Protein 6HXG (pdb70)

InterPro domains:
  IPR001852 Pyridoxal 5'-phosphate synthase subunit PdxS/SNZ [PIRSF029271] (22-302)
  IPR001852 Pyridoxal 5'-phosphate synthase subunit PdxS/SNZ [PS01235] (226-244)
  IPR001852 Pyridoxal 5'-phosphate synthase subunit PdxS/SNZ [PS51129] (33-314)
  IPR001852 Pyridoxal 5'-phosphate synthase subunit PdxS/SNZ [PTHR31829] (17-303)
  IPR011060 Ribulose-phosphate binding barrel [SSF51366] (46-289)
  IPR013785 Aldolase-type TIM barrel [G3DSA:3.20.20.70] (22-311)
  IPR033755 PdxS/SNZ N-terminal domain [PF01680] (31-232)

CATH classification: 3.20.20.70

Solvent-accessible surface area: 40520 Å² total; per-residue (Å²): 55,28,49,36,6,8,20,39,0,0,10,0,11,12,8,0,0,0,3,0,0,0,9,17,17,0,12,42,0,24,63,0,26,4,20,0,0,0,0,0,25,18,24,28,66,30,9,48,2,83,24,0,41,35,89,9,0,20,80,0,12,37,5,9,54,6,20,0,0,0,6,0,17,1,7,22,71,56,8,0,81,43,0,37,75,29,61,7,31,0,0,0,1,0,28,10,0,12,25,44,43,42,75,77,62,0,71,0,70,61,12,26,8,0,1,0,0,2,0,15,26,0,0,24,0,0,70,11,2,79,46,1,0,0,0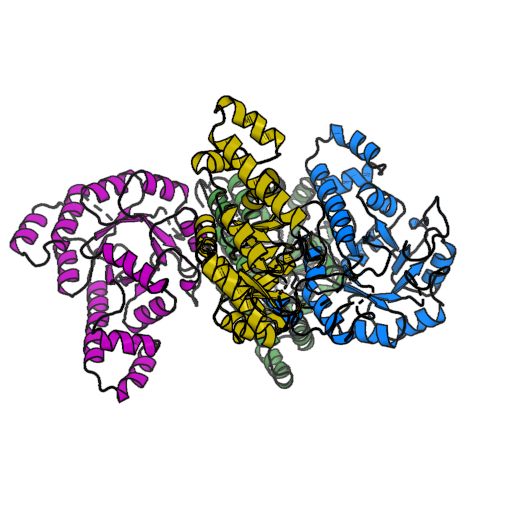,0,1,0,5,5,1,49,52,13,31,0,0,0,0,13,0,2,76,4,0,32,38,0,22,12,12,0,50,40,0,71,71,20,9,38,58,50,0,82,45,2,0,75,43,12,57,11,13,23,60,14,0,12,34,0,3,38,52,31,20,1,7,0,0,0,0,0,4,2,11,8,9,1,5,0,0,0,0,0,0,9,35,12,35,0,1,0,0,5,0,3,4,32,25,7,55,24,22,21,0,10,0,56,7,0,0,5,0,0,11,16,32,23,20,36,30,4,0,0,19,30,8,8,2,10,34,22,26,46,86,24,7,15,0,17,0,0,0,14,27,0,35,19,7,0,0,1,2,0,0,5,8,22,19,0,14,4,0,26,66,5,35,0,2,0,0,0,0,18,70,82,28,25,8,68,27,1,40,42,83,15,0,92,77,0,7,43,28,6,28,3,32,0,0,0,22,0,24,0,8,9,79,39,6,0,75,11,0,40,63,3,59,10,23,4,0,0,0,0,6,34,13,12,16,36,17,48,81,44,59,0,72,0,70,60,6,56,4,1,0,0,0,2,0,90,30,0,1,19,0,0,68,8,2,77,43,0,0,0,0,0,3,1,1,5,3,76,82,88,37,0,14,0,0,13,0,1,16,3,0,35,38,0,26,13,15,0,87,51,0,43,88,21,31,58,70,40,0,33,58,20,1,61,40,22,58,1,36,26,55,14,0,14,73,0,22,37,12,3,26,0,11,0,0,2,0,0,2,5,11,11,7,15,0,0,0,0,0,0,0,5,34,9,36,8,6,0,0,0,0,10,2,45,70,18,35,46,25,4,9,11,4,5,6,0,5,34,0,1,2,35,27,79,37,37,30,1,0,0,13,54,9,17,35,17,66,24,33,31,51,17,21,68,4,9,21,20,0,57,46,0,21,16,5,0,0,17,6,1,13,8,10,31,62,0,23,7,1,22,55,2,38,0,1,0,0,0,0,17,57,49,10,8,28,8,0,36,2,49,18,0,28,26,0,15,42,31,3,35,4,14,0,0,0,16,0,0,0,2,0,36,0,2,0,8,0,0,37,26,19,59,4,41,6,0,0,0,0,23,32,3,16,14,0,3,11,50,46,60,0,71,1,61,92,13,37,0,1,0,0,0,3,0,76,8,0,0,14,0,0,51,14,2,69,46,1,0,0,0,0,2,0,0,0,9,70,96,90,45,32,54,2,1,28,0,25,49,1,0,76,41,0,26,16,40,2,108,59,0,25,69,5,35,46,43,69,0,84,29,17,0,63,44,22,56,10,29,26,59,10,0,9,56,0,28,27,33,23,21,0,8,0,4,0,0,0,3,0,0,13,29,39,9,41,23,0,0,39,0,6,54,16,38,7,13,0,0,2,2,42,80,62,38,44,37,12,15,11,5,0,2,33,0,0,48,40,22,14,32,36,48,11,0,7,25,41,42,26,65,13,38,28,59,50,56,33,54,58,6,9,5,50,0,38,68,0,52,24,6,0,0,0,2,0,9,9,18,2,19,0,16,2,0,13,53,7,36,4,24,0,0,0,0,3,48,68,41,20,10,22,13,0,11,2,41,11,1,35,32,0,19,56,24,0,12,5,1,0,0,0,6,0,0,1,3,0,32,0,1,0,9,0,0,29,15,24,62,3,40,2,0,0,1,0,30,50,3,11,19,0,2,26,15,60,54,0,54,0,53,65,14,19,1,0,0,0,0,2,0,103,35,0,0,10,0,0,61,12,2,79,44,1,0,0,0,0,0,0,2,0,6,67,110,85,54,30,28,32,0,28,0,11,40,4,0,82,32,0,28,6,21,0,113,30,0,55,68,14,38,50,49,50,0,105,35,24,1,92,44,20,39,1,27,28,62,9,0,9,37,0,21,65,22,24,36,1,6,0,3,0,0,0,1,0,10,6,34,32,1,33,19,0,0,38,0,8,70,18,37,9,9,0,0,1,2,14,11,32,85,18,43,13,27,9,37,10,4,12,10,1,1,32,0,0,2,47,34,15,27,48,29,7,2,6,13,31,52,14,40,14,29,19,47,96,51,22,20,56,7,12,2,42,0,12,36,1,8,11,0,0,0,0,1,0,49,55,31,47,18,0,33,30,0,26,30,4,7,0,7,0,0,0,0,3,51,36,18,4,19,86,12,26,68,31,12,64,31,11,50,12,3,49,11,5,19,0,24,20,0,53,56,40,1,80,26,7,1,0,0,2,0,20,6,1,26,41,10,0,0,6,25,0,17,27,16,0,1,31,3,0,0,0,0,29,1,8,43,58,8,4,111,45,48,1,1,12,0,9,53,2,66,4,4,0,0,0,5,2,17,29,0,0,28,0,0,10,4,1,55,0,0,0,0,0,0,1,0,14,5,47,0,13,17,0,23,0,23,30,0,0,34,22,0,44,3,0,0,12,22,4,101,40,0,7,78,10,75,48,56,52,0,42,37,9,5,78,100,6,15,2,26,47,64,1,0,44,51,0,24,27,47,1,29,1,5,3,0,5,0,0,0,3,0,0,7,22,5,0,0,0,0,1,0,6,25,5,8,8,7,0,0,2,2,28,6,13,27,19,12,44,9,21,43,3,1,7,0,1,4,10,0,1,14,1,7,33,36,10,36,27,0,18,86,4,0,51,48,12,23,48,21,28,51,35,49,6,10,1,0,53,0,21,40,3,32,19,2,0,0,0,17,0,55,48,27,54,22,0,30,31,0,21,43,7,6,5,26,0,0,0,0,1,40,84,39,55,28,64,11,5,52,2,1,9,0,34,24,0,30,56,17,6,69,28,5,4,0,0,1,0,11,8,1,40,33,26,2,0,16,58,0,15,37,23,16,0,44,3,0,0,0,0,31,12,6,40,77,19,28,39,44,79,1,0,11,0,8,60,4,26,7,3,0,0,0,6,1,51,19,0,0,8,0,0,10,7,1,58,5,1,0,0,0,0,0,0,14,2,49,3,25,9,17,9,0,20,29,0,1,70,15,0,34,3,1,2,9,29,8,63,27,0,6,68,10,52,28,45,66,0,97,24,10,5,96,36,6,15,11,1,43,70,0,0,34,15,0,5,17,27,11,16,4,4,2,0,3,0,0,0,1,0,0,18,11,11,0,0,0,0,0,0,8,14,7,2,0,0,0,0,10,3,53,9,9,30,9,24,20,19,55,33,0,0,29,0,0,9,37,0,2,77,36,21,30,8,10,40,62,0,22,36,0,0,39,13,7,13,37,41,68,56,34,42,23,9,6,4,66,0,42,100,3,43,18,3,0,0,2,20,0,36,45,27,37,22,0,22,36,2,30,40,11,1,3,25,0,0,0,0,1,62,88,23,29,18,16,1,9,1,1,12,0,20,69,0,28,56,11,11,99,30,20,4,0,0,3,0,0,8,0,0,0,0,0,0,29,0,0,21,23,12,16,8,26,2,0,0,0,0,13,25,12,12,52,0,1,32,48,52,1,1,14,0,19,28,2,41,12,2,0,0,0,4,1,79,48,0,0,14,0,0,26,1,1,70,0,0,0,0,0,0,0,0,10,2,38,3,26,18,12,10,27,83,16,0,7,85,14,0,69,1,0,2,8,10,8,46,21,0,22,81,26,45,36,77,32,0,40,52,6,5,95,34,7,14,5,8,42,63,4,0,47,30,0,12,64,80,18,71,3,5,3,0,3,0,0,0,5,11,0,10,8,0,22,0,0,2,34,0,10,58,9,2,0,10,0,0,8,17,59,43,6,66,12,6,21,1,23,0,7,1,30,0,2,54,22,63,73,25,59,27,58,28,96,41,2,8,48,22,16,22,51,56,60,45,18,16,40,5,7,24,35,0,35,70,0,101,16,2,0,0,0,14,0,47,49,20,66,15,0,30,33,0,36,46,6,4,0,1,0,0,0,0,27,69,76,33,16,26,11,13,2,33,0,5,17,0,14,70,0,27,37,26,8,120,26,22,4,0,0,0,0,0,7,1,0,4,0,0,0,27,0,0,21,32,20,11,0,24,3,0,0,0,0,13,6,12,19,40,0,1,21,85,31,3,1,28,0,30,34,0,58,28,3,1,0,0,6,1,53,15,0,0,12,0,0,14,2,1,54,4,0,0,0,1,0,0,0,9,9,47,2,20,9,12,40,0,86,19,0,22,90,13,0,63,6,0,0,18,23,2,54,50,0,20,71,16,50,36,69,52,0,18,47,9,4,60,32,6,36,10,10,46,64,3,0,45,51,0,4,28,82,13,52,3,8,4,0,6,0,0,0,7,0,6,14,12,8,28,0,0,2,31,0,7,41,8,4,0,7,0,0,6,3,48,6,29,13,10,13,54,10,49,6,3,0,24,1,0,14,31,0,2,77,24,50,71,31,46,47,49,25,99,49,8,0,86,43,12,35,52,33

Sequence (2078 aa):
PFSVKVGLAQVLRGGAIVEVSSVNQAKLAESAGACSVIVSDVRSRGGVRRMPDPVLIKEVKRAVSVPVMARARVGHFVEAQILESLAVDYIDESEIISVADDDHFINKHNFRSPFICGCRDTGEALRRIREGAAMIRIQGDLTATGNIAETVKNVRSLMGEVRVLNNMDDDEVFTFAKKISAPYDLVAQTKQMGRVPVVQFASGGITTPADAALMMQLGCDGVFVGVFDGPDPFKKLRSIVQAVQHYNDPHVLAEMSSGLENAMPFSVKVGLAQVLRGGAIVEVSSVNQAKLAESAGACSVIVSDGGVRRMPDPVLIKEVKRAVSVPVMARARVGHFVEAQILESLAVDYIDESEIISVADDDHFINKHNFRSPFICGCRDTGEALRRIREGAAMIRIQGDLTATGNIAETVKNVRSLMGEVRVLNNMDDDEVFTFAKKISAPYDLVAQTKQMGRVPVVQFASGGITTPADAALMMQLGCDGVFVGVFDGPDPFKKLRSIVQAVQHYNDPHVLAEMSSGLENAHPFSVKVGLAQVLRGGAIVEVSSVNQAKLAESAGACSVIVSDGVRRMPDPVLIKEVKRAVSVPVMARARVGHFVEAQILESLAVDYIDESEIISVADDDHFINKHNFRSPFICGCRDTGEALRRIREGAAMIRIQGDLTATGNIAETVKNVRSLMGEVRVLNNMDDDEVFTFAKKISAPYDLVAQTKQMGRVPVVQFASGGITTPADAALMMQLGCDGVFVGPDPFKKLRSIVQAVQHYNDPHVLAEMSSGLENAHPFSVKVGLAQVLRGGAIVEVSSVNQAKLAESAGACSVIVSDGGVRRMPDPVLIKEVKRAVSVPVMARARVGHFVEAQILESLAVDYIDESEIISVADDDHFINKHNFRSPFICGCRDTGEALRRIREGAAMIRIQGDLTATGNIAETVKNVRSLMGEVRVLNNMDDDEVFTFAKKISAPYDLVAQTKQMGRVPVVQFASGGITTPADAALMMQLGCDGVFVGVFDGPDPFKKLRSIVQAVQHYNDPHVLAEMSSGLENASPFSVKVGLAQMLRGGVIMDVVNAEQARIAEEAGACAVMALERVPADIRAQGGVARMSDPQMIKEIKQAVTIPVMAKARIGHFVEAQILEAIGIDYIDESEVLTLADEDHHINKHNFRIPFVCGCRNLGEALRRIREGAAMIRTKGEAGTGNIIEAVRHVRSVNGDIRVLRNMDDDEVFTFAKKLAAPYDLVMQTKQLGRLPVVQFAAGGVATPADAALMMQLGCDGVFVGIFKSGDPARRARAIVQAVTHYSDPEMLVEVSCGLGEAMPFSVKVGLAQMLRGGVIMDVVNAEQARIAEEAGACAVMALEGGVARMSDPQMIKEIKQAVTIPVMAKARIGHFVEAQILEAIGIDYIDESEVLTLADEDHHINKHNFRIPFVCGCRNLGEALRRIREGAAMIRTKGEAGTGNIIEAVRHVRSVNGDIRVLRNMDDDEVFTFAKKLAAPYDLVMQTKQLGRLPVVQFAAGGVATPADAALMMQLGCDGVFVGIFKSGDPARRARAIVQAVTHYSDPEMLVEVSCGLGEASPFSVKVGLAQMLRGGVIMDVVNAEQARIAEEAGACAVMALEGVARMSDPQMIKEIKQAVTIPVMAKARIGHFVEAQILEAIGIDYIDESEVLTLADEDHHINKHNFRIPFVCGCRNLGEALRRIREGAAMIRTKGEAGTGNIIEAVRHVRSVNGDIRVLRNMDDDEVFTFAKKLAAPYDLVMQTKQLGRLPVVQFAAGGVATPADAALMMQLGCDGVFVGGDPARRARAIVQAVTHYSDPEMLVEVSCGLGEASPFSVKVGLAQMLRGGVIMDVVNAEQARIAEEAGACAVMALEGGVARMSDPQMIKEIKQAVTIPVMAKARIGHFVEAQILEAIGIDYIDESEVLTLADEDHHINKHNFRIPFVCGCRNLGEALRRIREGAAMIRTKGEAGTGNIIEAVRHVRSVNGDIRVLRNMDDDEVFTFAKKLAAPYDLVMQTKQLGRLPVVQFAAGGVATPADAALMMQLGCDGVFVGIFKSGDPARRARAIVQAVTHYSDPEMLVEVSCGLGEA

Foldseek 3Di:
DLVVQQVVCLQQFLFEEEEDQALVRLLLLVVLPGQEYEYANDQPPHDAGAWDDLVRQLSNCVSDPHAYEYEGAFAPVVSVVVCVVSVHQEYENDPLGHHPDPPDGAQQVVGDHAYEYEDQAQLRVQVVVVSRHSEYEHEADSDQPLDCVSLVNSLCRHLVLLQCLLPDDPVCLVVVCVVSVHDSVQSVVSNVVSHRSGAYEYEYNNWQLLSFLVRVVSPHRGYYDNLPVFDHSSLRSSLNSVSSNPSPDVVSNCVSRPPSHGID/DLVVLLVVCLQQFLFEEEEDAALVLLLLLVVLPGQEYEYANVPAGAWHDLVRQLSNVVSDDHAYEYEGAFQPVVSVVVVLVSPGQEYENDPLGHHPDPPHGAQQVVGPHAYEYEDQAQLRLQVVVVSRHSEYEDEADSDQPLDCVSLVNSLCRHLVLLQCLQPDDPVCLVVVCVVSVHDSVQSVVSNVVSHRSHAYEYEYNNDQLLSFLVSVVSPHRGYYDNCVVDDHSSLRSSLNRQSSNPSVDVVSNCVSRPPGRGD/DLLVVLLVLCLVQFLFEEEEDAALVRLLLLVVLPGQEYEYAHVAGAWHDLVRQLSNVVSDDHAYEYEHAFAPVVSVVVCVVSPGQEYENDPLGPHPDPPDGALPVVGSHAYEYEDQAQQRLQVVVVSRHSEYEDEADSDQPLDCVSLVNSLCRHLVVLQCLLPDDPVCQVVVCVVSVHDSVQSVVSNVVSHRSHAYEYEYNNQQLLSFLVSVVSPHRGYYDHVDVSLRSSLNSQSSNPSVDVVSNVVSRPCSDDD/DLLVVLLVLQLVQFLFEEEEDAALVRLLLLVVLPGQEYEYANVDAGAWHDLVRQLSNVVSDDHAYEYEGAFAPVVSVVVVVVSPGQEYENDPLGPHDDPPHGAQQVVGSHAYEYEDQAQQRLQVVVVSRHSEYEDEADRDQPLDCVSLVNSLCRHLVLLQCLLPDDPVCLVVVCVVSVHDSVQSVVSNVVSHRSHAYEYEDNNQALLSFLVSVVSPHRGYYDNQVVFDHSSLRSSLNSVSSNPSPDVVSNVVSRPPSHGD/DLLVVLLVLCLQCFLFEEEEDQALVVLLLLVVLPGQEYEYANDQLLCCVVPPDFGAWHDLVRQLRNPVNDDHFYETEHAFPPVVSVVVVLVSDGQEYENDPSGHHPDPPDGHQQVVGSHAYEYEDQAQLRQQVVVVSRHSEYEHEAAGNPLDCVRLVNRLCRHLVVLQVLQPDDPVCLVVVCVVSVHDSVQSVVSNVVSHRPHAYEYEYNQWALLSFLVSVVSPHRGYYDSQPPFDHSNLRSSLNSVSSNPSVPVVSNCVSRPPSHGID/DLVVQLVVQLVQFLFEEEEDAALVVLCLQVVLPGQEYEYAHVPAGAWHDLVRQLRNVVNDDHFYETEHAFARVVSVVVVVVSPGQEYENDPVGPHDDPPHGAQPVPGDHAYEYEDQAQLRLQVVVVSRHSEYEHEAAAPPLDCVSLVNSLCRHLVVLQVLLPDDPVCLVVVCVVSVHDSVLSVVSNVVSHHPHAYEYEYNQQALLSFLVSVVSPHRGYYDNCVVFPHSSLRSNLNSVSSNPSPDVVSNCVSRPCSHGD/DLLVVQLVLACLCQLFEEEEDAALVVLLLLVVLPGQEYEYAHVFGAWDDLVRQLRNVVSDDHAYETEHAFAPVVSVVVCVVSVHQEYENEPVGHHDDPPHGDQQVVGNHAYEYEDQAQLRVQAVVVSRHSEYEHEAAAPPLDLVGLVNSLCRHLVVLQCLQPDDPVCLVVVCVVSVHDSVQSVVSNVVSHRPHAYEYEHNQNALLSFLVSVVSPHSYYYYHQDSSLRSSLNRQSSNPSPDVVSNCVSRPCSGDD/DLLVVLLVLCLQQFLFEEEEDAALVVLVLLVVLPGQEYEYAHVPAGAWDDVVRQLSNVVNDDHAYEYEGAFQRQVSVVVCLVSPHQEYENEPVGPHPDDPHGHQQVPGSHAYEYEDQAQLRQQQVVVSRHSEYEDEAAAPDLACVGLVNRLCRHLVVLQVLQPDDPVCLVVVCVVSVHDSVQSVVSNVVSHHPHAYEYEHNNDALLSFLVRVVSPHRGYYDNQVVFDHSSLRSSLNSVSSNPSVPVVSNCVSRPPSHGD

Structure (mmCIF, N/CA/C/O backbone):
data_6HXG
#
_entry.id   6HXG
#
_cell.length_a   177.976
_cell.length_b   177.976
_cell.length_c   116.855
_cell.angle_alpha   90.000
_cell.angle_beta   90.000
_cell.angle_gamma   120.000
#
_symmetry.space_group_name_H-M   'H 3'
#
loop_
_entity.id
_entity.type
_entity.pdbx_description
1 polymer "Pyridoxal 5'-phosphate synthase-like subunit PDX1.2"
2 polymer "Pyridoxal 5'-phosphate synthase subunit PDX1.3"
3 non-polymer 'SULFATE ION'
4 water water
#
loop_
_atom_site.group_PDB
_atom_site.id
_atom_site.type_symbol
_atom_site.label_atom_id
_atom_site.label_alt_id
_atom_site.label_comp_id
_atom_site.label_asym_id
_atom_site.label_entity_id
_atom_site.label_seq_id
_atom_site.pdbx_PDB_ins_code
_atom_site.Cartn_x
_atom_site.Cartn_y
_atom_site.Cartn_z
_atom_site.occupancy
_atom_site.B_iso_or_equiv
_atom_site.auth_seq_id
_atom_site.auth_comp_id
_atom_site.auth_asym_id
_atom_site.auth_atom_id
_atom_site.pdbx_PDB_model_num
ATOM 1 N N A PRO A 1 30 ? -143.976 251.303 -25.754 0.50 35.57 30 PRO A N 1
ATOM 2 C CA A PRO A 1 30 ? -143.588 251.495 -24.359 0.50 35.11 30 PRO A CA 1
ATOM 3 C C A PRO A 1 30 ? -142.389 252.430 -24.210 0.50 33.60 30 PRO A C 1
ATOM 4 O O A PRO A 1 30 ? -142.306 253.169 -23.233 0.50 32.49 30 PRO A O 1
ATOM 8 N N A PHE A 1 31 ? -141.470 252.400 -25.171 0.50 33.12 31 PHE A N 1
ATOM 9 C CA A PHE A 1 31 ? -140.312 253.290 -25.123 0.50 32.18 31 PHE A CA 1
ATOM 10 C C A PHE A 1 31 ? -140.776 254.730 -24.950 0.50 31.77 31 PHE A C 1
ATOM 11 O O A PHE A 1 31 ? -140.245 255.471 -24.120 0.50 31.92 31 PHE A O 1
ATOM 19 N N A SER A 1 32 ? -141.774 255.118 -25.737 0.50 31.45 32 SER A N 1
ATOM 20 C CA A SER A 1 32 ? -142.315 256.472 -25.676 0.50 31.59 32 SER A CA 1
ATOM 21 C C A SER A 1 32 ? -142.833 256.779 -24.273 0.50 30.38 32 SER A C 1
ATOM 22 O O A SER A 1 32 ? -142.804 257.926 -23.834 0.50 30.64 32 SER A O 1
ATOM 25 N N A VAL A 1 33 ? -143.288 255.747 -23.568 0.50 29.25 33 VAL A N 1
ATOM 26 C CA A VAL A 1 33 ? -143.797 255.908 -22.210 0.50 28.56 33 VAL A CA 1
ATOM 27 C C A VAL A 1 33 ? -142.668 256.159 -21.215 0.50 27.69 33 VAL A C 1
ATOM 28 O O A VAL A 1 33 ? -142.807 256.969 -20.296 0.50 26.96 33 VAL A O 1
ATOM 32 N N A LYS A 1 34 ? -141.552 255.458 -21.394 0.50 26.11 34 LYS A N 1
ATOM 33 C CA A LYS A 1 34 ? -140.390 255.672 -20.542 0.50 25.26 34 LYS A CA 1
ATOM 34 C C A LYS A 1 34 ? -139.807 257.053 -20.815 0.50 24.00 34 LYS A C 1
ATOM 35 O O A LYS A 1 34 ? -139.366 257.743 -19.898 0.50 23.64 34 LYS A O 1
ATOM 41 N N A VAL A 1 35 ? -139.805 257.442 -22.084 0.50 23.43 35 VAL A N 1
ATOM 42 C CA A VAL A 1 35 ? -139.285 258.742 -22.486 0.50 23.53 35 VAL A CA 1
ATOM 43 C C A VAL A 1 35 ? -140.197 259.855 -21.982 0.50 23.40 35 VAL A C 1
ATOM 44 O O A VAL A 1 35 ? -139.728 260.928 -21.599 0.50 23.01 35 VAL A O 1
ATOM 48 N N A GLY A 1 36 ? -141.499 259.587 -21.990 0.50 23.36 36 GLY A N 1
ATOM 49 C CA A GLY A 1 36 ? -142.480 260.503 -21.418 0.50 23.72 36 GLY A CA 1
ATOM 50 C C A GLY A 1 36 ? -142.322 260.648 -19.917 0.50 24.13 36 GLY A C 1
ATOM 51 O O A GLY A 1 36 ? -142.447 261.745 -19.379 0.50 24.75 36 GLY A O 1
ATOM 52 N N A LEU A 1 37 ? -142.036 259.544 -19.233 0.50 24.76 37 LEU A N 1
ATOM 53 C CA A LEU A 1 37 ? -141.907 259.570 -17.782 0.50 25.33 37 LEU A CA 1
ATOM 54 C C A LEU A 1 37 ? -140.766 260.476 -17.329 0.50 24.85 37 LEU A C 1
ATOM 55 O O A LEU A 1 37 ? -140.958 261.337 -16.471 0.50 24.51 37 LEU A O 1
ATOM 60 N N A ALA A 1 38 ? -139.582 260.279 -17.910 0.50 24.20 38 ALA A N 1
ATOM 61 C CA A ALA A 1 38 ? -138.386 261.012 -17.500 0.50 23.78 38 ALA A CA 1
ATOM 62 C C A ALA A 1 38 ? -138.576 262.529 -17.555 0.50 23.60 38 ALA A C 1
ATOM 63 O O A ALA A 1 38 ? -137.830 263.275 -16.916 0.50 23.38 38 ALA A O 1
ATOM 65 N N A GLN A 1 39 ? -139.569 262.980 -18.315 0.50 23.92 39 GLN A N 1
ATOM 66 C CA A GLN A 1 39 ? -139.845 264.412 -18.453 0.50 24.36 39 GLN A CA 1
ATOM 67 C C A GLN A 1 39 ? -140.034 265.070 -17.093 0.50 24.21 39 GLN A C 1
ATOM 68 O O A GLN A 1 39 ? -139.887 266.287 -16.953 0.50 24.00 39 GLN A O 1
ATOM 74 N N A VAL A 1 40 ? -140.365 264.258 -16.095 0.50 24.28 40 VAL A N 1
ATOM 75 C CA A VAL A 1 40 ? -140.651 264.754 -14.757 0.50 24.44 40 VAL A CA 1
ATOM 76 C C A VAL A 1 40 ? -139.412 265.348 -14.103 0.50 24.16 40 VAL A C 1
ATOM 77 O O A VAL A 1 40 ? -139.515 266.173 -13.198 0.50 23.49 40 VAL A O 1
ATOM 81 N N A LEU A 1 41 ? -138.240 264.919 -14.556 0.50 23.95 41 LEU A N 1
ATOM 82 C CA A LEU A 1 41 ? -136.990 265.313 -13.917 0.50 24.02 41 LEU A CA 1
ATOM 83 C C A LEU A 1 41 ? -136.502 266.675 -14.404 0.50 23.37 41 LEU A C 1
ATOM 84 O O A LEU A 1 41 ? -135.579 267.249 -13.833 0.50 22.96 41 LEU A O 1
ATOM 89 N N A ARG A 1 42 ? -137.127 267.189 -15.455 0.50 23.46 42 ARG A N 1
ATOM 90 C CA A ARG A 1 42 ? -136.760 268.495 -15.987 0.50 23.97 42 ARG A CA 1
ATOM 91 C C A ARG A 1 42 ? -136.705 269.577 -14.916 0.50 23.81 42 ARG A C 1
ATOM 92 O O A ARG A 1 42 ? -137.555 269.632 -14.028 0.50 23.42 42 ARG A O 1
ATOM 100 N N A GLY A 1 43 ? -135.704 270.445 -15.026 0.50 23.40 43 GLY A N 1
ATOM 101 C CA A GLY A 1 43 ? -135.524 271.545 -14.096 0.50 23.30 43 GLY A CA 1
ATOM 102 C C A GLY A 1 43 ? -134.935 271.105 -12.773 0.50 23.36 43 GLY A C 1
ATOM 103 O O A GLY A 1 43 ? -134.877 271.881 -11.829 0.50 23.77 43 GLY A O 1
ATOM 104 N N A GLY A 1 44 ? -134.472 269.864 -12.693 0.50 23.11 44 GLY A N 1
ATOM 105 C CA A GLY A 1 44 ? -134.044 269.333 -11.407 0.50 23.07 44 GLY A CA 1
ATOM 106 C C A GLY A 1 44 ? -132.578 268.970 -11.271 0.50 23.04 44 GLY A C 1
ATOM 107 O O A GLY A 1 44 ? -131.812 268.995 -12.240 0.50 22.55 44 GLY A O 1
ATOM 108 N N A ALA A 1 45 ? -132.200 268.642 -10.039 0.50 23.09 45 ALA A N 1
ATOM 109 C CA A ALA A 1 45 ? -130.886 268.111 -9.733 0.50 22.97 45 ALA A CA 1
ATOM 110 C C A ALA A 1 45 ? -131.025 266.676 -9.233 0.50 23.25 45 ALA A C 1
ATOM 111 O O A ALA A 1 45 ? -131.935 266.359 -8.465 0.50 22.50 45 ALA A O 1
ATOM 113 N N A ILE A 1 46 ? -130.119 265.812 -9.678 0.50 23.22 46 ILE A N 1
ATOM 114 C CA A ILE A 1 46 ? -130.076 264.434 -9.215 0.50 23.28 46 ILE A CA 1
ATOM 115 C C A ILE A 1 46 ? -128.792 264.208 -8.435 0.50 23.66 46 ILE A C 1
ATOM 116 O O A ILE A 1 46 ? -127.696 264.392 -8.965 0.50 23.46 46 ILE A O 1
ATOM 121 N N A VAL A 1 47 ? -128.931 263.795 -7.179 0.50 24.13 47 VAL A N 1
ATOM 122 C CA A VAL A 1 47 ? -127.795 263.719 -6.274 0.50 24.59 47 VAL A CA 1
ATOM 123 C C A VAL A 1 47 ? -127.370 262.278 -6.001 0.50 25.39 47 VAL A C 1
ATOM 124 O O A VAL A 1 47 ? -128.192 261.429 -5.649 0.50 24.43 47 VAL A O 1
ATOM 128 N N A GLU A 1 48 ? -126.078 262.011 -6.175 0.50 25.90 48 GLU A N 1
ATOM 129 C CA A GLU A 1 48 ? -125.502 260.715 -5.830 0.50 26.65 48 GLU A CA 1
ATOM 130 C C A GLU A 1 48 ? -125.419 260.579 -4.318 0.50 26.95 48 GLU A C 1
ATOM 131 O O A GLU A 1 48 ? -124.882 261.456 -3.645 0.50 26.62 48 GLU A O 1
ATOM 134 N N A VAL A 1 49 ? -125.939 259.479 -3.781 0.50 27.97 49 VAL A N 1
ATOM 135 C CA A VAL A 1 49 ? -125.941 259.273 -2.333 0.50 28.96 49 VAL A CA 1
ATOM 136 C C A VAL A 1 49 ? -125.454 257.870 -1.968 0.50 30.13 49 VAL A C 1
ATOM 137 O O A VAL A 1 49 ? -125.568 256.943 -2.768 0.50 29.10 49 VAL A O 1
ATOM 141 N N A SER A 1 50 ? -124.914 257.721 -0.758 0.50 32.40 50 SER A N 1
ATOM 142 C CA A SER A 1 50 ? -124.360 256.440 -0.311 0.50 34.43 50 SER A CA 1
ATOM 143 C C A SER A 1 50 ? -125.001 255.936 0.979 0.50 35.38 50 SER A C 1
ATOM 144 O O A SER A 1 50 ? -124.656 254.862 1.471 0.50 37.09 50 SER A O 1
ATOM 147 N N A SER A 1 51 ? -125.930 256.705 1.529 0.50 36.29 51 SER A N 1
ATOM 148 C CA A SER A 1 51 ? -126.594 256.312 2.763 0.50 36.15 51 SER A CA 1
ATOM 149 C C A SER A 1 51 ? -127.986 256.914 2.820 0.50 35.80 51 SER A C 1
ATOM 150 O O A SER A 1 51 ? -128.290 257.864 2.096 0.50 35.10 51 SER A O 1
ATOM 153 N N A VAL A 1 52 ? -128.831 256.353 3.680 0.50 35.02 52 VAL A N 1
ATOM 154 C CA A VAL A 1 52 ? -130.170 256.881 3.886 0.50 34.44 52 VAL A CA 1
ATOM 155 C C A VAL A 1 52 ? -130.080 258.316 4.395 0.50 33.84 52 VAL A C 1
ATOM 156 O O A VAL A 1 52 ? -130.931 259.150 4.087 0.50 33.78 52 VAL A O 1
ATOM 158 N N A ASN A 1 53 ? -129.043 258.597 5.175 0.50 33.61 53 ASN A N 1
ATOM 159 C CA A ASN A 1 53 ? -128.826 259.938 5.703 0.50 33.85 53 ASN A CA 1
ATOM 160 C C A ASN A 1 53 ? -128.560 260.925 4.566 0.50 32.73 53 ASN A C 1
ATOM 161 O O A ASN A 1 53 ? -129.141 262.007 4.520 0.50 33.54 53 ASN A O 1
ATOM 163 N N A GLN A 1 54 ? -127.681 260.541 3.647 0.50 32.26 54 GLN A N 1
ATOM 164 C CA A GLN A 1 54 ? -127.357 261.380 2.497 0.50 31.75 54 GLN A CA 1
ATOM 165 C C A GLN A 1 54 ? -128.554 261.518 1.561 0.50 30.63 54 GLN A C 1
ATOM 166 O O A GLN A 1 54 ? -128.755 262.565 0.949 0.50 30.30 54 GLN A O 1
ATOM 172 N N A ALA A 1 55 ? -129.338 260.454 1.443 0.50 30.00 55 ALA A N 1
ATOM 173 C CA A ALA A 1 55 ? -130.531 260.477 0.605 0.50 30.14 55 ALA A CA 1
ATOM 174 C C A ALA A 1 55 ? -131.579 261.408 1.201 0.50 29.66 55 ALA A C 1
ATOM 175 O O A ALA A 1 55 ? -132.295 262.091 0.475 0.50 29.17 55 ALA A O 1
ATOM 177 N N A LYS A 1 56 ? -131.658 261.430 2.528 0.50 30.33 56 LYS A N 1
ATOM 178 C CA A LYS A 1 56 ? -132.659 262.236 3.232 0.50 31.14 56 LYS A CA 1
ATOM 179 C C A LYS A 1 56 ? -132.342 263.722 3.131 0.50 30.95 56 LYS A C 1
ATOM 180 O O A LYS A 1 56 ? -133.232 264.537 2.918 0.50 31.11 56 LYS A O 1
ATOM 182 N N A LEU A 1 57 ? -131.071 264.075 3.289 0.50 31.88 57 LEU A N 1
ATOM 183 C CA A LEU A 1 57 ? -130.653 265.457 3.102 0.50 32.44 57 LEU A CA 1
ATOM 184 C C A LEU A 1 57 ? -130.973 265.916 1.681 0.50 31.91 57 LEU A C 1
ATOM 185 O O A LEU A 1 57 ? -131.580 266.968 1.482 0.50 31.94 57 LEU A O 1
ATOM 190 N N A ALA A 1 58 ? -130.573 265.113 0.699 0.50 30.75 58 ALA A N 1
ATOM 191 C CA A ALA A 1 58 ? -130.780 265.459 -0.701 0.50 30.19 58 ALA A CA 1
ATOM 192 C C A ALA A 1 58 ? -132.246 265.765 -0.984 0.50 29.75 58 ALA A C 1
ATOM 193 O O A ALA A 1 58 ? -132.566 266.711 -1.702 0.50 29.27 58 ALA A O 1
ATOM 195 N N A GLU A 1 59 ? -133.139 264.961 -0.420 0.50 29.88 59 GLU A N 1
ATOM 196 C CA A GLU A 1 59 ? -134.563 265.144 -0.660 0.50 30.12 59 GLU A CA 1
ATOM 197 C C A GLU A 1 59 ? -135.071 266.457 -0.065 0.50 29.73 59 GLU A C 1
ATOM 198 O O A GLU A 1 59 ? -135.848 267.168 -0.699 0.50 29.50 59 GLU A O 1
ATOM 204 N N A SER A 1 60 ? -134.634 266.778 1.149 0.50 29.91 60 SER A N 1
ATOM 205 C CA A SER A 1 60 ? -135.092 267.997 1.815 0.50 30.08 60 SER A CA 1
ATOM 206 C C A SER A 1 60 ? -134.530 269.238 1.125 0.50 29.82 60 SER A C 1
ATOM 207 O O A SER A 1 60 ? -135.155 270.300 1.137 0.50 29.39 60 SER A O 1
ATOM 210 N N A ALA A 1 61 ? -133.351 269.094 0.522 0.50 29.08 61 ALA A N 1
ATOM 211 C CA A ALA A 1 61 ? -132.711 270.198 -0.186 0.50 28.53 61 ALA A CA 1
ATOM 212 C C A ALA A 1 61 ? -133.401 270.462 -1.520 0.50 27.55 61 ALA A C 1
ATOM 213 O O A ALA A 1 61 ? -133.146 271.476 -2.167 0.50 28.16 61 ALA A O 1
ATOM 215 N N A GLY A 1 62 ? -134.266 269.542 -1.934 0.50 26.59 62 GLY A N 1
ATOM 216 C CA A GLY A 1 62 ? -135.087 269.749 -3.123 0.50 25.89 62 GLY A CA 1
ATOM 217 C C A GLY A 1 62 ? -134.681 268.943 -4.345 0.50 25.17 62 GLY A C 1
ATOM 218 O O A GLY A 1 62 ? -135.128 269.230 -5.452 0.50 24.39 62 GLY A O 1
ATOM 219 N N A ALA A 1 63 ? -133.847 267.927 -4.156 0.50 24.92 63 ALA A N 1
ATOM 220 C CA A ALA A 1 63 ? -133.427 267.076 -5.271 0.50 24.72 63 ALA A CA 1
ATOM 221 C C A ALA A 1 63 ? -134.634 266.420 -5.940 0.50 24.43 63 ALA A C 1
ATOM 222 O O A ALA A 1 63 ? -135.584 266.026 -5.264 0.50 24.24 63 ALA A O 1
ATOM 224 N N A CYS A 1 64 ? -134.603 266.303 -7.266 0.50 24.00 64 CYS A N 1
ATOM 225 C CA A CYS A 1 64 ? -135.711 265.691 -7.993 0.50 24.01 64 CYS A CA 1
ATOM 226 C C A CYS A 1 64 ? -135.594 264.171 -7.969 0.50 23.84 64 CYS A C 1
ATOM 227 O O A CYS A 1 64 ? -136.553 263.461 -8.267 0.50 23.25 64 CYS A O 1
ATOM 230 N N A SER A 1 65 ? -134.414 263.679 -7.606 0.50 23.86 65 SER A N 1
ATOM 231 C CA A SER A 1 65 ? -134.166 262.246 -7.539 0.50 24.29 65 SER A CA 1
ATOM 232 C C A SER A 1 65 ? -132.807 261.970 -6.906 0.50 24.44 65 SER A C 1
ATOM 233 O O A SER A 1 65 ? -131.949 262.852 -6.862 0.50 23.90 65 SER A O 1
ATOM 236 N N A VAL A 1 66 ? -132.615 260.754 -6.403 0.50 24.78 66 VAL A N 1
ATOM 237 C CA A VAL A 1 66 ? -131.314 260.358 -5.868 0.50 25.19 66 VAL A CA 1
ATOM 238 C C A VAL A 1 66 ? -130.779 259.134 -6.606 0.50 25.43 66 VAL A C 1
ATOM 239 O O A VAL A 1 66 ? -131.541 258.273 -7.048 0.50 25.17 66 VAL A O 1
ATOM 243 N N A ILE A 1 67 ? -129.460 259.082 -6.744 0.50 26.17 67 ILE A N 1
ATOM 244 C CA A ILE A 1 67 ? -128.786 258.007 -7.455 0.50 26.97 67 ILE A CA 1
ATOM 245 C C A ILE A 1 67 ? -127.996 257.189 -6.444 0.50 28.22 67 ILE A C 1
ATOM 246 O O A ILE A 1 67 ? -127.035 257.684 -5.861 0.50 27.85 67 ILE A O 1
ATOM 251 N N A VAL A 1 68 ? -128.408 255.941 -6.243 0.50 30.02 68 VAL A N 1
ATOM 252 C CA A VAL A 1 68 ? -127.843 255.092 -5.198 0.50 32.27 68 VAL A CA 1
ATOM 253 C C A VAL A 1 68 ? -126.444 254.593 -5.537 0.50 34.32 68 VAL A C 1
ATOM 254 O O A VAL A 1 68 ? -126.196 254.109 -6.641 0.50 34.71 68 VAL A O 1
ATOM 256 N N A SER A 1 69 ? -125.536 254.709 -4.572 0.50 37.06 69 SER A N 1
ATOM 257 C CA A SER A 1 69 ? -124.184 254.189 -4.719 0.50 39.39 69 SER A CA 1
ATOM 258 C C A SER A 1 69 ? -123.596 253.853 -3.353 0.50 41.23 69 SER A C 1
ATOM 259 O O A SER A 1 69 ? -123.967 254.447 -2.339 0.50 43.27 69 SER A O 1
ATOM 261 N N A ASP A 1 70 ? -122.684 252.887 -3.328 0.50 43.21 70 ASP A N 1
ATOM 262 C CA A ASP A 1 70 ? -121.954 252.566 -2.110 0.50 43.43 70 ASP A CA 1
ATOM 263 C C A ASP A 1 70 ? -120.577 253.219 -2.142 0.50 41.93 70 ASP A C 1
ATOM 264 O O A ASP A 1 70 ? -120.303 254.143 -1.377 0.50 42.55 70 ASP A O 1
ATOM 266 N N A VAL A 1 72 ? -114.179 256.802 -5.803 0.50 49.05 72 VAL A N 1
ATOM 267 C CA A VAL A 1 72 ? -113.728 255.822 -6.784 0.50 49.57 72 VAL A CA 1
ATOM 268 C C A VAL A 1 72 ? -112.446 256.281 -7.472 0.50 48.96 72 VAL A C 1
ATOM 269 O O A VAL A 1 72 ? -111.514 255.496 -7.654 0.50 49.41 72 VAL A O 1
ATOM 273 N N A ARG A 1 73 ? -112.404 257.556 -7.849 0.50 48.05 73 ARG A N 1
ATOM 274 C CA A ARG A 1 73 ? -111.260 258.110 -8.568 0.50 47.49 73 ARG A CA 1
ATOM 275 C C A ARG A 1 73 ? -109.976 258.041 -7.744 0.50 47.27 73 ARG A C 1
ATOM 276 O O A ARG A 1 73 ? -108.875 258.024 -8.299 0.50 48.00 73 ARG A O 1
ATOM 278 N N A SER A 1 74 ? -110.120 257.996 -6.424 0.50 46.10 74 SER A N 1
ATOM 279 C CA A SER A 1 74 ? -108.966 258.004 -5.530 0.50 45.37 74 SER A CA 1
ATOM 280 C C A SER A 1 74 ? -108.558 256.602 -5.077 0.50 44.15 74 SER A C 1
ATOM 281 O O A SER A 1 74 ? -107.399 256.212 -5.213 0.50 44.28 74 SER A O 1
ATOM 283 N N A ARG A 1 75 ? -109.513 255.848 -4.540 0.50 42.70 75 ARG A N 1
ATOM 284 C CA A ARG A 1 75 ? -109.214 254.561 -3.915 0.50 40.98 75 ARG A CA 1
ATOM 285 C C A ARG A 1 75 ? -109.100 253.421 -4.926 0.50 39.46 75 ARG A C 1
ATOM 286 O O A ARG A 1 75 ? -108.726 252.304 -4.569 0.50 38.50 75 ARG A O 1
ATOM 288 N N A GLY A 1 76 ? -109.415 253.704 -6.186 0.50 37.40 76 GLY A N 1
ATOM 289 C CA A GLY A 1 76 ? -109.409 252.674 -7.220 0.50 35.36 76 GLY A CA 1
ATOM 290 C C A GLY A 1 76 ? -110.246 251.477 -6.805 0.50 33.57 76 GLY A C 1
ATOM 291 O O A GLY A 1 76 ? -111.062 251.573 -5.884 0.50 32.82 76 GLY A O 1
ATOM 292 N N A GLY A 1 77 ? -110.042 250.348 -7.482 0.50 31.09 77 GLY A N 1
ATOM 293 C CA A GLY A 1 77 ? -110.790 249.128 -7.190 0.50 29.51 77 GLY A CA 1
ATOM 294 C C A GLY A 1 77 ? -112.023 248.995 -8.067 0.50 28.01 77 GLY A C 1
ATOM 295 O O A GLY A 1 77 ? -112.619 249.991 -8.471 0.50 27.87 77 GLY A O 1
ATOM 296 N N A VAL A 1 78 ? -112.403 247.758 -8.367 0.50 25.93 78 VAL A N 1
ATOM 297 C CA A VAL A 1 78 ? -113.588 247.501 -9.168 0.50 24.66 78 VAL A CA 1
ATOM 298 C C A VAL A 1 78 ? -114.806 248.100 -8.476 0.50 23.67 78 VAL A C 1
ATOM 299 O O A VAL A 1 78 ? -115.019 247.887 -7.286 0.50 24.09 78 VAL A O 1
ATOM 303 N N A ARG A 1 79 ? -115.593 248.866 -9.221 0.50 22.45 79 ARG A N 1
ATOM 304 C CA A ARG A 1 79 ? -116.816 249.457 -8.685 0.50 21.51 79 ARG A CA 1
ATOM 305 C C A ARG A 1 79 ? -118.014 248.798 -9.338 0.50 21.08 79 ARG A C 1
ATOM 306 O O A ARG A 1 79 ? -118.106 248.739 -10.564 0.50 20.68 79 ARG A O 1
ATOM 308 N N A ARG A 1 80 ? -118.933 248.311 -8.510 0.50 20.89 80 ARG A N 1
ATOM 309 C CA A ARG A 1 80 ? -120.042 247.500 -8.983 0.50 21.20 80 ARG A CA 1
ATOM 310 C C A ARG A 1 80 ? -121.388 248.092 -8.603 0.50 21.47 80 ARG A C 1
ATOM 311 O O A ARG A 1 80 ? -121.459 249.102 -7.913 0.50 21.47 80 ARG A O 1
ATOM 319 N N A MET A 1 81 ? -122.450 247.448 -9.069 0.50 22.16 81 MET A N 1
ATOM 320 C CA A MET A 1 81 ? -123.804 247.746 -8.631 0.50 23.31 81 MET A CA 1
ATOM 321 C C A MET A 1 81 ? -123.832 247.781 -7.106 0.50 23.82 81 MET A C 1
ATOM 322 O O A MET A 1 81 ? -123.142 246.997 -6.458 0.50 23.21 81 MET A O 1
ATOM 327 N N A PRO A 1 82 ? -124.628 248.689 -6.524 0.50 24.76 82 PRO A N 1
ATOM 328 C CA A PRO A 1 82 ? -124.681 248.752 -5.063 0.50 25.33 82 PRO A CA 1
ATOM 329 C C A PRO A 1 82 ? -125.424 247.559 -4.464 0.50 25.61 82 PRO A C 1
ATOM 330 O O A PRO A 1 82 ? -126.204 246.911 -5.155 0.50 25.21 82 PRO A O 1
ATOM 334 N N A ASP A 1 83 ? -125.169 247.263 -3.193 0.50 26.97 83 ASP A N 1
ATOM 335 C CA A ASP A 1 83 ? -125.852 246.158 -2.516 0.50 27.88 83 ASP A CA 1
ATOM 336 C C A ASP A 1 83 ? -127.345 246.447 -2.391 0.50 27.84 83 ASP A C 1
ATOM 337 O O A ASP A 1 83 ? -127.740 247.518 -1.935 0.50 27.79 83 ASP A O 1
ATOM 342 N N A PRO A 1 84 ? -128.181 245.488 -2.806 0.50 28.30 84 PRO A N 1
ATOM 343 C CA A PRO A 1 84 ? -129.635 245.652 -2.806 0.50 28.62 84 PRO A CA 1
ATOM 344 C C A PRO A 1 84 ? -130.207 246.059 -1.446 0.50 29.12 84 PRO A C 1
ATOM 345 O O A PRO A 1 84 ? -131.262 246.691 -1.390 0.50 28.90 84 PRO A O 1
ATOM 349 N N A VAL A 1 85 ? -129.520 245.705 -0.363 0.50 29.23 85 VAL A N 1
ATOM 350 C CA A VAL A 1 85 ? -129.965 246.104 0.971 0.50 29.62 85 VAL A CA 1
ATOM 351 C C A VAL A 1 85 ? -129.836 247.618 1.163 0.50 29.79 85 VAL A C 1
ATOM 352 O O A VAL A 1 85 ? -130.701 248.247 1.779 0.50 29.32 85 VAL A O 1
ATOM 356 N N A LEU A 1 86 ? -128.763 248.205 0.638 0.50 29.48 86 LEU A N 1
ATOM 357 C CA A LEU A 1 86 ? -128.589 249.653 0.711 0.50 29.80 86 LEU A CA 1
ATOM 358 C C A LEU A 1 86 ? -129.638 250.364 -0.132 0.50 29.39 86 LEU A C 1
ATOM 359 O O A LEU A 1 86 ? -130.252 251.334 0.309 0.50 29.39 86 LEU A O 1
ATOM 364 N N A ILE A 1 87 ? -129.836 249.880 -1.352 0.50 28.98 87 ILE A N 1
ATOM 365 C CA A ILE A 1 87 ? -130.832 250.453 -2.247 0.50 28.96 87 ILE A CA 1
ATOM 366 C C A ILE A 1 87 ? -132.216 250.422 -1.602 0.50 29.28 87 ILE A C 1
ATOM 367 O O A ILE A 1 87 ? -132.975 251.391 -1.683 0.50 28.02 87 ILE A O 1
ATOM 372 N N A LYS A 1 88 ? -132.538 249.301 -0.964 0.50 29.61 88 LYS A N 1
ATOM 373 C CA A LYS A 1 88 ? -133.823 249.143 -0.296 0.50 30.49 88 LYS A CA 1
ATOM 374 C C A LYS A 1 88 ? -134.000 250.206 0.786 0.50 31.22 88 LYS A C 1
ATOM 375 O O A LYS A 1 88 ? -135.043 250.851 0.864 0.50 31.57 88 LYS A O 1
ATOM 377 N N A GLU A 1 89 ? -132.973 250.393 1.610 0.50 31.83 89 GLU A N 1
ATOM 378 C CA A GLU A 1 89 ? -133.027 251.384 2.681 0.50 33.20 89 GLU A CA 1
ATOM 379 C C A GLU A 1 89 ? -133.196 252.802 2.144 0.50 33.50 89 GLU A C 1
ATOM 380 O O A GLU A 1 89 ? -133.999 253.578 2.659 0.50 32.87 89 GLU A O 1
ATOM 386 N N A VAL A 1 90 ? -132.439 253.145 1.109 0.50 33.45 90 VAL A N 1
ATOM 387 C CA A VAL A 1 90 ? -132.565 254.463 0.503 0.50 33.26 90 VAL A CA 1
ATOM 388 C C A VAL A 1 90 ? -133.984 254.664 -0.015 0.50 33.42 90 VAL A C 1
ATOM 389 O O A VAL A 1 90 ? -134.634 255.666 0.285 0.50 33.16 90 VAL A O 1
ATOM 393 N N A LYS A 1 91 ? -134.466 253.693 -0.780 0.50 34.16 91 LYS A N 1
ATOM 394 C CA A LYS A 1 91 ? -135.778 253.783 -1.401 0.50 35.18 91 LYS A CA 1
ATOM 395 C C A LYS A 1 91 ? -136.875 254.018 -0.363 0.50 34.83 91 LYS A C 1
ATOM 396 O O A LYS A 1 91 ? -137.867 254.687 -0.643 0.50 34.76 91 LYS A O 1
ATOM 402 N N A ARG A 1 92 ? -136.686 253.472 0.834 0.50 34.57 92 ARG A N 1
ATOM 403 C CA A ARG A 1 92 ? -137.670 253.601 1.907 0.50 34.41 92 ARG A CA 1
ATOM 404 C C A ARG A 1 92 ? -137.565 254.952 2.614 0.50 33.86 92 ARG A C 1
ATOM 405 O O A ARG A 1 92 ? -138.536 255.433 3.195 0.50 34.85 92 ARG A O 1
ATOM 407 N N A ALA A 1 93 ? -136.389 255.565 2.554 0.50 32.54 93 ALA A N 1
ATOM 408 C CA A ALA A 1 93 ? -136.125 256.790 3.301 0.50 31.43 93 ALA A CA 1
ATOM 409 C C A ALA A 1 93 ? -136.619 258.050 2.592 0.50 30.30 93 ALA A C 1
ATOM 410 O O A ALA A 1 93 ? -136.645 259.124 3.184 0.50 30.26 93 ALA A O 1
ATOM 412 N N A VAL A 1 94 ? -137.001 257.927 1.327 0.50 29.20 94 VAL A N 1
ATOM 413 C CA A VAL A 1 94 ? -137.423 259.091 0.555 0.50 28.43 94 VAL A CA 1
ATOM 414 C C A VAL A 1 94 ? -138.607 258.734 -0.326 0.50 27.66 94 VAL A C 1
ATOM 415 O O A VAL A 1 94 ? -138.888 257.561 -0.548 0.50 27.02 94 VAL A O 1
ATOM 419 N N A SER A 1 95 ? -139.299 259.748 -0.832 0.50 27.24 95 SER A N 1
ATOM 420 C CA A SER A 1 95 ? -140.441 259.514 -1.701 0.50 27.15 95 SER A CA 1
ATOM 421 C C A SER A 1 95 ? -140.153 259.933 -3.138 0.50 26.41 95 SER A C 1
ATOM 422 O O A SER A 1 95 ? -140.886 259.561 -4.053 0.50 26.70 95 SER A O 1
ATOM 425 N N A VAL A 1 96 ? -139.079 260.691 -3.344 0.50 25.38 96 VAL A N 1
ATOM 426 C CA A VAL A 1 96 ? -138.660 261.048 -4.700 0.50 24.74 96 VAL A CA 1
ATOM 427 C C A VAL A 1 96 ? -138.162 259.800 -5.432 0.50 23.77 96 VAL A C 1
ATOM 428 O O A VAL A 1 96 ? -137.838 258.802 -4.800 0.50 22.44 96 VAL A O 1
ATOM 432 N N A PRO A 1 97 ? -138.119 259.849 -6.772 0.50 23.48 97 PRO A N 1
ATOM 433 C CA A PRO A 1 97 ? -137.650 258.698 -7.545 0.50 23.81 97 PRO A CA 1
ATOM 434 C C A PRO A 1 97 ? -136.216 258.324 -7.188 0.50 23.81 97 PRO A C 1
ATOM 435 O O A PRO A 1 97 ? -135.376 259.205 -6.983 0.50 23.33 97 PRO A O 1
ATOM 439 N N A VAL A 1 98 ? -135.947 257.025 -7.099 0.50 23.92 98 VAL A N 1
ATOM 440 C CA A VAL A 1 98 ? -134.612 256.540 -6.777 0.50 23.95 98 VAL A CA 1
ATOM 441 C C A VAL A 1 98 ? -133.993 255.832 -7.975 0.50 23.86 98 VAL A C 1
ATOM 442 O O A VAL A 1 98 ? -134.606 254.953 -8.580 0.50 23.43 98 VAL A O 1
ATOM 446 N N A MET A 1 99 ? -132.773 256.232 -8.312 0.50 23.93 99 MET A N 1
ATOM 447 C CA A MET A 1 99 ? -132.034 255.621 -9.400 0.50 24.02 99 MET A CA 1
ATOM 448 C C A MET A 1 99 ? -130.876 254.823 -8.823 0.50 23.27 99 MET A C 1
ATOM 449 O O A MET A 1 99 ? -130.471 255.044 -7.682 0.50 22.96 99 MET A O 1
ATOM 454 N N A ALA A 1 100 ? -130.332 253.905 -9.614 0.50 22.55 100 ALA A N 1
ATOM 455 C CA A ALA A 1 100 ? -129.144 253.164 -9.202 0.50 21.99 100 ALA A CA 1
ATOM 456 C C A ALA A 1 100 ? -128.281 252.814 -10.410 0.50 21.61 100 ALA A C 1
ATOM 457 O O A ALA A 1 100 ? -128.779 252.678 -11.526 0.50 20.96 100 ALA A O 1
ATOM 459 N N A ARG A 1 101 ? -126.985 252.668 -10.173 0.50 21.71 101 ARG A N 1
ATOM 460 C CA A ARG A 1 101 ? -126.037 252.428 -11.248 0.50 22.39 101 ARG A CA 1
ATOM 461 C C A ARG A 1 101 ? -125.835 250.946 -11.514 0.50 21.31 101 ARG A C 1
ATOM 462 O O A ARG A 1 101 ? -125.859 250.122 -10.600 0.50 21.44 101 ARG A O 1
ATOM 470 N N A ALA A 1 102 ? -125.652 250.618 -12.785 0.50 20.21 102 ALA A N 1
ATOM 471 C CA A ALA A 1 102 ? -125.153 249.315 -13.180 0.50 19.39 102 ALA A CA 1
ATOM 472 C C A ALA A 1 102 ? -123.898 249.549 -14.007 0.50 18.52 102 ALA A C 1
ATOM 473 O O A ALA A 1 102 ? -123.700 250.641 -14.553 0.50 17.58 102 ALA A O 1
ATOM 475 N N A ARG A 1 103 ? -123.051 248.530 -14.094 0.50 17.61 103 ARG A N 1
ATOM 476 C CA A ARG A 1 103 ? -121.869 248.602 -14.936 0.50 17.12 103 ARG A CA 1
ATOM 477 C C A ARG A 1 103 ? -122.270 248.501 -16.400 0.50 16.64 103 ARG A C 1
ATOM 478 O O A ARG A 1 103 ? -123.231 247.815 -16.742 0.50 16.76 103 ARG A O 1
ATOM 486 N N A VAL A 1 104 ? -121.531 249.186 -17.265 0.50 16.38 104 VAL A N 1
ATOM 487 C CA A VAL A 1 104 ? -121.808 249.138 -18.691 0.50 16.23 104 VAL A CA 1
ATOM 488 C C A VAL A 1 104 ? -121.791 247.691 -19.170 0.50 16.15 104 VAL A C 1
ATOM 489 O O A VAL A 1 104 ? -120.819 246.963 -18.960 0.50 16.28 104 VAL A O 1
ATOM 493 N N A GLY A 1 105 ? -122.889 247.277 -19.787 0.50 16.22 105 GLY A N 1
ATOM 494 C CA A GLY A 1 105 ? -123.000 245.946 -20.361 0.50 16.42 105 GLY A CA 1
ATOM 495 C C A GLY A 1 105 ? -123.349 244.857 -19.362 0.50 16.44 105 GLY A C 1
ATOM 496 O O A GLY A 1 105 ? -123.450 243.693 -19.724 0.50 16.22 105 GLY A O 1
ATOM 497 N N A HIS A 1 106 ? -123.534 245.213 -18.099 0.50 16.76 106 HIS A N 1
ATOM 498 C CA A HIS A 1 106 ? -123.852 244.196 -17.108 0.50 16.90 106 HIS A CA 1
ATOM 499 C C A HIS A 1 106 ? -125.358 244.073 -16.965 0.50 17.23 106 HIS A C 1
ATOM 500 O O A HIS A 1 106 ? -125.954 244.609 -16.027 0.50 17.01 106 HIS A O 1
ATOM 507 N N A PHE A 1 107 ? -125.971 243.359 -17.902 0.50 17.39 107 PHE A N 1
ATOM 508 C CA A PHE A 1 107 ? -127.416 243.296 -17.960 0.50 17.78 107 PHE A CA 1
ATOM 509 C C A PHE A 1 107 ? -128.022 242.527 -16.788 0.50 17.93 107 PHE A C 1
ATOM 510 O O A PHE A 1 107 ? -129.200 242.696 -16.481 0.50 17.80 107 PHE A O 1
ATOM 518 N N A VAL A 1 108 ? -127.234 241.692 -16.121 0.50 17.90 108 VAL A N 1
ATOM 519 C CA A VAL A 1 108 ? -127.774 240.960 -14.985 0.50 18.02 108 VAL A CA 1
ATOM 520 C C A VAL A 1 108 ? -127.910 241.892 -13.785 0.50 18.24 108 VAL A C 1
ATOM 521 O O A VAL A 1 108 ? -128.929 241.873 -13.093 0.50 18.09 108 VAL A O 1
ATOM 525 N N A GLU A 1 109 ? -126.897 242.718 -13.544 0.50 18.24 109 GLU A N 1
ATOM 526 C CA A GLU A 1 109 ? -127.017 243.744 -12.521 0.50 18.30 109 GLU A CA 1
ATOM 527 C C A GLU A 1 109 ? -128.306 244.532 -12.764 0.50 18.37 109 GLU A C 1
ATOM 528 O O A GLU A 1 109 ? -129.067 244.799 -11.831 0.50 18.39 109 GLU A O 1
ATOM 534 N N A ALA A 1 110 ? -128.560 244.879 -14.022 0.50 18.04 110 ALA A N 1
ATOM 535 C CA A ALA A 1 110 ? -129.764 245.625 -14.387 0.50 18.21 110 ALA A CA 1
ATOM 536 C C A ALA A 1 110 ? -131.047 244.836 -14.106 0.50 18.50 110 ALA A C 1
ATOM 537 O O A ALA A 1 110 ? -132.049 245.415 -13.694 0.50 17.95 110 ALA A O 1
ATOM 539 N N A GLN A 1 111 ? -131.023 243.529 -14.352 0.50 18.91 111 GLN A N 1
ATOM 540 C CA A GLN A 1 111 ? -132.163 242.669 -14.028 0.50 19.64 111 GLN A CA 1
ATOM 541 C C A GLN A 1 111 ? -132.457 242.732 -12.530 0.50 20.14 111 GLN A C 1
ATOM 542 O O A GLN A 1 111 ? -133.614 242.796 -12.108 0.50 20.48 111 GLN A O 1
ATOM 548 N N A ILE A 1 112 ? -131.397 242.722 -11.734 0.50 20.40 112 ILE A N 1
ATOM 549 C CA A ILE A 1 112 ? -131.517 242.771 -10.287 0.50 21.27 112 ILE A CA 1
ATOM 550 C C A ILE A 1 112 ? -132.118 244.103 -9.833 0.50 22.36 112 ILE A C 1
ATOM 551 O O A ILE A 1 112 ? -133.064 244.135 -9.040 0.50 22.08 112 ILE A O 1
ATOM 556 N N A LEU A 1 113 ? -131.581 245.204 -10.346 0.50 23.06 113 LEU A N 1
ATOM 557 C CA A LEU A 1 113 ? -132.094 246.520 -9.995 0.50 24.03 113 LEU A CA 1
ATOM 558 C C A LEU A 1 113 ? -133.579 246.630 -10.330 0.50 24.79 113 LEU A C 1
ATOM 559 O O A LEU A 1 113 ? -134.356 247.183 -9.554 0.50 25.08 113 LEU A O 1
ATOM 564 N N A GLU A 1 114 ? -133.974 246.093 -11.478 0.50 25.69 114 GLU A N 1
ATOM 565 C CA A GLU A 1 114 ? -135.368 246.149 -11.887 0.50 27.29 114 GLU A CA 1
ATOM 566 C C A GLU A 1 114 ? -136.252 245.287 -10.990 0.50 27.81 114 GLU A C 1
ATOM 567 O O A GLU A 1 114 ? -137.438 245.570 -10.825 0.50 27.22 114 GLU A O 1
ATOM 573 N N A SER A 1 115 ? -135.671 244.233 -10.424 0.50 28.28 115 SER A N 1
ATOM 574 C CA A SER A 1 115 ? -136.387 243.369 -9.493 0.50 29.16 115 SER A CA 1
ATOM 575 C C A SER A 1 115 ? -136.535 244.041 -8.134 0.50 29.33 115 SER A C 1
ATOM 576 O O A SER A 1 115 ? -137.412 243.683 -7.349 0.50 29.75 115 SER A O 1
ATOM 579 N N A LEU A 1 116 ? -135.668 245.008 -7.857 0.50 29.54 116 LEU A N 1
ATOM 580 C CA A LEU A 1 116 ? -135.744 245.769 -6.617 0.50 29.81 116 LEU A CA 1
ATOM 581 C C A LEU A 1 116 ? -136.808 246.855 -6.715 0.50 29.53 116 LEU A C 1
ATOM 582 O O A LEU A 1 116 ? -137.238 247.402 -5.705 0.50 30.26 116 LEU A O 1
ATOM 587 N N A ALA A 1 117 ? -137.218 247.170 -7.937 0.50 29.17 117 ALA A N 1
ATOM 588 C CA A ALA A 1 117 ? -138.240 248.185 -8.165 0.50 28.95 117 ALA A CA 1
ATOM 589 C C A ALA A 1 117 ? -137.678 249.611 -8.161 0.50 28.19 117 ALA A C 1
ATOM 590 O O A ALA A 1 117 ? -138.404 250.561 -7.872 0.50 28.36 117 ALA A O 1
ATOM 592 N N A VAL A 1 118 ? -136.394 249.771 -8.471 0.50 26.81 118 VAL A N 1
ATOM 593 C CA A VAL A 1 118 ? -135.837 251.110 -8.618 0.50 25.70 118 VAL A CA 1
ATOM 594 C C A VAL A 1 118 ? -136.658 251.834 -9.673 0.50 24.27 118 VAL A C 1
ATOM 595 O O A VAL A 1 118 ? -137.410 251.209 -10.416 0.50 23.87 118 VAL A O 1
ATOM 599 N N A ASP A 1 119 ? -136.506 253.150 -9.747 0.50 23.03 119 ASP A N 1
ATOM 600 C CA A ASP A 1 119 ? -137.283 253.949 -10.686 0.50 22.31 119 ASP A CA 1
ATOM 601 C C A ASP A 1 119 ? -136.536 254.190 -11.993 0.50 22.23 119 ASP A C 1
ATOM 602 O O A ASP A 1 119 ? -137.153 254.299 -13.054 0.50 21.85 119 ASP A O 1
ATOM 607 N N A TYR A 1 120 ? -135.211 254.280 -11.909 0.50 21.93 120 TYR A N 1
ATOM 608 C CA A TYR A 1 120 ? -134.369 254.397 -13.096 0.50 21.89 120 TYR A CA 1
ATOM 609 C C A TYR A 1 120 ? -133.081 253.609 -12.904 0.50 21.06 120 TYR A C 1
ATOM 610 O O A TYR A 1 120 ? -132.582 253.478 -11.789 0.50 20.54 120 TYR A O 1
ATOM 619 N N A ILE A 1 121 ? -132.541 253.093 -14.001 0.50 20.29 121 ILE A N 1
ATOM 620 C CA A ILE A 1 121 ? -131.214 252.499 -13.982 0.50 19.54 121 ILE A CA 1
ATOM 621 C C A ILE A 1 121 ? -130.272 253.354 -14.817 0.50 18.63 121 ILE A C 1
ATOM 622 O O A ILE A 1 121 ? -130.593 253.724 -15.945 0.50 18.31 121 ILE A O 1
ATOM 627 N N A ASP A 1 122 ? -129.121 253.686 -14.250 0.50 18.19 122 ASP A N 1
ATOM 628 C CA A ASP A 1 122 ? -128.091 254.418 -14.980 0.50 18.01 122 ASP A CA 1
ATOM 629 C C A ASP A 1 122 ? -126.993 253.434 -15.356 0.50 17.59 122 ASP A C 1
ATOM 630 O O A ASP A 1 122 ? -126.276 252.934 -14.490 0.50 17.39 122 ASP A O 1
ATOM 635 N N A GLU A 1 123 ? -126.899 253.117 -16.642 0.50 17.35 123 GLU A N 1
ATOM 636 C CA A GLU A 1 123 ? -125.790 252.316 -17.136 0.50 17.37 123 GLU A CA 1
ATOM 637 C C A GLU A 1 123 ? -124.612 253.264 -17.200 0.50 17.71 123 GLU A C 1
ATOM 638 O O A GLU A 1 123 ? -124.511 254.067 -18.120 0.50 17.56 123 GLU A O 1
ATOM 644 N N A SER A 1 124 ? -123.736 253.192 -16.207 0.50 18.31 124 SER A N 1
ATOM 645 C CA A SER A 1 124 ? -122.823 254.294 -15.938 0.50 19.05 124 SER A CA 1
ATOM 646 C C A SER A 1 124 ? -121.340 253.980 -16.077 0.50 19.87 124 SER A C 1
ATOM 647 O O A SER A 1 124 ? -120.830 253.034 -15.485 0.50 19.55 124 SER A O 1
ATOM 650 N N A GLU A 1 125 ? -120.647 254.841 -16.808 0.50 20.92 125 GLU A N 1
ATOM 651 C CA A GLU A 1 125 ? -119.220 254.697 -17.041 0.50 22.18 125 GLU A CA 1
ATOM 652 C C A GLU A 1 125 ? -118.360 254.991 -15.807 0.50 22.54 125 GLU A C 1
ATOM 653 O O A GLU A 1 125 ? -117.156 254.747 -15.824 0.50 22.33 125 GLU A O 1
ATOM 659 N N A ILE A 1 126 ? -118.956 255.510 -14.737 0.50 22.93 126 ILE A N 1
ATOM 660 C CA A ILE A 1 126 ? -118.168 255.849 -13.553 0.50 23.16 126 ILE A CA 1
ATOM 661 C C A ILE A 1 126 ? -117.823 254.598 -12.754 0.50 22.57 126 ILE A C 1
ATOM 662 O O A ILE A 1 126 ? -116.832 254.568 -12.026 0.50 22.39 126 ILE A O 1
ATOM 666 N N A ILE A 1 127 ? -118.647 253.567 -12.888 0.50 21.88 127 ILE A N 1
ATOM 667 C CA A ILE A 1 127 ? -118.330 252.263 -12.328 0.50 21.59 127 ILE A CA 1
ATOM 668 C C A ILE A 1 127 ? -117.510 251.502 -13.367 0.50 21.32 127 ILE A C 1
ATOM 669 O O A ILE A 1 127 ? -117.388 251.949 -14.504 0.50 21.21 127 ILE A O 1
ATOM 671 N N A SER A 1 128 ? -116.957 250.359 -12.981 0.50 21.10 128 SER A N 1
ATOM 672 C CA A SER A 1 128 ? -116.087 249.590 -13.868 0.50 21.04 128 SER A CA 1
ATOM 673 C C A SER A 1 128 ? -116.881 248.935 -14.991 0.50 20.89 128 SER A C 1
ATOM 674 O O A SER A 1 128 ? -117.860 248.244 -14.742 0.50 21.60 128 SER A O 1
ATOM 677 N N A VAL A 1 129 ? -116.453 249.149 -16.229 0.50 20.84 129 VAL A N 1
ATOM 678 C CA A VAL A 1 129 ? -117.137 248.575 -17.383 0.50 20.85 129 VAL A CA 1
ATOM 679 C C A VAL A 1 129 ? -117.056 247.047 -17.353 0.50 20.79 129 VAL A C 1
ATOM 680 O O A VAL A 1 129 ? -116.000 246.480 -17.082 0.50 20.77 129 VAL A O 1
ATOM 684 N N A ALA A 1 130 ? -118.174 246.380 -17.622 0.50 20.77 130 ALA A N 1
ATOM 685 C CA A ALA A 1 130 ? -118.208 244.918 -17.615 0.50 20.89 130 ALA A CA 1
ATOM 686 C C A ALA A 1 130 ? -118.135 244.352 -19.029 0.50 21.37 130 ALA A C 1
ATOM 687 O O A ALA A 1 130 ? -117.719 243.210 -19.227 0.50 21.10 130 ALA A O 1
ATOM 689 N N A ASP A 1 131 ? -118.540 245.156 -20.009 0.50 22.05 131 ASP A N 1
ATOM 690 C CA A ASP A 1 131 ? -118.498 244.752 -21.410 0.50 22.43 131 ASP A CA 1
ATOM 691 C C A ASP A 1 131 ? -117.959 245.901 -22.249 0.50 23.52 131 ASP A C 1
ATOM 692 O O A ASP A 1 131 ? -118.581 246.957 -22.354 0.50 23.68 131 ASP A O 1
ATOM 697 N N A ASP A 1 132 ? -116.797 245.684 -22.850 0.50 24.44 132 ASP A N 1
ATOM 698 C CA A ASP A 1 132 ? -116.091 246.731 -23.569 0.50 25.93 132 ASP A CA 1
ATOM 699 C C A ASP A 1 132 ? -116.698 247.008 -24.944 0.50 24.58 132 ASP A C 1
ATOM 700 O O A ASP A 1 132 ? -116.464 248.068 -25.524 0.50 24.87 132 ASP A O 1
ATOM 705 N N A ASP A 1 133 ? -117.470 246.062 -25.469 0.50 22.69 133 ASP A N 1
ATOM 706 C CA A ASP A 1 133 ? -117.899 246.137 -26.866 0.50 22.13 133 ASP A CA 1
ATOM 707 C C A ASP A 1 133 ? -119.398 246.334 -27.048 0.50 21.30 133 ASP A C 1
ATOM 708 O O A ASP A 1 133 ? -119.845 246.731 -28.121 0.50 20.98 133 ASP A O 1
ATOM 713 N N A HIS A 1 134 ? -120.175 246.046 -26.012 0.50 20.49 134 HIS A N 1
ATOM 714 C CA A HIS A 1 134 ? -121.624 246.133 -26.124 0.50 20.09 134 HIS A CA 1
ATOM 715 C C A HIS A 1 134 ? -122.242 246.747 -24.880 0.50 19.65 134 HIS A C 1
ATOM 716 O O A HIS A 1 134 ? -121.735 246.574 -23.772 0.50 20.13 134 HIS A O 1
ATOM 723 N N A PHE A 1 135 ? -123.333 247.479 -25.076 0.50 18.94 135 PHE A N 1
ATOM 724 C CA A PHE A 1 135 ? -124.121 247.990 -23.970 0.50 18.56 135 PHE A CA 1
ATOM 725 C C A PHE A 1 135 ? -125.323 247.096 -23.735 0.50 18.22 135 PHE A C 1
ATOM 726 O O A PHE A 1 135 ? -125.596 246.190 -24.520 0.50 18.23 135 PHE A O 1
ATOM 734 N N A ILE A 1 136 ? -126.034 247.354 -22.645 0.50 17.48 136 ILE A N 1
ATOM 735 C CA A ILE A 1 136 ? -127.266 246.649 -22.354 0.50 17.22 136 ILE A CA 1
ATOM 736 C C A ILE A 1 136 ? -128.280 246.881 -23.469 0.50 17.25 136 ILE A C 1
ATOM 737 O O A ILE A 1 136 ? -128.381 247.985 -24.026 0.50 16.98 136 ILE A O 1
ATOM 742 N N A ASN A 1 137 ? -129.020 245.834 -23.812 0.50 17.34 137 ASN A N 1
ATOM 743 C CA A ASN A 1 137 ? -130.130 245.974 -24.736 0.50 17.48 137 ASN A CA 1
ATOM 744 C C A ASN A 1 137 ? -131.326 246.469 -23.936 0.50 17.79 137 ASN A C 1
ATOM 745 O O A ASN A 1 137 ? -132.125 245.680 -23.433 0.50 17.46 137 ASN A O 1
ATOM 750 N N A LYS A 1 138 ? -131.429 247.787 -23.814 0.50 18.12 138 LYS A N 1
ATOM 751 C CA A LYS A 1 138 ? -132.313 248.398 -22.833 0.50 18.73 138 LYS A CA 1
ATOM 752 C C A LYS A 1 138 ? -133.789 248.240 -23.185 0.50 19.49 138 LYS A C 1
ATOM 753 O O A LYS A 1 138 ? -134.653 248.425 -22.333 0.50 19.17 138 LYS A O 1
ATOM 759 N N A HIS A 1 139 ? -134.076 247.872 -24.429 0.50 20.64 139 HIS A N 1
ATOM 760 C CA A HIS A 1 139 ? -135.452 247.611 -24.843 0.50 21.85 139 HIS A CA 1
ATOM 761 C C A HIS A 1 139 ? -135.992 246.319 -24.221 0.50 22.29 139 HIS A C 1
ATOM 762 O O A HIS A 1 139 ? -137.173 245.998 -24.375 0.50 22.12 139 HIS A O 1
ATOM 769 N N A ASN A 1 140 ? -135.131 245.585 -23.520 0.50 22.85 140 ASN A N 1
ATOM 770 C CA A ASN A 1 140 ? -135.535 244.342 -22.850 0.50 23.60 140 ASN A CA 1
ATOM 771 C C A ASN A 1 140 ? -136.064 244.579 -21.435 0.50 23.67 140 ASN A C 1
ATOM 772 O O A ASN A 1 140 ? -136.429 243.627 -20.740 0.50 23.94 140 ASN A O 1
ATOM 777 N N A PHE A 1 141 ? -136.099 245.835 -21.003 0.50 22.87 141 PHE A N 1
ATOM 778 C CA A PHE A 1 141 ? -136.433 246.141 -19.618 0.50 22.58 141 PHE A CA 1
ATOM 779 C C A PHE A 1 141 ? -137.688 246.988 -19.502 0.50 22.84 141 PHE A C 1
ATOM 780 O O A PHE A 1 141 ? -138.124 247.601 -20.472 0.50 22.43 141 PHE A O 1
ATOM 788 N N A ARG A 1 142 ? -138.260 247.014 -18.302 0.50 23.51 142 ARG A N 1
ATOM 789 C CA A ARG A 1 142 ? -139.440 247.822 -18.023 0.50 24.28 142 ARG A CA 1
ATOM 790 C C A ARG A 1 142 ? -139.052 249.242 -17.610 0.50 24.54 142 ARG A C 1
ATOM 791 O O A ARG A 1 142 ? -139.542 250.216 -18.177 0.50 24.57 142 ARG A O 1
ATOM 793 N N A SER A 1 143 ? -138.164 249.361 -16.630 0.50 25.18 143 SER A N 1
ATOM 794 C CA A SER A 1 143 ? -137.779 250.678 -16.127 0.50 25.22 143 SER A CA 1
ATOM 795 C C A SER A 1 143 ? -136.926 251.463 -17.123 0.50 24.81 143 SER A C 1
ATOM 796 O O A SER A 1 143 ? -136.227 250.886 -17.953 0.50 24.83 143 SER A O 1
ATOM 799 N N A PRO A 1 144 ? -136.989 252.798 -17.039 0.50 24.27 144 PRO A N 1
ATOM 800 C CA A PRO A 1 144 ? -136.216 253.659 -17.932 0.50 23.64 144 PRO A CA 1
ATOM 801 C C A PRO A 1 144 ? -134.728 253.667 -17.589 0.50 22.66 144 PRO A C 1
ATOM 802 O O A PRO A 1 144 ? -134.360 253.595 -16.416 0.50 22.63 144 PRO A O 1
ATOM 806 N N A PHE A 1 145 ? -133.886 253.753 -18.612 0.50 21.67 145 PHE A N 1
ATOM 807 C CA A PHE A 1 145 ? -132.441 253.827 -18.415 0.50 21.11 145 PHE A CA 1
ATOM 808 C C A PHE A 1 145 ? -131.915 255.227 -18.693 0.50 20.36 145 PHE A C 1
ATOM 809 O O A PHE A 1 145 ? -132.422 255.935 -19.560 0.50 19.98 145 PHE A O 1
ATOM 817 N N A ILE A 1 146 ? -130.885 255.604 -17.952 0.50 20.14 146 ILE A N 1
ATOM 818 C CA A ILE A 1 146 ? -130.061 256.751 -18.289 0.50 20.44 146 ILE A CA 1
ATOM 819 C C A ILE A 1 146 ? -128.709 256.233 -18.775 0.50 19.97 146 ILE A C 1
ATOM 820 O O A ILE A 1 146 ? -128.191 255.255 -18.238 0.50 19.68 146 ILE A O 1
ATOM 825 N N A CYS A 1 147 ? -128.152 256.874 -19.797 0.50 19.71 147 CYS A N 1
ATOM 826 C CA A CYS A 1 147 ? -126.813 256.528 -20.288 0.50 19.65 147 CYS A CA 1
ATOM 827 C C A CYS A 1 147 ? -125.978 257.779 -20.507 0.50 19.42 147 CYS A C 1
ATOM 828 O O A CYS A 1 147 ? -126.516 258.874 -20.664 0.50 18.82 147 CYS A O 1
ATOM 831 N N A GLY A 1 148 ? -124.661 257.606 -20.539 0.50 19.40 148 GLY A N 1
ATOM 832 C CA A GLY A 1 148 ? -123.750 258.723 -20.741 0.50 19.52 148 GLY A CA 1
ATOM 833 C C A GLY A 1 148 ? -123.467 258.971 -22.210 0.50 19.74 148 GLY A C 1
ATOM 834 O O A GLY A 1 148 ? -123.789 258.148 -23.070 0.50 19.68 148 GLY A O 1
ATOM 835 N N A CYS A 1 149 ? -122.875 260.121 -22.501 0.50 19.95 149 CYS A N 1
ATOM 836 C CA A CYS A 1 149 ? -122.390 260.404 -23.843 0.50 20.48 149 CYS A CA 1
ATOM 837 C C A CYS A 1 149 ? -121.420 261.577 -23.799 0.50 20.28 149 CYS A C 1
ATOM 838 O O A CYS A 1 149 ? -121.396 262.341 -22.834 0.50 20.02 149 CYS A O 1
ATOM 841 N N A ARG A 1 150 ? -120.621 261.709 -24.851 0.50 20.04 150 ARG A N 1
ATOM 842 C CA A ARG A 1 150 ? -119.682 262.813 -24.968 0.50 20.07 150 ARG A CA 1
ATOM 843 C C A ARG A 1 150 ? -119.916 263.552 -26.280 0.50 20.16 150 ARG A C 1
ATOM 844 O O A ARG A 1 150 ? -119.383 264.638 -26.493 0.50 20.23 150 ARG A O 1
ATOM 846 N N A ASP A 1 151 ? -120.723 262.959 -27.154 0.50 19.96 151 ASP A N 1
ATOM 847 C CA A ASP A 1 151 ? -121.024 263.557 -28.448 0.50 20.23 151 ASP A CA 1
ATOM 848 C C A ASP A 1 151 ? -122.366 263.041 -28.964 0.50 20.05 151 ASP A C 1
ATOM 849 O O A ASP A 1 151 ? -122.908 262.070 -28.438 0.50 20.09 151 ASP A O 1
ATOM 854 N N A THR A 1 152 ? -122.901 263.695 -29.989 0.50 20.04 152 THR A N 1
ATOM 855 C CA A THR A 1 152 ? -124.239 263.387 -30.487 0.50 20.14 152 THR A CA 1
ATOM 856 C C A THR A 1 152 ? -124.357 261.950 -30.985 0.50 19.74 152 THR A C 1
ATOM 857 O O A THR A 1 152 ? -125.353 261.277 -30.720 0.50 19.45 152 THR A O 1
ATOM 861 N N A GLY A 1 153 ? -123.351 261.485 -31.722 0.50 18.98 153 GLY A N 1
ATOM 862 C CA A GLY A 1 153 ? -123.352 260.114 -32.224 0.50 18.63 153 GLY A CA 1
ATOM 863 C C A GLY A 1 153 ? -123.555 259.121 -31.093 0.50 18.06 153 GLY A C 1
ATOM 864 O O A GLY A 1 153 ? -124.391 258.217 -31.172 0.50 18.20 153 GLY A O 1
ATOM 865 N N A GLU A 1 154 ? -122.789 259.298 -30.027 0.50 17.27 154 GLU A N 1
ATOM 866 C CA A GLU A 1 154 ? -122.895 258.438 -28.870 0.50 16.98 154 GLU A CA 1
ATOM 867 C C A GLU A 1 154 ? -124.312 258.492 -28.298 0.50 16.58 154 GLU A C 1
ATOM 868 O O A GLU A 1 154 ? -124.966 257.459 -28.121 0.50 16.07 154 GLU A O 1
ATOM 874 N N A ALA A 1 155 ? -124.783 259.702 -28.018 0.50 15.97 155 ALA A N 1
ATOM 875 C CA A ALA A 1 155 ? -126.115 259.889 -27.454 0.50 15.79 155 ALA A CA 1
ATOM 876 C C A ALA A 1 155 ? -127.147 259.105 -28.249 0.50 15.40 155 ALA A C 1
ATOM 877 O O A ALA A 1 155 ? -127.978 258.394 -27.680 0.50 15.51 155 ALA A O 1
ATOM 879 N N A LEU A 1 156 ? -127.097 259.230 -29.568 0.50 15.19 156 LEU A N 1
ATOM 880 C CA A LEU A 1 156 ? -128.092 258.580 -30.407 0.50 15.32 156 LEU A CA 1
ATOM 881 C C A LEU A 1 156 ? -127.955 257.058 -30.363 0.50 15.17 156 LEU A C 1
ATOM 882 O O A LEU A 1 156 ? -128.959 256.344 -30.351 0.50 14.97 156 LEU A O 1
ATOM 887 N N A ARG A 1 157 ? -126.724 256.558 -30.313 0.50 15.18 157 ARG A N 1
ATOM 888 C CA A ARG A 1 157 ? -126.515 255.115 -30.221 0.50 15.36 157 ARG A CA 1
ATOM 889 C C A ARG A 1 157 ? -127.122 254.566 -28.936 0.50 15.32 157 ARG A C 1
ATOM 890 O O A ARG A 1 157 ? -127.782 253.525 -28.952 0.50 15.12 157 ARG A O 1
ATOM 898 N N A ARG A 1 158 ? -126.910 255.272 -27.828 0.50 15.40 158 ARG A N 1
ATOM 899 C CA A ARG A 1 158 ? -127.467 254.860 -26.546 0.50 15.45 158 ARG A CA 1
ATOM 900 C C A ARG A 1 158 ? -128.996 254.873 -26.610 0.50 15.73 158 ARG A C 1
ATOM 901 O O A ARG A 1 158 ? -129.663 253.975 -26.090 0.50 15.33 158 ARG A O 1
ATOM 909 N N A ILE A 1 159 ? -129.551 255.892 -27.261 0.50 15.97 159 ILE A N 1
ATOM 910 C CA A ILE A 1 159 ? -130.995 256.015 -27.371 0.50 16.30 159 ILE A CA 1
ATOM 911 C C A ILE A 1 159 ? -131.569 254.891 -28.236 0.50 16.72 159 ILE A C 1
ATOM 912 O O A ILE A 1 159 ? -132.619 254.336 -27.922 0.50 16.72 159 ILE A O 1
ATOM 917 N N A ARG A 1 160 ? -130.875 254.525 -29.307 0.50 17.12 160 ARG A N 1
ATOM 918 C CA A ARG A 1 160 ? -131.371 253.448 -30.158 0.50 17.60 160 ARG A CA 1
ATOM 919 C C A ARG A 1 160 ? -131.373 252.119 -29.396 0.50 17.25 160 ARG A C 1
ATOM 920 O O A ARG A 1 160 ? -132.219 251.260 -29.642 0.50 17.52 160 ARG A O 1
ATOM 928 N N A GLU A 1 161 ? -130.432 251.965 -28.468 0.50 16.95 161 GLU A N 1
ATOM 929 C CA A GLU A 1 161 ? -130.368 250.784 -27.604 0.50 16.84 161 GLU A CA 1
ATOM 930 C C A GLU A 1 161 ? -131.484 250.802 -26.556 0.50 16.96 161 GLU A C 1
ATOM 931 O O A GLU A 1 161 ? -131.710 249.808 -25.855 0.50 16.79 161 GLU A O 1
ATOM 937 N N A GLY A 1 162 ? -132.159 251.941 -26.436 0.50 16.82 162 GLY A N 1
ATOM 938 C CA A GLY A 1 162 ? -133.299 252.067 -25.533 0.50 16.81 162 GLY A CA 1
ATOM 939 C C A GLY A 1 162 ? -133.078 252.909 -24.284 0.50 16.73 162 GLY A C 1
ATOM 940 O O A GLY A 1 162 ? -133.808 252.768 -23.308 0.50 16.47 162 GLY A O 1
ATOM 941 N N A ALA A 1 163 ? -132.076 253.780 -24.290 0.50 16.50 163 ALA A N 1
ATOM 942 C CA A ALA A 1 163 ? -131.939 254.740 -23.200 0.50 16.80 163 ALA A CA 1
ATOM 943 C C A ALA A 1 163 ? -133.072 255.767 -23.288 0.50 16.98 163 ALA A C 1
ATOM 944 O O A ALA A 1 163 ? -133.355 256.297 -24.364 0.50 17.17 163 ALA A O 1
ATOM 946 N N A ALA A 1 164 ? -133.722 256.049 -22.164 0.50 17.33 164 ALA A N 1
ATOM 947 C CA A ALA A 1 164 ? -134.859 256.972 -22.164 0.50 17.87 164 ALA A CA 1
ATOM 948 C C A ALA A 1 164 ? -134.436 258.353 -21.697 0.50 18.42 164 ALA A C 1
ATOM 949 O O A ALA A 1 164 ? -135.260 259.258 -21.549 0.50 18.85 164 ALA A O 1
ATOM 951 N N A MET A 1 165 ? -133.142 258.510 -21.473 0.50 18.52 165 MET A N 1
ATOM 952 C CA A MET A 1 165 ? -132.602 259.743 -20.958 0.50 18.77 165 MET A CA 1
ATOM 953 C C A MET A 1 165 ? -131.095 259.704 -21.134 0.50 18.85 165 MET A C 1
ATOM 954 O O A MET A 1 165 ? -130.483 258.635 -21.072 0.50 18.34 165 MET A O 1
ATOM 959 N N A ILE A 1 166 ? -130.500 260.867 -21.356 0.50 18.55 166 ILE A N 1
ATOM 960 C CA A ILE A 1 166 ? -129.070 260.940 -21.600 0.50 18.98 166 ILE A CA 1
ATOM 961 C C A ILE A 1 166 ? -128.413 261.883 -20.610 0.50 18.90 166 ILE A C 1
ATOM 962 O O A ILE A 1 166 ? -128.979 262.910 -20.242 0.50 18.40 166 ILE A O 1
ATOM 967 N N A ARG A 1 167 ? -127.219 261.537 -20.159 0.50 19.27 167 ARG A N 1
ATOM 968 C CA A ARG A 1 167 ? -126.451 262.507 -19.414 0.50 20.03 167 ARG A CA 1
ATOM 969 C C A ARG A 1 167 ? -125.136 262.777 -20.132 0.50 20.10 167 ARG A C 1
ATOM 970 O O A ARG A 1 167 ? -124.356 261.864 -20.429 0.50 19.30 167 ARG A O 1
ATOM 978 N N A ILE A 1 168 ? -124.934 264.047 -20.455 0.50 20.45 168 ILE A N 1
ATOM 979 C CA A ILE A 1 168 ? -123.758 264.473 -21.175 0.50 20.93 168 ILE A CA 1
ATOM 980 C C A ILE A 1 168 ? -122.669 264.655 -20.139 0.50 21.90 168 ILE A C 1
ATOM 981 O O A ILE A 1 168 ? -122.726 265.573 -19.310 0.50 21.50 168 ILE A O 1
ATOM 986 N N A GLN A 1 169 ? -121.692 263.754 -20.187 0.50 23.05 169 GLN A N 1
ATOM 987 C CA A GLN A 1 169 ? -120.741 263.577 -19.102 0.50 24.63 169 GLN A CA 1
ATOM 988 C C A GLN A 1 169 ? -119.372 264.185 -19.382 0.50 25.35 169 GLN A C 1
ATOM 989 O O A GLN A 1 169 ? -118.827 264.062 -20.485 0.50 25.12 169 GLN A O 1
ATOM 995 N N A GLY A 1 170 ? -118.818 264.835 -18.364 0.50 26.10 170 GLY A N 1
ATOM 996 C CA A GLY A 1 170 ? -117.448 265.318 -18.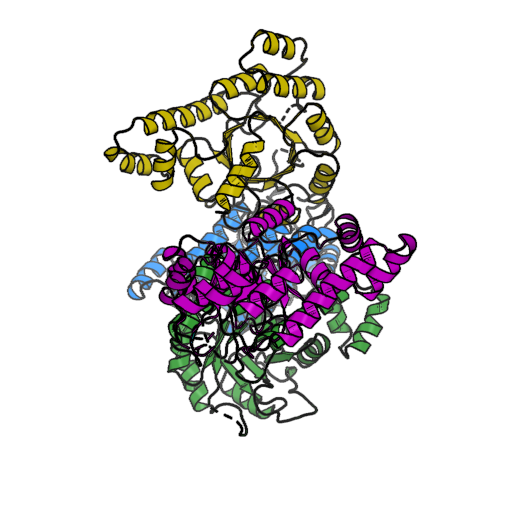417 0.50 27.12 170 GLY A CA 1
ATOM 997 C C A GLY A 1 170 ? -116.541 264.369 -17.658 0.50 27.80 170 GLY A C 1
ATOM 998 O O A GLY A 1 170 ? -116.586 263.160 -17.872 0.50 27.19 170 GLY A O 1
ATOM 999 N N A ASP A 1 171 ? -115.728 264.909 -16.756 0.50 29.20 171 ASP A N 1
ATOM 1000 C CA A ASP A 1 171 ? -114.772 264.094 -16.015 0.50 30.68 171 ASP A CA 1
ATOM 1001 C C A ASP A 1 171 ? -115.472 262.930 -15.329 0.50 32.26 171 ASP A C 1
ATOM 1002 O O A ASP A 1 171 ? -116.443 263.129 -14.602 0.50 32.35 171 ASP A O 1
ATOM 1007 N N A LEU A 1 172 ? -114.980 261.715 -15.567 0.50 33.95 172 LEU A N 1
ATOM 1008 C CA A LEU A 1 172 ? -115.536 260.531 -14.912 0.50 35.42 172 LEU A CA 1
ATOM 1009 C C A LEU A 1 172 ? -115.037 260.456 -13.469 0.50 36.02 172 LEU A C 1
ATOM 1010 O O A LEU A 1 172 ? -115.601 259.736 -12.641 0.50 36.24 172 LEU A O 1
ATOM 1012 N N A THR A 1 173 ? -113.979 261.209 -13.178 0.50 36.07 173 THR A N 1
ATOM 1013 C CA A THR A 1 173 ? -113.423 261.288 -11.832 0.50 36.05 173 THR A CA 1
ATOM 1014 C C A THR A 1 173 ? -114.175 262.352 -11.042 0.50 36.12 173 THR A C 1
ATOM 1015 O O A THR A 1 173 ? -114.978 263.097 -11.602 0.50 36.99 173 THR A O 1
ATOM 1019 N N A ALA A 1 174 ? -113.909 262.422 -9.741 0.50 35.08 174 ALA A N 1
ATOM 1020 C CA A ALA A 1 174 ? -114.438 263.498 -8.914 0.50 34.03 174 ALA A CA 1
ATOM 1021 C C A ALA A 1 174 ? -113.427 264.633 -8.892 0.50 32.52 174 ALA A C 1
ATOM 1022 O O A ALA A 1 174 ? -112.788 264.890 -7.872 0.50 33.45 174 ALA A O 1
ATOM 1024 N N A THR A 1 175 ? -113.285 265.311 -10.025 0.50 30.47 175 THR A N 1
ATOM 1025 C CA A THR A 1 175 ? -112.272 266.346 -10.177 0.50 29.28 175 THR A CA 1
ATOM 1026 C C A THR A 1 175 ? -112.808 267.739 -9.859 0.50 28.11 175 THR A C 1
ATOM 1027 O O A THR A 1 175 ? -112.036 268.688 -9.716 0.50 27.79 175 THR A O 1
ATOM 1031 N N A GLY A 1 176 ? -114.127 267.862 -9.760 0.50 26.78 176 GLY A N 1
ATOM 1032 C CA A GLY A 1 176 ? -114.757 269.152 -9.498 0.50 25.70 176 GLY A CA 1
ATOM 1033 C C A GLY A 1 176 ? -114.412 270.181 -10.560 0.50 24.81 176 GLY A C 1
ATOM 1034 O O A GLY A 1 176 ? -114.442 271.381 -10.306 0.50 24.18 176 GLY A O 1
ATOM 1035 N N A ASN A 1 177 ? -114.078 269.704 -11.755 0.50 23.95 177 ASN A N 1
ATOM 1036 C CA A ASN A 1 177 ? -113.720 270.583 -12.861 0.50 23.25 177 ASN A CA 1
ATOM 1037 C C A ASN A 1 177 ? -114.705 270.397 -14.013 0.50 22.55 177 ASN A C 1
ATOM 1038 O O A ASN A 1 177 ? -114.788 269.318 -14.592 0.50 22.36 177 ASN A O 1
ATOM 1043 N N A ILE A 1 178 ? -115.431 271.459 -14.349 0.50 21.53 178 ILE A N 1
ATOM 1044 C CA A ILE A 1 178 ? -116.515 271.390 -15.328 0.50 21.68 178 ILE A CA 1
ATOM 1045 C C A ILE A 1 178 ? -116.036 271.424 -16.785 0.50 21.49 178 ILE A C 1
ATOM 1046 O O A ILE A 1 178 ? -116.835 271.255 -17.708 0.50 21.38 178 ILE A O 1
ATOM 1050 N N A ALA A 1 179 ? -114.738 271.624 -16.994 0.50 21.11 179 ALA A N 1
ATOM 1051 C CA A ALA A 1 179 ? -114.211 271.849 -18.344 0.50 21.07 179 ALA A CA 1
ATOM 1052 C C A ALA A 1 179 ? -114.709 270.830 -19.370 0.50 21.25 179 ALA A C 1
ATOM 1053 O O A ALA A 1 179 ? -115.163 271.198 -20.453 0.50 21.06 179 ALA A O 1
ATOM 1055 N N A GLU A 1 180 ? -114.621 269.549 -19.044 0.50 21.65 180 GLU A N 1
ATOM 1056 C CA A GLU A 1 180 ? -114.973 268.516 -20.008 0.50 22.04 180 GLU A CA 1
ATOM 1057 C C A GLU A 1 180 ? -116.483 268.414 -20.200 0.50 21.15 180 GLU A C 1
ATOM 1058 O O A GLU A 1 180 ? -116.951 268.098 -21.293 0.50 21.00 180 GLU A O 1
ATOM 1064 N N A THR A 1 181 ? -117.247 268.686 -19.147 0.50 20.35 181 THR A N 1
ATOM 1065 C CA A THR A 1 181 ? -118.700 268.714 -19.268 0.50 19.85 181 THR A CA 1
ATOM 1066 C C A THR A 1 181 ? -119.112 269.839 -20.206 0.50 19.58 181 THR A C 1
ATOM 1067 O O A THR A 1 181 ? -119.950 269.649 -21.082 0.50 18.96 181 THR A O 1
ATOM 1070 N N A VAL A 1 182 ? -118.520 271.018 -20.027 0.50 19.29 182 VAL A N 1
ATOM 1071 C CA A VAL A 1 182 ? -118.808 272.132 -20.923 0.50 19.23 182 VAL A CA 1
ATOM 1072 C C A VAL A 1 182 ? -118.472 271.743 -22.359 0.50 19.09 182 VAL A C 1
ATOM 1073 O O A VAL A 1 182 ? -119.249 271.993 -23.278 0.50 18.69 182 VAL A O 1
ATOM 1077 N N A LYS A 1 183 ? -117.314 271.117 -22.543 0.50 19.23 183 LYS A N 1
ATOM 1078 C CA A LYS A 1 183 ? -116.878 270.708 -23.871 0.50 19.63 183 LYS A CA 1
ATOM 1079 C C A LYS A 1 183 ? -117.880 269.754 -24.507 0.50 18.92 183 LYS A C 1
ATOM 1080 O O A LYS A 1 183 ? -118.239 269.900 -25.664 0.50 18.56 183 LYS A O 1
ATOM 1086 N N A ASN A 1 184 ? -118.330 268.769 -23.748 0.50 18.98 184 ASN A N 1
ATOM 1087 C CA A ASN A 1 184 ? -119.191 267.741 -24.310 0.50 18.94 184 ASN A CA 1
ATOM 1088 C C A ASN A 1 184 ? -120.642 268.213 -24.465 0.50 18.79 184 ASN A C 1
ATOM 1089 O O A ASN A 1 184 ? -121.353 267.752 -25.353 0.50 18.15 184 ASN A O 1
ATOM 1094 N N A VAL A 1 185 ? -121.073 269.149 -23.626 0.50 18.48 185 VAL A N 1
ATOM 1095 C CA A VAL A 1 185 ? -122.381 269.764 -23.814 0.50 18.67 185 VAL A CA 1
ATOM 1096 C C A VAL A 1 185 ? -122.379 270.616 -25.081 0.50 18.61 185 VAL A C 1
ATOM 1097 O O A VAL A 1 185 ? -123.299 270.537 -25.897 0.50 17.94 185 VAL A O 1
ATOM 1101 N N A ARG A 1 186 ? -121.331 271.416 -25.258 0.50 18.83 186 ARG A N 1
ATOM 1102 C CA A ARG A 1 186 ? -121.233 272.273 -26.437 0.50 19.11 186 ARG A CA 1
ATOM 1103 C C A ARG A 1 186 ? -121.130 271.451 -27.716 0.50 19.39 186 ARG A C 1
ATOM 1104 O O A ARG A 1 186 ? -121.660 271.837 -28.760 0.50 19.02 186 ARG A O 1
ATOM 1112 N N A SER A 1 187 ? -120.450 270.315 -27.648 0.50 19.65 187 SER A N 1
ATOM 1113 C CA A SER A 1 187 ? -120.344 269.463 -28.826 0.50 20.37 187 SER A CA 1
ATOM 1114 C C A SER A 1 187 ? -121.718 268.911 -29.199 0.50 20.92 187 SER A C 1
ATOM 1115 O O A SER A 1 187 ? -122.103 268.907 -30.368 0.50 20.40 187 SER A O 1
ATOM 1118 N N A LEU A 1 188 ? -122.457 268.458 -28.191 0.50 21.71 188 LEU A N 1
ATOM 1119 C CA A LEU A 1 188 ? -123.793 267.915 -28.399 0.50 22.54 188 LEU A CA 1
ATOM 1120 C C A LEU A 1 188 ? -124.742 268.961 -28.989 0.50 23.71 188 LEU A C 1
ATOM 1121 O O A LEU A 1 188 ? -125.305 268.763 -30.068 0.50 23.12 188 LEU A O 1
ATOM 1123 N N A MET A 1 189 ? -124.922 270.069 -28.275 0.50 24.98 189 MET A N 1
ATOM 1124 C CA A MET A 1 189 ? -125.828 271.123 -28.725 0.50 26.29 189 MET A CA 1
ATOM 1125 C C A MET A 1 189 ? -125.381 271.659 -30.078 0.50 25.82 189 MET A C 1
ATOM 1126 O O A MET A 1 189 ? -126.196 271.856 -30.979 0.50 25.86 189 MET A O 1
ATOM 1131 N N A GLY A 1 190 ? -124.079 271.890 -30.214 0.50 25.40 190 GLY A N 1
ATOM 1132 C CA A GLY A 1 190 ? -123.515 272.405 -31.456 0.50 25.05 190 GLY A CA 1
ATOM 1133 C C A GLY A 1 190 ? -123.804 271.499 -32.636 0.50 24.59 190 GLY A C 1
ATOM 1134 O O A GLY A 1 190 ? -124.155 271.968 -33.718 0.50 24.09 190 GLY A O 1
ATOM 1135 N N A GLU A 1 191 ? -123.647 270.196 -32.430 0.50 24.25 191 GLU A N 1
ATOM 1136 C CA A GLU A 1 191 ? -123.912 269.225 -33.485 0.50 24.13 191 GLU A CA 1
ATOM 1137 C C A GLU A 1 191 ? -125.395 269.250 -33.862 0.50 23.75 191 GLU A C 1
ATOM 1138 O O A GLU A 1 191 ? -125.752 269.128 -35.034 0.50 23.57 191 GLU A O 1
ATOM 1144 N N A VAL A 1 192 ? -126.258 269.424 -32.869 0.50 23.25 192 VAL A N 1
ATOM 1145 C CA A VAL A 1 192 ? -127.692 269.462 -33.122 0.50 23.15 192 VAL A CA 1
ATOM 1146 C C A VAL A 1 192 ? -128.089 270.698 -33.929 0.50 23.07 192 VAL A C 1
ATOM 1147 O O A VAL A 1 192 ? -128.958 270.627 -34.796 0.50 22.57 192 VAL A O 1
ATOM 1151 N N A ARG A 1 193 ? -127.443 271.827 -33.654 0.50 23.18 193 ARG A N 1
ATOM 1152 C CA A ARG A 1 193 ? -127.724 273.060 -34.390 0.50 23.67 193 ARG A CA 1
ATOM 1153 C C A ARG A 1 193 ? -127.235 272.977 -35.836 0.50 23.07 193 ARG A C 1
ATOM 1154 O O A ARG A 1 193 ? -127.860 273.519 -36.746 0.50 22.48 193 ARG A O 1
ATOM 1162 N N A VAL A 1 194 ? -126.113 272.302 -36.047 0.50 22.45 194 VAL A N 1
ATOM 1163 C CA A VAL A 1 194 ? -125.626 272.072 -37.400 0.50 22.37 194 VAL A CA 1
ATOM 1164 C C A VAL A 1 194 ? -126.648 271.222 -38.154 0.50 22.35 194 VAL A C 1
ATOM 1165 O O A VAL A 1 194 ? -127.016 271.518 -39.289 0.50 21.83 194 VAL A O 1
ATOM 1169 N N A LEU A 1 195 ? -127.112 270.167 -37.502 0.50 22.68 195 LEU A N 1
ATOM 1170 C CA A LEU A 1 195 ? -128.071 269.254 -38.101 0.50 23.40 195 LEU A CA 1
ATOM 1171 C C A LEU A 1 195 ? -129.369 269.979 -38.453 0.50 23.79 195 LEU A C 1
ATOM 1172 O O A LEU A 1 195 ? -129.904 269.823 -39.552 0.50 23.46 195 LEU A O 1
ATOM 1177 N N A ASN A 1 196 ? -129.858 270.790 -37.522 0.50 24.40 196 ASN A N 1
ATOM 1178 C CA A ASN A 1 196 ? -131.161 271.432 -37.670 0.50 25.40 196 ASN A CA 1
ATOM 1179 C C A ASN A 1 196 ? -131.299 272.138 -39.013 0.50 25.29 196 ASN A C 1
ATOM 1180 O O A ASN A 1 196 ? -132.364 272.124 -39.628 0.50 25.01 196 ASN A O 1
ATOM 1185 N N A ASN A 1 197 ? -130.210 272.744 -39.467 0.50 25.07 197 ASN A N 1
ATOM 1186 C CA A ASN A 1 197 ? -130.241 273.615 -40.636 0.50 25.10 197 ASN A CA 1
ATOM 1187 C C A ASN A 1 197 ? -129.667 272.951 -41.884 0.50 24.09 197 ASN A C 1
ATOM 1188 O O A ASN A 1 197 ? -129.610 273.554 -42.957 0.50 23.79 197 ASN A O 1
ATOM 1193 N N A MET A 1 198 ? -129.245 271.704 -41.738 0.50 22.65 198 MET A N 1
ATOM 1194 C CA A MET A 1 198 ? -128.523 271.006 -42.787 0.50 21.89 198 MET A CA 1
ATOM 1195 C C A MET A 1 198 ? -129.381 270.671 -44.007 0.50 21.25 198 MET A C 1
ATOM 1196 O O A MET A 1 198 ? -130.565 270.361 -43.887 0.50 20.39 198 MET A O 1
ATOM 1201 N N A ASP A 1 199 ? -128.761 270.738 -45.181 0.50 20.88 199 ASP A N 1
ATOM 1202 C CA A ASP A 1 199 ? -129.365 270.251 -46.417 0.50 21.08 199 ASP A CA 1
ATOM 1203 C C A ASP A 1 199 ? -129.773 268.789 -46.245 0.50 20.74 199 ASP A C 1
ATOM 1204 O O A ASP A 1 199 ? -128.948 267.950 -45.885 0.50 19.77 199 ASP A O 1
ATOM 1209 N N A ASP A 1 200 ? -131.043 268.485 -46.495 0.50 20.56 200 ASP A N 1
ATOM 1210 C CA A ASP A 1 200 ? -131.549 267.128 -46.286 0.50 20.73 200 ASP A CA 1
ATOM 1211 C C A ASP A 1 200 ? -130.681 266.097 -46.999 0.50 19.74 200 ASP A C 1
ATOM 1212 O O A ASP A 1 200 ? -130.398 265.028 -46.459 0.50 19.44 200 ASP A O 1
ATOM 1217 N N A ASP A 1 201 ? -130.244 266.420 -48.209 0.50 18.69 201 ASP A N 1
ATOM 1218 C CA A ASP A 1 201 ? -129.464 265.475 -48.996 0.50 18.24 201 ASP A CA 1
ATOM 1219 C C A ASP A 1 201 ? -128.147 265.103 -48.322 0.50 17.97 201 ASP A C 1
ATOM 1220 O O A ASP A 1 201 ? -127.597 264.039 -48.593 0.50 17.48 201 ASP A O 1
ATOM 1225 N N A GLU A 1 202 ? -127.648 265.973 -47.446 0.50 17.56 202 GLU A N 1
ATOM 1226 C CA A GLU A 1 202 ? -126.350 265.765 -46.805 0.50 17.57 202 GLU A CA 1
ATOM 1227 C C A GLU A 1 202 ? -126.457 265.009 -45.475 0.50 17.50 202 GLU A C 1
ATOM 1228 O O A GLU A 1 202 ? -125.447 264.583 -44.916 0.50 17.61 202 GLU A O 1
ATOM 1234 N N A VAL A 1 203 ? -127.674 264.824 -44.977 0.50 17.23 203 VAL A N 1
ATOM 1235 C CA A VAL A 1 203 ? -127.866 264.165 -43.681 0.50 17.24 203 VAL A CA 1
ATOM 1236 C C A VAL A 1 203 ? -127.460 262.685 -43.665 0.50 17.32 203 VAL A C 1
ATOM 1237 O O A VAL A 1 203 ? -127.117 262.152 -42.610 0.50 16.71 203 VAL A O 1
ATOM 1241 N N A PHE A 1 204 ? -127.508 262.018 -44.817 0.50 17.54 204 PHE A N 1
ATOM 1242 C CA A PHE A 1 204 ? -127.101 260.613 -44.895 0.50 17.95 204 PHE A CA 1
ATOM 1243 C C A PHE A 1 204 ? -125.621 260.472 -44.547 0.50 17.84 204 PHE A C 1
ATOM 1244 O O A PHE A 1 204 ? -125.229 259.610 -43.761 0.50 17.34 204 PHE A O 1
ATOM 1252 N N A THR A 1 205 ? -124.803 261.337 -45.129 0.50 17.79 205 THR A N 1
ATOM 1253 C CA A THR A 1 205 ? -123.373 261.318 -44.865 0.50 17.88 205 THR A CA 1
ATOM 1254 C C A THR A 1 205 ? -123.093 261.749 -43.429 0.50 18.02 205 THR A C 1
ATOM 1255 O O A THR A 1 205 ? -122.178 261.236 -42.788 0.50 17.55 205 THR A O 1
ATOM 1259 N N A PHE A 1 206 ? -123.893 262.680 -42.921 0.50 18.29 206 PHE A N 1
ATOM 1260 C CA A PHE A 1 206 ? -123.747 263.136 -41.544 0.50 18.77 206 PHE A CA 1
ATOM 1261 C C A PHE A 1 206 ? -123.968 261.971 -40.581 0.50 18.93 206 PHE A C 1
ATOM 1262 O O A PHE A 1 206 ? -123.188 261.764 -39.649 0.50 18.35 206 PHE A O 1
ATOM 1270 N N A ALA A 1 207 ? -125.032 261.207 -40.818 0.50 19.13 207 ALA A N 1
ATOM 1271 C CA A ALA A 1 207 ? -125.345 260.047 -39.989 0.50 19.57 207 ALA A CA 1
ATOM 1272 C C A ALA A 1 207 ? -124.204 259.031 -40.022 0.50 19.80 207 ALA A C 1
ATOM 1273 O O A ALA A 1 207 ? -123.835 258.457 -38.996 0.50 19.15 207 ALA A O 1
ATOM 1275 N N A LYS A 1 208 ? -123.647 258.809 -41.204 0.50 20.53 208 LYS A N 1
ATOM 1276 C CA A LYS A 1 208 ? -122.503 257.919 -41.334 0.50 21.61 208 LYS A CA 1
ATOM 1277 C C A LYS A 1 208 ? -121.326 258.429 -40.508 0.50 22.39 208 LYS A C 1
ATOM 1278 O O A LYS A 1 208 ? -120.687 257.659 -39.796 0.50 22.52 208 LYS A O 1
ATOM 1284 N N A LYS A 1 209 ? -121.055 259.727 -40.606 0.50 23.22 209 LYS A N 1
ATOM 1285 C CA A LYS A 1 209 ? -119.900 260.347 -39.955 0.50 25.08 209 LYS A CA 1
ATOM 1286 C C A LYS A 1 209 ? -119.922 260.267 -38.431 0.50 24.83 209 LYS A C 1
ATOM 1287 O O A LYS A 1 209 ? -118.873 260.139 -37.804 0.50 25.11 209 LYS A O 1
ATOM 1293 N N A ILE A 1 210 ? -121.101 260.364 -37.826 0.50 24.67 210 ILE A N 1
ATOM 1294 C CA A ILE A 1 210 ? -121.193 260.251 -36.373 0.50 24.48 210 ILE A CA 1
ATOM 1295 C C A ILE A 1 210 ? -121.630 258.850 -35.954 0.50 24.24 210 ILE A C 1
ATOM 1296 O O A ILE A 1 210 ? -121.932 258.610 -34.784 0.50 24.49 210 ILE A O 1
ATOM 1301 N N A SER A 1 211 ? -121.656 257.931 -36.916 0.50 23.34 211 SER A N 1
ATOM 1302 C CA A SER A 1 211 ? -122.011 256.540 -36.657 0.50 23.28 211 SER A CA 1
ATOM 1303 C C A SER A 1 211 ? -123.310 256.431 -35.869 0.50 22.68 211 SER A C 1
ATOM 1304 O O A SER A 1 211 ? -123.381 255.710 -34.876 0.50 21.64 211 SER A O 1
ATOM 1307 N N A ALA A 1 212 ? -124.332 257.150 -36.317 0.50 22.48 212 ALA A N 1
ATOM 1308 C CA A ALA A 1 212 ? -125.623 257.148 -35.640 0.50 22.37 212 ALA A CA 1
ATOM 1309 C C A ALA A 1 212 ? -126.700 256.607 -36.570 0.50 22.09 212 ALA A C 1
ATOM 1310 O O A ALA A 1 212 ? -126.553 256.670 -37.785 0.50 21.70 212 ALA A O 1
ATOM 1312 N N A PRO A 1 213 ? -127.787 256.067 -35.997 0.50 22.01 213 PRO A N 1
ATOM 1313 C CA A PRO A 1 213 ? -128.907 255.578 -36.800 0.50 22.05 213 PRO A CA 1
ATOM 1314 C C A PRO A 1 213 ? -129.632 256.731 -37.482 0.50 22.08 213 PRO A C 1
ATOM 1315 O O A PRO A 1 213 ? -130.033 257.692 -36.822 0.50 21.72 213 PRO A O 1
ATOM 1319 N N A TYR A 1 214 ? -129.792 256.629 -38.796 0.50 22.47 214 TYR A N 1
ATOM 1320 C CA A TYR A 1 214 ? -130.292 257.738 -39.597 0.50 22.61 214 TYR A CA 1
ATOM 1321 C C A TYR A 1 214 ? -131.648 258.249 -39.117 0.50 22.57 214 TYR A C 1
ATOM 1322 O O A TYR A 1 214 ? -131.878 259.455 -39.042 0.50 21.54 214 TYR A O 1
ATOM 1331 N N A ASP A 1 215 ? -132.550 257.333 -38.794 0.50 22.92 215 ASP A N 1
ATOM 1332 C CA A ASP A 1 215 ? -133.907 257.731 -38.442 0.50 23.40 215 ASP A CA 1
ATOM 1333 C C A ASP A 1 215 ? -133.949 258.537 -37.133 0.50 22.60 215 ASP A C 1
ATOM 1334 O O A ASP A 1 215 ? -134.791 259.419 -36.969 0.50 22.10 215 ASP A O 1
ATOM 1339 N N A LEU A 1 216 ? -133.026 258.257 -36.217 0.50 21.48 216 LEU A N 1
ATOM 1340 C CA A LEU A 1 216 ? -132.894 259.070 -35.009 0.50 20.91 216 LEU A CA 1
ATOM 1341 C C A LEU A 1 216 ? -132.235 260.418 -35.311 0.50 20.03 216 LEU A C 1
ATOM 1342 O O A LEU A 1 216 ? -132.556 261.426 -34.688 0.50 19.64 216 LEU A O 1
ATOM 1347 N N A VAL A 1 217 ? -131.312 260.432 -36.264 0.50 19.38 217 VAL A N 1
ATOM 1348 C CA A VAL A 1 217 ? -130.692 261.678 -36.697 0.50 19.32 217 VAL A CA 1
ATOM 1349 C C A VAL A 1 217 ? -131.764 262.597 -37.289 0.50 19.64 217 VAL A C 1
ATOM 1350 O O A VAL A 1 217 ? -131.821 263.790 -36.975 0.50 19.14 217 VAL A O 1
ATOM 1354 N N A ALA A 1 218 ? -132.623 262.026 -38.130 0.50 19.85 218 ALA A N 1
ATOM 1355 C CA A ALA A 1 218 ? -133.711 262.768 -38.755 0.50 20.70 218 ALA A CA 1
ATOM 1356 C C A ALA A 1 218 ? -134.707 263.284 -37.718 0.50 21.40 218 ALA A C 1
ATOM 1357 O O A ALA A 1 218 ? -135.172 264.418 -37.806 0.50 21.41 218 ALA A O 1
ATOM 1359 N N A GLN A 1 219 ? -135.042 262.452 -36.741 0.50 22.40 219 GLN A N 1
ATOM 1360 C CA A GLN A 1 219 ? -135.919 262.885 -35.668 0.50 23.48 219 GLN A CA 1
ATOM 1361 C C A GLN A 1 219 ? -135.297 264.091 -34.976 0.50 23.63 219 GLN A C 1
ATOM 1362 O O A GLN A 1 219 ? -135.944 265.125 -34.797 0.50 23.89 219 GLN A O 1
ATOM 1368 N N A THR A 1 220 ? -134.030 263.957 -34.598 0.50 23.11 220 THR A N 1
ATOM 1369 C CA A THR A 1 220 ? -133.313 265.028 -33.925 0.50 23.04 220 THR A CA 1
ATOM 1370 C C A THR A 1 220 ? -133.311 266.305 -34.766 0.50 23.31 220 THR A C 1
ATOM 1371 O O A THR A 1 220 ? -133.406 267.407 -34.232 0.50 23.13 220 THR A O 1
ATOM 1375 N N A LYS A 1 221 ? -133.210 266.147 -36.081 0.50 24.06 221 LYS A N 1
ATOM 1376 C CA A LYS A 1 221 ? -133.212 267.289 -36.992 0.50 25.07 221 LYS A CA 1
ATOM 1377 C C A LYS A 1 221 ? -134.582 267.959 -37.029 0.50 25.95 221 LYS A C 1
ATOM 1378 O O A LYS A 1 221 ? -134.683 269.180 -36.963 0.50 25.58 221 LYS A O 1
ATOM 1384 N N A GLN A 1 222 ? -135.631 267.151 -37.135 0.50 27.27 222 GLN A N 1
ATOM 1385 C CA A GLN A 1 222 ? -136.995 267.667 -37.213 0.50 28.69 222 GLN A CA 1
ATOM 1386 C C A GLN A 1 222 ? -137.426 268.284 -35.887 0.50 29.76 222 GLN A C 1
ATOM 1387 O O A GLN A 1 222 ? -138.451 268.958 -35.809 0.50 29.89 222 GLN A O 1
ATOM 1389 N N A MET A 1 223 ? -136.623 268.064 -34.852 0.50 31.08 223 MET A N 1
ATOM 1390 C CA A MET A 1 223 ? -136.981 268.458 -33.499 0.50 32.25 223 MET A CA 1
ATOM 1391 C C A MET A 1 223 ? -136.181 269.678 -33.042 0.50 31.65 223 MET A C 1
ATOM 1392 O O A MET A 1 223 ? -136.678 270.513 -32.286 0.50 31.29 223 MET A O 1
ATOM 1397 N N A GLY A 1 224 ? -134.937 269.773 -33.499 0.50 30.60 224 GLY A N 1
ATOM 1398 C CA A GLY A 1 224 ? -134.039 270.833 -33.052 0.50 29.90 224 GLY A CA 1
ATOM 1399 C C A GLY A 1 224 ? -133.496 270.542 -31.666 0.50 29.64 224 GLY A C 1
ATOM 1400 O O A GLY A 1 224 ? -132.975 271.429 -30.991 0.50 29.68 224 GLY A O 1
ATOM 1401 N N A ARG A 1 225 ? -133.613 269.289 -31.242 0.50 29.01 225 ARG A N 1
ATOM 1402 C CA A ARG A 1 225 ? -133.165 268.883 -29.919 0.50 29.34 225 ARG A CA 1
ATOM 1403 C C A ARG A 1 225 ? -133.106 267.355 -29.829 0.50 28.25 225 ARG A C 1
ATOM 1404 O O A ARG A 1 225 ? -133.694 266.657 -30.651 0.50 27.48 225 ARG A O 1
ATOM 1412 N N A VAL A 1 226 ? -132.389 266.837 -28.838 0.50 28.03 226 VAL A N 1
ATOM 1413 C CA A VAL A 1 226 ? -132.364 265.395 -28.611 0.50 28.04 226 VAL A CA 1
ATOM 1414 C C A VAL A 1 226 ? -133.751 264.932 -28.196 0.50 26.80 226 VAL A C 1
ATOM 1415 O O A VAL A 1 226 ? -134.413 265.585 -27.397 0.50 26.99 226 VAL A O 1
ATOM 1419 N N A PRO A 1 227 ? -134.196 263.796 -28.745 0.50 26.17 227 PRO A N 1
ATOM 1420 C CA A PRO A 1 227 ? -135.546 263.288 -28.501 0.50 25.33 227 PRO A CA 1
ATOM 1421 C C A PRO A 1 227 ? -135.776 262.727 -27.097 0.50 24.10 227 PRO A C 1
ATOM 1422 O O A PRO A 1 227 ? -136.820 262.130 -26.848 0.50 23.85 227 PRO A O 1
ATOM 1426 N N A VAL A 1 228 ? -134.822 262.916 -26.188 0.50 22.91 228 VAL A N 1
ATOM 1427 C CA A VAL A 1 228 ? -135.019 262.516 -24.794 0.50 21.91 228 VAL A CA 1
ATOM 1428 C C A VAL A 1 228 ? -134.443 263.566 -23.853 0.50 21.31 228 VAL A C 1
ATOM 1429 O O A VAL A 1 228 ? -133.670 264.426 -24.270 0.50 21.20 228 VAL A O 1
ATOM 1433 N N A VAL A 1 229 ? -134.820 263.488 -22.581 0.50 20.45 229 VAL A N 1
ATOM 1434 C CA A VAL A 1 229 ? -134.279 264.388 -21.569 0.50 20.21 229 VAL A CA 1
ATOM 1435 C C A VAL A 1 229 ? -132.751 264.310 -21.542 0.50 19.99 229 VAL A C 1
ATOM 1436 O O A VAL A 1 229 ? -132.175 263.220 -21.598 0.50 19.39 229 VAL A O 1
ATOM 1440 N N A GLN A 1 230 ? -132.107 265.471 -21.453 0.50 19.57 230 GLN A N 1
ATOM 1441 C CA A GLN A 1 230 ? -130.647 265.557 -21.480 0.50 19.59 230 GLN A CA 1
ATOM 1442 C C A GLN A 1 230 ? -130.100 266.360 -20.302 0.50 19.37 230 GLN A C 1
ATOM 1443 O O A GLN A 1 230 ? -130.289 267.579 -20.230 0.50 19.38 230 GLN A O 1
ATOM 1445 N N A PHE A 1 231 ? -129.412 265.668 -19.396 0.50 18.96 231 PHE A N 1
ATOM 1446 C CA A PHE A 1 231 ? -128.796 266.283 -18.229 0.50 18.97 231 PHE A CA 1
ATOM 1447 C C A PHE A 1 231 ? -127.287 266.435 -18.416 0.50 19.52 231 PHE A C 1
ATOM 1448 O O A PHE A 1 231 ? -126.659 265.672 -19.154 0.50 19.37 231 PHE A O 1
ATOM 1456 N N A ALA A 1 232 ? -126.705 267.411 -17.729 0.50 19.64 232 ALA A N 1
ATOM 1457 C CA A ALA A 1 232 ? -125.256 267.549 -17.684 0.50 19.87 232 ALA A CA 1
ATOM 1458 C C A ALA A 1 232 ? -124.726 266.849 -16.436 0.50 20.06 232 ALA A C 1
ATOM 1459 O O A ALA A 1 232 ? -125.412 266.785 -15.413 0.50 19.91 232 ALA A O 1
ATOM 1461 N N A SER A 1 233 ? -123.508 266.324 -16.527 0.50 19.84 233 SER A N 1
ATOM 1462 C CA A SER A 1 233 ? -122.871 265.658 -15.398 0.50 20.39 233 SER A CA 1
ATOM 1463 C C A SER A 1 233 ? -121.354 265.734 -15.506 0.50 20.67 233 SER A C 1
ATOM 1464 O O A SER A 1 233 ? -120.794 265.708 -16.607 0.50 20.07 233 SER A O 1
ATOM 1467 N N A GLY A 1 234 ? -120.690 265.832 -14.359 0.50 21.01 234 GLY A N 1
ATOM 1468 C CA A GLY A 1 234 ? -119.236 265.805 -14.321 0.50 21.00 234 GLY A CA 1
ATOM 1469 C C A GLY A 1 234 ? -118.613 267.101 -13.852 0.50 21.06 234 GLY A C 1
ATOM 1470 O O A GLY A 1 234 ? -118.492 268.063 -14.615 0.50 21.31 234 GLY A O 1
ATOM 1471 N N A GLY A 1 235 ? -118.213 267.125 -12.587 0.50 20.88 235 GLY A N 1
ATOM 1472 C CA A GLY A 1 235 ? -117.440 268.237 -12.051 0.50 21.37 235 GLY A CA 1
ATOM 1473 C C A GLY A 1 235 ? -118.259 269.370 -11.467 0.50 21.54 235 GLY A C 1
ATOM 1474 O O A GLY A 1 235 ? -117.698 270.327 -10.936 0.50 21.41 235 GLY A O 1
ATOM 1475 N N A ILE A 1 236 ? -119.582 269.273 -11.566 0.50 22.00 236 ILE A N 1
ATOM 1476 C CA A ILE A 1 236 ? -120.462 270.313 -11.037 0.50 22.40 236 ILE A CA 1
ATOM 1477 C C A ILE A 1 236 ? -120.194 270.469 -9.544 0.50 22.08 236 ILE A C 1
ATOM 1478 O O A ILE A 1 236 ? -120.437 269.555 -8.767 0.50 22.53 236 ILE A O 1
ATOM 1483 N N A THR A 1 237 ? -119.684 271.624 -9.140 0.50 21.61 237 THR A N 1
ATOM 1484 C CA A THR A 1 237 ? -119.230 271.798 -7.765 0.50 21.68 237 THR A CA 1
ATOM 1485 C C A THR A 1 237 ? -119.769 273.073 -7.118 0.50 21.65 237 THR A C 1
ATOM 1486 O O A THR A 1 237 ? -119.673 273.245 -5.905 0.50 21.49 237 THR A O 1
ATOM 1488 N N A THR A 1 238 ? -120.334 273.965 -7.925 0.50 21.49 238 THR A N 1
ATOM 1489 C CA A THR A 1 238 ? -120.897 275.201 -7.395 0.50 21.37 238 THR A CA 1
ATOM 1490 C C A THR A 1 238 ? -122.247 275.514 -8.026 0.50 21.09 238 THR A C 1
ATOM 1491 O O A THR A 1 238 ? -122.603 274.960 -9.068 0.50 21.38 238 THR A O 1
ATOM 1495 N N A PRO A 1 239 ? -123.013 276.402 -7.385 0.50 20.44 239 PRO A N 1
ATOM 1496 C CA A PRO A 1 239 ? -124.235 276.903 -7.995 0.50 20.06 239 PRO A CA 1
ATOM 1497 C C A PRO A 1 239 ? -123.981 277.488 -9.381 0.50 19.40 239 PRO A C 1
ATOM 1498 O O A PRO A 1 239 ? -124.780 277.285 -10.294 0.50 19.07 239 PRO A O 1
ATOM 1502 N N A ALA A 1 240 ? -122.874 278.204 -9.543 0.50 19.03 240 ALA A N 1
ATOM 1503 C CA A ALA A 1 240 ? -122.563 278.805 -10.836 0.50 18.77 240 ALA A CA 1
ATOM 1504 C C A ALA A 1 240 ? -122.379 277.726 -11.906 0.50 18.29 240 ALA A C 1
ATOM 1505 O O A ALA A 1 240 ? -122.834 277.884 -13.035 0.50 18.32 240 ALA A O 1
ATOM 1507 N N A ASP A 1 241 ? -121.712 276.634 -11.549 0.50 18.37 241 ASP A N 1
ATOM 1508 C CA A ASP A 1 241 ? -121.512 275.520 -12.477 0.50 18.34 241 ASP A CA 1
ATOM 1509 C C A ASP A 1 241 ? -122.846 274.989 -12.975 0.50 18.18 241 ASP A C 1
ATOM 1510 O O A ASP A 1 241 ? -123.038 274.768 -14.172 0.50 17.86 241 ASP A O 1
ATOM 1515 N N A ALA A 1 242 ? -123.765 274.764 -12.043 0.50 18.13 242 ALA A N 1
ATOM 1516 C CA A ALA A 1 242 ? -125.057 274.187 -12.386 0.50 18.22 242 ALA A CA 1
ATOM 1517 C C A ALA A 1 242 ? -125.851 275.127 -13.285 0.50 18.03 242 ALA A C 1
ATOM 1518 O O A ALA A 1 242 ? -126.458 274.696 -14.262 0.50 18.04 242 ALA A O 1
ATOM 1520 N N A ALA A 1 243 ? -125.841 276.415 -12.962 0.50 18.20 243 ALA A N 1
ATOM 1521 C CA A ALA A 1 243 ? -126.585 277.390 -13.749 0.50 18.27 243 ALA A CA 1
ATOM 1522 C C A ALA A 1 243 ? -126.012 277.478 -15.158 0.50 18.21 243 ALA A C 1
ATOM 1523 O O A ALA A 1 243 ? -126.749 277.636 -16.133 0.50 17.85 243 ALA A O 1
ATOM 1525 N N A LEU A 1 244 ? -124.692 277.368 -15.259 0.50 18.28 244 LEU A N 1
ATOM 1526 C CA A LEU A 1 244 ? -124.018 277.385 -16.549 0.50 18.51 244 LEU A CA 1
ATOM 1527 C C A LEU A 1 244 ? -124.550 276.273 -17.454 0.50 18.21 244 LEU A C 1
ATOM 1528 O O A LEU A 1 244 ? -124.869 276.505 -18.622 0.50 17.49 244 LEU A O 1
ATOM 1533 N N A MET A 1 245 ? -124.652 275.064 -16.908 0.50 18.41 245 MET A N 1
ATOM 1534 C CA A MET A 1 245 ? -125.125 273.924 -17.686 0.50 18.89 245 MET A CA 1
ATOM 1535 C C A MET A 1 245 ? -126.551 274.160 -18.179 0.50 18.59 245 MET A C 1
ATOM 1536 O O A MET A 1 245 ? -126.908 273.758 -19.289 0.50 18.53 245 MET A O 1
ATOM 1541 N N A MET A 1 246 ? -127.368 274.822 -17.369 0.50 18.36 246 MET A N 1
ATOM 1542 C CA A MET A 1 246 ? -128.726 275.141 -17.796 0.50 18.52 246 MET A CA 1
ATOM 1543 C C A MET A 1 246 ? -128.709 276.180 -18.917 0.50 18.58 246 MET A C 1
ATOM 1544 O O A MET A 1 246 ? -129.417 276.030 -19.908 0.50 19.22 246 MET A O 1
ATOM 1549 N N A GLN A 1 247 ? -127.903 277.228 -18.774 0.50 18.48 247 GLN A N 1
ATOM 1550 C CA A GLN A 1 247 ? -127.860 278.276 -19.797 0.50 18.74 247 GLN A CA 1
ATOM 1551 C C A GLN A 1 247 ? -127.345 277.722 -21.121 0.50 19.56 247 GLN A C 1
ATOM 1552 O O A GLN A 1 247 ? -127.637 278.271 -22.179 0.50 19.89 247 GLN A O 1
ATOM 1558 N N A LEU A 1 248 ? -126.596 276.623 -21.066 0.50 20.20 248 LEU A N 1
ATOM 1559 C CA A LEU A 1 248 ? -126.116 275.969 -22.280 0.50 20.55 248 LEU A CA 1
ATOM 1560 C C A LEU A 1 248 ? -127.166 275.025 -22.872 0.50 21.08 248 LEU A C 1
ATOM 1561 O O A LEU A 1 248 ? -126.903 274.343 -23.864 0.50 21.30 248 LEU A O 1
ATOM 1566 N N A GLY A 1 249 ? -128.340 274.965 -22.250 0.50 21.09 249 GLY A N 1
ATOM 1567 C CA A GLY A 1 249 ? -129.464 274.223 -22.820 0.50 21.14 249 GLY A CA 1
ATOM 1568 C C A GLY A 1 249 ? -129.767 272.853 -22.225 0.50 21.32 249 GLY A C 1
ATOM 1569 O O A GLY A 1 249 ? -130.550 272.097 -22.796 0.50 21.35 249 GLY A O 1
ATOM 1570 N N A CYS A 1 250 ? -129.170 272.525 -21.083 0.50 21.09 250 CYS A N 1
ATOM 1571 C CA A CYS A 1 250 ? -129.432 271.238 -20.441 0.50 21.17 250 CYS A CA 1
ATOM 1572 C C A CYS A 1 250 ? -130.719 271.257 -19.619 0.50 20.61 250 CYS A C 1
ATOM 1573 O O A CYS A 1 250 ? -131.130 272.302 -19.117 0.50 20.77 250 CYS A O 1
ATOM 1576 N N A ASP A 1 251 ? -131.335 270.089 -19.471 0.50 19.86 251 ASP A N 1
ATOM 1577 C CA A ASP A 1 251 ? -132.621 269.973 -18.787 0.50 19.76 251 ASP A CA 1
ATOM 1578 C C A ASP A 1 251 ? -132.471 269.871 -17.270 0.50 19.47 251 ASP A C 1
ATOM 1579 O O A ASP A 1 251 ? -133.458 269.963 -16.539 0.50 19.45 251 ASP A O 1
ATOM 1584 N N A GLY A 1 252 ? -131.239 269.674 -16.809 0.50 19.13 252 GLY A N 1
ATOM 1585 C CA A GLY A 1 252 ? -130.953 269.491 -15.385 0.50 19.21 252 GLY A CA 1
ATOM 1586 C C A GLY A 1 252 ? -129.538 268.981 -15.176 0.50 19.41 252 GLY A C 1
ATOM 1587 O O A GLY A 1 252 ? -128.781 268.839 -16.136 0.50 18.90 252 GLY A O 1
ATOM 1588 N N A VAL A 1 253 ? -129.166 268.700 -13.931 0.50 19.78 253 VAL A N 1
ATOM 1589 C CA A VAL A 1 253 ? -127.794 268.281 -13.639 0.50 20.57 253 VAL A CA 1
ATOM 1590 C C A VAL A 1 253 ? -127.694 267.136 -12.629 0.50 20.83 253 VAL A C 1
ATOM 1591 O O A VAL A 1 253 ? -128.546 266.991 -11.749 0.50 20.87 253 VAL A O 1
ATOM 1595 N N A PHE A 1 254 ? -126.646 266.326 -12.779 0.50 20.91 254 PHE A N 1
ATOM 1596 C CA A PHE A 1 254 ? -126.231 265.371 -11.753 0.50 21.86 254 PHE A CA 1
ATOM 1597 C C A PHE A 1 254 ? -125.164 266.013 -10.873 0.50 23.00 254 PHE A C 1
ATOM 1598 O O A PHE A 1 254 ? -124.337 266.783 -11.361 0.50 23.28 254 PHE A O 1
ATOM 1606 N N A VAL A 1 255 ? -125.172 265.687 -9.585 0.50 24.23 255 VAL A N 1
ATOM 1607 C CA A VAL A 1 255 ? -124.094 266.089 -8.688 0.50 25.55 255 VAL A CA 1
ATOM 1608 C C A VAL A 1 255 ? -123.620 264.885 -7.877 0.50 26.51 255 VAL A C 1
ATOM 1609 O O A VAL A 1 255 ? -124.435 264.090 -7.412 0.50 25.91 255 VAL A O 1
ATOM 1613 N N A GLY A 1 256 ? -122.303 264.762 -7.705 0.50 27.42 256 GLY A N 1
ATOM 1614 C CA A GLY A 1 256 ? -121.705 263.597 -7.040 0.50 27.93 256 GLY A CA 1
ATOM 1615 C C A GLY A 1 256 ? -121.637 263.691 -5.525 0.50 27.53 256 GLY A C 1
ATOM 1616 O O A GLY A 1 256 ? -121.732 264.780 -4.949 0.50 26.86 256 GLY A O 1
ATOM 1617 N N A VAL A 1 259 ? -121.382 267.559 -3.714 0.50 33.38 259 VAL A N 1
ATOM 1618 C CA A VAL A 1 259 ? -122.131 267.965 -2.535 0.50 34.35 259 VAL A CA 1
ATOM 1619 C C A VAL A 1 259 ? -121.528 267.388 -1.254 0.50 34.79 259 VAL A C 1
ATOM 1620 O O A VAL A 1 259 ? -121.171 268.127 -0.338 0.50 34.65 259 VAL A O 1
ATOM 1622 N N A PHE A 1 260 ? -121.416 266.066 -1.191 0.50 35.96 260 PHE A N 1
ATOM 1623 C CA A PHE A 1 260 ? -120.981 265.405 0.036 0.50 36.58 260 PHE A CA 1
ATOM 1624 C C A PHE A 1 260 ? -119.460 265.407 0.184 0.50 38.21 260 PHE A C 1
ATOM 1625 O O A PHE A 1 260 ? -118.931 265.069 1.242 0.50 38.51 260 PHE A O 1
ATOM 1633 N N A ASP A 1 261 ? -118.759 265.803 -0.873 0.50 39.75 261 ASP A N 1
ATOM 1634 C CA A ASP A 1 261 ? -117.320 266.006 -0.788 0.50 40.74 261 ASP A CA 1
ATOM 1635 C C A ASP A 1 261 ? -117.025 267.468 -0.448 0.50 41.18 261 ASP A C 1
ATOM 1636 O O A ASP A 1 261 ? -115.885 267.923 -0.552 0.50 41.53 261 ASP A O 1
ATOM 1638 N N A GLY A 1 262 ? -118.062 268.197 -0.043 0.50 41.64 262 GLY A N 1
ATOM 1639 C CA A GLY A 1 262 ? -117.920 269.599 0.352 0.50 41.84 262 GLY A CA 1
ATOM 1640 C C A GLY A 1 262 ? -117.971 269.782 1.861 0.50 41.85 262 GLY A C 1
ATOM 1641 O O A GLY A 1 262 ? -118.202 268.823 2.598 0.50 41.04 262 GLY A O 1
ATOM 1642 N N A PRO A 1 263 ? -117.765 271.025 2.328 0.50 42.38 263 PRO A N 1
ATOM 1643 C CA A PRO A 1 263 ? -117.702 271.426 3.734 0.50 42.86 263 PRO A CA 1
ATOM 1644 C C A PRO A 1 263 ? -119.062 271.526 4.432 0.50 42.66 263 PRO A C 1
ATOM 1645 O O A PRO A 1 263 ? -119.128 271.438 5.658 0.50 43.16 263 PRO A O 1
ATOM 1647 N N A ASP A 1 264 ? -120.131 271.720 3.665 0.50 41.64 264 ASP A N 1
ATOM 1648 C CA A ASP A 1 264 ? -121.479 271.780 4.238 0.50 41.28 264 ASP A CA 1
ATOM 1649 C C A ASP A 1 264 ? -122.509 271.318 3.214 0.50 39.28 264 ASP A C 1
ATOM 1650 O O A ASP A 1 264 ? -123.123 272.136 2.526 0.50 38.51 264 ASP A O 1
ATOM 1655 N N A PRO A 1 265 ? -122.705 269.995 3.126 0.50 37.41 265 PRO A N 1
ATOM 1656 C CA A PRO A 1 265 ? -123.543 269.346 2.118 0.50 36.18 265 PRO A CA 1
ATOM 1657 C C A PRO A 1 265 ? -124.959 269.914 2.029 0.50 34.64 265 PRO A C 1
ATOM 1658 O O A PRO A 1 265 ? -125.447 270.167 0.928 0.50 33.74 265 PRO A O 1
ATOM 1662 N N A PHE A 1 266 ? -125.611 270.111 3.171 0.50 32.88 266 PHE A N 1
ATOM 1663 C CA A PHE A 1 266 ? -126.996 270.574 3.179 0.50 31.90 266 PHE A CA 1
ATOM 1664 C C A PHE A 1 266 ? -127.140 271.919 2.471 0.50 30.88 266 PHE A C 1
ATOM 1665 O O A PHE A 1 266 ? -127.964 272.069 1.564 0.50 31.29 266 PHE A O 1
ATOM 1667 N N A LYS A 1 267 ? -126.340 272.894 2.887 0.50 29.40 267 LYS A N 1
ATOM 1668 C CA A LYS A 1 267 ? -126.398 274.229 2.304 0.50 28.25 267 LYS A CA 1
ATOM 1669 C C A LYS A 1 267 ? -126.054 274.185 0.823 0.50 27.36 267 LYS A C 1
ATOM 1670 O O A LYS A 1 267 ? -126.729 274.809 0.001 0.50 27.18 267 LYS A O 1
ATOM 1672 N N A LYS A 1 268 ? -125.001 273.447 0.486 0.50 26.53 268 LYS A N 1
ATOM 1673 C CA A LYS A 1 268 ? -124.531 273.375 -0.889 0.50 25.97 268 LYS A CA 1
ATOM 1674 C C A LYS A 1 268 ? -125.586 272.751 -1.800 0.50 25.31 268 LYS A C 1
ATOM 1675 O O A LYS A 1 268 ? -125.862 273.264 -2.883 0.50 24.77 268 LYS A O 1
ATOM 1677 N N A LEU A 1 269 ? -126.174 271.644 -1.359 0.50 24.79 269 LEU A N 1
ATOM 1678 C CA A LEU A 1 269 ? -127.188 270.953 -2.148 0.50 25.01 269 LEU A CA 1
ATOM 1679 C C A LEU A 1 269 ? -128.368 271.873 -2.440 0.50 24.83 269 LEU A C 1
ATOM 1680 O O A LEU A 1 269 ? -128.884 271.912 -3.557 0.50 23.81 269 LEU A O 1
ATOM 1682 N N A ARG A 1 270 ? -128.790 272.605 -1.416 0.50 25.06 270 ARG A N 1
ATOM 1683 C CA A ARG A 1 270 ? -129.880 273.559 -1.539 0.50 25.36 270 ARG A CA 1
ATOM 1684 C C A ARG A 1 270 ? -129.524 274.631 -2.566 0.50 24.33 270 ARG A C 1
ATOM 1685 O O A ARG A 1 270 ? -130.328 274.967 -3.434 0.50 23.88 270 ARG A O 1
ATOM 1693 N N A SER A 1 271 ? -128.307 275.156 -2.466 0.50 23.90 271 SER A N 1
ATOM 1694 C CA A SER A 1 271 ? -127.840 276.199 -3.373 0.50 23.74 271 SER A CA 1
ATOM 1695 C C A SER A 1 271 ? -127.887 275.747 -4.824 0.50 23.08 271 SER A C 1
ATOM 1696 O O A SER A 1 271 ? -128.338 276.482 -5.703 0.50 23.33 271 SER A O 1
ATOM 1699 N N A ILE A 1 272 ? -127.402 274.537 -5.077 0.50 22.84 272 ILE A N 1
ATOM 1700 C CA A ILE A 1 272 ? -127.348 274.023 -6.438 0.50 22.41 272 ILE A CA 1
ATOM 1701 C C A ILE A 1 272 ? -128.761 273.775 -6.963 0.50 22.27 272 ILE A C 1
ATOM 1702 O O A ILE A 1 272 ? -129.061 274.076 -8.117 0.50 22.10 272 ILE A O 1
ATOM 1707 N N A VAL A 1 273 ? -129.636 273.251 -6.110 0.50 22.39 273 VAL A N 1
ATOM 1708 C CA A VAL A 1 273 ? -131.033 273.076 -6.490 0.50 22.65 273 VAL A CA 1
ATOM 1709 C C A VAL A 1 273 ? -131.637 274.416 -6.907 0.50 23.01 273 VAL A C 1
ATOM 1710 O O A VAL A 1 273 ? -132.253 274.530 -7.964 0.50 23.17 273 VAL A O 1
ATOM 1714 N N A GLN A 1 274 ? -131.450 275.439 -6.085 0.50 23.82 274 GLN A N 1
ATOM 1715 C CA A GLN A 1 274 ? -132.016 276.745 -6.393 0.50 24.52 274 GLN A CA 1
ATOM 1716 C C A GLN A 1 274 ? -131.367 277.367 -7.631 0.50 23.77 274 GLN A C 1
ATOM 1717 O O A GLN A 1 274 ? -132.031 278.068 -8.396 0.50 23.65 274 GLN A O 1
ATOM 1723 N N A ALA A 1 275 ? -130.079 277.103 -7.839 0.50 23.06 275 ALA A N 1
ATOM 1724 C CA A ALA A 1 275 ? -129.383 277.628 -9.016 0.50 22.22 275 ALA A CA 1
ATOM 1725 C C A ALA A 1 275 ? -129.992 277.074 -10.298 0.50 21.85 275 ALA A C 1
ATOM 1726 O O A ALA A 1 275 ? -130.148 277.794 -11.281 0.50 21.47 275 ALA A O 1
ATOM 1728 N N A VAL A 1 276 ? -130.328 275.790 -10.295 0.50 21.77 276 VAL A N 1
ATOM 1729 C CA A VAL A 1 276 ? -130.945 275.183 -11.467 0.50 21.82 276 VAL A CA 1
ATOM 1730 C C A VAL A 1 276 ? -132.340 275.765 -11.657 0.50 22.36 276 VAL A C 1
ATOM 1731 O O A VAL A 1 276 ? -132.768 276.032 -12.778 0.50 22.17 276 VAL A O 1
ATOM 1735 N N A GLN A 1 277 ? -133.041 275.974 -10.548 0.50 22.83 277 GLN A N 1
ATOM 1736 C CA A GLN A 1 277 ? -134.369 276.577 -10.593 0.50 23.47 277 GLN A CA 1
ATOM 1737 C C A GLN A 1 277 ? -134.317 278.011 -11.136 0.50 23.36 277 GLN A C 1
ATOM 1738 O O A GLN A 1 277 ? -135.149 278.399 -11.954 0.50 22.84 277 GLN A O 1
ATOM 1744 N N A HIS A 1 278 ? -133.328 278.786 -10.700 0.50 23.38 278 HIS A N 1
ATOM 1745 C CA A HIS A 1 278 ? -133.248 280.199 -11.072 0.50 23.79 278 HIS A CA 1
ATOM 1746 C C A HIS A 1 278 ? -132.036 280.516 -11.953 0.50 23.48 278 HIS A C 1
ATOM 1747 O O A HIS A 1 278 ? -131.389 281.551 -11.788 0.50 22.50 278 HIS A O 1
ATOM 1754 N N A TYR A 1 279 ? -131.756 279.645 -12.915 0.50 23.25 279 TYR A N 1
ATOM 1755 C CA A TYR A 1 279 ? -130.493 279.718 -13.641 0.50 23.55 279 TYR A CA 1
ATOM 1756 C C A TYR A 1 279 ? -130.288 281.004 -14.449 0.50 23.75 279 TYR A C 1
ATOM 1757 O O A TYR A 1 279 ? -129.155 281.335 -14.801 0.50 23.54 279 TYR A O 1
ATOM 1766 N N A ASN A 1 280 ? -131.365 281.730 -14.738 0.50 23.48 280 ASN A N 1
ATOM 1767 C CA A ASN A 1 280 ? -131.254 282.941 -15.549 0.50 23.96 280 ASN A CA 1
ATOM 1768 C C A ASN A 1 280 ? -131.322 284.226 -14.721 0.50 24.19 280 ASN A C 1
ATOM 1769 O O A ASN A 1 280 ? -131.532 285.312 -15.272 0.50 24.41 280 ASN A O 1
ATOM 1771 N N A ASP A 1 281 ? -131.140 284.107 -13.410 0.50 24.17 281 ASP A N 1
ATOM 1772 C CA A ASP A 1 281 ? -131.287 285.252 -12.506 0.50 24.41 281 ASP A CA 1
ATOM 1773 C C A ASP A 1 281 ? -130.055 285.421 -11.626 0.50 23.95 281 ASP A C 1
ATOM 1774 O O A ASP A 1 281 ? -129.930 284.775 -10.588 0.50 23.76 281 ASP A O 1
ATOM 1779 N N A PRO A 1 282 ? -129.137 286.302 -12.046 0.50 24.03 282 PRO A N 1
ATOM 1780 C CA A PRO A 1 282 ? -127.863 286.521 -11.372 0.50 23.97 282 PRO A CA 1
ATOM 1781 C C A PRO A 1 282 ? -128.003 286.970 -9.919 0.50 23.84 282 PRO A C 1
ATOM 1782 O O A PRO A 1 282 ? -127.178 286.607 -9.083 0.50 23.32 282 PRO A O 1
ATOM 1786 N N A HIS A 1 283 ? -129.032 287.755 -9.619 0.50 24.09 283 HIS A N 1
ATOM 1787 C CA A HIS A 1 283 ? -129.243 288.217 -8.251 0.50 24.26 283 HIS A CA 1
ATOM 1788 C C A HIS A 1 283 ? -129.436 287.019 -7.328 0.50 23.92 283 HIS A C 1
ATOM 1789 O O A HIS A 1 283 ? -128.836 286.944 -6.261 0.50 23.99 283 HIS A O 1
ATOM 1791 N N A VAL A 1 284 ? -130.263 286.071 -7.748 0.50 23.97 284 VAL A N 1
ATOM 1792 C CA A VAL A 1 284 ? -130.498 284.877 -6.948 0.50 23.91 284 VAL A CA 1
ATOM 1793 C C A VAL A 1 284 ? -129.241 284.016 -6.891 0.50 23.74 284 VAL A C 1
ATOM 1794 O O A VAL A 1 284 ? -128.899 283.471 -5.841 0.50 23.34 284 VAL A O 1
ATOM 1798 N N A LEU A 1 285 ? -128.548 283.900 -8.021 0.50 23.91 285 LEU A N 1
ATOM 1799 C CA A LEU A 1 285 ? -127.328 283.100 -8.077 0.50 24.39 285 LEU A CA 1
ATOM 1800 C C A LEU A 1 285 ? -126.298 283.631 -7.081 0.50 24.91 285 LEU A C 1
ATOM 1801 O O A LEU A 1 285 ? -125.619 282.860 -6.409 0.50 24.44 285 LEU A O 1
ATOM 1806 N N A ALA A 1 286 ? -126.198 284.952 -6.980 0.50 26.30 286 ALA A N 1
ATOM 1807 C CA A ALA A 1 286 ? -125.303 285.572 -6.009 0.50 28.05 286 ALA A CA 1
ATOM 1808 C C A ALA A 1 286 ? -125.715 285.193 -4.592 0.50 29.23 286 ALA A C 1
ATOM 1809 O O A ALA A 1 286 ? -124.883 284.789 -3.780 0.50 29.34 286 ALA A O 1
ATOM 1811 N N A GLU A 1 287 ? -127.003 285.327 -4.299 0.50 31.14 287 GLU A N 1
ATOM 1812 C CA A GLU A 1 287 ? -127.517 285.009 -2.976 0.50 33.01 287 GLU A CA 1
ATOM 1813 C C A GLU A 1 287 ? -127.220 283.555 -2.616 0.50 34.72 287 GLU A C 1
ATOM 1814 O O A GLU A 1 287 ? -126.845 283.254 -1.485 0.50 35.43 287 GLU A O 1
ATOM 1816 N N A MET A 1 288 ? -127.380 282.655 -3.581 0.50 36.08 288 MET A N 1
ATOM 1817 C CA A MET A 1 288 ? -127.124 281.235 -3.348 0.50 37.62 288 MET A CA 1
ATOM 1818 C C A MET A 1 288 ? -125.653 280.925 -3.101 0.50 37.20 288 MET A C 1
ATOM 1819 O O A MET A 1 288 ? -125.325 280.074 -2.273 0.50 37.66 288 MET A O 1
ATOM 1824 N N A SER A 1 289 ? -124.769 281.604 -3.822 0.50 36.67 289 SER A N 1
ATOM 1825 C CA A SER A 1 289 ? -123.343 281.305 -3.745 0.50 36.84 289 SER A CA 1
ATOM 1826 C C A SER A 1 289 ? -122.695 281.916 -2.507 0.50 37.74 289 SER A C 1
ATOM 1827 O O A SER A 1 289 ? -121.582 281.548 -2.140 0.50 38.32 289 SER A O 1
ATOM 1830 N N A SER A 1 290 ? -123.396 282.847 -1.864 0.50 38.89 290 SER A N 1
ATOM 1831 C CA A SER A 1 290 ? -122.832 283.595 -0.739 0.50 39.84 290 SER A CA 1
ATOM 1832 C C A SER A 1 290 ? -122.610 282.732 0.505 0.50 41.38 290 SER A C 1
ATOM 1833 O O A SER A 1 290 ? -123.534 282.091 1.006 0.50 40.84 290 SER A O 1
ATOM 1836 N N A GLY A 1 291 ? -121.374 282.731 0.998 0.50 43.64 291 GLY A N 1
ATOM 1837 C CA A GLY A 1 291 ? -121.018 281.982 2.197 0.50 45.02 291 GLY A CA 1
ATOM 1838 C C A GLY A 1 291 ? -121.545 280.562 2.158 0.50 47.04 291 GLY A C 1
ATOM 1839 O O A GLY A 1 291 ? -122.287 280.139 3.047 0.50 47.21 291 GLY A O 1
ATOM 1840 N N A LEU A 1 292 ? -121.160 279.823 1.122 0.50 48.14 292 LEU A N 1
ATOM 1841 C CA A LEU A 1 292 ? -121.624 278.452 0.950 0.50 49.08 292 LEU A CA 1
ATOM 1842 C C A LEU A 1 292 ? -120.665 277.466 1.608 0.50 49.91 292 LEU A C 1
ATOM 1843 O O A LEU A 1 292 ? -120.898 276.256 1.591 0.50 51.35 292 LEU A O 1
ATOM 1845 N N A GLU A 1 293 ? -119.591 277.985 2.193 0.50 49.29 293 GLU A N 1
ATOM 1846 C CA A GLU A 1 293 ? -118.562 277.135 2.778 0.50 49.06 293 GLU A CA 1
ATOM 1847 C C A GLU A 1 293 ? -117.596 276.685 1.690 0.50 48.38 293 GLU A C 1
ATOM 1848 O O A GLU A 1 293 ? -117.728 277.081 0.534 0.50 48.84 293 GLU A O 1
ATOM 1850 N N A ASN A 1 294 ? -116.628 275.855 2.060 0.50 47.57 294 ASN A N 1
ATOM 1851 C CA A ASN A 1 294 ? -115.633 275.380 1.107 0.50 47.32 294 ASN A CA 1
ATOM 1852 C C A ASN A 1 294 ? -116.242 274.381 0.128 0.50 46.67 294 ASN A C 1
ATOM 1853 O O A ASN A 1 294 ? -116.918 273.432 0.530 0.50 46.63 294 ASN A O 1
ATOM 1855 N N A ALA A 1 295 ? -116.003 274.608 -1.160 0.50 45.42 295 ALA A N 1
ATOM 1856 C CA A ALA A 1 295 ? -116.405 273.667 -2.195 0.50 44.94 295 ALA A CA 1
ATOM 1857 C C A ALA A 1 295 ? -115.403 272.520 -2.234 0.50 44.61 295 ALA A C 1
ATOM 1858 O O A ALA A 1 295 ? -114.367 272.575 -1.573 0.50 44.11 295 ALA A O 1
ATOM 1860 N N A MET A 1 296 ? -115.709 271.480 -3.004 0.50 44.72 296 MET A N 1
ATOM 1861 C CA A MET A 1 296 ? -114.796 270.349 -3.135 0.50 45.10 296 MET A CA 1
ATOM 1862 C C A MET A 1 296 ? -113.545 270.775 -3.898 0.50 44.46 296 MET A C 1
ATOM 1863 O O A MET A 1 296 ? -112.428 270.418 -3.524 0.50 44.84 296 MET A O 1
ATOM 1868 N N A PRO B 1 30 ? -148.262 261.694 -12.180 0.50 25.14 30 PRO C N 1
ATOM 1869 C CA A PRO B 1 30 ? -148.255 262.049 -13.598 0.50 24.23 30 PRO C CA 1
ATOM 1870 C C A PRO B 1 30 ? -148.330 263.557 -13.812 0.50 22.57 30 PRO C C 1
ATOM 1871 O O A PRO B 1 30 ? -147.950 264.039 -14.875 0.50 21.57 30 PRO C O 1
ATOM 1875 N N A PHE B 1 31 ? -148.816 264.296 -12.816 0.50 21.28 31 PHE C N 1
ATOM 1876 C CA A PHE B 1 31 ? -148.858 265.752 -12.933 0.50 20.40 31 PHE C CA 1
ATOM 1877 C C A PHE B 1 31 ? -147.455 266.305 -13.159 0.50 19.63 31 PHE C C 1
ATOM 1878 O O A PHE B 1 31 ? -147.267 267.238 -13.936 0.50 19.03 31 PHE C O 1
ATOM 1886 N N A SER B 1 32 ? -146.472 265.724 -12.481 0.50 19.14 32 SER C N 1
ATOM 1887 C CA A SER B 1 32 ? -145.095 266.188 -12.608 0.50 19.09 32 SER C CA 1
ATOM 1888 C C A SER B 1 32 ? -144.599 266.014 -14.041 0.50 18.45 32 SER C C 1
ATOM 1889 O O A SER B 1 32 ? -143.794 266.808 -14.520 0.50 18.58 32 SER C O 1
ATOM 1892 N N A VAL B 1 33 ? -145.105 264.996 -14.733 0.50 17.92 33 VAL C N 1
ATOM 1893 C CA A VAL B 1 33 ? -144.743 264.756 -16.129 0.50 17.74 33 VAL C CA 1
ATOM 1894 C C A VAL B 1 33 ? -145.244 265.869 -17.051 0.50 17.76 33 VAL C C 1
ATOM 1895 O O A VAL B 1 33 ? -144.533 266.303 -17.962 0.50 17.05 33 VAL C O 1
ATOM 1899 N N A LYS B 1 34 ? -146.469 266.327 -16.820 0.50 17.56 34 LYS C N 1
ATOM 1900 C CA A LYS B 1 34 ? -147.023 267.419 -17.610 0.50 17.81 34 LYS C CA 1
ATOM 1901 C C A LYS B 1 34 ? -146.271 268.717 -17.314 0.50 17.55 34 LYS C C 1
ATOM 1902 O O A LYS B 1 34 ? -145.991 269.499 -18.215 0.50 17.21 34 LYS C O 1
ATOM 1908 N N A VAL B 1 35 ? -145.951 268.942 -16.046 0.50 17.65 35 VAL C N 1
ATOM 1909 C CA A VAL B 1 35 ? -145.223 270.145 -15.650 0.50 18.05 35 VAL C CA 1
ATOM 1910 C C A VAL B 1 35 ? -143.822 270.122 -16.256 0.50 18.58 35 VAL C C 1
ATOM 1911 O O A VAL B 1 35 ? -143.284 271.158 -16.658 0.50 17.53 35 VAL C O 1
ATOM 1915 N N A GLY B 1 36 ? -143.238 268.928 -16.315 0.50 19.23 36 GLY C N 1
ATOM 1916 C CA A GLY B 1 36 ? -141.933 268.734 -16.936 0.50 20.08 36 GLY C CA 1
ATOM 1917 C C A GLY B 1 36 ? -141.957 269.013 -18.423 0.50 21.01 36 GLY C C 1
ATOM 1918 O O A GLY B 1 36 ? -141.067 269.686 -18.947 0.50 21.59 36 GLY C O 1
ATOM 1919 N N A LEU B 1 37 ? -142.974 268.499 -19.107 0.50 22.58 37 LEU C N 1
ATOM 1920 C CA A LEU B 1 37 ? -143.113 268.708 -20.542 0.50 24.01 37 LEU C CA 1
ATOM 1921 C C A LEU B 1 37 ? -143.118 270.192 -20.864 0.50 25.05 37 LEU C C 1
ATOM 1922 O O A LEU B 1 37 ? -142.288 270.671 -21.635 0.50 25.17 37 LEU C O 1
ATOM 1927 N N A ALA B 1 38 ? -144.071 270.911 -20.277 0.50 25.98 38 ALA C N 1
ATOM 1928 C CA A ALA B 1 38 ? -144.257 272.327 -20.568 0.50 27.11 38 ALA C CA 1
ATOM 1929 C C A ALA B 1 38 ? -142.937 273.089 -20.505 0.50 27.96 38 ALA C C 1
ATOM 1930 O O A ALA B 1 38 ? -142.773 274.110 -21.168 0.50 27.44 38 ALA C O 1
ATOM 1932 N N A GLN B 1 39 ? -142.000 272.587 -19.706 0.50 29.86 39 GLN C N 1
ATOM 1933 C CA A GLN B 1 39 ? -140.698 273.235 -19.536 0.50 31.39 39 GLN C CA 1
ATOM 1934 C C A GLN B 1 39 ? -139.958 273.424 -20.860 0.50 31.62 39 GLN C C 1
ATOM 1935 O O A GLN B 1 39 ? -139.150 274.345 -20.999 0.50 31.92 39 GLN C O 1
ATOM 1941 N N A VAL B 1 40 ? -140.226 272.552 -21.828 0.50 31.23 40 VAL C N 1
ATOM 1942 C CA A VAL B 1 40 ? -139.539 272.621 -23.113 0.50 31.26 40 VAL C CA 1
ATOM 1943 C C A VAL B 1 40 ? -139.951 273.856 -23.902 0.50 31.06 40 VAL C C 1
ATOM 1944 O O A VAL B 1 40 ? -139.389 274.142 -24.962 0.50 30.22 40 VAL C O 1
ATOM 1948 N N A LEU B 1 41 ? -140.939 274.584 -23.390 0.50 30.33 41 LEU C N 1
ATOM 1949 C CA A LEU B 1 41 ? -141.421 275.777 -24.069 0.50 30.07 41 LEU C CA 1
ATOM 1950 C C A LEU B 1 41 ? -140.711 277.025 -23.552 0.50 29.18 41 LEU C C 1
ATOM 1951 O O A LEU B 1 41 ? -140.792 278.085 -24.161 0.50 28.35 41 LEU C O 1
ATOM 1956 N N A ARG B 1 42 ? -140.005 276.894 -22.434 0.50 29.31 42 ARG C N 1
ATOM 1957 C CA A ARG B 1 42 ? -139.289 278.029 -21.856 0.50 30.01 42 ARG C CA 1
ATOM 1958 C C A ARG B 1 42 ? -138.371 278.697 -22.873 0.50 29.20 42 ARG C C 1
ATOM 1959 O O A ARG B 1 42 ? -137.454 278.070 -23.395 0.50 28.24 42 ARG C O 1
ATOM 1967 N N A GLY B 1 43 ? -138.617 279.976 -23.142 0.50 28.16 43 GLY C N 1
ATOM 1968 C CA A GLY B 1 43 ? -137.754 280.752 -24.023 0.50 27.15 43 GLY C CA 1
ATOM 1969 C C A GLY B 1 43 ? -138.367 280.985 -25.387 0.50 26.54 43 GLY C C 1
ATOM 1970 O O A GLY B 1 43 ? -137.735 281.557 -26.273 0.50 26.72 43 GLY C O 1
ATOM 1971 N N A GLY B 1 44 ? -139.609 280.554 -25.562 0.50 25.72 44 GLY C N 1
ATOM 1972 C CA A GLY B 1 44 ? -140.234 280.638 -26.867 0.50 25.40 44 GLY C CA 1
ATOM 1973 C C A GLY B 1 44 ? -141.424 281.571 -26.962 0.50 24.94 44 GLY C C 1
ATOM 1974 O O A GLY B 1 44 ? -141.917 282.087 -25.955 0.50 24.14 44 GLY C O 1
ATOM 1975 N N A ALA B 1 45 ? -141.869 281.788 -28.195 0.50 24.41 45 ALA C N 1
ATOM 1976 C CA A ALA B 1 45 ? -143.099 282.501 -28.463 0.50 24.69 45 ALA C CA 1
ATOM 1977 C C A ALA B 1 45 ? -144.111 281.517 -29.029 0.50 25.36 45 ALA C C 1
ATOM 1978 O O A ALA B 1 45 ? -143.759 280.628 -29.810 0.50 25.09 45 ALA C O 1
ATOM 1980 N N A ILE B 1 46 ? -145.366 281.675 -28.623 0.50 25.44 46 ILE C N 1
ATOM 1981 C CA A ILE B 1 46 ? -146.447 280.842 -29.114 0.50 25.68 46 ILE C CA 1
ATOM 1982 C C A ILE B 1 46 ? -147.382 281.720 -29.927 0.50 26.29 46 ILE C C 1
ATOM 1983 O O A ILE B 1 46 ? -147.776 282.795 -29.478 0.50 26.50 46 ILE C O 1
ATOM 1988 N N A VAL B 1 47 ? -147.729 281.275 -31.129 0.50 26.56 47 VAL C N 1
ATOM 1989 C CA A VAL B 1 47 ? -148.493 282.113 -32.040 0.50 27.49 47 VAL C CA 1
ATOM 1990 C C A VAL B 1 47 ? -149.874 281.549 -32.335 0.50 27.97 47 VAL C C 1
ATOM 1991 O O A VAL B 1 47 ? -150.014 280.394 -32.736 0.50 28.19 47 VAL C O 1
ATOM 1995 N N A GLU B 1 48 ? -150.892 282.379 -32.139 0.50 28.95 48 GLU C N 1
ATOM 1996 C CA A GLU B 1 48 ? -152.255 282.015 -32.492 0.50 30.13 48 GLU C CA 1
ATOM 1997 C C A GLU B 1 48 ? -152.399 282.018 -34.006 0.50 30.95 48 GLU C C 1
ATOM 1998 O O A GLU B 1 48 ? -152.084 283.009 -34.665 0.50 31.00 48 GLU C O 1
ATOM 2000 N N A VAL B 1 49 ? -152.871 280.902 -34.552 0.50 32.08 49 VAL C N 1
ATOM 2001 C CA A VAL B 1 49 ? -153.050 280.767 -35.993 0.50 33.31 49 VAL C CA 1
ATOM 2002 C C A VAL B 1 49 ? -154.458 280.267 -36.305 0.50 34.72 49 VAL C C 1
ATOM 2003 O O A VAL B 1 49 ? -155.105 279.645 -35.463 0.50 34.54 49 VAL C O 1
ATOM 2007 N N A SER B 1 50 ? -154.929 280.541 -37.518 0.50 37.13 50 SER C N 1
ATOM 2008 C CA A SER B 1 50 ? -156.299 280.211 -37.893 0.50 38.93 50 SER C CA 1
ATOM 2009 C C A SER B 1 50 ? -156.352 279.253 -39.078 0.50 39.59 50 SER C C 1
ATOM 2010 O O A SER B 1 50 ? -157.383 278.634 -39.337 0.50 40.72 50 SER C O 1
ATOM 2013 N N A SER B 1 51 ? -155.241 279.139 -39.796 0.50 40.11 51 SER C N 1
ATOM 2014 C CA A SER B 1 51 ? -155.166 278.268 -40.961 0.50 40.26 51 SER C CA 1
ATOM 2015 C C A SER B 1 51 ? -153.820 277.557 -41.000 0.50 39.87 51 SER C C 1
ATOM 2016 O O A SER B 1 51 ? -152.928 277.853 -40.203 0.50 39.32 51 SER C O 1
ATOM 2019 N N A VAL B 1 52 ? -153.680 276.615 -41.928 0.50 39.49 52 VAL C N 1
ATOM 2020 C CA A VAL B 1 52 ? -152.425 275.896 -42.109 0.50 39.41 52 VAL C CA 1
ATOM 2021 C C A VAL B 1 52 ? -151.350 276.841 -42.643 0.50 38.61 52 VAL C C 1
ATOM 2022 O O A VAL B 1 52 ? -150.158 276.620 -42.440 0.50 38.18 52 VAL C O 1
ATOM 2024 N N A ASN B 1 53 ? -151.783 277.895 -43.326 0.50 38.27 53 ASN C N 1
ATOM 2025 C CA A ASN B 1 53 ? -150.861 278.888 -43.866 0.50 38.56 53 ASN C CA 1
ATOM 2026 C C A ASN B 1 53 ? -150.222 279.684 -42.735 0.50 37.71 53 ASN C C 1
ATOM 2027 O O A ASN B 1 53 ? -149.001 279.813 -42.663 0.50 37.69 53 ASN C O 1
ATOM 2029 N N A GLN B 1 54 ? -151.060 280.216 -41.852 0.50 37.11 54 GLN C N 1
ATOM 2030 C CA A GLN B 1 54 ? -150.578 280.976 -40.706 0.50 36.71 54 GLN C CA 1
ATOM 2031 C C A GLN B 1 54 ? -149.717 280.106 -39.798 0.50 35.58 54 GLN C C 1
ATOM 2032 O O A GLN B 1 54 ? -148.777 280.595 -39.178 0.50 35.69 54 GLN C O 1
ATOM 2038 N N A ALA B 1 55 ? -150.037 278.817 -39.723 0.50 35.21 55 ALA C N 1
ATOM 2039 C CA A ALA B 1 55 ? -149.289 277.893 -38.870 0.50 35.09 55 ALA C CA 1
ATOM 2040 C C A ALA B 1 55 ? -147.900 277.610 -39.430 0.50 35.04 55 ALA C C 1
ATOM 2041 O O A ALA B 1 55 ? -146.934 277.493 -38.677 0.50 34.32 55 ALA C O 1
ATOM 2043 N N A LYS B 1 56 ? -147.804 277.495 -40.751 0.50 36.06 56 LYS C N 1
ATOM 2044 C CA A LYS B 1 56 ? -146.532 277.180 -41.405 0.50 36.57 56 LYS C CA 1
ATOM 2045 C C A LYS B 1 56 ? -145.552 278.346 -41.287 0.50 36.52 56 LYS C C 1
ATOM 2046 O O A LYS B 1 56 ? -144.377 278.150 -40.993 0.50 36.97 56 LYS C O 1
ATOM 2048 N N A LEU B 1 57 ? -146.041 279.559 -41.519 0.50 37.07 57 LEU C N 1
ATOM 2049 C CA A LEU B 1 57 ? -145.215 280.748 -41.368 0.50 37.45 57 LEU C CA 1
ATOM 2050 C C A LEU B 1 57 ? -144.678 280.827 -39.943 0.50 37.35 57 LEU C C 1
ATOM 2051 O O A LEU B 1 57 ? -143.471 280.941 -39.726 0.50 36.60 57 LEU C O 1
ATOM 2053 N N A ALA B 1 58 ? -145.583 280.754 -38.971 0.50 37.28 58 ALA C N 1
ATOM 2054 C CA A ALA B 1 58 ? -145.197 280.809 -37.563 0.50 36.89 58 ALA C CA 1
ATOM 2055 C C A ALA B 1 58 ? -144.082 279.811 -37.255 0.50 36.22 58 ALA C C 1
ATOM 2056 O O A ALA B 1 58 ? -143.144 280.119 -36.519 0.50 35.28 58 ALA C O 1
ATOM 2058 N N A GLU B 1 59 ? -144.183 278.614 -37.823 0.50 36.58 59 GLU C N 1
ATOM 2059 C CA A GLU B 1 59 ? -143.184 277.580 -37.581 0.50 37.42 59 GLU C CA 1
ATOM 2060 C C A GLU B 1 59 ? -141.817 278.000 -38.114 0.50 37.29 59 GLU C C 1
ATOM 2061 O O A GLU B 1 59 ? -140.813 277.919 -37.407 0.50 37.55 59 GLU C O 1
ATOM 2067 N N A SER B 1 60 ? -141.782 278.445 -39.365 0.50 37.48 60 SER C N 1
ATOM 2068 C CA A SER B 1 60 ? -140.522 278.816 -39.995 0.50 37.55 60 SER C CA 1
ATOM 2069 C C A SER B 1 60 ? -139.898 279.992 -39.253 0.50 37.01 60 SER C C 1
ATOM 2070 O O A SER B 1 60 ? -138.679 280.052 -39.074 0.50 36.17 60 SER C O 1
ATOM 2073 N N A ALA B 1 61 ? -140.746 280.916 -38.808 0.50 36.03 61 ALA C N 1
ATOM 2074 C CA A ALA B 1 61 ? -140.281 282.101 -38.100 0.50 35.00 61 ALA C CA 1
ATOM 2075 C C A ALA B 1 61 ? -139.687 281.731 -36.745 0.50 33.90 61 ALA C C 1
ATOM 2076 O O A ALA B 1 61 ? -139.122 282.578 -36.060 0.50 34.69 61 ALA C O 1
ATOM 2078 N N A GLY B 1 62 ? -139.826 280.466 -36.357 0.50 32.79 62 GLY C N 1
ATOM 2079 C CA A GLY B 1 62 ? -139.204 279.973 -35.132 0.50 31.56 62 GLY C CA 1
ATOM 2080 C C A GLY B 1 62 ? -140.124 279.869 -33.923 0.50 30.92 62 GLY C C 1
ATOM 2081 O O A GLY B 1 62 ? -139.653 279.748 -32.793 0.50 30.35 62 GLY C O 1
ATOM 2082 N N A ALA B 1 63 ? -141.434 279.901 -34.145 0.50 30.39 63 ALA C N 1
ATOM 2083 C CA A ALA B 1 63 ? -142.383 279.741 -33.043 0.50 29.86 63 ALA C CA 1
ATOM 2084 C C A ALA B 1 63 ? -142.155 278.404 -32.337 0.50 29.40 63 ALA C C 1
ATOM 2085 O O A ALA B 1 63 ? -141.925 277.389 -32.990 0.50 29.50 63 ALA C O 1
ATOM 2087 N N A CYS B 1 64 ? -142.210 278.405 -31.007 0.50 28.88 64 CYS C N 1
ATOM 2088 C CA A CYS B 1 64 ? -142.014 277.179 -30.239 0.50 28.36 64 CYS C CA 1
ATOM 2089 C C A CYS B 1 64 ? -143.251 276.290 -30.313 0.50 27.68 64 CYS C C 1
ATOM 2090 O O A CYS B 1 64 ? -143.183 275.091 -30.065 0.50 27.40 64 CYS C O 1
ATOM 2093 N N A SER B 1 65 ? -144.383 276.893 -30.652 0.50 27.41 65 SER C N 1
ATOM 2094 C CA A SER B 1 65 ? -145.647 276.175 -30.722 0.50 27.53 65 SER C CA 1
ATOM 2095 C C A SER B 1 65 ? -146.710 277.074 -31.336 0.50 27.49 65 SER C C 1
ATOM 2096 O O A SER B 1 65 ? -146.555 278.298 -31.370 0.50 27.48 65 SER C O 1
ATOM 2099 N N A VAL B 1 66 ? -147.780 276.469 -31.840 0.50 27.21 66 VAL C N 1
ATOM 2100 C CA A VAL B 1 66 ? -148.896 277.238 -32.376 0.50 27.56 66 VAL C CA 1
ATOM 2101 C C A VAL B 1 66 ? -150.176 276.893 -31.620 0.50 27.61 66 VAL C C 1
ATOM 2102 O O A VAL B 1 66 ? -150.361 275.760 -31.175 0.50 26.62 66 VAL C O 1
ATOM 2106 N N A ILE B 1 67 ? -151.041 277.889 -31.460 0.50 28.17 67 ILE C N 1
ATOM 2107 C CA A ILE B 1 67 ? -152.321 277.715 -30.783 0.50 29.16 67 ILE C CA 1
ATOM 2108 C C A ILE B 1 67 ? -153.434 277.913 -31.802 0.50 30.37 67 ILE C C 1
ATOM 2109 O O A ILE B 1 67 ? -153.630 279.015 -32.307 0.50 30.03 67 ILE C O 1
ATOM 2113 N N A VAL B 1 68 ? -154.161 276.844 -32.103 0.50 32.79 68 VAL C N 1
ATOM 2114 C CA A VAL B 1 68 ? -155.148 276.870 -33.179 0.50 34.97 68 VAL C CA 1
ATOM 2115 C C A VAL B 1 68 ? -156.485 277.484 -32.765 0.50 37.13 68 VAL C C 1
ATOM 2116 O O A VAL B 1 68 ? -157.031 277.171 -31.706 0.50 37.84 68 VAL C O 1
ATOM 2120 N N A SER B 1 69 ? -157.000 278.362 -33.621 0.50 39.75 69 SER C N 1
ATOM 2121 C CA A SER B 1 69 ? -158.319 278.960 -33.440 0.50 42.10 69 SER C CA 1
ATOM 2122 C C A SER B 1 69 ? -158.800 279.515 -34.775 0.50 43.67 69 SER C C 1
ATOM 2123 O O A SER B 1 69 ? -158.009 280.044 -35.553 0.50 45.37 69 SER C O 1
ATOM 2126 N N A ASP B 1 70 ? -160.094 279.387 -35.047 0.50 46.64 70 ASP C N 1
ATOM 2127 C CA A ASP B 1 70 ? -160.659 279.905 -36.289 0.50 47.39 70 ASP C CA 1
ATOM 2128 C C A ASP B 1 70 ? -161.271 281.283 -36.055 0.50 47.40 70 ASP C C 1
ATOM 2129 O O A ASP B 1 70 ? -160.735 282.295 -36.521 0.50 48.78 70 ASP C O 1
ATOM 2131 N N A GLY B 1 76 ? -167.598 290.156 -31.622 0.50 28.43 76 GLY C N 1
ATOM 2132 C CA A GLY B 1 76 ? -168.718 289.563 -30.897 0.50 28.29 76 GLY C CA 1
ATOM 2133 C C A GLY B 1 76 ? -169.035 288.157 -31.373 0.50 28.30 76 GLY C C 1
ATOM 2134 O O A GLY B 1 76 ? -168.261 287.552 -32.121 0.50 28.68 76 GLY C O 1
ATOM 2135 N N A GLY B 1 77 ? -170.186 287.640 -30.949 0.50 27.31 77 GLY C N 1
ATOM 2136 C CA A GLY B 1 77 ? -170.565 286.263 -31.241 0.50 26.75 77 GLY C CA 1
ATOM 2137 C C A GLY B 1 77 ? -170.071 285.312 -30.164 0.50 26.27 77 GLY C C 1
ATOM 2138 O O A GLY B 1 77 ? -169.326 285.704 -29.265 0.50 26.13 77 GLY C O 1
ATOM 2139 N N A VAL B 1 78 ? -170.487 284.055 -30.244 0.50 25.31 78 VAL C N 1
ATOM 2140 C CA A VAL B 1 78 ? -170.024 283.057 -29.296 0.50 24.75 78 VAL C CA 1
ATOM 2141 C C A VAL B 1 78 ? -168.810 282.328 -29.856 0.50 24.29 78 VAL C C 1
ATOM 2142 O O A VAL B 1 78 ? -168.890 281.673 -30.896 0.50 25.49 78 VAL C O 1
ATOM 2146 N N A ARG B 1 79 ? -167.686 282.445 -29.157 0.50 23.03 79 ARG C N 1
ATOM 2147 C CA A ARG B 1 79 ? -166.434 281.851 -29.614 0.50 22.28 79 ARG C CA 1
ATOM 2148 C C A ARG B 1 79 ? -166.205 280.506 -28.942 0.50 21.68 79 ARG C C 1
ATOM 2149 O O A ARG B 1 79 ? -166.166 280.408 -27.714 0.50 21.44 79 ARG C O 1
ATOM 2151 N N A ARG B 1 80 ? -166.044 279.471 -29.756 0.50 21.22 80 ARG C N 1
ATOM 2152 C CA A ARG B 1 80 ? -165.963 278.109 -29.255 0.50 21.24 80 ARG C CA 1
ATOM 2153 C C A ARG B 1 80 ? -164.684 277.417 -29.694 0.50 21.67 80 ARG C C 1
ATOM 2154 O O A ARG B 1 80 ? -163.886 277.973 -30.442 0.50 21.30 80 ARG C O 1
ATOM 2162 N N A MET B 1 81 ? -164.504 276.196 -29.206 0.50 22.82 81 MET C N 1
ATOM 2163 C CA A MET B 1 81 ? -163.440 275.318 -29.666 0.50 24.15 81 MET C CA 1
ATOM 2164 C C A MET B 1 81 ? -163.408 275.332 -31.189 0.50 24.65 81 MET C C 1
ATOM 2165 O O A MET B 1 81 ? -164.449 275.427 -31.834 0.50 24.46 81 MET C O 1
ATOM 2170 N N A PRO B 1 82 ? -162.208 275.249 -31.774 0.50 25.86 82 PRO C N 1
ATOM 2171 C CA A PRO B 1 82 ? -162.127 275.251 -33.229 0.50 26.33 82 PRO C CA 1
ATOM 2172 C C A PRO B 1 82 ? -162.590 273.927 -33.822 0.50 26.73 82 PRO C C 1
ATOM 2173 O O A PRO B 1 82 ? -162.633 272.915 -33.123 0.50 26.28 82 PRO C O 1
ATOM 2177 N N A ASP B 1 83 ? -162.944 273.939 -35.103 0.50 27.95 83 ASP C N 1
ATOM 2178 C CA A ASP B 1 83 ? -163.356 272.722 -35.785 0.50 28.86 83 ASP C CA 1
ATOM 2179 C C A ASP B 1 83 ? -162.198 271.732 -35.780 0.50 29.43 83 ASP C C 1
ATOM 2180 O O A ASP B 1 83 ? -161.068 272.089 -36.108 0.50 29.37 83 ASP C O 1
ATOM 2185 N N A PRO B 1 84 ? -162.473 270.486 -35.372 0.50 30.03 84 PRO C N 1
ATOM 2186 C CA A PRO B 1 84 ? -161.485 269.410 -35.332 0.50 30.47 84 PRO C CA 1
ATOM 2187 C C A PRO B 1 84 ? -160.765 269.217 -36.664 0.50 31.08 84 PRO C C 1
ATOM 2188 O O A PRO B 1 84 ? -159.596 268.832 -36.685 0.50 31.00 84 PRO C O 1
ATOM 2192 N N A VAL B 1 85 ? -161.460 269.478 -37.764 0.50 31.61 85 VAL C N 1
ATOM 2193 C CA A VAL B 1 85 ? -160.862 269.315 -39.081 0.50 32.47 85 VAL C CA 1
ATOM 2194 C C A VAL B 1 85 ? -159.720 270.305 -39.255 0.50 32.53 85 VAL C C 1
ATOM 2195 O O A VAL B 1 85 ? -158.625 269.932 -39.683 0.50 32.29 85 VAL C O 1
ATOM 2199 N N A LEU B 1 86 ? -159.975 271.565 -38.914 0.50 32.42 86 LEU C N 1
ATOM 2200 C CA A LEU B 1 86 ? -158.950 272.595 -39.010 0.50 32.77 86 LEU C CA 1
ATOM 2201 C C A LEU B 1 86 ? -157.763 272.242 -38.123 0.50 33.03 86 LEU C C 1
ATOM 2202 O O A LEU B 1 86 ? -156.609 272.412 -38.515 0.50 32.83 86 LEU C O 1
ATOM 2207 N N A ILE B 1 87 ? -158.051 271.746 -36.925 0.50 32.87 87 ILE C N 1
ATOM 2208 C CA A ILE B 1 87 ? -157.000 271.374 -35.987 0.50 33.60 87 ILE C CA 1
ATOM 2209 C C A ILE B 1 87 ? -156.121 270.267 -36.554 0.50 34.37 87 ILE C C 1
ATOM 2210 O O A ILE B 1 87 ? -154.907 270.270 -36.360 0.50 33.68 87 ILE C O 1
ATOM 2215 N N A LYS B 1 88 ? -156.740 269.318 -37.250 0.50 36.00 88 LYS C N 1
ATOM 2216 C CA A LYS B 1 88 ? -156.007 268.204 -37.841 0.50 37.06 88 LYS C CA 1
ATOM 2217 C C A LYS B 1 88 ? -155.082 268.684 -38.954 0.50 36.45 88 LYS C C 1
ATOM 2218 O O A LYS B 1 88 ? -153.950 268.220 -39.065 0.50 36.50 88 LYS C O 1
ATOM 2224 N N A GLU B 1 89 ? -155.564 269.615 -39.772 0.50 36.46 89 GLU C N 1
ATOM 2225 C CA A GLU B 1 89 ? -154.765 270.152 -40.870 0.50 37.21 89 GLU C CA 1
ATOM 2226 C C A GLU B 1 89 ? -153.522 270.872 -40.354 0.50 36.77 89 GLU C C 1
ATOM 2227 O O A GLU B 1 89 ? -152.422 270.679 -40.875 0.50 36.35 89 GLU C O 1
ATOM 2233 N N A VAL B 1 90 ? -153.698 271.697 -39.326 0.50 35.71 90 VAL C N 1
ATOM 2234 C CA A VAL B 1 90 ? -152.574 272.391 -38.708 0.50 34.55 90 VAL C CA 1
ATOM 2235 C C A VAL B 1 90 ? -151.571 271.396 -38.137 0.50 34.18 90 VAL C C 1
ATOM 2236 O O A VAL B 1 90 ? -150.364 271.535 -38.340 0.50 33.77 90 VAL C O 1
ATOM 2240 N N A LYS B 1 91 ? -152.073 270.391 -37.427 0.50 33.71 91 LYS C N 1
ATOM 2241 C CA A LYS B 1 91 ? -151.210 269.397 -36.799 0.50 34.10 91 LYS C CA 1
ATOM 2242 C C A LYS B 1 91 ? -150.383 268.638 -37.839 0.50 34.75 91 LYS C C 1
ATOM 2243 O O A LYS B 1 91 ? -149.250 268.240 -37.571 0.50 34.02 91 LYS C O 1
ATOM 2245 N N A ARG B 1 92 ? -150.953 268.436 -39.023 0.50 35.74 92 ARG C N 1
ATOM 2246 C CA A ARG B 1 92 ? -150.257 267.723 -40.090 0.50 36.60 92 ARG C CA 1
ATOM 2247 C C A ARG B 1 92 ? -149.277 268.645 -40.814 0.50 36.84 92 ARG C C 1
ATOM 2248 O O A ARG B 1 92 ? -148.257 268.196 -41.341 0.50 36.90 92 ARG C O 1
ATOM 2250 N N A ALA B 1 93 ? -149.584 269.937 -40.821 0.50 36.26 93 ALA C N 1
ATOM 2251 C CA A ALA B 1 93 ? -148.807 270.906 -41.586 0.50 35.82 93 ALA C CA 1
ATOM 2252 C C A ALA B 1 93 ? -147.566 271.431 -40.853 0.50 35.17 93 ALA C C 1
ATOM 2253 O O A ALA B 1 93 ? -146.778 272.170 -41.435 0.50 35.70 93 ALA C O 1
ATOM 2255 N N A VAL B 1 94 ? -147.386 271.056 -39.590 0.50 34.63 94 VAL C N 1
ATOM 2256 C CA A VAL B 1 94 ? -146.214 271.501 -38.831 0.50 33.80 94 VAL C CA 1
ATOM 2257 C C A VAL B 1 94 ? -145.705 270.412 -37.895 0.50 32.60 94 VAL C C 1
ATOM 2258 O O A VAL B 1 94 ? -146.398 269.434 -37.644 0.50 32.53 94 VAL C O 1
ATOM 2262 N N A SER B 1 95 ? -144.492 270.592 -37.376 0.50 31.61 95 SER C N 1
ATOM 2263 C CA A SER B 1 95 ? -143.880 269.603 -36.488 0.50 31.01 95 SER C CA 1
ATOM 2264 C C A SER B 1 95 ? -143.814 270.094 -35.046 0.50 29.97 95 SER C C 1
ATOM 2265 O O A SER B 1 95 ? -143.704 269.296 -34.115 0.50 30.09 95 SER C O 1
ATOM 2268 N N A VAL B 1 96 ? -143.868 271.408 -34.862 0.50 28.97 96 VAL C N 1
ATOM 2269 C CA A VAL B 1 96 ? -143.885 271.982 -33.525 0.50 28.32 96 VAL C CA 1
ATOM 2270 C C A VAL B 1 96 ? -145.173 271.566 -32.815 0.50 27.25 96 VAL C C 1
ATOM 2271 O O A VAL B 1 96 ? -146.164 271.252 -33.465 0.50 26.71 96 VAL C O 1
ATOM 2275 N N A PRO B 1 97 ? -145.156 271.552 -31.474 0.50 26.79 97 PRO C N 1
ATOM 2276 C CA A PRO B 1 97 ? -146.338 271.154 -30.711 0.50 26.55 97 PRO C CA 1
ATOM 2277 C C A PRO B 1 97 ? -147.530 272.054 -31.006 0.50 26.61 97 PRO C C 1
ATOM 2278 O O A PRO B 1 97 ? -147.376 273.272 -31.090 0.50 26.31 97 PRO C O 1
ATOM 2282 N N A VAL B 1 98 ? -148.703 271.449 -31.179 0.50 26.78 98 VAL C N 1
ATOM 2283 C CA A VAL B 1 98 ? -149.922 272.193 -31.473 0.50 26.48 98 VAL C CA 1
ATOM 2284 C C A VAL B 1 98 ? -150.819 272.283 -30.244 0.50 25.98 98 VAL C C 1
ATOM 2285 O O A VAL B 1 98 ? -151.114 271.270 -29.604 0.50 24.61 98 VAL C O 1
ATOM 2289 N N A MET B 1 99 ? -151.246 273.502 -29.923 0.50 25.65 99 MET C N 1
ATOM 2290 C CA A MET B 1 99 ? -152.152 273.741 -28.804 0.50 25.31 99 MET C CA 1
ATOM 2291 C C A MET B 1 99 ? -153.523 274.138 -29.342 0.50 24.04 99 MET C C 1
ATOM 2292 O O A MET B 1 99 ? -153.637 274.604 -30.474 0.50 23.85 99 MET C O 1
ATOM 2297 N N A ALA B 1 100 ? -154.564 273.962 -28.534 0.50 22.75 100 ALA C N 1
ATOM 2298 C CA A ALA B 1 100 ? -155.902 274.394 -28.931 0.50 22.21 100 ALA C CA 1
ATOM 2299 C C A ALA B 1 100 ? -156.707 274.887 -27.732 0.50 21.66 100 ALA C C 1
ATOM 2300 O O A ALA B 1 100 ? -156.470 274.466 -26.599 0.50 20.52 100 ALA C O 1
ATOM 2302 N N A ARG B 1 101 ? -157.666 275.769 -27.998 0.50 21.66 101 ARG C N 1
ATOM 2303 C CA A ARG B 1 101 ? -158.463 276.389 -26.944 0.50 22.19 101 ARG C CA 1
ATOM 2304 C C A ARG B 1 101 ? -159.784 275.678 -26.701 0.50 21.66 101 ARG C C 1
ATOM 2305 O O A ARG B 1 101 ? -160.491 275.307 -27.638 0.50 21.53 101 ARG C O 1
ATOM 2313 N N A ALA B 1 102 ? -160.106 275.496 -25.425 0.50 21.06 102 ALA C N 1
ATOM 2314 C CA A ALA B 1 102 ? -161.429 275.063 -25.011 0.50 20.30 102 ALA C CA 1
ATOM 2315 C C A ALA B 1 102 ? -162.047 276.189 -24.191 0.50 19.64 102 ALA C C 1
ATOM 2316 O O A ALA B 1 102 ? -161.330 277.033 -23.642 0.50 19.06 102 ALA C O 1
ATOM 2318 N N A ARG B 1 103 ? -163.372 276.215 -24.107 0.50 18.73 103 ARG C N 1
ATOM 2319 C CA A ARG B 1 103 ? -164.033 277.224 -23.296 0.50 18.01 103 ARG C CA 1
ATOM 2320 C C A ARG B 1 103 ? -163.852 276.878 -21.822 0.50 17.33 103 ARG C C 1
ATOM 2321 O O A ARG B 1 103 ? -163.821 275.711 -21.449 0.50 17.04 103 ARG C O 1
ATOM 2329 N N A VAL B 1 104 ? -163.719 277.897 -20.986 0.50 16.99 104 VAL C N 1
ATOM 2330 C CA A VAL B 1 104 ? -163.591 277.676 -19.559 0.50 16.92 104 VAL C CA 1
ATOM 2331 C C A VAL B 1 104 ? -164.733 276.803 -19.056 0.50 16.88 104 VAL C C 1
ATOM 2332 O O A VAL B 1 104 ? -165.911 277.091 -19.288 0.50 16.95 104 VAL C O 1
ATOM 2336 N N A GLY B 1 105 ? -164.371 275.721 -18.381 0.50 16.78 105 GLY C N 1
ATOM 2337 C CA A GLY B 1 105 ? -165.347 274.800 -17.827 0.50 16.92 105 GLY C CA 1
ATOM 2338 C C A GLY B 1 105 ? -165.955 273.842 -18.838 0.50 16.82 105 GLY C C 1
ATOM 2339 O O A GLY B 1 105 ? -166.764 273.005 -18.472 0.50 16.41 105 GLY C O 1
ATOM 2340 N N A HIS B 1 106 ? -165.578 273.943 -20.110 0.50 17.09 106 HIS C N 1
ATOM 2341 C CA A HIS B 1 106 ? -166.167 273.046 -21.107 0.50 17.37 106 HIS C CA 1
ATOM 2342 C C A HIS B 1 106 ? -165.355 271.762 -21.226 0.50 17.82 106 HIS C C 1
ATOM 2343 O O A HIS B 1 106 ? -164.594 271.579 -22.180 0.50 17.50 106 HIS C O 1
ATOM 2350 N N A PHE B 1 107 ? -165.533 270.865 -20.261 0.50 18.16 107 PHE C N 1
ATOM 2351 C CA A PHE B 1 107 ? -164.691 269.683 -20.179 0.50 18.78 107 PHE C CA 1
ATOM 2352 C C A PHE B 1 107 ? -164.891 268.711 -21.340 0.50 19.42 107 PHE C C 1
ATOM 2353 O O A PHE B 1 107 ? -163.992 267.916 -21.648 0.50 19.78 107 PHE C O 1
ATOM 2361 N N A VAL B 1 108 ? -166.044 268.774 -21.997 0.50 19.29 108 VAL C N 1
ATOM 2362 C CA A VAL B 1 108 ? -166.278 267.912 -23.149 0.50 19.47 108 VAL C CA 1
ATOM 2363 C C A VAL B 1 108 ? -165.461 268.388 -24.346 0.50 19.71 108 VAL C C 1
ATOM 2364 O O A VAL B 1 108 ? -164.858 267.579 -25.054 0.50 19.43 108 VAL C O 1
ATOM 2368 N N A GLU B 1 109 ? -165.434 269.697 -24.574 0.50 19.85 109 GLU C N 1
ATOM 2369 C CA A GLU B 1 109 ? -164.578 270.247 -25.619 0.50 20.18 109 GLU C CA 1
ATOM 2370 C C A GLU B 1 109 ? -163.146 269.771 -25.386 0.50 20.26 109 GLU C C 1
ATOM 2371 O O A GLU B 1 109 ? -162.447 269.389 -26.323 0.50 20.16 109 GLU C O 1
ATOM 2377 N N A ALA B 1 110 ? -162.715 269.774 -24.130 0.50 20.30 110 ALA C N 1
ATOM 2378 C CA A ALA B 1 110 ? -161.369 269.324 -23.802 0.50 20.52 110 ALA C CA 1
ATOM 2379 C C A ALA B 1 110 ? -161.203 267.833 -24.112 0.50 20.56 110 ALA C C 1
ATOM 2380 O O A ALA B 1 110 ? -160.145 267.407 -24.575 0.50 20.13 110 ALA C O 1
ATOM 2382 N N A GLN B 1 111 ? -162.244 267.044 -23.857 0.50 20.64 111 GLN C N 1
ATOM 2383 C CA A GLN B 1 111 ? -162.212 265.618 -24.175 0.50 20.92 111 GLN C CA 1
ATOM 2384 C C A GLN B 1 111 ? -161.987 265.422 -25.671 0.50 21.24 111 GLN C C 1
ATOM 2385 O O A GLN B 1 111 ? -161.194 264.577 -26.092 0.50 21.78 111 GLN C O 1
ATOM 2391 N N A ILE B 1 112 ? -162.685 266.214 -26.469 0.50 21.41 112 ILE C N 1
ATOM 2392 C CA A ILE B 1 112 ? -162.554 266.154 -27.913 0.50 22.02 112 ILE C CA 1
ATOM 2393 C C A ILE B 1 112 ? -161.112 266.458 -28.330 0.50 22.80 112 ILE C C 1
ATOM 2394 O O A ILE B 1 112 ? -160.494 265.690 -29.074 0.50 22.23 112 ILE C O 1
ATOM 2399 N N A LEU B 1 113 ? -160.569 267.562 -27.826 0.50 23.23 113 LEU C N 1
ATOM 2400 C CA A LEU B 1 113 ? -159.195 267.949 -28.138 0.50 24.09 113 LEU C CA 1
ATOM 2401 C C A LEU B 1 113 ? -158.206 266.859 -27.731 0.50 24.69 113 LEU C C 1
ATOM 2402 O O A LEU B 1 113 ? -157.269 266.556 -28.469 0.50 25.00 113 LEU C O 1
ATOM 2407 N N A GLU B 1 114 ? -158.414 266.265 -26.560 0.50 25.51 114 GLU C N 1
ATOM 2408 C CA A GLU B 1 114 ? -157.524 265.214 -26.085 0.50 26.54 114 GLU C CA 1
ATOM 2409 C C A GLU B 1 114 ? -157.662 263.956 -26.938 0.50 27.16 114 GLU C C 1
ATOM 2410 O O A GLU B 1 114 ? -156.755 263.126 -26.982 0.50 26.22 114 GLU C O 1
ATOM 2416 N N A SER B 1 115 ? -158.798 263.830 -27.618 0.50 27.55 115 SER C N 1
ATOM 2417 C CA A SER B 1 115 ? -159.043 262.710 -28.515 0.50 27.84 115 SER C CA 1
ATOM 2418 C C A SER B 1 115 ? -158.327 262.919 -29.850 0.50 28.44 115 SER C C 1
ATOM 2419 O O A SER B 1 115 ? -157.833 261.967 -30.455 0.50 28.23 115 SER C O 1
ATOM 2422 N N A LEU B 1 116 ? -158.270 264.170 -30.298 0.50 28.63 116 LEU C N 1
ATOM 2423 C CA A LEU B 1 116 ? -157.626 264.505 -31.565 0.50 29.20 116 LEU C CA 1
ATOM 2424 C C A LEU B 1 116 ? -156.104 264.524 -31.412 0.50 29.47 116 LEU C C 1
ATOM 2425 O O A LEU B 1 116 ? -155.371 264.681 -32.386 0.50 29.64 116 LEU C O 1
ATOM 2427 N N A ALA B 1 117 ? -155.634 264.377 -30.179 0.50 29.41 117 ALA C N 1
ATOM 2428 C CA A ALA B 1 117 ? -154.205 264.260 -29.918 0.50 29.72 117 ALA C CA 1
ATOM 2429 C C A ALA B 1 117 ? -153.460 265.597 -29.986 0.50 29.45 117 ALA C C 1
ATOM 2430 O O A ALA B 1 117 ? -152.354 265.668 -30.527 0.50 29.20 117 ALA C O 1
ATOM 2432 N N A VAL B 1 118 ? -154.056 266.652 -29.441 0.50 28.43 118 VAL C N 1
ATOM 2433 C CA A VAL B 1 118 ? -153.358 267.928 -29.331 0.50 27.42 118 VAL C CA 1
ATOM 2434 C C A VAL B 1 118 ? -152.192 267.750 -28.371 0.50 26.11 118 VAL C C 1
ATOM 2435 O O A VAL B 1 118 ? -152.137 266.775 -27.623 0.50 25.76 118 VAL C O 1
ATOM 2439 N N A ASP B 1 119 ? -151.256 268.688 -28.377 0.50 24.74 119 ASP C N 1
ATOM 2440 C CA A ASP B 1 119 ? -150.130 268.601 -27.456 0.50 24.22 119 ASP C CA 1
ATOM 2441 C C A ASP B 1 119 ? -150.436 269.369 -26.167 0.50 23.80 119 ASP C C 1
ATOM 2442 O O A ASP B 1 119 ? -149.992 268.991 -25.082 0.50 23.18 119 ASP C O 1
ATOM 2447 N N A TYR B 1 120 ? -151.219 270.434 -26.294 0.50 23.62 120 TYR C N 1
ATOM 2448 C CA A TYR B 1 120 ? -151.659 271.206 -25.137 0.50 23.61 120 TYR C CA 1
ATOM 2449 C C A TYR B 1 120 ? -153.083 271.717 -25.335 0.50 22.47 120 TYR C C 1
ATOM 2450 O O A TYR B 1 120 ? -153.485 272.029 -26.452 0.50 22.04 120 TYR C O 1
ATOM 2459 N N A ILE B 1 121 ? -153.840 271.792 -24.246 0.50 21.60 121 ILE C N 1
ATOM 2460 C CA A ILE B 1 121 ? -155.139 272.452 -24.264 0.50 20.96 121 ILE C CA 1
ATOM 2461 C C A ILE B 1 121 ? -155.054 273.729 -23.452 0.50 20.03 121 ILE C C 1
ATOM 2462 O O A ILE B 1 121 ? -154.587 273.719 -22.321 0.50 19.54 121 ILE C O 1
ATOM 2467 N N A ASP B 1 122 ? -155.502 274.830 -24.038 0.50 19.83 122 ASP C N 1
ATOM 2468 C CA A ASP B 1 122 ? -155.587 276.091 -23.325 0.50 19.90 122 ASP C CA 1
ATOM 2469 C C A ASP B 1 122 ? -157.047 276.322 -22.931 0.50 19.72 122 ASP C C 1
ATOM 2470 O O A ASP B 1 122 ? -157.891 276.582 -23.788 0.50 19.18 122 ASP C O 1
ATOM 2475 N N A GLU B 1 123 ? -157.343 276.175 -21.640 0.50 19.62 123 GLU C N 1
ATOM 2476 C CA A GLU B 1 123 ? -158.662 276.513 -21.119 0.50 19.53 123 GLU C CA 1
ATOM 2477 C C A GLU B 1 123 ? -158.705 278.030 -21.069 0.50 19.75 123 GLU C C 1
ATOM 2478 O O A GLU B 1 123 ? -158.189 278.641 -20.139 0.50 19.68 123 GLU C O 1
ATOM 2484 N N A SER B 1 124 ? -159.301 278.635 -22.086 0.50 20.03 124 SER C N 1
ATOM 2485 C CA A SER B 1 124 ? -159.004 280.025 -22.416 0.50 20.52 124 SER C CA 1
ATOM 2486 C C A SER B 1 124 ? -160.160 280.997 -22.227 0.50 21.10 124 SER C C 1
ATOM 2487 O O A SER B 1 124 ? -161.205 280.865 -22.857 0.50 20.99 124 SER C O 1
ATOM 2490 N N A GLU B 1 125 ? -159.932 282.005 -21.395 0.50 22.08 125 GLU C N 1
ATOM 2491 C CA A GLU B 1 125 ? -160.929 283.031 -21.127 0.50 23.33 125 GLU C CA 1
ATOM 2492 C C A GLU B 1 125 ? -161.102 283.988 -22.306 0.50 23.34 125 GLU C C 1
ATOM 2493 O O A GLU B 1 125 ? -161.976 284.850 -22.285 0.50 23.12 125 GLU C O 1
ATOM 2499 N N A ILE B 1 126 ? -160.270 283.845 -23.333 0.50 23.36 126 ILE C N 1
ATOM 2500 C CA A ILE B 1 126 ? -160.424 284.655 -24.535 0.50 23.49 126 ILE C CA 1
ATOM 2501 C C A ILE B 1 126 ? -161.670 284.221 -25.293 0.50 23.21 126 ILE C C 1
ATOM 2502 O O A ILE B 1 126 ? -162.308 285.024 -25.970 0.50 23.39 126 ILE C O 1
ATOM 2507 N N A ILE B 1 127 ? -162.006 282.940 -25.183 0.50 22.86 127 ILE C N 1
ATOM 2508 C CA A ILE B 1 127 ? -163.224 282.416 -25.781 0.50 22.74 127 ILE C CA 1
ATOM 2509 C C A ILE B 1 127 ? -164.373 282.565 -24.782 0.50 21.98 127 ILE C C 1
ATOM 2510 O O A ILE B 1 127 ? -164.161 282.985 -23.645 0.50 21.39 127 ILE C O 1
ATOM 2515 N N A SER B 1 128 ? -165.582 282.213 -25.205 0.50 21.31 128 SER C N 1
ATOM 2516 C CA A SER B 1 128 ? -166.776 282.430 -24.389 0.50 20.97 128 SER C CA 1
ATOM 2517 C C A SER B 1 128 ? -166.918 281.386 -23.282 0.50 20.22 128 SER C C 1
ATOM 2518 O O A SER B 1 128 ? -167.103 280.206 -23.560 0.50 20.40 128 SER C O 1
ATOM 2521 N N A VAL B 1 129 ? -166.848 281.824 -22.028 0.50 19.75 129 VAL C N 1
ATOM 2522 C CA A VAL B 1 129 ? -166.918 280.899 -20.897 0.50 19.54 129 VAL C CA 1
ATOM 2523 C C A VAL B 1 129 ? -168.187 280.054 -20.941 0.50 19.30 129 VAL C C 1
ATOM 2524 O O A VAL B 1 129 ? -169.265 280.554 -21.262 0.50 19.22 129 VAL C O 1
ATOM 2528 N N A ALA B 1 130 ? -168.051 278.773 -20.612 0.50 19.07 130 ALA C N 1
ATOM 2529 C CA A ALA B 1 130 ? -169.185 277.856 -20.592 0.50 19.28 130 ALA C CA 1
ATOM 2530 C C A ALA B 1 130 ? -169.630 277.549 -19.167 0.50 19.48 130 ALA C C 1
ATOM 2531 O O A ALA B 1 130 ? -170.726 277.040 -18.947 0.50 19.29 130 ALA C O 1
ATOM 2533 N N A ASP B 1 131 ? -168.773 277.856 -18.201 0.50 19.62 131 ASP C N 1
ATOM 2534 C CA A ASP B 1 131 ? -169.102 277.657 -16.798 0.50 19.91 131 ASP C CA 1
ATOM 2535 C C A ASP B 1 131 ? -168.524 278.827 -16.009 0.50 20.15 131 ASP C C 1
ATOM 2536 O O A ASP B 1 131 ? -167.312 279.042 -16.007 0.50 20.28 131 ASP C O 1
ATOM 2541 N N A ASP B 1 132 ? -169.389 279.594 -15.354 0.50 20.06 132 ASP C N 1
ATOM 2542 C CA A ASP B 1 132 ? -168.949 280.791 -14.641 0.50 20.17 132 ASP C CA 1
ATOM 2543 C C A ASP B 1 132 ? -168.432 280.481 -13.241 0.50 19.98 132 ASP C C 1
ATOM 2544 O O A ASP B 1 132 ? -167.801 281.325 -12.617 0.50 19.76 132 ASP C O 1
ATOM 2546 N N A ASP B 1 133 ? -168.701 279.278 -12.746 0.50 19.97 133 ASP C N 1
ATOM 2547 C CA A ASP B 1 133 ? -168.384 278.958 -11.354 0.50 20.31 133 ASP C CA 1
ATOM 2548 C C A ASP B 1 133 ? -167.278 277.921 -11.198 0.50 19.66 133 ASP C C 1
ATOM 2549 O O A ASP B 1 133 ? -166.656 277.843 -10.144 0.50 19.60 133 ASP C O 1
ATOM 2554 N N A HIS B 1 134 ? -167.049 277.116 -12.230 0.50 19.35 134 HIS C N 1
ATOM 2555 C CA A HIS B 1 134 ? -166.079 276.026 -12.136 0.50 19.02 134 HIS C CA 1
ATOM 2556 C C A HIS B 1 134 ? -165.249 275.881 -13.403 0.50 18.71 134 HIS C C 1
ATOM 2557 O O A HIS B 1 134 ? -165.763 276.017 -14.517 0.50 18.69 134 HIS C O 1
ATOM 2564 N N A PHE B 1 135 ? -163.964 275.595 -13.223 0.50 18.12 135 PHE C N 1
ATOM 2565 C CA A PHE B 1 135 ? -163.089 275.280 -14.343 0.50 17.87 135 PHE C CA 1
ATOM 2566 C C A PHE B 1 135 ? -163.045 273.773 -14.562 0.50 17.60 135 PHE C C 1
ATOM 2567 O O A PHE B 1 135 ? -163.551 273.005 -13.750 0.50 17.21 135 PHE C O 1
ATOM 2575 N N A ILE B 1 136 ? -162.435 273.362 -15.666 0.50 17.34 136 ILE C N 1
ATOM 2576 C CA A ILE B 1 136 ? -162.250 271.954 -15.959 0.50 17.38 136 ILE C CA 1
ATOM 2577 C C A ILE B 1 136 ? -161.386 271.301 -14.883 0.50 17.34 136 ILE C C 1
ATOM 2578 O O A ILE B 1 136 ? -160.403 271.889 -14.417 0.50 17.59 136 ILE C O 1
ATOM 2583 N N A ASN B 1 137 ? -161.763 270.095 -14.474 0.50 17.05 137 ASN C N 1
ATOM 2584 C CA A ASN B 1 137 ? -160.939 269.318 -13.561 0.50 17.22 137 ASN C CA 1
ATOM 2585 C C A ASN B 1 137 ? -159.809 268.710 -14.378 0.50 17.62 137 ASN C C 1
ATOM 2586 O O A ASN B 1 137 ? -159.948 267.624 -14.940 0.50 17.62 137 ASN C O 1
ATOM 2591 N N A LYS B 1 138 ? -158.698 269.431 -14.445 0.50 17.87 138 LYS C N 1
ATOM 2592 C CA A LYS B 1 138 ? -157.642 269.135 -15.396 0.50 18.54 138 LYS C CA 1
ATOM 2593 C C A LYS B 1 138 ? -156.846 267.869 -15.046 0.50 19.24 138 LYS C C 1
ATOM 2594 O O A LYS B 1 138 ? -156.137 267.327 -15.885 0.50 18.94 138 LYS C O 1
ATOM 2600 N N A HIS B 1 139 ? -156.994 267.375 -13.823 0.50 20.23 139 HIS C N 1
ATOM 2601 C CA A HIS B 1 139 ? -156.331 266.133 -13.431 0.50 21.27 139 HIS C CA 1
ATOM 2602 C C A HIS B 1 139 ? -156.982 264.899 -14.064 0.50 21.75 139 HIS C C 1
ATOM 2603 O O A HIS B 1 139 ? -156.466 263.786 -13.920 0.50 21.77 139 HIS C O 1
ATOM 2610 N N A ASN B 1 140 ? -158.101 265.091 -14.762 0.50 21.83 140 ASN C N 1
ATOM 2611 C CA A ASN B 1 140 ? -158.802 263.983 -15.417 0.50 22.46 140 ASN C CA 1
ATOM 2612 C C A ASN B 1 140 ? -158.258 263.708 -16.814 0.50 22.46 140 ASN C C 1
ATOM 2613 O O A ASN B 1 140 ? -158.677 262.752 -17.470 0.50 22.90 140 ASN C O 1
ATOM 2618 N N A PHE B 1 141 ? -157.340 264.550 -17.272 0.50 21.80 141 PHE C N 1
ATOM 2619 C CA A PHE B 1 141 ? -156.835 264.454 -18.633 0.50 21.69 141 PHE C CA 1
ATOM 2620 C C A PHE B 1 141 ? -155.367 264.052 -18.645 0.50 22.12 141 PHE C C 1
ATOM 2621 O O A PHE B 1 141 ? -154.646 264.253 -17.665 0.50 21.63 141 PHE C O 1
ATOM 2629 N N A ARG B 1 142 ? -154.933 263.485 -19.765 0.50 22.83 142 ARG C N 1
ATOM 2630 C CA A ARG B 1 142 ? -153.533 263.113 -19.952 0.50 23.22 142 ARG C CA 1
ATOM 2631 C C A ARG B 1 142 ? -152.778 264.250 -20.635 0.50 23.61 142 ARG C C 1
ATOM 2632 O O A ARG B 1 142 ? -151.555 264.329 -20.555 0.50 24.17 142 ARG C O 1
ATOM 2634 N N A SER B 1 143 ? -153.518 265.134 -21.299 0.50 23.73 143 SER C N 1
ATOM 2635 C CA A SER B 1 143 ? -152.933 266.294 -21.968 0.50 23.96 143 SER C CA 1
ATOM 2636 C C A SER B 1 143 ? -152.576 267.386 -20.962 0.50 23.41 143 SER C C 1
ATOM 2637 O O A SER B 1 143 ? -153.329 267.641 -20.028 0.50 23.40 143 SER C O 1
ATOM 2640 N N A PRO B 1 144 ? -151.432 268.050 -21.157 0.50 22.78 144 PRO C N 1
ATOM 2641 C CA A PRO B 1 144 ? -151.110 269.194 -20.306 0.50 22.27 144 PRO C CA 1
ATOM 2642 C C A PRO B 1 144 ? -152.018 270.390 -20.604 0.50 21.86 144 PRO C C 1
ATOM 2643 O O A PRO B 1 144 ? -152.309 270.664 -21.771 0.50 21.40 144 PRO C O 1
ATOM 2647 N N A PHE B 1 145 ? -152.457 271.088 -19.557 0.50 21.36 145 PHE C N 1
ATOM 2648 C CA A PHE B 1 145 ? -153.309 272.274 -19.705 0.50 21.27 145 PHE C CA 1
ATOM 2649 C C A PHE B 1 145 ? -152.569 273.570 -19.395 0.50 21.03 145 PHE C C 1
ATOM 2650 O O A PHE B 1 145 ? -151.738 273.629 -18.481 0.50 20.28 145 PHE C O 1
ATOM 2658 N N A ILE B 1 146 ? -152.898 274.612 -20.151 0.50 21.16 146 ILE C N 1
ATOM 2659 C CA A ILE B 1 146 ? -152.531 275.972 -19.789 0.50 21.56 146 ILE C CA 1
ATOM 2660 C C A ILE B 1 146 ? -153.797 276.739 -19.404 0.50 21.15 146 ILE C C 1
ATOM 2661 O O A ILE B 1 146 ? -154.827 276.621 -20.069 0.50 20.90 146 ILE C O 1
ATOM 2666 N N A CYS B 1 147 ? -153.717 277.504 -18.319 0.50 20.59 147 CYS C N 1
ATOM 2667 C CA A CYS B 1 147 ? -154.819 278.368 -17.888 0.50 20.53 147 CYS C CA 1
ATOM 2668 C C A CYS B 1 147 ? -154.334 279.801 -17.699 0.50 20.39 147 CYS C C 1
ATOM 2669 O O A CYS B 1 147 ? -153.142 280.048 -17.516 0.50 19.83 147 CYS C O 1
ATOM 2672 N N A GLY B 1 148 ? -155.265 280.746 -17.744 0.50 20.60 148 GLY C N 1
ATOM 2673 C CA A GLY B 1 148 ? -154.930 282.151 -17.566 0.50 20.64 148 GLY C CA 1
ATOM 2674 C C A GLY B 1 148 ? -154.946 282.540 -16.103 0.50 21.00 148 GLY C C 1
ATOM 2675 O O A GLY B 1 148 ? -155.487 281.818 -15.263 0.50 21.42 148 GLY C O 1
ATOM 2676 N N A CYS B 1 149 ? -154.348 283.683 -15.793 0.50 20.96 149 CYS C N 1
ATOM 2677 C CA A CYS B 1 149 ? -154.396 284.225 -14.445 0.50 21.51 149 CYS C CA 1
ATOM 2678 C C A CYS B 1 149 ? -154.151 285.724 -14.488 0.50 22.12 149 CYS C C 1
ATOM 2679 O O A CYS B 1 149 ? -153.572 286.241 -15.447 0.50 21.78 149 CYS C O 1
ATOM 2682 N N A ARG B 1 150 ? -154.590 286.418 -13.443 0.50 22.96 150 ARG C N 1
ATOM 2683 C CA A ARG B 1 150 ? -154.343 287.849 -13.319 0.50 23.90 150 ARG C CA 1
ATOM 2684 C C A ARG B 1 150 ? -153.609 288.137 -12.015 0.50 22.92 150 ARG C C 1
ATOM 2685 O O A ARG B 1 150 ? -153.091 289.232 -11.809 0.50 23.10 150 ARG C O 1
ATOM 2693 N N A ASP B 1 151 ? -153.569 287.149 -11.131 0.50 21.83 151 ASP C N 1
ATOM 2694 C CA A ASP B 1 151 ? -152.863 287.300 -9.869 0.50 21.26 151 ASP C CA 1
ATOM 2695 C C A ASP B 1 151 ? -152.418 285.944 -9.337 0.50 20.21 151 ASP C C 1
ATOM 2696 O O A ASP B 1 151 ? -152.770 284.901 -9.887 0.50 19.79 151 ASP C O 1
ATOM 2701 N N A THR B 1 152 ? -151.640 285.975 -8.264 0.50 19.44 152 THR C N 1
ATOM 2702 C CA A THR B 1 152 ? -151.008 284.780 -7.726 0.50 19.16 152 THR C CA 1
ATOM 2703 C C A THR B 1 152 ? -152.035 283.769 -7.242 0.50 18.51 152 THR C C 1
ATOM 2704 O O A THR B 1 152 ? -151.924 282.577 -7.530 0.50 18.20 152 THR C O 1
ATOM 2708 N N A GLY B 1 153 ? -153.035 284.242 -6.504 0.50 17.97 153 GLY C N 1
ATOM 2709 C CA A GLY B 1 153 ? -154.072 283.354 -5.994 0.50 17.54 153 GLY C CA 1
ATOM 2710 C C A GLY B 1 153 ? -154.706 282.567 -7.123 0.50 17.23 153 GLY C C 1
ATOM 2711 O O A GLY B 1 153 ? -154.891 281.355 -7.029 0.50 17.46 153 GLY C O 1
ATOM 2712 N N A GLU B 1 154 ? -155.027 283.269 -8.202 0.50 16.91 154 GLU C N 1
ATOM 2713 C CA A GLU B 1 154 ? -155.693 282.670 -9.346 0.50 16.69 154 GLU C CA 1
ATOM 2714 C C A GLU B 1 154 ? -154.787 281.620 -9.983 0.50 16.43 154 GLU C C 1
ATOM 2715 O O A GLU B 1 154 ? -155.216 280.502 -10.269 0.50 16.10 154 GLU C O 1
ATOM 2721 N N A ALA B 1 155 ? -153.529 281.989 -10.194 0.50 16.03 155 ALA C N 1
ATOM 2722 C CA A ALA B 1 155 ? -152.543 281.071 -10.735 0.50 15.88 155 ALA C CA 1
ATOM 2723 C C A ALA B 1 155 ? -152.516 279.778 -9.928 0.50 15.61 155 ALA C C 1
ATOM 2724 O O A ALA B 1 155 ? -152.579 278.685 -10.486 0.50 15.75 155 ALA C O 1
ATOM 2726 N N A LEU B 1 156 ? -152.440 279.903 -8.610 0.50 15.47 156 LEU C N 1
ATOM 2727 C CA A LEU B 1 156 ? -152.328 278.733 -7.754 0.50 15.57 156 LEU C CA 1
ATOM 2728 C C A LEU B 1 156 ? -153.600 277.878 -7.767 0.50 15.75 156 LEU C C 1
ATOM 2729 O O A LEU B 1 156 ? -153.527 276.655 -7.642 0.50 15.51 156 LEU C O 1
ATOM 2734 N N A ARG B 1 157 ? -154.761 278.512 -7.929 0.50 15.72 157 ARG C N 1
ATOM 2735 C CA A ARG B 1 157 ? -156.014 277.760 -8.016 0.50 15.92 157 ARG C CA 1
ATOM 2736 C C A ARG B 1 157 ? -156.079 276.957 -9.313 0.50 15.93 157 ARG C C 1
ATOM 2737 O O A ARG B 1 157 ? -156.515 275.811 -9.310 0.50 15.92 157 ARG C O 1
ATOM 2745 N N A ARG B 1 158 ? -155.633 277.553 -10.415 0.50 16.16 158 ARG C N 1
ATOM 2746 C CA A ARG B 1 158 ? -155.629 276.865 -11.702 0.50 16.35 158 ARG C CA 1
ATOM 2747 C C A ARG B 1 158 ? -154.668 275.674 -11.668 0.50 16.65 158 ARG C C 1
ATOM 2748 O O A ARG B 1 158 ? -154.951 274.609 -12.228 0.50 16.28 158 ARG C O 1
ATOM 2756 N N A ILE B 1 159 ? -153.528 275.864 -11.013 0.50 16.83 159 ILE C N 1
ATOM 2757 C CA A ILE B 1 159 ? -152.537 274.803 -10.886 0.50 17.12 159 ILE C CA 1
ATOM 2758 C C A ILE B 1 159 ? -153.070 273.649 -10.039 0.50 17.28 159 ILE C C 1
ATOM 2759 O O A ILE B 1 159 ? -152.908 272.495 -10.404 0.50 16.89 159 ILE C O 1
ATOM 2764 N N A ARG B 1 160 ? -153.725 273.957 -8.923 0.50 17.85 160 ARG C N 1
ATOM 2765 C CA A ARG B 1 160 ? -154.267 272.905 -8.061 0.50 18.39 160 ARG C CA 1
ATOM 2766 C C A ARG B 1 160 ? -155.349 272.107 -8.787 0.50 18.07 160 ARG C C 1
ATOM 2767 O O A ARG B 1 160 ? -155.514 270.916 -8.528 0.50 18.02 160 ARG C O 1
ATOM 2775 N N A GLU B 1 161 ? -156.075 272.770 -9.688 0.50 17.77 161 GLU C N 1
ATOM 2776 C CA A GLU B 1 161 ? -157.065 272.119 -10.549 0.50 17.78 161 GLU C CA 1
ATOM 2777 C C A GLU B 1 161 ? -156.407 271.217 -11.591 0.50 17.78 161 GLU C C 1
A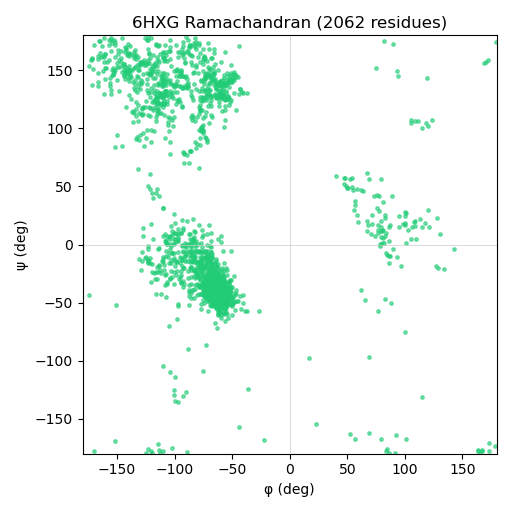TOM 2778 O O A GLU B 1 161 ? -157.037 270.291 -12.108 0.50 17.58 161 GLU C O 1
ATOM 2784 N N A GLY B 1 162 ? -155.152 271.508 -11.922 0.50 17.77 162 GLY C N 1
ATOM 2785 C CA A GLY B 1 162 ? -154.381 270.636 -12.799 0.50 17.80 162 GLY C CA 1
ATOM 2786 C C A GLY B 1 162 ? -153.677 271.316 -13.959 0.50 18.02 162 GLY C C 1
ATOM 2787 O O A GLY B 1 162 ? -153.147 270.643 -14.836 0.50 18.35 162 GLY C O 1
ATOM 2788 N N A ALA B 1 163 ? -153.660 272.642 -13.986 0.50 17.86 163 ALA C N 1
ATOM 2789 C CA A ALA B 1 163 ? -152.925 273.348 -15.029 0.50 18.05 163 ALA C CA 1
ATOM 2790 C C A ALA B 1 163 ? -151.429 273.058 -14.903 0.50 18.13 163 ALA C C 1
ATOM 2791 O O A ALA B 1 163 ? -150.873 273.110 -13.810 0.50 18.16 163 ALA C O 1
ATOM 2793 N N A ALA B 1 164 ? -150.780 272.746 -16.021 0.50 18.50 164 ALA C N 1
ATOM 2794 C CA A ALA B 1 164 ? -149.343 272.462 -16.017 0.50 18.80 164 ALA C CA 1
ATOM 2795 C C A ALA B 1 164 ? -148.554 273.668 -16.499 0.50 18.87 164 ALA C C 1
ATOM 2796 O O A ALA B 1 164 ? -147.337 273.613 -16.653 0.50 18.84 164 ALA C O 1
ATOM 2798 N N A MET B 1 165 ? -149.259 274.761 -16.734 0.50 19.04 165 MET C N 1
ATOM 2799 C CA A MET B 1 165 ? -148.660 275.946 -17.303 0.50 19.33 165 MET C CA 1
ATOM 2800 C C A MET B 1 165 ? -149.634 277.100 -17.133 0.50 19.23 165 MET C C 1
ATOM 2801 O O A MET B 1 165 ? -150.847 276.927 -17.284 0.50 18.81 165 MET C O 1
ATOM 2806 N N A ILE B 1 166 ? -149.103 278.270 -16.804 0.50 18.62 166 ILE C N 1
ATOM 2807 C CA A ILE B 1 166 ? -149.935 279.440 -16.579 0.50 19.14 166 ILE C CA 1
ATOM 2808 C C A ILE B 1 166 ? -149.630 280.520 -17.597 0.50 18.93 166 ILE C C 1
ATOM 2809 O O A ILE B 1 166 ? -148.484 280.713 -18.007 0.50 18.70 166 ILE C O 1
ATOM 2814 N N A ARG B 1 167 ? -150.666 281.226 -18.010 0.50 18.86 167 ARG C N 1
ATOM 2815 C CA A ARG B 1 167 ? -150.476 282.366 -18.876 0.50 19.27 167 ARG C CA 1
ATOM 2816 C C A ARG B 1 167 ? -150.989 283.617 -18.164 0.50 19.46 167 ARG C C 1
ATOM 2817 O O A ARG B 1 167 ? -152.174 283.717 -17.821 0.50 18.58 167 ARG C O 1
ATOM 2825 N N A ILE B 1 168 ? -150.071 284.538 -17.884 0.50 19.65 168 ILE C N 1
ATOM 2826 C CA A ILE B 1 168 ? -150.414 285.752 -17.154 0.50 20.21 168 ILE C CA 1
ATOM 2827 C C A ILE B 1 168 ? -150.983 286.732 -18.150 0.50 20.63 168 ILE C C 1
ATOM 2828 O O A ILE B 1 168 ? -150.249 287.312 -18.953 0.50 20.48 168 ILE C O 1
ATOM 2833 N N A GLN B 1 169 ? -152.299 286.902 -18.084 0.50 21.40 169 GLN C N 1
ATOM 2834 C CA A GLN B 1 169 ? -153.057 287.536 -19.152 0.50 22.65 169 GLN C CA 1
ATOM 2835 C C A GLN B 1 169 ? -153.417 288.989 -18.882 0.50 23.32 169 GLN C C 1
ATOM 2836 O O A GLN B 1 169 ? -153.941 289.328 -17.819 0.50 23.59 169 GLN C O 1
ATOM 2842 N N A GLY B 1 170 ? -153.147 289.840 -19.867 0.50 24.28 170 GLY C N 1
ATOM 2843 C CA A GLY B 1 170 ? -153.634 291.213 -19.854 0.50 25.62 170 GLY C CA 1
ATOM 2844 C C A GLY B 1 170 ? -154.989 291.295 -20.532 0.50 26.42 170 GLY C C 1
ATOM 2845 O O A GLY B 1 170 ? -155.901 290.552 -20.183 0.50 26.01 170 GLY C O 1
ATOM 2846 N N A ASP B 1 171 ? -155.120 292.186 -21.513 0.50 28.03 171 ASP C N 1
ATOM 2847 C CA A ASP B 1 171 ? -156.378 292.344 -22.255 0.50 28.83 171 ASP C CA 1
ATOM 2848 C C A ASP B 1 171 ? -156.776 291.066 -23.002 0.50 29.18 171 ASP C C 1
ATOM 2849 O O A ASP B 1 171 ? -155.930 290.389 -23.581 0.50 28.77 171 ASP C O 1
ATOM 2854 N N A LEU B 1 172 ? -158.070 290.749 -22.993 0.50 29.73 172 LEU C N 1
ATOM 2855 C CA A LEU B 1 172 ? -158.589 289.582 -23.705 0.50 30.19 172 LEU C CA 1
ATOM 2856 C C A LEU B 1 172 ? -158.896 289.931 -25.157 0.50 31.44 172 LEU C C 1
ATOM 2857 O O A LEU B 1 172 ? -158.975 289.055 -26.022 0.50 31.22 172 LEU C O 1
ATOM 2862 N N A THR B 1 173 ? -159.084 291.223 -25.407 0.50 31.92 173 THR C N 1
ATOM 2863 C CA A THR B 1 173 ? -159.423 291.720 -26.733 0.50 32.41 173 THR C CA 1
ATOM 2864 C C A THR B 1 173 ? -158.142 292.120 -27.468 0.50 32.50 173 THR C C 1
ATOM 2865 O O A THR B 1 173 ? -157.091 292.277 -26.848 0.50 32.84 173 THR C O 1
ATOM 2869 N N A ALA B 1 174 ? -158.229 292.265 -28.788 0.50 31.82 174 ALA C N 1
ATOM 2870 C CA A ALA B 1 174 ? -157.061 292.578 -29.609 0.50 31.25 174 ALA C CA 1
ATOM 2871 C C A ALA B 1 174 ? -156.704 294.061 -29.544 0.50 30.38 174 ALA C C 1
ATOM 2872 O O A ALA B 1 174 ? -156.788 294.765 -30.549 0.50 31.33 174 ALA C O 1
ATOM 2874 N N A THR B 1 175 ? -156.291 294.532 -28.370 0.50 28.69 175 THR C N 1
ATOM 2875 C CA A THR B 1 175 ? -156.061 295.963 -28.163 0.50 27.65 175 THR C CA 1
ATOM 2876 C C A THR B 1 175 ? -154.646 296.416 -28.526 0.50 26.93 175 THR C C 1
ATOM 2877 O O A THR B 1 175 ? -154.419 297.597 -28.798 0.50 26.81 175 THR C O 1
ATOM 2881 N N A GLY B 1 176 ? -153.699 295.485 -28.522 0.50 25.33 176 GLY C N 1
ATOM 2882 C CA A GLY B 1 176 ? -152.303 295.821 -28.770 0.50 24.64 176 GLY C CA 1
ATOM 2883 C C A GLY B 1 176 ? -151.719 296.677 -27.660 0.50 24.12 176 GLY C C 1
ATOM 2884 O O A GLY B 1 176 ? -150.714 297.358 -27.852 0.50 23.66 176 GLY C O 1
ATOM 2885 N N A ASN B 1 177 ? -152.349 296.644 -26.490 0.50 23.19 177 ASN C N 1
ATOM 2886 C CA A ASN B 1 177 ? -151.880 297.431 -25.357 0.50 22.71 177 ASN C CA 1
ATOM 2887 C C A ASN B 1 177 ? -151.419 296.521 -24.224 0.50 22.27 177 ASN C C 1
ATOM 2888 O O A ASN B 1 177 ? -152.223 295.810 -23.633 0.50 22.03 177 ASN C O 1
ATOM 2893 N N A ILE B 1 178 ? -150.125 296.559 -23.921 0.50 21.93 178 ILE C N 1
ATOM 2894 C CA A ILE B 1 178 ? -149.535 295.666 -22.925 0.50 21.73 178 ILE C CA 1
ATOM 2895 C C A ILE B 1 178 ? -149.741 296.148 -21.492 0.50 21.15 178 ILE C C 1
ATOM 2896 O O A ILE B 1 178 ? -149.250 295.525 -20.550 0.50 20.41 178 ILE C O 1
ATOM 2901 N N A ALA B 1 179 ? -150.459 297.254 -21.324 0.50 20.71 179 ALA C N 1
ATOM 2902 C CA A ALA B 1 179 ? -150.616 297.854 -20.002 0.50 20.96 179 ALA C CA 1
ATOM 2903 C C A ALA B 1 179 ? -151.047 296.832 -18.953 0.50 20.66 179 ALA C C 1
ATOM 2904 O O A ALA B 1 179 ? -150.422 296.719 -17.901 0.50 20.46 179 ALA C O 1
ATOM 2906 N N A GLU B 1 180 ? -152.119 296.100 -19.230 0.50 20.80 180 GLU C N 1
ATOM 2907 C CA A GLU B 1 180 ? -152.705 295.209 -18.225 0.50 21.39 180 GLU C CA 1
ATOM 2908 C C A GLU B 1 180 ? -151.844 293.978 -18.017 0.50 20.59 180 GLU C C 1
ATOM 2909 O O A GLU B 1 180 ? -151.803 293.414 -16.924 0.50 20.67 180 GLU C O 1
ATOM 2915 N N A THR B 1 181 ? -151.163 293.563 -19.077 0.50 19.98 181 THR C N 1
ATOM 2916 C CA A THR B 1 181 ? -150.235 292.452 -19.000 0.50 19.55 181 THR C CA 1
ATOM 2917 C C A THR B 1 181 ? -149.095 292.801 -18.049 0.50 18.92 181 THR C C 1
ATOM 2918 O O A THR B 1 181 ? -148.728 291.999 -17.187 0.50 18.61 181 THR C O 1
ATOM 2922 N N A VAL B 1 182 ? -148.540 294.002 -18.195 0.50 18.06 182 VAL C N 1
ATOM 2923 C CA A VAL B 1 182 ? -147.483 294.453 -17.292 0.50 17.73 182 VAL C CA 1
ATOM 2924 C C A VAL B 1 182 ? -147.990 294.456 -15.855 0.50 17.50 182 VAL C C 1
ATOM 2925 O O A VAL B 1 182 ? -147.295 294.022 -14.929 0.50 16.87 182 VAL C O 1
ATOM 2929 N N A LYS B 1 183 ? -149.210 294.948 -15.674 0.50 17.56 183 LYS C N 1
ATOM 2930 C CA A LYS B 1 183 ? -149.811 295.002 -14.354 0.50 17.83 183 LYS C CA 1
ATOM 2931 C C A LYS B 1 183 ? -149.871 293.611 -13.730 0.50 17.37 183 LYS C C 1
ATOM 2932 O O A LYS B 1 183 ? -149.481 293.418 -12.586 0.50 17.05 183 LYS C O 1
ATOM 2938 N N A ASN B 1 184 ? -150.366 292.639 -14.483 0.50 17.36 184 ASN C N 1
ATOM 2939 C CA A ASN B 1 184 ? -150.619 291.323 -13.915 0.50 17.35 184 ASN C CA 1
ATOM 2940 C C A ASN B 1 184 ? -149.335 290.503 -13.766 0.50 17.47 184 ASN C C 1
ATOM 2941 O O A ASN B 1 184 ? -149.220 289.685 -12.859 0.50 17.02 184 ASN C O 1
ATOM 2946 N N A VAL B 1 185 ? -148.364 290.739 -14.642 0.50 17.54 185 VAL C N 1
ATOM 2947 C CA A VAL B 1 185 ? -147.055 290.123 -14.484 0.50 17.89 185 VAL C CA 1
ATOM 2948 C C A VAL B 1 185 ? -146.373 290.668 -13.231 0.50 17.89 185 VAL C C 1
ATOM 2949 O O A VAL B 1 185 ? -145.831 289.906 -12.433 0.50 17.89 185 VAL C O 1
ATOM 2953 N N A ARG B 1 186 ? -146.417 291.982 -13.041 0.50 18.18 186 ARG C N 1
ATOM 2954 C CA A ARG B 1 186 ? -145.794 292.577 -11.863 0.50 18.57 186 ARG C CA 1
ATOM 2955 C C A ARG B 1 186 ? -146.499 292.149 -10.582 0.50 18.85 186 ARG C C 1
ATOM 2956 O O A ARG B 1 186 ? -145.864 292.020 -9.535 0.50 18.67 186 ARG C O 1
ATOM 2964 N N A SER B 1 187 ? -147.809 291.939 -10.648 0.50 19.25 187 SER C N 1
ATOM 2965 C CA A SER B 1 187 ? -148.535 291.513 -9.461 0.50 20.14 187 SER C CA 1
ATOM 2966 C C A SER B 1 187 ? -148.142 290.078 -9.119 0.50 20.75 187 SER C C 1
ATOM 2967 O O A SER B 1 187 ? -147.925 289.738 -7.958 0.50 20.40 187 SER C O 1
ATOM 2970 N N A LEU B 1 188 ? -148.048 289.243 -10.144 0.50 21.73 188 LEU C N 1
ATOM 2971 C CA A LEU B 1 188 ? -147.630 287.862 -9.971 0.50 23.02 188 LEU C CA 1
ATOM 2972 C C A LEU B 1 188 ? -146.232 287.811 -9.357 0.50 23.13 188 LEU C C 1
ATOM 2973 O O A LEU B 1 188 ? -146.032 287.262 -8.273 0.50 22.73 188 LEU C O 1
ATOM 2978 N N A MET B 1 189 ? -145.267 288.392 -10.063 0.50 23.52 189 MET C N 1
ATOM 2979 C CA A MET B 1 189 ? -143.879 288.375 -9.619 0.50 24.14 189 MET C CA 1
ATOM 2980 C C A MET B 1 189 ? -143.762 288.958 -8.219 0.50 23.42 189 MET C C 1
ATOM 2981 O O A MET B 1 189 ? -143.202 288.331 -7.322 0.50 22.99 189 MET C O 1
ATOM 2986 N N A GLY B 1 190 ? -144.303 290.158 -8.036 0.50 22.76 190 GLY C N 1
ATOM 2987 C CA A GLY B 1 190 ? -144.204 290.858 -6.760 0.50 22.46 190 GLY C CA 1
ATOM 2988 C C A GLY B 1 190 ? -144.744 290.062 -5.587 0.50 22.53 190 GLY C C 1
ATOM 2989 O O A GLY B 1 190 ? -144.178 290.095 -4.489 0.50 22.27 190 GLY C O 1
ATOM 2990 N N A GLU B 1 191 ? -145.851 289.358 -5.812 0.50 22.40 191 GLU C N 1
ATOM 2991 C CA A GLU B 1 191 ? -146.476 288.559 -4.768 0.50 22.61 191 GLU C CA 1
ATOM 2992 C C A GLU B 1 191 ? -145.572 287.388 -4.389 0.50 22.17 191 GLU C C 1
ATOM 2993 O O A GLU B 1 191 ? -145.492 287.001 -3.224 0.50 22.36 191 GLU C O 1
ATOM 2999 N N A VAL B 1 192 ? -144.890 286.822 -5.376 0.50 21.94 192 VAL C N 1
ATOM 3000 C CA A VAL B 1 192 ? -143.971 285.724 -5.119 0.50 22.21 192 VAL C CA 1
ATOM 3001 C C A VAL B 1 192 ? -142.789 286.204 -4.281 0.50 22.27 192 VAL C C 1
ATOM 3002 O O A VAL B 1 192 ? -142.374 285.534 -3.335 0.50 21.54 192 VAL C O 1
ATOM 3006 N N A ARG B 1 193 ? -142.263 287.377 -4.615 0.50 22.60 193 ARG C N 1
ATOM 3007 C CA A ARG B 1 193 ? -141.128 287.931 -3.883 0.50 23.14 193 ARG C CA 1
ATOM 3008 C C A ARG B 1 193 ? -141.510 288.282 -2.439 0.50 22.43 193 ARG C C 1
ATOM 3009 O O A ARG B 1 193 ? -140.699 288.139 -1.525 0.50 22.25 193 ARG C O 1
ATOM 3017 N N A VAL B 1 194 ? -142.747 288.716 -2.230 0.50 21.74 194 VAL C N 1
ATOM 3018 C CA A VAL B 1 194 ? -143.240 288.955 -0.879 0.50 21.54 194 VAL C CA 1
ATOM 3019 C C A VAL B 1 194 ? -143.297 287.629 -0.113 0.50 21.44 194 VAL C C 1
ATOM 3020 O O A VAL B 1 194 ? -142.865 287.532 1.034 0.50 20.38 194 VAL C O 1
ATOM 3024 N N A LEU B 1 195 ? -143.833 286.605 -0.763 0.50 21.63 195 LEU C N 1
ATOM 3025 C CA A LEU B 1 195 ? -143.980 285.303 -0.134 0.50 22.10 195 LEU C CA 1
ATOM 3026 C C A LEU B 1 195 ? -142.620 284.706 0.234 0.50 22.49 195 LEU C C 1
ATOM 3027 O O A LEU B 1 195 ? -142.473 284.071 1.280 0.50 21.92 195 LEU C O 1
ATOM 3032 N N A ASN B 1 196 ? -141.624 284.933 -0.615 0.50 22.68 196 ASN C N 1
ATOM 3033 C CA A ASN B 1 196 ? -140.300 284.348 -0.419 0.50 23.44 196 ASN C CA 1
ATOM 3034 C C A ASN B 1 196 ? -139.681 284.748 0.922 0.50 23.11 196 ASN C C 1
ATOM 3035 O O A ASN B 1 196 ? -139.011 283.944 1.570 0.50 23.38 196 ASN C O 1
ATOM 3040 N N A ASN B 1 197 ? -139.912 285.985 1.341 0.50 22.79 197 ASN C N 1
ATOM 3041 C CA A ASN B 1 197 ? -139.293 286.510 2.559 0.50 22.71 197 ASN C CA 1
ATOM 3042 C C A ASN B 1 197 ? -140.216 286.499 3.770 0.50 21.96 197 ASN C C 1
ATOM 3043 O O A ASN B 1 197 ? -139.832 286.930 4.857 0.50 21.67 197 ASN C O 1
ATOM 3048 N N A MET B 1 198 ? -141.435 286.019 3.582 0.50 21.04 198 MET C N 1
ATOM 3049 C CA A MET B 1 198 ? -142.443 286.104 4.625 0.50 20.77 198 MET C CA 1
ATOM 3050 C C A MET B 1 198 ? -142.111 285.224 5.827 0.50 20.41 198 MET C C 1
ATOM 3051 O O A MET B 1 198 ? -141.622 284.106 5.678 0.50 20.62 198 MET C O 1
ATOM 3056 N N A ASP B 1 199 ? -142.376 285.744 7.019 0.50 20.10 199 ASP C N 1
ATOM 3057 C CA A ASP B 1 199 ? -142.344 284.948 8.243 0.50 20.49 199 ASP C CA 1
ATOM 3058 C C A ASP B 1 199 ? -143.270 283.743 8.082 0.50 20.26 199 ASP C C 1
ATOM 3059 O O A ASP B 1 199 ? -144.448 283.907 7.758 0.50 19.70 199 ASP C O 1
ATOM 3064 N N A ASP B 1 200 ? -142.742 282.536 8.293 0.50 20.24 200 ASP C N 1
ATOM 3065 C CA A ASP B 1 200 ? -143.515 281.310 8.036 0.50 20.45 200 ASP C CA 1
ATOM 3066 C C A ASP B 1 200 ? -144.857 281.338 8.756 0.50 19.86 200 ASP C C 1
ATOM 3067 O O A ASP B 1 200 ? -145.855 280.828 8.252 0.50 20.04 200 ASP C O 1
ATOM 3072 N N A ASP B 1 201 ? -144.874 281.936 9.939 0.50 19.17 201 ASP C N 1
ATOM 3073 C CA A ASP B 1 201 ? -146.077 281.958 10.756 0.50 18.96 201 ASP C CA 1
ATOM 3074 C C A ASP B 1 201 ? -147.174 282.810 10.128 0.50 18.57 201 ASP C C 1
ATOM 3075 O O A ASP B 1 201 ? -148.320 282.774 10.570 0.50 17.97 201 ASP C O 1
ATOM 3080 N N A GLU B 1 202 ? -146.823 283.576 9.099 0.50 18.15 202 GLU C N 1
ATOM 3081 C CA A GLU B 1 202 ? -147.775 284.480 8.468 0.50 17.98 202 GLU C CA 1
ATOM 3082 C C A GLU B 1 202 ? -148.271 283.932 7.129 0.50 17.74 202 GLU C C 1
ATOM 3083 O O A GLU B 1 202 ? -149.149 284.518 6.495 0.50 17.23 202 GLU C O 1
ATOM 3089 N N A VAL B 1 203 ? -147.726 282.797 6.707 0.50 17.66 203 VAL C N 1
ATOM 3090 C CA A VAL B 1 203 ? -148.079 282.246 5.398 0.50 17.86 203 VAL C CA 1
ATOM 3091 C C A VAL B 1 203 ? -149.510 281.704 5.358 0.50 17.69 203 VAL C C 1
ATOM 3092 O O A VAL B 1 203 ? -150.146 281.712 4.309 0.50 17.71 203 VAL C O 1
ATOM 3096 N N A PHE B 1 204 ? -150.020 281.242 6.495 0.50 17.83 204 PHE C N 1
ATOM 3097 C CA A PHE B 1 204 ? -151.381 280.710 6.550 0.50 18.09 204 PHE C CA 1
ATOM 3098 C C A PHE B 1 204 ? -152.404 281.801 6.234 0.50 18.01 204 PHE C C 1
ATOM 3099 O O A PHE B 1 204 ? -153.277 281.622 5.384 0.50 17.54 204 PHE C O 1
ATOM 3107 N N A THR B 1 205 ? -152.278 282.939 6.904 0.50 18.03 205 THR C N 1
ATOM 3108 C CA A THR B 1 205 ? -153.166 284.066 6.657 0.50 18.39 205 THR C CA 1
ATOM 3109 C C A THR B 1 205 ? -153.008 284.574 5.224 0.50 18.54 205 THR C C 1
ATOM 3110 O O A THR B 1 205 ? -153.978 284.997 4.593 0.50 18.00 205 THR C O 1
ATOM 3114 N N A PHE B 1 206 ? -151.787 284.507 4.705 0.50 18.97 206 PHE C N 1
ATOM 3115 C CA A PHE B 1 206 ? -151.523 284.921 3.332 0.50 19.31 206 PHE C CA 1
ATOM 3116 C C A PHE B 1 206 ? -152.259 284.029 2.330 0.50 19.02 206 PHE C C 1
ATOM 3117 O O A PHE B 1 206 ? -152.817 284.519 1.343 0.50 17.88 206 PHE C O 1
ATOM 3125 N N A ALA B 1 207 ? -152.255 282.721 2.584 0.50 18.69 207 ALA C N 1
ATOM 3126 C CA A ALA B 1 207 ? -152.938 281.770 1.714 0.50 19.02 207 ALA C CA 1
ATOM 3127 C C A ALA B 1 207 ? -154.445 282.009 1.757 0.50 19.23 207 ALA C C 1
ATOM 3128 O O A ALA B 1 207 ? -155.140 281.899 0.740 0.50 18.90 207 ALA C O 1
ATOM 3130 N N A LYS B 1 208 ? -154.945 282.335 2.941 0.50 19.49 208 LYS C N 1
ATOM 3131 C CA A LYS B 1 208 ? -156.345 282.690 3.102 0.50 20.16 208 LYS C CA 1
ATOM 3132 C C A LYS B 1 208 ? -156.673 283.943 2.288 0.50 20.35 208 LYS C C 1
ATOM 3133 O O A LYS B 1 208 ? -157.673 283.983 1.575 0.50 20.28 208 LYS C O 1
ATOM 3139 N N A LYS B 1 209 ? -155.813 284.953 2.383 0.50 20.46 209 LYS C N 1
ATOM 3140 C CA A LYS B 1 209 ? -156.067 286.246 1.751 0.50 21.11 209 LYS C CA 1
ATOM 3141 C C A LYS B 1 209 ? -156.148 286.160 0.229 0.50 21.47 209 LYS C C 1
ATOM 3142 O O A LYS B 1 209 ? -156.947 286.861 -0.399 0.50 21.44 209 LYS C O 1
ATOM 3144 N N A ILE B 1 210 ? -155.327 285.307 -0.370 0.50 21.48 210 ILE C N 1
ATOM 3145 C CA A ILE B 1 210 ? -155.342 285.167 -1.817 0.50 21.60 210 ILE C CA 1
ATOM 3146 C C A ILE B 1 210 ? -156.174 283.963 -2.248 0.50 21.74 210 ILE C C 1
ATOM 3147 O O A ILE B 1 210 ? -156.173 283.583 -3.419 0.50 21.94 210 ILE C O 1
ATOM 3152 N N A SER B 1 211 ? -156.885 283.373 -1.292 0.50 21.55 211 SER C N 1
ATOM 3153 C CA A SER B 1 211 ? -157.725 282.205 -1.552 0.50 21.68 211 SER C CA 1
ATOM 3154 C C A SER B 1 211 ? -156.982 281.143 -2.367 0.50 21.51 211 SER C C 1
ATOM 3155 O O A SER B 1 211 ? -157.474 280.682 -3.403 0.50 21.14 211 SER C O 1
ATOM 3158 N N A ALA B 1 212 ? -155.798 280.764 -1.895 0.50 20.77 212 ALA C N 1
ATOM 3159 C CA A ALA B 1 212 ? -154.987 279.751 -2.560 0.50 20.57 212 ALA C CA 1
ATOM 3160 C C A ALA B 1 212 ? -154.735 278.571 -1.634 0.50 20.30 212 ALA C C 1
ATOM 3161 O O A ALA B 1 212 ? -154.662 278.742 -0.417 0.50 20.15 212 ALA C O 1
ATOM 3163 N N A PRO B 1 213 ? -154.592 277.367 -2.208 0.50 19.95 213 PRO C N 1
ATOM 3164 C CA A PRO B 1 213 ? -154.261 276.188 -1.411 0.50 19.93 213 PRO C CA 1
ATOM 3165 C C A PRO B 1 213 ? -152.939 276.373 -0.677 0.50 20.10 213 PRO C C 1
ATOM 3166 O O A PRO B 1 213 ? -151.918 276.683 -1.298 0.50 19.77 213 PRO C O 1
ATOM 3170 N N A TYR B 1 214 ? -152.963 276.188 0.638 0.50 20.10 214 TYR C N 1
ATOM 3171 C CA A TYR B 1 214 ? -151.799 276.471 1.459 0.50 20.21 214 TYR C CA 1
ATOM 3172 C C A TYR B 1 214 ? -150.543 275.762 0.958 0.50 20.37 214 TYR C C 1
ATOM 3173 O O A TYR B 1 214 ? -149.464 276.353 0.919 0.50 19.97 214 TYR C O 1
ATOM 3182 N N A ASP B 1 215 ? -150.674 274.496 0.581 0.50 20.51 215 ASP C N 1
ATOM 3183 C CA A ASP B 1 215 ? -149.489 273.713 0.269 0.50 20.76 215 ASP C CA 1
ATOM 3184 C C A ASP B 1 215 ? -148.840 274.120 -1.056 0.50 19.89 215 ASP C C 1
ATOM 3185 O O A ASP B 1 215 ? -147.626 273.994 -1.216 0.50 19.38 215 ASP C O 1
ATOM 3190 N N A LEU B 1 216 ? -149.622 274.640 -1.996 0.50 19.39 216 LEU C N 1
ATOM 3191 C CA A LEU B 1 216 ? -149.027 275.217 -3.197 0.50 19.20 216 LEU C CA 1
ATOM 3192 C C A LEU B 1 216 ? -148.363 276.558 -2.876 0.50 18.83 216 LEU C C 1
ATOM 3193 O O A LEU B 1 216 ? -147.357 276.926 -3.489 0.50 18.39 216 LEU C O 1
ATOM 3198 N N A VAL B 1 217 ? -148.921 277.285 -1.913 0.50 18.42 217 VAL C N 1
ATOM 3199 C CA A VAL B 1 217 ? -148.321 278.543 -1.481 0.50 18.33 217 VAL C CA 1
ATOM 3200 C C A VAL B 1 217 ? -146.949 278.254 -0.876 0.50 18.80 217 VAL C C 1
ATOM 3201 O O A VAL B 1 217 ? -145.982 278.970 -1.143 0.50 17.95 217 VAL C O 1
ATOM 3205 N N A ALA B 1 218 ? -146.872 277.193 -0.072 0.50 19.04 218 ALA C N 1
ATOM 3206 C CA A ALA B 1 218 ? -145.619 276.790 0.554 0.50 19.66 218 ALA C CA 1
ATOM 3207 C C A ALA B 1 218 ? -144.600 276.342 -0.483 0.50 20.15 218 ALA C C 1
ATOM 3208 O O A ALA B 1 218 ? -143.418 276.644 -0.359 0.50 19.90 218 ALA C O 1
ATOM 3210 N N A GLN B 1 219 ? -145.060 275.611 -1.494 0.50 20.92 219 GLN C N 1
ATOM 3211 C CA A GLN B 1 219 ? -144.177 275.142 -2.553 0.50 21.55 219 GLN C CA 1
ATOM 3212 C C A GLN B 1 219 ? -143.650 276.322 -3.366 0.50 21.74 219 GLN C C 1
ATOM 3213 O O A GLN B 1 219 ? -142.499 276.319 -3.818 0.50 21.81 219 GLN C O 1
ATOM 3219 N N A THR B 1 220 ? -144.495 277.333 -3.545 0.50 21.09 220 THR C N 1
ATOM 3220 C CA A THR B 1 220 ? -144.095 278.547 -4.240 0.50 20.97 220 THR C CA 1
ATOM 3221 C C A THR B 1 220 ? -143.104 279.333 -3.392 0.50 21.28 220 THR C C 1
ATOM 3222 O O A THR B 1 220 ? -142.185 279.959 -3.920 0.50 21.24 220 THR C O 1
ATOM 3226 N N A LYS B 1 221 ? -143.283 279.291 -2.077 0.50 21.69 221 LYS C N 1
ATOM 3227 C CA A LYS B 1 221 ? -142.372 279.992 -1.179 0.50 22.70 221 LYS C CA 1
ATOM 3228 C C A LYS B 1 221 ? -140.986 279.347 -1.178 0.50 23.30 221 LYS C C 1
ATOM 3229 O O A LYS B 1 221 ? -139.983 280.022 -1.400 0.50 23.24 221 LYS C O 1
ATOM 3235 N N A GLN B 1 222 ? -140.935 278.041 -0.934 0.50 24.08 222 GLN C N 1
ATOM 3236 C CA A GLN B 1 222 ? -139.662 277.322 -0.871 0.50 24.93 222 GLN C CA 1
ATOM 3237 C C A GLN B 1 222 ? -138.913 277.365 -2.208 0.50 25.73 222 GLN C C 1
ATOM 3238 O O A GLN B 1 222 ? -137.684 277.418 -2.234 0.50 25.83 222 GLN C O 1
ATOM 3240 N N A MET B 1 223 ? -139.648 277.351 -3.317 0.50 26.52 223 MET C N 1
ATOM 3241 C CA A MET B 1 223 ? -139.020 277.379 -4.638 0.50 28.03 223 MET C CA 1
ATOM 3242 C C A MET B 1 223 ? -138.653 278.800 -5.077 0.50 27.35 223 MET C C 1
ATOM 3243 O O A MET B 1 223 ? -137.778 278.988 -5.923 0.50 27.31 223 MET C O 1
ATOM 3248 N N A GLY B 1 224 ? -139.319 279.795 -4.498 0.50 26.59 224 GLY C N 1
ATOM 3249 C CA A GLY B 1 224 ? -139.079 281.191 -4.854 0.50 26.20 224 GLY C CA 1
ATOM 3250 C C A GLY B 1 224 ? -139.609 281.545 -6.231 0.50 26.08 224 GLY C C 1
ATOM 3251 O O A GLY B 1 224 ? -139.130 282.482 -6.869 0.50 26.38 224 GLY C O 1
ATOM 3252 N N A ARG B 1 225 ? -140.610 280.799 -6.683 0.50 26.01 225 ARG C N 1
ATOM 3253 C CA A ARG B 1 225 ? -141.143 280.954 -8.028 0.50 25.90 225 ARG C CA 1
ATOM 3254 C C A ARG B 1 225 ? -142.370 280.054 -8.200 0.50 25.63 225 ARG C C 1
ATOM 3255 O O A ARG B 1 225 ? -142.491 279.037 -7.522 0.50 25.88 225 ARG C O 1
ATOM 3263 N N A VAL B 1 226 ? -143.281 280.424 -9.096 0.50 25.65 226 VAL C N 1
ATOM 3264 C CA A VAL B 1 226 ? -144.458 279.594 -9.366 0.50 25.52 226 VAL C CA 1
ATOM 3265 C C A VAL B 1 226 ? -144.030 278.255 -9.967 0.50 25.15 226 VAL C C 1
ATOM 3266 O O A VAL B 1 226 ? -143.310 278.219 -10.963 0.50 24.54 226 VAL C O 1
ATOM 3270 N N A PRO B 1 227 ? -144.485 277.147 -9.359 0.50 25.07 227 PRO C N 1
ATOM 3271 C CA A PRO B 1 227 ? -144.069 275.767 -9.656 0.50 24.83 227 PRO C CA 1
ATOM 3272 C C A PRO B 1 227 ? -144.312 275.285 -11.089 0.50 24.31 227 PRO C C 1
ATOM 3273 O O A PRO B 1 227 ? -144.034 274.128 -11.396 0.50 24.00 227 PRO C O 1
ATOM 3277 N N A VAL B 1 228 ? -144.826 276.148 -11.956 0.50 23.44 228 VAL C N 1
ATOM 3278 C CA A VAL B 1 228 ? -145.030 275.772 -13.347 0.50 22.94 228 VAL C CA 1
ATOM 3279 C C A VAL B 1 228 ? -144.553 276.886 -14.262 0.50 22.49 228 VAL C C 1
ATOM 3280 O O A VAL B 1 228 ? -144.340 278.016 -13.818 0.50 22.04 228 VAL C O 1
ATOM 3284 N N A VAL B 1 229 ? -144.399 276.559 -15.540 0.50 21.83 229 VAL C N 1
ATOM 3285 C CA A VAL B 1 229 ? -143.985 277.530 -16.544 0.50 21.90 229 VAL C CA 1
ATOM 3286 C C A VAL B 1 229 ? -145.001 278.665 -16.651 0.50 21.30 229 VAL C C 1
ATOM 3287 O O A VAL B 1 229 ? -146.210 278.429 -16.639 0.50 20.70 229 VAL C O 1
ATOM 3291 N N A GLN B 1 230 ? -144.506 279.895 -16.752 0.50 20.79 230 GLN C N 1
ATOM 3292 C CA A GLN B 1 230 ? -145.374 281.075 -16.786 0.50 20.46 230 GLN C CA 1
ATOM 3293 C C A GLN B 1 230 ? -145.066 281.983 -17.982 0.50 20.06 230 GLN C C 1
ATOM 3294 O O A GLN B 1 230 ? -143.962 282.523 -18.099 0.50 19.85 230 GLN C O 1
ATOM 3296 N N A PHE B 1 231 ? -146.057 282.146 -18.856 0.50 19.64 231 PHE C N 1
ATOM 3297 C CA A PHE B 1 231 ? -145.933 282.975 -20.054 0.50 19.84 231 PHE C CA 1
ATOM 3298 C C A PHE B 1 231 ? -146.798 284.235 -19.976 0.50 19.92 231 PHE C C 1
ATOM 3299 O O A PHE B 1 231 ? -147.908 284.213 -19.438 0.50 19.74 231 PHE C O 1
ATOM 3307 N N A ALA B 1 232 ? -146.296 285.330 -20.535 0.50 19.71 232 ALA C N 1
ATOM 3308 C CA A ALA B 1 232 ? -147.080 286.551 -20.637 0.50 19.69 232 ALA C CA 1
ATOM 3309 C C A ALA B 1 232 ? -147.954 286.485 -21.878 0.50 19.91 232 ALA C C 1
ATOM 3310 O O A ALA B 1 232 ? -147.582 285.874 -22.884 0.50 19.32 232 ALA C O 1
ATOM 3312 N N A SER B 1 233 ? -149.125 287.105 -21.800 0.50 19.94 233 SER C N 1
ATOM 3313 C CA A SER B 1 233 ? -150.044 287.137 -22.921 0.50 20.38 233 SER C CA 1
ATOM 3314 C C A SER B 1 233 ? -150.908 288.385 -22.851 0.50 20.78 233 SER C C 1
ATOM 3315 O O A SER B 1 233 ? -151.200 288.891 -21.764 0.50 20.81 233 SER C O 1
ATOM 3318 N N A GLY B 1 234 ? -151.308 288.884 -24.015 0.50 21.02 234 GLY C N 1
ATOM 3319 C CA A GLY B 1 234 ? -152.226 290.008 -24.077 0.50 21.31 234 GLY C CA 1
ATOM 3320 C C A GLY B 1 234 ? -151.558 291.311 -24.452 0.50 21.49 234 GLY C C 1
ATOM 3321 O O A GLY B 1 234 ? -150.863 291.925 -23.641 0.50 21.37 234 GLY C O 1
ATOM 3322 N N A GLY B 1 235 ? -151.768 291.730 -25.694 0.50 21.71 235 GLY C N 1
ATOM 3323 C CA A GLY B 1 235 ? -151.345 293.050 -26.135 0.50 22.24 235 GLY C CA 1
ATOM 3324 C C A GLY B 1 235 ? -149.977 293.084 -26.778 0.50 22.36 235 GLY C C 1
ATOM 3325 O O A GLY B 1 235 ? -149.594 294.097 -27.353 0.50 22.76 235 GLY C O 1
ATOM 3326 N N A ILE B 1 236 ? -149.234 291.983 -26.677 0.50 22.59 236 ILE C N 1
ATOM 3327 C CA A ILE B 1 236 ? -147.883 291.915 -27.238 0.50 22.55 236 ILE C CA 1
ATOM 3328 C C A ILE B 1 236 ? -147.919 292.240 -28.731 0.50 22.31 236 ILE C C 1
ATOM 3329 O O A ILE B 1 236 ? -148.511 291.505 -29.515 0.50 21.64 236 ILE C O 1
ATOM 3334 N N A THR B 1 237 ? -147.281 293.340 -29.124 0.50 22.25 237 THR C N 1
ATOM 3335 C CA A THR B 1 237 ? -147.389 293.821 -30.498 0.50 22.27 237 THR C CA 1
ATOM 3336 C C A THR B 1 237 ? -146.033 294.108 -31.147 0.50 22.22 237 THR C C 1
ATOM 3337 O O A THR B 1 237 ? -145.924 294.139 -32.372 0.50 22.52 237 THR C O 1
ATOM 3339 N N A THR B 1 238 ? -145.006 294.325 -30.332 0.50 21.77 238 THR C N 1
ATOM 3340 C CA A THR B 1 238 ? -143.678 294.619 -30.858 0.50 21.52 238 THR C CA 1
ATOM 3341 C C A THR B 1 238 ? -142.593 293.806 -30.163 0.50 21.32 238 THR C C 1
ATOM 3342 O O A THR B 1 238 ? -142.803 293.253 -29.083 0.50 21.14 238 THR C O 1
ATOM 3346 N N A PRO B 1 239 ? -141.418 293.732 -30.792 0.50 21.18 239 PRO C N 1
ATOM 3347 C CA A PRO B 1 239 ? -140.268 293.082 -30.183 0.50 20.80 239 PRO C CA 1
ATOM 3348 C C A PRO B 1 239 ? -139.965 293.666 -28.812 0.50 20.15 239 PRO C C 1
ATOM 3349 O O A PRO B 1 239 ? -139.587 292.938 -27.895 0.50 19.83 239 PRO C O 1
ATOM 3353 N N A ALA B 1 240 ? -140.137 294.977 -28.676 0.50 19.42 240 ALA C N 1
ATOM 3354 C CA A ALA B 1 240 ? -139.906 295.640 -27.398 0.50 19.08 240 ALA C CA 1
ATOM 3355 C C A ALA B 1 240 ? -140.861 295.100 -26.339 0.50 18.72 240 ALA C C 1
ATOM 3356 O O A ALA B 1 240 ? -140.459 294.846 -25.202 0.50 18.61 240 ALA C O 1
ATOM 3358 N N A ASP B 1 241 ? -142.125 294.927 -26.716 0.50 18.47 241 ASP C N 1
ATOM 3359 C CA A ASP B 1 241 ? -143.124 294.365 -25.816 0.50 18.54 241 ASP C CA 1
ATOM 3360 C C A ASP B 1 241 ? -142.695 292.988 -25.320 0.50 18.80 241 ASP C C 1
ATOM 3361 O O A ASP B 1 241 ? -142.749 292.697 -24.122 0.50 18.59 241 ASP C O 1
ATOM 3366 N N A ALA B 1 242 ? -142.281 292.142 -26.259 0.50 18.74 242 ALA C N 1
ATOM 3367 C CA A ALA B 1 242 ? -141.930 290.762 -25.954 0.50 19.05 242 ALA C CA 1
ATOM 3368 C C A ALA B 1 242 ? -140.729 290.693 -25.024 0.50 19.05 242 ALA C C 1
ATOM 3369 O O A ALA B 1 242 ? -140.746 289.963 -24.040 0.50 19.13 242 ALA C O 1
ATOM 3371 N N A ALA B 1 243 ? -139.689 291.459 -25.336 0.50 19.27 243 ALA C N 1
ATOM 3372 C CA A ALA B 1 243 ? -138.494 291.499 -24.500 0.50 19.41 243 ALA C CA 1
ATOM 3373 C C A ALA B 1 243 ? -138.801 292.054 -23.110 0.50 19.44 243 ALA C C 1
ATOM 3374 O O A ALA B 1 243 ? -138.232 291.601 -22.113 0.50 18.91 243 ALA C O 1
ATOM 3376 N N A LEU B 1 244 ? -139.705 293.027 -23.038 0.50 19.48 244 LEU C N 1
ATOM 3377 C CA A LEU B 1 244 ? -140.077 293.601 -21.746 0.50 19.57 244 LEU C CA 1
ATOM 3378 C C A LEU B 1 244 ? -140.614 292.524 -20.807 0.50 19.00 244 LEU C C 1
ATOM 3379 O O A LEU B 1 244 ? -140.266 292.487 -19.632 0.50 18.66 244 LEU C O 1
ATOM 3384 N N A MET B 1 245 ? -141.467 291.653 -21.330 0.50 19.04 245 MET C N 1
ATOM 3385 C CA A MET B 1 245 ? -142.062 290.596 -20.527 0.50 19.43 245 MET C CA 1
ATOM 3386 C C A MET B 1 245 ? -140.998 289.611 -20.053 0.50 19.48 245 MET C C 1
ATOM 3387 O O A MET B 1 245 ? -141.049 289.117 -18.922 0.50 18.97 245 MET C O 1
ATOM 3392 N N A MET B 1 246 ? -140.025 289.324 -20.914 0.50 19.61 246 MET C N 1
ATOM 3393 C CA A MET B 1 246 ? -138.930 288.443 -20.517 0.50 19.74 246 MET C CA 1
ATOM 3394 C C A MET B 1 246 ? -138.100 289.103 -19.419 0.50 19.56 246 MET C C 1
ATOM 3395 O O A MET B 1 246 ? -137.742 288.455 -18.438 0.50 19.53 246 MET C O 1
ATOM 3400 N N A GLN B 1 247 ? -137.811 290.394 -19.565 0.50 19.34 247 GLN C N 1
ATOM 3401 C CA A GLN B 1 247 ? -137.033 291.101 -18.545 0.50 19.43 247 GLN C CA 1
ATOM 3402 C C A GLN B 1 247 ? -137.808 291.209 -17.230 0.50 19.61 247 GLN C C 1
ATOM 3403 O O A GLN B 1 247 ? -137.210 291.407 -16.171 0.50 19.53 247 GLN C O 1
ATOM 3409 N N A LEU B 1 248 ? -139.132 291.073 -17.297 0.50 19.63 248 LEU C N 1
ATOM 3410 C CA A LEU B 1 248 ? -139.964 291.066 -16.090 0.50 19.96 248 LEU C CA 1
ATOM 3411 C C A LEU B 1 248 ? -140.048 289.670 -15.463 0.50 20.21 248 LEU C C 1
ATOM 3412 O O A LEU B 1 248 ? -140.781 289.462 -14.488 0.50 19.90 248 LEU C O 1
ATOM 3417 N N A GLY B 1 249 ? -139.317 288.716 -16.038 0.50 19.98 249 GLY C N 1
ATOM 3418 C CA A GLY B 1 249 ? -139.173 287.393 -15.435 0.50 20.14 249 GLY C CA 1
ATOM 3419 C C A GLY B 1 249 ? -140.021 286.269 -16.013 0.50 20.30 249 GLY C C 1
ATOM 3420 O O A GLY B 1 249 ? -139.962 285.141 -15.527 0.50 20.45 249 GLY C O 1
ATOM 3421 N N A CYS B 1 250 ? -140.811 286.550 -17.041 0.50 20.14 250 CYS C N 1
ATOM 3422 C CA A CYS B 1 250 ? -141.628 285.502 -17.649 0.50 20.54 250 CYS C CA 1
ATOM 3423 C C A CYS B 1 250 ? -140.743 284.455 -18.320 0.50 20.65 250 CYS C C 1
ATOM 3424 O O A CYS B 1 250 ? -139.546 284.670 -18.489 0.50 20.58 250 CYS C O 1
ATOM 3427 N N A ASP B 1 251 ? -141.337 283.326 -18.695 0.50 20.54 251 ASP C N 1
ATOM 3428 C CA A ASP B 1 251 ? -140.594 282.230 -19.314 0.50 20.60 251 ASP C CA 1
ATOM 3429 C C A ASP B 1 251 ? -140.742 282.245 -20.832 0.50 20.44 251 ASP C C 1
ATOM 3430 O O A ASP B 1 251 ? -139.982 281.585 -21.543 0.50 20.75 251 ASP C O 1
ATOM 3435 N N A GLY B 1 252 ? -141.722 283.004 -21.317 0.50 19.90 252 GLY C N 1
ATOM 3436 C CA A GLY B 1 252 ? -142.000 283.122 -22.747 0.50 19.69 252 GLY C CA 1
ATOM 3437 C C A GLY B 1 252 ? -143.203 284.026 -22.962 0.50 19.88 252 GLY C C 1
ATOM 3438 O O A GLY B 1 252 ? -143.706 284.626 -22.011 0.50 19.41 252 GLY C O 1
ATOM 3439 N N A VAL B 1 253 ? -143.672 284.126 -24.202 0.50 19.95 253 VAL C N 1
ATOM 3440 C CA A VAL B 1 253 ? -144.827 284.967 -24.508 0.50 20.44 253 VAL C CA 1
ATOM 3441 C C A VAL B 1 253 ? -145.786 284.303 -25.500 0.50 20.73 253 VAL C C 1
ATOM 3442 O O A VAL B 1 253 ? -145.368 283.492 -26.331 0.50 20.34 253 VAL C O 1
ATOM 3446 N N A PHE B 1 254 ? -147.072 284.638 -25.382 0.50 21.12 254 PHE C N 1
ATOM 3447 C CA A PHE B 1 254 ? -148.061 284.349 -26.421 0.50 21.55 254 PHE C CA 1
ATOM 3448 C C A PHE B 1 254 ? -148.197 285.579 -27.308 0.50 22.41 254 PHE C C 1
ATOM 3449 O O A PHE B 1 254 ? -148.072 286.709 -26.828 0.50 22.75 254 PHE C O 1
ATOM 3457 N N A VAL B 1 255 ? -148.467 285.363 -28.592 0.50 23.20 255 VAL C N 1
ATOM 3458 C CA A VAL B 1 255 ? -148.799 286.457 -29.497 0.50 24.33 255 VAL C CA 1
ATOM 3459 C C A VAL B 1 255 ? -150.011 286.086 -30.347 0.50 25.13 255 VAL C C 1
ATOM 3460 O O A VAL B 1 255 ? -150.120 284.955 -30.827 0.50 25.12 255 VAL C O 1
ATOM 3464 N N A GLY B 1 256 ? -150.916 287.042 -30.535 0.50 25.73 256 GLY C N 1
ATOM 3465 C CA A GLY B 1 256 ? -152.126 286.811 -31.325 0.50 26.39 256 GLY C CA 1
ATOM 3466 C C A GLY B 1 256 ? -152.087 287.503 -32.675 0.50 26.21 256 GLY C C 1
ATOM 3467 O O A GLY B 1 256 ? -151.251 287.189 -33.526 0.50 25.61 256 GLY C O 1
ATOM 3468 N N A VAL B 1 259 ? -149.393 289.590 -34.345 0.50 44.86 259 VAL C N 1
ATOM 3469 C CA A VAL B 1 259 ? -148.579 289.512 -35.551 0.50 44.69 259 VAL C CA 1
ATOM 3470 C C A VAL B 1 259 ? -149.452 289.529 -36.799 0.50 44.82 259 VAL C C 1
ATOM 3471 O O A VAL B 1 259 ? -149.108 290.150 -37.805 0.50 43.46 259 VAL C O 1
ATOM 3473 N N A PHE B 1 260 ? -150.590 288.849 -36.729 0.50 45.61 260 PHE C N 1
ATOM 3474 C CA A PHE B 1 260 ? -151.460 288.715 -37.889 0.50 46.43 260 PHE C CA 1
ATOM 3475 C C A PHE B 1 260 ? -152.437 289.883 -38.027 0.50 47.65 260 PHE C C 1
ATOM 3476 O O A PHE B 1 260 ? -153.295 289.882 -38.909 0.50 47.72 260 PHE C O 1
ATOM 3484 N N A ASP B 1 261 ? -152.302 290.881 -37.159 0.50 48.67 261 ASP C N 1
ATOM 3485 C CA A ASP B 1 261 ? -153.103 292.095 -37.272 0.50 49.74 261 ASP C CA 1
ATOM 3486 C C A ASP B 1 261 ? -152.267 293.226 -37.872 0.50 50.10 261 ASP C C 1
ATOM 3487 O O A ASP B 1 261 ? -152.708 294.375 -37.928 0.50 49.61 261 ASP C O 1
ATOM 3489 N N A GLY B 1 262 ? -151.062 292.893 -38.325 0.50 50.64 262 GLY C N 1
ATOM 3490 C CA A GLY B 1 262 ? -150.140 293.891 -38.866 0.50 51.32 262 GLY C CA 1
ATOM 3491 C C A GLY B 1 262 ? -149.860 293.749 -40.354 0.50 51.30 262 GLY C C 1
ATOM 3492 O O A GLY B 1 262 ? -150.426 292.880 -41.022 0.50 50.30 262 GLY C O 1
ATOM 3493 N N A PRO B 1 263 ? -148.968 294.607 -40.877 0.50 51.71 263 PRO C N 1
ATOM 3494 C CA A PRO B 1 263 ? -148.537 294.788 -42.265 0.50 52.34 263 PRO C CA 1
ATOM 3495 C C A PRO B 1 263 ? -147.773 293.598 -42.850 0.50 52.12 263 PRO C C 1
ATOM 3496 O O A PRO B 1 263 ? -148.086 293.152 -43.952 0.50 53.51 263 PRO C O 1
ATOM 3498 N N A ASP B 1 264 ? -146.773 293.100 -42.127 0.50 51.29 264 ASP C N 1
ATOM 3499 C CA A ASP B 1 264 ? -145.965 291.983 -42.616 0.50 50.41 264 ASP C CA 1
ATOM 3500 C C A ASP B 1 264 ? -145.803 290.912 -41.540 0.50 47.86 264 ASP C C 1
ATOM 3501 O O A ASP B 1 264 ? -144.877 290.971 -40.730 0.50 48.47 264 ASP C O 1
ATOM 3506 N N A PRO B 1 265 ? -146.708 289.921 -41.540 0.50 44.78 265 PRO C N 1
ATOM 3507 C CA A PRO B 1 265 ? -146.778 288.858 -40.537 0.50 42.58 265 PRO C CA 1
ATOM 3508 C C A PRO B 1 265 ? -145.469 288.093 -40.339 0.50 39.93 265 PRO C C 1
ATOM 3509 O O A PRO B 1 265 ? -145.041 287.896 -39.201 0.50 39.55 265 PRO C O 1
ATOM 3513 N N A PHE B 1 266 ? -144.843 287.661 -41.429 0.50 37.17 266 PHE C N 1
ATOM 3514 C CA A PHE B 1 266 ? -143.618 286.871 -41.334 0.50 35.24 266 PHE C CA 1
ATOM 3515 C C A PHE B 1 266 ? -142.496 287.669 -40.673 0.50 34.07 266 PHE C C 1
ATOM 3516 O O A PHE B 1 266 ? -141.911 287.226 -39.684 0.50 33.89 266 PHE C O 1
ATOM 3518 N N A LYS B 1 267 ? -142.196 288.841 -41.224 0.50 32.32 267 LYS C N 1
ATOM 3519 C CA A LYS B 1 267 ? -141.144 289.693 -40.680 0.50 31.74 267 LYS C CA 1
ATOM 3520 C C A LYS B 1 267 ? -141.364 289.970 -39.191 0.50 31.03 267 LYS C C 1
ATOM 3521 O O A LYS B 1 267 ? -140.430 289.900 -38.391 0.50 30.38 267 LYS C O 1
ATOM 3523 N N A LYS B 1 268 ? -142.602 290.289 -38.827 0.50 30.80 268 LYS C N 1
ATOM 3524 C CA A LYS B 1 268 ? -142.934 290.615 -37.444 0.50 30.49 268 LYS C CA 1
ATOM 3525 C C A LYS B 1 268 ? -142.767 289.406 -36.528 0.50 30.06 268 LYS C C 1
ATOM 3526 O O A LYS B 1 268 ? -142.195 289.512 -35.444 0.50 29.35 268 LYS C O 1
ATOM 3528 N N A LEU B 1 269 ? -143.270 288.257 -36.968 0.50 30.15 269 LEU C N 1
ATOM 3529 C CA A LEU B 1 269 ? -143.193 287.039 -36.170 0.50 30.03 269 LEU C CA 1
ATOM 3530 C C A LEU B 1 269 ? -141.747 286.695 -35.841 0.50 29.77 269 LEU C C 1
ATOM 3531 O O A LEU B 1 269 ? -141.418 286.377 -34.694 0.50 29.85 269 LEU C O 1
ATOM 3533 N N A ARG B 1 270 ? -140.884 286.760 -36.850 0.50 29.07 270 ARG C N 1
ATOM 3534 C CA A ARG B 1 270 ? -139.471 286.460 -36.662 0.50 28.57 270 ARG C CA 1
ATOM 3535 C C A ARG B 1 270 ? -138.838 287.460 -35.700 0.50 27.78 270 ARG C C 1
ATOM 3536 O O A ARG B 1 270 ? -138.034 287.089 -34.845 0.50 27.93 270 ARG C O 1
ATOM 3538 N N A SER B 1 271 ? -139.202 288.729 -35.842 0.50 27.42 271 SER C N 1
ATOM 3539 C CA A SER B 1 271 ? -138.660 289.776 -34.978 0.50 27.61 271 SER C CA 1
ATOM 3540 C C A SER B 1 271 ? -138.987 289.498 -33.513 0.50 27.11 271 SER C C 1
ATOM 3541 O O A SER B 1 271 ? -138.142 289.662 -32.635 0.50 26.88 271 SER C O 1
ATOM 3544 N N A ILE B 1 272 ? -140.219 289.076 -33.256 0.50 26.82 272 ILE C N 1
ATOM 3545 C CA A ILE B 1 272 ? -140.660 288.798 -31.894 0.50 26.65 272 ILE C CA 1
ATOM 3546 C C A ILE B 1 272 ? -139.948 287.571 -31.342 0.50 26.43 272 ILE C C 1
ATOM 3547 O O A ILE B 1 272 ? -139.494 287.572 -30.198 0.50 26.28 272 ILE C O 1
ATOM 3552 N N A VAL B 1 273 ? -139.834 286.528 -32.157 0.50 26.73 273 VAL C N 1
ATOM 3553 C CA A VAL B 1 273 ? -139.095 285.335 -31.752 0.50 26.63 273 VAL C CA 1
ATOM 3554 C C A VAL B 1 273 ? -137.669 285.709 -31.363 0.50 26.45 273 VAL C C 1
ATOM 3555 O O A VAL B 1 273 ? -137.173 285.308 -30.311 0.50 26.65 273 VAL C O 1
ATOM 3559 N N A GLN B 1 274 ? -137.017 286.492 -32.213 0.50 26.74 274 GLN C N 1
ATOM 3560 C CA A GLN B 1 274 ? -135.651 286.932 -31.956 0.50 26.69 274 GLN C CA 1
ATOM 3561 C C A GLN B 1 274 ? -135.569 287.788 -30.692 0.50 25.73 274 GLN C C 1
ATOM 3562 O O A GLN B 1 274 ? -134.596 287.703 -29.937 0.50 24.76 274 GLN C O 1
ATOM 3568 N N A ALA B 1 275 ? -136.592 288.609 -30.465 0.50 24.43 275 ALA C N 1
ATOM 3569 C CA A ALA B 1 275 ? -136.626 289.479 -29.289 0.50 23.97 275 ALA C CA 1
ATOM 3570 C C A ALA B 1 275 ? -136.669 288.656 -28.011 0.50 23.48 275 ALA C C 1
ATOM 3571 O O A ALA B 1 275 ? -136.007 288.982 -27.030 0.50 22.97 275 ALA C O 1
ATOM 3573 N N A VAL B 1 276 ? -137.458 287.589 -28.022 0.50 23.40 276 VAL C N 1
ATOM 3574 C CA A VAL B 1 276 ? -137.566 286.725 -26.855 0.50 23.54 276 VAL C CA 1
ATOM 3575 C C A VAL B 1 276 ? -136.258 285.968 -26.649 0.50 23.95 276 VAL C C 1
ATOM 3576 O O A VAL B 1 276 ? -135.820 285.756 -25.518 0.50 23.59 276 VAL C O 1
ATOM 3580 N N A GLN B 1 277 ? -135.629 285.583 -27.755 0.50 24.45 277 GLN C N 1
ATOM 3581 C CA A GLN B 1 277 ? -134.366 284.856 -27.709 0.50 25.17 277 GLN C CA 1
ATOM 3582 C C A GLN B 1 277 ? -133.214 285.731 -27.214 0.50 25.31 277 GLN C C 1
ATOM 3583 O O A GLN B 1 277 ? -132.322 285.251 -26.521 0.50 25.74 277 GLN C O 1
ATOM 3585 N N A HIS B 1 278 ? -133.231 287.012 -27.572 0.50 25.74 278 HIS C N 1
ATOM 3586 C CA A HIS B 1 278 ? -132.152 287.923 -27.192 0.50 26.15 278 HIS C CA 1
ATOM 3587 C C A HIS B 1 278 ? -132.684 289.104 -26.387 0.50 25.21 278 HIS C C 1
ATOM 3588 O O A HIS B 1 278 ? -132.329 290.250 -26.650 0.50 24.05 278 HIS C O 1
ATOM 3595 N N A TYR B 1 279 ? -133.514 288.822 -25.390 0.50 24.76 279 TYR C N 1
ATOM 3596 C CA A TYR B 1 279 ? -134.276 289.876 -24.729 0.50 24.58 279 TYR C CA 1
ATOM 3597 C C A TYR B 1 279 ? -133.424 290.921 -24.011 0.50 24.46 279 TYR C C 1
ATOM 3598 O O A TYR B 1 279 ? -133.845 292.069 -23.887 0.50 23.77 279 TYR C O 1
ATOM 3607 N N A ASN B 1 280 ? -132.234 290.538 -23.549 0.50 24.53 280 ASN C N 1
ATOM 3608 C CA A ASN B 1 280 ? -131.369 291.473 -22.818 0.50 24.92 280 ASN C CA 1
ATOM 3609 C C A ASN B 1 280 ? -130.371 292.213 -23.710 0.50 24.37 280 ASN C C 1
ATOM 3610 O O A ASN B 1 280 ? -129.430 292.825 -23.198 0.50 24.29 280 ASN C O 1
ATOM 3615 N N A ASP B 1 281 ? -130.569 292.170 -25.026 0.50 23.77 281 ASP C N 1
ATOM 3616 C CA A ASP B 1 281 ? -129.593 292.752 -25.957 0.50 23.81 281 ASP C CA 1
ATOM 3617 C C A ASP B 1 281 ? -130.189 293.854 -26.839 0.50 23.20 281 ASP C C 1
ATOM 3618 O O A ASP B 1 281 ? -130.819 293.575 -27.854 0.50 22.75 281 ASP C O 1
ATOM 3623 N N A PRO B 1 282 ? -129.969 295.116 -26.452 0.50 23.47 282 PRO C N 1
ATOM 3624 C CA A PRO B 1 282 ? -130.539 296.298 -27.104 0.50 23.65 282 PRO C CA 1
ATOM 3625 C C A PRO B 1 282 ? -130.221 296.410 -28.595 0.50 23.59 282 PRO C C 1
ATOM 3626 O O A PRO B 1 282 ? -131.111 296.718 -29.394 0.50 23.42 282 PRO C O 1
ATOM 3630 N N A HIS B 1 283 ? -128.965 296.181 -28.965 0.50 23.77 283 HIS C N 1
ATOM 3631 C CA A HIS B 1 283 ? -128.560 296.282 -30.365 0.50 24.19 283 HIS C CA 1
ATOM 3632 C C A HIS B 1 283 ? -129.416 295.360 -31.222 0.50 24.24 283 HIS C C 1
ATOM 3633 O O A HIS B 1 283 ? -129.967 295.775 -32.244 0.50 24.35 283 HIS C O 1
ATOM 3635 N N A VAL B 1 284 ? -129.536 294.108 -30.795 0.50 24.11 284 VAL C N 1
ATOM 3636 C CA A VAL B 1 284 ? -130.385 293.150 -31.486 0.50 24.68 284 VAL C CA 1
ATOM 3637 C C A VAL B 1 284 ? -131.821 293.656 -31.538 0.50 24.78 284 VAL C C 1
ATOM 3638 O O A VAL B 1 284 ? -132.485 293.592 -32.577 0.50 24.56 284 VAL C O 1
ATOM 3642 N N A LEU B 1 285 ? -132.303 294.158 -30.406 0.50 25.14 285 LEU C N 1
ATOM 3643 C CA A LEU B 1 285 ? -133.682 294.618 -30.316 0.50 25.79 285 LEU C CA 1
ATOM 3644 C C A LEU B 1 285 ? -133.925 295.787 -31.268 0.50 25.96 285 LEU C C 1
ATOM 3645 O O A LEU B 1 285 ? -134.977 295.880 -31.885 0.50 25.47 285 LEU C O 1
ATOM 3650 N N A ALA B 1 286 ? -132.940 296.668 -31.401 0.50 27.71 286 ALA C N 1
ATOM 3651 C CA A ALA B 1 286 ? -133.047 297.786 -32.337 0.50 29.35 286 ALA C CA 1
ATOM 3652 C C A ALA B 1 286 ? -133.099 297.290 -33.785 0.50 30.91 286 ALA C C 1
ATOM 3653 O O A ALA B 1 286 ? -133.883 297.789 -34.594 0.50 30.76 286 ALA C O 1
ATOM 3655 N N A GLU B 1 287 ? -132.267 296.304 -34.104 0.50 32.90 287 GLU C N 1
ATOM 3656 C CA A GLU B 1 287 ? -132.250 295.732 -35.446 0.50 35.09 287 GLU C CA 1
ATOM 3657 C C A GLU B 1 287 ? -133.617 295.168 -35.817 0.50 37.17 287 GLU C C 1
ATOM 3658 O O A GLU B 1 287 ? -134.190 295.533 -36.843 0.50 37.92 287 GLU C O 1
ATOM 3660 N N A MET B 1 288 ? -134.139 294.284 -34.972 0.50 39.53 288 MET C N 1
ATOM 3661 C CA A MET B 1 288 ? -135.393 293.592 -35.260 0.50 41.45 288 MET C CA 1
ATOM 3662 C C A MET B 1 288 ? -136.580 294.543 -35.355 0.50 41.85 288 MET C C 1
ATOM 3663 O O A MET B 1 288 ? -137.526 294.290 -36.101 0.50 41.81 288 MET C O 1
ATOM 3668 N N A SER B 1 289 ? -136.533 295.633 -34.598 0.50 42.29 289 SER C N 1
ATOM 3669 C CA A SER B 1 289 ? -137.616 296.607 -34.608 0.50 42.54 289 SER C CA 1
ATOM 3670 C C A SER B 1 289 ? -137.542 297.484 -35.853 0.50 43.46 289 SER C C 1
ATOM 3671 O O A SER B 1 289 ? -138.488 298.199 -36.174 0.50 43.55 289 SER C O 1
ATOM 3674 N N A SER B 1 290 ? -136.418 297.420 -36.556 0.50 45.57 290 SER C N 1
ATOM 3675 C CA A SER B 1 290 ? -136.161 298.337 -37.661 0.50 47.76 290 SER C CA 1
ATOM 3676 C C A SER B 1 290 ? -136.917 297.956 -38.931 0.50 49.52 290 SER C C 1
ATOM 3677 O O A SER B 1 290 ? -136.739 296.864 -39.470 0.50 49.18 290 SER C O 1
ATOM 3680 N N A GLY B 1 291 ? -137.759 298.873 -39.401 0.50 52.14 291 GLY C N 1
ATOM 3681 C CA A GLY B 1 291 ? -138.490 298.693 -40.652 0.50 53.93 291 GLY C CA 1
ATOM 3682 C C A GLY B 1 291 ? -139.542 297.603 -40.581 0.50 56.16 291 GLY C C 1
ATOM 3683 O O A GLY B 1 291 ? -139.523 296.661 -41.371 0.50 56.20 291 GLY C O 1
ATOM 3684 N N A LEU B 1 292 ? -140.465 297.734 -39.633 0.50 58.30 292 LEU C N 1
ATOM 3685 C CA A LEU B 1 292 ? -141.532 296.753 -39.468 0.50 60.11 292 LEU C CA 1
ATOM 3686 C C A LEU B 1 292 ? -142.847 297.299 -40.011 0.50 61.56 292 LEU C C 1
ATOM 3687 O O A LEU B 1 292 ? -143.712 297.732 -39.248 0.50 61.69 292 LEU C O 1
ATOM 3689 N N A GLU B 1 293 ? -142.988 297.277 -41.333 0.50 62.93 293 GLU C N 1
ATOM 3690 C CA A GLU B 1 293 ? -144.189 297.787 -41.987 0.50 64.19 293 GLU C CA 1
ATOM 3691 C C A GLU B 1 293 ? -144.983 298.677 -41.036 0.50 64.97 293 GLU C C 1
ATOM 3692 O O A GLU B 1 293 ? -144.683 299.863 -40.884 0.50 65.75 293 GLU C O 1
ATOM 3694 N N A ASN B 1 294 ? -145.998 298.096 -40.403 0.50 64.69 294 ASN C N 1
ATOM 3695 C CA A ASN B 1 294 ? -146.819 298.815 -39.435 0.50 64.44 294 ASN C CA 1
ATOM 3696 C C A ASN B 1 294 ? -147.460 297.830 -38.459 0.50 64.60 294 ASN C C 1
ATOM 3697 O O A ASN B 1 294 ? -148.070 296.843 -38.872 0.50 64.37 294 ASN C O 1
ATOM 3699 N N A ALA B 1 295 ? -147.313 298.102 -37.166 0.50 64.47 295 ALA C N 1
ATOM 3700 C CA A ALA B 1 295 ? -147.886 297.247 -36.132 0.50 63.93 295 ALA C CA 1
ATOM 3701 C C A ALA B 1 295 ? -149.405 297.382 -36.111 0.50 63.60 295 ALA C C 1
ATOM 3702 O O A ALA B 1 295 ? -149.981 298.138 -36.894 0.50 62.52 295 ALA C O 1
ATOM 3704 N N A HIS C 1 29 ? -121.018 314.097 -10.843 0.50 35.20 29 HIS E N 1
ATOM 3705 C CA A HIS C 1 29 ? -121.932 312.919 -10.870 0.50 35.11 29 HIS E CA 1
ATOM 3706 C C A HIS C 1 29 ? -122.431 312.670 -12.287 0.50 34.08 29 HIS E C 1
ATOM 3707 O O A HIS C 1 29 ? -122.501 313.593 -13.097 0.50 34.77 29 HIS E O 1
ATOM 3709 N N A PRO C 1 30 ? -122.768 311.411 -12.596 0.50 32.75 30 PRO E N 1
ATOM 3710 C CA A PRO C 1 30 ? -123.367 311.111 -13.892 0.50 31.77 30 PRO E CA 1
ATOM 3711 C C A PRO C 1 30 ? -124.708 311.826 -14.068 0.50 30.41 30 PRO E C 1
ATOM 3712 O O A PRO C 1 30 ? -125.071 312.196 -15.184 0.50 29.53 30 PRO E O 1
ATOM 3716 N N A PHE C 1 31 ? -125.437 312.016 -12.972 0.50 29.48 31 PHE E N 1
ATOM 3717 C CA A PHE C 1 31 ? -126.698 312.750 -13.021 0.50 28.56 31 PHE E CA 1
ATOM 3718 C C A PHE C 1 31 ? -126.444 314.232 -13.284 0.50 27.82 31 PHE E C 1
ATOM 3719 O O A PHE C 1 31 ? -127.136 314.855 -14.087 0.50 26.96 31 PHE E O 1
ATOM 3727 N N A SER C 1 32 ? -125.449 314.792 -12.607 0.50 28.05 32 SER E N 1
ATOM 3728 C CA A SER C 1 32 ? -125.078 316.186 -12.823 0.50 28.03 32 SER E CA 1
ATOM 3729 C C A SER C 1 32 ? -124.749 316.403 -14.292 0.50 27.22 32 SER E C 1
ATOM 3730 O O A SER C 1 32 ? -125.100 317.430 -14.865 0.50 26.93 32 SER E O 1
ATOM 3733 N N A VAL C 1 33 ? -124.085 315.424 -14.901 0.50 26.76 33 VAL E N 1
ATOM 3734 C CA A VAL C 1 33 ? -123.717 315.509 -16.312 0.50 26.30 33 VAL E CA 1
ATOM 3735 C C A VAL C 1 33 ? -124.955 315.542 -17.198 0.50 25.62 33 VAL E C 1
ATOM 3736 O O A VAL C 1 33 ? -125.054 316.361 -18.113 0.50 24.85 33 VAL E O 1
ATOM 3740 N N A LYS C 1 34 ? -125.902 314.648 -16.927 0.50 24.90 34 LYS E N 1
ATOM 3741 C CA A LYS C 1 34 ? -127.138 314.605 -17.696 0.50 24.59 34 LYS E CA 1
ATOM 3742 C C A LYS C 1 34 ? -127.903 315.911 -17.528 0.50 23.74 34 LYS E C 1
ATOM 3743 O O A LYS C 1 34 ? -128.436 316.459 -18.488 0.50 22.79 34 LYS E O 1
ATOM 3749 N N A VAL C 1 35 ? -127.948 316.406 -16.297 0.50 23.53 35 VAL E N 1
ATOM 3750 C CA A VAL C 1 35 ? -128.630 317.657 -16.009 0.50 24.01 35 VAL E CA 1
ATOM 3751 C C A VAL C 1 35 ? -127.935 318.797 -16.737 0.50 24.32 35 VAL E C 1
ATOM 3752 O O A VAL C 1 35 ? -128.568 319.779 -17.123 0.50 23.60 35 VAL E O 1
ATOM 3756 N N A GLY C 1 36 ? -126.626 318.648 -16.928 0.50 24.99 36 GLY E N 1
ATOM 3757 C CA A GLY C 1 36 ? -125.838 319.620 -17.674 0.50 25.17 36 GLY E CA 1
ATOM 3758 C C A GLY C 1 36 ? -126.128 319.581 -19.160 0.50 25.70 36 GLY E C 1
ATOM 3759 O O A GLY C 1 36 ? -126.080 320.608 -19.831 0.50 26.35 36 GLY E O 1
ATOM 3760 N N A LEU C 1 37 ? -126.432 318.398 -19.684 0.50 26.57 37 LEU E N 1
ATOM 3761 C CA A LEU C 1 37 ? -126.734 318.263 -21.105 0.50 27.50 37 LEU E CA 1
ATOM 3762 C C A LEU C 1 37 ? -128.013 319.019 -21.455 0.50 28.15 37 LEU E C 1
ATOM 3763 O O A LEU C 1 37 ? -128.043 319.798 -22.404 0.50 27.95 37 LEU E O 1
ATOM 3768 N N A ALA C 1 38 ? -129.070 318.783 -20.684 0.50 28.55 38 ALA E N 1
ATOM 3769 C CA A ALA C 1 38 ? -130.363 319.399 -20.959 0.50 29.13 38 ALA E CA 1
ATOM 3770 C C A ALA C 1 38 ? -130.273 320.919 -20.889 0.50 29.34 38 ALA E C 1
ATOM 3771 O O A ALA C 1 38 ? -131.043 321.624 -21.535 0.50 28.52 38 ALA E O 1
ATOM 3773 N N A GLN C 1 39 ? -129.323 321.418 -20.108 0.50 30.50 39 GLN E N 1
ATOM 3774 C CA A GLN C 1 39 ? -129.200 322.853 -19.884 0.50 31.72 39 GLN E CA 1
ATOM 3775 C C A GLN C 1 39 ? -128.832 323.630 -21.142 0.50 32.10 39 GLN E C 1
ATOM 3776 O O A GLN C 1 39 ? -128.995 324.847 -21.186 0.50 32.69 39 GLN E O 1
ATOM 3782 N N A VAL C 1 40 ? -128.350 322.933 -22.166 0.50 32.11 40 VAL E N 1
ATOM 3783 C CA A VAL C 1 40 ? -127.989 323.590 -23.419 0.50 32.22 40 VAL E CA 1
ATOM 3784 C C A VAL C 1 40 ? -129.236 323.921 -24.231 0.50 31.24 40 VAL E C 1
ATOM 3785 O O A VAL C 1 40 ? -129.185 324.707 -25.180 0.50 31.01 40 VAL E O 1
ATOM 3789 N N A LEU C 1 41 ? -130.361 323.322 -23.847 0.50 29.75 41 LEU E N 1
ATOM 3790 C CA A LEU C 1 41 ? -131.613 323.509 -24.568 0.50 28.21 41 LEU E CA 1
ATOM 3791 C C A LEU C 1 41 ? -132.335 324.768 -24.104 0.50 26.85 41 LEU E C 1
ATOM 3792 O O A LEU C 1 41 ? -133.318 325.191 -24.713 0.50 26.44 41 LEU E O 1
ATOM 3797 N N A ARG C 1 42 ? -131.849 325.364 -23.023 0.50 25.63 42 ARG E N 1
ATOM 3798 C CA A ARG C 1 42 ? -132.491 326.541 -22.457 0.50 25.41 42 ARG E CA 1
ATOM 3799 C C A ARG C 1 42 ? -132.699 327.612 -23.528 0.50 25.18 42 ARG E C 1
ATOM 3800 O O A ARG C 1 42 ? -131.863 327.791 -24.411 0.50 24.63 42 ARG E O 1
ATOM 3802 N N A GLY C 1 43 ? -133.828 328.308 -23.442 0.50 24.69 43 GLY E N 1
ATOM 3803 C CA A GLY C 1 43 ? -134.143 329.401 -24.353 0.50 24.38 43 GLY E CA 1
ATOM 3804 C C A GLY C 1 43 ? -134.699 328.935 -25.684 0.50 24.28 43 GLY E C 1
ATOM 3805 O O A GLY C 1 43 ? -134.927 329.740 -26.583 0.50 24.27 43 GLY E O 1
ATOM 3806 N N A GLY C 1 44 ? -134.942 327.636 -25.816 0.50 24.19 44 GLY E N 1
ATOM 3807 C CA A GLY C 1 44 ? -135.348 327.094 -27.099 0.50 24.15 44 GLY E CA 1
ATOM 3808 C C A GLY C 1 44 ? -136.736 326.490 -27.177 0.50 24.47 44 GLY E C 1
ATOM 3809 O O A GLY C 1 44 ? -137.433 326.328 -26.169 0.50 25.07 44 GLY E O 1
ATOM 3810 N N A ALA C 1 45 ? -137.132 326.168 -28.403 0.50 24.28 45 ALA E N 1
ATOM 3811 C CA A ALA C 1 45 ? -138.361 325.449 -28.662 0.50 24.31 45 ALA E CA 1
ATOM 3812 C C A ALA C 1 45 ? -138.002 324.063 -29.167 0.50 24.78 45 ALA E C 1
ATOM 3813 O O A ALA C 1 45 ? -137.069 323.907 -29.960 0.50 24.71 45 ALA E O 1
ATOM 3815 N N A ILE C 1 46 ? -138.731 323.060 -28.694 0.50 24.79 46 ILE E N 1
ATOM 3816 C CA A ILE C 1 46 ? -138.573 321.699 -29.181 0.50 25.14 46 ILE E CA 1
ATOM 3817 C C A ILE C 1 46 ? -139.800 321.340 -30.002 0.50 25.50 46 ILE E C 1
ATOM 3818 O O A ILE C 1 46 ? -140.925 321.439 -29.519 0.50 25.84 46 ILE E O 1
ATOM 3823 N N A VAL C 1 47 ? -139.583 320.943 -31.249 0.50 25.67 47 VAL E N 1
ATOM 3824 C CA A VAL C 1 47 ? -140.684 320.683 -32.162 0.50 26.36 47 VAL E CA 1
ATOM 3825 C C A VAL C 1 47 ? -140.864 319.195 -32.417 0.50 26.50 47 VAL E C 1
ATOM 3826 O O A VAL C 1 47 ? -139.903 318.489 -32.723 0.50 26.44 47 VAL E O 1
ATOM 3830 N N A GLU C 1 48 ? -142.102 318.730 -32.282 0.50 26.93 48 GLU E N 1
ATOM 3831 C CA A GLU C 1 48 ? -142.452 317.354 -32.603 0.50 27.78 48 GLU E CA 1
ATOM 3832 C C A GLU C 1 48 ? -142.582 317.192 -34.111 0.50 28.36 48 GLU E C 1
ATOM 3833 O O A GLU C 1 48 ? -143.317 317.936 -34.761 0.50 27.95 48 GLU E O 1
ATOM 3835 N N A VAL C 1 49 ? -141.868 316.214 -34.661 0.50 28.76 49 VAL E N 1
ATOM 3836 C CA A VAL C 1 49 ? -141.839 316.002 -36.105 0.50 29.64 49 VAL E CA 1
ATOM 3837 C C A VAL C 1 49 ? -142.128 314.536 -36.430 0.50 30.55 49 VAL E C 1
ATOM 3838 O O A VAL C 1 49 ? -141.906 313.656 -35.597 0.50 29.98 49 VAL E O 1
ATOM 3842 N N A SER C 1 50 ? -142.626 314.277 -37.637 0.50 32.19 50 SER E N 1
ATOM 3843 C CA A SER C 1 50 ? -143.045 312.924 -38.010 0.50 33.68 50 SER E CA 1
ATOM 3844 C C A SER C 1 50 ? -142.417 312.452 -39.322 0.50 34.25 50 SER E C 1
ATOM 3845 O O A SER C 1 50 ? -142.854 311.461 -39.906 0.50 34.93 50 SER E O 1
ATOM 3848 N N A SER C 1 51 ? -141.395 313.163 -39.780 0.50 34.89 51 SER E N 1
ATOM 3849 C CA A SER C 1 51 ? -140.682 312.786 -40.993 0.50 35.01 51 SER E CA 1
ATOM 3850 C C A SER C 1 51 ? -139.426 313.632 -41.110 0.50 35.19 51 SER E C 1
ATOM 3851 O O A SER C 1 51 ? -139.231 314.567 -40.336 0.50 35.50 51 SER E O 1
ATOM 3854 N N A VAL C 1 52 ? -138.574 313.296 -42.072 0.50 35.25 52 VAL E N 1
ATOM 3855 C CA A VAL C 1 52 ? -137.346 314.042 -42.292 0.50 35.73 52 VAL E CA 1
ATOM 3856 C C A VAL C 1 52 ? -137.670 315.446 -42.791 0.50 35.72 52 VAL E C 1
ATOM 3857 O O A VAL C 1 52 ? -136.946 316.397 -42.510 0.50 36.23 52 VAL E O 1
ATOM 3859 N N A ASN C 1 53 ? -138.767 315.565 -43.531 0.50 36.24 53 ASN E N 1
ATOM 3860 C CA A ASN C 1 53 ? -139.206 316.854 -44.057 0.50 36.70 53 ASN E CA 1
ATOM 3861 C C A ASN C 1 53 ? -139.523 317.829 -42.924 0.50 36.42 53 ASN E C 1
ATOM 3862 O O A ASN C 1 53 ? -138.974 318.928 -42.867 0.50 36.58 53 ASN E O 1
ATOM 3864 N N A GLN C 1 54 ? -140.410 317.420 -42.023 0.50 36.48 54 GLN E N 1
ATOM 3865 C CA A GLN C 1 54 ? -140.783 318.264 -40.890 0.50 36.52 54 GLN E CA 1
ATOM 3866 C C A GLN C 1 54 ? -139.566 318.599 -40.028 0.50 35.78 54 GLN E C 1
ATOM 3867 O O A GLN C 1 54 ? -139.447 319.714 -39.522 0.50 36.02 54 GLN E O 1
ATOM 3873 N N A ALA C 1 55 ? -138.661 317.637 -39.872 0.50 35.40 55 ALA E N 1
ATOM 3874 C CA A ALA C 1 55 ? -137.465 317.835 -39.053 0.50 34.88 55 ALA E CA 1
ATOM 3875 C C A ALA C 1 55 ? -136.572 318.922 -39.638 0.50 34.49 55 ALA E C 1
ATOM 3876 O O A ALA C 1 55 ? -136.010 319.741 -38.906 0.50 33.34 55 ALA E O 1
ATOM 3878 N N A LYS C 1 56 ? -136.442 318.917 -40.961 0.50 34.70 56 LYS E N 1
ATOM 3879 C CA A LYS C 1 56 ? -135.611 319.892 -41.661 0.50 35.19 56 LYS E CA 1
ATOM 3880 C C A LYS C 1 56 ? -136.179 321.303 -41.517 0.50 34.84 56 LYS E C 1
ATOM 3881 O O A LYS C 1 56 ? -135.448 322.248 -41.220 0.50 34.81 56 LYS E O 1
ATOM 3883 N N A LEU C 1 57 ? -137.483 321.442 -41.732 0.50 34.95 57 LEU E N 1
ATOM 3884 C CA A LEU C 1 57 ? -138.147 322.725 -41.546 0.50 35.25 57 LEU E CA 1
ATOM 3885 C C A LEU C 1 57 ? -137.899 323.249 -40.132 0.50 35.59 57 LEU E C 1
ATOM 3886 O O A LEU C 1 57 ? -137.478 324.394 -39.947 0.50 35.18 57 LEU E O 1
ATOM 3888 N N A ALA C 1 58 ? -138.154 322.402 -39.138 0.50 35.53 58 ALA E N 1
ATOM 3889 C CA A ALA C 1 58 ? -137.995 322.783 -37.734 0.50 35.56 58 ALA E CA 1
ATOM 3890 C C A ALA C 1 58 ? -136.592 323.306 -37.444 0.50 35.20 58 ALA E C 1
ATOM 3891 O O A ALA C 1 58 ? -136.415 324.285 -36.717 0.50 34.87 58 ALA E O 1
ATOM 3893 N N A GLU C 1 59 ? -135.590 322.644 -38.005 0.50 35.38 59 GLU E N 1
ATOM 3894 C CA A GLU C 1 59 ? -134.215 323.069 -37.806 0.50 35.68 59 GLU E CA 1
ATOM 3895 C C A GLU C 1 59 ? -133.986 324.443 -38.429 0.50 35.57 59 GLU E C 1
ATOM 3896 O O A GLU C 1 59 ? -133.317 325.294 -37.840 0.50 35.22 59 GLU E O 1
ATOM 3902 N N A SER C 1 60 ? -134.546 324.656 -39.617 0.50 35.39 60 SER E N 1
ATOM 3903 C CA A SER C 1 60 ? -134.350 325.913 -40.335 0.50 35.94 60 SER E CA 1
ATOM 3904 C C A SER C 1 60 ? -134.926 327.084 -39.545 0.50 35.71 60 SER E C 1
ATOM 3905 O O A SER C 1 60 ? -134.366 328.181 -39.548 0.50 35.59 60 SER E O 1
ATOM 3908 N N A ALA C 1 61 ? -136.037 326.839 -38.855 0.50 34.82 61 ALA E N 1
ATOM 3909 C CA A ALA C 1 61 ? -136.704 327.880 -38.079 0.50 33.71 61 ALA E CA 1
ATOM 3910 C C A ALA C 1 61 ? -135.982 328.171 -36.764 0.50 32.87 61 ALA E C 1
ATOM 3911 O O A ALA C 1 61 ? -136.342 329.104 -36.046 0.50 33.98 61 ALA E O 1
ATOM 3913 N N A GLY C 1 62 ? -134.972 327.369 -36.443 0.50 31.34 62 GLY E N 1
ATOM 3914 C CA A GLY C 1 62 ? -134.156 327.608 -35.255 0.50 30.22 62 GLY E CA 1
ATOM 3915 C C A GLY C 1 62 ? -134.534 326.786 -34.029 0.50 29.60 62 GLY E C 1
ATOM 3916 O O A GLY C 1 62 ? -134.141 327.119 -32.914 0.50 28.37 62 GLY E O 1
ATOM 3917 N N A ALA C 1 63 ? -135.292 325.712 -34.225 0.50 29.32 63 ALA E N 1
ATOM 3918 C CA A ALA C 1 63 ? -135.615 324.808 -33.122 0.50 29.35 63 ALA E CA 1
ATOM 3919 C C A ALA C 1 63 ? -134.327 324.316 -32.474 0.50 29.53 63 ALA E C 1
ATOM 3920 O O A ALA C 1 63 ? -133.359 324.013 -33.171 0.50 30.32 63 ALA E O 1
ATOM 3922 N N A CYS C 1 64 ? -134.307 324.246 -31.146 0.50 28.97 64 CYS E N 1
ATOM 3923 C CA A CYS C 1 64 ? -133.127 323.773 -30.426 0.50 28.93 64 CYS E CA 1
ATOM 3924 C C A CYS C 1 64 ? -132.995 322.252 -30.535 0.50 28.61 64 CYS E C 1
ATOM 3925 O O A CYS C 1 64 ? -131.905 321.700 -30.407 0.50 28.04 64 CYS E O 1
ATOM 3928 N N A SER C 1 65 ? -134.116 321.583 -30.773 0.50 28.46 65 SER E N 1
ATOM 3929 C CA A SER C 1 65 ? -134.134 320.137 -30.949 0.50 28.08 65 SER E CA 1
ATOM 3930 C C A SER C 1 65 ? -135.452 319.706 -31.568 0.50 28.02 65 SER E C 1
ATOM 3931 O O A SER C 1 65 ? -136.412 320.478 -31.601 0.50 27.43 65 SER E O 1
ATOM 3934 N N A VAL C 1 66 ? -135.491 318.475 -32.068 0.50 27.86 66 VAL E N 1
ATOM 3935 C CA A VAL C 1 66 ? -136.731 317.886 -32.557 0.50 28.10 66 VAL E CA 1
ATOM 3936 C C A VAL C 1 66 ? -137.043 316.610 -31.776 0.50 28.41 66 VAL E C 1
ATOM 3937 O O A VAL C 1 66 ? -136.137 315.894 -31.344 0.50 28.14 66 VAL E O 1
ATOM 3941 N N A ILE C 1 67 ? -138.329 316.339 -31.583 0.50 28.91 67 ILE E N 1
ATOM 3942 C CA A ILE C 1 67 ? -138.762 315.132 -30.888 0.50 29.54 67 ILE E CA 1
ATOM 3943 C C A ILE C 1 67 ? -139.549 314.259 -31.856 0.50 31.15 67 ILE E C 1
ATOM 3944 O O A ILE C 1 67 ? -140.596 314.660 -32.361 0.50 30.81 67 ILE E O 1
ATOM 3949 N N A VAL C 1 68 ? -139.036 313.061 -32.109 0.50 33.56 68 VAL E N 1
ATOM 3950 C CA A VAL C 1 68 ? -139.563 312.210 -33.167 0.50 35.67 68 VAL E CA 1
ATOM 3951 C C A VAL C 1 68 ? -140.750 311.364 -32.725 0.50 37.23 68 VAL E C 1
ATOM 3952 O O A VAL C 1 68 ? -140.719 310.722 -31.675 0.50 37.97 68 VAL E O 1
ATOM 3956 N N A SER C 1 69 ? -141.794 311.372 -33.548 0.50 38.95 69 SER E N 1
ATOM 3957 C CA A SER C 1 69 ? -142.951 310.509 -33.352 0.50 40.34 69 SER E CA 1
ATOM 3958 C C A SER C 1 69 ? -143.466 310.057 -34.716 0.50 41.74 69 SER E C 1
ATOM 3959 O O A SER C 1 69 ? -143.228 310.718 -35.726 0.50 42.70 69 SER E O 1
ATOM 3962 N N A ASP C 1 70 ? -144.156 308.920 -34.750 0.50 44.06 70 ASP E N 1
ATOM 3963 C CA A ASP C 1 70 ? -144.624 308.354 -36.014 0.50 45.00 70 ASP E CA 1
ATOM 3964 C C A ASP C 1 70 ? -145.792 309.155 -36.584 0.50 45.33 70 ASP E C 1
ATOM 3965 O O A ASP C 1 70 ? -145.992 309.199 -37.801 0.50 45.34 70 ASP E O 1
ATOM 3967 N N A GLY C 1 77 ? -156.172 304.395 -31.184 0.50 25.09 77 GLY E N 1
ATOM 3968 C CA A GLY C 1 77 ? -155.105 303.425 -31.407 0.50 24.72 77 GLY E CA 1
ATOM 3969 C C A GLY C 1 77 ? -153.966 303.581 -30.416 0.50 24.35 77 GLY E C 1
ATOM 3970 O O A GLY C 1 77 ? -153.716 304.673 -29.905 0.50 24.20 77 GLY E O 1
ATOM 3971 N N A VAL C 1 78 ? -153.276 302.478 -30.142 0.50 23.84 78 VAL E N 1
ATOM 3972 C CA A VAL C 1 78 ? -152.154 302.483 -29.216 0.50 23.25 78 VAL E CA 1
ATOM 3973 C C A VAL C 1 78 ? -150.980 303.240 -29.822 0.50 23.12 78 VAL E C 1
ATOM 3974 O O A VAL C 1 78 ? -150.593 302.990 -30.963 0.50 23.66 78 VAL E O 1
ATOM 3978 N N A ARG C 1 79 ? -150.422 304.176 -29.064 0.50 22.21 79 ARG E N 1
ATOM 3979 C CA A ARG C 1 79 ? -149.286 304.957 -29.537 0.50 21.61 79 ARG E CA 1
ATOM 3980 C C A ARG C 1 79 ? -148.020 304.461 -28.859 0.50 21.13 79 ARG E C 1
ATOM 3981 O O A ARG C 1 79 ? -147.958 304.374 -27.631 0.50 20.49 79 ARG E O 1
ATOM 3983 N N A ARG C 1 80 ? -147.011 304.142 -29.662 0.50 20.92 80 ARG E N 1
ATOM 3984 C CA A ARG C 1 80 ? -145.804 303.505 -29.153 0.50 20.97 80 ARG E CA 1
ATOM 3985 C C A ARG C 1 80 ? -144.549 304.269 -29.531 0.50 21.49 80 ARG E C 1
ATOM 3986 O O A ARG C 1 80 ? -144.610 305.281 -30.224 0.50 21.03 80 ARG E O 1
ATOM 3994 N N A MET C 1 81 ? -143.410 303.775 -29.055 0.50 22.29 81 MET E N 1
ATOM 3995 C CA A MET C 1 81 ? -142.108 304.235 -29.521 0.50 23.20 81 MET E CA 1
ATOM 3996 C C A MET C 1 81 ? -142.138 304.244 -31.050 0.50 23.64 81 MET E C 1
ATOM 3997 O O A MET C 1 81 ? -142.728 303.357 -31.664 0.50 23.39 81 MET E O 1
ATOM 4002 N N A PRO C 1 82 ? -141.518 305.256 -31.673 0.50 24.64 82 PRO E N 1
ATOM 4003 C CA A PRO C 1 82 ? -141.505 305.310 -33.134 0.50 25.16 82 PRO E CA 1
ATOM 4004 C C A PRO C 1 82 ? -140.544 304.293 -33.765 0.50 25.60 82 PRO E C 1
ATOM 4005 O O A PRO C 1 82 ? -139.619 303.816 -33.107 0.50 25.14 82 PRO E O 1
ATOM 4009 N N A ASP C 1 83 ? -140.778 303.964 -35.032 0.50 26.54 83 ASP E N 1
ATOM 4010 C CA A ASP C 1 83 ? -139.942 303.006 -35.757 0.50 26.95 83 ASP E CA 1
ATOM 4011 C C A ASP C 1 83 ? -138.500 303.505 -35.805 0.50 26.54 83 ASP E C 1
ATOM 4012 O O A ASP C 1 83 ? -138.247 304.633 -36.216 0.50 26.43 83 ASP E O 1
ATOM 4017 N N A PRO C 1 84 ? -137.547 302.668 -35.369 0.50 26.38 84 PRO E N 1
ATOM 4018 C CA A PRO C 1 84 ? -136.140 303.075 -35.367 0.50 26.91 84 PRO E CA 1
ATOM 4019 C C A PRO C 1 84 ? -135.641 303.608 -36.718 0.50 27.38 84 PRO E C 1
ATOM 4020 O O A PRO C 1 84 ? -134.773 304.482 -36.747 0.50 26.63 84 PRO E O 1
ATOM 4024 N N A VAL C 1 85 ? -136.188 303.100 -37.821 0.50 28.26 85 VAL E N 1
ATOM 4025 C CA A VAL C 1 85 ? -135.807 303.588 -39.149 0.50 29.00 85 VAL E CA 1
ATOM 4026 C C A VAL C 1 85 ? -136.098 305.080 -39.278 0.50 29.41 85 VAL E C 1
ATOM 4027 O O A VAL C 1 85 ? -135.249 305.855 -39.728 0.50 28.98 85 VAL E O 1
ATOM 4031 N N A LEU C 1 86 ? -137.305 305.476 -38.889 0.50 29.32 86 LEU E N 1
ATOM 4032 C CA A LEU C 1 86 ? -137.698 306.879 -38.932 0.50 29.73 86 LEU E CA 1
ATOM 4033 C C A LEU C 1 86 ? -136.756 307.724 -38.079 0.50 29.43 86 LEU E C 1
ATOM 4034 O O A LEU C 1 86 ? -136.290 308.777 -38.510 0.50 29.01 86 LEU E O 1
ATOM 4039 N N A ILE C 1 87 ? -136.467 307.250 -36.872 0.50 29.03 87 ILE E N 1
ATOM 4040 C CA A ILE C 1 87 ? -135.590 307.976 -35.958 0.50 29.24 87 ILE E CA 1
ATOM 4041 C C A ILE C 1 87 ? -134.177 308.134 -36.519 0.50 29.65 87 ILE E C 1
ATOM 4042 O O A ILE C 1 87 ? -133.514 309.144 -36.278 0.50 28.90 87 ILE E O 1
ATOM 4047 N N A LYS C 1 88 ? -133.713 307.130 -37.255 0.50 30.53 88 LYS E N 1
ATOM 4048 C CA A LYS C 1 88 ? -132.387 307.179 -37.866 0.50 31.42 88 LYS E CA 1
ATOM 4049 C C A LYS C 1 88 ? -132.344 308.212 -38.988 0.50 31.73 88 LYS E C 1
ATOM 4050 O O A LYS C 1 88 ? -131.381 308.971 -39.110 0.50 32.11 88 LYS E O 1
ATOM 4052 N N A GLU C 1 89 ? -133.392 308.231 -39.806 0.50 32.14 89 GLU E N 1
ATOM 4053 C CA A GLU C 1 89 ? -133.485 309.163 -40.921 0.50 32.76 89 GLU E CA 1
ATOM 4054 C C A GLU C 1 89 ? -133.492 310.603 -40.426 0.50 32.17 89 GLU E C 1
ATOM 4055 O O A GLU C 1 89 ? -132.788 311.460 -40.962 0.50 32.04 89 GLU E O 1
ATOM 4061 N N A VAL C 1 90 ? -134.291 310.867 -39.398 0.50 31.16 90 VAL E N 1
ATOM 4062 C CA A VAL C 1 90 ? -134.353 312.197 -38.813 0.50 30.68 90 VAL E CA 1
ATOM 4063 C C A VAL C 1 90 ? -132.991 312.622 -38.275 0.50 30.77 90 VAL E C 1
ATOM 4064 O O A VAL C 1 90 ? -132.539 313.744 -38.525 0.50 30.31 90 VAL E O 1
ATOM 4068 N N A LYS C 1 91 ? -132.333 311.725 -37.545 0.50 30.49 91 LYS E N 1
ATOM 4069 C CA A LYS C 1 91 ? -131.036 312.034 -36.951 0.50 30.98 91 LYS E CA 1
ATOM 4070 C C A LYS C 1 91 ? -130.022 312.436 -38.025 0.50 31.54 91 LYS E C 1
ATOM 4071 O O A LYS C 1 91 ? -129.242 313.372 -37.837 0.50 30.77 91 LYS E O 1
ATOM 4073 N N A ARG C 1 92 ? -130.042 311.725 -39.148 0.50 32.02 92 ARG E N 1
ATOM 4074 C CA A ARG C 1 92 ? -129.111 311.985 -40.240 0.50 33.14 92 ARG E CA 1
ATOM 4075 C C A ARG C 1 92 ? -129.429 313.304 -40.944 0.50 33.46 92 ARG E C 1
ATOM 4076 O O A ARG C 1 92 ? -128.531 313.996 -41.428 0.50 34.36 92 ARG E O 1
ATOM 4078 N N A ALA C 1 93 ? -130.710 313.653 -40.986 0.50 33.38 93 ALA E N 1
ATOM 4079 C CA A ALA C 1 93 ? -131.169 314.806 -41.753 0.50 32.76 93 ALA E CA 1
ATOM 4080 C C A ALA C 1 93 ? -130.947 316.144 -41.044 0.50 32.55 93 ALA E C 1
ATOM 4081 O O A ALA C 1 93 ? -131.021 317.196 -41.675 0.50 32.94 93 ALA E O 1
ATOM 4083 N N A VAL C 1 94 ? -130.673 316.118 -39.745 0.50 31.93 94 VAL E N 1
ATOM 4084 C CA A VAL C 1 94 ? -130.500 317.360 -38.997 0.50 31.39 94 VAL E CA 1
ATOM 4085 C C A VAL C 1 94 ? -129.283 317.302 -38.091 0.50 30.54 94 VAL E C 1
ATOM 4086 O O A VAL C 1 94 ? -128.774 316.225 -37.793 0.50 30.50 94 VAL E O 1
ATOM 4090 N N A SER C 1 95 ? -128.826 318.469 -37.648 0.50 30.23 95 SER E N 1
ATOM 4091 C CA A SER C 1 95 ? -127.653 318.554 -36.784 0.50 30.23 95 SER E CA 1
ATOM 4092 C C A SER C 1 95 ? -128.010 318.965 -35.356 0.50 29.86 95 SER E C 1
ATOM 4093 O O A SER C 1 95 ? -127.167 318.900 -34.460 0.50 30.17 95 SER E O 1
ATOM 4096 N N A VAL C 1 96 ? -129.253 319.389 -35.141 0.50 29.41 96 VAL E N 1
ATOM 4097 C CA A VAL C 1 96 ? -129.721 319.686 -33.790 0.50 28.63 96 VAL E CA 1
ATOM 4098 C C A VAL C 1 96 ? -129.984 318.368 -33.060 0.50 27.78 96 VAL E C 1
ATOM 4099 O O A VAL C 1 96 ? -130.224 317.348 -33.699 0.50 27.59 96 VAL E O 1
ATOM 4103 N N A PRO C 1 97 ? -129.918 318.382 -31.719 0.50 27.20 97 PRO E N 1
ATOM 4104 C CA A PRO C 1 97 ? -130.214 317.180 -30.936 0.50 26.98 97 PRO E CA 1
ATOM 4105 C C A PRO C 1 97 ? -131.557 316.556 -31.309 0.50 26.59 97 PRO E C 1
ATOM 4106 O O A PRO C 1 97 ? -132.501 317.273 -31.654 0.50 25.46 97 PRO E O 1
ATOM 4110 N N A VAL C 1 98 ? -131.634 315.229 -31.241 0.50 26.27 98 VAL E N 1
ATOM 4111 C CA A VAL C 1 98 ? -132.864 314.518 -31.561 0.50 26.17 98 VAL E CA 1
ATOM 4112 C C A VAL C 1 98 ? -133.399 313.781 -30.335 0.50 26.29 98 VAL E C 1
ATOM 4113 O O A VAL C 1 98 ? -132.677 313.021 -29.686 0.50 25.96 98 VAL E O 1
ATOM 4117 N N A MET C 1 99 ? -134.666 314.028 -30.014 0.50 26.79 99 MET E N 1
ATOM 4118 C CA A MET C 1 99 ? -135.335 313.334 -28.921 0.50 26.75 99 MET E CA 1
ATOM 4119 C C A MET C 1 99 ? -136.327 312.332 -29.493 0.50 25.33 99 MET E C 1
ATOM 4120 O O A MET C 1 99 ? -136.765 312.468 -30.634 0.50 24.97 99 MET E O 1
ATOM 4125 N N A ALA C 1 100 ? -136.685 311.330 -28.698 0.50 23.83 100 ALA E N 1
ATOM 4126 C CA A ALA C 1 100 ? -137.733 310.392 -29.086 0.50 22.82 100 ALA E CA 1
ATOM 4127 C C A ALA C 1 100 ? -138.501 309.938 -27.851 0.50 21.99 100 ALA E C 1
ATOM 4128 O O A ALA C 1 100 ? -137.991 310.002 -26.736 0.50 21.45 100 ALA E O 1
ATOM 4130 N N A ARG C 1 101 ? -139.731 309.483 -28.055 0.50 21.68 101 ARG E N 1
ATOM 4131 C CA A ARG C 1 101 ? -140.597 309.118 -26.944 0.50 21.54 101 ARG E CA 1
ATOM 4132 C C A ARG C 1 101 ? -140.564 307.629 -26.645 0.50 20.76 101 ARG E C 1
ATOM 4133 O O A ARG C 1 101 ? -140.444 306.800 -27.544 0.50 20.65 101 ARG E O 1
ATOM 4141 N N A ALA C 1 102 ? -140.671 307.308 -25.363 0.50 19.85 102 ALA E N 1
ATOM 4142 C CA A ALA C 1 102 ? -140.919 305.952 -24.915 0.50 19.43 102 ALA E CA 1
ATOM 4143 C C A ALA C 1 102 ? -142.206 305.978 -24.099 0.50 18.91 102 ALA E C 1
ATOM 4144 O O A ALA C 1 102 ? -142.547 307.001 -23.494 0.50 18.85 102 ALA E O 1
ATOM 4146 N N A ARG C 1 103 ? -142.931 304.867 -24.088 0.50 18.08 103 ARG E N 1
ATOM 4147 C CA A ARG C 1 103 ? -144.138 304.788 -23.279 0.50 17.48 103 ARG E CA 1
ATOM 4148 C C A ARG C 1 103 ? -143.762 304.774 -21.806 0.50 16.91 103 ARG E C 1
ATOM 4149 O O A ARG C 1 103 ? -142.733 304.223 -21.426 0.50 16.88 103 ARG E O 1
ATOM 4157 N N A VAL C 1 104 ? -144.592 305.391 -20.977 0.50 16.52 104 VAL E N 1
ATOM 4158 C CA A VAL C 1 104 ? -144.372 305.371 -19.543 0.50 16.29 104 VAL E CA 1
ATOM 4159 C C A VAL C 1 104 ? -144.157 303.940 -19.045 0.50 16.05 104 VAL E C 1
ATOM 4160 O O A VAL C 1 104 ? -144.987 303.057 -19.267 0.50 15.64 104 VAL E O 1
ATOM 4164 N N A GLY C 1 105 ? -143.033 303.724 -18.375 0.50 16.02 105 GLY E N 1
ATOM 4165 C CA A GLY C 1 105 ? -142.714 302.425 -17.799 0.50 16.25 105 GLY E CA 1
ATOM 4166 C C A GLY C 1 105 ? -142.170 301.409 -18.786 0.50 16.28 105 GLY E C 1
ATOM 4167 O O A GLY C 1 105 ? -141.885 300.274 -18.413 0.50 16.17 105 GLY E O 1
ATOM 4168 N N A HIS C 1 106 ? -142.017 301.789 -20.050 0.50 16.56 106 HIS E N 1
ATOM 4169 C CA A HIS C 1 106 ? -141.526 300.826 -21.035 0.50 16.82 106 HIS E CA 1
ATOM 4170 C C A HIS C 1 106 ? -140.009 300.900 -21.145 0.50 17.28 106 HIS E C 1
ATOM 4171 O O A HIS C 1 106 ? -139.465 301.485 -22.091 0.50 17.09 106 HIS E O 1
ATOM 4178 N N A PHE C 1 107 ? -139.323 300.296 -20.179 0.50 17.49 107 PHE E N 1
ATOM 4179 C CA A PHE C 1 107 ? -137.881 300.447 -20.095 0.50 17.79 107 PHE E CA 1
ATOM 4180 C C A PHE C 1 107 ? -137.136 299.799 -21.265 0.50 18.12 107 PHE E C 1
ATOM 4181 O O A PHE C 1 107 ? -135.990 300.157 -21.538 0.50 18.25 107 PHE E O 1
ATOM 4189 N N A VAL C 1 108 ? -137.776 298.872 -21.973 0.50 18.26 108 VAL E N 1
ATOM 4190 C CA A VAL C 1 108 ? -137.130 298.267 -23.132 0.50 18.42 108 VAL E CA 1
ATOM 4191 C C A VAL C 1 108 ? -137.120 299.254 -24.296 0.50 18.61 108 VAL E C 1
ATOM 4192 O O A VAL C 1 108 ? -136.070 299.504 -24.886 0.50 18.70 108 VAL E O 1
ATOM 4196 N N A GLU C 1 109 ? -138.276 299.831 -24.615 0.50 18.34 109 GLU E N 1
ATOM 4197 C CA A GLU C 1 109 ? -138.325 300.888 -25.620 0.50 18.39 109 GLU E CA 1
ATOM 4198 C C A GLU C 1 109 ? -137.207 301.893 -25.346 0.50 18.37 109 GLU E C 1
ATOM 4199 O O A GLU C 1 109 ? -136.518 302.337 -26.263 0.50 18.39 109 GLU E O 1
ATOM 4205 N N A ALA C 1 110 ? -137.016 302.235 -24.077 0.50 18.19 110 ALA E N 1
ATOM 4206 C CA A ALA C 1 110 ? -135.962 303.171 -23.697 0.50 18.28 110 ALA E CA 1
ATOM 4207 C C A ALA C 1 110 ? -134.563 302.584 -23.950 0.50 18.55 110 ALA E C 1
ATOM 4208 O O A ALA C 1 110 ? -133.635 303.306 -24.307 0.50 18.00 110 ALA E O 1
ATOM 4210 N N A GLN C 1 111 ? -134.416 301.276 -23.759 0.50 19.04 111 GLN E N 1
ATOM 4211 C CA A GLN C 1 111 ? -133.157 300.604 -24.068 0.50 19.54 111 GLN E CA 1
ATOM 4212 C C A GLN C 1 111 ? -132.865 300.695 -25.562 0.50 19.92 111 GLN E C 1
ATOM 4213 O O A GLN C 1 111 ? -131.723 300.889 -25.976 0.50 19.96 111 GLN E O 1
ATOM 4219 N N A ILE C 1 112 ? -133.909 300.544 -26.367 0.50 20.49 112 ILE E N 1
ATOM 4220 C CA A ILE C 1 112 ? -133.775 300.605 -27.813 0.50 21.26 112 ILE E CA 1
ATOM 4221 C C A ILE C 1 112 ? -133.364 302.006 -28.268 0.50 22.13 112 ILE E C 1
ATOM 4222 O O A ILE C 1 112 ? -132.370 302.176 -28.986 0.50 21.55 112 ILE E O 1
ATOM 4227 N N A LEU C 1 113 ? -134.113 303.012 -27.833 0.50 22.41 113 LEU E N 1
ATOM 4228 C CA A LEU C 1 113 ? -133.794 304.392 -28.179 0.50 23.42 113 LEU E CA 1
ATOM 4229 C C A LEU C 1 113 ? -132.352 304.735 -27.824 0.50 23.99 113 LEU E C 1
ATOM 4230 O O A LEU C 1 113 ? -131.652 305.389 -28.598 0.50 23.90 113 LEU E O 1
ATOM 4235 N N A GLU C 1 114 ? -131.906 304.296 -26.653 0.50 24.78 114 GLU E N 1
ATOM 4236 C CA A GLU C 1 114 ? -130.561 304.615 -26.204 0.50 26.00 114 GLU E CA 1
ATOM 4237 C C A GLU C 1 114 ? -129.511 303.907 -27.047 0.50 26.69 114 GLU E C 1
ATOM 4238 O O A GLU C 1 114 ? -128.380 304.378 -27.162 0.50 25.90 114 GLU E O 1
ATOM 4244 N N A SER C 1 115 ? -129.895 302.770 -27.619 0.50 27.55 115 SER E N 1
ATOM 4245 C CA A SER C 1 115 ? -128.997 301.969 -28.438 0.50 28.67 115 SER E CA 1
ATOM 4246 C C A SER C 1 115 ? -128.730 302.665 -29.768 0.50 29.40 115 SER E C 1
ATOM 4247 O O A SER C 1 115 ? -127.580 302.806 -30.185 0.50 28.18 115 SER E O 1
ATOM 4250 N N A LEU C 1 116 ? -129.799 303.109 -30.426 0.50 29.92 116 LEU E N 1
ATOM 4251 C CA A LEU C 1 116 ? -129.678 303.765 -31.724 0.50 30.74 116 LEU E CA 1
ATOM 4252 C C A LEU C 1 116 ? -129.176 305.202 -31.565 0.50 30.87 116 LEU E C 1
ATOM 4253 O O A LEU C 1 116 ? -129.112 305.961 -32.531 0.50 31.84 116 LEU E O 1
ATOM 4258 N N A ALA C 1 117 ? -128.820 305.565 -30.337 0.50 30.27 117 ALA E N 1
ATOM 4259 C CA A ALA C 1 117 ? -128.132 306.823 -30.068 0.50 30.28 117 ALA E CA 1
ATOM 4260 C C A ALA C 1 117 ? -128.972 308.075 -30.327 0.50 29.60 117 ALA E C 1
ATOM 4261 O O A ALA C 1 117 ? -128.617 308.898 -31.170 0.50 29.67 117 ALA E O 1
ATOM 4263 N N A VAL C 1 118 ? -130.074 308.221 -29.598 0.50 27.91 118 VAL E N 1
ATOM 4264 C CA A VAL C 1 118 ? -130.797 309.487 -29.570 0.50 26.92 118 VAL E CA 1
ATOM 4265 C C A VAL C 1 118 ? -130.092 310.390 -28.566 0.50 25.69 118 VAL E C 1
ATOM 4266 O O A VAL C 1 118 ? -129.219 309.941 -27.826 0.50 25.59 118 VAL E O 1
ATOM 4270 N N A ASP C 1 119 ? -130.456 311.664 -28.536 0.50 24.70 119 ASP E N 1
ATOM 4271 C CA A ASP C 1 119 ? -129.831 312.585 -27.595 0.50 24.01 119 ASP E CA 1
ATOM 4272 C C A ASP C 1 119 ? -130.622 312.663 -26.290 0.50 23.52 119 ASP E C 1
ATOM 4273 O O A ASP C 1 119 ? -130.050 312.822 -25.212 0.50 23.01 119 ASP E O 1
ATOM 4278 N N A TYR C 1 120 ? -131.940 312.540 -26.389 0.50 23.17 120 TYR E N 1
ATOM 4279 C CA A TYR C 1 120 ? -132.784 312.512 -25.199 0.50 23.23 120 TYR E CA 1
ATOM 4280 C C A TYR C 1 120 ? -133.940 311.540 -25.388 0.50 22.01 120 TYR E C 1
ATOM 4281 O O A TYR C 1 120 ? -134.435 311.355 -26.497 0.50 21.80 120 TYR E O 1
ATOM 4290 N N A ILE C 1 121 ? -134.374 310.930 -24.292 0.50 20.95 121 ILE E N 1
ATOM 4291 C CA A ILE C 1 121 ? -135.580 310.123 -24.300 0.50 20.20 121 ILE E CA 1
ATOM 4292 C C A ILE C 1 121 ? -136.654 310.826 -23.479 0.50 19.50 121 ILE E C 1
ATOM 4293 O O A ILE C 1 121 ? -136.413 311.229 -22.347 0.50 18.99 121 ILE E O 1
ATOM 4298 N N A ASP C 1 122 ? -137.834 310.988 -24.061 0.50 19.10 122 ASP E N 1
ATOM 4299 C CA A ASP C 1 122 ? -138.967 311.541 -23.331 0.50 18.88 122 ASP E CA 1
ATOM 4300 C C A ASP C 1 122 ? -139.869 310.382 -22.915 0.50 18.61 122 ASP E C 1
ATOM 4301 O O A ASP C 1 122 ? -140.492 309.741 -23.755 0.50 18.01 122 ASP E O 1
ATOM 4306 N N A GLU C 1 123 ? -139.900 310.083 -21.621 0.50 18.65 123 GLU E N 1
ATOM 4307 C CA A GLU C 1 123 ? -140.858 309.115 -21.112 0.50 18.73 123 GLU E CA 1
ATOM 4308 C C A GLU C 1 123 ? -142.203 309.830 -21.084 0.50 18.78 123 GLU E C 1
ATOM 4309 O O A GLU C 1 123 ? -142.510 310.551 -20.141 0.50 18.44 123 GLU E O 1
ATOM 4315 N N A SER C 1 124 ? -142.992 309.637 -22.136 0.50 19.33 124 SER E N 1
ATOM 4316 C CA A SER C 1 124 ? -144.073 310.568 -22.461 0.50 19.95 124 SER E CA 1
ATOM 4317 C C A SER C 1 124 ? -145.478 310.033 -22.231 0.50 20.61 124 SER E C 1
ATOM 4318 O O A SER C 1 124 ? -145.880 309.056 -22.851 0.50 20.59 124 SER E O 1
ATOM 4321 N N A GLU C 1 125 ? -146.234 310.712 -21.373 0.50 21.62 125 GLU E N 1
ATOM 4322 C CA A GLU C 1 125 ? -147.626 310.345 -21.112 0.50 22.59 125 GLU E CA 1
ATOM 4323 C C A GLU C 1 125 ? -148.552 310.668 -22.284 0.50 22.67 125 GLU E C 1
ATOM 4324 O O A GLU C 1 125 ? -149.752 310.409 -22.220 0.50 22.50 125 GLU E O 1
ATOM 4330 N N A ILE C 1 126 ? -148.004 311.233 -23.353 0.50 23.01 126 ILE E N 1
ATOM 4331 C CA A ILE C 1 126 ? -148.807 311.539 -24.528 0.50 23.72 126 ILE E CA 1
ATOM 4332 C C A ILE C 1 126 ? -149.104 310.271 -25.324 0.50 23.17 126 ILE E C 1
ATOM 4333 O O A ILE C 1 126 ? -150.169 310.138 -25.924 0.50 22.85 126 ILE E O 1
ATOM 4338 N N A ILE C 1 127 ? -148.159 309.337 -25.329 0.50 22.32 127 ILE E N 1
ATOM 4339 C CA A ILE C 1 127 ? -148.417 308.029 -25.913 0.50 21.63 127 ILE E CA 1
ATOM 4340 C C A ILE C 1 127 ? -148.958 307.118 -24.814 0.50 21.06 127 ILE E C 1
ATOM 4341 O O A ILE C 1 127 ? -149.087 307.540 -23.664 0.50 20.53 127 ILE E O 1
ATOM 4346 N N A SER C 1 128 ? -149.288 305.881 -25.169 0.50 20.80 128 SER E N 1
ATOM 4347 C CA A SER C 1 128 ? -150.045 305.000 -24.281 0.50 20.52 128 SER E CA 1
ATOM 4348 C C A SER C 1 128 ? -149.189 304.425 -23.154 0.50 20.31 128 SER E C 1
ATOM 4349 O O A SER C 1 128 ? -148.170 303.793 -23.409 0.50 20.82 128 SER E O 1
ATOM 4352 N N A VAL C 1 129 ? -149.608 304.641 -21.910 0.50 19.79 129 VAL E N 1
ATOM 4353 C CA A VAL C 1 129 ? -148.861 304.145 -20.753 0.50 19.68 129 VAL E CA 1
ATOM 4354 C C A VAL C 1 129 ? -148.699 302.631 -20.832 0.50 19.22 129 VAL E C 1
ATOM 4355 O O A VAL C 1 129 ? -149.635 301.919 -21.191 0.50 19.26 129 VAL E O 1
ATOM 4359 N N A ALA C 1 130 ? -147.502 302.143 -20.516 0.50 18.92 130 ALA E N 1
ATOM 4360 C CA A ALA C 1 130 ? -147.235 300.705 -20.535 0.50 18.69 130 ALA E CA 1
ATOM 4361 C C A ALA C 1 130 ? -147.204 300.117 -19.125 0.50 18.86 130 ALA E C 1
ATOM 4362 O O A ALA C 1 130 ? -147.401 298.915 -18.943 0.50 18.63 130 ALA E O 1
ATOM 4364 N N A ASP C 1 131 ? -146.943 300.964 -18.133 0.50 19.19 131 ASP E N 1
ATOM 4365 C CA A ASP C 1 131 ? -146.934 300.535 -16.738 0.50 19.69 131 ASP E CA 1
ATOM 4366 C C A ASP C 1 131 ? -147.645 301.589 -15.895 0.50 20.23 131 ASP E C 1
ATOM 4367 O O A ASP C 1 131 ? -147.177 302.720 -15.775 0.50 20.36 131 ASP E O 1
ATOM 4372 N N A ASP C 1 132 ? -148.784 301.216 -15.321 0.50 20.55 132 ASP E N 1
ATOM 4373 C CA A ASP C 1 132 ? -149.647 302.174 -14.638 0.50 20.54 132 ASP E CA 1
ATOM 4374 C C A ASP C 1 132 ? -149.098 302.558 -13.274 0.50 20.33 132 ASP E C 1
ATOM 4375 O O A ASP C 1 132 ? -149.471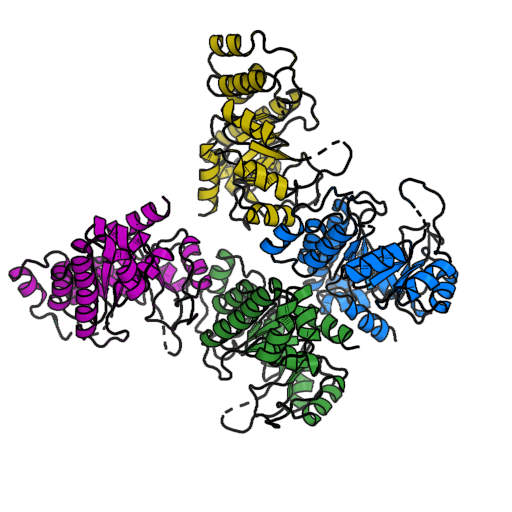 303.585 -12.711 0.50 20.25 132 ASP E O 1
ATOM 4377 N N A ASP C 1 133 ? -148.203 301.730 -12.748 0.50 19.92 133 ASP E N 1
ATOM 4378 C CA A ASP C 1 133 ? -147.760 301.874 -11.369 0.50 19.81 133 ASP E CA 1
ATOM 4379 C C A ASP C 1 133 ? -146.304 302.317 -11.228 0.50 19.01 133 ASP E C 1
ATOM 4380 O O A ASP C 1 133 ? -145.924 302.894 -10.212 0.50 18.52 133 ASP E O 1
ATOM 4385 N N A HIS C 1 134 ? -145.485 302.043 -12.236 0.50 18.49 134 HIS E N 1
ATOM 4386 C CA A HIS C 1 134 ? -144.065 302.352 -12.135 0.50 18.26 134 HIS E CA 1
ATOM 4387 C C A HIS C 1 134 ? -143.529 303.001 -13.394 0.50 18.22 134 HIS E C 1
ATOM 4388 O O A HIS C 1 134 ? -143.811 302.552 -14.505 0.50 18.29 134 HIS E O 1
ATOM 4395 N N A PHE C 1 135 ? -142.744 304.055 -13.208 0.50 18.06 135 PHE E N 1
ATOM 4396 C CA A PHE C 1 135 ? -142.025 304.666 -14.307 0.50 18.33 135 PHE E CA 1
ATOM 4397 C C A PHE C 1 135 ? -140.691 303.959 -14.505 0.50 18.03 135 PHE E C 1
ATOM 4398 O O A PHE C 1 135 ? -140.293 303.124 -13.698 0.50 18.06 135 PHE E O 1
ATOM 4406 N N A ILE C 1 136 ? -140.006 304.310 -15.584 0.50 17.38 136 ILE E N 1
ATOM 4407 C CA A ILE C 1 136 ? -138.697 303.758 -15.879 0.50 17.31 136 ILE E CA 1
ATOM 4408 C C A ILE C 1 136 ? -137.682 304.162 -14.815 0.50 17.30 136 ILE E C 1
ATOM 4409 O O A ILE C 1 136 ? -137.668 305.309 -14.354 0.50 16.90 136 ILE E O 1
ATOM 4414 N N A ASN C 1 137 ? -136.841 303.213 -14.415 0.50 17.55 137 ASN E N 1
ATOM 4415 C CA A ASN C 1 137 ? -135.734 303.517 -13.518 0.50 18.02 137 ASN E CA 1
ATOM 4416 C C A ASN C 1 137 ? -134.637 304.179 -14.338 0.50 18.53 137 ASN E C 1
ATOM 4417 O O A ASN C 1 137 ? -133.708 303.517 -14.806 0.50 18.20 137 ASN E O 1
ATOM 4422 N N A LYS C 1 138 ? -134.762 305.491 -14.499 0.50 18.68 138 LYS E N 1
ATOM 4423 C CA A LYS C 1 138 ? -133.976 306.243 -15.466 0.50 19.37 138 LYS E CA 1
ATOM 4424 C C A LYS C 1 138 ? -132.495 306.341 -15.092 0.50 20.21 138 LYS E C 1
ATOM 4425 O O A LYS C 1 138 ? -131.663 306.682 -15.925 0.50 20.28 138 LYS E O 1
ATOM 4431 N N A HIS C 1 139 ? -132.160 306.020 -13.848 0.50 21.78 139 HIS E N 1
ATOM 4432 C CA A HIS C 1 139 ? -130.761 306.005 -13.429 0.50 23.17 139 HIS E CA 1
ATOM 4433 C C A HIS C 1 139 ? -129.965 304.880 -14.086 0.50 23.87 139 HIS E C 1
ATOM 4434 O O A HIS C 1 139 ? -128.731 304.901 -14.067 0.50 24.02 139 HIS E O 1
ATOM 4441 N N A ASN C 1 140 ? -130.662 303.902 -14.663 0.50 24.18 140 ASN E N 1
ATOM 4442 C CA A ASN C 1 140 ? -129.998 302.769 -15.308 0.50 24.77 140 ASN E CA 1
ATOM 4443 C C A ASN C 1 140 ? -129.540 303.099 -16.725 0.50 25.00 140 ASN E C 1
ATOM 4444 O O A ASN C 1 140 ? -128.969 302.252 -17.410 0.50 25.40 140 ASN E O 1
ATOM 4449 N N A PHE C 1 141 ? -129.799 304.322 -17.170 0.50 24.38 141 PHE E N 1
ATOM 4450 C CA A PHE C 1 141 ? -129.486 304.705 -18.539 0.50 24.26 141 PHE E CA 1
ATOM 4451 C C A PHE C 1 141 ? -128.404 305.778 -18.573 0.50 24.66 141 PHE E C 1
ATOM 4452 O O A PHE C 1 141 ? -128.169 306.476 -17.584 0.50 24.42 141 PHE E O 1
ATOM 4460 N N A ARG C 1 142 ? -127.740 305.894 -19.718 0.50 25.19 142 ARG E N 1
ATOM 4461 C CA A ARG C 1 142 ? -126.738 306.930 -19.921 0.50 25.83 142 ARG E CA 1
ATOM 4462 C C A ARG C 1 142 ? -127.380 308.132 -20.614 0.50 25.86 142 ARG E C 1
ATOM 4463 O O A ARG C 1 142 ? -126.949 309.266 -20.435 0.50 26.01 142 ARG E O 1
ATOM 4465 N N A SER C 1 143 ? -128.421 307.868 -21.397 0.50 25.95 143 SER E N 1
ATOM 4466 C CA A SER C 1 143 ? -129.149 308.916 -22.107 0.50 26.02 143 SER E CA 1
ATOM 4467 C C A SER C 1 143 ? -130.007 309.723 -21.130 0.50 25.34 143 SER E C 1
ATOM 4468 O O A SER C 1 143 ? -130.709 309.151 -20.305 0.50 25.23 143 SER E O 1
ATOM 4471 N N A PRO C 1 144 ? -129.944 311.061 -21.212 0.50 24.91 144 PRO E N 1
ATOM 4472 C CA A PRO C 1 144 ? -130.777 311.893 -20.338 0.50 24.25 144 PRO E CA 1
ATOM 4473 C C A PRO C 1 144 ? -132.265 311.751 -20.644 0.50 23.00 144 PRO E C 1
ATOM 4474 O O A PRO C 1 144 ? -132.642 311.634 -21.807 0.50 22.93 144 PRO E O 1
ATOM 4478 N N A PHE C 1 145 ? -133.095 311.775 -19.605 0.50 21.78 145 PHE E N 1
ATOM 4479 C CA A PHE C 1 145 ? -134.546 311.646 -19.760 0.50 20.88 145 PHE E CA 1
ATOM 4480 C C A PHE C 1 145 ? -135.290 312.943 -19.457 0.50 20.42 145 PHE E C 1
ATOM 4481 O O A PHE C 1 145 ? -134.950 313.668 -18.515 0.50 20.12 145 PHE E O 1
ATOM 4489 N N A ILE C 1 146 ? -136.318 313.209 -20.254 0.50 20.03 146 ILE E N 1
ATOM 4490 C CA A ILE C 1 146 ? -137.354 314.168 -19.903 0.50 20.55 146 ILE E CA 1
ATOM 4491 C C A ILE C 1 146 ? -138.559 313.398 -19.353 0.50 19.95 146 ILE E C 1
ATOM 4492 O O A ILE C 1 146 ? -138.853 312.295 -19.810 0.50 19.57 146 ILE E O 1
ATOM 4497 N N A CYS C 1 147 ? -139.246 313.979 -18.372 0.50 19.62 147 CYS E N 1
ATOM 4498 C CA A CYS C 1 147 ? -140.509 313.428 -17.874 0.50 19.58 147 CYS E CA 1
ATOM 4499 C C A CYS C 1 147 ? -141.537 314.545 -17.726 0.50 19.74 147 CYS E C 1
ATOM 4500 O O A CYS C 1 147 ? -141.177 315.704 -17.516 0.50 19.60 147 CYS E O 1
ATOM 4503 N N A GLY C 1 148 ? -142.814 314.190 -17.828 0.50 19.79 148 GLY E N 1
ATOM 4504 C CA A GLY C 1 148 ? -143.891 315.160 -17.665 0.50 20.26 148 GLY E CA 1
ATOM 4505 C C A GLY C 1 148 ? -144.272 315.327 -16.206 0.50 20.71 148 GLY E C 1
ATOM 4506 O O A GLY C 1 148 ? -143.934 314.494 -15.368 0.50 20.92 148 GLY E O 1
ATOM 4507 N N A CYS C 1 149 ? -144.976 316.409 -15.896 0.50 20.85 149 CYS E N 1
ATOM 4508 C CA A CYS C 1 149 ? -145.467 316.630 -14.546 0.50 21.41 149 CYS E CA 1
ATOM 4509 C C A CYS C 1 149 ? -146.586 317.658 -14.575 0.50 21.56 149 CYS E C 1
ATOM 4510 O O A CYS C 1 149 ? -146.671 318.465 -15.498 0.50 21.65 149 CYS E O 1
ATOM 4513 N N A ARG C 1 150 ? -147.437 317.629 -13.556 0.50 22.01 150 ARG E N 1
ATOM 4514 C CA A ARG C 1 150 ? -148.541 318.577 -13.455 0.50 22.72 150 ARG E CA 1
ATOM 4515 C C A ARG C 1 150 ? -148.474 319.346 -12.139 0.50 21.96 150 ARG E C 1
ATOM 4516 O O A ARG C 1 150 ? -149.276 320.243 -11.900 0.50 21.77 150 ARG E O 1
ATOM 4524 N N A ASP C 1 151 ? -147.516 318.988 -11.289 0.50 21.29 151 ASP E N 1
ATOM 4525 C CA A ASP C 1 151 ? -147.331 319.658 -10.004 0.50 21.14 151 ASP E CA 1
ATOM 4526 C C A ASP C 1 151 ? -145.950 319.332 -9.444 0.50 20.70 151 ASP E C 1
ATOM 4527 O O A ASP C 1 151 ? -145.250 318.466 -9.966 0.50 20.71 151 ASP E O 1
ATOM 4532 N N A THR C 1 152 ? -145.568 320.027 -8.379 0.50 20.31 152 THR E N 1
ATOM 4533 C CA A THR C 1 152 ? -144.208 319.965 -7.857 0.50 20.40 152 THR E CA 1
ATOM 4534 C C A THR C 1 152 ? -143.834 318.584 -7.324 0.50 20.21 152 THR E C 1
ATOM 4535 O O A THR C 1 152 ? -142.705 318.126 -7.513 0.50 19.82 152 THR E O 1
ATOM 4539 N N A GLY C 1 153 ? -144.775 317.930 -6.649 0.50 19.73 153 GLY E N 1
ATOM 4540 C CA A GLY C 1 153 ? -144.542 316.589 -6.120 0.50 19.57 153 GLY E CA 1
ATOM 4541 C C A GLY C 1 153 ? -144.213 315.600 -7.225 0.50 19.18 153 GLY E C 1
ATOM 4542 O O A GLY C 1 153 ? -143.294 314.789 -7.102 0.50 19.42 153 GLY E O 1
ATOM 4543 N N A GLU C 1 154 ? -144.970 315.679 -8.311 0.50 18.53 154 GLU E N 1
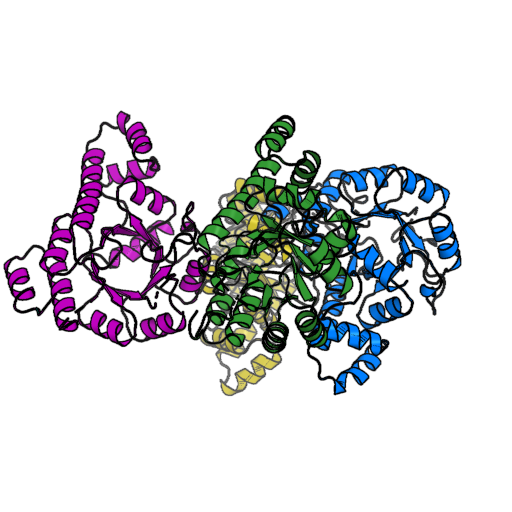ATOM 4544 C CA A GLU C 1 154 ? -144.771 314.815 -9.462 0.50 18.39 154 GLU E CA 1
ATOM 4545 C C A GLU C 1 154 ? -143.382 315.048 -10.036 0.50 17.92 154 GLU E C 1
ATOM 4546 O O A GLU C 1 154 ? -142.606 314.109 -10.212 0.50 17.76 154 GLU E O 1
ATOM 4552 N N A ALA C 1 155 ? -143.076 316.307 -10.325 0.50 17.34 155 ALA E N 1
ATOM 4553 C CA A ALA C 1 155 ? -141.775 316.678 -10.864 0.50 17.08 155 ALA E CA 1
ATOM 4554 C C A ALA C 1 155 ? -140.635 316.065 -10.057 0.50 16.82 155 ALA E C 1
ATOM 4555 O O A ALA C 1 155 ? -139.719 315.470 -10.618 0.50 16.56 155 ALA E O 1
ATOM 4557 N N A LEU C 1 156 ? -140.686 316.224 -8.739 0.50 16.71 156 LEU E N 1
ATOM 4558 C CA A LEU C 1 156 ? -139.612 315.743 -7.884 0.50 17.05 156 LEU E CA 1
ATOM 4559 C C A LEU C 1 156 ? -139.521 314.212 -7.880 0.50 16.92 156 LEU E C 1
ATOM 4560 O O A LEU C 1 156 ? -138.425 313.650 -7.849 0.50 16.61 156 LEU E O 1
ATOM 4565 N N A ARG C 1 157 ? -140.665 313.539 -7.917 0.50 16.85 157 ARG E N 1
ATOM 4566 C CA A ARG C 1 157 ? -140.670 312.081 -8.014 0.50 16.99 157 ARG E CA 1
ATOM 4567 C C A ARG C 1 157 ? -139.999 311.618 -9.309 0.50 16.84 157 ARG E C 1
ATOM 4568 O O A ARG C 1 157 ? -139.218 310.669 -9.300 0.50 16.81 157 ARG E O 1
ATOM 4576 N N A ARG C 1 158 ? -140.284 312.297 -10.417 0.50 16.67 158 ARG E N 1
ATOM 4577 C CA A ARG C 1 158 ? -139.680 311.930 -11.692 0.50 16.63 158 ARG E CA 1
ATOM 4578 C C A ARG C 1 158 ? -138.167 312.155 -11.643 0.50 16.77 158 ARG E C 1
ATOM 4579 O O A ARG C 1 158 ? -137.389 311.344 -12.153 0.50 16.10 158 ARG E O 1
ATOM 4587 N N A ILE C 1 159 ? -137.756 313.256 -11.021 0.50 16.94 159 ILE E N 1
ATOM 4588 C CA A ILE C 1 159 ? -136.338 313.576 -10.893 0.50 17.33 159 ILE E CA 1
ATOM 4589 C C A ILE C 1 159 ? -135.622 312.546 -10.022 0.50 17.59 159 ILE E C 1
ATOM 4590 O O A ILE C 1 159 ? -134.493 312.163 -10.312 0.50 17.59 159 ILE E O 1
ATOM 4595 N N A ARG C 1 160 ? -136.274 312.081 -8.964 0.50 18.03 160 ARG E N 1
ATOM 4596 C CA A ARG C 1 160 ? -135.641 311.091 -8.104 0.50 18.33 160 ARG E CA 1
ATOM 4597 C C A ARG C 1 160 ? -135.442 309.782 -8.858 0.50 17.99 160 ARG E C 1
ATOM 4598 O O A ARG C 1 160 ? -134.479 309.066 -8.611 0.50 17.88 160 ARG E O 1
ATOM 4606 N N A GLU C 1 161 ? -136.363 309.471 -9.766 0.50 17.78 161 GLU E N 1
ATOM 4607 C CA A GLU C 1 161 ? -136.239 308.290 -10.608 0.50 17.77 161 GLU E CA 1
ATOM 4608 C C A GLU C 1 161 ? -135.131 308.488 -11.638 0.50 17.98 161 GLU E C 1
ATOM 4609 O O A GLU C 1 161 ? -134.726 307.542 -12.319 0.50 18.09 161 GLU E O 1
ATOM 4615 N N A GLY C 1 162 ? -134.660 309.724 -11.761 0.50 17.79 162 GLY E N 1
ATOM 4616 C CA A GLY C 1 162 ? -133.528 310.024 -12.625 0.50 18.03 162 GLY E CA 1
ATOM 4617 C C A GLY C 1 162 ? -133.838 310.883 -13.838 0.50 18.12 162 GLY E C 1
ATOM 4618 O O A GLY C 1 162 ? -133.092 310.863 -14.818 0.50 18.11 162 GLY E O 1
ATOM 4619 N N A ALA C 1 163 ? -134.932 311.638 -13.795 0.50 18.04 163 ALA E N 1
ATOM 4620 C CA A ALA C 1 163 ? -135.233 312.567 -14.885 0.50 18.07 163 ALA E CA 1
ATOM 4621 C C A ALA C 1 163 ? -134.253 313.736 -14.835 0.50 17.99 163 ALA E C 1
ATOM 4622 O O A ALA C 1 163 ? -134.006 314.292 -13.770 0.50 17.85 163 ALA E O 1
ATOM 4624 N N A ALA C 1 164 ? -133.690 314.094 -15.985 0.50 18.34 164 ALA E N 1
ATOM 4625 C CA A ALA C 1 164 ? -132.697 315.165 -16.059 0.50 18.71 164 ALA E CA 1
ATOM 4626 C C A ALA C 1 164 ? -133.367 316.462 -16.474 0.50 19.02 164 ALA E C 1
ATOM 4627 O O A ALA C 1 164 ? -132.750 317.519 -16.490 0.50 19.14 164 ALA E O 1
ATOM 4629 N N A MET C 1 165 ? -134.643 316.370 -16.806 0.50 19.34 165 MET E N 1
ATOM 4630 C CA A MET C 1 165 ? -135.369 317.499 -17.344 0.50 19.77 165 MET E CA 1
ATOM 4631 C C A MET C 1 165 ? -136.851 317.228 -17.157 0.50 19.47 165 MET E C 1
ATOM 4632 O O A MET C 1 165 ? -137.277 316.073 -17.117 0.50 19.06 165 MET E O 1
ATOM 4637 N N A ILE C 1 166 ? -137.632 318.291 -17.033 0.50 19.12 166 ILE E N 1
ATOM 4638 C CA A ILE C 1 166 ? -139.047 318.149 -16.752 0.50 19.50 166 ILE E CA 1
ATOM 4639 C C A ILE C 1 166 ? -139.855 318.971 -17.732 0.50 19.53 166 ILE E C 1
ATOM 4640 O O A ILE C 1 166 ? -139.493 320.103 -18.062 0.50 19.38 166 ILE E O 1
ATOM 4645 N N A ARG C 1 167 ? -140.944 318.395 -18.216 0.50 19.21 167 ARG E N 1
ATOM 4646 C CA A ARG C 1 167 ? -141.866 319.161 -19.012 0.50 19.70 167 ARG E CA 1
ATOM 4647 C C A ARG C 1 167 ? -143.171 319.306 -18.232 0.50 19.76 167 ARG E C 1
ATOM 4648 O O A ARG C 1 167 ? -143.800 318.316 -17.845 0.50 19.29 167 ARG E O 1
ATOM 4656 N N A ILE C 1 168 ? -143.537 320.552 -17.956 0.50 19.81 168 ILE E N 1
ATOM 4657 C CA A ILE C 1 168 ? -144.753 320.848 -17.213 0.50 19.94 168 ILE E CA 1
ATOM 4658 C C A ILE C 1 168 ? -145.891 320.892 -18.217 0.50 20.48 168 ILE E C 1
ATOM 4659 O O A ILE C 1 168 ? -145.983 321.807 -19.039 0.50 20.64 168 ILE E O 1
ATOM 4664 N N A GLN C 1 169 ? -146.750 319.881 -18.137 0.50 20.85 169 GLN E N 1
ATOM 4665 C CA A GLN C 1 169 ? -147.666 319.540 -19.214 0.50 21.27 169 GLN E CA 1
ATOM 4666 C C A GLN C 1 169 ? -149.110 319.977 -18.967 0.50 21.70 169 GLN E C 1
ATOM 4667 O O A GLN C 1 169 ? -149.636 319.838 -17.863 0.50 21.91 169 GLN E O 1
ATOM 4673 N N A GLY C 1 170 ? -149.746 320.488 -20.015 0.50 21.93 170 GLY E N 1
ATOM 4674 C CA A GLY C 1 170 ? -151.182 320.739 -19.996 0.50 22.75 170 GLY E CA 1
ATOM 4675 C C A GLY C 1 170 ? -151.920 319.615 -20.702 0.50 23.26 170 GLY E C 1
ATOM 4676 O O A GLY C 1 170 ? -151.623 318.436 -20.490 0.50 22.72 170 GLY E O 1
ATOM 4677 N N A ASP C 1 171 ? -152.871 319.981 -21.555 0.50 24.14 171 ASP E N 1
ATOM 4678 C CA A ASP C 1 171 ? -153.685 319.006 -22.278 0.50 25.35 171 ASP E CA 1
ATOM 4679 C C A ASP C 1 171 ? -152.829 317.989 -23.029 0.50 26.33 171 ASP E C 1
ATOM 4680 O O A ASP C 1 171 ? -151.815 318.344 -23.633 0.50 26.01 171 ASP E O 1
ATOM 4685 N N A LEU C 1 172 ? -153.252 316.728 -23.003 0.50 28.00 172 LEU E N 1
ATOM 4686 C CA A LEU C 1 172 ? -152.520 315.659 -23.684 0.50 29.80 172 LEU E CA 1
ATOM 4687 C C A LEU C 1 172 ? -152.792 315.639 -25.188 0.50 30.89 172 LEU E C 1
ATOM 4688 O O A LEU C 1 172 ? -151.894 315.339 -25.978 0.50 31.84 172 LEU E O 1
ATOM 4693 N N A THR C 1 173 ? -154.026 315.947 -25.583 0.50 31.54 173 THR E N 1
ATOM 4694 C CA A THR C 1 173 ? -154.381 316.016 -27.003 0.50 31.43 173 THR E CA 1
ATOM 4695 C C A THR C 1 173 ? -153.990 317.361 -27.596 0.50 31.37 173 THR E C 1
ATOM 4696 O O A THR C 1 173 ? -153.489 318.239 -26.892 0.50 31.97 173 THR E O 1
ATOM 4700 N N A ALA C 1 174 ? -154.225 317.512 -28.897 0.50 30.28 174 ALA E N 1
ATOM 4701 C CA A ALA C 1 174 ? -153.926 318.754 -29.598 0.50 29.79 174 ALA E CA 1
ATOM 4702 C C A ALA C 1 174 ? -155.109 319.703 -29.492 0.50 29.05 174 ALA E C 1
ATOM 4703 O O A ALA C 1 174 ? -155.796 319.967 -30.479 0.50 29.23 174 ALA E O 1
ATOM 4705 N N A THR C 1 175 ? -155.345 320.217 -28.292 0.50 27.78 175 THR E N 1
ATOM 4706 C CA A THR C 1 175 ? -156.503 321.066 -28.055 0.50 27.37 175 THR E CA 1
ATOM 4707 C C A THR C 1 175 ? -156.230 322.514 -28.449 0.50 26.74 175 THR E C 1
ATOM 4708 O O A THR C 1 175 ? -157.158 323.314 -28.573 0.50 26.18 175 THR E O 1
ATOM 4712 N N A GLY C 1 176 ? -154.956 322.846 -28.636 0.50 25.87 176 GLY E N 1
ATOM 4713 C CA A GLY C 1 176 ? -154.562 324.219 -28.914 0.50 25.64 176 GLY E CA 1
ATOM 4714 C C A GLY C 1 176 ? -154.986 325.163 -27.803 0.50 25.41 176 GLY E C 1
ATOM 4715 O O A GLY C 1 176 ? -155.060 326.375 -28.008 0.50 26.10 176 GLY E O 1
ATOM 4716 N N A ASN C 1 177 ? -155.264 324.609 -26.624 0.50 24.81 177 ASN E N 1
ATOM 4717 C CA A ASN C 1 177 ? -155.671 325.414 -25.472 0.50 24.14 177 ASN E CA 1
ATOM 4718 C C A ASN C 1 177 ? -154.628 325.347 -24.365 0.50 23.75 177 ASN E C 1
ATOM 4719 O O A ASN C 1 177 ? -154.308 324.273 -23.865 0.50 23.96 177 ASN E O 1
ATOM 4724 N N A ILE C 1 178 ? -154.129 326.512 -23.968 0.50 23.10 178 ILE E N 1
ATOM 4725 C CA A ILE C 1 178 ? -152.985 326.609 -23.075 0.50 22.82 178 ILE E CA 1
ATOM 4726 C C A ILE C 1 178 ? -153.391 326.668 -21.596 0.50 22.17 178 ILE E C 1
ATOM 4727 O O A ILE C 1 178 ? -152.534 326.754 -20.715 0.50 21.69 178 ILE E O 1
ATOM 4732 N N A ALA C 1 179 ? -154.692 326.592 -21.329 0.50 21.21 179 ALA E N 1
ATOM 4733 C CA A ALA C 1 179 ? -155.230 326.796 -19.980 0.50 21.12 179 ALA E CA 1
ATOM 4734 C C A ALA C 1 179 ? -154.659 325.851 -18.920 0.50 21.09 179 ALA E C 1
ATOM 4735 O O A ALA C 1 179 ? -154.266 326.286 -17.836 0.50 20.50 179 ALA E O 1
ATOM 4737 N N A GLU C 1 180 ? -154.630 324.561 -19.220 0.50 21.30 180 GLU E N 1
ATOM 4738 C CA A GLU C 1 180 ? -154.150 323.584 -18.249 0.50 21.80 180 GLU E CA 1
ATOM 4739 C C A GLU C 1 180 ? -152.648 323.717 -18.048 0.50 20.77 180 GLU E C 1
ATOM 4740 O O A GLU C 1 180 ? -152.133 323.493 -16.956 0.50 20.54 180 GLU E O 1
ATOM 4746 N N A THR C 1 181 ? -151.951 324.099 -19.108 0.50 20.35 181 THR E N 1
ATOM 4747 C CA A THR C 1 181 ? -150.516 324.313 -19.037 0.50 19.97 181 THR E CA 1
ATOM 4748 C C A THR C 1 181 ? -150.207 325.478 -18.103 0.50 19.53 181 THR E C 1
ATOM 4749 O O A THR C 1 181 ? -149.315 325.395 -17.258 0.50 19.04 181 THR E O 1
ATOM 4753 N N A VAL C 1 182 ? -150.954 326.566 -18.250 0.50 18.91 182 VAL E N 1
ATOM 4754 C CA A VAL C 1 182 ? -150.782 327.709 -17.369 0.50 18.77 182 VAL E CA 1
ATOM 4755 C C A VAL C 1 182 ? -151.065 327.297 -15.928 0.50 18.48 182 VAL E C 1
ATOM 4756 O O A VAL C 1 182 ? -150.337 327.669 -15.011 0.50 18.53 182 VAL E O 1
ATOM 4760 N N A LYS C 1 183 ? -152.120 326.519 -15.732 0.50 18.67 183 LYS E N 1
ATOM 4761 C CA A LYS C 1 183 ? -152.451 326.038 -14.395 0.50 19.35 183 LYS E CA 1
ATOM 4762 C C A LYS C 1 183 ? -151.268 325.299 -13.780 0.50 18.82 183 LYS E C 1
ATOM 4763 O O A LYS C 1 183 ? -150.847 325.596 -12.670 0.50 18.57 183 LYS E O 1
ATOM 4769 N N A ASN C 1 184 ? -150.734 324.333 -14.513 0.50 18.85 184 ASN E N 1
ATOM 4770 C CA A ASN C 1 184 ? -149.694 323.464 -13.978 0.50 18.77 184 ASN E CA 1
ATOM 4771 C C A ASN C 1 184 ? -148.340 324.168 -13.864 0.50 18.81 184 ASN E C 1
ATOM 4772 O O A ASN C 1 184 ? -147.547 323.843 -12.991 0.50 18.22 184 ASN E O 1
ATOM 4777 N N A VAL C 1 185 ? -148.082 325.148 -14.725 0.50 19.31 185 VAL E N 1
ATOM 4778 C CA A VAL C 1 185 ? -146.878 325.961 -14.575 0.50 19.55 185 VAL E CA 1
ATOM 4779 C C A VAL C 1 185 ? -146.989 326.837 -13.327 0.50 19.61 185 VAL E C 1
ATOM 4780 O O A VAL C 1 185 ? -146.040 326.945 -12.553 0.50 19.41 185 VAL E O 1
ATOM 4784 N N A ARG C 1 186 ? -148.150 327.446 -13.115 0.50 20.09 186 ARG E N 1
ATOM 4785 C CA A ARG C 1 186 ? -148.349 328.263 -11.918 0.50 20.74 186 ARG E CA 1
ATOM 4786 C C A ARG C 1 186 ? -148.310 327.420 -10.647 0.50 20.98 186 ARG E C 1
ATOM 4787 O O A ARG C 1 186 ? -147.801 327.859 -9.619 0.50 20.90 186 ARG E O 1
ATOM 4795 N N A SER C 1 187 ? -148.848 326.210 -10.709 0.50 21.59 187 SER E N 1
ATOM 4796 C CA A SER C 1 187 ? -148.838 325.346 -9.535 0.50 22.53 187 SER E CA 1
ATOM 4797 C C A SER C 1 187 ? -147.401 325.005 -9.144 0.50 22.83 187 SER E C 1
ATOM 4798 O O A SER C 1 187 ? -147.022 325.096 -7.977 0.50 22.50 187 SER E O 1
ATOM 4801 N N A LEU C 1 188 ? -146.596 324.628 -10.129 0.50 23.61 188 LEU E N 1
ATOM 4802 C CA A LEU C 1 188 ? -145.197 324.298 -9.887 0.50 24.64 188 LEU E CA 1
ATOM 4803 C C A LEU C 1 188 ? -144.421 325.519 -9.388 0.50 24.90 188 LEU E C 1
ATOM 4804 O O A LEU C 1 188 ? -143.757 325.466 -8.352 0.50 24.49 188 LEU E O 1
ATOM 4809 N N A MET C 1 189 ? -144.506 326.621 -10.126 0.50 25.16 189 MET E N 1
ATOM 4810 C CA A MET C 1 189 ? -143.778 327.832 -9.760 0.50 25.99 189 MET E CA 1
ATOM 4811 C C A MET C 1 189 ? -144.222 328.341 -8.392 0.50 25.36 189 MET E C 1
ATOM 4812 O O A MET C 1 189 ? -143.401 328.756 -7.579 0.50 25.61 189 MET E O 1
ATOM 4817 N N A GLY C 1 190 ? -145.526 328.298 -8.145 0.50 25.12 190 GLY E N 1
ATOM 4818 C CA A GLY C 1 190 ? -146.090 328.776 -6.890 0.50 24.99 190 GLY E CA 1
ATOM 4819 C C A GLY C 1 190 ? -145.649 327.965 -5.689 0.50 25.03 190 GLY E C 1
ATOM 4820 O O A GLY C 1 190 ? -145.329 328.524 -4.638 0.50 24.23 190 GLY E O 1
ATOM 4821 N N A GLU C 1 191 ? -145.636 326.644 -5.826 0.50 24.96 191 GLU E N 1
ATOM 4822 C CA A GLU C 1 191 ? -145.221 325.791 -4.718 0.50 25.82 191 GLU E CA 1
ATOM 4823 C C A GLU C 1 191 ? -143.744 326.014 -4.413 0.50 24.67 191 GLU E C 1
ATOM 4824 O O A GLU C 1 191 ? -143.333 325.997 -3.254 0.50 24.55 191 GLU E O 1
ATOM 4830 N N A VAL C 1 192 ? -142.947 326.229 -5.455 0.50 23.54 192 VAL E N 1
ATOM 4831 C CA A VAL C 1 192 ? -141.527 326.490 -5.267 0.50 23.32 192 VAL E CA 1
ATOM 4832 C C A VAL C 1 192 ? -141.322 327.765 -4.453 0.50 22.94 192 VAL E C 1
ATOM 4833 O O A VAL C 1 192 ? -140.440 327.826 -3.606 0.50 22.12 192 VAL E O 1
ATOM 4837 N N A ARG C 1 193 ? -142.151 328.774 -4.701 0.50 23.31 193 ARG E N 1
ATOM 4838 C CA A ARG C 1 193 ? -142.050 330.036 -3.970 0.50 23.84 193 ARG E CA 1
ATOM 4839 C C A ARG C 1 193 ? -142.478 329.879 -2.516 0.50 23.25 193 ARG E C 1
ATOM 4840 O O A ARG C 1 193 ? -141.889 330.482 -1.614 0.50 22.65 193 ARG E O 1
ATOM 4848 N N A VAL C 1 194 ? -143.505 329.068 -2.292 0.50 22.40 194 VAL E N 1
ATOM 4849 C CA A VAL C 1 194 ? -143.951 328.770 -0.941 0.50 22.14 194 VAL E CA 1
ATOM 4850 C C A VAL C 1 194 ? -142.827 328.062 -0.182 0.50 22.09 194 VAL E C 1
ATOM 4851 O O A VAL C 1 194 ? -142.511 328.400 0.959 0.50 21.26 194 VAL E O 1
ATOM 4855 N N A LEU C 1 195 ? -142.221 327.077 -0.829 0.50 22.31 195 LEU E N 1
ATOM 4856 C CA A LEU C 1 195 ? -141.169 326.298 -0.197 0.50 22.96 195 LEU E CA 1
ATOM 4857 C C A LEU C 1 195 ? -139.979 327.191 0.138 0.50 23.13 195 LEU E C 1
ATOM 4858 O O A LEU C 1 195 ? -139.407 327.103 1.224 0.50 22.44 195 LEU E O 1
ATOM 4863 N N A ASN C 1 196 ? -139.626 328.073 -0.789 0.50 23.46 196 ASN E N 1
ATOM 4864 C CA A ASN C 1 196 ? -138.437 328.909 -0.635 0.50 23.93 196 ASN E CA 1
ATOM 4865 C C A ASN C 1 196 ? -138.375 329.613 0.721 0.50 24.05 196 ASN E C 1
ATOM 4866 O O A ASN C 1 196 ? -137.304 329.770 1.306 0.50 23.48 196 ASN E O 1
ATOM 4868 N N A ASN C 1 197 ? -139.535 330.024 1.215 0.50 23.86 197 ASN E N 1
ATOM 4869 C CA A ASN C 1 197 ? -139.626 330.896 2.374 0.50 24.02 197 ASN E CA 1
ATOM 4870 C C A ASN C 1 197 ? -140.110 330.146 3.614 0.50 23.08 197 ASN E C 1
ATOM 4871 O O A ASN C 1 197 ? -140.265 330.725 4.691 0.50 23.02 197 ASN E O 1
ATOM 4876 N N A MET C 1 198 ? -140.350 328.854 3.453 0.50 21.52 198 MET E N 1
ATOM 4877 C CA A MET C 1 198 ? -141.003 328.058 4.474 0.50 20.88 198 MET E CA 1
ATOM 4878 C C A MET C 1 198 ? -140.146 327.866 5.723 0.50 20.08 198 MET E C 1
ATOM 4879 O O A MET C 1 198 ? -138.930 327.701 5.637 0.50 19.87 198 MET E O 1
ATOM 4884 N N A ASP C 1 199 ? -140.783 327.890 6.887 0.50 19.51 199 ASP E N 1
ATOM 4885 C CA A ASP C 1 199 ? -140.104 327.507 8.117 0.50 19.79 199 ASP E CA 1
ATOM 4886 C C A ASP C 1 199 ? -139.490 326.113 7.936 0.50 19.45 199 ASP E C 1
ATOM 4887 O O A ASP C 1 199 ? -140.169 325.172 7.522 0.50 18.65 199 ASP E O 1
ATOM 4892 N N A ASP C 1 200 ? -138.201 325.988 8.227 0.50 19.23 200 ASP E N 1
ATOM 4893 C CA A ASP C 1 200 ? -137.487 324.735 7.990 0.50 19.33 200 ASP E CA 1
ATOM 4894 C C A ASP C 1 200 ? -138.163 323.554 8.691 0.50 18.61 200 ASP E C 1
ATOM 4895 O O A ASP C 1 200 ? -138.201 322.453 8.159 0.50 18.68 200 ASP E O 1
ATOM 4900 N N A ASP C 1 201 ? -138.702 323.786 9.883 0.50 17.91 201 ASP E N 1
ATOM 4901 C CA A ASP C 1 201 ? -139.297 322.708 10.662 0.50 17.46 201 ASP E CA 1
ATOM 4902 C C A ASP C 1 201 ? -140.518 322.127 9.962 0.50 17.12 201 ASP E C 1
ATOM 4903 O O A ASP C 1 201 ? -140.846 320.962 10.151 0.50 16.53 201 ASP E O 1
ATOM 4908 N N A GLU C 1 202 ? -141.185 322.946 9.155 0.50 16.74 202 GLU E N 1
ATOM 4909 C CA A GLU C 1 202 ? -142.432 322.542 8.515 0.50 16.74 202 GLU E CA 1
ATOM 4910 C C A GLU C 1 202 ? -142.207 321.803 7.195 0.50 16.60 202 GLU E C 1
ATOM 4911 O O A GLU C 1 202 ? -143.145 321.240 6.623 0.50 16.15 202 GLU E O 1
ATOM 4917 N N A VAL C 1 203 ? -140.967 321.782 6.720 0.50 16.45 203 VAL E N 1
ATOM 4918 C CA A VAL C 1 203 ? -140.684 321.199 5.410 0.50 16.74 203 VAL E CA 1
ATOM 4919 C C A VAL C 1 203 ? -140.868 319.677 5.363 0.50 16.84 203 VAL E C 1
ATOM 4920 O O A VAL C 1 203 ? -141.150 319.127 4.302 0.50 16.72 203 VAL E O 1
ATOM 4924 N N A PHE C 1 204 ? -140.721 318.998 6.498 0.50 17.16 204 PHE E N 1
ATOM 4925 C CA A PHE C 1 204 ? -140.913 317.546 6.531 0.50 17.79 204 PHE E CA 1
ATOM 4926 C C A PHE C 1 204 ? -142.351 317.206 6.153 0.50 17.87 204 PHE E C 1
ATOM 4927 O O A PHE C 1 204 ? -142.603 316.394 5.262 0.50 17.68 204 PHE E O 1
ATOM 4935 N N A THR C 1 205 ? -143.293 317.847 6.830 0.50 17.86 205 THR E N 1
ATOM 4936 C CA A THR C 1 205 ? -144.701 317.629 6.552 0.50 18.07 205 THR E CA 1
ATOM 4937 C C A THR C 1 205 ? -145.039 318.049 5.127 0.50 18.17 205 THR E C 1
ATOM 4938 O O A THR C 1 205 ? -145.805 317.377 4.441 0.50 17.56 205 THR E O 1
ATOM 4942 N N A PHE C 1 206 ? -144.450 319.152 4.674 0.50 18.67 206 PHE E N 1
ATOM 4943 C CA A PHE C 1 206 ? -144.668 319.608 3.306 0.50 19.09 206 PHE E CA 1
ATOM 4944 C C A PHE C 1 206 ? -144.256 318.536 2.299 0.50 19.00 206 PHE E C 1
ATOM 4945 O O A PHE C 1 206 ? -144.960 318.293 1.315 0.50 18.49 206 PHE E O 1
ATOM 4953 N N A ALA C 1 207 ? -143.117 317.897 2.547 0.50 18.98 207 ALA E N 1
ATOM 4954 C CA A ALA C 1 207 ? -142.635 316.837 1.666 0.50 19.38 207 ALA E CA 1
ATOM 4955 C C A ALA C 1 207 ? -143.620 315.667 1.663 0.50 19.55 207 ALA E C 1
ATOM 4956 O O A ALA C 1 207 ? -143.927 315.100 0.613 0.50 19.02 207 ALA E O 1
ATOM 4958 N N A LYS C 1 208 ? -144.115 315.315 2.842 0.50 20.06 208 LYS E N 1
ATOM 4959 C CA A LYS C 1 208 ? -145.125 314.271 2.958 0.50 20.69 208 LYS E CA 1
ATOM 4960 C C A LYS C 1 208 ? -146.392 314.628 2.174 0.50 20.89 208 LYS E C 1
ATOM 4961 O O A LYS C 1 208 ? -146.930 313.799 1.439 0.50 20.95 208 LYS E O 1
ATOM 4967 N N A LYS C 1 209 ? -146.865 315.862 2.328 0.50 20.79 209 LYS E N 1
ATOM 4968 C CA A LYS C 1 209 ? -148.127 316.281 1.711 0.50 21.19 209 LYS E CA 1
ATOM 4969 C C A LYS C 1 209 ? -148.095 316.185 0.190 0.50 21.52 209 LYS E C 1
ATOM 4970 O O A LYS C 1 209 ? -149.091 315.819 -0.430 0.50 21.44 209 LYS E O 1
ATOM 4972 N N A ILE C 1 210 ? -146.958 316.515 -0.414 0.50 21.91 210 ILE E N 1
ATOM 4973 C CA A ILE C 1 210 ? -146.836 316.451 -1.869 0.50 22.07 210 ILE E CA 1
ATOM 4974 C C A ILE C 1 210 ? -146.189 315.143 -2.324 0.50 22.37 210 ILE E C 1
ATOM 4975 O O A ILE C 1 210 ? -145.834 314.989 -3.495 0.50 22.85 210 ILE E O 1
ATOM 4980 N N A SER C 1 211 ? -146.039 314.210 -1.388 0.50 22.48 211 SER E N 1
ATOM 4981 C CA A SER C 1 211 ? -145.467 312.893 -1.666 0.50 23.13 211 SER E CA 1
ATOM 4982 C C A SER C 1 211 ? -144.157 312.979 -2.449 0.50 23.22 211 SER E C 1
ATOM 4983 O O A SER C 1 211 ? -143.980 312.301 -3.462 0.50 23.01 211 SER E O 1
ATOM 4986 N N A ALA C 1 212 ? -143.238 313.807 -1.967 0.50 23.37 212 ALA E N 1
ATOM 4987 C CA A ALA C 1 212 ? -141.961 314.010 -2.638 0.50 23.49 212 ALA E CA 1
ATOM 4988 C C A ALA C 1 212 ? -140.815 313.615 -1.726 0.50 23.50 212 ALA E C 1
ATOM 4989 O O A ALA C 1 212 ? -140.949 313.669 -0.504 0.50 23.72 212 ALA E O 1
ATOM 4991 N N A PRO C 1 213 ? -139.678 313.219 -2.319 0.50 23.08 213 PRO E N 1
ATOM 4992 C CA A PRO C 1 213 ? -138.488 312.901 -1.541 0.50 22.96 213 PRO E CA 1
ATOM 4993 C C A PRO C 1 213 ? -137.969 314.137 -0.823 0.50 22.77 213 PRO E C 1
ATOM 4994 O O A PRO C 1 213 ? -137.767 315.178 -1.448 0.50 22.01 213 PRO E O 1
ATOM 4998 N N A TYR C 1 214 ? -137.747 314.014 0.478 0.50 23.36 214 TYR E N 1
ATOM 4999 C CA A TYR C 1 214 ? -137.400 315.162 1.299 0.50 23.68 214 TYR E CA 1
ATOM 5000 C C A TYR C 1 214 ? -136.132 315.873 0.830 0.50 24.22 214 TYR E C 1
ATOM 5001 O O A TYR C 1 214 ? -136.102 317.101 0.736 0.50 23.95 214 TYR E O 1
ATOM 5010 N N A ASP C 1 215 ? -135.082 315.110 0.544 0.50 24.67 215 ASP E N 1
ATOM 5011 C CA A ASP C 1 215 ? -133.804 315.712 0.182 0.50 25.42 215 ASP E CA 1
ATOM 5012 C C A ASP C 1 215 ? -133.935 316.579 -1.080 0.50 24.62 215 ASP E C 1
ATOM 5013 O O A ASP C 1 215 ? -133.291 317.624 -1.190 0.50 23.98 215 ASP E O 1
ATOM 5018 N N A LEU C 1 216 ? -134.777 316.159 -2.021 0.50 23.93 216 LEU E N 1
ATOM 5019 C CA A LEU C 1 216 ? -135.008 316.946 -3.232 0.50 23.29 216 LEU E CA 1
ATOM 5020 C C A LEU C 1 216 ? -135.841 318.194 -2.939 0.50 23.03 216 LEU E C 1
ATOM 5021 O O A LEU C 1 216 ? -135.619 319.254 -3.530 0.50 22.21 216 LEU E O 1
ATOM 5026 N N A VAL C 1 217 ? -136.808 318.065 -2.036 0.50 22.69 217 VAL E N 1
ATOM 5027 C CA A VAL C 1 217 ? -137.581 319.218 -1.597 0.50 22.61 217 VAL E CA 1
ATOM 5028 C C A VAL C 1 217 ? -136.630 320.234 -0.968 0.50 23.03 217 VAL E C 1
ATOM 5029 O O A VAL C 1 217 ? -136.714 321.431 -1.242 0.50 22.55 217 VAL E O 1
ATOM 5033 N N A ALA C 1 218 ? -135.715 319.741 -0.135 0.50 23.42 218 ALA E N 1
ATOM 5034 C CA A ALA C 1 218 ? -134.720 320.590 0.514 0.50 24.16 218 ALA E CA 1
ATOM 5035 C C A ALA C 1 218 ? -133.853 321.303 -0.514 0.50 24.50 218 ALA E C 1
ATOM 5036 O O A ALA C 1 218 ? -133.574 322.492 -0.381 0.50 24.37 218 ALA E O 1
ATOM 5038 N N A GLN C 1 219 ? -133.428 320.571 -1.537 0.50 25.30 219 GLN E N 1
ATOM 5039 C CA A GLN C 1 219 ? -132.594 321.140 -2.586 0.50 25.83 219 GLN E CA 1
ATOM 5040 C C A GLN C 1 219 ? -133.360 322.236 -3.330 0.50 25.72 219 GLN E C 1
ATOM 5041 O O A GLN C 1 219 ? -132.861 323.350 -3.504 0.50 25.69 219 GLN E O 1
ATOM 5047 N N A THR C 1 220 ? -134.579 321.920 -3.756 0.50 24.74 220 THR E N 1
ATOM 5048 C CA A THR C 1 220 ? -135.424 322.891 -4.441 0.50 24.59 220 THR E CA 1
ATOM 5049 C C A THR C 1 220 ? -135.586 324.162 -3.608 0.50 24.87 220 THR E C 1
ATOM 5050 O O A THR C 1 220 ? -135.622 325.266 -4.150 0.50 24.29 220 THR E O 1
ATOM 5054 N N A LYS C 1 221 ? -135.687 323.998 -2.292 0.50 25.27 221 LYS E N 1
ATOM 5055 C CA A LYS C 1 221 ? -135.794 325.136 -1.384 0.50 26.11 221 LYS E CA 1
ATOM 5056 C C A LYS C 1 221 ? -134.535 325.994 -1.455 0.50 27.17 221 LYS E C 1
ATOM 5057 O O A LYS C 1 221 ? -134.610 327.220 -1.556 0.50 26.86 221 LYS E O 1
ATOM 5063 N N A GLN C 1 222 ? -133.379 325.339 -1.407 0.50 28.54 222 GLN E N 1
ATOM 5064 C CA A GLN C 1 222 ? -132.094 326.036 -1.460 0.50 29.78 222 GLN E CA 1
ATOM 5065 C C A GLN C 1 222 ? -131.907 326.792 -2.774 0.50 31.04 222 GLN E C 1
ATOM 5066 O O A GLN C 1 222 ? -131.455 327.934 -2.777 0.50 31.52 222 GLN E O 1
ATOM 5068 N N A MET C 1 223 ? -132.252 326.159 -3.889 0.50 32.25 223 MET E N 1
ATOM 5069 C CA A MET C 1 223 ? -132.040 326.770 -5.197 0.50 33.48 223 MET E CA 1
ATOM 5070 C C A MET C 1 223 ? -133.129 327.787 -5.531 0.50 33.22 223 MET E C 1
ATOM 5071 O O A MET C 1 223 ? -132.975 328.593 -6.445 0.50 32.41 223 MET E O 1
ATOM 5076 N N A GLY C 1 224 ? -134.232 327.750 -4.793 0.50 33.01 224 GLY E N 1
ATOM 5077 C CA A GLY C 1 224 ? -135.388 328.567 -5.140 0.50 33.10 224 GLY E CA 1
ATOM 5078 C C A GLY C 1 224 ? -135.807 328.236 -6.557 0.50 33.62 224 GLY E C 1
ATOM 5079 O O A GLY C 1 224 ? -136.271 329.097 -7.304 0.50 33.40 224 GLY E O 1
ATOM 5080 N N A ARG C 1 225 ? -135.637 326.970 -6.923 0.50 34.34 225 ARG E N 1
ATOM 5081 C CA A ARG C 1 225 ? -135.867 326.521 -8.286 0.50 35.35 225 ARG E CA 1
ATOM 5082 C C A ARG C 1 225 ? -135.798 324.995 -8.334 0.50 34.05 225 ARG E C 1
ATOM 5083 O O A ARG C 1 225 ? -135.100 324.377 -7.530 0.50 33.64 225 ARG E O 1
ATOM 5091 N N A VAL C 1 226 ? -136.529 324.386 -9.265 0.50 33.77 226 VAL E N 1
ATOM 5092 C CA A VAL C 1 226 ? -136.419 322.946 -9.492 0.50 32.80 226 VAL E CA 1
ATOM 5093 C C A VAL C 1 226 ? -135.054 322.651 -10.104 0.50 31.29 226 VAL E C 1
ATOM 5094 O O A VAL C 1 226 ? -134.661 323.280 -11.084 0.50 30.68 226 VAL E O 1
ATOM 5098 N N A PRO C 1 227 ? -134.322 321.700 -9.509 0.50 30.41 227 PRO E N 1
ATOM 5099 C CA A PRO C 1 227 ? -132.929 321.372 -9.832 0.50 29.57 227 PRO E CA 1
ATOM 5100 C C A PRO C 1 227 ? -132.658 320.918 -11.268 0.50 28.46 227 PRO E C 1
ATOM 5101 O O A PRO C 1 227 ? -131.538 320.500 -11.569 0.50 28.36 227 PRO E O 1
ATOM 5105 N N A VAL C 1 228 ? -133.653 320.988 -12.146 0.50 26.66 228 VAL E N 1
ATOM 5106 C CA A VAL C 1 228 ? -133.431 320.637 -13.543 0.50 25.60 228 VAL E CA 1
ATOM 5107 C C A VAL C 1 228 ? -134.167 321.596 -14.468 0.50 25.38 228 VAL E C 1
ATOM 5108 O O A VAL C 1 228 ? -135.077 322.311 -14.042 0.50 24.75 228 VAL E O 1
ATOM 5112 N N A VAL C 1 229 ? -133.760 321.602 -15.734 0.50 24.98 229 VAL E N 1
ATOM 5113 C CA A VAL C 1 229 ? -134.427 322.390 -16.765 0.50 25.31 229 VAL E CA 1
ATOM 5114 C C A VAL C 1 229 ? -135.925 322.072 -16.804 0.50 24.80 229 VAL E C 1
ATOM 5115 O O A VAL C 1 229 ? -136.330 320.910 -16.673 0.50 24.00 229 VAL E O 1
ATOM 5119 N N A GLN C 1 230 ? -136.741 323.109 -16.984 0.50 24.00 230 GLN E N 1
ATOM 5120 C CA A GLN C 1 230 ? -138.194 322.955 -16.981 0.50 23.62 230 GLN E CA 1
ATOM 5121 C C A GLN C 1 230 ? -138.837 323.639 -18.184 0.50 23.30 230 GLN E C 1
ATOM 5122 O O A GLN C 1 230 ? -138.823 324.869 -18.292 0.50 23.27 230 GLN E O 1
ATOM 5124 N N A PHE C 1 231 ? -139.404 322.833 -19.076 0.50 22.33 231 PHE E N 1
ATOM 5125 C CA A PHE C 1 231 ? -140.083 323.335 -20.264 0.50 22.38 231 PHE E CA 1
ATOM 5126 C C A PHE C 1 231 ? -141.598 323.228 -20.132 0.50 22.27 231 PHE E C 1
ATOM 5127 O O A PHE C 1 231 ? -142.121 322.238 -19.616 0.50 21.74 231 PHE E O 1
ATOM 5135 N N A ALA C 1 232 ? -142.299 324.248 -20.615 0.50 22.24 232 ALA E N 1
ATOM 5136 C CA A ALA C 1 232 ? -143.749 324.203 -20.695 0.50 22.24 232 ALA E CA 1
ATOM 5137 C C A ALA C 1 232 ? -144.145 323.404 -21.928 0.50 22.31 232 ALA E C 1
ATOM 5138 O O A ALA C 1 232 ? -143.437 323.417 -22.936 0.50 22.79 232 ALA E O 1
ATOM 5140 N N A SER C 1 233 ? -145.268 322.703 -21.841 0.50 21.91 233 SER E N 1
ATOM 5141 C CA A SER C 1 233 ? -145.786 321.942 -22.966 0.50 22.19 233 SER E CA 1
ATOM 5142 C C A SER C 1 233 ? -147.296 321.814 -22.885 0.50 22.32 233 SER E C 1
ATOM 5143 O O A SER C 1 233 ? -147.869 321.799 -21.796 0.50 21.93 233 SER E O 1
ATOM 5146 N N A GLY C 1 234 ? -147.934 321.724 -24.046 0.50 22.48 234 GLY E N 1
ATOM 5147 C CA A GLY C 1 234 ? -149.363 321.485 -24.109 0.50 23.08 234 GLY E CA 1
ATOM 5148 C C A GLY C 1 234 ? -150.163 322.713 -24.478 0.50 23.45 234 GLY E C 1
ATOM 5149 O O A GLY C 1 234 ? -150.318 323.634 -23.674 0.50 23.23 234 GLY E O 1
ATOM 5150 N N A GLY C 1 235 ? -150.674 322.720 -25.705 0.50 23.84 235 GLY E N 1
ATOM 5151 C CA A GLY C 1 235 ? -151.595 323.755 -26.152 0.50 24.46 235 GLY E CA 1
ATOM 5152 C C A GLY C 1 235 ? -150.926 325.002 -26.699 0.50 24.78 235 GLY E C 1
ATOM 5153 O O A GLY C 1 235 ? -151.603 325.971 -27.040 0.50 24.91 235 GLY E O 1
ATOM 5154 N N A ILE C 1 236 ? -149.601 324.995 -26.779 0.50 25.08 236 ILE E N 1
ATOM 5155 C CA A ILE C 1 236 ? -148.884 326.151 -27.299 0.50 25.37 236 ILE E CA 1
ATOM 5156 C C A ILE C 1 236 ? -149.175 326.276 -28.791 0.50 25.20 236 ILE E C 1
ATOM 5157 O O A ILE C 1 236 ? -148.762 325.443 -29.583 0.50 24.53 236 ILE E O 1
ATOM 5162 N N A THR C 1 237 ? -149.902 327.319 -29.172 0.50 25.24 237 THR E N 1
ATOM 5163 C CA A THR C 1 237 ? -150.347 327.451 -30.552 0.50 25.24 237 THR E CA 1
ATOM 5164 C C A THR C 1 237 ? -149.827 328.730 -31.207 0.50 25.45 237 THR E C 1
ATOM 5165 O O A THR C 1 237 ? -149.569 328.753 -32.408 0.50 25.68 237 THR E O 1
ATOM 5167 N N A THR C 1 238 ? -149.667 329.787 -30.419 0.50 25.29 238 THR E N 1
ATOM 5168 C CA A THR C 1 238 ? -149.233 331.073 -30.953 0.50 25.38 238 THR E CA 1
ATOM 5169 C C A THR C 1 238 ? -147.952 331.575 -30.298 0.50 25.12 238 THR E C 1
ATOM 5170 O O A THR C 1 238 ? -147.545 331.091 -29.242 0.50 25.22 238 THR E O 1
ATOM 5174 N N A PRO C 1 239 ? -147.305 332.554 -30.939 0.50 24.70 239 PRO E N 1
ATOM 5175 C CA A PRO C 1 239 ? -146.160 333.231 -30.351 0.50 24.24 239 PRO E CA 1
ATOM 5176 C C A PRO C 1 239 ? -146.477 333.771 -28.964 0.50 23.48 239 PRO E C 1
ATOM 5177 O O A PRO C 1 239 ? -145.643 333.692 -28.064 0.50 23.86 239 PRO E O 1
ATOM 5181 N N A ALA C 1 240 ? -147.674 334.322 -28.794 0.50 22.64 240 ALA E N 1
ATOM 5182 C CA A ALA C 1 240 ? -148.072 334.878 -27.506 0.50 22.06 240 ALA E CA 1
ATOM 5183 C C A ALA C 1 240 ? -148.106 333.785 -26.434 0.50 21.35 240 ALA E C 1
ATOM 5184 O O A ALA C 1 240 ? -147.650 333.995 -25.315 0.50 20.84 240 ALA E O 1
ATOM 5186 N N A ASP C 1 241 ? -148.649 332.623 -26.784 0.50 20.90 241 ASP E N 1
ATOM 5187 C CA A ASP C 1 241 ? -148.671 331.476 -25.876 0.50 20.98 241 ASP E CA 1
ATOM 5188 C C A ASP C 1 241 ? -147.270 331.124 -25.397 0.50 21.07 241 ASP E C 1
ATOM 5189 O O A ASP C 1 241 ? -147.027 330.952 -24.202 0.50 20.62 241 ASP E O 1
ATOM 5194 N N A ALA C 1 242 ? -146.352 331.002 -26.348 0.50 21.36 242 ALA E N 1
ATOM 5195 C CA A ALA C 1 242 ? -145.003 330.561 -26.046 0.50 21.77 242 ALA E CA 1
ATOM 5196 C C A ALA C 1 242 ? -144.285 331.578 -25.171 0.50 21.91 242 ALA E C 1
ATOM 5197 O O A ALA C 1 242 ? -143.566 331.204 -24.249 0.50 21.86 242 ALA E O 1
ATOM 5199 N N A ALA C 1 243 ? -144.487 332.864 -25.454 0.50 21.94 243 ALA E N 1
ATOM 5200 C CA A ALA C 1 243 ? -143.855 333.923 -24.671 0.50 22.02 243 ALA E CA 1
ATOM 5201 C C A ALA C 1 243 ? -144.447 333.990 -23.267 0.50 21.81 243 ALA E C 1
ATOM 5202 O O A ALA C 1 243 ? -143.748 334.284 -22.297 0.50 21.51 243 ALA E O 1
ATOM 5204 N N A LEU C 1 244 ? -145.743 333.726 -23.165 0.50 21.97 244 LEU E N 1
ATOM 5205 C CA A LEU C 1 244 ? -146.408 333.687 -21.871 0.50 22.36 244 LEU E CA 1
ATOM 5206 C C A LEU C 1 244 ? -145.718 332.670 -20.962 0.50 22.18 244 LEU E C 1
ATOM 5207 O O A LEU C 1 244 ? -145.433 332.954 -19.802 0.50 21.70 244 LEU E O 1
ATOM 5212 N N A MET C 1 245 ? -145.445 331.484 -21.499 0.50 22.71 245 MET E N 1
ATOM 5213 C CA A MET C 1 245 ? -144.801 330.429 -20.720 0.50 23.38 245 MET E CA 1
ATOM 5214 C C A MET C 1 245 ? -143.449 330.894 -20.197 0.50 23.00 245 MET E C 1
ATOM 5215 O O A MET C 1 245 ? -143.096 330.639 -19.041 0.50 22.88 245 MET E O 1
ATOM 5220 N N A MET C 1 246 ? -142.691 331.583 -21.045 0.50 22.63 246 MET E N 1
ATOM 5221 C CA A MET C 1 246 ? -141.372 332.062 -20.646 0.50 22.56 246 MET E CA 1
ATOM 5222 C C A MET C 1 246 ? -141.491 333.132 -19.564 0.50 22.37 246 MET E C 1
ATOM 5223 O O A MET C 1 246 ? -140.719 333.139 -18.609 0.50 22.55 246 MET E O 1
ATOM 5228 N N A GLN C 1 247 ? -142.458 334.034 -19.696 0.50 22.22 247 GLN E N 1
ATOM 5229 C CA A GLN C 1 247 ? -142.631 335.074 -18.685 0.50 22.19 247 GLN E CA 1
ATOM 5230 C C A GLN C 1 247 ? -143.108 334.480 -17.366 0.50 22.14 247 GLN E C 1
ATOM 5231 O O A GLN C 1 247 ? -142.898 335.066 -16.308 0.50 22.31 247 GLN E O 1
ATOM 5237 N N A LEU C 1 248 ? -143.737 333.309 -17.423 0.50 22.38 248 LEU E N 1
ATOM 5238 C CA A LEU C 1 248 ? -144.141 332.611 -16.200 0.50 22.69 248 LEU E CA 1
ATOM 5239 C C A LEU C 1 248 ? -142.953 331.900 -15.544 0.50 23.01 248 LEU E C 1
ATOM 5240 O O A LEU C 1 248 ? -143.084 331.336 -14.457 0.50 23.69 248 LEU E O 1
ATOM 5245 N N A GLY C 1 249 ? -141.800 331.919 -16.210 0.50 22.64 249 GLY E N 1
ATOM 5246 C CA A GLY C 1 249 ? -140.564 331.415 -15.613 0.50 22.45 249 GLY E CA 1
ATOM 5247 C C A GLY C 1 249 ? -139.992 330.119 -16.179 0.50 22.24 249 GLY E C 1
ATOM 5248 O O A GLY C 1 249 ? -138.999 329.610 -15.665 0.50 22.01 249 GLY E O 1
ATOM 5249 N N A CYS C 1 250 ? -140.592 329.581 -17.236 0.50 21.85 250 CYS E N 1
ATOM 5250 C CA A CYS C 1 250 ? -140.091 328.341 -17.825 0.50 21.94 250 CYS E CA 1
ATOM 5251 C C A CYS C 1 250 ? -138.752 328.566 -18.520 0.50 21.66 250 CYS E C 1
ATOM 5252 O O A CYS C 1 250 ? -138.331 329.702 -18.720 0.50 21.52 250 CYS E O 1
ATOM 5255 N N A ASP C 1 251 ? -138.085 327.476 -18.881 0.50 21.28 251 ASP E N 1
ATOM 5256 C CA A ASP C 1 251 ? -136.777 327.550 -19.522 0.50 21.16 251 ASP E CA 1
ATOM 5257 C C A ASP C 1 251 ? -136.902 327.422 -21.032 0.50 20.81 251 ASP E C 1
ATOM 5258 O O A ASP C 1 251 ? -135.956 327.713 -21.762 0.50 21.35 251 ASP E O 1
ATOM 5263 N N A GLY C 1 252 ? -138.071 326.983 -21.489 0.50 20.61 252 GLY E N 1
ATOM 5264 C CA A GLY C 1 252 ? -138.332 326.763 -22.910 0.50 20.27 252 GLY E CA 1
ATOM 5265 C C A GLY C 1 252 ? -139.684 326.102 -23.116 0.50 20.39 252 GLY E C 1
ATOM 5266 O O A GLY C 1 252 ? -140.418 325.866 -22.156 0.50 20.18 252 GLY E O 1
ATOM 5267 N N A VAL C 1 253 ? -140.025 325.803 -24.365 0.50 20.38 253 VAL E N 1
ATOM 5268 C CA A VAL C 1 253 ? -141.320 325.209 -24.664 0.50 20.84 253 VAL E CA 1
ATOM 5269 C C A VAL C 1 253 ? -141.235 324.074 -25.678 0.50 20.99 253 VAL E C 1
ATOM 5270 O O A VAL C 1 253 ? -140.351 324.058 -26.538 0.50 20.62 253 VAL E O 1
ATOM 5274 N N A PHE C 1 254 ? -142.160 323.124 -25.552 0.50 21.46 254 PHE E N 1
ATOM 5275 C CA A PHE C 1 254 ? -142.417 322.120 -26.580 0.50 21.91 254 PHE E CA 1
ATOM 5276 C C A PHE C 1 254 ? -143.564 322.591 -27.451 0.50 22.85 254 PHE E C 1
ATOM 5277 O O A PHE C 1 254 ? -144.512 323.201 -26.953 0.50 23.15 254 PHE E O 1
ATOM 5285 N N A VAL C 1 255 ? -143.495 322.282 -28.741 0.50 23.79 255 VAL E N 1
ATOM 5286 C CA A VAL C 1 255 ? -144.588 322.567 -29.653 0.50 24.82 255 VAL E CA 1
ATOM 5287 C C A VAL C 1 255 ? -144.957 321.302 -30.422 0.50 25.53 255 VAL E C 1
ATOM 5288 O O A VAL C 1 255 ? -144.080 320.540 -30.829 0.50 25.59 255 VAL E O 1
ATOM 5292 N N A GLY C 1 256 ? -146.254 321.081 -30.611 0.50 26.16 256 GLY E N 1
ATOM 5293 C CA A GLY C 1 256 ? -146.745 319.906 -31.330 0.50 26.63 256 GLY E CA 1
ATOM 5294 C C A GLY C 1 256 ? -147.126 320.216 -32.766 0.50 26.38 256 GLY E C 1
ATOM 5295 O O A GLY C 1 256 ? -146.536 321.091 -33.403 0.50 25.54 256 GLY E O 1
ATOM 5296 N N A PRO C 1 263 ? -151.543 327.575 -41.498 0.50 62.31 263 PRO E N 1
ATOM 5297 C CA A PRO C 1 263 ? -151.346 326.859 -42.755 0.50 62.15 263 PRO E CA 1
ATOM 5298 C C A PRO C 1 263 ? -149.990 327.159 -43.388 0.50 61.51 263 PRO E C 1
ATOM 5299 O O A PRO C 1 263 ? -149.808 326.955 -44.589 0.50 61.62 263 PRO E O 1
ATOM 5301 N N A ASP C 1 264 ? -149.053 327.647 -42.582 0.50 60.77 264 ASP E N 1
ATOM 5302 C CA A ASP C 1 264 ? -147.692 327.899 -43.046 0.50 59.92 264 ASP E CA 1
ATOM 5303 C C A ASP C 1 264 ? -146.704 327.615 -41.919 0.50 57.29 264 ASP E C 1
ATOM 5304 O O A ASP C 1 264 ? -146.299 328.524 -41.192 0.50 57.20 264 ASP E O 1
ATOM 5309 N N A PRO C 1 265 ? -146.320 326.338 -41.772 0.50 53.99 265 PRO E N 1
ATOM 5310 C CA A PRO C 1 265 ? -145.467 325.824 -40.701 0.50 51.49 265 PRO E CA 1
ATOM 5311 C C A PRO C 1 265 ? -144.137 326.556 -40.539 0.50 48.75 265 PRO E C 1
ATOM 5312 O O A PRO C 1 265 ? -143.793 326.959 -39.429 0.50 49.16 265 PRO E O 1
ATOM 5316 N N A PHE C 1 266 ? -143.391 326.719 -41.626 0.50 46.24 266 PHE E N 1
ATOM 5317 C CA A PHE C 1 266 ? -142.089 327.371 -41.548 0.50 44.81 266 PHE E CA 1
ATOM 5318 C C A PHE C 1 266 ? -142.210 328.714 -40.836 0.50 43.77 266 PHE E C 1
ATOM 5319 O O A PHE C 1 266 ? -141.414 329.035 -39.951 0.50 44.11 266 PHE E O 1
ATOM 5321 N N A LYS C 1 267 ? -143.215 329.493 -41.222 0.50 42.14 267 LYS E N 1
ATOM 5322 C CA A LYS C 1 267 ? -143.418 330.817 -40.649 0.50 41.15 267 LYS E CA 1
ATOM 5323 C C A LYS C 1 267 ? -143.824 330.720 -39.181 0.50 39.58 267 LYS E C 1
ATOM 5324 O O A LYS C 1 267 ? -143.223 331.357 -38.316 0.50 39.31 267 LYS E O 1
ATOM 5326 N N A LYS C 1 268 ? -144.846 329.918 -38.907 0.50 38.36 268 LYS E N 1
ATOM 5327 C CA A LYS C 1 268 ? -145.347 329.759 -37.546 0.50 37.34 268 LYS E CA 1
ATOM 5328 C C A LYS C 1 268 ? -144.231 329.301 -36.610 0.50 35.98 268 LYS E C 1
ATOM 5329 O O A LYS C 1 268 ? -144.069 329.836 -35.515 0.50 35.36 268 LYS E O 1
ATOM 5331 N N A LEU C 1 269 ? -143.457 328.316 -37.052 0.50 35.01 269 LEU E N 1
ATOM 5332 C CA A LEU C 1 269 ? -142.369 327.784 -36.243 0.50 34.18 269 LEU E CA 1
ATOM 5333 C C A LEU C 1 269 ? -141.304 328.843 -35.974 0.50 33.24 269 LEU E C 1
ATOM 5334 O O A LEU C 1 269 ? -140.788 328.944 -34.861 0.50 33.36 269 LEU E O 1
ATOM 5336 N N A ARG C 1 270 ? -140.970 329.628 -36.994 0.50 32.32 270 ARG E N 1
ATOM 5337 C CA A ARG C 1 270 ? -139.992 330.696 -36.832 0.50 31.24 270 ARG E CA 1
ATOM 5338 C C A ARG C 1 270 ? -140.519 331.721 -35.835 0.50 30.16 270 ARG E C 1
ATOM 5339 O O A ARG C 1 270 ? -139.787 332.195 -34.962 0.50 29.77 270 ARG E O 1
ATOM 5341 N N A SER C 1 271 ? -141.798 332.054 -35.964 0.50 29.87 271 SER E N 1
ATOM 5342 C CA A SER C 1 271 ? -142.432 333.015 -35.068 0.50 29.53 271 SER E CA 1
ATOM 5343 C C A SER C 1 271 ? -142.312 332.573 -33.611 0.50 28.50 271 SER E C 1
ATOM 5344 O O A SER C 1 271 ? -141.993 333.373 -32.736 0.50 28.24 271 SER E O 1
ATOM 5347 N N A ILE C 1 272 ? -142.558 331.294 -33.352 0.50 27.88 272 ILE E N 1
ATOM 5348 C CA A ILE C 1 272 ? -142.511 330.787 -31.984 0.50 27.79 272 ILE E CA 1
ATOM 5349 C C A ILE C 1 272 ? -141.086 330.782 -31.442 0.50 27.10 272 ILE E C 1
ATOM 5350 O O A ILE C 1 272 ? -140.858 331.119 -30.281 0.50 26.40 272 ILE E O 1
ATOM 5355 N N A VAL C 1 273 ? -140.128 330.410 -32.284 0.50 26.81 273 VAL E N 1
ATOM 5356 C CA A VAL C 1 273 ? -138.723 330.442 -31.890 0.50 26.65 273 VAL E CA 1
ATOM 5357 C C A VAL C 1 273 ? -138.326 331.863 -31.503 0.50 26.68 273 VAL E C 1
ATOM 5358 O O A VAL C 1 273 ? -137.718 332.087 -30.454 0.50 26.78 273 VAL E O 1
ATOM 5362 N N A GLN C 1 274 ? -138.685 332.822 -32.349 0.50 27.11 274 GLN E N 1
ATOM 5363 C CA A GLN C 1 274 ? -138.404 334.229 -32.079 0.50 27.67 274 GLN E CA 1
ATOM 5364 C C A GLN C 1 274 ? -139.099 334.675 -30.795 0.50 27.22 274 GLN E C 1
ATOM 5365 O O A GLN C 1 274 ? -138.511 335.370 -29.958 0.50 26.93 274 GLN E O 1
ATOM 5371 N N A ALA C 1 275 ? -140.355 334.270 -30.645 0.50 26.52 275 ALA E N 1
ATOM 5372 C CA A ALA C 1 275 ? -141.124 334.601 -29.452 0.50 26.72 275 ALA E CA 1
ATOM 5373 C C A ALA C 1 275 ? -140.383 334.165 -28.193 0.50 26.81 275 ALA E C 1
ATOM 5374 O O A ALA C 1 275 ? -140.239 334.940 -27.247 0.50 27.30 275 ALA E O 1
ATOM 5376 N N A VAL C 1 276 ? -139.913 332.923 -28.181 0.50 26.84 276 VAL E N 1
ATOM 5377 C CA A VAL C 1 276 ? -139.219 332.393 -27.016 0.50 27.48 276 VAL E CA 1
ATOM 5378 C C A VAL C 1 276 ? -137.912 333.141 -26.781 0.50 28.28 276 VAL E C 1
ATOM 5379 O O A VAL C 1 276 ? -137.542 333.422 -25.642 0.50 27.71 276 VAL E O 1
ATOM 5383 N N A GLN C 1 277 ? -137.223 333.475 -27.868 0.50 29.54 277 GLN E N 1
ATOM 5384 C CA A GLN C 1 277 ? -135.957 334.187 -27.775 0.50 30.43 277 GLN E CA 1
ATOM 5385 C C A GLN C 1 277 ? -136.135 335.628 -27.289 0.50 30.46 277 GLN E C 1
ATOM 5386 O O A GLN C 1 277 ? -135.307 336.131 -26.535 0.50 30.50 277 GLN E O 1
ATOM 5392 N N A HIS C 1 278 ? -137.215 336.285 -27.707 0.50 30.25 278 HIS E N 1
ATOM 5393 C CA A HIS C 1 278 ? -137.440 337.686 -27.341 0.50 30.30 278 HIS E CA 1
ATOM 5394 C C A HIS C 1 278 ? -138.744 337.863 -26.561 0.50 29.69 278 HIS E C 1
ATOM 5395 O O A HIS C 1 278 ? -139.511 338.801 -26.803 0.50 28.51 278 HIS E O 1
ATOM 5402 N N A TYR C 1 279 ? -138.972 336.974 -25.603 0.50 28.82 279 TYR E N 1
ATOM 5403 C CA A TYR C 1 279 ? -140.263 336.895 -24.931 0.50 28.47 279 TYR E CA 1
ATOM 5404 C C A TYR C 1 279 ? -140.655 338.159 -24.166 0.50 28.50 279 TYR E C 1
ATOM 5405 O O A TYR C 1 279 ? -141.823 338.339 -23.832 0.50 28.79 279 TYR E O 1
ATOM 5414 N N A ASN C 1 280 ? -139.696 339.038 -23.899 0.50 28.88 280 ASN E N 1
ATOM 5415 C CA A ASN C 1 280 ? -139.984 340.270 -23.165 0.50 29.17 280 ASN E CA 1
ATOM 5416 C C A ASN C 1 280 ? -140.171 341.485 -24.082 0.50 28.91 280 ASN E C 1
ATOM 5417 O O A ASN C 1 280 ? -140.367 342.600 -23.603 0.50 29.28 280 ASN E O 1
ATOM 5419 N N A ASP C 1 281 ? -140.115 341.268 -25.394 0.50 29.17 281 ASP E N 1
ATOM 5420 C CA A ASP C 1 281 ? -140.162 342.369 -26.362 0.50 29.10 281 ASP E CA 1
ATOM 5421 C C A ASP C 1 281 ? -141.493 342.404 -27.101 0.50 27.88 281 ASP E C 1
ATOM 5422 O O A ASP C 1 281 ? -141.651 341.768 -28.139 0.50 27.33 281 ASP E O 1
ATOM 5427 N N A PRO C 1 282 ? -142.456 343.164 -26.567 0.50 27.82 282 PRO E N 1
ATOM 5428 C CA A PRO C 1 282 ? -143.807 343.225 -27.119 0.50 27.96 282 PRO E CA 1
ATOM 5429 C C A PRO C 1 282 ? -143.841 343.622 -28.595 0.50 27.98 282 PRO E C 1
ATOM 5430 O O A PRO C 1 282 ? -144.651 343.094 -29.357 0.50 27.58 282 PRO E O 1
ATOM 5434 N N A HIS C 1 283 ? -142.964 344.538 -28.994 0.50 28.70 283 HIS E N 1
ATOM 5435 C CA A HIS C 1 283 ? -142.906 344.983 -30.386 0.50 29.03 283 HIS E CA 1
ATOM 5436 C C A HIS C 1 283 ? -142.508 343.831 -31.300 0.50 28.97 283 HIS E C 1
ATOM 5437 O O A HIS C 1 283 ? -143.080 343.654 -32.377 0.50 28.68 283 HIS E O 1
ATOM 5439 N N A VAL C 1 284 ? -141.529 343.044 -30.868 0.50 29.21 284 VAL E N 1
ATOM 5440 C CA A VAL C 1 284 ? -141.132 341.856 -31.615 0.50 29.49 284 VAL E CA 1
ATOM 5441 C C A VAL C 1 284 ? -142.270 340.843 -31.643 0.50 29.45 284 VAL E C 1
ATOM 5442 O O A VAL C 1 284 ? -142.586 340.271 -32.690 0.50 29.39 284 VAL E O 1
ATOM 5446 N N A LEU C 1 285 ? -142.890 340.621 -30.489 0.50 29.06 285 LEU E N 1
ATOM 5447 C CA A LEU C 1 285 ? -143.993 339.673 -30.407 0.50 29.20 285 LEU E CA 1
ATOM 5448 C C A LEU C 1 285 ? -145.088 340.070 -31.387 0.50 29.48 285 LEU E C 1
ATOM 5449 O O A LEU C 1 285 ? -145.703 339.219 -32.027 0.50 28.51 285 LEU E O 1
ATOM 5454 N N A ALA C 1 286 ? -145.315 341.375 -31.512 0.50 30.63 286 ALA E N 1
ATOM 5455 C CA A ALA C 1 286 ? -146.300 341.889 -32.453 0.50 31.41 286 ALA E CA 1
ATOM 5456 C C A ALA C 1 286 ? -145.939 341.502 -33.884 0.50 31.95 286 ALA E C 1
ATOM 5457 O O A ALA C 1 286 ? -146.758 340.941 -34.608 0.50 31.11 286 ALA E O 1
ATOM 5459 N N A GLU C 1 287 ? -144.709 341.800 -34.289 0.50 33.66 287 GLU E N 1
ATOM 5460 C CA A GLU C 1 287 ? -144.250 341.461 -35.632 0.50 35.20 287 GLU E CA 1
ATOM 5461 C C A GLU C 1 287 ? -144.413 339.966 -35.892 0.50 36.92 287 GLU E C 1
ATOM 5462 O O A GLU C 1 287 ? -144.942 339.557 -36.927 0.50 37.04 287 GLU E O 1
ATOM 5464 N N A MET C 1 288 ? -143.962 339.157 -34.938 0.50 38.99 288 MET E N 1
ATOM 5465 C CA A MET C 1 288 ? -144.034 337.700 -35.045 0.50 41.27 288 MET E CA 1
ATOM 5466 C C A MET C 1 288 ? -145.444 337.182 -35.314 0.50 42.19 288 MET E C 1
ATOM 5467 O O A MET C 1 288 ? -145.619 336.196 -36.029 0.50 42.70 288 MET E O 1
ATOM 5472 N N A SER C 1 289 ? -146.445 337.838 -34.736 0.50 42.80 289 SER E N 1
ATOM 5473 C CA A SER C 1 289 ? -147.814 337.330 -34.787 0.50 43.81 289 SER E CA 1
ATOM 5474 C C A SER C 1 289 ? -148.584 337.832 -36.005 0.50 44.93 289 SER E C 1
ATOM 5475 O O A SER C 1 289 ? -149.646 337.307 -36.334 0.50 44.16 289 SER E O 1
ATOM 5478 N N A SER C 1 290 ? -148.048 338.852 -36.667 0.50 47.73 290 SER E N 1
ATOM 5479 C CA A SER C 1 290 ? -148.740 339.491 -37.784 0.50 49.94 290 SER E CA 1
ATOM 5480 C C A SER C 1 290 ? -148.920 338.533 -38.958 0.50 51.93 290 SER E C 1
ATOM 5481 O O A SER C 1 290 ? -147.956 337.948 -39.447 0.50 52.16 290 SER E O 1
ATOM 5483 N N A GLY C 1 291 ? -150.164 338.383 -39.404 0.50 54.65 291 GLY E N 1
ATOM 5484 C CA A GLY C 1 291 ? -150.481 337.516 -40.533 0.50 56.56 291 GLY E CA 1
ATOM 5485 C C A GLY C 1 291 ? -149.690 336.224 -40.517 0.50 58.90 291 GLY E C 1
ATOM 5486 O O A GLY C 1 291 ? -148.952 335.927 -41.456 0.50 59.79 291 GLY E O 1
ATOM 5487 N N . LEU C 1 292 ? -149.841 335.452 -39.445 0.50 60.89 292 LEU E N 1
ATOM 5488 C CA . LEU C 1 292 ? -149.140 334.179 -39.316 0.50 62.30 292 LEU E CA 1
ATOM 5489 C C . LEU C 1 292 ? -149.925 333.074 -40.014 0.50 63.36 292 LEU E C 1
ATOM 5490 O O . LEU C 1 292 ? -149.439 331.952 -40.170 0.50 63.66 292 LEU E O 1
ATOM 5492 N N A GLU C 1 293 ? -151.139 333.406 -40.445 0.50 63.49 293 GLU E N 1
ATOM 5493 C CA A GLU C 1 293 ? -152.026 332.430 -41.061 0.50 63.24 293 GLU E CA 1
ATOM 5494 C C A GLU C 1 293 ? -152.902 331.796 -39.988 0.50 62.77 293 GLU E C 1
ATOM 5495 O O A GLU C 1 293 ? -152.791 332.139 -38.811 0.50 62.64 293 GLU E O 1
ATOM 5497 N N A ASN C 1 294 ? -153.769 330.874 -40.394 0.50 62.10 294 ASN E N 1
ATOM 5498 C CA A ASN C 1 294 ? -154.680 330.216 -39.461 0.50 62.16 294 ASN E CA 1
ATOM 5499 C C A ASN C 1 294 ? -153.920 329.296 -38.508 0.50 61.89 294 ASN E C 1
ATOM 5500 O O A ASN C 1 294 ? -153.229 328.371 -38.939 0.50 61.18 294 ASN E O 1
ATOM 5502 N N A ALA C 1 295 ? -154.053 329.559 -37.211 0.50 61.64 295 ALA E N 1
ATOM 5503 C CA A ALA C 1 295 ? -153.391 328.756 -36.188 0.50 60.85 295 ALA E CA 1
ATOM 5504 C C A ALA C 1 295 ? -154.021 327.371 -36.099 0.50 59.65 295 ALA E C 1
ATOM 5505 O O A ALA C 1 295 ? -154.970 327.065 -36.822 0.50 58.18 295 ALA E O 1
ATOM 5507 N N A HIS D 1 29 ? -119.853 304.426 -27.914 0.50 30.11 29 HIS G N 1
ATOM 5508 C CA A HIS D 1 29 ? -120.675 303.251 -27.516 0.50 29.84 29 HIS G CA 1
ATOM 5509 C C A HIS D 1 29 ? -120.359 302.840 -26.088 0.50 29.31 29 HIS G C 1
ATOM 5510 O O A HIS D 1 29 ? -119.504 303.436 -25.438 0.50 29.70 29 HIS G O 1
ATOM 5512 N N A PRO D 1 30 ? -121.060 301.816 -25.589 0.50 29.01 30 PRO G N 1
ATOM 5513 C CA A PRO D 1 30 ? -120.766 301.288 -24.261 0.50 28.54 30 PRO G CA 1
ATOM 5514 C C A PRO D 1 30 ? -119.340 300.737 -24.167 0.50 27.64 30 PRO G C 1
ATOM 5515 O O A PRO D 1 30 ? -118.763 300.709 -23.080 0.50 27.07 30 PRO G O 1
ATOM 5519 N N A PHE D 1 31 ? -118.773 300.310 -25.294 0.50 27.23 31 PHE G N 1
ATOM 5520 C CA A PHE D 1 31 ? -117.413 299.761 -25.281 0.50 26.75 31 PHE G CA 1
ATOM 5521 C C A PHE D 1 31 ? -116.360 300.842 -25.043 0.50 26.74 31 PHE G C 1
ATOM 5522 O O A PHE D 1 31 ? -115.360 300.598 -24.374 0.50 27.52 31 PHE G O 1
ATOM 5530 N N A SER D 1 32 ? -116.576 302.035 -25.589 0.50 26.68 32 SER G N 1
ATOM 5531 C CA A SER D 1 32 ? -115.666 303.145 -25.328 0.50 26.48 32 SER G CA 1
ATOM 5532 C C A SER D 1 32 ? -115.733 303.554 -23.864 0.50 25.88 32 SER G C 1
ATOM 5533 O O A SER D 1 32 ? -114.720 303.906 -23.266 0.50 26.14 32 SER G O 1
ATOM 5536 N N A VAL D 1 33 ? -116.925 303.498 -23.281 0.50 25.44 33 VAL G N 1
ATOM 5537 C CA A VAL D 1 33 ? -117.091 303.829 -21.869 0.50 24.98 33 VAL G CA 1
ATOM 5538 C C A VAL D 1 33 ? -116.297 302.870 -20.981 0.50 24.41 33 VAL G C 1
ATOM 5539 O O A VAL D 1 33 ? -115.664 303.287 -20.011 0.50 23.95 33 VAL G O 1
ATOM 5543 N N A LYS D 1 34 ? -116.338 301.582 -21.308 0.50 23.49 34 LYS G N 1
ATOM 5544 C CA A LYS D 1 34 ? -115.591 300.591 -20.543 0.50 23.58 34 LYS G CA 1
ATOM 5545 C C A LYS D 1 34 ? -114.095 300.806 -20.737 0.50 22.65 34 LYS G C 1
ATOM 5546 O O A LYS D 1 34 ? -113.322 300.719 -19.792 0.50 22.28 34 LYS G O 1
ATOM 5552 N N A VAL D 1 35 ? -113.698 301.089 -21.970 0.50 22.61 35 VAL G N 1
ATOM 5553 C CA A VAL D 1 35 ? -112.302 301.365 -22.275 0.50 23.30 35 VAL G CA 1
ATOM 5554 C C A VAL D 1 35 ? -111.828 302.603 -21.520 0.50 23.54 35 VAL G C 1
ATOM 5555 O O A VAL D 1 35 ? -110.670 302.688 -21.123 0.50 22.96 35 VAL G O 1
ATOM 5559 N N A GLY D 1 36 ? -112.740 303.549 -21.312 0.50 24.27 36 GLY G N 1
ATOM 5560 C CA A GLY D 1 36 ? -112.451 304.747 -20.530 0.50 24.59 36 GLY G CA 1
ATOM 5561 C C A GLY D 1 36 ? -112.324 304.458 -19.048 0.50 25.25 36 GLY G C 1
ATOM 5562 O O A GLY D 1 36 ? -111.494 305.053 -18.366 0.50 25.52 36 GLY G O 1
ATOM 5563 N N A LEU D 1 37 ? -113.146 303.544 -18.542 0.50 26.23 37 LEU G N 1
ATOM 5564 C CA A LEU D 1 37 ? -113.068 303.140 -17.139 0.50 27.32 37 LEU G CA 1
ATOM 5565 C C A LEU D 1 37 ? -111.702 302.546 -16.797 0.50 28.55 37 LEU G C 1
ATOM 5566 O O A LEU D 1 37 ? -111.175 302.762 -15.702 0.50 29.44 37 LEU G O 1
ATOM 5571 N N A ALA D 1 38 ? -111.130 301.792 -17.731 0.50 28.82 38 ALA G N 1
ATOM 5572 C CA A ALA D 1 38 ? -109.847 301.141 -17.496 0.50 29.03 38 ALA G CA 1
ATOM 5573 C C A ALA D 1 38 ? -108.692 302.140 -17.519 0.50 29.19 38 ALA G C 1
ATOM 5574 O O A ALA D 1 38 ? -107.675 301.937 -16.864 0.50 28.95 38 ALA G O 1
ATOM 5576 N N A GLN D 1 39 ? -108.855 303.222 -18.271 0.50 30.26 39 GLN G N 1
ATOM 5577 C CA A GLN D 1 39 ? -107.797 304.216 -18.425 0.50 30.88 39 GLN G CA 1
ATOM 5578 C C A GLN D 1 39 ? -107.388 304.878 -17.108 0.50 30.63 39 GLN G C 1
ATOM 5579 O O A GLN D 1 39 ? -106.242 305.294 -16.949 0.50 30.61 39 GLN G O 1
ATOM 5585 N N A VAL D 1 40 ? -108.316 304.977 -16.164 0.50 30.26 40 VAL G N 1
ATOM 5586 C CA A VAL D 1 40 ? -108.027 305.648 -14.900 0.50 29.86 40 VAL G CA 1
ATOM 5587 C C A VAL D 1 40 ? -107.070 304.819 -14.049 0.50 29.02 40 VAL G C 1
ATOM 5588 O O A VAL D 1 40 ? -106.586 305.280 -13.016 0.50 28.86 40 VAL G O 1
ATOM 5592 N N A LEU D 1 41 ? -106.800 303.592 -14.484 0.50 27.95 41 LEU G N 1
ATOM 5593 C CA A LEU D 1 41 ? -105.884 302.718 -13.761 0.50 27.20 41 LEU G CA 1
ATOM 5594 C C A LEU D 1 41 ? -104.451 302.902 -14.262 0.50 26.04 41 LEU G C 1
ATOM 5595 O O A LEU D 1 41 ? -103.512 302.359 -13.685 0.50 25.02 41 LEU G O 1
ATOM 5600 N N A ARG D 1 42 ? -104.294 303.669 -15.334 0.50 25.72 42 ARG G N 1
ATOM 5601 C CA A ARG D 1 42 ? -102.977 303.923 -15.914 0.50 26.72 42 ARG G CA 1
ATOM 5602 C C A ARG D 1 42 ? -102.007 304.486 -14.881 0.50 25.86 42 ARG G C 1
ATOM 5603 O O A ARG D 1 42 ? -102.341 305.413 -14.142 0.50 24.94 42 ARG G O 1
ATOM 5611 N N A GLY D 1 43 ? -100.809 303.911 -14.837 0.50 25.02 43 GLY G N 1
ATOM 5612 C CA A GLY D 1 43 ? -99.757 304.371 -13.942 0.50 24.25 43 GLY G CA 1
ATOM 5613 C C A GLY D 1 43 ? -99.853 303.729 -12.576 0.50 23.94 43 GLY G C 1
ATOM 5614 O O A GLY D 1 43 ? -99.262 304.210 -11.615 0.50 23.85 43 GLY G O 1
ATOM 5615 N N A GLY D 1 44 ? -100.597 302.635 -12.480 0.50 23.26 44 GLY G N 1
ATOM 5616 C CA A GLY D 1 44 ? -100.807 301.992 -11.193 0.50 23.05 44 GLY G CA 1
ATOM 5617 C C A GLY D 1 44 ? -100.402 300.532 -11.123 0.50 23.07 44 GLY G C 1
ATOM 5618 O O A GLY D 1 44 ? -100.115 299.890 -12.140 0.50 22.61 44 GLY G O 1
ATOM 5619 N N A ALA D 1 45 ? -100.372 300.021 -9.898 0.50 23.00 45 ALA G N 1
ATOM 5620 C CA A ALA D 1 45 ? -100.152 298.611 -9.641 0.50 23.27 45 ALA G CA 1
ATOM 5621 C C A ALA D 1 45 ? -101.446 298.001 -9.117 0.50 23.57 45 ALA G C 1
ATOM 5622 O O A ALA D 1 45 ? -102.125 298.597 -8.278 0.50 23.24 45 ALA G O 1
ATOM 5624 N N A ILE D 1 46 ? -101.789 296.819 -9.621 0.50 23.62 46 ILE G N 1
ATOM 5625 C CA A ILE D 1 46 ? -102.966 296.094 -9.157 0.50 23.48 46 ILE G CA 1
ATOM 5626 C C A ILE D 1 46 ? -102.528 294.879 -8.355 0.50 23.98 46 ILE G C 1
ATOM 5627 O O A ILE D 1 46 ? -101.813 294.017 -8.864 0.50 23.86 46 ILE G O 1
ATOM 5632 N N A VAL D 1 47 ? -102.960 294.815 -7.100 0.50 24.41 47 VAL G N 1
ATOM 5633 C CA A VAL D 1 47 ? -102.474 293.801 -6.174 0.50 24.79 47 VAL G CA 1
ATOM 5634 C C A VAL D 1 47 ? -103.513 292.726 -5.872 0.50 25.46 47 VAL G C 1
ATOM 5635 O O A VAL D 1 47 ? -104.646 293.031 -5.499 0.50 25.07 47 VAL G O 1
ATOM 5639 N N A GLU D 1 48 ? -103.112 291.468 -6.031 0.50 25.86 48 GLU G N 1
ATOM 5640 C CA A GLU D 1 48 ? -103.965 290.337 -5.697 0.50 26.69 48 GLU G CA 1
ATOM 5641 C C A GLU D 1 48 ? -104.018 290.155 -4.187 0.50 27.38 48 GLU G C 1
ATOM 5642 O O A GLU D 1 48 ? -102.983 290.034 -3.533 0.50 27.37 48 GLU G O 1
ATOM 5644 N N A VAL D 1 49 ? -105.228 290.128 -3.639 0.50 27.90 49 VAL G N 1
ATOM 5645 C CA A VAL D 1 49 ? -105.412 289.985 -2.201 0.50 28.75 49 VAL G CA 1
ATOM 5646 C C A VAL D 1 49 ? -106.376 288.832 -1.911 0.50 29.95 49 VAL G C 1
ATOM 5647 O O A VAL D 1 49 ? -107.176 288.457 -2.769 0.50 30.20 49 VAL G O 1
ATOM 5651 N N A SER D 1 50 ? -106.296 288.267 -0.710 0.50 31.82 50 SER G N 1
ATOM 5652 C CA A SER D 1 50 ? -107.124 287.110 -0.358 0.50 33.44 50 SER G CA 1
ATOM 5653 C C A SER D 1 50 ? -107.898 287.321 0.947 0.50 34.32 50 SER G C 1
ATOM 5654 O O A SER D 1 50 ? -108.540 286.399 1.455 0.50 35.09 50 SER G O 1
ATOM 5657 N N A SER D 1 51 ? -107.833 288.533 1.483 0.50 35.32 51 SER G N 1
ATOM 5658 C CA A SER D 1 51 ? -108.553 288.871 2.703 0.50 35.91 51 SER G CA 1
ATOM 5659 C C A SER D 1 51 ? -108.772 290.376 2.762 0.50 36.23 51 SER G C 1
ATOM 5660 O O A SER D 1 51 ? -108.302 291.112 1.892 0.50 35.83 51 SER G O 1
ATOM 5663 N N A VAL D 1 52 ? -109.486 290.828 3.788 0.50 36.60 52 VAL G N 1
ATOM 5664 C CA A VAL D 1 52 ? -109.742 292.250 3.975 0.50 36.90 52 VAL G CA 1
ATOM 5665 C C A VAL D 1 52 ? -108.460 292.962 4.387 0.50 36.88 52 VAL G C 1
ATOM 5666 O O A VAL D 1 52 ? -108.170 294.062 3.920 0.50 36.78 52 VAL G O 1
ATOM 5668 N N A ASN D 1 53 ? -107.695 292.323 5.264 0.50 37.39 53 ASN G N 1
ATOM 5669 C CA A ASN D 1 53 ? -106.417 292.863 5.714 0.50 37.99 53 ASN G CA 1
ATOM 5670 C C A ASN D 1 53 ? -105.511 293.183 4.522 0.50 37.29 53 ASN G C 1
ATOM 5671 O O A ASN D 1 53 ? -105.100 294.328 4.329 0.50 38.49 53 ASN G O 1
ATOM 5673 N N A GLN D 1 54 ? -105.210 292.162 3.725 0.50 36.42 54 GLN G N 1
ATOM 5674 C CA A GLN D 1 54 ? -104.347 292.319 2.557 0.50 35.92 54 GLN G CA 1
ATOM 5675 C C A GLN D 1 54 ? -104.828 293.441 1.641 0.50 34.75 54 GLN G C 1
ATOM 5676 O O A GLN D 1 54 ? -104.024 294.112 0.997 0.50 34.22 54 GLN G O 1
ATOM 5682 N N A ALA D 1 55 ? -106.141 293.642 1.579 0.50 34.05 55 ALA G N 1
ATOM 5683 C CA A ALA D 1 55 ? -106.708 294.667 0.709 0.50 33.41 55 ALA G CA 1
ATOM 5684 C C A ALA D 1 55 ? -106.424 296.052 1.265 0.50 33.04 55 ALA G C 1
ATOM 5685 O O A ALA D 1 55 ? -106.124 296.980 0.516 0.50 32.26 55 ALA G O 1
ATOM 5687 N N A LYS D 1 56 ? -106.523 296.184 2.585 0.50 34.05 56 LYS G N 1
ATOM 5688 C CA A LYS D 1 56 ? -106.289 297.464 3.249 0.50 34.15 56 LYS G CA 1
ATOM 5689 C C A LYS D 1 56 ? -104.820 297.863 3.139 0.50 33.32 56 LYS G C 1
ATOM 5690 O O A LYS D 1 56 ? -104.503 299.011 2.846 0.50 33.96 56 LYS G O 1
ATOM 5692 N N A LEU D 1 57 ? -103.928 296.909 3.375 0.50 33.27 57 LEU G N 1
ATOM 5693 C CA A LEU D 1 57 ? -102.501 297.148 3.199 0.50 32.75 57 LEU G CA 1
ATOM 5694 C C A LEU D 1 57 ? -102.233 297.624 1.773 0.50 31.96 57 LEU G C 1
ATOM 5695 O O A LEU D 1 57 ? -101.548 298.622 1.556 0.50 31.88 57 LEU G O 1
ATOM 5697 N N A ALA D 1 58 ? -102.792 296.909 0.803 0.50 31.24 58 ALA G N 1
ATOM 5698 C CA A ALA D 1 58 ? -102.611 297.255 -0.600 0.50 30.98 58 ALA G CA 1
ATOM 5699 C C A ALA D 1 58 ? -103.036 298.694 -0.872 0.50 31.11 58 ALA G C 1
ATOM 5700 O O A ALA D 1 58 ? -102.339 299.438 -1.567 0.50 30.04 58 ALA G O 1
ATOM 5702 N N A GLU D 1 59 ? -104.183 299.090 -0.330 0.50 31.48 59 GLU G N 1
ATOM 5703 C CA A GLU D 1 59 ? -104.667 300.448 -0.541 0.50 32.00 59 GLU G CA 1
ATOM 5704 C C A GLU D 1 59 ? -103.728 301.459 0.111 0.50 32.04 59 GLU G C 1
ATOM 5705 O O A GLU D 1 59 ? -103.418 302.491 -0.476 0.50 32.16 59 GLU G O 1
ATOM 5711 N N A SER D 1 60 ? -103.270 301.162 1.322 0.50 32.39 60 SER G N 1
ATOM 5712 C CA A SER D 1 60 ? -102.372 302.073 2.028 0.50 33.07 60 SER G CA 1
ATOM 5713 C C A SER D 1 60 ? -101.097 302.314 1.214 0.50 33.71 60 SER G C 1
ATOM 5714 O O A SER D 1 60 ? -100.637 303.453 1.080 0.50 33.38 60 SER G O 1
ATOM 5716 N N A ALA D 1 61 ? -100.542 301.238 0.662 0.50 33.61 61 ALA G N 1
ATOM 5717 C CA A ALA D 1 61 ? -99.307 301.318 -0.113 0.50 33.15 61 ALA G CA 1
ATOM 5718 C C A ALA D 1 61 ? -99.497 302.089 -1.414 0.50 32.46 61 ALA G C 1
ATOM 5719 O O A ALA D 1 61 ? -98.523 302.510 -2.034 0.50 33.40 61 ALA G O 1
ATOM 5721 N N A GLY D 1 62 ? -100.746 302.265 -1.838 0.50 31.65 62 GLY G N 1
ATOM 5722 C CA A GLY D 1 62 ? -101.035 303.110 -2.996 0.50 30.79 62 GLY G CA 1
ATOM 5723 C C A GLY D 1 62 ? -101.479 302.394 -4.262 0.50 30.08 62 GLY G C 1
ATOM 5724 O O A GLY D 1 62 ? -101.467 302.981 -5.342 0.50 28.84 62 GLY G O 1
ATOM 5725 N N A ALA D 1 63 ? -101.884 301.134 -4.141 0.50 30.03 63 ALA G N 1
ATOM 5726 C CA A ALA D 1 63 ? -102.386 300.386 -5.294 0.50 29.46 63 ALA G CA 1
ATOM 5727 C C A ALA D 1 63 ? -103.563 301.115 -5.935 0.50 29.48 63 ALA G C 1
ATOM 5728 O O A ALA D 1 63 ? -104.374 301.719 -5.235 0.50 29.33 63 ALA G O 1
ATOM 5730 N N A CYS D 1 64 ? -103.662 301.063 -7.262 0.50 28.93 64 CYS G N 1
ATOM 5731 C CA A CYS D 1 64 ? -104.776 301.705 -7.957 0.50 29.17 64 CYS G CA 1
ATOM 5732 C C A CYS D 1 64 ? -106.010 300.807 -7.929 0.50 29.19 64 CYS G C 1
ATOM 5733 O O A CYS D 1 64 ? -107.069 301.173 -8.440 0.50 28.88 64 CYS G O 1
ATOM 5736 N N A SER D 1 65 ? -105.868 299.635 -7.321 0.50 29.69 65 SER G N 1
ATOM 5737 C CA A SER D 1 65 ? -106.954 298.664 -7.267 0.50 29.94 65 SER G CA 1
ATOM 5738 C C A S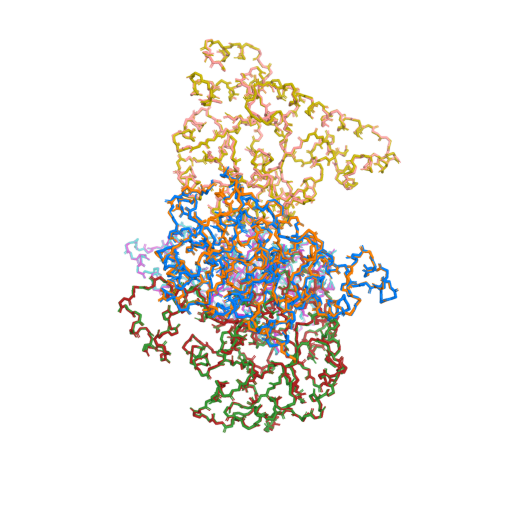ER D 1 65 ? -106.483 297.338 -6.689 0.50 29.70 65 SER G C 1
ATOM 5739 O O A SER D 1 65 ? -105.285 297.039 -6.687 0.50 29.92 65 SER G O 1
ATOM 5742 N N A VAL D 1 66 ? -107.428 296.546 -6.194 0.50 28.95 66 VAL G N 1
ATOM 5743 C CA A VAL D 1 66 ? -107.123 295.205 -5.723 0.50 29.04 66 VAL G CA 1
ATOM 5744 C C A VAL D 1 66 ? -107.916 294.175 -6.523 0.50 29.14 66 VAL G C 1
ATOM 5745 O O A VAL D 1 66 ? -109.022 294.453 -6.991 0.50 28.45 66 VAL G O 1
ATOM 5749 N N A ILE D 1 67 ? -107.335 292.994 -6.696 0.50 29.36 67 ILE G N 1
ATOM 5750 C CA A ILE D 1 67 ? -108.016 291.897 -7.369 0.50 29.99 67 ILE G CA 1
ATOM 5751 C C A ILE D 1 67 ? -108.190 290.768 -6.365 0.50 31.25 67 ILE G C 1
ATOM 5752 O O A ILE D 1 67 ? -107.216 290.270 -5.807 0.50 30.32 67 ILE G O 1
ATOM 5757 N N A VAL D 1 68 ? -109.438 290.378 -6.130 0.50 33.65 68 VAL G N 1
ATOM 5758 C CA A VAL D 1 68 ? -109.761 289.465 -5.038 0.50 36.11 68 VAL G CA 1
ATOM 5759 C C A VAL D 1 68 ? -109.705 287.999 -5.454 0.50 38.28 68 VAL G C 1
ATOM 5760 O O A VAL D 1 68 ? -110.215 287.616 -6.507 0.50 38.42 68 VAL G O 1
ATOM 5764 N N A SER D 1 69 ? -109.072 287.187 -4.612 0.50 41.34 69 SER G N 1
ATOM 5765 C CA A SER D 1 69 ? -109.005 285.746 -4.815 0.50 43.26 69 SER G CA 1
ATOM 5766 C C A SER D 1 69 ? -109.134 285.053 -3.466 0.50 45.41 69 SER G C 1
ATOM 5767 O O A SER D 1 69 ? -108.971 285.681 -2.420 0.50 46.79 69 SER G O 1
ATOM 5770 N N A ASP D 1 70 ? -109.434 283.759 -3.486 0.50 47.58 70 ASP G N 1
ATOM 5771 C CA A ASP D 1 70 ? -109.553 282.993 -2.250 0.50 48.58 70 ASP G CA 1
ATOM 5772 C C A ASP D 1 70 ? -108.332 282.103 -2.053 0.50 47.96 70 ASP G C 1
ATOM 5773 O O A ASP D 1 70 ? -107.604 282.244 -1.071 0.50 48.86 70 ASP G O 1
ATOM 5775 N N A GLY D 1 76 ? -102.284 272.364 -5.875 0.50 32.53 76 GLY G N 1
ATOM 5776 C CA A GLY D 1 76 ? -103.065 272.191 -7.099 0.50 31.99 76 GLY G CA 1
ATOM 5777 C C A GLY D 1 76 ? -104.527 272.540 -6.892 0.50 31.20 76 GLY G C 1
ATOM 5778 O O A GLY D 1 76 ? -104.850 273.643 -6.448 0.50 32.17 76 GLY G O 1
ATOM 5779 N N A GLY D 1 77 ? -105.412 271.598 -7.209 0.50 29.44 77 GLY G N 1
ATOM 5780 C CA A GLY D 1 77 ? -106.846 271.787 -7.011 0.50 28.08 77 GLY G CA 1
ATOM 5781 C C A GLY D 1 77 ? -107.500 272.577 -8.130 0.50 26.99 77 GLY G C 1
ATOM 5782 O O A GLY D 1 77 ? -106.830 273.054 -9.043 0.50 26.41 77 GLY G O 1
ATOM 5783 N N A VAL D 1 78 ? -108.821 272.706 -8.064 0.50 25.44 78 VAL G N 1
ATOM 5784 C CA A VAL D 1 78 ? -109.560 273.495 -9.039 0.50 24.36 78 VAL G CA 1
ATOM 5785 C C A VAL D 1 78 ? -109.772 274.900 -8.492 0.50 23.33 78 VAL G C 1
ATOM 5786 O O A VAL D 1 78 ? -110.350 275.076 -7.425 0.50 24.52 78 VAL G O 1
ATOM 5790 N N A ARG D 1 79 ? -109.303 275.899 -9.225 0.50 21.79 79 ARG G N 1
ATOM 5791 C CA A ARG D 1 79 ? -109.408 277.276 -8.778 0.50 21.11 79 ARG G CA 1
ATOM 5792 C C A ARG D 1 79 ? -110.594 277.952 -9.449 0.50 20.47 79 ARG G C 1
ATOM 5793 O O A ARG D 1 79 ? -110.668 278.025 -10.676 0.50 20.17 79 ARG G O 1
ATOM 5795 N N A ARG D 1 80 ? -111.523 278.438 -8.633 0.50 19.88 80 ARG G N 1
ATOM 5796 C CA A ARG D 1 80 ? -112.749 279.038 -9.138 0.50 19.71 80 ARG G CA 1
ATOM 5797 C C A ARG D 1 80 ? -112.892 280.487 -8.690 0.50 19.74 80 ARG G C 1
ATOM 5798 O O A ARG D 1 80 ? -112.052 281.004 -7.966 0.50 19.06 80 ARG G O 1
ATOM 5806 N N A MET D 1 81 ? -113.959 281.127 -9.152 0.50 20.43 81 MET G N 1
ATOM 5807 C CA A MET D 1 81 ? -114.366 282.448 -8.687 0.50 21.39 81 MET G CA 1
ATOM 5808 C C A MET D 1 81 ? -114.406 282.445 -7.160 0.50 22.01 81 MET G C 1
ATOM 5809 O O A MET D 1 81 ? -114.793 281.451 -6.550 0.50 21.74 81 MET G O 1
ATOM 5814 N N A PRO D 1 82 ? -113.994 283.552 -6.531 0.50 23.27 82 PRO G N 1
ATOM 5815 C CA A PRO D 1 82 ? -113.991 283.585 -5.069 0.50 23.78 82 PRO G CA 1
ATOM 5816 C C A PRO D 1 82 ? -115.403 283.725 -4.499 0.50 24.09 82 PRO G C 1
ATOM 5817 O O A PRO D 1 82 ? -116.322 284.119 -5.212 0.50 23.93 82 PRO G O 1
ATOM 5821 N N A ASP D 1 83 ? -115.574 283.399 -3.224 0.50 25.15 83 ASP G N 1
ATOM 5822 C CA A ASP D 1 83 ? -116.891 283.475 -2.597 0.50 25.77 83 ASP G CA 1
ATOM 5823 C C A ASP D 1 83 ? -117.364 284.922 -2.571 0.50 25.63 83 ASP G C 1
ATOM 5824 O O A ASP D 1 83 ? -116.601 285.824 -2.234 0.50 25.71 83 ASP G O 1
ATOM 5829 N N A PRO D 1 84 ? -118.630 285.152 -2.943 0.50 26.37 84 PRO G N 1
ATOM 5830 C CA A PRO D 1 84 ? -119.180 286.506 -2.987 0.50 26.70 84 PRO G CA 1
ATOM 5831 C C A PRO D 1 84 ? -119.079 287.230 -1.649 0.50 27.03 84 PRO G C 1
ATOM 5832 O O A PRO D 1 84 ? -118.955 288.453 -1.620 0.50 27.09 84 PRO G O 1
ATOM 5836 N N A VAL D 1 85 ? -119.132 286.485 -0.551 0.50 27.53 85 VAL G N 1
ATOM 5837 C CA A VAL D 1 85 ? -119.017 287.092 0.767 0.50 28.66 85 VAL G CA 1
ATOM 5838 C C A VAL D 1 85 ? -117.640 287.731 0.921 0.50 29.03 85 VAL G C 1
ATOM 5839 O O A VAL D 1 85 ? -117.528 288.872 1.369 0.50 29.36 85 VAL G O 1
ATOM 5843 N N A LEU D 1 86 ? -116.596 287.004 0.535 0.50 29.26 86 LEU G N 1
ATOM 5844 C CA A LEU D 1 86 ? -115.237 287.541 0.598 0.50 29.95 86 LEU G CA 1
ATOM 5845 C C A LEU D 1 86 ? -115.125 288.803 -0.251 0.50 29.31 86 LEU G C 1
ATOM 5846 O O A LEU D 1 86 ? -114.582 289.819 0.190 0.50 28.34 86 LEU G O 1
ATOM 5851 N N A ILE D 1 87 ? -115.659 288.743 -1.466 0.50 28.74 87 ILE G N 1
ATOM 5852 C CA A ILE D 1 87 ? -115.648 289.897 -2.353 0.50 28.81 87 ILE G CA 1
ATOM 5853 C C A ILE D 1 87 ? -116.381 291.074 -1.709 0.50 29.20 87 ILE G C 1
ATOM 5854 O O A ILE D 1 87 ? -115.911 292.210 -1.750 0.50 28.85 87 ILE G O 1
ATOM 5859 N N A LYS D 1 88 ? -117.531 290.798 -1.105 0.50 29.94 88 LYS G N 1
ATOM 5860 C CA A LYS D 1 88 ? -118.312 291.843 -0.454 0.50 31.02 88 LYS G CA 1
ATOM 5861 C C A LYS D 1 88 ? -117.488 292.532 0.628 0.50 31.17 88 LYS G C 1
ATOM 5862 O O A LYS D 1 88 ? -117.398 293.758 0.663 0.50 31.57 88 LYS G O 1
ATOM 5864 N N A GLU D 1 89 ? -116.882 291.739 1.505 0.50 31.57 89 GLU G N 1
ATOM 5865 C CA A GLU D 1 89 ? -116.056 292.274 2.580 0.50 32.21 89 GLU G CA 1
ATOM 5866 C C A GLU D 1 89 ? -114.945 293.183 2.052 0.50 32.05 89 GLU G C 1
ATOM 5867 O O A GLU D 1 89 ? -114.755 294.296 2.546 0.50 32.20 89 GLU G O 1
ATOM 5873 N N A VAL D 1 90 ? -114.218 292.709 1.045 0.50 31.17 90 VAL G N 1
ATOM 5874 C CA A VAL D 1 90 ? -113.130 293.483 0.455 0.50 30.67 90 VAL G CA 1
ATOM 5875 C C A VAL D 1 90 ? -113.609 294.837 -0.065 0.50 30.74 90 VAL G C 1
ATOM 5876 O O A VAL D 1 90 ? -113.018 295.872 0.245 0.50 31.29 90 VAL G O 1
ATOM 5880 N N A LYS D 1 91 ? -114.680 294.834 -0.852 0.50 31.10 91 LYS G N 1
ATOM 5881 C CA A LYS D 1 91 ? -115.220 296.075 -1.401 0.50 31.74 91 LYS G CA 1
ATOM 5882 C C A LYS D 1 91 ? -115.556 297.062 -0.281 0.50 32.68 91 LYS G C 1
ATOM 5883 O O A LYS D 1 91 ? -115.357 298.271 -0.423 0.50 32.32 91 LYS G O 1
ATOM 5885 N N A ARG D 1 92 ? -116.064 296.535 0.830 0.50 33.38 92 ARG G N 1
ATOM 5886 C CA A ARG D 1 92 ? -116.453 297.364 1.966 0.50 34.10 92 ARG G CA 1
ATOM 5887 C C A ARG D 1 92 ? -115.239 297.951 2.679 0.50 34.18 92 ARG G C 1
ATOM 5888 O O A ARG D 1 92 ? -115.332 299.007 3.303 0.50 35.18 92 ARG G O 1
ATOM 5890 N N A ALA D 1 93 ? -114.101 297.270 2.575 0.50 33.66 93 ALA G N 1
ATOM 5891 C CA A ALA D 1 93 ? -112.927 297.613 3.372 0.50 33.12 93 ALA G CA 1
ATOM 5892 C C A ALA D 1 93 ? -111.949 298.561 2.678 0.50 32.37 93 ALA G C 1
ATOM 5893 O O A ALA D 1 93 ? -110.936 298.931 3.263 0.50 32.57 93 ALA G O 1
ATOM 5895 N N A VAL D 1 94 ? -112.246 298.959 1.445 0.50 31.59 94 VAL G N 1
ATOM 5896 C CA A VAL D 1 94 ? -111.350 299.842 0.699 0.50 30.86 94 VAL G CA 1
ATOM 5897 C C A VAL D 1 94 ? -112.133 300.744 -0.240 0.50 29.94 94 VAL G C 1
ATOM 5898 O O A VAL D 1 94 ? -113.261 300.430 -0.608 0.50 30.65 94 VAL G O 1
ATOM 5902 N N A SER D 1 95 ? -111.523 301.858 -0.632 0.50 29.34 95 SER G N 1
ATOM 5903 C CA A SER D 1 95 ? -112.161 302.815 -1.530 0.50 29.08 95 SER G CA 1
ATOM 5904 C C A SER D 1 95 ? -111.721 302.633 -2.979 0.50 28.45 95 SER G C 1
ATOM 5905 O O A SER D 1 95 ? -112.425 303.040 -3.899 0.50 28.43 95 SER G O 1
ATOM 5908 N N A VAL D 1 96 ? -110.553 302.034 -3.190 0.50 27.83 96 VAL G N 1
ATOM 5909 C CA A VAL D 1 96 ? -110.072 301.816 -4.550 0.50 27.08 96 VAL G CA 1
ATOM 5910 C C A VAL D 1 96 ? -110.958 300.790 -5.254 0.50 25.96 96 VAL G C 1
ATOM 5911 O O A VAL D 1 96 ? -111.680 300.045 -4.601 0.50 24.46 96 VAL G O 1
ATOM 5915 N N A PRO D 1 97 ? -110.917 300.763 -6.595 0.50 25.70 97 PRO G N 1
ATOM 5916 C CA A PRO D 1 97 ? -111.694 299.799 -7.377 0.50 25.68 97 PRO G CA 1
ATOM 5917 C C A PRO D 1 97 ? -111.378 298.355 -6.994 0.50 25.81 97 PRO G C 1
ATOM 5918 O O A PRO D 1 97 ? -110.239 298.039 -6.644 0.50 24.85 97 PRO G O 1
ATOM 5922 N N A VAL D 1 98 ? -112.389 297.492 -7.053 0.50 25.84 98 VAL G N 1
ATOM 5923 C CA A VAL D 1 98 ? -112.211 296.082 -6.732 0.50 25.90 98 VAL G CA 1
ATOM 5924 C C A VAL D 1 98 ? -112.465 295.214 -7.961 0.50 25.84 98 VAL G C 1
ATOM 5925 O O A VAL D 1 98 ? -113.505 295.325 -8.616 0.50 25.90 98 VAL G O 1
ATOM 5929 N N A MET D 1 99 ? -111.494 294.365 -8.273 0.50 25.74 99 MET G N 1
ATOM 5930 C CA A MET D 1 99 ? -111.606 293.418 -9.370 0.50 25.93 99 MET G CA 1
ATOM 5931 C C A MET D 1 99 ? -111.740 292.011 -8.804 0.50 24.96 99 MET G C 1
ATOM 5932 O O A MET D 1 99 ? -111.399 291.765 -7.648 0.50 24.77 99 MET G O 1
ATOM 5937 N N A ALA D 1 100 ? -112.238 291.089 -9.620 0.50 23.57 100 ALA G N 1
ATOM 5938 C CA A ALA D 1 100 ? -112.316 289.690 -9.225 0.50 23.04 100 ALA G CA 1
ATOM 5939 C C A ALA D 1 100 ? -112.201 288.783 -10.446 0.50 22.25 100 ALA G C 1
ATOM 5940 O O A ALA D 1 100 ? -112.492 289.190 -11.569 0.50 21.11 100 ALA G O 1
ATOM 5942 N N A ARG D 1 101 ? -111.780 287.549 -10.211 0.50 22.23 101 ARG G N 1
ATOM 5943 C CA A ARG D 1 101 ? -111.505 286.621 -11.293 0.50 22.52 101 ARG G CA 1
ATOM 5944 C C A ARG D 1 101 ? -112.659 285.669 -11.561 0.50 21.51 101 ARG G C 1
ATOM 5945 O O A ARG D 1 101 ? -113.328 285.198 -10.639 0.50 21.37 101 ARG G O 1
ATOM 5953 N N A ALA D 1 102 ? -112.881 285.412 -12.846 0.50 20.33 102 ALA G N 1
ATOM 5954 C CA A ALA D 1 102 ? -113.790 284.381 -13.310 0.50 19.52 102 ALA G CA 1
ATOM 5955 C C A ALA D 1 102 ? -112.999 283.425 -14.197 0.50 18.94 102 ALA G C 1
ATOM 5956 O O A ALA D 1 102 ? -112.066 283.842 -14.893 0.50 19.14 102 ALA G O 1
ATOM 5958 N N A ARG D 1 103 ? -113.354 282.146 -14.173 0.50 17.81 103 ARG G N 1
ATOM 5959 C CA A ARG D 1 103 ? -112.656 281.170 -14.999 0.50 17.04 103 ARG G CA 1
ATOM 5960 C C A ARG D 1 103 ? -112.923 281.479 -16.462 0.50 16.37 103 ARG G C 1
ATOM 5961 O O A ARG D 1 103 ? -113.987 281.994 -16.811 0.50 15.96 103 ARG G O 1
ATOM 5969 N N A VAL D 1 104 ? -111.958 281.172 -17.318 0.50 15.81 104 VAL G N 1
ATOM 5970 C CA A VAL D 1 104 ? -112.121 281.425 -18.741 0.50 15.45 104 VAL G CA 1
ATOM 5971 C C A VAL D 1 104 ? -113.350 280.683 -19.255 0.50 15.12 104 VAL G C 1
ATOM 5972 O O A VAL D 1 104 ? -113.514 279.490 -19.017 0.50 14.81 104 VAL G O 1
ATOM 5976 N N A GLY D 1 105 ? -114.223 281.410 -19.941 0.50 14.92 105 GLY G N 1
ATOM 5977 C CA A GLY D 1 105 ? -115.441 280.835 -20.496 0.50 14.94 105 GLY G CA 1
ATOM 5978 C C A GLY D 1 105 ? -116.571 280.622 -19.500 0.50 14.86 105 GLY G C 1
ATOM 5979 O O A GLY D 1 105 ? -117.633 280.138 -19.868 0.50 14.55 105 GLY G O 1
ATOM 5980 N N A HIS D 1 106 ? -116.363 280.970 -18.234 0.50 15.02 106 HIS G N 1
ATOM 5981 C CA A HIS D 1 106 ? -117.413 280.745 -17.246 0.50 15.15 106 HIS G CA 1
ATOM 5982 C C A HIS D 1 106 ? -118.297 281.980 -17.130 0.50 15.41 106 HIS G C 1
ATOM 5983 O O A HIS D 1 106 ? -118.170 282.778 -16.191 0.50 15.18 106 HIS G O 1
ATOM 5990 N N A PHE D 1 107 ? -119.201 282.130 -18.091 0.50 15.66 107 PHE G N 1
ATOM 5991 C CA A PHE D 1 107 ? -119.985 283.351 -18.187 0.50 16.15 107 PHE G CA 1
ATOM 5992 C C A PHE D 1 107 ? -120.981 283.515 -17.044 0.50 16.46 107 PHE G C 1
ATOM 5993 O O A PHE D 1 107 ? -121.513 284.605 -16.843 0.50 17.05 107 PHE G O 1
ATOM 6001 N N A VAL D 1 108 ? -121.223 282.460 -16.275 0.50 16.77 108 VAL G N 1
ATOM 6002 C CA A VAL D 1 108 ? -122.123 282.591 -15.133 0.50 17.17 108 VAL G CA 1
ATOM 6003 C C A VAL D 1 108 ? -121.376 283.136 -13.920 0.50 17.75 108 VAL G C 1
ATOM 6004 O O A VAL D 1 108 ? -121.914 283.952 -13.169 0.50 17.76 108 VAL G O 1
ATOM 6008 N N A GLU D 1 109 ? -120.136 282.700 -13.721 0.50 18.05 109 GLU G N 1
ATOM 6009 C CA A GLU D 1 109 ? -119.322 283.295 -12.671 0.50 18.28 109 GLU G CA 1
ATOM 6010 C C A GLU D 1 109 ? -119.254 284.798 -12.910 0.50 18.06 109 GLU G C 1
ATOM 6011 O O A GLU D 1 109 ? -119.350 285.592 -11.974 0.50 18.31 109 GLU G O 1
ATOM 6017 N N A ALA D 1 110 ? -119.112 285.184 -14.173 0.50 17.54 110 ALA G N 1
ATOM 6018 C CA A ALA D 1 110 ? -119.048 286.594 -14.540 0.50 17.62 110 ALA G CA 1
ATOM 6019 C C A ALA D 1 110 ? -120.381 287.308 -14.286 0.50 17.65 110 ALA G C 1
ATOM 6020 O O A ALA D 1 110 ? -120.397 288.467 -13.872 0.50 17.46 110 ALA G O 1
ATOM 6022 N N A GLN D 1 111 ? -121.491 286.622 -14.553 0.50 17.84 111 GLN G N 1
ATOM 6023 C CA A GLN D 1 111 ? -122.821 287.176 -14.271 0.50 18.04 111 GLN G CA 1
ATOM 6024 C C A GLN D 1 111 ? -122.967 287.455 -12.782 0.50 18.04 111 GLN G C 1
ATOM 6025 O O A GLN D 1 111 ? -123.524 288.477 -12.376 0.50 18.46 111 GLN G O 1
ATOM 6031 N N A ILE D 1 112 ? -122.472 286.531 -11.973 0.50 17.90 112 ILE G N 1
ATOM 6032 C CA A ILE D 1 112 ? -122.536 286.671 -10.534 0.50 18.54 112 ILE G CA 1
ATOM 6033 C C A ILE D 1 112 ? -121.710 287.873 -10.081 0.50 19.18 112 ILE G C 1
ATOM 6034 O O A ILE D 1 112 ? -122.228 288.772 -9.417 0.50 18.87 112 ILE G O 1
ATOM 6039 N N A LEU D 1 113 ? -120.439 287.906 -10.469 0.50 19.65 113 LEU G N 1
ATOM 6040 C CA A LEU D 1 113 ? -119.558 289.021 -10.113 0.50 20.59 113 LEU G CA 1
ATOM 6041 C C A LEU D 1 113 ? -120.169 290.373 -10.469 0.50 21.24 113 LEU G C 1
ATOM 6042 O O A LEU D 1 113 ? -120.098 291.318 -9.683 0.50 21.82 113 LEU G O 1
ATOM 6047 N N A GLU D 1 114 ? -120.757 290.472 -11.655 0.50 22.42 114 GLU G N 1
ATOM 6048 C CA A GLU D 1 114 ? -121.379 291.717 -12.084 0.50 23.65 114 GLU G CA 1
ATOM 6049 C C A GLU D 1 114 ? -122.546 292.076 -11.170 0.50 24.50 114 GLU G C 1
ATOM 6050 O O A GLU D 1 114 ? -122.749 293.247 -10.837 0.50 23.93 114 GLU G O 1
ATOM 6056 N N A SER D 1 115 ? -123.303 291.060 -10.766 0.50 24.74 115 SER G N 1
ATOM 6057 C CA A SER D 1 115 ? -124.434 291.256 -9.870 0.50 25.70 115 SER G CA 1
ATOM 6058 C C A SER D 1 115 ? -123.945 291.756 -8.514 0.50 26.56 115 SER G C 1
ATOM 6059 O O A SER D 1 115 ? -124.641 292.510 -7.832 0.50 26.94 115 SER G O 1
ATOM 6062 N N A LEU D 1 116 ? -122.748 291.331 -8.124 0.50 26.82 116 LEU G N 1
ATOM 6063 C CA A LEU D 1 116 ? -122.143 291.799 -6.883 0.50 27.75 116 LEU G CA 1
ATOM 6064 C C A LEU D 1 116 ? -121.740 293.268 -7.012 0.50 27.97 116 LEU G C 1
ATOM 6065 O O A LEU D 1 116 ? -121.596 293.974 -6.015 0.50 28.85 116 LEU G O 1
ATOM 6070 N N A ALA D 1 117 ? -121.570 293.722 -8.247 0.50 28.04 117 ALA G N 1
ATOM 6071 C CA A ALA D 1 117 ? -121.194 295.104 -8.513 0.50 28.50 117 ALA G CA 1
ATOM 6072 C C A ALA D 1 117 ? -119.715 295.372 -8.224 0.50 28.55 117 ALA G C 1
ATOM 6073 O O A ALA D 1 117 ? -119.370 296.400 -7.646 0.50 29.47 117 ALA G O 1
ATOM 6075 N N A VAL D 1 118 ? -118.843 294.450 -8.622 0.50 27.73 118 VAL G N 1
ATOM 6076 C CA A VAL D 1 118 ? -117.414 294.733 -8.610 0.50 26.62 118 VAL G CA 1
ATOM 6077 C C A VAL D 1 118 ? -117.151 295.737 -9.724 0.50 25.25 118 VAL G C 1
ATOM 6078 O O A VAL D 1 118 ? -118.050 296.053 -10.502 0.50 25.80 118 VAL G O 1
ATOM 6082 N N A ASP D 1 119 ? -115.930 296.246 -9.803 0.50 23.43 119 ASP G N 1
ATOM 6083 C CA A ASP D 1 119 ? -115.611 297.283 -10.777 0.50 22.17 119 ASP G CA 1
ATOM 6084 C C A ASP D 1 119 ? -115.001 296.697 -12.044 0.50 21.40 119 ASP G C 1
ATOM 6085 O O A ASP D 1 119 ? -115.161 297.245 -13.131 0.50 20.95 119 ASP G O 1
ATOM 6090 N N A TYR D 1 120 ? -114.306 295.576 -11.898 0.50 20.72 120 TYR G N 1
ATOM 6091 C CA A TYR D 1 120 ? -113.740 294.887 -13.049 0.50 20.65 120 TYR G CA 1
ATOM 6092 C C A TYR D 1 120 ? -113.814 293.381 -12.857 0.50 19.32 120 TYR G C 1
ATOM 6093 O O A TYR D 1 120 ? -113.743 292.885 -11.735 0.50 19.26 120 TYR G O 1
ATOM 6102 N N A ILE D 1 121 ? -113.960 292.664 -13.966 0.50 18.61 121 ILE G N 1
ATOM 6103 C CA A ILE D 1 121 ? -113.832 291.216 -13.968 0.50 17.87 121 ILE G CA 1
ATOM 6104 C C A ILE D 1 121 ? -112.623 290.833 -14.810 0.50 17.30 121 ILE G C 1
ATOM 6105 O O A ILE D 1 121 ? -112.451 291.325 -15.924 0.50 17.23 121 ILE G O 1
ATOM 6110 N N A ASP D 1 122 ? -111.785 289.963 -14.267 0.50 16.78 122 ASP G N 1
ATOM 6111 C CA A ASP D 1 122 ? -110.651 289.434 -15.001 0.50 16.50 122 ASP G CA 1
ATOM 6112 C C A ASP D 1 122 ? -110.985 287.998 -15.395 0.50 16.35 122 ASP G C 1
ATOM 6113 O O A ASP D 1 122 ? -111.081 287.121 -14.542 0.50 16.26 122 ASP G O 1
ATOM 6118 N N A GLU D 1 123 ? -111.211 287.766 -16.683 0.50 16.29 123 GLU G N 1
ATOM 6119 C CA A GLU D 1 123 ? -111.391 286.406 -17.173 0.50 16.40 123 GLU G CA 1
ATOM 6120 C C A GLU D 1 123 ? -109.997 285.798 -17.180 0.50 16.74 123 GLU G C 1
ATOM 6121 O O A GLU D 1 123 ? -109.219 286.041 -18.093 0.50 16.58 123 GLU G O 1
ATOM 6127 N N A SER D 1 124 ? -109.675 285.035 -16.141 0.50 17.37 124 SER G N 1
ATOM 6128 C CA A SER D 1 124 ? -108.275 284.767 -15.800 0.50 18.03 124 SER G CA 1
ATOM 6129 C C A SER D 1 124 ? -107.802 283.343 -16.048 0.50 18.63 124 SER G C 1
ATOM 6130 O O A SER D 1 124 ? -108.278 282.405 -15.420 0.50 18.61 124 SER G O 1
ATOM 6133 N N A GLU D 1 125 ? -106.822 283.196 -16.930 0.50 19.43 125 GLU G N 1
ATOM 6134 C CA A GLU D 1 125 ? -106.214 281.899 -17.178 0.50 20.16 125 GLU G CA 1
ATOM 6135 C C A GLU D 1 125 ? -105.381 281.413 -15.992 0.50 20.28 125 GLU G C 1
ATOM 6136 O O A GLU D 1 125 ? -104.831 280.322 -16.036 0.50 20.08 125 GLU G O 1
ATOM 6142 N N A ILE D 1 126 ? -105.283 282.210 -14.929 0.50 20.89 126 ILE G N 1
ATOM 6143 C CA A ILE D 1 126 ? -104.570 281.758 -13.737 0.50 21.54 126 ILE G CA 1
ATOM 6144 C C A ILE D 1 126 ? -105.390 280.737 -12.960 0.50 21.20 126 ILE G C 1
ATOM 6145 O O A ILE D 1 126 ? -104.833 279.819 -12.366 0.50 21.42 126 ILE G O 1
ATOM 6150 N N A ILE D 1 127 ? -106.710 280.892 -12.952 0.50 20.79 127 ILE G N 1
ATOM 6151 C CA A ILE D 1 127 ? -107.559 279.864 -12.365 0.50 20.76 127 ILE G CA 1
ATOM 6152 C C A ILE D 1 127 ? -107.918 278.844 -13.445 0.50 20.14 127 ILE G C 1
ATOM 6153 O O A ILE D 1 127 ? -107.450 278.947 -14.577 0.50 19.60 127 ILE G O 1
ATOM 6158 N N A SER D 1 128 ? -108.725 277.852 -13.088 0.50 19.88 128 SER G N 1
ATOM 6159 C CA A SER D 1 128 ? -108.927 276.679 -13.941 0.50 19.84 128 SER G CA 1
ATOM 6160 C C A SER D 1 128 ? -109.900 276.941 -15.086 0.50 19.49 128 SER G C 1
ATOM 6161 O O A SER D 1 128 ? -111.070 277.240 -14.859 0.50 19.44 128 SER G O 1
ATOM 6164 N N A VAL D 1 129 ? -109.413 276.817 -16.317 0.50 19.06 129 VAL G N 1
ATOM 6165 C CA A VAL D 1 129 ? -110.241 277.039 -17.498 0.50 19.18 129 VAL G CA 1
ATOM 6166 C C A VAL D 1 129 ? -111.529 276.227 -17.422 0.50 19.03 129 VAL G C 1
ATOM 6167 O O A VAL D 1 129 ? -111.515 275.073 -17.002 0.50 18.87 129 VAL G O 1
ATOM 6171 N N A ALA D 1 130 ? -112.642 276.828 -17.837 0.50 18.97 130 ALA G N 1
ATOM 6172 C CA A ALA D 1 130 ? -113.929 276.141 -17.824 0.50 19.00 130 ALA G CA 1
ATOM 6173 C C A ALA D 1 130 ? -114.388 275.794 -19.238 0.50 19.25 130 ALA G C 1
ATOM 6174 O O A ALA D 1 130 ? -115.154 274.860 -19.434 0.50 19.02 130 ALA G O 1
ATOM 6176 N N A ASP D 1 131 ? -113.928 276.562 -20.217 0.50 19.74 131 ASP G N 1
ATOM 6177 C CA A ASP D 1 131 ? -114.284 276.318 -21.607 0.50 20.21 131 ASP G CA 1
ATOM 6178 C C A ASP D 1 131 ? -113.031 276.452 -22.451 0.50 20.44 131 ASP G C 1
ATOM 6179 O O A ASP D 1 131 ? -112.566 277.560 -22.697 0.50 20.20 131 ASP G O 1
ATOM 6184 N N A ASP D 1 132 ? -112.488 275.322 -22.894 0.50 20.79 132 ASP G N 1
ATOM 6185 C CA A ASP D 1 132 ? -111.209 275.323 -23.600 0.50 21.10 132 ASP G CA 1
ATOM 6186 C C A ASP D 1 132 ? -111.336 275.837 -25.029 0.50 21.06 132 ASP G C 1
ATOM 6187 O O A ASP D 1 132 ? -110.333 276.000 -25.716 0.50 20.99 132 ASP G O 1
ATOM 6189 N N A ASP D 1 133 ? -112.561 276.101 -25.475 0.50 20.82 133 ASP G N 1
ATOM 6190 C CA A ASP D 1 133 ? -112.792 276.445 -26.880 0.50 20.77 133 ASP G CA 1
ATOM 6191 C C A ASP D 1 133 ? -113.337 277.861 -27.089 0.50 20.43 133 ASP G C 1
ATOM 6192 O O A ASP D 1 133 ? -113.181 278.435 -28.165 0.50 20.17 133 ASP G O 1
ATOM 6197 N N A HIS D 1 134 ? -113.983 278.415 -26.068 0.50 19.75 134 HIS G N 1
ATOM 6198 C CA A HIS D 1 134 ? -114.570 279.740 -26.181 0.50 19.47 134 HIS G CA 1
ATOM 6199 C C A HIS D 1 134 ? -114.379 280.550 -24.917 0.50 19.48 134 HIS G C 1
ATOM 6200 O O A HIS D 1 134 ? -114.443 280.019 -23.802 0.50 19.95 134 HIS G O 1
ATOM 6207 N N A PHE D 1 135 ? -114.159 281.845 -25.103 0.50 19.00 135 PHE G N 1
ATOM 6208 C CA A PHE D 1 135 ? -114.118 282.776 -23.993 0.50 19.04 135 PHE G CA 1
ATOM 6209 C C A PHE D 1 135 ? -115.494 283.375 -23.771 0.50 18.38 135 PHE G C 1
ATOM 6210 O O A PHE D 1 135 ? -116.414 283.139 -24.545 0.50 17.98 135 PHE G O 1
ATOM 6218 N N A ILE D 1 136 ? -115.625 284.155 -22.707 0.50 17.76 136 ILE G N 1
ATOM 6219 C CA A ILE D 1 136 ? -116.873 284.826 -22.413 0.50 17.52 136 ILE G CA 1
ATOM 6220 C C A ILE D 1 136 ? -117.198 285.841 -23.505 0.50 17.31 136 ILE G C 1
ATOM 6221 O O A ILE D 1 136 ? -116.314 286.518 -24.024 0.50 17.13 136 ILE G O 1
ATOM 6226 N N A ASN D 1 137 ? -118.472 285.934 -23.865 0.50 17.36 137 ASN G N 1
ATOM 6227 C CA A ASN D 1 137 ? -118.925 286.978 -24.776 0.50 17.43 137 ASN G CA 1
ATOM 6228 C C A ASN D 1 137 ? -119.092 288.265 -23.968 0.50 17.57 137 ASN G C 1
ATOM 6229 O O A ASN D 1 137 ? -120.180 288.567 -23.475 0.50 17.32 137 ASN G O 1
ATOM 6234 N N A LYS D 1 138 ? -118.003 289.012 -23.830 0.50 17.65 138 LYS G N 1
ATOM 6235 C CA A LYS D 1 138 ? -117.930 290.089 -22.849 0.50 18.25 138 LYS G CA 1
ATOM 6236 C C A LYS D 1 138 ? -118.773 291.304 -23.241 0.50 18.87 138 LYS G C 1
ATOM 6237 O O A LYS D 1 138 ? -119.004 292.192 -22.427 0.50 18.64 138 LYS G O 1
ATOM 6243 N N A HIS D 1 139 ? -119.251 291.335 -24.479 0.50 19.97 139 HIS G N 1
ATOM 6244 C CA A HIS D 1 139 ? -120.133 292.412 -24.913 0.50 21.15 139 HIS G CA 1
ATOM 6245 C C A HIS D 1 139 ? -121.514 292.301 -24.267 0.50 21.51 139 HIS G C 1
ATOM 6246 O O A HIS D 1 139 ? -122.315 293.228 -24.358 0.50 21.60 139 HIS G O 1
ATOM 6253 N N A ASN D 1 140 ? -121.785 291.171 -23.616 0.50 21.92 140 ASN G N 1
ATOM 6254 C CA A ASN D 1 140 ? -123.079 290.939 -22.971 0.50 22.36 140 ASN G CA 1
ATOM 6255 C C A ASN D 1 140 ? -123.099 291.469 -21.538 0.50 22.32 140 ASN G C 1
ATOM 6256 O O A ASN D 1 140 ? -124.040 291.206 -20.790 0.50 22.07 140 ASN G O 1
ATOM 6261 N N A PHE D 1 141 ? -122.059 292.200 -21.154 0.50 21.49 141 PHE G N 1
ATOM 6262 C CA A PHE D 1 141 ? -121.940 292.670 -19.781 0.50 21.21 141 PHE G CA 1
ATOM 6263 C C A PHE D 1 141 ? -121.770 294.179 -19.704 0.50 21.47 141 PHE G C 1
ATOM 6264 O O A PHE D 1 141 ? -121.284 294.814 -20.639 0.50 20.71 141 PHE G O 1
ATOM 6272 N N A ARG D 1 142 ? -122.175 294.739 -18.572 0.50 21.94 142 ARG G N 1
ATOM 6273 C CA A ARG D 1 142 ? -121.952 296.145 -18.283 0.50 22.62 142 ARG G CA 1
ATOM 6274 C C A ARG D 1 142 ? -120.520 296.324 -17.788 0.50 22.80 142 ARG G C 1
ATOM 6275 O O A ARG D 1 142 ? -119.825 297.251 -18.196 0.50 23.11 142 ARG G O 1
ATOM 6277 N N A SER D 1 143 ? -120.088 295.416 -16.917 0.50 22.78 143 SER G N 1
ATOM 6278 C CA A SER D 1 143 ? -118.749 295.461 -16.330 0.50 23.07 143 SER G CA 1
ATOM 6279 C C A SER D 1 143 ? -117.651 295.436 -17.387 0.50 22.24 143 SER G C 1
ATOM 6280 O O A SER D 1 143 ? -117.726 294.677 -18.347 0.50 21.45 143 SER G O 1
ATOM 6283 N N A PRO D 1 144 ? -116.609 296.253 -17.197 0.50 21.79 144 PRO G N 1
ATOM 6284 C CA A PRO D 1 144 ? -115.449 296.144 -18.071 0.50 20.91 144 PRO G CA 1
ATOM 6285 C C A PRO D 1 144 ? -114.626 294.904 -17.711 0.50 20.07 144 PRO G C 1
ATOM 6286 O O A PRO D 1 144 ? -114.520 294.556 -16.536 0.50 19.76 144 PRO G O 1
ATOM 6290 N N A PHE D 1 145 ? -114.074 294.232 -18.717 0.50 19.24 145 PHE G N 1
ATOM 6291 C CA A PHE D 1 145 ? -113.295 293.018 -18.500 0.50 18.89 145 PHE G CA 1
ATOM 6292 C C A PHE D 1 145 ? -111.822 293.234 -18.812 0.50 18.45 145 PHE G C 1
ATOM 6293 O O A PHE D 1 145 ? -111.469 293.958 -19.745 0.50 18.10 145 PHE G O 1
ATOM 6301 N N A ILE D 1 146 ? -110.973 292.571 -18.042 0.50 18.30 146 ILE G N 1
ATOM 6302 C CA A ILE D 1 146 ? -109.592 292.367 -18.434 0.50 18.41 146 ILE G CA 1
ATOM 6303 C C A ILE D 1 146 ? -109.439 290.918 -18.896 0.50 18.56 146 ILE G C 1
ATOM 6304 O O A ILE D 1 146 ? -110.055 290.014 -18.326 0.50 18.16 146 ILE G O 1
ATOM 6306 N N A CYS D 1 147 ? -108.638 290.710 -19.940 0.50 18.63 147 CYS G N 1
ATOM 6307 C CA A CYS D 1 147 ? -108.251 289.369 -20.373 0.50 19.05 147 CYS G CA 1
ATOM 6308 C C A CYS D 1 147 ? -106.734 289.307 -20.521 0.50 19.04 147 CYS G C 1
ATOM 6309 O O A CYS D 1 147 ? -106.082 290.327 -20.737 0.50 18.63 147 CYS G O 1
ATOM 6312 N N A GLY D 1 148 ? -106.176 288.106 -20.418 0.50 19.46 148 GLY G N 1
ATOM 6313 C CA A GLY D 1 148 ? -104.737 287.919 -20.578 0.50 19.59 148 GLY G CA 1
ATOM 6314 C C A GLY D 1 148 ? -104.370 287.695 -22.029 0.50 20.03 148 GLY G C 1
ATOM 6315 O O A GLY D 1 148 ? -105.236 287.439 -22.867 0.50 20.34 148 GLY G O 1
ATOM 6316 N N A CYS D 1 149 ? -103.084 287.800 -22.337 0.50 20.56 149 CYS G N 1
ATOM 6317 C CA A CYS D 1 149 ? -102.606 287.502 -23.678 0.50 21.20 149 CYS G CA 1
ATOM 6318 C C A CYS D 1 149 ? -101.107 287.259 -23.657 0.50 21.56 149 CYS G C 1
ATOM 6319 O O A CYS D 1 149 ? -100.415 287.659 -22.717 0.50 20.82 149 CYS G O 1
ATOM 6322 N N A ARG D 1 150 ? -100.620 286.608 -24.709 0.50 22.47 150 ARG G N 1
ATOM 6323 C CA A ARG D 1 150 ? -99.205 286.308 -24.856 0.50 23.47 150 ARG G CA 1
ATOM 6324 C C A ARG D 1 150 ? -98.679 286.893 -26.166 0.50 22.84 150 ARG G C 1
ATOM 6325 O O A ARG D 1 150 ? -97.471 286.999 -26.366 0.50 22.60 150 ARG G O 1
ATOM 6333 N N A ASP D 1 151 ? -99.589 287.274 -27.060 0.50 22.22 151 ASP G N 1
ATOM 6334 C CA A ASP D 1 151 ? -99.198 287.914 -28.316 0.50 21.70 151 ASP G CA 1
ATOM 6335 C C A ASP D 1 151 ? -100.295 288.843 -28.842 0.50 21.29 151 ASP G C 1
ATOM 6336 O O A ASP D 1 151 ? -101.391 288.904 -28.282 0.50 20.39 151 ASP G O 1
ATOM 6341 N N A THR D 1 152 ? -99.986 289.560 -29.918 0.50 20.84 152 THR G N 1
ATOM 6342 C CA A THR D 1 152 ? -100.874 290.592 -30.448 0.50 21.14 152 THR G CA 1
ATOM 6343 C C A THR D 1 152 ? -102.192 290.031 -30.993 0.50 20.55 152 THR G C 1
ATOM 6344 O O A THR D 1 152 ? -103.248 290.638 -30.817 0.50 19.77 152 THR G O 1
ATOM 6348 N N A GLY D 1 153 ? -102.131 288.883 -31.660 0.50 19.89 153 GLY G N 1
ATOM 6349 C CA A GLY D 1 153 ? -103.344 288.247 -32.173 0.50 19.65 153 GLY G CA 1
ATOM 6350 C C A GLY D 1 153 ? -104.296 287.909 -31.038 0.50 19.28 153 GLY G C 1
ATOM 6351 O O A GLY D 1 153 ? -105.497 288.173 -31.109 0.50 19.21 153 GLY G O 1
ATOM 6352 N N A GLU D 1 154 ? -103.743 287.324 -29.985 0.50 18.69 154 GLU G N 1
ATOM 6353 C CA A GLU D 1 154 ? -104.508 286.945 -28.811 0.50 18.64 154 GLU G CA 1
ATOM 6354 C C A GLU D 1 154 ? -105.168 288.177 -28.186 0.50 18.34 154 GLU G C 1
ATOM 6355 O O A GLU D 1 154 ? -106.373 288.186 -27.918 0.50 18.02 154 GLU G O 1
ATOM 6361 N N A ALA D 1 155 ? -104.376 289.217 -27.955 0.50 17.78 155 ALA G N 1
ATOM 6362 C CA A ALA D 1 155 ? -104.900 290.458 -27.399 0.50 17.42 155 ALA G CA 1
ATOM 6363 C C A ALA D 1 155 ? -106.072 290.980 -28.226 0.50 17.02 155 ALA G C 1
ATOM 6364 O O A ALA D 1 155 ? -107.106 291.374 -27.682 0.50 16.83 155 ALA G O 1
ATOM 6366 N N A LEU D 1 156 ? -105.914 290.978 -29.544 0.50 16.39 156 LEU G N 1
ATOM 6367 C CA A LEU D 1 156 ? -106.927 291.546 -30.415 0.50 16.46 156 LEU G CA 1
ATOM 6368 C C A LEU D 1 156 ? -108.190 290.674 -30.477 0.50 16.48 156 LEU G C 1
ATOM 6369 O O A LEU D 1 156 ? -109.298 291.193 -30.623 0.50 16.07 156 LEU G O 1
ATOM 6374 N N A ARG D 1 157 ? -108.026 289.359 -30.351 0.50 16.37 157 ARG G N 1
ATOM 6375 C CA A ARG D 1 157 ? -109.178 288.466 -30.288 0.50 16.64 157 ARG G CA 1
ATOM 6376 C C A ARG D 1 157 ? -109.972 288.715 -29.004 0.50 16.48 157 ARG G C 1
ATOM 6377 O O A ARG D 1 157 ? -111.198 288.797 -29.042 0.50 16.49 157 ARG G O 1
ATOM 6385 N N A ARG D 1 158 ? -109.277 288.858 -27.877 0.50 16.49 158 ARG G N 1
ATOM 6386 C CA A ARG D 1 158 ? -109.939 289.129 -26.602 0.50 16.67 158 ARG G CA 1
ATOM 6387 C C A ARG D 1 158 ? -110.705 290.457 -26.654 0.50 17.03 158 ARG G C 1
ATOM 6388 O O A ARG D 1 158 ? -111.838 290.563 -26.173 0.50 16.82 158 ARG G O 1
ATOM 6396 N N A ILE D 1 159 ? -110.081 291.471 -27.241 0.50 17.39 159 ILE G N 1
ATOM 6397 C CA A ILE D 1 159 ? -110.712 292.779 -27.367 0.50 17.44 159 ILE G CA 1
ATOM 6398 C C A ILE D 1 159 ? -111.965 292.697 -28.239 0.50 17.69 159 ILE G C 1
ATOM 6399 O O A ILE D 1 159 ? -112.988 293.298 -27.920 0.50 17.55 159 ILE G O 1
ATOM 6404 N N A ARG D 1 160 ? -111.898 291.943 -29.331 0.50 17.97 160 ARG G N 1
ATOM 6405 C CA A ARG D 1 160 ? -113.056 291.814 -30.208 0.50 18.24 160 ARG G CA 1
ATOM 6406 C C A ARG D 1 160 ? -114.216 291.132 -29.473 0.50 17.88 160 ARG G C 1
ATOM 6407 O O A ARG D 1 160 ? -115.380 291.431 -29.736 0.50 17.66 160 ARG G O 1
ATOM 6415 N N A GLU D 1 161 ? -113.883 290.217 -28.563 0.50 17.30 161 GLU G N 1
ATOM 6416 C CA A GLU D 1 161 ? -114.867 289.554 -27.711 0.50 17.21 161 GLU G CA 1
ATOM 6417 C C A GLU D 1 161 ? -115.424 290.503 -26.653 0.50 17.17 161 GLU G C 1
ATOM 6418 O O A GLU D 1 161 ? -116.442 290.212 -26.032 0.50 17.13 161 GLU G O 1
ATOM 6424 N N A GLY D 1 162 ? -114.736 291.619 -26.425 0.50 17.19 162 GLY G N 1
ATOM 6425 C CA A GLY D 1 162 ? -115.241 292.649 -25.524 0.50 17.18 162 GLY G CA 1
ATOM 6426 C C A GLY D 1 162 ? -114.354 292.995 -24.343 0.50 17.18 162 GLY G C 1
ATOM 6427 O O A GLY D 1 162 ? -114.803 293.641 -23.404 0.50 17.03 162 GLY G O 1
ATOM 6428 N N A ALA D 1 163 ? -113.092 292.587 -24.374 0.50 17.10 163 ALA G N 1
ATOM 6429 C CA A ALA D 1 163 ? -112.178 292.961 -23.299 0.50 17.19 163 ALA G CA 1
ATOM 6430 C C A ALA D 1 163 ? -111.883 294.462 -23.371 0.50 17.09 163 ALA G C 1
ATOM 6431 O O A ALA D 1 163 ? -111.603 294.987 -24.440 0.50 16.84 163 ALA G O 1
ATOM 6433 N N A ALA D 1 164 ? -111.956 295.148 -22.234 0.50 17.54 164 ALA G N 1
ATOM 6434 C CA A ALA D 1 164 ? -111.715 296.597 -22.199 0.50 18.14 164 ALA G CA 1
ATOM 6435 C C A ALA D 1 164 ? -110.308 296.892 -21.706 0.50 18.55 164 ALA G C 1
ATOM 6436 O O A ALA D 1 164 ? -109.900 298.045 -21.582 0.50 18.62 164 ALA G O 1
ATOM 6438 N N A MET D 1 165 ? -109.571 295.829 -21.430 0.50 19.12 165 MET G N 1
ATOM 6439 C CA A MET D 1 165 ? -108.245 295.938 -20.873 0.50 19.73 165 MET G CA 1
ATOM 6440 C C A MET D 1 165 ? -107.539 294.609 -21.087 0.50 19.75 165 MET G C 1
ATOM 6441 O O A MET D 1 165 ? -108.173 293.554 -21.110 0.50 18.97 165 MET G O 1
ATOM 6446 N N A ILE D 1 166 ? -106.226 294.669 -21.250 0.50 20.00 166 ILE G N 1
ATOM 6447 C CA A ILE D 1 166 ? -105.439 293.475 -21.491 0.50 20.82 166 ILE G CA 1
ATOM 6448 C C A ILE D 1 166 ? -104.273 293.424 -20.520 0.50 21.06 166 ILE G C 1
ATOM 6449 O O A ILE D 1 166 ? -103.676 294.452 -20.197 0.50 20.85 166 ILE G O 1
ATOM 6454 N N A ARG D 1 167 ? -103.948 292.233 -20.038 0.50 21.70 167 ARG G N 1
ATOM 6455 C CA A ARG D 1 167 ? -102.707 292.072 -19.312 0.50 22.32 167 ARG G CA 1
ATOM 6456 C C A ARG D 1 167 ? -101.808 291.087 -20.050 0.50 22.05 167 ARG G C 1
ATOM 6457 O O A ARG D 1 167 ? -102.193 289.951 -20.334 0.50 21.42 167 ARG G O 1
ATOM 6465 N N A ILE D 1 168 ? -100.617 291.559 -20.393 0.50 22.11 168 ILE G N 1
ATOM 6466 C CA A ILE D 1 168 ? -99.662 290.754 -21.129 0.50 21.97 168 ILE G CA 1
ATOM 6467 C C A ILE D 1 168 ? -98.980 289.847 -20.118 0.50 22.49 168 ILE G C 1
ATOM 6468 O O A ILE D 1 168 ? -98.194 290.295 -19.278 0.50 22.45 168 ILE G O 1
ATOM 6473 N N A GLN D 1 169 ? -99.312 288.563 -20.214 0.50 22.70 169 GLN G N 1
ATOM 6474 C CA A GLN D 1 169 ? -99.094 287.613 -19.140 0.50 23.62 169 GLN G CA 1
ATOM 6475 C C A GLN D 1 169 ? -97.888 286.718 -19.364 0.50 24.10 169 GLN G C 1
ATOM 6476 O O A GLN D 1 169 ? -97.768 286.064 -20.399 0.50 24.20 169 GLN G O 1
ATOM 6482 N N A GLY D 1 170 ? -97.007 286.671 -18.373 0.50 24.72 170 GLY G N 1
ATOM 6483 C CA A GLY D 1 170 ? -95.872 285.765 -18.414 0.50 25.78 170 GLY G CA 1
ATOM 6484 C C A GLY D 1 170 ? -96.171 284.495 -17.642 0.50 26.56 170 GLY G C 1
ATOM 6485 O O A GLY D 1 170 ? -97.251 283.917 -17.771 0.50 26.20 170 GLY G O 1
ATOM 6486 N N A ASP D 1 171 ? -95.211 284.065 -16.834 0.50 27.96 171 ASP G N 1
ATOM 6487 C CA A ASP D 1 171 ? -95.384 282.896 -15.989 0.50 29.63 171 ASP G CA 1
ATOM 6488 C C A ASP D 1 171 ? -96.605 283.040 -15.094 0.50 31.53 171 ASP G C 1
ATOM 6489 O O A ASP D 1 171 ? -96.789 284.055 -14.421 0.50 32.91 171 ASP G O 1
ATOM 6494 N N A LEU D 1 172 ? -97.445 282.016 -15.091 0.50 32.75 172 LEU G N 1
ATOM 6495 C CA A LEU D 1 172 ? -98.498 281.932 -14.104 0.50 34.29 172 LEU G CA 1
ATOM 6496 C C A LEU D 1 172 ? -97.857 281.505 -12.776 0.50 35.00 172 LEU G C 1
ATOM 6497 O O A LEU D 1 172 ? -97.122 282.280 -12.153 0.50 35.51 172 LEU G O 1
ATOM 6502 N N A THR D 1 173 ? -98.108 280.270 -12.355 0.50 34.79 173 THR G N 1
ATOM 6503 C CA A THR D 1 173 ? -97.545 279.777 -11.103 0.50 34.46 173 THR G CA 1
ATOM 6504 C C A THR D 1 173 ? -97.199 280.977 -10.224 0.50 34.60 173 THR G C 1
ATOM 6505 O O A THR D 1 173 ? -97.793 282.045 -10.353 0.50 36.14 173 THR G O 1
ATOM 6509 N N A ALA D 1 174 ? -96.233 280.787 -9.332 0.50 34.34 174 ALA G N 1
ATOM 6510 C CA A ALA D 1 174 ? -95.654 281.884 -8.571 0.50 33.87 174 ALA G CA 1
ATOM 6511 C C A ALA D 1 174 ? -94.140 281.747 -8.660 0.50 32.76 174 ALA G C 1
ATOM 6512 O O A ALA D 1 174 ? -93.464 281.499 -7.660 0.50 33.69 174 ALA G O 1
ATOM 6514 N N A THR D 1 175 ? -93.617 281.899 -9.872 0.50 31.09 175 THR G N 1
ATOM 6515 C CA A THR D 1 175 ? -92.218 281.594 -10.152 0.50 29.88 175 THR G CA 1
ATOM 6516 C C A THR D 1 175 ? -91.284 282.725 -9.742 0.50 29.10 175 THR G C 1
ATOM 6517 O O A THR D 1 175 ? -90.106 282.496 -9.475 0.50 28.77 175 THR G O 1
ATOM 6521 N N A GLY D 1 176 ? -91.813 283.944 -9.704 0.50 28.11 176 GLY G N 1
ATOM 6522 C CA A GLY D 1 176 ? -91.007 285.118 -9.398 0.50 27.45 176 GLY G CA 1
ATOM 6523 C C A GLY D 1 176 ? -90.016 285.419 -10.507 0.50 26.80 176 GLY G C 1
ATOM 6524 O O A GLY D 1 176 ? -89.057 286.170 -10.312 0.50 26.20 176 GLY G O 1
ATOM 6525 N N A ASN D 1 177 ? -90.250 284.830 -11.677 0.50 25.64 177 ASN G N 1
ATOM 6526 C CA A ASN D 1 177 ? -89.372 285.023 -12.823 0.50 24.58 177 ASN G CA 1
ATOM 6527 C C A ASN D 1 177 ? -90.082 285.807 -13.919 0.50 24.17 177 ASN G C 1
ATOM 6528 O O A ASN D 1 177 ? -91.113 285.374 -14.415 0.50 24.00 177 ASN G O 1
ATOM 6533 N N A ILE D 1 178 ? -89.524 286.952 -14.303 0.50 23.62 178 ILE G N 1
ATOM 6534 C CA A ILE D 1 178 ? -90.166 287.826 -15.285 0.50 23.56 178 ILE G CA 1
ATOM 6535 C C A ILE D 1 178 ? -89.851 287.457 -16.731 0.50 22.76 178 ILE G C 1
ATOM 6536 O O A ILE D 1 178 ? -90.350 288.098 -17.656 0.50 22.21 178 ILE G O 1
ATOM 6541 N N A ALA D 1 179 ? -89.033 286.428 -16.931 0.50 22.43 179 ALA G N 1
ATOM 6542 C CA A ALA D 1 179 ? -88.567 286.080 -18.274 0.50 22.45 179 ALA G CA 1
ATOM 6543 C C A ALA D 1 179 ? -89.696 286.036 -19.306 0.50 22.28 179 ALA G C 1
ATOM 6544 O O A ALA D 1 179 ? -89.638 286.716 -20.331 0.50 22.24 179 ALA G O 1
ATOM 6546 N N A GLU D 1 180 ? -90.719 285.233 -19.046 0.50 22.46 180 GLU G N 1
ATOM 6547 C CA A GLU D 1 180 ? -91.782 285.040 -20.030 0.50 22.83 180 GLU G CA 1
ATOM 6548 C C A GLU D 1 180 ? -92.613 286.304 -20.201 0.50 21.85 180 GLU G C 1
ATOM 6549 O O A GLU D 1 180 ? -93.151 286.557 -21.279 0.50 21.44 180 GLU G O 1
ATOM 6555 N N A THR D 1 181 ? -92.704 287.099 -19.139 0.50 21.05 181 THR G N 1
ATOM 6556 C CA A THR D 1 181 ? -93.423 288.365 -19.192 0.50 20.51 181 THR G CA 1
ATOM 6557 C C A THR D 1 181 ? -92.716 289.335 -20.131 0.50 19.83 181 THR G C 1
ATOM 6558 O O A THR D 1 181 ? -93.349 289.964 -20.979 0.50 19.71 181 THR G O 1
ATOM 6562 N N A VAL D 1 182 ? -91.402 289.459 -19.978 0.50 19.00 182 VAL G N 1
ATOM 6563 C CA A VAL D 1 182 ? -90.618 290.295 -20.875 0.50 18.72 182 VAL G CA 1
ATOM 6564 C C A VAL D 1 182 ? -90.810 289.814 -22.313 0.50 18.56 182 VAL G C 1
ATOM 6565 O O A VAL D 1 182 ? -91.032 290.612 -23.225 0.50 18.18 182 VAL G O 1
ATOM 6569 N N A LYS D 1 183 ? -90.741 288.501 -22.508 0.50 18.99 183 LYS G N 1
ATOM 6570 C CA A LYS D 1 183 ? -90.907 287.920 -23.837 0.50 19.38 183 LYS G CA 1
ATOM 6571 C C A LYS D 1 183 ? -92.239 288.307 -24.456 0.50 18.75 183 LYS G C 1
ATOM 6572 O O A LYS D 1 183 ? -92.306 288.679 -25.624 0.50 18.27 183 LYS G O 1
ATOM 6578 N N A ASN D 1 184 ? -93.305 288.218 -23.672 0.50 18.48 184 ASN G N 1
ATOM 6579 C CA A ASN D 1 184 ? -94.631 288.456 -24.216 0.50 18.42 184 ASN G CA 1
ATOM 6580 C C A ASN D 1 184 ? -94.921 289.948 -24.389 0.50 18.33 184 ASN G C 1
ATOM 6581 O O A ASN D 1 184 ? -95.650 290.335 -25.294 0.50 17.53 184 ASN G O 1
ATOM 6586 N N A VAL D 1 185 ? -94.333 290.785 -23.540 0.50 18.43 185 VAL G N 1
ATOM 6587 C CA A VAL D 1 185 ? -94.472 292.221 -23.706 0.50 18.65 185 VAL G CA 1
ATOM 6588 C C A VAL D 1 185 ? -93.717 292.665 -24.954 0.50 18.81 185 VAL G C 1
ATOM 6589 O O A VAL D 1 185 ? -94.240 293.435 -25.757 0.50 18.60 185 VAL G O 1
ATOM 6593 N N A ARG D 1 186 ? -92.498 292.162 -25.138 0.50 19.07 186 ARG G N 1
ATOM 6594 C CA A ARG D 1 186 ? -91.719 292.497 -26.328 0.50 19.45 186 ARG G CA 1
ATOM 6595 C C A ARG D 1 186 ? -92.390 292.019 -27.616 0.50 19.97 186 ARG G C 1
ATOM 6596 O O A ARG D 1 186 ? -92.300 292.677 -28.651 0.50 19.45 186 ARG G O 1
ATOM 6604 N N A SER D 1 187 ? -93.058 290.872 -27.559 0.50 20.72 187 SER G N 1
ATOM 6605 C CA A SER D 1 187 ? -93.754 290.360 -28.733 0.50 21.61 187 SER G CA 1
ATOM 6606 C C A SER D 1 187 ? -94.932 291.262 -29.101 0.50 22.31 187 SER G C 1
ATOM 6607 O O A SER D 1 187 ? -95.130 291.602 -30.269 0.50 21.76 187 SER G O 1
ATOM 6610 N N A LEU D 1 188 ? -95.711 291.655 -28.100 0.50 23.21 188 LEU G N 1
ATOM 6611 C CA A LEU D 1 188 ? -96.844 292.535 -28.337 0.50 24.56 188 LEU G CA 1
ATOM 6612 C C A LEU D 1 188 ? -96.371 293.884 -28.883 0.50 25.30 188 LEU G C 1
ATOM 6613 O O A LEU D 1 188 ? -96.772 294.294 -29.977 0.50 25.34 188 LEU G O 1
ATOM 6618 N N A MET D 1 189 ? -95.509 294.565 -28.130 0.50 26.02 189 MET G N 1
ATOM 6619 C CA A MET D 1 189 ? -95.014 295.882 -28.531 0.50 26.68 189 MET G CA 1
ATOM 6620 C C A MET D 1 189 ? -94.336 295.822 -29.894 0.50 25.77 189 MET G C 1
ATOM 6621 O O A MET D 1 189 ? -94.550 296.685 -30.742 0.50 25.29 189 MET G O 1
ATOM 6626 N N A GLY D 1 190 ? -93.503 294.805 -30.091 0.50 24.90 190 GLY G N 1
ATOM 6627 C CA A GLY D 1 190 ? -92.763 294.656 -31.337 0.50 24.38 190 GLY G CA 1
ATOM 6628 C C A GLY D 1 190 ? -93.674 294.430 -32.527 0.50 23.83 190 GLY G C 1
ATOM 6629 O O A GLY D 1 190 ? -93.453 294.990 -33.601 0.50 23.51 190 GLY G O 1
ATOM 6630 N N A GLU D 1 191 ? -94.693 293.597 -32.338 0.50 23.46 191 GLU G N 1
ATOM 6631 C CA A GLU D 1 191 ? -95.656 293.316 -33.395 0.50 23.46 191 GLU G CA 1
ATOM 6632 C C A GLU D 1 191 ? -96.427 294.588 -33.762 0.50 23.36 191 GLU G C 1
ATOM 6633 O O A GLU D 1 191 ? -96.764 294.806 -34.923 0.50 23.37 191 GLU G O 1
ATOM 6639 N N A VAL D 1 192 ? -96.695 295.431 -32.771 0.50 23.36 192 VAL G N 1
ATOM 6640 C CA A VAL D 1 192 ? -97.395 296.687 -33.016 0.50 23.71 192 VAL G CA 1
ATOM 6641 C C A VAL D 1 192 ? -96.544 297.661 -33.837 0.50 23.66 192 VAL G C 1
ATOM 6642 O O A VAL D 1 192 ? -97.062 298.355 -34.710 0.50 22.83 192 VAL G O 1
ATOM 6646 N N A ARG D 1 193 ? -95.240 297.702 -33.570 0.50 24.21 193 ARG G N 1
ATOM 6647 C CA A ARG D 1 193 ? -94.339 298.564 -34.342 0.50 24.63 193 ARG G CA 1
ATOM 6648 C C A ARG D 1 193 ? -94.229 298.094 -35.786 0.50 24.16 193 ARG G C 1
ATOM 6649 O O A ARG D 1 193 ? -94.129 298.907 -36.708 0.50 22.96 193 ARG G O 1
ATOM 6657 N N A VAL D 1 194 ? -94.233 296.779 -35.985 0.50 23.50 194 VAL G N 1
ATOM 6658 C CA A VAL D 1 194 ? -94.182 296.233 -37.331 0.50 23.32 194 VAL G CA 1
ATOM 6659 C C A VAL D 1 194 ? -95.423 296.694 -38.081 0.50 23.35 194 VAL G C 1
ATOM 6660 O O A VAL D 1 194 ? -95.343 297.201 -39.195 0.50 22.74 194 VAL G O 1
ATOM 6664 N N A LEU D 1 195 ? -96.573 296.523 -37.443 0.50 23.64 195 LEU G N 1
ATOM 6665 C CA A LEU D 1 195 ? -97.847 296.853 -38.054 0.50 24.25 195 LEU G CA 1
ATOM 6666 C C A LEU D 1 195 ? -97.905 298.335 -38.414 0.50 24.42 195 LEU G C 1
ATOM 6667 O O A LEU D 1 195 ? -98.397 298.709 -39.477 0.50 24.01 195 LEU G O 1
ATOM 6672 N N A ASN D 1 196 ? -97.372 299.173 -37.533 0.50 24.80 196 ASN G N 1
ATOM 6673 C CA A ASN D 1 196 ? -97.474 300.622 -37.687 0.50 25.54 196 ASN G CA 1
ATOM 6674 C C A ASN D 1 196 ? -96.899 301.122 -39.012 0.50 25.52 196 ASN G C 1
ATOM 6675 O O A ASN D 1 196 ? -97.430 302.052 -39.623 0.50 25.52 196 ASN G O 1
ATOM 6680 N N A ASN D 1 197 ? -95.817 300.493 -39.452 0.50 25.11 197 ASN G N 1
ATOM 6681 C CA A ASN D 1 197 ? -95.053 300.964 -40.599 0.50 25.01 197 ASN G CA 1
ATOM 6682 C C A ASN D 1 197 ? -95.332 300.122 -41.840 0.50 23.86 197 ASN G C 1
ATOM 6683 O O A ASN D 1 197 ? -94.716 300.307 -42.889 0.50 23.94 197 ASN G O 1
ATOM 6688 N N A MET D 1 198 ? -96.260 299.187 -41.710 0.50 22.47 198 MET G N 1
ATOM 6689 C CA A MET D 1 198 ? -96.505 298.204 -42.748 0.50 21.72 198 MET G CA 1
ATOM 6690 C C A MET D 1 198 ? -97.201 298.808 -43.967 0.50 21.08 198 MET G C 1
ATOM 6691 O O A MET D 1 198 ? -98.049 299.687 -43.841 0.50 20.83 198 MET G O 1
ATOM 6696 N N A ASP D 1 199 ? -96.825 298.330 -45.147 0.50 20.58 199 ASP G N 1
ATOM 6697 C CA A ASP D 1 199 ? -97.538 298.647 -46.377 0.50 20.58 199 ASP G CA 1
ATOM 6698 C C A ASP D 1 199 ? -99.000 298.208 -46.244 0.50 20.43 199 ASP G C 1
ATOM 6699 O O A ASP D 1 199 ? -99.284 297.062 -45.897 0.50 19.50 199 ASP G O 1
ATOM 6704 N N A ASP D 1 200 ? -99.920 299.131 -46.509 0.50 20.48 200 ASP G N 1
ATOM 6705 C CA A ASP D 1 200 ? -101.343 298.898 -46.269 0.50 20.95 200 ASP G CA 1
ATOM 6706 C C A ASP D 1 200 ? -101.830 297.621 -46.934 0.50 20.08 200 ASP G C 1
ATOM 6707 O O A ASP D 1 200 ? -102.623 296.877 -46.366 0.50 19.90 200 ASP G O 1
ATOM 6712 N N A ASP D 1 201 ? -101.351 297.377 -48.145 0.50 19.35 201 ASP G N 1
ATOM 6713 C CA A ASP D 1 201 ? -101.797 296.231 -48.919 0.50 19.01 201 ASP G CA 1
ATOM 6714 C C A ASP D 1 201 ? -101.412 294.904 -48.269 0.50 18.38 201 ASP G C 1
ATOM 6715 O O A ASP D 1 201 ? -102.011 293.881 -48.567 0.50 17.80 201 ASP G O 1
ATOM 6720 N N A GLU D 1 202 ? -100.416 294.923 -47.389 0.50 17.93 202 GLU G N 1
ATOM 6721 C CA A GLU D 1 202 ? -99.929 293.697 -46.766 0.50 17.87 202 GLU G CA 1
ATOM 6722 C C A GLU D 1 202 ? -100.624 293.405 -45.439 0.50 17.90 202 GLU G C 1
ATOM 6723 O O A GLU D 1 202 ? -100.408 292.351 -44.837 0.50 17.54 202 GLU G O 1
ATOM 6729 N N A VAL D 1 203 ? -101.461 294.329 -44.981 0.50 17.92 203 VAL G N 1
ATOM 6730 C CA A VAL D 1 203 ? -102.087 294.185 -43.670 0.50 18.30 203 VAL G CA 1
ATOM 6731 C C A VAL D 1 203 ? -103.142 293.076 -43.640 0.50 18.05 203 VAL G C 1
ATOM 6732 O O A VAL D 1 203 ? -103.361 292.455 -42.600 0.50 17.74 203 VAL G O 1
ATOM 6736 N N A PHE D 1 204 ? -103.785 292.815 -44.773 0.50 18.09 204 PHE G N 1
ATOM 6737 C CA A PHE D 1 204 ? -104.785 291.753 -44.830 0.50 18.42 204 PHE G CA 1
ATOM 6738 C C A PHE D 1 204 ? -104.139 290.421 -44.467 0.50 18.49 204 PHE G C 1
ATOM 6739 O O A PHE D 1 204 ? -104.632 289.687 -43.613 0.50 18.23 204 PHE G O 1
ATOM 6747 N N A THR D 1 205 ? -103.020 290.126 -45.114 0.50 18.39 205 THR G N 1
ATOM 6748 C CA A THR D 1 205 ? -102.294 288.894 -44.861 0.50 18.46 205 THR G CA 1
ATOM 6749 C C A THR D 1 205 ? -101.763 288.847 -43.432 0.50 18.62 205 THR G C 1
ATOM 6750 O O A THR D 1 205 ? -101.797 287.804 -42.780 0.50 17.94 205 THR G O 1
ATOM 6754 N N A PHE D 1 206 ? -101.277 289.982 -42.944 0.50 19.22 206 PHE G N 1
ATOM 6755 C CA A PHE D 1 206 ? -100.813 290.074 -41.563 0.50 19.86 206 PHE G CA 1
ATOM 6756 C C A PHE D 1 206 ? -101.934 289.731 -40.582 0.50 19.77 206 PHE G C 1
ATOM 6757 O O A PHE D 1 206 ? -101.715 289.010 -39.604 0.50 19.57 206 PHE G O 1
ATOM 6765 N N A ALA D 1 207 ? -103.136 290.243 -40.842 0.50 19.80 207 ALA G N 1
ATOM 6766 C CA A ALA D 1 207 ? -104.292 289.953 -39.994 0.50 20.04 207 ALA G CA 1
ATOM 6767 C C A ALA D 1 207 ? -104.582 288.454 -39.970 0.50 20.52 207 ALA G C 1
ATOM 6768 O O A ALA D 1 207 ? -104.850 287.873 -38.917 0.50 19.84 207 ALA G O 1
ATOM 6770 N N A LYS D 1 208 ? -104.531 287.835 -41.142 0.50 21.21 208 LYS G N 1
ATOM 6771 C CA A LYS D 1 208 ? -104.731 286.395 -41.254 0.50 21.92 208 LYS G CA 1
ATOM 6772 C C A LYS D 1 208 ? -103.673 285.623 -40.464 0.50 22.20 208 LYS G C 1
ATOM 6773 O O A LYS D 1 208 ? -103.994 284.681 -39.744 0.50 21.82 208 LYS G O 1
ATOM 6779 N N A LYS D 1 209 ? -102.415 286.037 -40.598 0.50 22.29 209 LYS G N 1
ATOM 6780 C CA A LYS D 1 209 ? -101.291 285.320 -39.994 0.50 22.99 209 LYS G CA 1
ATOM 6781 C C A LYS D 1 209 ? -101.369 285.269 -38.475 0.50 23.38 209 LYS G C 1
ATOM 6782 O O A LYS D 1 209 ? -101.060 284.247 -37.871 0.50 23.52 209 LYS G O 1
ATOM 6784 N N A ILE D 1 210 ? -101.767 286.372 -37.853 0.50 23.84 210 ILE G N 1
ATOM 6785 C CA A ILE D 1 210 ? -101.854 286.414 -36.402 0.50 24.17 210 ILE G CA 1
ATOM 6786 C C A ILE D 1 210 ? -103.266 286.091 -35.928 0.50 24.09 210 ILE G C 1
ATOM 6787 O O A ILE D 1 210 ? -103.580 286.245 -34.751 0.50 24.28 210 ILE G O 1
ATOM 6792 N N A SER D 1 211 ? -104.107 285.642 -36.855 0.50 24.32 211 SER G N 1
ATOM 6793 C CA A SER D 1 211 ? -105.491 285.275 -36.554 0.50 24.69 211 SER G CA 1
ATOM 6794 C C A SER D 1 211 ? -106.244 286.361 -35.781 0.50 24.57 211 SER G C 1
ATOM 6795 O O A SER D 1 211 ? -106.900 286.072 -34.781 0.50 24.57 211 SER G O 1
ATOM 6798 N N A ALA D 1 212 ? -106.157 287.602 -36.254 0.50 24.16 212 ALA G N 1
ATOM 6799 C CA A ALA D 1 212 ? -106.832 288.725 -35.604 0.50 24.08 212 ALA G CA 1
ATOM 6800 C C A ALA D 1 212 ? -107.838 289.391 -36.542 0.50 23.58 212 ALA G C 1
ATOM 6801 O O A ALA D 1 212 ? -107.664 289.369 -37.758 0.50 23.57 212 ALA G O 1
ATOM 6803 N N A PRO D 1 213 ? -108.897 289.989 -35.975 0.50 23.14 213 PRO G N 1
ATOM 6804 C CA A PRO D 1 213 ? -109.870 290.727 -36.779 0.50 23.16 213 PRO G CA 1
ATOM 6805 C C A PRO D 1 213 ? -109.229 291.913 -37.488 0.50 23.08 213 PRO G C 1
ATOM 6806 O O A PRO D 1 213 ? -108.605 292.757 -36.847 0.50 22.84 213 PRO G O 1
ATOM 6810 N N A TYR D 1 214 ? -109.400 291.978 -38.801 0.50 23.68 214 TYR G N 1
ATOM 6811 C CA A TYR D 1 214 ? -108.729 292.983 -39.612 0.50 23.79 214 TYR G CA 1
ATOM 6812 C C A TYR D 1 214 ? -109.011 294.414 -39.146 0.50 24.50 214 TYR G C 1
ATOM 6813 O O A TYR D 1 214 ? -108.094 295.228 -39.047 0.50 23.76 214 TYR G O 1
ATOM 6822 N N A ASP D 1 215 ? -110.273 294.724 -38.860 0.50 25.30 215 ASP G N 1
ATOM 6823 C CA A ASP D 1 215 ? -110.636 296.087 -38.465 0.50 25.87 215 ASP G CA 1
ATOM 6824 C C A ASP D 1 215 ? -109.902 296.518 -37.195 0.50 24.69 215 ASP G C 1
ATOM 6825 O O A ASP D 1 215 ? -109.522 297.679 -37.056 0.50 24.27 215 ASP G O 1
ATOM 6830 N N A LEU D 1 216 ? -109.698 295.587 -36.269 0.50 23.58 216 LEU G N 1
ATOM 6831 C CA A LEU D 1 216 ? -108.978 295.901 -35.041 0.50 23.35 216 LEU G CA 1
ATOM 6832 C C A LEU D 1 216 ? -107.481 296.026 -35.300 0.50 22.47 216 LEU G C 1
ATOM 6833 O O A LEU D 1 216 ? -106.790 296.794 -34.631 0.50 22.31 216 LEU G O 1
ATOM 6838 N N A VAL D 1 217 ? -106.985 295.269 -36.275 0.50 22.20 217 VAL G N 1
ATOM 6839 C CA A VAL D 1 217 ? -105.591 295.370 -36.681 0.50 21.91 217 VAL G CA 1
ATOM 6840 C C A VAL D 1 217 ? -105.364 296.745 -37.297 0.50 22.37 217 VAL G C 1
ATOM 6841 O O A VAL D 1 217 ? -104.376 297.411 -36.996 0.50 21.72 217 VAL G O 1
ATOM 6845 N N A ALA D 1 218 ? -106.296 297.168 -38.149 0.50 23.06 218 ALA G N 1
ATOM 6846 C CA A ALA D 1 218 ? -106.216 298.485 -38.781 0.50 23.63 218 ALA G CA 1
ATOM 6847 C C A ALA D 1 218 ? -106.241 299.591 -37.732 0.50 23.87 218 ALA G C 1
ATOM 6848 O O A ALA D 1 218 ? -105.497 300.563 -37.826 0.50 23.78 218 ALA G O 1
ATOM 6850 N N A GLN D 1 219 ? -107.092 299.437 -36.724 0.50 24.55 219 GLN G N 1
ATOM 6851 C CA A GLN D 1 219 ? -107.167 300.414 -35.645 0.50 25.11 219 GLN G CA 1
ATOM 6852 C C A GLN D 1 219 ? -105.831 300.501 -34.907 0.50 25.10 219 GLN G C 1
ATOM 6853 O O A GLN D 1 219 ? -105.322 301.596 -34.641 0.50 25.46 219 GLN G O 1
ATOM 6859 N N A THR D 1 220 ? -105.263 299.343 -34.581 0.50 24.30 220 THR G N 1
ATOM 6860 C CA A THR D 1 220 ? -103.992 299.284 -33.870 0.50 24.07 220 THR G CA 1
ATOM 6861 C C A THR D 1 220 ? -102.903 299.967 -34.694 0.50 24.27 220 THR G C 1
ATOM 6862 O O A THR D 1 220 ? -102.054 300.678 -34.157 0.50 23.66 220 THR G O 1
ATOM 6866 N N A LYS D 1 221 ? -102.940 299.758 -36.005 0.50 24.71 221 LYS G N 1
ATOM 6867 C CA A LYS D 1 221 ? -101.992 300.407 -36.899 0.50 25.82 221 LYS G CA 1
ATOM 6868 C C A LYS D 1 221 ? -102.143 301.926 -36.850 0.50 26.69 221 LYS G C 1
ATOM 6869 O O A LYS D 1 221 ? -101.151 302.655 -36.802 0.50 26.15 221 LYS G O 1
ATOM 6875 N N A GLN D 1 222 ? -103.385 302.399 -36.862 0.50 27.71 222 GLN G N 1
ATOM 6876 C CA A GLN D 1 222 ? -103.656 303.836 -36.899 0.50 28.89 222 GLN G CA 1
ATOM 6877 C C A GLN D 1 222 ? -103.237 304.543 -35.611 0.50 29.85 222 GLN G C 1
ATOM 6878 O O A GLN D 1 222 ? -102.919 305.728 -35.629 0.50 29.44 222 GLN G O 1
ATOM 6880 N N A MET D 1 223 ? -103.234 303.815 -34.499 0.50 31.18 223 MET G N 1
ATOM 6881 C CA A MET D 1 223 ? -102.922 304.403 -33.199 0.50 32.52 223 MET G CA 1
ATOM 6882 C C A MET D 1 223 ? -101.485 304.122 -32.771 0.50 32.42 223 MET G C 1
ATOM 6883 O O A MET D 1 223 ? -100.987 304.726 -31.822 0.50 32.38 223 MET G O 1
ATOM 6888 N N A GLY D 1 224 ? -100.821 303.201 -33.459 0.50 31.94 224 GLY G N 1
ATOM 6889 C CA A GLY D 1 224 ? -99.475 302.795 -33.065 0.50 32.08 224 GLY G CA 1
ATOM 6890 C C A GLY D 1 224 ? -99.480 302.328 -31.624 0.50 32.44 224 GLY G C 1
ATOM 6891 O O A GLY D 1 224 ? -98.485 302.448 -30.909 0.50 32.64 224 GLY G O 1
ATOM 6892 N N A ARG D 1 225 ? -100.618 301.787 -31.202 0.50 33.15 225 ARG G N 1
ATOM 6893 C CA A ARG D 1 225 ? -100.822 301.372 -29.820 0.50 33.26 225 ARG G CA 1
ATOM 6894 C C A ARG D 1 225 ? -101.961 300.356 -29.784 0.50 32.09 225 ARG G C 1
ATOM 6895 O O A ARG D 1 225 ? -102.793 300.323 -30.689 0.50 30.95 225 ARG G O 1
ATOM 6903 N N A VAL D 1 226 ? -102.005 299.531 -28.745 0.50 31.52 226 VAL G N 1
ATOM 6904 C CA A VAL D 1 226 ? -103.135 298.629 -28.562 0.50 30.76 226 VAL G CA 1
ATOM 6905 C C A VAL D 1 226 ? -104.318 299.443 -28.039 0.50 29.68 226 VAL G C 1
ATOM 6906 O O A VAL D 1 226 ? -104.189 300.173 -27.055 0.50 29.34 226 VAL G O 1
ATOM 6910 N N A PRO D 1 227 ? -105.471 299.332 -28.715 0.50 28.65 227 PRO G N 1
ATOM 6911 C CA A PRO D 1 227 ? -106.686 300.123 -28.491 0.50 27.86 227 PRO G CA 1
ATOM 6912 C C A PRO D 1 227 ? -107.187 300.180 -27.047 0.50 26.50 227 PRO G C 1
ATOM 6913 O O A PRO D 1 227 ? -108.144 300.898 -26.766 0.50 26.29 227 PRO G O 1
ATOM 6917 N N A VAL D 1 228 ? -106.564 299.432 -26.142 0.50 25.22 228 VAL G N 1
ATOM 6918 C CA A VAL D 1 228 ? -107.000 299.417 -24.750 0.50 24.37 228 VAL G CA 1
ATOM 6919 C C A VAL D 1 228 ? -105.800 299.428 -23.810 0.50 23.98 228 VAL G C 1
ATOM 6920 O O A VAL D 1 228 ? -104.673 299.150 -24.223 0.50 23.59 228 VAL G O 1
ATOM 6924 N N A VAL D 1 229 ? -106.052 299.748 -22.545 0.50 23.20 229 VAL G N 1
ATOM 6925 C CA A VAL D 1 229 ? -105.007 299.749 -21.528 0.50 23.41 229 VAL G CA 1
ATOM 6926 C C A VAL D 1 229 ? -104.302 298.390 -21.460 0.50 22.86 229 VAL G C 1
ATOM 6927 O O A VAL D 1 229 ? -104.946 297.341 -21.502 0.50 21.99 229 VAL G O 1
ATOM 6931 N N A GLN D 1 230 ? -102.978 298.415 -21.349 0.50 22.26 230 GLN G N 1
ATOM 6932 C CA A GLN D 1 230 ? -102.190 297.182 -21.304 0.50 22.06 230 GLN G CA 1
ATOM 6933 C C A GLN D 1 230 ? -101.284 297.119 -20.073 0.50 21.73 230 GLN G C 1
ATOM 6934 O O A GLN D 1 230 ? -100.394 297.957 -19.899 0.50 22.19 230 GLN G O 1
ATOM 6936 N N A PHE D 1 231 ? -101.513 296.119 -19.228 0.50 21.13 231 PHE G N 1
ATOM 6937 C CA A PHE D 1 231 ? -100.724 295.921 -18.017 0.50 21.39 231 PHE G CA 1
ATOM 6938 C C A PHE D 1 231 ? -99.858 294.674 -18.124 0.50 21.46 231 PHE G C 1
ATOM 6939 O O A PHE D 1 231 ? -100.287 293.653 -18.659 0.50 21.41 231 PHE G O 1
ATOM 6947 N N A ALA D 1 232 ? -98.644 294.753 -17.592 0.50 21.52 232 ALA G N 1
ATOM 6948 C CA A ALA D 1 232 ? -97.775 293.592 -17.518 0.50 21.56 232 ALA G CA 1
ATOM 6949 C C A ALA D 1 232 ? -98.147 292.773 -16.290 0.50 21.99 232 ALA G C 1
ATOM 6950 O O A ALA D 1 232 ? -98.591 293.322 -15.278 0.50 21.54 232 ALA G O 1
ATOM 6952 N N A SER D 1 233 ? -97.968 291.459 -16.385 0.50 21.87 233 SER G N 1
ATOM 6953 C CA A SER D 1 233 ? -98.276 290.569 -15.277 0.50 22.56 233 SER G CA 1
ATOM 6954 C C A SER D 1 233 ? -97.447 289.295 -15.351 0.50 23.01 233 SER G C 1
ATOM 6955 O O A SER D 1 233 ? -97.146 288.802 -16.434 0.50 22.87 233 SER G O 1
ATOM 6958 N N A GLY D 1 234 ? -97.082 288.767 -14.191 0.50 23.53 234 GLY G N 1
ATOM 6959 C CA A GLY D 1 234 ? -96.395 287.492 -14.129 0.50 24.40 234 GLY G CA 1
ATOM 6960 C C A GLY D 1 234 ? -94.943 287.630 -13.733 0.50 24.58 234 GLY G C 1
ATOM 6961 O O A GLY D 1 234 ? -94.112 288.072 -14.524 0.50 24.94 234 GLY G O 1
ATOM 6962 N N A GLY D 1 235 ? -94.640 287.256 -12.497 0.50 24.97 235 GLY G N 1
ATOM 6963 C CA A GLY D 1 235 ? -93.261 287.178 -12.036 0.50 25.23 235 GLY G CA 1
ATOM 6964 C C A GLY D 1 235 ? -92.689 288.499 -11.565 0.50 25.33 235 GLY G C 1
ATOM 6965 O O A GLY D 1 235 ? -91.485 288.609 -11.327 0.50 25.16 235 GLY G O 1
ATOM 6966 N N A ILE D 1 236 ? -93.538 289.512 -11.432 0.50 25.46 236 ILE G N 1
ATOM 6967 C CA A ILE D 1 236 ? -93.068 290.802 -10.951 0.50 25.78 236 ILE G CA 1
ATOM 6968 C C A ILE D 1 236 ? -92.800 290.698 -9.454 0.50 25.55 236 ILE G C 1
ATOM 6969 O O A ILE D 1 236 ? -93.719 290.547 -8.652 0.50 25.51 236 ILE G O 1
ATOM 6974 N N A THR D 1 237 ? -91.527 290.762 -9.086 0.50 24.90 237 THR G N 1
ATOM 6975 C CA A THR D 1 237 ? -91.123 290.505 -7.716 0.50 24.88 237 THR G CA 1
ATOM 6976 C C A THR D 1 237 ? -90.521 291.747 -7.071 0.50 24.46 237 THR G C 1
ATOM 6977 O O A THR D 1 237 ? -90.814 292.065 -5.919 0.50 23.94 237 THR G O 1
ATOM 6981 N N A THR D 1 238 ? -89.685 292.453 -7.822 0.50 23.91 238 THR G N 1
ATOM 6982 C CA A THR D 1 238 ? -88.965 293.591 -7.279 0.50 23.46 238 THR G CA 1
ATOM 6983 C C A THR D 1 238 ? -89.380 294.898 -7.936 0.50 23.20 238 THR G C 1
ATOM 6984 O O A THR D 1 238 ? -89.957 294.908 -9.026 0.50 23.19 238 THR G O 1
ATOM 6988 N N A PRO D 1 239 ? -89.079 296.017 -7.267 0.50 22.57 239 PRO G N 1
ATOM 6989 C CA A PRO D 1 239 ? -89.268 297.334 -7.847 0.50 21.94 239 PRO G CA 1
ATOM 6990 C C A PRO D 1 239 ? -88.613 297.442 -9.218 0.50 21.13 239 PRO G C 1
ATOM 6991 O O A PRO D 1 239 ? -89.166 298.072 -10.114 0.50 20.92 239 PRO G O 1
ATOM 6995 N N A ALA D 1 240 ? -87.447 296.826 -9.383 0.50 20.45 240 ALA G N 1
ATOM 6996 C CA A ALA D 1 240 ? -86.767 296.836 -10.677 0.50 20.26 240 ALA G CA 1
ATOM 6997 C C A ALA D 1 240 ? -87.601 296.136 -11.758 0.50 19.93 240 ALA G C 1
ATOM 6998 O O A ALA D 1 240 ? -87.702 296.629 -12.878 0.50 19.97 240 ALA G O 1
ATOM 7000 N N A ASP D 1 241 ? -88.195 294.994 -11.421 0.50 20.18 241 ASP G N 1
ATOM 7001 C CA A ASP D 1 241 ? -89.069 294.277 -12.357 0.50 20.39 241 ASP G CA 1
ATOM 7002 C C A ASP D 1 241 ? -90.199 295.183 -12.833 0.50 20.46 241 ASP G C 1
ATOM 7003 O O A ASP D 1 241 ? -90.509 295.248 -14.026 0.50 19.98 241 ASP G O 1
ATOM 7008 N N A ALA D 1 242 ? -90.820 295.876 -11.883 0.50 20.63 242 ALA G N 1
ATOM 7009 C CA A ALA D 1 242 ? -91.976 296.710 -12.176 0.50 20.63 242 ALA G CA 1
ATOM 7010 C C A ALA D 1 242 ? -91.609 297.875 -13.085 0.50 20.68 242 ALA G C 1
ATOM 7011 O O A ALA D 1 242 ? -92.313 298.159 -14.052 0.50 20.76 242 ALA G O 1
ATOM 7013 N N A ALA D 1 243 ? -90.504 298.547 -12.777 0.50 20.71 243 ALA G N 1
ATOM 7014 C CA A ALA D 1 243 ? -90.036 299.659 -13.595 0.50 20.67 243 ALA G CA 1
ATOM 7015 C C A ALA D 1 243 ? -89.641 299.175 -14.989 0.50 20.68 243 ALA G C 1
ATOM 7016 O O A ALA D 1 243 ? -89.812 299.885 -15.983 0.50 20.23 243 ALA G O 1
ATOM 7018 N N A LEU D 1 244 ? -89.107 297.963 -15.059 0.50 21.02 244 LEU G N 1
ATOM 7019 C CA A LEU D 1 244 ? -88.722 297.375 -16.341 0.50 21.52 244 LEU G CA 1
ATOM 7020 C C A LEU D 1 244 ? -89.938 297.265 -17.256 0.50 21.37 244 LEU G C 1
ATOM 7021 O O A LEU D 1 244 ? -89.879 297.630 -18.430 0.50 20.85 244 LEU G O 1
ATOM 7026 N N A MET D 1 245 ? -91.044 296.764 -16.714 0.50 21.37 245 MET G N 1
ATOM 7027 C CA A MET D 1 245 ? -92.256 296.611 -17.502 0.50 21.93 245 MET G CA 1
ATOM 7028 C C A MET D 1 245 ? -92.738 297.970 -17.998 0.50 21.52 245 MET G C 1
ATOM 7029 O O A MET D 1 245 ? -93.156 298.113 -19.147 0.50 21.39 245 MET G O 1
ATOM 7034 N N A MET D 1 246 ? -92.661 298.981 -17.140 0.50 21.54 246 MET G N 1
ATOM 7035 C CA A MET D 1 246 ? -93.079 300.319 -17.537 0.50 21.57 246 MET G CA 1
ATOM 7036 C C A MET D 1 246 ? -92.174 300.876 -18.636 0.50 21.36 246 MET G C 1
ATOM 7037 O O A MET D 1 246 ? -92.657 301.482 -19.590 0.50 21.18 246 MET G O 1
ATOM 7042 N N A GLN D 1 247 ? -90.865 300.668 -18.520 0.50 21.23 247 GLN G N 1
ATOM 7043 C CA A GLN D 1 247 ? -89.953 301.191 -19.536 0.50 21.29 247 GLN G CA 1
ATOM 7044 C C A GLN D 1 247 ? -90.129 300.465 -20.866 0.50 21.53 247 GLN G C 1
ATOM 7045 O O A GLN D 1 247 ? -89.805 301.009 -21.919 0.50 21.63 247 GLN G O 1
ATOM 7051 N N A LEU D 1 248 ? -90.660 299.246 -20.823 0.50 21.60 248 LEU G N 1
ATOM 7052 C CA A LEU D 1 248 ? -90.944 298.498 -22.049 0.50 21.93 248 LEU G CA 1
ATOM 7053 C C A LEU D 1 248 ? -92.248 298.947 -22.714 0.50 22.29 248 LEU G C 1
ATOM 7054 O O A LEU D 1 248 ? -92.655 298.389 -23.738 0.50 22.55 248 LEU G O 1
ATOM 7059 N N A GLY D 1 249 ? -92.915 299.933 -22.120 0.50 22.11 249 GLY G N 1
ATOM 7060 C CA A GLY D 1 249 ? -94.078 300.554 -22.748 0.50 22.01 249 GLY G CA 1
ATOM 7061 C C A GLY D 1 249 ? -95.436 300.086 -22.251 0.50 21.81 249 GLY G C 1
ATOM 7062 O O A GLY D 1 249 ? -96.443 300.283 -22.928 0.50 21.49 249 GLY G O 1
ATOM 7063 N N A CYS D 1 250 ? -95.480 299.470 -21.073 0.50 21.38 250 CYS G N 1
ATOM 7064 C CA A CYS D 1 250 ? -96.759 299.063 -20.493 0.50 21.54 250 CYS G CA 1
ATOM 7065 C C A CYS D 1 250 ? -97.441 300.231 -19.777 0.50 21.75 250 CYS G C 1
ATOM 7066 O O A CYS D 1 250 ? -96.845 301.293 -19.608 0.50 20.92 250 CYS G O 1
ATOM 7069 N N A ASP D 1 251 ? -98.689 300.025 -19.358 0.50 21.81 251 ASP G N 1
ATOM 7070 C CA A ASP D 1 251 ? -99.477 301.074 -18.709 0.50 22.25 251 ASP G CA 1
ATOM 7071 C C A ASP D 1 251 ? -99.540 300.892 -17.196 0.50 22.10 251 ASP G C 1
ATOM 7072 O O A ASP D 1 251 ? -100.056 301.753 -16.480 0.50 22.70 251 ASP G O 1
ATOM 7077 N N A GLY D 1 252 ? -99.023 299.767 -16.716 0.50 21.73 252 GLY G N 1
ATOM 7078 C CA A GLY D 1 252 ? -99.092 299.417 -15.301 0.50 21.50 252 GLY G CA 1
ATOM 7079 C C A GLY D 1 252 ? -98.790 297.942 -15.104 0.50 21.68 252 GLY G C 1
ATOM 7080 O O A GLY D 1 252 ? -98.480 297.235 -16.064 0.50 21.19 252 GLY G O 1
ATOM 7081 N N A VAL D 1 253 ? -98.876 297.470 -13.865 0.50 21.90 253 VAL G N 1
ATOM 7082 C CA A VAL D 1 253 ? -98.564 296.077 -13.574 0.50 22.60 253 VAL G CA 1
ATOM 7083 C C A VAL D 1 253 ? -99.528 295.447 -12.573 0.50 22.81 253 VAL G C 1
ATOM 7084 O O A VAL D 1 253 ? -100.095 296.135 -11.717 0.50 22.86 253 VAL G O 1
ATOM 7088 N N A PHE D 1 254 ? -99.718 294.136 -12.708 0.50 22.82 254 PHE G N 1
ATOM 7089 C CA A PHE D 1 254 ? -100.312 293.319 -11.658 0.50 23.12 254 PHE G CA 1
ATOM 7090 C C A PHE D 1 254 ? -99.190 292.742 -10.813 0.50 23.91 254 PHE G C 1
ATOM 7091 O O A PHE D 1 254 ? -98.123 292.418 -11.340 0.50 23.75 254 PHE G O 1
ATOM 7099 N N A VAL D 1 255 ? -99.432 292.603 -9.512 0.50 24.42 255 VAL G N 1
ATOM 7100 C CA A VAL D 1 255 ? -98.524 291.870 -8.641 0.50 25.45 255 VAL G CA 1
ATOM 7101 C C A VAL D 1 255 ? -99.307 290.854 -7.821 0.50 26.21 255 VAL G C 1
ATOM 7102 O O A VAL D 1 255 ? -100.357 291.173 -7.260 0.50 26.04 255 VAL G O 1
ATOM 7106 N N A GLY D 1 256 ? -98.795 289.629 -7.764 0.50 27.24 256 GLY G N 1
ATOM 7107 C CA A GLY D 1 256 ? -99.419 288.563 -6.985 0.50 28.12 256 GLY G CA 1
ATOM 7108 C C A GLY D 1 256 ? -98.788 288.408 -5.616 0.50 28.68 256 GLY G C 1
ATOM 7109 O O A GLY D 1 256 ? -98.473 289.397 -4.946 0.50 28.80 256 GLY G O 1
ATOM 7110 N N A VAL D 1 259 ? -96.218 290.036 -3.425 0.50 44.96 259 VAL G N 1
ATOM 7111 C CA A VAL D 1 259 ? -96.187 290.959 -2.301 0.50 44.43 259 VAL G CA 1
ATOM 7112 C C A VAL D 1 259 ? -96.308 290.209 -0.980 0.50 44.61 259 VAL G C 1
ATOM 7113 O O A VAL D 1 259 ? -95.512 290.415 -0.066 0.50 43.73 259 VAL G O 1
ATOM 7115 N N A PHE D 1 260 ? -97.308 289.340 -0.880 0.50 45.28 260 PHE G N 1
ATOM 7116 C CA A PHE D 1 260 ? -97.575 288.636 0.369 0.50 46.38 260 PHE G CA 1
ATOM 7117 C C A PHE D 1 260 ? -96.810 287.319 0.431 0.50 48.24 260 PHE G C 1
ATOM 7118 O O A PHE D 1 260 ? -96.869 286.600 1.428 0.50 48.33 260 PHE G O 1
ATOM 7126 N N A ASP D 1 261 ? -96.081 287.020 -0.641 0.50 50.45 261 ASP G N 1
ATOM 7127 C CA A ASP D 1 261 ? -95.162 285.890 -0.657 0.50 52.03 261 ASP G CA 1
ATOM 7128 C C A ASP D 1 261 ? -93.747 286.378 -0.347 0.50 53.23 261 ASP G C 1
ATOM 7129 O O A ASP D 1 261 ? -92.770 285.656 -0.546 0.50 53.32 261 ASP G O 1
ATOM 7131 N N A GLY D 1 262 ? -93.650 287.613 0.141 0.50 54.03 262 GLY G N 1
ATOM 7132 C CA A GLY D 1 262 ? -92.368 288.196 0.531 0.50 54.31 262 GLY G CA 1
ATOM 7133 C C A GLY D 1 262 ? -92.245 288.359 2.038 0.50 54.23 262 GLY G C 1
ATOM 7134 O O A GLY D 1 262 ? -93.146 287.973 2.784 0.50 53.97 262 GLY G O 1
ATOM 7135 N N A PRO D 1 263 ? -91.121 288.940 2.492 0.50 54.59 263 PRO G N 1
ATOM 7136 C CA A PRO D 1 263 ? -90.758 289.180 3.889 0.50 54.72 263 PRO G CA 1
ATOM 7137 C C A PRO D 1 263 ? -91.586 290.279 4.550 0.50 53.82 263 PRO G C 1
ATOM 7138 O O A PRO D 1 263 ? -92.219 290.037 5.577 0.50 54.68 263 PRO G O 1
ATOM 7140 N N A ASP D 1 264 ? -91.564 291.477 3.974 0.50 52.51 264 ASP G N 1
ATOM 7141 C CA A ASP D 1 264 ? -92.361 292.590 4.488 0.50 51.14 264 ASP G CA 1
ATOM 7142 C C A ASP D 1 264 ? -93.247 293.158 3.385 0.50 48.31 264 ASP G C 1
ATOM 7143 O O A ASP D 1 264 ? -92.833 294.047 2.640 0.50 47.43 264 ASP G O 1
ATOM 7148 N N A PRO D 1 265 ? -94.478 292.636 3.285 0.50 45.44 265 PRO G N 1
ATOM 7149 C CA A PRO D 1 265 ? -95.464 292.960 2.254 0.50 43.59 265 PRO G CA 1
ATOM 7150 C C A PRO D 1 265 ? -95.769 294.453 2.128 0.50 41.40 265 PRO G C 1
ATOM 7151 O O A PRO D 1 265 ? -95.866 294.971 1.014 0.50 40.50 265 PRO G O 1
ATOM 7155 N N A PHE D 1 266 ? -95.932 295.134 3.257 0.50 39.28 266 PHE G N 1
ATOM 7156 C CA A PHE D 1 266 ? -96.253 296.555 3.243 0.50 37.59 266 PHE G CA 1
ATOM 7157 C C A PHE D 1 266 ? -95.127 297.360 2.596 0.50 36.48 266 PHE G C 1
ATOM 7158 O O A PHE D 1 266 ? -95.373 298.204 1.731 0.50 35.72 266 PHE G O 1
ATOM 7160 N N A LYS D 1 267 ? -93.893 297.098 3.018 0.50 34.92 267 LYS G N 1
ATOM 7161 C CA A LYS D 1 267 ? -92.738 297.811 2.478 0.50 34.46 267 LYS G CA 1
ATOM 7162 C C A LYS D 1 267 ? -92.555 297.511 0.990 0.50 33.28 267 LYS G C 1
ATOM 7163 O O A LYS D 1 267 ? -92.396 298.422 0.181 0.50 32.61 267 LYS G O 1
ATOM 7165 N N A LYS D 1 268 ? -92.578 296.231 0.636 0.50 32.63 268 LYS G N 1
ATOM 7166 C CA A LYS D 1 268 ? -92.403 295.821 -0.754 0.50 32.19 268 LYS G CA 1
ATOM 7167 C C A LYS D 1 268 ? -93.494 296.418 -1.637 0.50 31.28 268 LYS G C 1
ATOM 7168 O O A LYS D 1 268 ? -93.218 296.939 -2.713 0.50 31.42 268 LYS G O 1
ATOM 7170 N N A LEU D 1 269 ? -94.735 296.347 -1.171 0.50 30.78 269 LEU G N 1
ATOM 7171 C CA A LEU D 1 269 ? -95.866 296.872 -1.927 0.50 30.48 269 LEU G CA 1
ATOM 7172 C C A LEU D 1 269 ? -95.681 298.349 -2.270 0.50 29.43 269 LEU G C 1
ATOM 7173 O O A LEU D 1 269 ? -95.897 298.761 -3.410 0.50 28.78 269 LEU G O 1
ATOM 7175 N N A ARG D 1 270 ? -95.285 299.142 -1.279 0.50 28.73 270 ARG G N 1
ATOM 7176 C CA A ARG D 1 270 ? -95.062 300.569 -1.482 0.50 28.15 270 ARG G CA 1
ATOM 7177 C C A ARG D 1 270 ? -93.912 300.798 -2.460 0.50 26.99 270 ARG G C 1
ATOM 7178 O O A ARG D 1 270 ? -93.995 301.651 -3.343 0.50 26.19 270 ARG G O 1
ATOM 7180 N N A SER D 1 271 ? -92.841 300.029 -2.295 0.50 26.83 271 SER G N 1
ATOM 7181 C CA A SER D 1 271 ? -91.688 300.113 -3.186 0.50 26.96 271 SER G CA 1
ATOM 7182 C C A SER D 1 271 ? -92.109 299.916 -4.640 0.50 26.07 271 SER G C 1
ATOM 7183 O O A SER D 1 271 ? -91.743 300.692 -5.518 0.50 25.68 271 SER G O 1
ATOM 7186 N N A ILE D 1 272 ? -92.886 298.871 -4.890 0.50 26.16 272 ILE G N 1
ATOM 7187 C CA A ILE D 1 272 ? -93.335 298.575 -6.242 0.50 25.90 272 ILE G CA 1
ATOM 7188 C C A ILE D 1 272 ? -94.250 299.684 -6.769 0.50 25.61 272 ILE G C 1
ATOM 7189 O O A ILE D 1 272 ? -94.138 300.090 -7.926 0.50 25.63 272 ILE G O 1
ATOM 7194 N N A VAL D 1 273 ? -95.133 300.203 -5.923 0.50 25.46 273 VAL G N 1
ATOM 7195 C CA A VAL D 1 273 ? -95.986 301.318 -6.337 0.50 25.59 273 VAL G CA 1
ATOM 7196 C C A VAL D 1 273 ? -95.144 302.533 -6.722 0.50 25.61 273 VAL G C 1
ATOM 7197 O O A VAL D 1 273 ? -95.383 303.163 -7.750 0.50 25.11 273 VAL G O 1
ATOM 7201 N N A GLN D 1 274 ? -94.151 302.856 -5.900 0.50 26.55 274 GLN G N 1
ATOM 7202 C CA A GLN D 1 274 ? -93.272 303.987 -6.188 0.50 27.17 274 GLN G CA 1
ATOM 7203 C C A GLN D 1 274 ? -92.468 303.736 -7.462 0.50 26.64 274 GLN G C 1
ATOM 7204 O O A GLN D 1 274 ? -92.345 304.615 -8.316 0.50 26.60 274 GLN G O 1
ATOM 7210 N N A ALA D 1 275 ? -91.920 302.534 -7.588 0.50 26.15 275 ALA G N 1
ATOM 7211 C CA A ALA D 1 275 ? -91.150 302.183 -8.776 0.50 25.97 275 ALA G CA 1
ATOM 7212 C C A ALA D 1 275 ? -91.974 302.413 -10.038 0.50 25.59 275 ALA G C 1
ATOM 7213 O O A ALA D 1 275 ? -91.474 302.946 -11.033 0.50 25.49 275 ALA G O 1
ATOM 7215 N N A VAL D 1 276 ? -93.239 302.009 -10.000 0.50 25.44 276 VAL G N 1
ATOM 7216 C CA A VAL D 1 276 ? -94.119 302.182 -11.151 0.50 25.65 276 VAL G CA 1
ATOM 7217 C C A VAL D 1 276 ? -94.396 303.663 -11.387 0.50 26.07 276 VAL G C 1
ATOM 7218 O O A VAL D 1 276 ? -94.452 304.124 -12.525 0.50 25.47 276 VAL G O 1
ATOM 7222 N N A GLN D 1 277 ? -94.556 304.408 -10.300 0.50 26.81 277 GLN G N 1
ATOM 7223 C CA A GLN D 1 277 ? -94.808 305.839 -10.394 0.50 28.11 277 GLN G CA 1
ATOM 7224 C C A GLN D 1 277 ? -93.565 306.602 -10.855 0.50 28.45 277 GLN G C 1
ATOM 7225 O O A GLN D 1 277 ? -93.676 307.607 -11.553 0.50 28.75 277 GLN G O 1
ATOM 7227 N N A HIS D 1 278 ? -92.383 306.121 -10.479 0.50 28.58 278 HIS G N 1
ATOM 7228 C CA A HIS D 1 278 ? -91.142 306.800 -10.847 0.50 29.17 278 HIS G CA 1
ATOM 7229 C C A HIS D 1 278 ? -90.187 305.887 -11.613 0.50 28.27 278 HIS G C 1
ATOM 7230 O O A HIS D 1 278 ? -89.002 305.800 -11.291 0.50 27.56 278 HIS G O 1
ATOM 7237 N N A TYR D 1 279 ? -90.704 305.237 -12.649 0.50 27.95 279 TYR G N 1
ATOM 7238 C CA A TYR D 1 279 ? -89.962 304.185 -13.343 0.50 27.45 279 TYR G CA 1
ATOM 7239 C C A TYR D 1 279 ? -88.748 304.674 -14.137 0.50 27.60 279 TYR G C 1
ATOM 7240 O O A TYR D 1 279 ? -87.892 303.874 -14.510 0.50 28.05 279 TYR G O 1
ATOM 7249 N N A ASN D 1 280 ? -88.658 305.975 -14.393 0.50 27.32 280 ASN G N 1
ATOM 7250 C CA A ASN D 1 280 ? -87.516 306.508 -15.138 0.50 27.53 280 ASN G CA 1
ATOM 7251 C C A ASN D 1 280 ? -86.454 307.146 -14.236 0.50 27.37 280 ASN G C 1
ATOM 7252 O O A ASN D 1 280 ? -85.526 307.790 -14.724 0.50 27.59 280 ASN G O 1
ATOM 7254 N N A ASP D 1 281 ? -86.579 306.960 -12.927 0.50 27.34 281 ASP G N 1
ATOM 7255 C CA A ASP D 1 281 ? -85.689 307.622 -11.974 0.50 27.45 281 ASP G CA 1
ATOM 7256 C C A ASP D 1 281 ? -84.879 306.610 -11.166 0.50 27.03 281 ASP G C 1
ATOM 7257 O O A ASP D 1 281 ? -85.363 306.066 -10.173 0.50 26.37 281 ASP G O 1
ATOM 7262 N N A PRO D 1 282 ? -83.634 306.361 -11.589 0.50 27.18 282 PRO G N 1
ATOM 7263 C CA A PRO D 1 282 ? -82.778 305.359 -10.962 0.50 27.14 282 PRO G CA 1
ATOM 7264 C C A PRO D 1 282 ? -82.539 305.622 -9.475 0.50 27.13 282 PRO G C 1
ATOM 7265 O O A PRO D 1 282 ? -82.533 304.687 -8.675 0.50 26.74 282 PRO G O 1
ATOM 7269 N N A HIS D 1 283 ? -82.341 306.884 -9.109 0.50 27.78 283 HIS G N 1
ATOM 7270 C CA A HIS D 1 283 ? -82.089 307.238 -7.714 0.50 27.85 283 HIS G CA 1
ATOM 7271 C C A HIS D 1 283 ? -83.248 306.760 -6.851 0.50 27.73 283 HIS G C 1
ATOM 7272 O O A HIS D 1 283 ? -83.052 306.126 -5.816 0.50 27.99 283 HIS G O 1
ATOM 7274 N N A VAL D 1 284 ? -84.462 307.057 -7.291 0.50 27.67 284 VAL G N 1
ATOM 7275 C CA A VAL D 1 284 ? -85.649 306.599 -6.585 0.50 28.15 284 VAL G CA 1
ATOM 7276 C C A VAL D 1 284 ? -85.697 305.070 -6.539 0.50 27.58 284 VAL G C 1
ATOM 7277 O O A VAL D 1 284 ? -85.873 304.478 -5.472 0.50 26.97 284 VAL G O 1
ATOM 7281 N N A LEU D 1 285 ? -85.532 304.433 -7.696 0.50 26.89 285 LEU G N 1
ATOM 7282 C CA A LEU D 1 285 ? -85.565 302.974 -7.770 0.50 27.20 285 LEU G CA 1
ATOM 7283 C C A LEU D 1 285 ? -84.550 302.364 -6.816 0.50 27.84 285 LEU G C 1
ATOM 7284 O O A LEU D 1 285 ? -84.821 301.353 -6.167 0.50 27.13 285 LEU G O 1
ATOM 7289 N N A ALA D 1 286 ? -83.377 302.983 -6.735 0.50 29.20 286 ALA G N 1
ATOM 7290 C CA A ALA D 1 286 ? -82.334 302.514 -5.838 0.50 30.49 286 ALA G CA 1
ATOM 7291 C C A ALA D 1 286 ? -82.831 302.535 -4.395 0.50 31.67 286 ALA G C 1
ATOM 7292 O O A ALA D 1 286 ? -82.705 301.546 -3.674 0.50 31.54 286 ALA G O 1
ATOM 7294 N N A GLU D 1 287 ? -83.403 303.662 -3.983 0.50 33.56 287 GLU G N 1
ATOM 7295 C CA A GLU D 1 287 ? -83.918 303.807 -2.624 0.50 35.53 287 GLU G CA 1
ATOM 7296 C C A GLU D 1 287 ? -84.960 302.734 -2.311 0.50 37.58 287 GLU G C 1
ATOM 7297 O O A GLU D 1 287 ? -84.863 302.034 -1.301 0.50 37.45 287 GLU G O 1
ATOM 7299 N N A MET D 1 288 ? -85.950 302.608 -3.191 0.50 39.86 288 MET G N 1
ATOM 7300 C CA A MET D 1 288 ? -87.051 301.668 -2.996 0.50 41.68 288 MET G CA 1
ATOM 7301 C C A MET D 1 288 ? -86.569 300.235 -2.817 0.50 41.90 288 MET G C 1
ATOM 7302 O O A MET D 1 288 ? -87.160 299.469 -2.055 0.50 41.57 288 MET G O 1
ATOM 7307 N N A SER D 1 289 ? -85.503 299.875 -3.524 0.50 42.11 289 SER G N 1
ATOM 7308 C CA A SER D 1 289 ? -85.001 298.503 -3.509 0.50 42.56 289 SER G CA 1
ATOM 7309 C C A SER D 1 289 ? -84.119 298.246 -2.292 0.50 43.81 289 SER G C 1
ATOM 7310 O O A SER D 1 289 ? -83.800 297.101 -1.979 0.50 43.64 289 SER G O 1
ATOM 7313 N N A SER D 1 290 ? -83.733 299.318 -1.607 0.50 45.82 290 SER G N 1
ATOM 7314 C CA A SER D 1 290 ? -82.777 299.226 -0.505 0.50 47.34 290 SER G CA 1
ATOM 7315 C C A SER D 1 290 ? -83.402 298.647 0.760 0.50 47.94 290 SER G C 1
ATOM 7316 O O A SER D 1 290 ? -84.403 299.156 1.262 0.50 48.92 290 SER G O 1
ATOM 7319 N N A GLY D 1 291 ? -82.797 297.579 1.271 0.50 48.88 291 GLY G N 1
ATOM 7320 C CA A GLY D 1 291 ? -83.262 296.945 2.498 0.50 49.66 291 GLY G CA 1
ATOM 7321 C C A GLY D 1 291 ? -84.714 296.524 2.409 0.50 51.39 291 GLY G C 1
ATOM 7322 O O A GLY D 1 291 ? -85.456 296.617 3.386 0.50 50.40 291 GLY G O 1
ATOM 7323 N N A LEU D 1 292 ? -85.120 296.058 1.232 0.50 53.15 292 LEU G N 1
ATOM 7324 C CA A LEU D 1 292 ? -86.499 295.639 1.013 0.50 54.77 292 LEU G CA 1
ATOM 7325 C C A LEU D 1 292 ? -86.790 294.322 1.728 0.50 55.54 292 LEU G C 1
ATOM 7326 O O A LEU D 1 292 ? -87.949 293.965 1.938 0.50 56.62 292 LEU G O 1
ATOM 7328 N N A GLU D 1 293 ? -85.736 293.606 2.107 0.50 55.78 293 GLU G N 1
ATOM 7329 C CA A GLU D 1 293 ? -85.892 292.323 2.783 0.50 55.99 293 GLU G CA 1
ATOM 7330 C C A GLU D 1 293 ? -86.091 291.205 1.765 0.50 55.52 293 GLU G C 1
ATOM 7331 O O A GLU D 1 293 ? -86.029 291.440 0.558 0.50 56.67 293 GLU G O 1
ATOM 7333 N N A ASN D 1 294 ? -86.335 289.993 2.254 0.50 54.99 294 ASN G N 1
ATOM 7334 C CA A ASN D 1 294 ? -86.474 288.827 1.383 0.50 54.70 294 ASN G CA 1
ATOM 7335 C C A ASN D 1 294 ? -87.565 289.036 0.334 0.50 54.12 294 ASN G C 1
ATOM 7336 O O A ASN D 1 294 ? -88.735 289.230 0.666 0.50 53.93 294 ASN G O 1
ATOM 7338 N N A ALA D 1 295 ? -87.167 288.991 -0.935 0.50 53.58 295 ALA G N 1
ATOM 7339 C CA A ALA D 1 295 ? -88.094 289.158 -2.047 0.50 52.96 295 ALA G CA 1
ATOM 7340 C C A ALA D 1 295 ? -88.657 287.810 -2.480 0.50 52.39 295 ALA G C 1
ATOM 7341 O O A ALA D 1 295 ? -88.387 286.787 -1.851 0.50 52.54 295 ALA G O 1
ATOM 7343 N N B SER E 2 1 ? -145.762 253.671 -27.819 0.50 36.98 21 SER B N 1
ATOM 7344 C CA B SER E 2 1 ? -144.879 252.503 -27.535 0.50 36.83 21 SER B CA 1
ATOM 7345 C C B SER E 2 1 ? -144.397 252.542 -26.092 0.50 37.14 21 SER B C 1
ATOM 7346 O O B SER E 2 1 ? -144.374 253.602 -25.471 0.50 37.50 21 SER B O 1
ATOM 7349 N N B PRO E 2 2 ? -144.009 251.380 -25.550 0.50 37.99 22 PRO B N 1
ATOM 7350 C CA B PRO E 2 2 ? -143.469 251.344 -24.194 0.50 37.89 22 PRO B CA 1
ATOM 7351 C C B PRO E 2 2 ? -142.229 252.225 -24.056 0.50 36.83 22 PRO B C 1
ATOM 7352 O O B PRO E 2 2 ? -141.865 252.603 -22.945 0.50 36.17 22 PRO B O 1
ATOM 7356 N N B PHE E 2 3 ? -141.588 252.546 -25.178 0.50 36.71 23 PHE B N 1
ATOM 7357 C CA B PHE E 2 3 ? -140.430 253.439 -25.162 0.50 35.85 23 PHE B CA 1
ATOM 7358 C C B PHE E 2 3 ? -140.881 254.891 -25.085 0.50 35.45 23 PHE B C 1
ATOM 7359 O O B PHE E 2 3 ? -140.217 255.726 -24.468 0.50 35.70 23 PHE B O 1
ATOM 7367 N N B SER E 2 4 ? -142.009 255.188 -25.721 0.50 35.18 24 SER B N 1
ATOM 7368 C CA B SER E 2 4 ? -142.589 256.524 -25.655 0.50 35.06 24 SER B CA 1
ATOM 7369 C C B SER E 2 4 ? -142.962 256.841 -24.214 0.50 34.85 24 SER B C 1
ATOM 7370 O O B SER E 2 4 ? -142.820 257.974 -23.761 0.50 35.34 24 SER B O 1
ATOM 7373 N N B VAL E 2 5 ? -143.422 255.822 -23.493 0.50 34.72 25 VAL B N 1
ATOM 7374 C CA B VAL E 2 5 ? -143.847 255.988 -22.110 0.50 34.92 25 VAL B CA 1
ATOM 7375 C C B VAL E 2 5 ? -142.661 256.233 -21.181 0.50 34.80 25 VAL B C 1
ATOM 7376 O O B VAL E 2 5 ? -142.710 257.113 -20.320 0.50 34.02 25 VAL B O 1
ATOM 7380 N N B LYS E 2 6 ? -141.599 255.451 -21.353 0.50 34.00 26 LYS B N 1
ATOM 7381 C CA B LYS E 2 6 ? -140.399 255.625 -20.542 0.50 33.71 26 LYS B CA 1
ATOM 7382 C C B LYS E 2 6 ? -139.835 257.023 -20.751 0.50 32.67 26 LYS B C 1
ATOM 7383 O O B LYS E 2 6 ? -139.430 257.689 -19.799 0.50 32.16 26 LYS B O 1
ATOM 7389 N N B VAL E 2 7 ? -139.804 257.456 -22.006 0.50 32.54 27 VAL B N 1
ATOM 7390 C CA B VAL E 2 7 ? -139.317 258.785 -22.340 0.50 33.26 27 VAL B CA 1
ATOM 7391 C C B VAL E 2 7 ? -140.143 259.835 -21.608 0.50 33.25 27 VAL B C 1
ATOM 7392 O O B VAL E 2 7 ? -139.596 260.784 -21.045 0.50 32.66 27 VAL B O 1
ATOM 7396 N N B GLY E 2 8 ? -141.461 259.655 -21.616 0.50 33.49 28 GLY B N 1
ATOM 7397 C CA B GLY E 2 8 ? -142.364 260.531 -20.875 0.50 33.54 28 GLY B CA 1
ATOM 7398 C C B GLY E 2 8 ? -142.044 260.560 -19.391 0.50 34.27 28 GLY B C 1
ATOM 7399 O O B GLY E 2 8 ? -141.941 261.629 -18.789 0.50 34.57 28 GLY B O 1
ATOM 7400 N N B LEU E 2 9 ? -141.880 259.384 -18.794 0.50 34.78 29 LEU B N 1
ATOM 7401 C CA B LEU E 2 9 ? -141.581 259.291 -17.369 0.50 35.72 29 LEU B CA 1
ATOM 7402 C C B LEU E 2 9 ? -140.408 260.176 -16.961 0.50 35.02 29 LEU B C 1
ATOM 7403 O O B LEU E 2 9 ? -140.349 260.652 -15.829 0.50 34.62 29 LEU B O 1
ATOM 7408 N N B ALA E 2 10 ? -139.468 260.382 -17.878 0.50 34.05 30 ALA B N 1
ATOM 7409 C CA B ALA E 2 10 ? -138.268 261.150 -17.571 0.50 33.41 30 ALA B CA 1
ATOM 7410 C C B ALA E 2 10 ? -138.519 262.655 -17.649 0.50 32.90 30 ALA B C 1
ATOM 7411 O O B ALA E 2 10 ? -137.767 263.446 -17.078 0.50 32.71 30 ALA B O 1
ATOM 7413 N N B GLN E 2 11 ? -139.579 263.047 -18.351 0.50 33.00 31 GLN B N 1
ATOM 7414 C CA B GLN E 2 11 ? -139.904 264.463 -18.520 0.50 33.20 31 GLN B CA 1
ATOM 7415 C C B GLN E 2 11 ? -140.106 265.157 -17.178 0.50 32.41 31 GLN B C 1
ATOM 7416 O O B GLN E 2 11 ? -139.908 266.368 -17.063 0.50 31.96 31 GLN B O 1
ATOM 7422 N N B MET E 2 12 ? -140.504 264.389 -16.169 0.50 31.80 32 MET B N 1
ATOM 7423 C CA B MET E 2 12 ? -140.790 264.949 -14.854 0.50 31.51 32 MET B CA 1
ATOM 7424 C C B MET E 2 12 ? -139.513 265.408 -14.168 0.50 30.65 32 MET B C 1
ATOM 7425 O O B MET E 2 12 ? -139.559 266.077 -13.138 0.50 29.91 32 MET B O 1
ATOM 7430 N N B LEU E 2 13 ? -138.372 265.043 -14.738 0.50 29.87 33 LEU B N 1
ATOM 7431 C CA B LEU E 2 13 ? -137.091 265.371 -14.126 0.50 29.52 33 LEU B CA 1
ATOM 7432 C C B LEU E 2 13 ? -136.553 266.708 -14.631 0.50 28.10 33 LEU B C 1
ATOM 7433 O O B LEU E 2 13 ? -135.638 267.274 -14.038 0.50 27.46 33 LEU B O 1
ATOM 7438 N N B ARG E 2 14 ? -137.124 267.217 -15.717 0.50 27.59 34 ARG B N 1
ATOM 7439 C CA B ARG E 2 14 ? -136.670 268.485 -16.279 0.50 27.73 34 ARG B CA 1
ATOM 7440 C C B ARG E 2 14 ? -136.755 269.612 -15.255 0.50 27.66 34 ARG B C 1
ATOM 7441 O O B ARG E 2 14 ? -137.817 269.874 -14.688 0.50 26.61 34 ARG B O 1
ATOM 7449 N N B GLY E 2 15 ? -135.627 270.281 -15.040 0.50 27.58 35 GLY B N 1
ATOM 7450 C CA B GLY E 2 15 ? -135.526 271.336 -14.045 0.50 27.60 35 GLY B CA 1
ATOM 7451 C C B GLY E 2 15 ? -135.004 270.797 -12.729 0.50 27.97 35 GLY B C 1
ATOM 7452 O O B GLY E 2 15 ? -135.091 271.460 -11.699 0.50 28.23 35 GLY B O 1
ATOM 7453 N N B GLY E 2 16 ? -134.442 269.595 -12.757 0.50 27.99 36 GLY B N 1
ATOM 7454 C CA B GLY E 2 16 ? -134.056 268.926 -11.522 0.50 28.34 36 GLY B CA 1
ATOM 7455 C C B GLY E 2 16 ? -132.566 268.787 -11.273 0.50 28.41 36 GLY B C 1
ATOM 7456 O O B GLY E 2 16 ? -131.744 268.961 -12.177 0.50 27.89 36 GLY B O 1
ATOM 7457 N N B VAL E 2 17 ? -132.232 268.475 -10.025 0.50 28.66 37 VAL B N 1
ATOM 7458 C CA B VAL E 2 17 ? -130.873 268.139 -9.639 0.50 28.63 37 VAL B CA 1
ATOM 7459 C C B VAL E 2 17 ? -130.852 266.756 -9.000 0.50 29.47 37 VAL B C 1
ATOM 7460 O O B VAL E 2 17 ? -131.388 266.558 -7.908 0.50 28.71 37 VAL B O 1
ATOM 7464 N N B ILE E 2 18 ? -130.237 265.802 -9.691 0.50 29.82 38 ILE B N 1
ATOM 7465 C CA B ILE E 2 18 ? -130.075 264.453 -9.169 0.50 30.22 38 ILE B CA 1
ATOM 7466 C C B ILE E 2 18 ? -128.793 264.376 -8.356 0.50 30.99 38 ILE B C 1
ATOM 7467 O O B ILE E 2 18 ? -127.757 264.894 -8.772 0.50 31.22 38 ILE B O 1
ATOM 7472 N N B MET E 2 19 ? -128.860 263.725 -7.199 0.50 31.81 39 MET B N 1
ATOM 7473 C CA B MET E 2 19 ? -127.718 263.677 -6.300 0.50 32.63 39 MET B CA 1
ATOM 7474 C C B MET E 2 19 ? -127.308 262.247 -5.968 0.50 35.35 39 MET B C 1
ATOM 7475 O O B MET E 2 19 ? -128.154 261.380 -5.743 0.50 34.30 39 MET B O 1
ATOM 7480 N N B ASP E 2 20 ? -125.999 262.010 -5.947 0.50 38.31 40 ASP B N 1
ATOM 7481 C CA B ASP E 2 20 ? -125.450 260.737 -5.494 0.50 40.95 40 ASP B CA 1
ATOM 7482 C C B ASP E 2 20 ? -125.540 260.661 -3.975 0.50 42.28 40 ASP B C 1
ATOM 7483 O O B ASP E 2 20 ? -125.313 261.655 -3.285 0.50 42.48 40 ASP B O 1
ATOM 7488 N N B VAL E 2 21 ? -125.871 259.483 -3.457 0.50 44.08 41 VAL B N 1
ATOM 7489 C CA B VAL E 2 21 ? -125.932 259.273 -2.014 0.50 45.29 41 VAL B CA 1
ATOM 7490 C C B VAL E 2 21 ? -125.387 257.890 -1.661 0.50 46.65 41 VAL B C 1
ATOM 7491 O O B VAL E 2 21 ? -125.452 256.969 -2.474 0.50 45.47 41 VAL B O 1
ATOM 7495 N N B VAL E 2 22 ? -124.844 257.753 -0.453 0.50 48.96 42 VAL B N 1
ATOM 7496 C CA B VAL E 2 22 ? -124.230 256.495 -0.027 0.50 51.18 42 VAL B CA 1
ATOM 7497 C C B VAL E 2 22 ? -124.936 255.896 1.186 0.50 53.04 42 VAL B C 1
ATOM 7498 O O B VAL E 2 22 ? -124.497 254.884 1.729 0.50 54.85 42 VAL B O 1
ATOM 7502 N N B ASN E 2 23 ? -126.025 256.523 1.614 0.50 55.12 43 ASN B N 1
ATOM 7503 C CA B ASN E 2 23 ? -126.774 256.034 2.763 0.50 55.83 43 ASN B CA 1
ATOM 7504 C C B ASN E 2 23 ? -128.090 256.785 2.894 0.50 56.87 43 ASN B C 1
ATOM 7505 O O B ASN E 2 23 ? -128.409 257.643 2.070 0.50 56.52 43 ASN B O 1
ATOM 7510 N N B ALA E 2 24 ? -128.849 256.456 3.934 0.50 57.54 44 ALA B N 1
ATOM 7511 C CA B ALA E 2 24 ? -130.122 257.113 4.188 0.50 58.11 44 ALA B CA 1
ATOM 7512 C C B ALA E 2 24 ? -129.905 258.595 4.474 0.50 58.68 44 ALA B C 1
ATOM 7513 O O B ALA E 2 24 ? -130.236 259.448 3.653 0.50 59.24 44 ALA B O 1
ATOM 7515 N N B GLU E 2 25 ? -129.345 258.894 5.641 0.50 59.83 45 GLU B N 1
ATOM 7516 C CA B GLU E 2 25 ? -129.104 260.275 6.041 0.50 60.79 45 GLU B CA 1
ATOM 7517 C C B GLU E 2 25 ? -128.939 261.173 4.816 0.50 60.27 45 GLU B C 1
ATOM 7518 O O B GLU E 2 25 ? -129.671 262.149 4.646 0.50 61.92 45 GLU B O 1
ATOM 7520 N N B GLN E 2 26 ? -127.981 260.828 3.961 0.50 59.33 46 GLN B N 1
ATOM 7521 C CA B GLN E 2 26 ? -127.682 261.622 2.773 0.50 58.94 46 GLN B CA 1
ATOM 7522 C C B GLN E 2 26 ? -128.895 261.751 1.857 0.50 56.86 46 GLN B C 1
ATOM 7523 O O B GLN E 2 26 ? -129.239 262.850 1.420 0.50 57.40 46 GLN B O 1
ATOM 7529 N N B ALA E 2 27 ? -129.537 260.626 1.561 0.50 54.77 47 ALA B N 1
ATOM 7530 C CA B ALA E 2 27 ? -130.724 260.631 0.715 0.50 53.50 47 ALA B CA 1
ATOM 7531 C C B ALA E 2 27 ? -131.771 261.579 1.285 0.50 51.79 47 ALA B C 1
ATOM 7532 O O B ALA E 2 27 ? -132.480 262.254 0.541 0.50 51.43 47 ALA B O 1
ATOM 7534 N N B ARG E 2 28 ? -131.861 261.625 2.611 0.50 51.29 48 ARG B N 1
ATOM 7535 C CA B ARG E 2 28 ? -132.812 262.502 3.287 0.50 50.49 48 ARG B CA 1
ATOM 7536 C C B ARG E 2 28 ? -132.380 263.956 3.151 0.50 49.22 48 ARG B C 1
ATOM 7537 O O B ARG E 2 28 ? -133.201 264.838 2.907 0.50 49.54 48 ARG B O 1
ATOM 7539 N N B ILE E 2 29 ? -131.084 264.202 3.308 0.50 48.84 49 ILE B N 1
ATOM 7540 C CA B ILE E 2 29 ? -130.540 265.541 3.133 0.50 48.43 49 ILE B CA 1
ATOM 7541 C C B ILE E 2 29 ? -130.665 265.990 1.681 0.50 47.15 49 ILE B C 1
ATOM 7542 O O B ILE E 2 29 ? -130.742 267.184 1.397 0.50 47.29 49 ILE B O 1
ATOM 7547 N N B ALA E 2 30 ? -130.682 265.026 0.766 0.50 44.91 50 ALA B N 1
ATOM 7548 C CA B ALA E 2 30 ? -130.798 265.329 -0.653 0.50 43.69 50 ALA B CA 1
ATOM 7549 C C B ALA E 2 30 ? -132.221 265.750 -1.001 0.50 42.62 50 ALA B C 1
ATOM 7550 O O B ALA E 2 30 ? -132.429 266.711 -1.740 0.50 42.19 50 ALA B O 1
ATOM 7552 N N B GLU E 2 31 ? -133.204 265.031 -0.470 0.50 42.05 51 GLU B N 1
ATOM 7553 C CA B GLU E 2 31 ? -134.595 265.397 -0.692 0.50 41.75 51 GLU B CA 1
ATOM 7554 C C B GLU E 2 31 ? -134.934 266.657 0.096 0.50 40.58 51 GLU B C 1
ATOM 7555 O O B GLU E 2 31 ? -135.682 267.511 -0.376 0.50 40.05 51 GLU B O 1
ATOM 7561 N N B GLU E 2 32 ? -134.371 266.771 1.295 0.50 40.14 52 GLU B N 1
ATOM 7562 C CA B GLU E 2 32 ? -134.621 267.927 2.152 0.50 39.89 52 GLU B CA 1
ATOM 7563 C C B GLU E 2 32 ? -134.125 269.214 1.496 0.50 39.64 52 GLU B C 1
ATOM 7564 O O B GLU E 2 32 ? -134.625 270.301 1.787 0.50 39.34 52 GLU B O 1
ATOM 7566 N N B ALA E 2 33 ? -133.142 269.084 0.607 0.50 38.57 53 ALA B N 1
ATOM 7567 C CA B ALA E 2 33 ? -132.600 270.235 -0.108 0.50 38.03 53 ALA B CA 1
ATOM 7568 C C B ALA E 2 33 ? -133.347 270.471 -1.417 0.50 37.00 53 ALA B C 1
ATOM 7569 O O B ALA E 2 33 ? -133.138 271.482 -2.085 0.50 37.81 53 ALA B O 1
ATOM 7571 N N B GLY E 2 34 ? -134.211 269.531 -1.785 0.50 35.96 54 GLY B N 1
ATOM 7572 C CA B GLY E 2 34 ? -135.069 269.696 -2.955 0.50 35.29 54 GLY B CA 1
ATOM 7573 C C B GLY E 2 34 ? -134.589 268.978 -4.204 0.50 34.61 54 GLY B C 1
ATOM 7574 O O B GLY E 2 34 ? -134.882 269.405 -5.318 0.50 33.66 54 GLY B O 1
ATOM 7575 N N B ALA E 2 35 ? -133.863 267.879 -4.026 0.50 34.51 55 ALA B N 1
ATOM 7576 C CA B ALA E 2 35 ? -133.393 267.087 -5.160 0.50 34.57 55 ALA B CA 1
ATOM 7577 C C B ALA E 2 35 ? -134.557 266.359 -5.832 0.50 34.25 55 ALA B C 1
ATOM 7578 O O B ALA E 2 35 ? -135.415 265.792 -5.156 0.50 34.45 55 ALA B O 1
ATOM 7580 N N B CYS E 2 36 ? -134.583 266.374 -7.162 0.50 33.69 56 CYS B N 1
ATOM 7581 C CA B CYS E 2 36 ? -135.673 265.750 -7.908 0.50 33.53 56 CYS B CA 1
ATOM 7582 C C B CYS E 2 36 ? -135.578 264.231 -7.845 0.50 32.91 56 CYS B C 1
ATOM 7583 O O B CYS E 2 36 ? -136.551 263.529 -8.114 0.50 32.16 56 CYS B O 1
ATOM 7586 N N B ALA E 2 37 ? -134.400 263.728 -7.490 0.50 32.51 57 ALA B N 1
ATOM 7587 C CA B ALA E 2 37 ? -134.190 262.293 -7.362 0.50 32.51 57 ALA B CA 1
ATOM 7588 C C B ALA E 2 37 ? -132.812 262.008 -6.781 0.50 32.40 57 ALA B C 1
ATOM 7589 O O B ALA E 2 37 ? -131.920 262.855 -6.836 0.50 31.80 57 ALA B O 1
ATOM 7591 N N B VAL E 2 38 ? -132.642 260.817 -6.215 0.50 32.36 58 VAL B N 1
ATOM 7592 C CA B VAL E 2 38 ? -131.347 260.415 -5.681 0.50 32.33 58 VAL B CA 1
ATOM 7593 C C B VAL E 2 38 ? -130.794 259.225 -6.458 0.50 32.28 58 VAL B C 1
ATOM 7594 O O B VAL E 2 38 ? -131.544 258.442 -7.042 0.50 31.94 58 VAL B O 1
ATOM 7598 N N B MET E 2 39 ? -129.473 259.112 -6.466 0.50 32.54 59 MET B N 1
ATOM 7599 C CA B MET E 2 39 ? -128.789 258.033 -7.154 0.50 33.21 59 MET B CA 1
ATOM 7600 C C B MET E 2 39 ? -127.962 257.268 -6.134 0.50 33.74 59 MET B C 1
ATOM 7601 O O B MET E 2 39 ? -126.974 257.786 -5.621 0.50 33.69 59 MET B O 1
ATOM 7606 N N B ALA E 2 40 ? -128.375 256.040 -5.840 0.50 34.66 60 ALA B N 1
ATOM 7607 C CA B ALA E 2 40 ? -127.759 255.254 -4.778 0.50 35.85 60 ALA B CA 1
ATOM 7608 C C B ALA E 2 40 ? -126.532 254.494 -5.267 0.50 36.51 60 ALA B C 1
ATOM 7609 O O B ALA E 2 40 ? -126.586 253.788 -6.275 0.50 36.54 60 ALA B O 1
ATOM 7611 N N B LEU E 2 41 ? -125.428 254.649 -4.542 0.50 37.30 61 LEU B N 1
ATOM 7612 C CA B LEU E 2 41 ? -124.203 253.905 -4.821 0.50 37.93 61 LEU B CA 1
ATOM 7613 C C B LEU E 2 41 ? -123.311 253.888 -3.582 0.50 38.13 61 LEU B C 1
ATOM 7614 O O B LEU E 2 41 ? -123.356 254.805 -2.760 0.50 39.97 61 LEU B O 1
ATOM 7616 N N B GLU E 2 42 ? -122.498 252.846 -3.451 0.50 38.35 62 GLU B N 1
ATOM 7617 C CA B GLU E 2 42 ? -121.686 252.669 -2.248 0.50 36.90 62 GLU B CA 1
ATOM 7618 C C B GLU E 2 42 ? -120.378 253.454 -2.289 0.50 34.05 62 GLU B C 1
ATOM 7619 O O B GLU E 2 42 ? -119.562 253.339 -1.378 0.50 36.28 62 GLU B O 1
ATOM 7621 N N B ARG E 2 43 ? -120.178 254.262 -3.327 0.50 31.53 63 ARG B N 1
ATOM 7622 C CA B ARG E 2 43 ? -119.009 255.147 -3.380 0.50 29.54 63 ARG B CA 1
ATOM 7623 C C B ARG E 2 43 ? -119.191 256.291 -4.379 0.50 27.99 63 ARG B C 1
ATOM 7624 O O B ARG E 2 43 ? -119.554 256.064 -5.530 0.50 27.37 63 ARG B O 1
ATOM 7626 N N B VAL E 2 44 ? -118.943 257.520 -3.929 0.50 26.56 64 VAL B N 1
ATOM 7627 C CA B VAL E 2 44 ? -118.997 258.685 -4.808 0.50 25.87 64 VAL B CA 1
ATOM 7628 C C B VAL E 2 44 ? -117.835 258.641 -5.798 0.50 25.07 64 VAL B C 1
ATOM 7629 O O B VAL E 2 44 ? -116.787 258.084 -5.496 0.50 24.13 64 VAL B O 1
ATOM 7631 N N B PRO E 2 45 ? -118.025 259.227 -6.990 0.50 24.84 65 PRO B N 1
ATOM 7632 C CA B PRO E 2 45 ? -117.024 259.157 -8.057 0.50 24.82 65 PRO B CA 1
ATOM 7633 C C B PRO E 2 45 ? -115.646 259.651 -7.614 0.50 24.52 65 PRO B C 1
ATOM 7634 O O B PRO E 2 45 ? -114.633 259.068 -7.995 0.50 23.48 65 PRO B O 1
ATOM 7638 N N B ALA E 2 46 ? -115.617 260.705 -6.804 0.50 24.45 66 ALA B N 1
ATOM 7639 C CA B ALA E 2 46 ? -114.362 261.235 -6.280 0.50 25.19 66 ALA B CA 1
ATOM 7640 C C B ALA E 2 46 ? -113.614 260.185 -5.462 0.50 25.43 66 ALA B C 1
ATOM 7641 O O B ALA E 2 46 ? -112.388 260.121 -5.493 0.50 25.37 66 ALA B O 1
ATOM 7643 N N B ASP E 2 47 ? -114.358 259.368 -4.726 0.50 25.86 67 ASP B N 1
ATOM 7644 C CA B ASP E 2 47 ? -113.760 258.315 -3.915 0.50 26.17 67 ASP B CA 1
ATOM 7645 C C B ASP E 2 47 ? -113.368 257.121 -4.780 0.50 27.36 67 ASP B C 1
ATOM 7646 O O B ASP E 2 47 ? -112.360 256.460 -4.523 0.50 27.06 67 ASP B O 1
ATOM 7651 N N B ILE E 2 48 ? -114.174 256.851 -5.804 0.50 28.55 68 ILE B N 1
ATOM 7652 C CA B ILE E 2 48 ? -113.861 255.804 -6.769 0.50 30.21 68 ILE B CA 1
ATOM 7653 C C B ILE E 2 48 ? -112.516 256.088 -7.424 0.50 31.40 68 ILE B C 1
ATOM 7654 O O B ILE E 2 48 ? -111.669 255.201 -7.535 0.50 31.63 68 ILE B O 1
ATOM 7659 N N B ARG E 2 49 ? -112.327 257.333 -7.853 0.50 32.90 69 ARG B N 1
ATOM 7660 C CA B ARG E 2 49 ? -111.082 257.749 -8.491 0.50 34.33 69 ARG B CA 1
ATOM 7661 C C B ARG E 2 49 ? -109.905 257.678 -7.520 0.50 36.03 69 ARG B C 1
ATOM 7662 O O B ARG E 2 49 ? -108.857 257.113 -7.839 0.50 35.96 69 ARG B O 1
ATOM 7664 N N B ALA E 2 50 ? -110.083 258.249 -6.333 0.50 37.60 70 ALA B N 1
ATOM 7665 C CA B ALA E 2 50 ? -109.006 258.324 -5.349 0.50 39.39 70 ALA B CA 1
ATOM 7666 C C B ALA E 2 50 ? -108.659 256.963 -4.739 0.50 40.74 70 ALA B C 1
ATOM 7667 O O B ALA E 2 50 ? -107.559 256.778 -4.218 0.50 40.86 70 ALA B O 1
ATOM 7669 N N B GLN E 2 51 ? -109.590 256.015 -4.805 0.50 42.33 71 GLN B N 1
ATOM 7670 C CA B GLN E 2 51 ? -109.388 254.707 -4.183 0.50 43.18 71 GLN B CA 1
ATOM 7671 C C B GLN E 2 51 ? -108.916 253.662 -5.190 0.50 43.88 71 GLN B C 1
ATOM 7672 O O B GLN E 2 51 ? -107.807 253.139 -5.085 0.50 43.55 71 GLN B O 1
ATOM 7674 N N B GLY E 2 52 ? -109.768 253.357 -6.163 0.50 44.35 72 GLY B N 1
ATOM 7675 C CA B GLY E 2 52 ? -109.456 252.341 -7.160 0.50 43.81 72 GLY B CA 1
ATOM 7676 C C B GLY E 2 52 ? -110.393 251.155 -7.054 0.50 43.30 72 GLY B C 1
ATOM 7677 O O B GLY E 2 52 ? -111.612 251.322 -6.983 0.50 44.06 72 GLY B O 1
ATOM 7678 N N B GLY E 2 53 ? -109.825 249.953 -7.036 0.50 41.42 73 GLY B N 1
ATOM 7679 C CA B GLY E 2 53 ? -110.618 248.734 -6.940 0.50 39.81 73 GLY B CA 1
ATOM 7680 C C B GLY E 2 53 ? -111.643 248.645 -8.055 0.50 39.04 73 GLY B C 1
ATOM 7681 O O B GLY E 2 53 ? -111.586 249.398 -9.029 0.50 37.98 73 GLY B O 1
ATOM 7682 N N B VAL E 2 54 ? -112.582 247.719 -7.914 0.50 37.84 74 VAL B N 1
ATOM 7683 C CA B VAL E 2 54 ? -113.629 247.541 -8.905 0.50 36.98 74 VAL B CA 1
ATOM 7684 C C B VAL E 2 54 ? -114.949 248.066 -8.360 0.50 36.44 74 VAL B C 1
ATOM 7685 O O B VAL E 2 54 ? -115.434 247.603 -7.329 0.50 37.17 74 VAL B O 1
ATOM 7689 N N B ALA E 2 55 ? -115.525 249.040 -9.054 0.50 35.64 75 ALA B N 1
ATOM 7690 C CA B ALA E 2 55 ? -116.796 249.621 -8.642 0.50 34.78 75 ALA B CA 1
ATOM 7691 C C B ALA E 2 55 ? -117.942 248.915 -9.347 0.50 34.44 75 ALA B C 1
ATOM 7692 O O B ALA E 2 55 ? -118.030 248.925 -10.574 0.50 33.92 75 ALA B O 1
ATOM 7694 N N B ARG E 2 56 ? -118.821 248.303 -8.560 0.50 34.73 76 ARG B N 1
ATOM 7695 C CA B ARG E 2 56 ? -119.929 247.530 -9.099 0.50 35.49 76 ARG B CA 1
ATOM 7696 C C B ARG E 2 56 ? -121.260 248.107 -8.652 0.50 36.00 76 ARG B C 1
ATOM 7697 O O B ARG E 2 56 ? -121.305 249.105 -7.940 0.50 35.83 76 ARG B O 1
ATOM 7705 N N B MET E 2 57 ? -122.342 247.468 -9.078 0.50 37.20 77 MET B N 1
ATOM 7706 C CA B MET E 2 57 ? -123.665 247.780 -8.569 0.50 39.18 77 MET B CA 1
ATOM 7707 C C B MET E 2 57 ? -123.601 247.755 -7.046 0.50 39.72 77 MET B C 1
ATOM 7708 O O B MET E 2 57 ? -122.828 246.994 -6.469 0.50 39.08 77 MET B O 1
ATOM 7713 N N B SER E 2 58 ? -124.400 248.591 -6.395 0.50 40.67 78 SER B N 1
ATOM 7714 C CA B SER E 2 58 ? -124.420 248.631 -4.938 0.50 41.82 78 SER B CA 1
ATOM 7715 C C B SER E 2 58 ? -125.289 247.505 -4.385 0.50 42.83 78 SER B C 1
ATOM 7716 O O B SER E 2 58 ? -126.195 247.023 -5.060 0.50 41.95 78 SER B O 1
ATOM 7719 N N B ASP E 2 59 ? -124.999 247.084 -3.158 0.50 45.65 79 ASP B N 1
ATOM 7720 C CA B ASP E 2 59 ? -125.773 246.031 -2.500 0.50 47.78 79 ASP B CA 1
ATOM 7721 C C B ASP E 2 59 ? -127.233 246.441 -2.359 0.50 48.04 79 ASP B C 1
ATOM 7722 O O B ASP E 2 59 ? -127.533 247.515 -1.841 0.50 48.32 79 ASP B O 1
ATOM 7727 N N B PRO E 2 60 ? -128.151 245.579 -2.817 0.50 49.03 80 PRO B N 1
ATOM 7728 C CA B PRO E 2 60 ? -129.580 245.870 -2.751 0.50 49.76 80 PRO B CA 1
ATOM 7729 C C B PRO E 2 60 ? -129.992 246.426 -1.391 0.50 50.75 80 PRO B C 1
ATOM 7730 O O B PRO E 2 60 ? -130.682 247.443 -1.318 0.50 50.10 80 PRO B O 1
ATOM 7734 N N B GLN E 2 61 ? -129.566 245.758 -0.324 0.50 51.32 81 GLN B N 1
ATOM 7735 C CA B GLN E 2 61 ? -129.871 246.209 1.027 0.50 52.51 81 GLN B CA 1
ATOM 7736 C C B GLN E 2 61 ? -129.799 247.733 1.129 0.50 53.29 81 GLN B C 1
ATOM 7737 O O B GLN E 2 61 ? -130.771 248.384 1.517 0.50 52.98 81 GLN B O 1
ATOM 7739 N N B MET E 2 62 ? -128.646 248.295 0.775 0.50 53.34 82 MET B N 1
ATOM 7740 C CA B MET E 2 62 ? -128.425 249.731 0.906 0.50 54.16 82 MET B CA 1
ATOM 7741 C C B MET E 2 62 ? -129.268 250.514 -0.092 0.50 53.80 82 MET B C 1
ATOM 7742 O O B MET E 2 62 ? -129.428 251.726 0.040 0.50 54.40 82 MET B O 1
ATOM 7747 N N B ILE E 2 63 ? -129.806 249.819 -1.089 0.50 53.97 83 ILE B N 1
ATOM 7748 C CA B ILE E 2 63 ? -130.700 250.444 -2.056 0.50 54.65 83 ILE B CA 1
ATOM 7749 C C B ILE E 2 63 ? -132.133 250.440 -1.532 0.50 55.55 83 ILE B C 1
ATOM 7750 O O B ILE E 2 63 ? -132.861 251.424 -1.674 0.50 54.29 83 ILE B O 1
ATOM 7755 N N B LYS E 2 64 ? -132.532 249.327 -0.924 0.50 56.58 84 LYS B N 1
ATOM 7756 C CA B LYS E 2 64 ? -133.867 249.204 -0.352 0.50 57.80 84 LYS B CA 1
ATOM 7757 C C B LYS E 2 64 ? -134.053 250.218 0.772 0.50 58.75 84 LYS B C 1
ATOM 7758 O O B LYS E 2 64 ? -135.102 250.852 0.881 0.50 59.12 84 LYS B O 1
ATOM 7760 N N B GLU E 2 65 ? -133.027 250.368 1.603 0.50 59.54 85 GLU B N 1
ATOM 7761 C CA B GLU E 2 65 ? -133.063 251.330 2.696 0.50 61.49 85 GLU B CA 1
ATOM 7762 C C B GLU E 2 65 ? -133.303 252.740 2.163 0.50 61.98 85 GLU B C 1
ATOM 7763 O O B GLU E 2 65 ? -134.223 253.430 2.597 0.50 61.71 85 GLU B O 1
ATOM 7769 N N B ILE E 2 66 ? -132.476 253.159 1.212 0.50 62.26 86 ILE B N 1
ATOM 7770 C CA B ILE E 2 66 ? -132.607 254.486 0.622 0.50 62.00 86 ILE B CA 1
ATOM 7771 C C B ILE E 2 66 ? -133.993 254.687 0.012 0.50 61.90 86 ILE B C 1
ATOM 7772 O O B ILE E 2 66 ? -134.608 255.740 0.183 0.50 61.62 86 ILE B O 1
ATOM 7777 N N B LYS E 2 67 ? -134.485 253.672 -0.689 0.50 62.38 87 LYS B N 1
ATOM 7778 C CA B LYS E 2 67 ? -135.767 253.771 -1.378 0.50 63.34 87 LYS B CA 1
ATOM 7779 C C B LYS E 2 67 ? -136.932 253.844 -0.394 0.50 62.08 87 LYS B C 1
ATOM 7780 O O B LYS E 2 67 ? -138.062 254.138 -0.782 0.50 62.16 87 LYS B O 1
ATOM 7786 N N B GLN E 2 68 ? -136.652 253.576 0.878 0.50 61.04 88 GLN B N 1
ATOM 7787 C CA B GLN E 2 68 ? -137.678 253.613 1.917 0.50 59.94 88 GLN B CA 1
ATOM 7788 C C B GLN E 2 68 ? -137.533 254.862 2.781 0.50 58.51 88 GLN B C 1
ATOM 7789 O O B GLN E 2 68 ? -138.382 255.146 3.624 0.50 60.21 88 GLN B O 1
ATOM 7791 N N B ALA E 2 69 ? -136.454 255.606 2.566 0.50 55.82 89 ALA B N 1
ATOM 7792 C CA B ALA E 2 69 ? -136.183 256.799 3.355 0.50 53.63 89 ALA B CA 1
ATOM 7793 C C B ALA E 2 69 ? -136.718 258.056 2.676 0.50 51.38 89 ALA B C 1
ATOM 7794 O O B ALA E 2 69 ? -137.023 259.044 3.339 0.50 51.73 89 ALA B O 1
ATOM 7796 N N B VAL E 2 70 ? -136.831 258.015 1.354 0.50 49.05 90 VAL B N 1
ATOM 7797 C CA B VAL E 2 70 ? -137.253 259.185 0.593 0.50 47.25 90 VAL B CA 1
ATOM 7798 C C B VAL E 2 70 ? -138.495 258.876 -0.230 0.50 45.34 90 VAL B C 1
ATOM 7799 O O B VAL E 2 70 ? -138.843 257.715 -0.430 0.50 44.19 90 VAL B O 1
ATOM 7803 N N B THR E 2 71 ? -139.157 259.923 -0.710 0.50 44.00 91 THR B N 1
ATOM 7804 C CA B THR E 2 71 ? -140.361 259.756 -1.510 0.50 43.44 91 THR B CA 1
ATOM 7805 C C B THR E 2 71 ? -140.107 260.133 -2.964 0.50 42.20 91 THR B C 1
ATOM 7806 O O B THR E 2 71 ? -140.903 259.807 -3.842 0.50 42.74 91 THR B O 1
ATOM 7810 N N B ILE E 2 72 ? -138.996 260.818 -3.218 0.50 40.90 92 ILE B N 1
ATOM 7811 C CA B ILE E 2 72 ? -138.609 261.141 -4.588 0.50 40.09 92 ILE B CA 1
ATOM 7812 C C B ILE E 2 72 ? -138.003 259.910 -5.255 0.50 39.06 92 ILE B C 1
ATOM 7813 O O B ILE E 2 72 ? -137.529 259.005 -4.575 0.50 37.70 92 ILE B O 1
ATOM 7818 N N B PRO E 2 73 ? -138.027 259.871 -6.595 0.50 38.98 93 PRO B N 1
ATOM 7819 C CA B PRO E 2 73 ? -137.506 258.732 -7.348 0.50 39.47 93 PRO B CA 1
ATOM 7820 C C B PRO E 2 73 ? -136.117 258.303 -6.877 0.50 39.60 93 PRO B C 1
ATOM 7821 O O B PRO E 2 73 ? -135.325 259.134 -6.426 0.50 38.60 93 PRO B O 1
ATOM 7825 N N B VAL E 2 74 ? -135.834 257.008 -6.980 0.50 39.64 94 VAL B N 1
ATOM 7826 C CA B VAL E 2 74 ? -134.539 256.474 -6.583 0.50 39.55 94 VAL B CA 1
ATOM 7827 C C B VAL E 2 74 ? -133.865 255.772 -7.756 0.50 39.22 94 VAL B C 1
ATOM 7828 O O B VAL E 2 74 ? -134.450 254.892 -8.388 0.50 38.61 94 VAL B O 1
ATOM 7832 N N B MET E 2 75 ? -132.630 256.171 -8.040 0.50 38.87 95 MET B N 1
ATOM 7833 C CA B MET E 2 75 ? -131.868 255.595 -9.137 0.50 38.64 95 MET B CA 1
ATOM 7834 C C B MET E 2 75 ? -130.768 254.694 -8.600 0.50 37.01 95 MET B C 1
ATOM 7835 O O B MET E 2 75 ? -130.433 254.745 -7.417 0.50 36.79 95 MET B O 1
ATOM 7840 N N B ALA E 2 76 ? -130.196 253.879 -9.479 0.50 35.28 96 ALA B N 1
ATOM 7841 C CA B ALA E 2 76 ? -129.063 253.038 -9.113 0.50 33.79 96 ALA B CA 1
ATOM 7842 C C B ALA E 2 76 ? -128.200 252.752 -10.338 0.50 32.50 96 ALA B C 1
ATOM 7843 O O B ALA E 2 76 ? -128.703 252.658 -11.457 0.50 31.52 96 ALA B O 1
ATOM 7845 N N B LYS E 2 77 ? -126.899 252.617 -10.117 0.50 31.92 97 LYS B N 1
ATOM 7846 C CA B LYS E 2 77 ? -125.957 252.417 -11.208 0.50 32.21 97 LYS B CA 1
ATOM 7847 C C B LYS E 2 77 ? -125.723 250.940 -11.492 0.50 31.48 97 LYS B C 1
ATOM 7848 O O B LYS E 2 77 ? -125.564 250.133 -10.575 0.50 31.96 97 LYS B O 1
ATOM 7854 N N B ALA E 2 78 ? -125.714 250.597 -12.775 0.50 30.61 98 ALA B N 1
ATOM 7855 C CA B ALA E 2 78 ? -125.345 249.260 -13.218 0.50 30.04 98 ALA B CA 1
ATOM 7856 C C B ALA E 2 78 ? -124.159 249.367 -14.168 0.50 29.26 98 ALA B C 1
ATOM 7857 O O B ALA E 2 78 ? -124.167 250.181 -15.097 0.50 28.64 98 ALA B O 1
ATOM 7859 N N B ARG E 2 79 ? -123.136 248.553 -13.928 0.50 27.93 99 ARG B N 1
ATOM 7860 C CA B ARG E 2 79 ? -121.957 248.552 -14.779 0.50 27.20 99 ARG B CA 1
ATOM 7861 C C B ARG E 2 79 ? -122.356 248.439 -16.244 0.50 26.40 99 ARG B C 1
ATOM 7862 O O B ARG E 2 79 ? -123.295 247.721 -16.589 0.50 26.66 99 ARG B O 1
ATOM 7870 N N B ILE E 2 80 ? -121.637 249.153 -17.102 0.50 25.90 100 ILE B N 1
ATOM 7871 C CA B ILE E 2 80 ? -121.899 249.120 -18.532 0.50 25.60 100 ILE B CA 1
ATOM 7872 C C B ILE E 2 80 ? -121.837 247.687 -19.049 0.50 25.49 100 ILE B C 1
ATOM 7873 O O B ILE E 2 80 ? -120.863 246.968 -18.816 0.50 25.59 100 ILE B O 1
ATOM 7878 N N B GLY E 2 81 ? -122.896 247.272 -19.733 0.50 25.64 101 GLY B N 1
ATOM 7879 C CA B GLY E 2 81 ? -122.964 245.941 -20.320 0.50 26.04 101 GLY B CA 1
ATOM 7880 C C B GLY E 2 81 ? -123.473 244.875 -19.365 0.50 26.14 101 GLY B C 1
ATOM 7881 O O B GLY E 2 81 ? -123.864 243.793 -19.788 0.50 25.83 101 GLY B O 1
ATOM 7882 N N B HIS E 2 82 ? -123.475 245.172 -18.072 0.50 26.73 102 HIS B N 1
ATOM 7883 C CA B HIS E 2 82 ? -123.876 244.177 -17.089 0.50 27.00 102 HIS B CA 1
ATOM 7884 C C B HIS E 2 82 ? -125.393 244.116 -16.987 0.50 27.61 102 HIS B C 1
ATOM 7885 O O B HIS E 2 82 ? -125.994 244.731 -16.105 0.50 27.34 102 HIS B O 1
ATOM 7892 N N B PHE E 2 83 ? -126.010 243.366 -17.892 0.50 27.94 103 PHE B N 1
ATOM 7893 C CA B PHE E 2 83 ? -127.460 243.319 -17.956 0.50 28.71 103 PHE B CA 1
ATOM 7894 C C B PHE E 2 83 ? -128.072 242.528 -16.803 0.50 28.98 103 PHE B C 1
ATOM 7895 O O B PHE E 2 83 ? -129.285 242.558 -16.606 0.50 28.97 103 PHE B O 1
ATOM 7903 N N B VAL E 2 84 ? -127.246 241.826 -16.036 0.50 28.89 104 VAL B N 1
ATOM 7904 C CA B VAL E 2 84 ? -127.761 241.081 -14.896 0.50 29.16 104 VAL B CA 1
ATOM 7905 C C B VAL E 2 84 ? -127.810 241.972 -13.658 0.50 29.48 104 VAL B C 1
ATOM 7906 O O B VAL E 2 84 ? -128.711 241.848 -12.829 0.50 29.20 104 VAL B O 1
ATOM 7910 N N B GLU E 2 85 ? -126.845 242.875 -13.533 0.50 29.55 105 GLU B N 1
ATOM 7911 C CA B GLU E 2 85 ? -126.917 243.882 -12.490 0.50 29.75 105 GLU B CA 1
ATOM 7912 C C B GLU E 2 85 ? -128.199 244.685 -12.686 0.50 29.97 105 GLU B C 1
ATOM 7913 O O B GLU E 2 85 ? -128.878 245.036 -11.721 0.50 30.12 105 GLU B O 1
ATOM 7919 N N B ALA E 2 86 ? -128.534 244.958 -13.944 0.50 29.57 106 ALA B N 1
ATOM 7920 C CA B ALA E 2 86 ? -129.766 245.667 -14.271 0.50 30.02 106 ALA B CA 1
ATOM 7921 C C B ALA E 2 86 ? -130.984 244.865 -13.816 0.50 30.63 106 ALA B C 1
ATOM 7922 O O B ALA E 2 86 ? -131.769 245.333 -12.995 0.50 30.20 106 ALA B O 1
ATOM 7924 N N B GLN E 2 87 ? -131.136 243.658 -14.354 0.50 31.39 107 GLN B N 1
ATOM 7925 C CA B GLN E 2 87 ? -132.239 242.779 -13.969 0.50 32.50 107 GLN B CA 1
ATOM 7926 C C B GLN E 2 87 ? -132.479 242.835 -12.460 0.50 32.97 107 GLN B C 1
ATOM 7927 O O B GLN E 2 87 ? -133.620 242.903 -12.002 0.50 33.40 107 GLN B O 1
ATOM 7933 N N B ILE E 2 88 ? -131.396 242.808 -11.693 0.50 32.98 108 ILE B N 1
ATOM 7934 C CA B ILE E 2 88 ? -131.482 242.820 -10.240 0.50 33.96 108 ILE B CA 1
ATOM 7935 C C B ILE E 2 88 ? -132.041 244.146 -9.724 0.50 35.20 108 ILE B C 1
ATOM 7936 O O B ILE E 2 88 ? -132.832 244.174 -8.778 0.50 35.04 108 ILE B O 1
ATOM 7941 N N B LEU E 2 89 ? -131.629 245.244 -10.346 0.50 35.70 109 LEU B N 1
ATOM 7942 C CA B LEU E 2 89 ? -132.124 246.558 -9.960 0.50 36.59 109 LEU B CA 1
ATOM 7943 C C B LEU E 2 89 ? -133.601 246.686 -10.313 0.50 36.99 109 LEU B C 1
ATOM 7944 O O B LEU E 2 89 ? -134.398 247.190 -9.522 0.50 37.29 109 LEU B O 1
ATOM 7949 N N B GLU E 2 90 ? -133.965 246.217 -11.500 0.50 37.44 110 GLU B N 1
ATOM 7950 C CA B GLU E 2 90 ? -135.352 246.236 -11.928 0.50 38.88 110 GLU B CA 1
ATOM 7951 C C B GLU E 2 90 ? -136.212 245.475 -10.923 0.50 39.53 110 GLU B C 1
ATOM 7952 O O B GLU E 2 90 ? -137.239 245.975 -10.465 0.50 38.95 110 GLU B O 1
ATOM 7958 N N B ALA E 2 91 ? -135.775 244.268 -10.579 0.50 39.81 111 ALA B N 1
ATOM 7959 C CA B ALA E 2 91 ? -136.498 243.423 -9.637 0.50 40.57 111 ALA B CA 1
ATOM 7960 C C B ALA E 2 91 ? -136.641 244.096 -8.275 0.50 41.36 111 ALA B C 1
ATOM 7961 O O B ALA E 2 91 ? -137.654 243.926 -7.597 0.50 42.22 111 ALA B O 1
ATOM 7963 N N B ILE E 2 92 ? -135.623 244.853 -7.876 0.50 41.79 112 ILE B N 1
ATOM 7964 C CA B ILE E 2 92 ? -135.623 245.526 -6.579 0.50 42.29 112 ILE B CA 1
ATOM 7965 C C B ILE E 2 92 ? -136.649 246.652 -6.523 0.50 42.01 112 ILE B C 1
ATOM 7966 O O B ILE E 2 92 ? -136.995 247.128 -5.444 0.50 42.51 112 ILE B O 1
ATOM 7971 N N B GLY E 2 93 ? -137.128 247.078 -7.686 0.50 41.74 113 GLY B N 1
ATOM 7972 C CA B GLY E 2 93 ? -138.122 248.143 -7.760 0.50 41.77 113 GLY B CA 1
ATOM 7973 C C B GLY E 2 93 ? -137.538 249.538 -7.609 0.50 41.58 113 GLY B C 1
ATOM 7974 O O B GLY E 2 93 ? -137.947 250.298 -6.732 0.50 40.80 113 GLY B O 1
ATOM 7975 N N B ILE E 2 94 ? -136.576 249.875 -8.462 0.50 41.18 114 ILE B N 1
ATOM 7976 C CA B ILE E 2 94 ? -136.063 251.237 -8.526 0.50 40.61 114 ILE B CA 1
ATOM 7977 C C B ILE E 2 94 ? -136.756 251.973 -9.665 0.50 39.68 114 ILE B C 1
ATOM 7978 O O B ILE E 2 94 ? -137.332 251.351 -10.557 0.50 39.23 114 ILE B O 1
ATOM 7982 N N B ASP E 2 95 ? -136.699 253.298 -9.632 0.50 38.95 115 ASP B N 1
ATOM 7983 C CA B ASP E 2 95 ? -137.353 254.112 -10.647 0.50 38.81 115 ASP B CA 1
ATOM 7984 C C B ASP E 2 95 ? -136.557 254.125 -11.946 0.50 38.88 115 ASP B C 1
ATOM 7985 O O B ASP E 2 95 ? -137.101 253.857 -13.017 0.50 38.33 115 ASP B O 1
ATOM 7990 N N B TYR E 2 96 ? -135.266 254.431 -11.846 0.50 38.79 116 TYR B N 1
ATOM 7991 C CA B TYR E 2 96 ? -134.403 254.505 -13.021 0.50 38.90 116 TYR B CA 1
ATOM 7992 C C B TYR E 2 96 ? -133.116 253.715 -12.818 0.50 37.50 116 TYR B C 1
ATOM 7993 O O B TYR E 2 96 ? -132.622 253.588 -11.699 0.50 37.03 116 TYR B O 1
ATOM 8002 N N B ILE E 2 97 ? -132.577 253.191 -13.913 0.50 36.05 117 ILE B N 1
ATOM 8003 C CA B ILE E 2 97 ? -131.279 252.535 -13.888 0.50 34.53 117 ILE B CA 1
ATOM 8004 C C B ILE E 2 97 ? -130.277 253.350 -14.691 0.50 32.65 117 ILE B C 1
ATOM 8005 O O B ILE E 2 97 ? -130.532 253.700 -15.842 0.50 32.10 117 ILE B O 1
ATOM 8010 N N B ASP E 2 98 ? -129.143 253.659 -14.075 0.50 31.63 118 ASP B N 1
ATOM 8011 C CA B ASP E 2 98 ? -128.073 254.376 -14.758 0.50 31.00 118 ASP B CA 1
ATOM 8012 C C B ASP E 2 98 ? -126.987 253.394 -15.173 0.50 29.50 118 ASP B C 1
ATOM 8013 O O B ASP E 2 98 ? -126.198 252.947 -14.341 0.50 29.12 118 ASP B O 1
ATOM 8018 N N B GLU E 2 99 ? -126.965 253.036 -16.453 0.50 28.10 119 GLU B N 1
ATOM 8019 C CA B GLU E 2 99 ? -125.876 252.223 -16.975 0.50 27.34 119 GLU B CA 1
ATOM 8020 C C B GLU E 2 99 ? -124.675 253.146 -17.045 0.50 26.96 119 GLU B C 1
ATOM 8021 O O B GLU E 2 99 ? -124.465 253.836 -18.038 0.50 26.77 119 GLU B O 1
ATOM 8027 N N B SER E 2 100 ? -123.902 253.161 -15.967 0.50 26.96 120 SER B N 1
ATOM 8028 C CA B SER E 2 100 ? -122.976 254.251 -15.697 0.50 27.21 120 SER B CA 1
ATOM 8029 C C B SER E 2 100 ? -121.523 253.923 -15.993 0.50 27.48 120 SER B C 1
ATOM 8030 O O B SER E 2 100 ? -120.996 252.921 -15.520 0.50 27.27 120 SER B O 1
ATOM 8033 N N B GLU E 2 101 ? -120.865 254.803 -16.737 0.50 27.63 121 GLU B N 1
ATOM 8034 C CA B GLU E 2 101 ? -119.457 254.624 -17.054 0.50 28.29 121 GLU B CA 1
ATOM 8035 C C B GLU E 2 101 ? -118.525 255.124 -15.947 0.50 28.29 121 GLU B C 1
ATOM 8036 O O B GLU E 2 101 ? -117.321 255.232 -16.162 0.50 28.10 121 GLU B O 1
ATOM 8042 N N B VAL E 2 102 ? -119.062 255.430 -14.767 0.50 28.23 122 VAL B N 1
ATOM 8043 C CA B VAL E 2 102 ? -118.203 255.774 -13.634 0.50 28.01 122 VAL B CA 1
ATOM 8044 C C B VAL E 2 102 ? -117.909 254.511 -12.836 0.50 26.84 122 VAL B C 1
ATOM 8045 O O B VAL E 2 102 ? -116.950 254.454 -12.068 0.50 26.63 122 VAL B O 1
ATOM 8049 N N B LEU E 2 103 ? -118.751 253.502 -13.022 0.50 25.48 123 LEU B N 1
ATOM 8050 C CA B LEU E 2 103 ? -118.491 252.177 -12.480 0.50 24.69 123 LEU B CA 1
ATOM 8051 C C B LEU E 2 103 ? -117.522 251.468 -13.417 0.50 24.84 123 LEU B C 1
ATOM 8052 O O B LEU E 2 103 ? -117.198 251.988 -14.480 0.50 24.96 123 LEU B O 1
ATOM 8057 N N B THR E 2 104 ? -117.075 250.278 -13.029 0.50 25.04 124 THR B N 1
ATOM 8058 C CA B THR E 2 104 ? -116.093 249.540 -13.815 0.50 25.27 124 THR B CA 1
ATOM 8059 C C B THR E 2 104 ? -116.736 248.838 -15.004 0.50 25.41 124 THR B C 1
ATOM 8060 O O B THR E 2 104 ? -117.512 247.902 -14.840 0.50 26.01 124 THR B O 1
ATOM 8064 N N B LEU E 2 105 ? -116.398 249.296 -16.202 0.50 25.85 125 LEU B N 1
ATOM 8065 C CA B LEU E 2 105 ? -116.914 248.714 -17.434 0.50 26.28 125 LEU B CA 1
ATOM 8066 C C B LEU E 2 105 ? -116.948 247.185 -17.320 0.50 26.31 125 LEU B C 1
ATOM 8067 O O B LEU E 2 105 ? -115.964 246.568 -16.920 0.50 26.36 125 LEU B O 1
ATOM 8072 N N B ALA E 2 106 ? -118.078 246.573 -17.658 0.50 26.34 126 ALA B N 1
ATOM 8073 C CA B ALA E 2 106 ? -118.196 245.116 -17.588 0.50 26.45 126 ALA B CA 1
ATOM 8074 C C B ALA E 2 106 ? -118.125 244.489 -18.975 0.50 26.88 126 ALA B C 1
ATOM 8075 O O B ALA E 2 106 ? -117.691 243.347 -19.128 0.50 26.56 126 ALA B O 1
ATOM 8077 N N B ASP E 2 107 ? -118.558 245.241 -19.983 0.50 27.49 127 ASP B N 1
ATOM 8078 C CA B ASP E 2 107 ? -118.480 244.795 -21.368 0.50 27.76 127 ASP B CA 1
ATOM 8079 C C B ASP E 2 107 ? -117.919 245.914 -22.232 0.50 28.47 127 ASP B C 1
ATOM 8080 O O B ASP E 2 107 ? -118.525 246.974 -22.376 0.50 28.74 127 ASP B O 1
ATOM 8085 N N B GLU E 2 108 ? -116.753 245.659 -22.809 0.50 28.83 128 GLU B N 1
ATOM 8086 C CA B GLU E 2 108 ? -116.011 246.660 -23.555 0.50 29.77 128 GLU B CA 1
ATOM 8087 C C B GLU E 2 108 ? -116.629 246.952 -24.922 0.50 29.26 128 GLU B C 1
ATOM 8088 O O B GLU E 2 108 ? -116.362 247.997 -25.515 0.50 29.67 128 GLU B O 1
ATOM 8094 N N B ASP E 2 109 ? -117.450 246.034 -25.425 0.50 28.04 129 ASP B N 1
ATOM 8095 C CA B ASP E 2 109 ? -117.910 246.119 -26.811 0.50 28.15 129 ASP B CA 1
ATOM 8096 C C B ASP E 2 109 ? -119.414 246.329 -26.963 0.50 27.62 129 ASP B C 1
ATOM 8097 O O B ASP E 2 109 ? -119.874 246.759 -28.018 0.50 27.28 129 ASP B O 1
ATOM 8102 N N B HIS E 2 110 ? -120.181 246.016 -25.925 0.50 27.17 130 HIS B N 1
ATOM 8103 C CA B HIS E 2 110 ? -121.635 246.086 -26.024 0.50 27.09 130 HIS B CA 1
ATOM 8104 C C B HIS E 2 110 ? -122.278 246.649 -24.767 0.50 26.71 130 HIS B C 1
ATOM 8105 O O B HIS E 2 110 ? -122.005 246.183 -23.662 0.50 27.27 130 HIS B O 1
ATOM 8112 N N B HIS E 2 111 ? -123.140 247.645 -24.948 0.50 25.93 131 HIS B N 1
ATOM 8113 C CA B HIS E 2 111 ? -123.945 248.166 -23.855 0.50 25.74 131 HIS B CA 1
ATOM 8114 C C B HIS E 2 111 ? -125.113 247.227 -23.589 0.50 25.68 131 HIS B C 1
ATOM 8115 O O B HIS E 2 111 ? -125.433 246.370 -24.415 0.50 25.85 131 HIS B O 1
ATOM 8122 N N B ILE E 2 112 ? -125.743 247.394 -22.431 0.50 25.16 132 ILE B N 1
ATOM 8123 C CA B ILE E 2 112 ? -126.924 246.625 -22.079 0.50 25.09 132 ILE B CA 1
ATOM 8124 C C B ILE E 2 112 ? -128.039 246.907 -23.072 0.50 25.21 132 ILE B C 1
ATOM 8125 O O B ILE E 2 112 ? -128.257 248.058 -23.469 0.50 25.62 132 ILE B O 1
ATOM 8130 N N B ASN E 2 113 ? -128.741 245.861 -23.488 0.50 25.19 133 ASN B N 1
ATOM 8131 C CA B ASN E 2 113 ? -129.925 246.055 -24.303 0.50 25.45 133 ASN B CA 1
ATOM 8132 C C B ASN E 2 113 ? -131.040 246.538 -23.388 0.50 25.89 133 ASN B C 1
ATOM 8133 O O B ASN E 2 113 ? -131.634 245.759 -22.641 0.50 24.89 133 ASN B O 1
ATOM 8138 N N B LYS E 2 114 ? -131.311 247.835 -23.447 0.50 26.45 134 LYS B N 1
ATOM 8139 C CA B LYS E 2 114 ? -132.177 248.469 -22.469 0.50 27.38 134 LYS B CA 1
ATOM 8140 C C B LYS E 2 114 ? -133.658 248.292 -22.796 0.50 28.58 134 LYS B C 1
ATOM 8141 O O B LYS E 2 114 ? -134.499 248.364 -21.908 0.50 28.06 134 LYS B O 1
ATOM 8147 N N B HIS E 2 115 ? -133.973 248.026 -24.060 0.50 30.57 135 HIS B N 1
ATOM 8148 C CA B HIS E 2 115 ? -135.355 247.763 -24.454 0.50 32.48 135 HIS B CA 1
ATOM 8149 C C B HIS E 2 115 ? -135.933 246.560 -23.706 0.50 33.52 135 HIS B C 1
ATOM 8150 O O B HIS E 2 115 ? -137.115 246.546 -23.360 0.50 33.66 135 HIS B O 1
ATOM 8157 N N B ASN E 2 116 ? -135.098 245.556 -23.456 0.50 34.30 136 ASN B N 1
ATOM 8158 C CA B ASN E 2 116 ? -135.536 244.341 -22.764 0.50 35.23 136 ASN B CA 1
ATOM 8159 C C B ASN E 2 116 ? -136.032 244.614 -21.345 0.50 35.09 136 ASN B C 1
ATOM 8160 O O B ASN E 2 116 ? -136.352 243.682 -20.606 0.50 35.51 136 ASN B O 1
ATOM 8165 N N B PHE E 2 117 ? -136.091 245.883 -20.961 0.50 33.75 137 PHE B N 1
ATOM 8166 C CA B PHE E 2 117 ? -136.482 246.242 -19.605 0.50 33.21 137 PHE B CA 1
ATOM 8167 C C B PHE E 2 117 ? -137.687 247.168 -19.609 0.50 33.24 137 PHE B C 1
ATOM 8168 O O B PHE E 2 117 ? -137.852 247.976 -20.518 0.50 32.96 137 PHE B O 1
ATOM 8176 N N B ARG E 2 118 ? -138.527 247.045 -18.587 0.50 33.66 138 ARG B N 1
ATOM 8177 C CA B ARG E 2 118 ? -139.679 247.925 -18.437 0.50 34.28 138 ARG B CA 1
ATOM 8178 C C B ARG E 2 118 ? -139.281 249.194 -17.684 0.50 34.50 138 ARG B C 1
ATOM 8179 O O B ARG E 2 118 ? -139.963 250.213 -17.762 0.50 35.09 138 ARG B O 1
ATOM 8181 N N B ILE E 2 119 ? -138.167 249.131 -16.962 0.50 34.83 139 ILE B N 1
ATOM 8182 C CA B ILE E 2 119 ? -137.684 250.281 -16.199 0.50 34.71 139 ILE B CA 1
ATOM 8183 C C B ILE E 2 119 ? -136.783 251.179 -17.050 0.50 34.03 139 ILE B C 1
ATOM 8184 O O B ILE E 2 119 ? -135.918 250.694 -17.776 0.50 34.22 139 ILE B O 1
ATOM 8189 N N B PRO E 2 120 ? -136.994 252.501 -16.966 0.50 33.07 140 PRO B N 1
ATOM 8190 C CA B PRO E 2 120 ? -136.257 253.464 -17.787 0.50 32.31 140 PRO B CA 1
ATOM 8191 C C B PRO E 2 120 ? -134.755 253.452 -17.508 0.50 31.02 140 PRO B C 1
ATOM 8192 O O B PRO E 2 120 ? -134.332 253.160 -16.388 0.50 30.90 140 PRO B O 1
ATOM 8196 N N B PHE E 2 121 ? -133.964 253.774 -18.525 0.50 29.70 141 PHE B N 1
ATOM 8197 C CA B PHE E 2 121 ? -132.511 253.807 -18.389 0.50 29.05 141 PHE B CA 1
ATOM 8198 C C B PHE E 2 121 ? -131.944 255.194 -18.645 0.50 27.90 141 PHE B C 1
ATOM 8199 O O B PHE E 2 121 ? -132.422 255.927 -19.509 0.50 27.37 141 PHE B O 1
ATOM 8207 N N B VAL E 2 122 ? -130.910 255.535 -17.889 0.50 27.46 142 VAL B N 1
ATOM 8208 C CA B VAL E 2 122 ? -130.086 256.694 -18.182 0.50 27.63 142 VAL B CA 1
ATOM 8209 C C B VAL E 2 122 ? -128.729 256.203 -18.679 0.50 27.11 142 VAL B C 1
ATOM 8210 O O B VAL E 2 122 ? -128.132 255.311 -18.077 0.50 26.80 142 VAL B O 1
ATOM 8214 N N B CYS E 2 123 ? -128.252 256.774 -19.780 0.50 26.71 143 CYS B N 1
ATOM 8215 C CA B CYS E 2 123 ? -126.926 256.443 -20.305 0.50 26.71 143 CYS B CA 1
ATOM 8216 C C B CYS E 2 123 ? -126.074 257.698 -20.443 0.50 26.21 143 CYS B C 1
ATOM 8217 O O B CYS E 2 123 ? -126.589 258.781 -20.720 0.50 25.41 143 CYS B O 1
ATOM 8220 N N B GLY E 2 124 ? -124.768 257.543 -20.258 0.50 26.01 144 GLY B N 1
ATOM 8221 C CA B GLY E 2 124 ? -123.837 258.650 -20.423 0.50 25.86 144 GLY B CA 1
ATOM 8222 C C B GLY E 2 124 ? -123.440 258.790 -21.877 0.50 25.95 144 GLY B C 1
ATOM 8223 O O B GLY E 2 124 ? -123.502 257.824 -22.634 0.50 25.87 144 GLY B O 1
ATOM 8224 N N B CYS E 2 125 ? -123.054 259.997 -22.272 0.50 25.81 145 CYS B N 1
ATOM 8225 C CA B CYS E 2 125 ? -122.538 260.237 -23.614 0.50 26.27 145 CYS B CA 1
ATOM 8226 C C B CYS E 2 125 ? -121.521 261.374 -23.573 0.50 25.67 145 CYS B C 1
ATOM 8227 O O B CYS E 2 125 ? -121.417 262.085 -22.574 0.50 25.21 145 CYS B O 1
ATOM 8230 N N B ARG E 2 126 ? -120.774 261.538 -24.659 0.50 24.97 146 ARG B N 1
ATOM 8231 C CA B ARG E 2 126 ? -119.780 262.601 -24.747 0.50 24.66 146 ARG B CA 1
ATOM 8232 C C B ARG E 2 126 ? -119.970 263.415 -26.024 0.50 24.43 146 ARG B C 1
ATOM 8233 O O B ARG E 2 126 ? -119.413 264.503 -26.164 0.50 24.53 146 ARG B O 1
ATOM 8235 N N B ASN E 2 127 ? -120.764 262.884 -26.950 0.50 23.89 147 ASN B N 1
ATOM 8236 C CA B ASN E 2 127 ? -121.063 263.576 -28.199 0.50 23.94 147 ASN B CA 1
ATOM 8237 C C B ASN E 2 127 ? -122.403 263.092 -28.756 0.50 23.39 147 ASN B C 1
ATOM 8238 O O B ASN E 2 127 ? -123.038 262.211 -28.180 0.50 23.52 147 ASN B O 1
ATOM 8243 N N B LEU E 2 128 ? -122.827 263.669 -29.875 0.50 22.84 148 LEU B N 1
ATOM 8244 C CA B LEU E 2 128 ? -124.160 263.410 -30.415 0.50 22.45 148 LEU B CA 1
ATOM 8245 C C B LEU E 2 128 ? -124.337 261.972 -30.899 0.50 22.93 148 LEU B C 1
ATOM 8246 O O B LEU E 2 128 ? -125.370 261.353 -30.646 0.50 22.67 148 LEU B O 1
ATOM 8251 N N B GLY E 2 129 ? -123.342 261.446 -31.608 0.50 23.13 149 GLY B N 1
ATOM 8252 C CA B GLY E 2 129 ? -123.413 260.074 -32.106 0.50 23.57 149 GLY B CA 1
ATOM 8253 C C B GLY E 2 129 ? -123.552 259.083 -30.964 0.50 23.72 149 GLY B C 1
ATOM 8254 O O B GLY E 2 129 ? -124.356 258.149 -31.015 0.50 23.72 149 GLY B O 1
ATOM 8255 N N B GLU E 2 130 ? -122.766 259.303 -29.921 0.50 23.85 150 GLU B N 1
ATOM 8256 C CA B GLU E 2 130 ? -122.772 258.444 -28.754 0.50 24.51 150 GLU B CA 1
ATOM 8257 C C B GLU E 2 130 ? -124.131 258.482 -28.050 0.50 24.21 150 GLU B C 1
ATOM 8258 O O B GLU E 2 130 ? -124.590 257.475 -27.504 0.50 23.63 150 GLU B O 1
ATOM 8264 N N B ALA E 2 131 ? -124.776 259.643 -28.071 0.50 23.52 151 ALA B N 1
ATOM 8265 C CA B ALA E 2 131 ? -126.085 259.792 -27.446 0.50 23.38 151 ALA B CA 1
ATOM 8266 C C B ALA E 2 131 ? -127.148 259.069 -28.262 0.50 22.95 151 ALA B C 1
ATOM 8267 O O B ALA E 2 131 ? -128.008 258.380 -27.710 0.50 23.06 151 ALA B O 1
ATOM 8269 N N B LEU E 2 132 ? -127.088 259.223 -29.579 0.50 22.82 152 LEU B N 1
ATOM 8270 C CA B LEU E 2 132 ? -128.093 258.624 -30.446 0.50 23.23 152 LEU B CA 1
ATOM 8271 C C B LEU E 2 132 ? -127.968 257.102 -30.484 0.50 23.17 152 LEU B C 1
ATOM 8272 O O B LEU E 2 132 ? -128.955 256.400 -30.714 0.50 23.07 152 LEU B O 1
ATOM 8277 N N B ARG E 2 133 ? -126.762 256.592 -30.247 0.50 23.32 153 ARG B N 1
ATOM 8278 C CA B ARG E 2 133 ? -126.557 255.148 -30.179 0.50 23.66 153 ARG B CA 1
ATOM 8279 C C B ARG E 2 133 ? -127.130 254.591 -28.882 0.50 23.70 153 ARG B C 1
ATOM 8280 O O B ARG E 2 133 ? -127.771 253.538 -28.881 0.50 23.42 153 ARG B O 1
ATOM 8288 N N B ARG E 2 134 ? -126.905 255.302 -27.781 0.50 23.94 154 ARG B N 1
ATOM 8289 C CA B ARG E 2 134 ? -127.443 254.896 -26.490 0.50 24.09 154 ARG B CA 1
ATOM 8290 C C B ARG E 2 134 ? -128.971 254.892 -26.540 0.50 24.69 154 ARG B C 1
ATOM 8291 O O B ARG E 2 134 ? -129.621 253.986 -26.016 0.50 24.02 154 ARG B O 1
ATOM 8299 N N B ILE E 2 135 ? -129.539 255.907 -27.183 0.50 25.28 155 ILE B N 1
ATOM 8300 C CA B ILE E 2 135 ? -130.985 256.017 -27.289 0.50 25.91 155 ILE B CA 1
ATOM 8301 C C B ILE E 2 135 ? -131.553 254.857 -28.107 0.50 26.73 155 ILE B C 1
ATOM 8302 O O B ILE E 2 135 ? -132.550 254.249 -27.722 0.50 26.83 155 ILE B O 1
ATOM 8307 N N B ARG E 2 136 ? -130.908 254.533 -29.221 0.50 27.43 156 ARG B N 1
ATOM 8308 C CA B ARG E 2 136 ? -131.390 253.448 -30.069 0.50 28.24 156 ARG B CA 1
ATOM 8309 C C B ARG E 2 136 ? -131.378 252.119 -29.312 0.50 27.74 156 ARG B C 1
ATOM 8310 O O B ARG E 2 136 ? -132.195 251.238 -29.580 0.50 28.10 156 ARG B O 1
ATOM 8318 N N B GLU E 2 137 ? -130.455 251.986 -28.363 0.50 27.38 157 GLU B N 1
ATOM 8319 C CA B GLU E 2 137 ? -130.357 250.786 -27.534 0.50 27.28 157 GLU B CA 1
ATOM 8320 C C B GLU E 2 137 ? -131.463 250.740 -26.479 0.50 27.58 157 GLU B C 1
ATOM 8321 O O B GLU E 2 137 ? -131.661 249.717 -25.818 0.50 27.03 157 GLU B O 1
ATOM 8327 N N B GLY E 2 138 ? -132.168 251.855 -26.310 0.50 27.57 158 GLY B N 1
ATOM 8328 C CA B GLY E 2 138 ? -133.291 251.912 -25.378 0.50 27.80 158 GLY B CA 1
ATOM 8329 C C B GLY E 2 138 ? -133.233 253.035 -24.355 0.50 27.78 158 GLY B C 1
ATOM 8330 O O B GLY E 2 138 ? -134.251 253.384 -23.760 0.50 27.43 158 GLY B O 1
ATOM 8331 N N B ALA E 2 139 ? -132.051 253.603 -24.138 0.50 27.51 159 ALA B N 1
ATOM 8332 C CA B ALA E 2 139 ? -131.903 254.679 -23.161 0.50 28.25 159 ALA B CA 1
ATOM 8333 C C B ALA E 2 139 ? -133.040 255.693 -23.292 0.50 28.87 159 ALA B C 1
ATOM 8334 O O B ALA E 2 139 ? -133.327 256.181 -24.386 0.50 29.25 159 ALA B O 1
ATOM 8336 N N B ALA E 2 140 ? -133.684 256.010 -22.174 0.50 29.78 160 ALA B N 1
ATOM 8337 C CA B ALA E 2 140 ? -134.804 256.948 -22.183 0.50 31.05 160 ALA B CA 1
ATOM 8338 C C B ALA E 2 140 ? -134.347 258.340 -21.772 0.50 32.33 160 ALA B C 1
ATOM 8339 O O B ALA E 2 140 ? -135.054 259.326 -21.978 0.50 32.98 160 ALA B O 1
ATOM 8341 N N B MET E 2 141 ? -133.156 258.412 -21.193 0.50 33.13 161 MET B N 1
ATOM 8342 C CA B MET E 2 141 ? -132.615 259.667 -20.707 0.50 33.96 161 MET B CA 1
ATOM 8343 C C B MET E 2 141 ? -131.112 259.688 -20.951 0.50 33.94 161 MET B C 1
ATOM 8344 O O B MET E 2 141 ? -130.440 258.663 -20.818 0.50 33.10 161 MET B O 1
ATOM 8349 N N B ILE E 2 142 ? -130.589 260.855 -21.309 0.50 33.20 162 ILE B N 1
ATOM 8350 C CA B ILE E 2 142 ? -129.176 260.984 -21.637 0.50 33.79 162 ILE B CA 1
ATOM 8351 C C B ILE E 2 142 ? -128.486 261.985 -20.725 0.50 33.54 162 ILE B C 1
ATOM 8352 O O B ILE E 2 142 ? -129.001 263.073 -20.479 0.50 32.98 162 ILE B O 1
ATOM 8357 N N B ARG E 2 143 ? -127.317 261.621 -20.219 0.50 33.81 163 ARG B N 1
ATOM 8358 C CA B ARG E 2 143 ? -126.504 262.589 -19.507 0.50 34.92 163 ARG B CA 1
ATOM 8359 C C B ARG E 2 143 ? -125.140 262.721 -20.169 0.50 34.56 163 ARG B C 1
ATOM 8360 O O B ARG E 2 143 ? -124.372 261.760 -20.252 0.50 33.61 163 ARG B O 1
ATOM 8368 N N B THR E 2 144 ? -124.857 263.918 -20.665 0.50 34.42 164 THR B N 1
ATOM 8369 C CA B THR E 2 144 ? -123.578 264.183 -21.286 0.50 34.57 164 THR B CA 1
ATOM 8370 C C B THR E 2 144 ? -122.576 264.380 -20.172 0.50 33.62 164 THR B C 1
ATOM 8371 O O B THR E 2 144 ? -122.699 265.310 -19.369 0.50 33.61 164 THR B O 1
ATOM 8375 N N B LYS E 2 145 ? -121.596 263.485 -20.120 0.50 32.42 165 LYS B N 1
ATOM 8376 C CA B LYS E 2 145 ? -120.652 263.446 -19.019 0.50 32.25 165 LYS B CA 1
ATOM 8377 C C B LYS E 2 145 ? -119.326 264.112 -19.366 0.50 31.45 165 LYS B C 1
ATOM 8378 O O B LYS E 2 145 ? -118.778 263.912 -20.454 0.50 31.05 165 LYS B O 1
ATOM 8384 N N B GLY E 2 146 ? -118.819 264.908 -18.432 0.50 30.30 166 GLY B N 1
ATOM 8385 C CA B GLY E 2 146 ? -117.464 265.428 -18.528 0.50 29.77 166 GLY B CA 1
ATOM 8386 C C B GLY E 2 146 ? -116.543 264.482 -17.784 0.50 28.99 166 GLY B C 1
ATOM 8387 O O B GLY E 2 146 ? -116.605 263.271 -17.989 0.50 28.20 166 GLY B O 1
ATOM 8388 N N B GLU E 2 147 ? -115.697 265.016 -16.909 0.50 28.60 167 GLU B N 1
ATOM 8389 C CA B GLU E 2 147 ? -114.845 264.159 -16.093 0.50 28.39 167 GLU B CA 1
ATOM 8390 C C B GLU E 2 147 ? -115.468 263.967 -14.716 0.50 27.94 167 GLU B C 1
ATOM 8391 O O B GLU E 2 147 ? -116.180 264.840 -14.210 0.50 27.03 167 GLU B O 1
ATOM 8397 N N B ALA E 2 148 ? -115.209 262.806 -14.126 0.50 27.39 168 ALA B N 1
ATOM 8398 C CA B ALA E 2 148 ? -115.909 262.388 -12.926 0.50 27.16 168 ALA B CA 1
ATOM 8399 C C B ALA E 2 148 ? -114.997 262.386 -11.715 0.50 27.01 168 ALA B C 1
ATOM 8400 O O B ALA E 2 148 ? -113.926 261.787 -11.741 0.50 27.32 168 ALA B O 1
ATOM 8402 N N B GLY E 2 149 ? -115.438 263.060 -10.656 0.50 26.38 169 GLY B N 1
ATOM 8403 C CA B GLY E 2 149 ? -114.715 263.074 -9.391 0.50 25.97 169 GLY B CA 1
ATOM 8404 C C B GLY E 2 149 ? -113.485 263.961 -9.381 0.50 25.46 169 GLY B C 1
ATOM 8405 O O B GLY E 2 149 ? -112.511 263.663 -8.693 0.50 25.56 169 GLY B O 1
ATOM 8406 N N B THR E 2 150 ? -113.522 265.051 -10.140 0.50 25.10 170 THR B N 1
ATOM 8407 C CA B THR E 2 150 ? -112.415 266.003 -10.148 0.50 25.12 170 THR B CA 1
ATOM 8408 C C B THR E 2 150 ? -112.857 267.383 -9.664 0.50 25.21 170 THR B C 1
ATOM 8409 O O B THR E 2 150 ? -112.044 268.168 -9.184 0.50 25.02 170 THR B O 1
ATOM 8413 N N B GLY E 2 151 ? -114.145 267.675 -9.800 0.50 25.16 171 GLY B N 1
ATOM 8414 C CA B GLY E 2 151 ? -114.670 268.986 -9.437 0.50 25.03 171 GLY B CA 1
ATOM 8415 C C B GLY E 2 151 ? -114.383 270.012 -10.518 0.50 25.02 171 GLY B C 1
ATOM 8416 O O B GLY E 2 151 ? -114.643 271.200 -10.345 0.50 24.33 171 GLY B O 1
ATOM 8417 N N B ASN E 2 152 ? -113.836 269.550 -11.637 0.50 25.11 172 ASN B N 1
ATOM 8418 C CA B ASN E 2 152 ? -113.562 270.424 -12.768 0.50 25.26 172 ASN B CA 1
ATOM 8419 C C B ASN E 2 152 ? -114.640 270.242 -13.831 0.50 25.32 172 ASN B C 1
ATOM 8420 O O B ASN E 2 152 ? -114.893 269.127 -14.282 0.50 25.55 172 ASN B O 1
ATOM 8425 N N B ILE E 2 153 ? -115.254 271.347 -14.238 0.50 24.80 173 ILE B N 1
ATOM 8426 C CA B ILE E 2 153 ? -116.431 271.312 -15.092 0.50 25.41 173 ILE B CA 1
ATOM 8427 C C B ILE E 2 153 ? -116.079 271.433 -16.579 0.50 25.48 173 ILE B C 1
ATOM 8428 O O B ILE E 2 153 ? -116.959 271.367 -17.435 0.50 25.68 173 ILE B O 1
ATOM 8432 N N B ILE E 2 154 ? -114.791 271.581 -16.886 0.50 25.19 174 ILE B N 1
ATOM 8433 C CA B ILE E 2 154 ? -114.362 271.885 -18.256 0.50 25.21 174 ILE B CA 1
ATOM 8434 C C B ILE E 2 154 ? -114.789 270.848 -19.294 0.50 25.71 174 ILE B C 1
ATOM 8435 O O B ILE E 2 154 ? -115.193 271.200 -20.401 0.50 25.59 174 ILE B O 1
ATOM 8440 N N B GLU E 2 155 ? -114.690 269.571 -18.953 0.50 26.46 175 GLU B N 1
ATOM 8441 C CA B GLU E 2 155 ? -115.010 268.526 -19.916 0.50 27.11 175 GLU B CA 1
ATOM 8442 C C B GLU E 2 155 ? -116.516 268.418 -20.132 0.50 25.82 175 GLU B C 1
ATOM 8443 O O B GLU E 2 155 ? -116.967 268.098 -21.231 0.50 25.70 175 GLU B O 1
ATOM 8449 N N B ALA E 2 156 ? -117.294 268.691 -19.090 0.50 24.60 176 ALA B N 1
ATOM 8450 C CA B ALA E 2 156 ? -118.744 268.721 -19.228 0.50 23.72 176 ALA B CA 1
ATOM 8451 C C B ALA E 2 156 ? -119.137 269.823 -20.202 0.50 23.50 176 ALA B C 1
ATOM 8452 O O B ALA E 2 156 ? -119.996 269.628 -21.056 0.50 22.87 176 ALA B O 1
ATOM 8454 N N B VAL E 2 157 ? -118.500 270.985 -20.077 0.50 23.26 177 VAL B N 1
ATOM 8455 C CA B VAL E 2 157 ? -118.776 272.087 -20.992 0.50 23.18 177 VAL B CA 1
ATOM 8456 C C B VAL E 2 157 ? -118.444 271.689 -22.427 0.50 22.91 177 VAL B C 1
ATOM 8457 O O B VAL E 2 157 ? -119.207 271.974 -23.349 0.50 22.48 177 VAL B O 1
ATOM 8461 N N B ARG E 2 158 ? -117.307 271.023 -22.613 0.50 22.91 178 ARG B N 1
ATOM 8462 C CA B ARG E 2 158 ? -116.895 270.585 -23.942 0.50 23.21 178 ARG B CA 1
ATOM 8463 C C B ARG E 2 158 ? -117.948 269.671 -24.558 0.50 22.78 178 ARG B C 1
ATOM 8464 O O B ARG E 2 158 ? -118.311 269.821 -25.716 0.50 22.50 178 ARG B O 1
ATOM 8472 N N B HIS E 2 159 ? -118.439 268.718 -23.781 0.50 23.36 179 HIS B N 1
ATOM 8473 C CA B HIS E 2 159 ? -119.390 267.745 -24.301 0.50 23.63 179 HIS B CA 1
ATOM 8474 C C B HIS E 2 159 ? -120.762 268.370 -24.570 0.50 23.42 179 HIS B C 1
ATOM 8475 O O B HIS E 2 159 ? -121.356 268.137 -25.620 0.50 22.63 179 HIS B O 1
ATOM 8482 N N B VAL E 2 160 ? -121.254 269.172 -23.632 0.50 23.10 180 VAL B N 1
ATOM 8483 C CA B VAL E 2 160 ? -122.517 269.871 -23.836 0.50 23.37 180 VAL B CA 1
ATOM 8484 C C B VAL E 2 160 ? -122.471 270.672 -25.135 0.50 23.20 180 VAL B C 1
ATOM 8485 O O B VAL E 2 160 ? -123.345 270.534 -25.992 0.50 22.43 180 VAL B O 1
ATOM 8489 N N B ARG E 2 161 ? -121.440 271.498 -25.288 0.50 23.37 181 ARG B N 1
ATOM 8490 C CA B ARG E 2 161 ? -121.293 272.301 -26.498 0.50 23.50 181 ARG B CA 1
ATOM 8491 C C B ARG E 2 161 ? -121.148 271.406 -27.722 0.50 23.46 181 ARG B C 1
ATOM 8492 O O B ARG E 2 161 ? -121.597 271.749 -28.818 0.50 22.94 181 ARG B O 1
ATOM 8500 N N B SER E 2 162 ? -120.518 270.254 -27.534 0.50 23.30 182 SER B N 1
ATOM 8501 C CA B SER E 2 162 ? -120.354 269.302 -28.624 0.50 23.83 182 SER B CA 1
ATOM 8502 C C B SER E 2 162 ? -121.714 268.802 -29.117 0.50 23.65 182 SER B C 1
ATOM 8503 O O B SER E 2 162 ? -122.036 268.916 -30.301 0.50 23.11 182 SER B O 1
ATOM 8506 N N B VAL E 2 163 ? -122.512 268.259 -28.202 0.50 23.54 183 VAL B N 1
ATOM 8507 C CA B VAL E 2 163 ? -123.819 267.711 -28.553 0.50 23.66 183 VAL B CA 1
ATOM 8508 C C B VAL E 2 163 ? -124.755 268.791 -29.101 0.50 24.58 183 VAL B C 1
ATOM 8509 O O B VAL E 2 163 ? -125.355 268.622 -30.163 0.50 23.95 183 VAL B O 1
ATOM 8513 N N B ASN E 2 164 ? -124.878 269.898 -28.376 0.50 25.51 184 ASN B N 1
ATOM 8514 C CA B ASN E 2 164 ? -125.771 270.979 -28.786 0.50 26.45 184 ASN B CA 1
ATOM 8515 C C B ASN E 2 164 ? -125.284 271.653 -30.056 0.50 26.41 184 ASN B C 1
ATOM 8516 O O B ASN E 2 164 ? -126.080 272.157 -30.845 0.50 26.43 184 ASN B O 1
ATOM 8521 N N B GLY E 2 165 ? -123.970 271.661 -30.246 0.50 26.41 185 GLY B N 1
ATOM 8522 C CA B GLY E 2 165 ? -123.378 272.236 -31.442 0.50 26.41 185 GLY B CA 1
ATOM 8523 C C B GLY E 2 165 ? -123.820 271.492 -32.685 0.50 26.33 185 GLY B C 1
ATOM 8524 O O B GLY E 2 165 ? -124.302 272.094 -33.641 0.50 25.96 185 GLY B O 1
ATOM 8525 N N B ASP E 2 166 ? -123.654 270.175 -32.674 0.50 26.38 186 ASP B N 1
ATOM 8526 C CA B ASP E 2 166 ? -124.023 269.359 -33.825 0.50 26.48 186 ASP B CA 1
ATOM 8527 C C B ASP E 2 166 ? -125.534 269.356 -34.048 0.50 26.93 186 ASP B C 1
ATOM 8528 O O B ASP E 2 166 ? -126.000 269.288 -35.185 0.50 26.57 186 ASP B O 1
ATOM 8533 N N B ILE E 2 167 ? -126.301 269.431 -32.967 0.50 27.47 187 ILE B N 1
ATOM 8534 C CA B ILE E 2 167 ? -127.749 269.474 -33.095 0.50 28.28 187 ILE B CA 1
ATOM 8535 C C B ILE E 2 167 ? -128.164 270.705 -33.898 0.50 29.04 187 ILE B C 1
ATOM 8536 O O B ILE E 2 167 ? -129.024 270.623 -34.774 0.50 28.60 187 ILE B O 1
ATOM 8541 N N B ARG E 2 168 ? -127.537 271.842 -33.612 0.50 30.23 188 ARG B N 1
ATOM 8542 C CA B ARG E 2 168 ? -127.819 273.073 -34.348 0.50 31.68 188 ARG B CA 1
ATOM 8543 C C B ARG E 2 168 ? -127.358 272.972 -35.800 0.50 31.48 188 ARG B C 1
ATOM 8544 O O B ARG E 2 168 ? -128.037 273.443 -36.712 0.50 31.01 188 ARG B O 1
ATOM 8552 N N B VAL E 2 169 ? -126.198 272.363 -36.011 0.50 31.21 189 VAL B N 1
ATOM 8553 C CA B VAL E 2 169 ? -125.705 272.132 -37.362 0.50 31.49 189 VAL B CA 1
ATOM 8554 C C B VAL E 2 169 ? -126.694 271.243 -38.112 0.50 31.55 189 VAL B C 1
ATOM 8555 O O B VAL E 2 169 ? -127.017 271.484 -39.273 0.50 30.91 189 VAL B O 1
ATOM 8559 N N B LEU E 2 170 ? -127.180 270.217 -37.428 0.50 32.11 190 LEU B N 1
ATOM 8560 C CA B LEU E 2 170 ? -128.081 269.249 -38.029 0.50 33.14 190 LEU B CA 1
ATOM 8561 C C B LEU E 2 170 ? -129.397 269.897 -38.458 0.50 33.54 190 LEU B C 1
ATOM 8562 O O B LEU E 2 170 ? -129.941 269.574 -39.514 0.50 33.35 190 LEU B O 1
ATOM 8567 N N B ARG E 2 171 ? -129.896 270.822 -37.644 0.50 34.07 191 ARG B N 1
ATOM 8568 C CA B ARG E 2 171 ? -131.209 271.423 -37.879 0.50 35.07 191 ARG B CA 1
ATOM 8569 C C B ARG E 2 171 ? -131.278 272.173 -39.205 0.50 35.87 191 ARG B C 1
ATOM 8570 O O B ARG E 2 171 ? -132.275 272.096 -39.920 0.50 35.58 191 ARG B O 1
ATOM 8572 N N B ASN E 2 172 ? -130.214 272.897 -39.528 0.50 36.77 192 ASN B N 1
ATOM 8573 C CA B ASN E 2 172 ? -130.194 273.751 -40.710 0.50 37.75 192 ASN B CA 1
ATOM 8574 C C B ASN E 2 172 ? -129.535 273.066 -41.905 0.50 37.29 192 ASN B C 1
ATOM 8575 O O B ASN E 2 172 ? -129.328 273.681 -42.952 0.50 37.12 192 ASN B O 1
ATOM 8580 N N B MET E 2 173 ? -129.210 271.790 -41.748 0.50 36.34 193 MET B N 1
ATOM 8581 C CA B MET E 2 173 ? -128.469 271.065 -42.767 0.50 36.15 193 MET B CA 1
ATOM 8582 C C B MET E 2 173 ? -129.324 270.722 -43.983 0.50 35.83 193 MET B C 1
ATOM 8583 O O B MET E 2 173 ? -130.508 270.411 -43.862 0.50 34.46 193 MET B O 1
ATOM 8588 N N B ASP E 2 174 ? -128.703 270.782 -45.156 0.50 36.01 194 ASP B N 1
ATOM 8589 C CA B ASP E 2 174 ? -129.342 270.359 -46.394 0.50 37.04 194 ASP B CA 1
ATOM 8590 C C B ASP E 2 174 ? -129.784 268.902 -46.266 0.50 36.65 194 ASP B C 1
ATOM 8591 O O B ASP E 2 174 ? -128.990 268.035 -45.902 0.50 35.39 194 ASP B O 1
ATOM 8596 N N B ASP E 2 175 ? -131.052 268.638 -46.564 0.50 36.37 195 ASP B N 1
ATOM 8597 C CA B ASP E 2 175 ? -131.618 267.303 -46.383 0.50 36.65 195 ASP B CA 1
ATOM 8598 C C B ASP E 2 175 ? -130.783 266.226 -47.067 0.50 35.60 195 ASP B C 1
ATOM 8599 O O B ASP E 2 175 ? -130.628 265.125 -46.541 0.50 35.64 195 ASP B O 1
ATOM 8604 N N B ASP E 2 176 ? -130.238 266.545 -48.233 0.50 34.31 196 ASP B N 1
ATOM 8605 C CA B ASP E 2 176 ? -129.498 265.562 -49.013 0.50 33.93 196 ASP B CA 1
ATOM 8606 C C B ASP E 2 176 ? -128.148 265.214 -48.392 0.50 33.45 196 ASP B C 1
ATOM 8607 O O B ASP E 2 176 ? -127.504 264.256 -48.810 0.50 32.74 196 ASP B O 1
ATOM 8612 N N B GLU E 2 177 ? -127.722 265.989 -47.399 0.50 32.76 197 GLU B N 1
ATOM 8613 C CA B GLU E 2 177 ? -126.417 265.777 -46.778 0.50 32.73 197 GLU B CA 1
ATOM 8614 C C B GLU E 2 177 ? -126.518 265.060 -45.429 0.50 32.39 197 GLU B C 1
ATOM 8615 O O B GLU E 2 177 ? -125.505 264.678 -44.846 0.50 32.62 197 GLU B O 1
ATOM 8621 N N B VAL E 2 178 ? -127.736 264.861 -44.940 0.50 31.72 198 VAL B N 1
ATOM 8622 C CA B VAL E 2 178 ? -127.929 264.224 -43.636 0.50 31.69 198 VAL B CA 1
ATOM 8623 C C B VAL E 2 178 ? -127.466 262.764 -43.604 0.50 31.64 198 VAL B C 1
ATOM 8624 O O B VAL E 2 178 ? -126.992 262.287 -42.573 0.50 30.55 198 VAL B O 1
ATOM 8628 N N B PHE E 2 179 ? -127.611 262.054 -44.720 0.50 31.84 199 PHE B N 1
ATOM 8629 C CA B PHE E 2 179 ? -127.180 260.659 -44.790 0.50 32.42 199 PHE B CA 1
ATOM 8630 C C B PHE E 2 179 ? -125.704 260.555 -44.425 0.50 32.03 199 PHE B C 1
ATOM 8631 O O B PHE E 2 179 ? -125.312 259.765 -43.565 0.50 31.29 199 PHE B O 1
ATOM 8639 N N B THR E 2 180 ? -124.890 261.369 -45.085 0.50 31.47 200 THR B N 1
ATOM 8640 C CA B THR E 2 180 ? -123.458 261.390 -44.834 0.50 31.35 200 THR B CA 1
ATOM 8641 C C B THR E 2 180 ? -123.172 261.777 -43.387 0.50 31.12 200 THR B C 1
ATOM 8642 O O B THR E 2 180 ? -122.286 261.211 -42.749 0.50 30.26 200 THR B O 1
ATOM 8646 N N B PHE E 2 181 ? -123.930 262.738 -42.873 0.50 31.16 201 PHE B N 1
ATOM 8647 C CA B PHE E 2 181 ? -123.759 263.186 -41.497 0.50 31.65 201 PHE B CA 1
ATOM 8648 C C B PHE E 2 181 ? -123.996 262.029 -40.529 0.50 31.57 201 PHE B C 1
ATOM 8649 O O B PHE E 2 181 ? -123.282 261.882 -39.537 0.50 30.56 201 PHE B O 1
ATOM 8657 N N B ALA E 2 182 ? -125.001 261.210 -40.826 0.50 31.69 202 ALA B N 1
ATOM 8658 C CA B ALA E 2 182 ? -125.320 260.054 -39.995 0.50 32.15 202 ALA B CA 1
ATOM 8659 C C B ALA E 2 182 ? -124.168 259.053 -40.004 0.50 32.22 202 ALA B C 1
ATOM 8660 O O B ALA E 2 182 ? -123.804 258.496 -38.967 0.50 31.07 202 ALA B O 1
ATOM 8662 N N B LYS E 2 183 ? -123.595 258.829 -41.179 0.50 33.08 203 LYS B N 1
ATOM 8663 C CA B LYS E 2 183 ? -122.445 257.945 -41.298 0.50 34.53 203 LYS B CA 1
ATOM 8664 C C B LYS E 2 183 ? -121.293 258.446 -40.432 0.50 35.37 203 LYS B C 1
ATOM 8665 O O B LYS E 2 183 ? -120.749 257.699 -39.622 0.50 35.78 203 LYS B O 1
ATOM 8671 N N B LYS E 2 184 ? -120.929 259.713 -40.608 0.50 36.16 204 LYS B N 1
ATOM 8672 C CA B LYS E 2 184 ? -119.838 260.322 -39.851 0.50 38.32 204 LYS B CA 1
ATOM 8673 C C B LYS E 2 184 ? -120.087 260.259 -38.348 0.50 37.72 204 LYS B C 1
ATOM 8674 O O B LYS E 2 184 ? -119.162 260.039 -37.568 0.50 37.92 204 LYS B O 1
ATOM 8680 N N B LEU E 2 185 ? -121.336 260.465 -37.942 0.50 37.04 205 LEU B N 1
ATOM 8681 C CA B LEU E 2 185 ? -121.703 260.357 -36.536 0.50 36.66 205 LEU B CA 1
ATOM 8682 C C B LEU E 2 185 ? -121.693 258.900 -36.092 0.50 36.32 205 LEU B C 1
ATOM 8683 O O B LEU E 2 185 ? -121.517 258.606 -34.910 0.50 36.40 205 LEU B O 1
ATOM 8688 N N B ALA E 2 186 ? -121.885 257.993 -37.046 0.50 35.31 206 ALA B N 1
ATOM 8689 C CA B ALA E 2 186 ? -122.045 256.580 -36.739 0.50 35.15 206 ALA B CA 1
ATOM 8690 C C B ALA E 2 186 ? -123.312 256.393 -35.918 0.50 34.49 206 ALA B C 1
ATOM 8691 O O B ALA E 2 186 ? -123.312 255.698 -34.903 0.50 33.02 206 ALA B O 1
ATOM 8693 N N B ALA E 2 187 ? -124.390 257.029 -36.362 0.50 34.42 207 ALA B N 1
ATOM 8694 C CA B ALA E 2 187 ? -125.656 256.991 -35.642 0.50 34.38 207 ALA B CA 1
ATOM 8695 C C B ALA E 2 187 ? -126.802 256.658 -36.589 0.50 33.97 207 ALA B C 1
ATOM 8696 O O B ALA E 2 187 ? -126.748 256.986 -37.771 0.50 33.35 207 ALA B O 1
ATOM 8698 N N B PRO E 2 188 ? -127.850 256.009 -36.062 0.50 34.03 208 PRO B N 1
ATOM 8699 C CA B PRO E 2 188 ? -129.000 255.581 -36.859 0.50 34.15 208 PRO B CA 1
ATOM 8700 C C B PRO E 2 188 ? -129.677 256.756 -37.553 0.50 34.25 208 PRO B C 1
ATOM 8701 O O B PRO E 2 188 ? -130.005 257.753 -36.909 0.50 33.69 208 PRO B O 1
ATOM 8705 N N B TYR E 2 189 ? -129.884 256.628 -38.858 0.50 34.87 209 TYR B N 1
ATOM 8706 C CA B TYR E 2 189 ? -130.422 257.716 -39.664 0.50 35.14 209 TYR B CA 1
ATOM 8707 C C B TYR E 2 189 ? -131.776 258.193 -39.143 0.50 35.38 209 TYR B C 1
ATOM 8708 O O B TYR E 2 189 ? -132.068 259.388 -39.159 0.50 33.82 209 TYR B O 1
ATOM 8717 N N B ASP E 2 190 ? -132.597 257.258 -38.679 0.50 36.25 210 ASP B N 1
ATOM 8718 C CA B ASP E 2 190 ? -133.929 257.596 -38.183 0.50 37.44 210 ASP B CA 1
ATOM 8719 C C B ASP E 2 190 ? -133.856 258.602 -37.032 0.50 36.39 210 ASP B C 1
ATOM 8720 O O B ASP E 2 190 ? -134.535 259.630 -37.048 0.50 35.41 210 ASP B O 1
ATOM 8725 N N B LEU E 2 191 ? -133.030 258.299 -36.035 0.50 34.99 211 LEU B N 1
ATOM 8726 C CA B LEU E 2 191 ? -132.875 259.168 -34.873 0.50 34.42 211 LEU B CA 1
ATOM 8727 C C B LEU E 2 191 ? -132.233 260.509 -35.224 0.50 33.21 211 LEU B C 1
ATOM 8728 O O B LEU E 2 191 ? -132.506 261.519 -34.580 0.50 32.71 211 LEU B O 1
ATOM 8733 N N B VAL E 2 192 ? -131.377 260.519 -36.237 0.50 32.40 212 VAL B N 1
ATOM 8734 C CA B VAL E 2 192 ? -130.741 261.758 -36.669 0.50 32.51 212 VAL B CA 1
ATOM 8735 C C B VAL E 2 192 ? -131.789 262.718 -37.231 0.50 32.99 212 VAL B C 1
ATOM 8736 O O B VAL E 2 192 ? -131.809 263.901 -36.885 0.50 32.07 212 VAL B O 1
ATOM 8740 N N B MET E 2 193 ? -132.665 262.201 -38.088 0.50 33.39 213 MET B N 1
ATOM 8741 C CA B MET E 2 193 ? -133.732 263.005 -38.674 0.50 34.75 213 MET B CA 1
ATOM 8742 C C B MET E 2 193 ? -134.757 263.415 -37.619 0.50 35.55 213 MET B C 1
ATOM 8743 O O B MET E 2 193 ? -135.299 264.518 -37.662 0.50 35.63 213 MET B O 1
ATOM 8748 N N B GLN E 2 194 ? -135.025 262.526 -36.671 0.50 36.64 214 GLN B N 1
ATOM 8749 C CA B GLN E 2 194 ? -135.938 262.845 -35.588 0.50 38.01 214 GLN B CA 1
ATOM 8750 C C B GLN E 2 194 ? -135.344 263.948 -34.719 0.50 37.91 214 GLN B C 1
ATOM 8751 O O B GLN E 2 194 ? -136.071 264.747 -34.125 0.50 38.67 214 GLN B O 1
ATOM 8757 N N B THR E 2 195 ? -134.018 263.988 -34.648 0.50 36.60 215 THR B N 1
ATOM 8758 C CA B THR E 2 195 ? -133.326 265.024 -33.895 0.50 35.90 215 THR B CA 1
ATOM 8759 C C B THR E 2 195 ? -133.311 266.325 -34.690 0.50 35.39 215 THR B C 1
ATOM 8760 O O B THR E 2 195 ? -133.419 267.412 -34.125 0.50 35.18 215 THR B O 1
ATOM 8764 N N B LYS E 2 196 ? -133.178 266.203 -36.005 0.50 35.20 216 LYS B N 1
ATOM 8765 C CA B LYS E 2 196 ? -133.205 267.360 -36.889 0.50 35.52 216 LYS B CA 1
ATOM 8766 C C B LYS E 2 196 ? -134.548 268.073 -36.770 0.50 35.20 216 LYS B C 1
ATOM 8767 O O B LYS E 2 196 ? -134.606 269.251 -36.421 0.50 34.83 216 LYS B O 1
ATOM 8773 N N B GLN E 2 197 ? -135.624 267.343 -37.045 0.50 35.06 217 GLN B N 1
ATOM 8774 C CA B GLN E 2 197 ? -136.973 267.899 -36.978 0.50 35.02 217 GLN B CA 1
ATOM 8775 C C B GLN E 2 197 ? -137.244 268.552 -35.626 0.50 34.71 217 GLN B C 1
ATOM 8776 O O B GLN E 2 197 ? -137.717 269.685 -35.555 0.50 33.89 217 GLN B O 1
ATOM 8778 N N B LEU E 2 198 ? -136.932 267.834 -34.553 0.50 34.37 218 LEU B N 1
ATOM 8779 C CA B LEU E 2 198 ? -137.260 268.283 -33.205 0.50 34.56 218 LEU B CA 1
ATOM 8780 C C B LEU E 2 198 ? -136.394 269.461 -32.756 0.50 34.25 218 LEU B C 1
ATOM 8781 O O B LEU E 2 198 ? -136.821 270.279 -31.941 0.50 34.24 218 LEU B O 1
ATOM 8786 N N B GLY E 2 199 ? -135.174 269.541 -33.278 0.50 33.46 219 GLY B N 1
ATOM 8787 C CA B GLY E 2 199 ? -134.261 270.623 -32.919 0.50 32.61 219 GLY B CA 1
ATOM 8788 C C B GLY E 2 199 ? -133.560 270.397 -31.591 0.50 32.24 219 GLY B C 1
ATOM 8789 O O B GLY E 2 199 ? -132.926 271.303 -31.052 0.50 32.32 219 GLY B O 1
ATOM 8790 N N B ARG E 2 200 ? -133.671 269.184 -31.061 0.50 31.40 220 ARG B N 1
ATOM 8791 C CA B ARG E 2 200 ? -133.022 268.833 -29.803 0.50 31.54 220 ARG B CA 1
ATOM 8792 C C B ARG E 2 200 ? -132.994 267.314 -29.629 0.50 30.64 220 ARG B C 1
ATOM 8793 O O B ARG E 2 200 ? -133.548 266.583 -30.446 0.50 29.75 220 ARG B O 1
ATOM 8801 N N B LEU E 2 201 ? -132.341 266.842 -28.571 0.50 30.79 221 LEU B N 1
ATOM 8802 C CA B LEU E 2 201 ? -132.348 265.415 -28.258 0.50 30.88 221 LEU B CA 1
ATOM 8803 C C B LEU E 2 201 ? -133.775 264.954 -28.017 0.50 30.61 221 LEU B C 1
ATOM 8804 O O B LEU E 2 201 ? -134.509 265.570 -27.249 0.50 31.26 221 LEU B O 1
ATOM 8809 N N B PRO E 2 202 ? -134.173 263.859 -28.673 0.50 30.88 222 PRO B N 1
ATOM 8810 C CA B PRO E 2 202 ? -135.522 263.325 -28.505 0.50 30.50 222 PRO B CA 1
ATOM 8811 C C B PRO E 2 202 ? -135.776 262.747 -27.113 0.50 29.64 222 PRO B C 1
ATOM 8812 O O B PRO E 2 202 ? -136.798 262.101 -26.898 0.50 29.47 222 PRO B O 1
ATOM 8816 N N B VAL E 2 203 ? -134.857 262.978 -26.179 0.50 28.92 223 VAL B N 1
ATOM 8817 C CA B VAL E 2 203 ? -135.055 262.557 -24.794 0.50 28.20 223 VAL B CA 1
ATOM 8818 C C B VAL E 2 203 ? -134.492 263.605 -23.843 0.50 27.79 223 VAL B C 1
ATOM 8819 O O B VAL E 2 203 ? -133.794 264.524 -24.268 0.50 27.85 223 VAL B O 1
ATOM 8823 N N B VAL E 2 204 ? -134.795 263.463 -22.557 0.50 27.09 224 VAL B N 1
ATOM 8824 C CA B VAL E 2 204 ? -134.261 264.365 -21.543 0.50 27.06 224 VAL B CA 1
ATOM 8825 C C B VAL E 2 204 ? -132.732 264.305 -21.520 0.50 26.91 224 VAL B C 1
ATOM 8826 O O B VAL E 2 204 ? -132.143 263.224 -21.592 0.50 26.20 224 VAL B O 1
ATOM 8830 N N B GLN E 2 205 ? -132.101 265.473 -21.418 0.50 26.48 225 GLN B N 1
ATOM 8831 C CA B GLN E 2 205 ? -130.643 265.573 -21.448 0.50 26.55 225 GLN B CA 1
ATOM 8832 C C B GLN E 2 205 ? -130.104 266.362 -20.257 0.50 26.27 225 GLN B C 1
ATOM 8833 O O B GLN E 2 205 ? -130.318 267.573 -20.155 0.50 26.42 225 GLN B O 1
ATOM 8835 N N B PHE E 2 206 ? -129.395 265.666 -19.370 0.50 25.63 226 PHE B N 1
ATOM 8836 C CA B PHE E 2 206 ? -128.796 266.275 -18.190 0.50 25.57 226 PHE B CA 1
ATOM 8837 C C B PHE E 2 206 ? -127.288 266.455 -18.359 0.50 26.08 226 PHE B C 1
ATOM 8838 O O B PHE E 2 206 ? -126.658 265.790 -19.183 0.50 25.98 226 PHE B O 1
ATOM 8846 N N B ALA E 2 207 ? -126.714 267.348 -17.560 0.50 25.93 227 ALA B N 1
ATOM 8847 C CA B ALA E 2 207 ? -125.269 267.525 -17.524 0.50 25.92 227 ALA B CA 1
ATOM 8848 C C B ALA E 2 207 ? -124.706 266.801 -16.307 0.50 25.81 227 ALA B C 1
ATOM 8849 O O B ALA E 2 207 ? -125.378 266.687 -15.279 0.50 25.66 227 ALA B O 1
ATOM 8851 N N B ALA E 2 208 ? -123.475 266.315 -16.424 0.50 25.04 228 ALA B N 1
ATOM 8852 C CA B ALA E 2 208 ? -122.837 265.591 -15.333 0.50 25.23 228 ALA B CA 1
ATOM 8853 C C B ALA E 2 208 ? -121.319 265.640 -15.453 0.50 25.55 228 ALA B C 1
ATOM 8854 O O B ALA E 2 208 ? -120.764 265.472 -16.541 0.50 24.98 228 ALA B O 1
ATOM 8856 N N B GLY E 2 209 ? -120.650 265.876 -14.330 0.50 25.85 229 GLY B N 1
ATOM 8857 C CA B GLY E 2 209 ? -119.195 265.859 -14.297 0.50 25.68 229 GLY B CA 1
ATOM 8858 C C B GLY E 2 209 ? -118.581 267.172 -13.858 0.50 25.66 229 GLY B C 1
ATOM 8859 O O B GLY E 2 209 ? -118.496 268.126 -14.635 0.50 25.88 229 GLY B O 1
ATOM 8860 N N B GLY E 2 210 ? -118.147 267.218 -12.604 0.50 25.28 230 GLY B N 1
ATOM 8861 C CA B GLY E 2 210 ? -117.400 268.361 -12.096 0.50 25.75 230 GLY B CA 1
ATOM 8862 C C B GLY E 2 210 ? -118.262 269.526 -11.653 0.50 25.76 230 GLY B C 1
ATOM 8863 O O B GLY E 2 210 ? -117.747 270.600 -11.338 0.50 25.56 230 GLY B O 1
ATOM 8864 N N B VAL E 2 211 ? -119.576 269.325 -11.633 0.50 26.06 231 VAL B N 1
ATOM 8865 C CA B VAL E 2 211 ? -120.492 270.362 -11.171 0.50 26.18 231 VAL B CA 1
ATOM 8866 C C B VAL E 2 211 ? -120.319 270.515 -9.665 0.50 26.33 231 VAL B C 1
ATOM 8867 O O B VAL E 2 211 ? -120.783 269.681 -8.894 0.50 27.15 231 VAL B O 1
ATOM 8871 N N B ALA E 2 212 ? -119.642 271.578 -9.251 0.50 26.23 232 ALA B N 1
ATOM 8872 C CA B ALA E 2 212 ? -119.283 271.750 -7.849 0.50 26.66 232 ALA B CA 1
ATOM 8873 C C B ALA E 2 212 ? -120.035 272.912 -7.202 0.50 27.05 232 ALA B C 1
ATOM 8874 O O B ALA E 2 212 ? -120.513 272.794 -6.073 0.50 26.69 232 ALA B O 1
ATOM 8876 N N B THR E 2 213 ? -120.138 274.029 -7.916 0.50 27.25 233 THR B N 1
ATOM 8877 C CA B THR E 2 213 ? -120.774 275.225 -7.371 0.50 27.50 233 THR B CA 1
ATOM 8878 C C B THR E 2 213 ? -122.085 275.556 -8.078 0.50 27.51 233 THR B C 1
ATOM 8879 O O B THR E 2 213 ? -122.363 275.049 -9.165 0.50 28.18 233 THR B O 1
ATOM 8883 N N B PRO E 2 214 ? -122.896 276.420 -7.454 0.50 26.95 234 PRO B N 1
ATOM 8884 C CA B PRO E 2 214 ? -124.132 276.914 -8.050 0.50 26.55 234 PRO B CA 1
ATOM 8885 C C B PRO E 2 214 ? -123.910 277.509 -9.436 0.50 25.80 234 PRO B C 1
ATOM 8886 O O B PRO E 2 214 ? -124.717 277.293 -10.339 0.50 25.35 234 PRO B O 1
ATOM 8890 N N B ALA E 2 215 ? -122.824 278.255 -9.604 0.50 25.44 235 ALA B N 1
ATOM 8891 C CA B ALA E 2 215 ? -122.526 278.854 -10.899 0.50 25.20 235 ALA B CA 1
ATOM 8892 C C B ALA E 2 215 ? -122.352 277.766 -11.959 0.50 24.74 235 ALA B C 1
ATOM 8893 O O B ALA E 2 215 ? -122.795 277.922 -13.095 0.50 24.82 235 ALA B O 1
ATOM 8895 N N B ASP E 2 216 ? -121.707 276.667 -11.583 0.50 24.99 236 ASP B N 1
ATOM 8896 C CA B ASP E 2 216 ? -121.507 275.546 -12.499 0.50 25.09 236 ASP B CA 1
ATOM 8897 C C B ASP E 2 216 ? -122.844 275.004 -12.981 0.50 24.94 236 ASP B C 1
ATOM 8898 O O B ASP E 2 216 ? -123.061 274.820 -14.180 0.50 24.56 236 ASP B O 1
ATOM 8903 N N B ALA E 2 217 ? -123.738 274.734 -12.036 0.50 24.92 237 ALA B N 1
ATOM 8904 C CA B ALA E 2 217 ? -125.032 274.155 -12.364 0.50 25.09 237 ALA B CA 1
ATOM 8905 C C B ALA E 2 217 ? -125.832 275.088 -13.264 0.50 24.85 237 ALA B C 1
ATOM 8906 O O B ALA E 2 217 ? -126.440 274.652 -14.239 0.50 24.87 237 ALA B O 1
ATOM 8908 N N B ALA E 2 218 ? -125.826 276.377 -12.942 0.50 25.16 238 ALA B N 1
ATOM 8909 C CA B ALA E 2 218 ? -126.577 277.352 -13.720 0.50 25.34 238 ALA B CA 1
ATOM 8910 C C B ALA E 2 218 ? -126.002 277.469 -15.127 0.50 25.30 238 ALA B C 1
ATOM 8911 O O B ALA E 2 218 ? -126.734 277.684 -16.094 0.50 24.84 238 ALA B O 1
ATOM 8913 N N B LEU E 2 219 ? -124.685 277.323 -15.234 0.50 25.44 239 LEU B N 1
ATOM 8914 C CA B LEU E 2 219 ? -124.014 277.369 -16.525 0.50 25.79 239 LEU B CA 1
ATOM 8915 C C B LEU E 2 219 ? -124.547 276.269 -17.445 0.50 25.31 239 LEU B C 1
ATOM 8916 O O B LEU E 2 219 ? -124.859 276.517 -18.612 0.50 24.27 239 LEU B O 1
ATOM 8921 N N B MET E 2 220 ? -124.660 275.056 -16.911 0.50 25.48 240 MET B N 1
ATOM 8922 C CA B MET E 2 220 ? -125.158 273.928 -17.690 0.50 26.08 240 MET B CA 1
ATOM 8923 C C B MET E 2 220 ? -126.568 274.209 -18.197 0.50 25.98 240 MET B C 1
ATOM 8924 O O B MET E 2 220 ? -126.904 273.891 -19.340 0.50 26.00 240 MET B O 1
ATOM 8929 N N B MET E 2 221 ? -127.396 274.811 -17.351 0.50 25.95 241 MET B N 1
ATOM 8930 C CA B MET E 2 221 ? -128.761 275.135 -17.750 0.50 26.40 241 MET B CA 1
ATOM 8931 C C B MET E 2 221 ? -128.772 276.197 -18.847 0.50 26.63 241 MET B C 1
ATOM 8932 O O B MET E 2 221 ? -129.574 276.122 -19.772 0.50 27.43 241 MET B O 1
ATOM 8937 N N B GLN E 2 222 ? -127.886 277.183 -18.754 0.50 26.71 242 GLN B N 1
ATOM 8938 C CA B GLN E 2 222 ? -127.854 278.247 -19.758 0.50 27.31 242 GLN B CA 1
ATOM 8939 C C B GLN E 2 222 ? -127.301 277.736 -21.082 0.50 28.55 242 GLN B C 1
ATOM 8940 O O B GLN E 2 222 ? -127.561 278.318 -22.130 0.50 29.08 242 GLN B O 1
ATOM 8946 N N B LEU E 2 223 ? -126.545 276.643 -21.036 0.50 29.55 243 LEU B N 1
ATOM 8947 C CA B LEU E 2 223 ? -126.027 276.035 -22.254 0.50 30.11 243 LEU B CA 1
ATOM 8948 C C B LEU E 2 223 ? -127.101 275.206 -22.957 0.50 30.97 243 LEU B C 1
ATOM 8949 O O B LEU E 2 223 ? -126.959 274.869 -24.132 0.50 31.55 243 LEU B O 1
ATOM 8954 N N B GLY E 2 224 ? -128.168 274.873 -22.235 0.50 31.03 244 GLY B N 1
ATOM 8955 C CA B GLY E 2 224 ? -129.306 274.184 -22.839 0.50 30.99 244 GLY B CA 1
ATOM 8956 C C B GLY E 2 224 ? -129.614 272.795 -22.298 0.50 31.17 244 GLY B C 1
ATOM 8957 O O B GLY E 2 224 ? -130.312 272.022 -22.949 0.50 31.45 244 GLY B O 1
ATOM 8958 N N B CYS E 2 225 ? -129.108 272.471 -21.111 0.50 30.68 245 CYS B N 1
ATOM 8959 C CA B CYS E 2 225 ? -129.404 271.181 -20.491 0.50 30.69 245 CYS B CA 1
ATOM 8960 C C B CYS E 2 225 ? -130.762 271.209 -19.794 0.50 29.73 245 CYS B C 1
ATOM 8961 O O B CYS E 2 225 ? -131.349 272.270 -19.615 0.50 29.89 245 CYS B O 1
ATOM 8964 N N B ASP E 2 226 ? -131.255 270.042 -19.398 0.50 28.57 246 ASP B N 1
ATOM 8965 C CA B ASP E 2 226 ? -132.562 269.949 -18.750 0.50 28.40 246 ASP B CA 1
ATOM 8966 C C B ASP E 2 226 ? -132.429 269.823 -17.235 0.50 27.80 246 ASP B C 1
ATOM 8967 O O B ASP E 2 226 ? -133.424 269.875 -16.510 0.50 27.79 246 ASP B O 1
ATOM 8972 N N B GLY E 2 227 ? -131.196 269.659 -16.768 0.50 27.13 247 GLY B N 1
ATOM 8973 C CA B GLY E 2 227 ? -130.912 269.468 -15.348 0.50 27.08 247 GLY B CA 1
ATOM 8974 C C B GLY E 2 227 ? -129.494 268.962 -15.161 0.50 27.16 247 GLY B C 1
ATOM 8975 O O B GLY E 2 227 ? -128.765 268.783 -16.135 0.50 26.50 247 GLY B O 1
ATOM 8976 N N B VAL E 2 228 ? -129.091 268.726 -13.917 0.50 27.47 248 VAL B N 1
ATOM 8977 C CA B VAL E 2 228 ? -127.721 268.291 -13.652 0.50 28.42 248 VAL B CA 1
ATOM 8978 C C B VAL E 2 228 ? -127.634 267.142 -12.650 0.50 28.54 248 VAL B C 1
ATOM 8979 O O B VAL E 2 228 ? -128.496 266.990 -11.781 0.50 28.69 248 VAL B O 1
ATOM 8983 N N B PHE E 2 229 ? -126.587 266.333 -12.794 0.50 28.42 249 PHE B N 1
ATOM 8984 C CA B PHE E 2 229 ? -126.200 265.362 -11.777 0.50 29.39 249 PHE B CA 1
ATOM 8985 C C B PHE E 2 229 ? -125.129 265.981 -10.889 0.50 30.43 249 PHE B C 1
ATOM 8986 O O B PHE E 2 229 ? -124.319 266.782 -11.353 0.50 30.71 249 PHE B O 1
ATOM 8994 N N B VAL E 2 230 ? -125.121 265.605 -9.616 0.50 31.53 250 VAL B N 1
ATOM 8995 C CA B VAL E 2 230 ? -124.055 266.006 -8.709 0.50 32.81 250 VAL B CA 1
ATOM 8996 C C B VAL E 2 230 ? -123.558 264.789 -7.937 0.50 34.58 250 VAL B C 1
ATOM 8997 O O B VAL E 2 230 ? -124.327 264.146 -7.222 0.50 33.98 250 VAL B O 1
ATOM 9001 N N B GLY E 2 231 ? -122.271 264.478 -8.084 0.50 36.30 251 GLY B N 1
ATOM 9002 C CA B GLY E 2 231 ? -121.674 263.316 -7.423 0.50 37.68 251 GLY B CA 1
ATOM 9003 C C B GLY E 2 231 ? -120.911 263.672 -6.161 0.50 37.94 251 GLY B C 1
ATOM 9004 O O B GLY E 2 231 ? -120.085 264.592 -6.163 0.50 39.05 251 GLY B O 1
ATOM 9005 N N B ILE E 2 234 ? -121.215 267.411 -3.712 0.50 66.43 254 ILE B N 1
ATOM 9006 C CA B ILE E 2 234 ? -122.050 267.980 -2.663 0.50 66.70 254 ILE B CA 1
ATOM 9007 C C B ILE E 2 234 ? -121.632 267.464 -1.289 0.50 66.92 254 ILE B C 1
ATOM 9008 O O B ILE E 2 234 ? -121.487 268.238 -0.343 0.50 67.12 254 ILE B O 1
ATOM 9010 N N B PHE E 2 235 ? -121.438 266.154 -1.182 0.50 67.06 255 PHE B N 1
ATOM 9011 C CA B PHE E 2 235 ? -121.072 265.546 0.091 0.50 66.86 255 PHE B CA 1
ATOM 9012 C C B PHE E 2 235 ? -119.564 265.597 0.313 0.50 67.64 255 PHE B C 1
ATOM 9013 O O B PHE E 2 235 ? -119.083 265.384 1.426 0.50 67.62 255 PHE B O 1
ATOM 9021 N N B LYS E 2 236 ? -118.825 265.893 -0.751 0.50 67.86 256 LYS B N 1
ATOM 9022 C CA B LYS E 2 236 ? -117.380 266.048 -0.655 0.50 67.38 256 LYS B CA 1
ATOM 9023 C C B LYS E 2 236 ? -117.014 267.515 -0.435 0.50 66.32 256 LYS B C 1
ATOM 9024 O O B LYS E 2 236 ? -115.888 267.931 -0.711 0.50 66.93 256 LYS B O 1
ATOM 9026 N N B SER E 2 237 ? -117.971 268.294 0.063 0.50 64.54 257 SER B N 1
ATOM 9027 C CA B SER E 2 237 ? -117.747 269.714 0.329 0.50 62.66 257 SER B CA 1
ATOM 9028 C C B SER E 2 237 ? -117.834 270.011 1.825 0.50 63.73 257 SER B C 1
ATOM 9029 O O B SER E 2 237 ? -117.914 269.097 2.647 0.50 63.15 257 SER B O 1
ATOM 9032 N N B GLY E 2 238 ? -117.819 271.296 2.169 0.50 64.93 258 GLY B N 1
ATOM 9033 C CA B GLY E 2 238 ? -117.889 271.725 3.564 0.50 65.54 258 GLY B CA 1
ATOM 9034 C C B GLY E 2 238 ? -119.207 271.369 4.227 0.50 65.80 258 GLY B C 1
ATOM 9035 O O B GLY E 2 238 ? -119.250 270.539 5.136 0.50 66.65 258 GLY B O 1
ATOM 9036 N N B ASP E 2 239 ? -120.287 272.001 3.776 0.50 65.50 259 ASP B N 1
ATOM 9037 C CA B ASP E 2 239 ? -121.615 271.739 4.330 0.50 65.04 259 ASP B CA 1
ATOM 9038 C C B ASP E 2 239 ? -122.584 271.313 3.231 0.50 62.70 259 ASP B C 1
ATOM 9039 O O B ASP E 2 239 ? -123.130 272.154 2.515 0.50 61.70 259 ASP B O 1
ATOM 9044 N N B PRO E 2 240 ? -122.802 269.995 3.104 0.50 60.15 260 PRO B N 1
ATOM 9045 C CA B PRO E 2 240 ? -123.640 269.394 2.068 0.50 58.22 260 PRO B CA 1
ATOM 9046 C C B PRO E 2 240 ? -125.021 270.040 1.941 0.50 55.54 260 PRO B C 1
ATOM 9047 O O B PRO E 2 240 ? -125.427 270.411 0.840 0.50 55.04 260 PRO B O 1
ATOM 9051 N N B ALA E 2 241 ? -125.733 270.170 3.057 0.50 52.29 261 ALA B N 1
ATOM 9052 C CA B ALA E 2 241 ? -127.095 270.698 3.034 0.50 50.15 261 ALA B CA 1
ATOM 9053 C C B ALA E 2 241 ? -127.164 272.055 2.336 0.50 48.26 261 ALA B C 1
ATOM 9054 O O B ALA E 2 241 ? -127.819 272.199 1.301 0.50 48.43 261 ALA B O 1
ATOM 9056 N N B ARG E 2 242 ? -126.495 273.049 2.909 0.50 45.57 262 ARG B N 1
ATOM 9057 C CA B ARG E 2 242 ? -126.493 274.391 2.341 0.50 43.50 262 ARG B CA 1
ATOM 9058 C C B ARG E 2 242 ? -126.100 274.344 0.871 0.50 41.77 262 ARG B C 1
ATOM 9059 O O B ARG E 2 242 ? -126.728 274.988 0.029 0.50 41.30 262 ARG B O 1
ATOM 9061 N N B ARG E 2 243 ? -125.057 273.577 0.569 0.50 40.09 263 ARG B N 1
ATOM 9062 C CA B ARG E 2 243 ? -124.553 273.474 -0.793 0.50 38.82 263 ARG B CA 1
ATOM 9063 C C B ARG E 2 243 ? -125.587 272.831 -1.715 0.50 37.54 263 ARG B C 1
ATOM 9064 O O B ARG E 2 243 ? -125.867 273.343 -2.799 0.50 36.80 263 ARG B O 1
ATOM 9066 N N B ALA E 2 244 ? -126.152 271.710 -1.281 0.50 36.28 264 ALA B N 1
ATOM 9067 C CA B ALA E 2 244 ? -127.140 270.993 -2.079 0.50 36.13 264 ALA B CA 1
ATOM 9068 C C B ALA E 2 244 ? -128.344 271.878 -2.384 0.50 35.43 264 ALA B C 1
ATOM 9069 O O B ALA E 2 244 ? -128.863 271.881 -3.500 0.50 34.08 264 ALA B O 1
ATOM 9071 N N B ARG E 2 245 ? -128.787 272.622 -1.377 0.50 35.07 265 ARG B N 1
ATOM 9072 C CA B ARG E 2 245 ? -129.911 273.531 -1.530 0.50 34.84 265 ARG B CA 1
ATOM 9073 C C B ARG E 2 245 ? -129.574 274.618 -2.546 0.50 33.19 265 ARG B C 1
ATOM 9074 O O B ARG E 2 245 ? -130.380 274.940 -3.418 0.50 32.69 265 ARG B O 1
ATOM 9082 N N B ALA E 2 246 ? -128.371 275.171 -2.433 0.50 32.15 266 ALA B N 1
ATOM 9083 C CA B ALA E 2 246 ? -127.930 276.245 -3.315 0.50 31.57 266 ALA B CA 1
ATOM 9084 C C B ALA E 2 246 ? -127.909 275.795 -4.773 0.50 31.06 266 ALA B C 1
ATOM 9085 O O B ALA E 2 246 ? -128.314 276.537 -5.668 0.50 31.42 266 ALA B O 1
ATOM 9087 N N B ILE E 2 247 ? -127.428 274.580 -5.009 0.50 31.01 267 ILE B N 1
ATOM 9088 C CA B ILE E 2 247 ? -127.356 274.048 -6.364 0.50 30.73 267 ILE B CA 1
ATOM 9089 C C B ILE E 2 247 ? -128.761 273.849 -6.923 0.50 30.39 267 ILE B C 1
ATOM 9090 O O B ILE E 2 247 ? -129.045 274.237 -8.056 0.50 30.18 267 ILE B O 1
ATOM 9095 N N B VAL E 2 248 ? -129.644 273.262 -6.120 0.50 30.37 268 VAL B N 1
ATOM 9096 C CA B VAL E 2 248 ? -131.039 273.105 -6.516 0.50 30.54 268 VAL B CA 1
ATOM 9097 C C B VAL E 2 248 ? -131.623 274.456 -6.917 0.50 30.67 268 VAL B C 1
ATOM 9098 O O B VAL E 2 248 ? -132.200 274.605 -7.993 0.50 30.85 268 VAL B O 1
ATOM 9102 N N B GLN E 2 249 ? -131.465 275.444 -6.048 0.50 31.24 269 GLN B N 1
ATOM 9103 C CA B GLN E 2 249 ? -131.988 276.773 -6.320 0.50 31.74 269 GLN B CA 1
ATOM 9104 C C B GLN E 2 249 ? -131.369 277.355 -7.588 0.50 31.06 269 GLN B C 1
ATOM 9105 O O B GLN E 2 249 ? -132.055 278.005 -8.379 0.50 31.10 269 GLN B O 1
ATOM 9111 N N B ALA E 2 250 ? -130.075 277.115 -7.785 0.50 30.23 270 ALA B N 1
ATOM 9112 C CA B ALA E 2 250 ? -129.380 277.625 -8.966 0.50 29.25 270 ALA B CA 1
ATOM 9113 C C B ALA E 2 250 ? -130.001 277.084 -10.247 0.50 28.64 270 ALA B C 1
ATOM 9114 O O B ALA E 2 250 ? -130.137 277.806 -11.232 0.50 28.29 270 ALA B O 1
ATOM 9116 N N B VAL E 2 251 ? -130.373 275.809 -10.239 0.50 28.37 271 VAL B N 1
ATOM 9117 C CA B VAL E 2 251 ? -130.963 275.198 -11.422 0.50 28.24 271 VAL B CA 1
ATOM 9118 C C B VAL E 2 251 ? -132.355 275.769 -11.673 0.50 28.46 271 VAL B C 1
ATOM 9119 O O B VAL E 2 251 ? -132.744 275.998 -12.817 0.50 28.39 271 VAL B O 1
ATOM 9123 N N B THR E 2 252 ? -133.101 276.007 -10.600 0.50 28.42 272 THR B N 1
ATOM 9124 C CA B THR E 2 252 ? -134.439 276.581 -10.722 0.50 28.53 272 THR B CA 1
ATOM 9125 C C B THR E 2 252 ? -134.393 278.063 -11.103 0.50 29.22 272 THR B C 1
ATOM 9126 O O B THR E 2 252 ? -135.305 278.569 -11.753 0.50 29.01 272 THR B O 1
ATOM 9130 N N B HIS E 2 253 ? -133.330 278.755 -10.704 0.50 30.04 273 HIS B N 1
ATOM 9131 C CA B HIS E 2 253 ? -133.200 280.180 -10.998 0.50 31.13 273 HIS B CA 1
ATOM 9132 C C B HIS E 2 253 ? -131.969 280.469 -11.854 0.50 31.42 273 HIS B C 1
ATOM 9133 O O B HIS E 2 253 ? -131.283 281.471 -11.653 0.50 30.64 273 HIS B O 1
ATOM 9140 N N B TYR E 2 254 ? -131.709 279.602 -12.826 0.50 31.81 274 TYR B N 1
ATOM 9141 C CA B TYR E 2 254 ? -130.453 279.659 -13.565 0.50 32.59 274 TYR B CA 1
ATOM 9142 C C B TYR E 2 254 ? -130.265 280.950 -14.363 0.50 33.03 274 TYR B C 1
ATOM 9143 O O B TYR E 2 254 ? -129.133 281.339 -14.649 0.50 32.85 274 TYR B O 1
ATOM 9152 N N B SER E 2 255 ? -131.362 281.614 -14.716 0.50 32.91 275 SER B N 1
ATOM 9153 C CA B SER E 2 255 ? -131.279 282.835 -15.512 0.50 33.60 275 SER B CA 1
ATOM 9154 C C B SER E 2 255 ? -131.417 284.091 -14.653 0.50 34.78 275 SER B C 1
ATOM 9155 O O B SER E 2 255 ? -131.834 285.142 -15.147 0.50 35.52 275 SER B O 1
ATOM 9158 N N B ASP E 2 256 ? -131.059 283.984 -13.377 0.50 35.56 276 ASP B N 1
ATOM 9159 C CA B ASP E 2 256 ? -131.256 285.083 -12.434 0.50 36.48 276 ASP B CA 1
ATOM 9160 C C B ASP E 2 256 ? -130.008 285.318 -11.589 0.50 36.08 276 ASP B C 1
ATOM 9161 O O B ASP E 2 256 ? -129.853 284.727 -10.522 0.50 35.93 276 ASP B O 1
ATOM 9166 N N B PRO E 2 257 ? -129.115 286.195 -12.067 0.50 36.41 277 PRO B N 1
ATOM 9167 C CA B PRO E 2 257 ? -127.836 286.456 -11.414 0.50 36.43 277 PRO B CA 1
ATOM 9168 C C B PRO E 2 257 ? -127.976 286.915 -9.965 0.50 36.34 277 PRO B C 1
ATOM 9169 O O B PRO E 2 257 ? -127.201 286.491 -9.109 0.50 36.01 277 PRO B O 1
ATOM 9173 N N B GLU E 2 258 ? -128.950 287.775 -9.690 0.50 36.61 278 GLU B N 1
ATOM 9174 C CA B GLU E 2 258 ? -129.159 288.260 -8.329 0.50 36.74 278 GLU B CA 1
ATOM 9175 C C B GLU E 2 258 ? -129.420 287.084 -7.392 0.50 36.20 278 GLU B C 1
ATOM 9176 O O B GLU E 2 258 ? -128.858 287.010 -6.303 0.50 36.38 278 GLU B O 1
ATOM 9178 N N B MET E 2 259 ? -130.269 286.161 -7.826 0.50 36.12 279 MET B N 1
ATOM 9179 C CA B MET E 2 259 ? -130.566 284.974 -7.036 0.50 35.96 279 MET B CA 1
ATOM 9180 C C B MET E 2 259 ? -129.318 284.104 -6.920 0.50 35.25 279 MET B C 1
ATOM 9181 O O B MET E 2 259 ? -129.032 283.550 -5.858 0.50 34.82 279 MET B O 1
ATOM 9186 N N B LEU E 2 260 ? -128.570 283.995 -8.015 0.50 34.86 280 LEU B N 1
ATOM 9187 C CA B LEU E 2 260 ? -127.351 283.189 -8.033 0.50 34.99 280 LEU B CA 1
ATOM 9188 C C B LEU E 2 260 ? -126.338 283.712 -7.017 0.50 34.81 280 LEU B C 1
ATOM 9189 O O B LEU E 2 260 ? -125.693 282.935 -6.315 0.50 34.02 280 LEU B O 1
ATOM 9194 N N B VAL E 2 261 ? -126.204 285.031 -6.939 0.50 35.53 281 VAL B N 1
ATOM 9195 C CA B VAL E 2 261 ? -125.326 285.642 -5.949 0.50 36.76 281 VAL B CA 1
ATOM 9196 C C B VAL E 2 261 ? -125.797 285.283 -4.546 0.50 37.42 281 VAL B C 1
ATOM 9197 O O B VAL E 2 261 ? -124.996 284.937 -3.679 0.50 37.52 281 VAL B O 1
ATOM 9201 N N B GLU E 2 262 ? -127.105 285.366 -4.330 0.50 38.61 282 GLU B N 1
ATOM 9202 C CA B GLU E 2 262 ? -127.678 285.066 -3.027 0.50 39.97 282 GLU B CA 1
ATOM 9203 C C B GLU E 2 262 ? -127.294 283.661 -2.565 0.50 40.55 282 GLU B C 1
ATOM 9204 O O B GLU E 2 262 ? -126.720 283.492 -1.493 0.50 41.58 282 GLU B O 1
ATOM 9210 N N B VAL E 2 263 ? -127.598 282.658 -3.385 0.50 40.40 283 VAL B N 1
ATOM 9211 C CA B VAL E 2 263 ? -127.407 281.263 -2.988 0.50 40.75 283 VAL B CA 1
ATOM 9212 C C B VAL E 2 263 ? -125.942 280.832 -2.967 0.50 41.40 283 VAL B C 1
ATOM 9213 O O B VAL E 2 263 ? -125.618 279.758 -2.458 0.50 41.84 283 VAL B O 1
ATOM 9217 N N B SER E 2 264 ? -125.059 281.659 -3.515 0.50 42.07 284 SER B N 1
ATOM 9218 C CA B SER E 2 264 ? -123.637 281.328 -3.548 0.50 43.32 284 SER B CA 1
ATOM 9219 C C B SER E 2 264 ? -122.892 281.915 -2.353 0.50 45.13 284 SER B C 1
ATOM 9220 O O B SER E 2 264 ? -121.793 281.473 -2.023 0.50 45.63 284 SER B O 1
ATOM 9223 N N B CYS E 2 265 ? -123.495 282.908 -1.705 0.50 47.58 285 CYS B N 1
ATOM 9224 C CA B CYS E 2 265 ? -122.837 283.632 -0.616 0.50 49.53 285 CYS B CA 1
ATOM 9225 C C B CYS E 2 265 ? -122.613 282.751 0.614 0.50 51.69 285 CYS B C 1
ATOM 9226 O O B CYS E 2 265 ? -123.541 282.122 1.121 0.50 50.95 285 CYS B O 1
ATOM 9229 N N B GLY E 2 266 ? -121.369 282.719 1.087 0.50 54.79 286 GLY B N 1
ATOM 9230 C CA B GLY E 2 266 ? -121.012 281.947 2.271 0.50 56.92 286 GLY B CA 1
ATOM 9231 C C B GLY E 2 266 ? -121.553 280.532 2.221 0.50 59.75 286 GLY B C 1
ATOM 9232 O O B GLY E 2 266 ? -122.288 280.106 3.114 0.50 60.01 286 GLY B O 1
ATOM 9233 N N B LEU E 2 267 ? -121.187 279.799 1.174 0.50 61.84 287 LEU B N 1
ATOM 9234 C CA B LEU E 2 267 ? -121.638 278.423 1.014 0.50 63.50 287 LEU B CA 1
ATOM 9235 C C B LEU E 2 267 ? -120.696 277.468 1.739 0.50 65.28 287 LEU B C 1
ATOM 9236 O O B LEU E 2 267 ? -121.034 276.308 1.980 0.50 66.91 287 LEU B O 1
ATOM 9238 N N B GLY E 2 268 ? -119.516 277.967 2.092 0.50 65.61 288 GLY B N 1
ATOM 9239 C CA B GLY E 2 268 ? -118.494 277.139 2.724 0.50 66.06 288 GLY B CA 1
ATOM 9240 C C B GLY E 2 268 ? -117.434 276.726 1.721 0.50 66.14 288 GLY B C 1
ATOM 9241 O O B GLY E 2 268 ? -117.372 277.265 0.617 0.50 67.09 288 GLY B O 1
ATOM 9242 N N B GLU E 2 269 ? -116.596 275.768 2.103 0.50 66.05 289 GLU B N 1
ATOM 9243 C CA B GLU E 2 269 ? -115.534 275.296 1.224 0.50 66.28 289 GLU B CA 1
ATOM 9244 C C B GLU E 2 269 ? -116.055 274.240 0.255 0.50 65.96 289 GLU B C 1
ATOM 9245 O O B GLU E 2 269 ? -116.616 273.224 0.670 0.50 66.13 289 GLU B O 1
ATOM 9247 N N B ALA E 2 270 ? -115.871 274.490 -1.038 0.50 64.74 290 ALA B N 1
ATOM 9248 C CA B ALA E 2 270 ? -116.238 273.525 -2.068 0.50 63.92 290 ALA B CA 1
ATOM 9249 C C B ALA E 2 270 ? -115.165 272.448 -2.156 0.50 63.25 290 ALA B C 1
ATOM 9250 O O B ALA E 2 270 ? -114.126 272.544 -1.504 0.50 63.26 290 ALA B O 1
ATOM 9252 N N B MET E 2 271 ? -115.414 271.419 -2.960 0.50 62.64 291 MET B N 1
ATOM 9253 C CA B MET E 2 271 ? -114.442 270.346 -3.135 0.50 61.87 291 MET B CA 1
ATOM 9254 C C B MET E 2 271 ? -113.272 270.837 -3.979 0.50 59.07 291 MET B C 1
ATOM 9255 O O B MET E 2 271 ? -113.423 271.746 -4.794 0.50 53.97 291 MET B O 1
ATOM 9260 N N B PRO F 2 2 ? -148.260 261.695 -12.687 0.50 51.33 22 PRO D N 1
ATOM 9261 C CA B PRO F 2 2 ? -148.510 262.151 -14.052 0.50 49.72 22 PRO D CA 1
ATOM 9262 C C B PRO F 2 2 ? -148.541 263.673 -14.165 0.50 46.93 22 PRO D C 1
ATOM 9263 O O B PRO F 2 2 ? -148.276 264.211 -15.239 0.50 46.07 22 PRO D O 1
ATOM 9267 N N B PHE F 2 3 ? -148.867 264.362 -13.074 0.50 44.34 23 PHE D N 1
ATOM 9268 C CA B PHE F 2 3 ? -148.902 265.822 -13.097 0.50 42.31 23 PHE D CA 1
ATOM 9269 C C B PHE F 2 3 ? -147.498 266.396 -13.250 0.50 40.41 23 PHE D C 1
ATOM 9270 O O B PHE F 2 3 ? -147.283 267.334 -14.017 0.50 39.52 23 PHE D O 1
ATOM 9278 N N B SER F 2 4 ? -146.544 265.832 -12.518 0.50 38.73 24 SER D N 1
ATOM 9279 C CA B SER F 2 4 ? -145.163 266.285 -12.605 0.50 38.15 24 SER D CA 1
ATOM 9280 C C B SER F 2 4 ? -144.577 265.990 -13.986 0.50 36.41 24 SER D C 1
ATOM 9281 O O B SER F 2 4 ? -143.598 266.606 -14.392 0.50 36.76 24 SER D O 1
ATOM 9284 N N B VAL F 2 5 ? -145.194 265.064 -14.714 0.50 34.88 25 VAL D N 1
ATOM 9285 C CA B VAL F 2 5 ? -144.788 264.772 -16.087 0.50 34.01 25 VAL D CA 1
ATOM 9286 C C B VAL F 2 5 ? -145.295 265.844 -17.051 0.50 33.50 25 VAL D C 1
ATOM 9287 O O B VAL F 2 5 ? -144.571 266.281 -17.948 0.50 32.23 25 VAL D O 1
ATOM 9291 N N B LYS F 2 6 ? -146.543 266.263 -16.865 0.50 32.63 26 LYS D N 1
ATOM 9292 C CA B LYS F 2 6 ? -147.126 267.308 -17.698 0.50 32.72 26 LYS D CA 1
ATOM 9293 C C B LYS F 2 6 ? -146.382 268.622 -17.491 0.50 31.99 26 LYS D C 1
ATOM 9294 O O B LYS F 2 6 ? -146.157 269.374 -18.436 0.50 31.53 26 LYS D O 1
ATOM 9300 N N B VAL F 2 7 ? -146.015 268.896 -16.245 0.50 31.55 27 VAL D N 1
ATOM 9301 C CA B VAL F 2 7 ? -145.274 270.105 -15.917 0.50 31.93 27 VAL D CA 1
ATOM 9302 C C B VAL F 2 7 ? -143.957 270.111 -16.690 0.50 32.25 27 VAL D C 1
ATOM 9303 O O B VAL F 2 7 ? -143.588 271.113 -17.307 0.50 30.81 27 VAL D O 1
ATOM 9307 N N B GLY F 2 8 ? -143.259 268.977 -16.661 0.50 32.55 28 GLY D N 1
ATOM 9308 C CA B GLY F 2 8 ? -142.009 268.822 -17.398 0.50 32.68 28 GLY D CA 1
ATOM 9309 C C B GLY F 2 8 ? -142.192 269.032 -18.889 0.50 33.63 28 GLY D C 1
ATOM 9310 O O B GLY F 2 8 ? -141.374 269.680 -19.542 0.50 34.44 28 GLY D O 1
ATOM 9311 N N B LEU F 2 9 ? -143.269 268.483 -19.437 0.50 34.63 29 LEU D N 1
ATOM 9312 C CA B LEU F 2 9 ? -143.551 268.634 -20.857 0.50 35.67 29 LEU D CA 1
ATOM 9313 C C B LEU F 2 9 ? -143.690 270.103 -21.229 0.50 35.58 29 LEU D C 1
ATOM 9314 O O B LEU F 2 9 ? -143.446 270.488 -22.375 0.50 34.55 29 LEU D O 1
ATOM 9319 N N B ALA F 2 10 ? -144.090 270.918 -20.259 0.50 35.11 30 ALA D N 1
ATOM 9320 C CA B ALA F 2 10 ? -144.289 272.341 -20.496 0.50 35.30 30 ALA D CA 1
ATOM 9321 C C B ALA F 2 10 ? -142.971 273.105 -20.416 0.50 34.98 30 ALA D C 1
ATOM 9322 O O B ALA F 2 10 ? -142.744 274.036 -21.186 0.50 34.27 30 ALA D O 1
ATOM 9324 N N B GLN F 2 11 ? -142.104 272.711 -19.485 0.50 35.32 31 GLN D N 1
ATOM 9325 C CA B GLN F 2 11 ? -140.816 273.384 -19.307 0.50 35.95 31 GLN D CA 1
ATOM 9326 C C B GLN F 2 11 ? -139.994 273.370 -20.594 0.50 37.18 31 GLN D C 1
ATOM 9327 O O B GLN F 2 11 ? -139.025 274.121 -20.724 0.50 37.34 31 GLN D O 1
ATOM 9333 N N B MET F 2 12 ? -140.378 272.515 -21.537 0.50 38.14 32 MET D N 1
ATOM 9334 C CA B MET F 2 12 ? -139.716 272.469 -22.834 0.50 39.33 32 MET D CA 1
ATOM 9335 C C B MET F 2 12 ? -139.875 273.802 -23.549 0.50 39.58 32 MET D C 1
ATOM 9336 O O B MET F 2 12 ? -138.962 274.264 -24.234 0.50 39.04 32 MET D O 1
ATOM 9341 N N B LEU F 2 13 ? -141.045 274.412 -23.383 0.50 39.60 33 LEU D N 1
ATOM 9342 C CA B LEU F 2 13 ? -141.415 275.600 -24.144 0.50 39.78 33 LEU D CA 1
ATOM 9343 C C B LEU F 2 13 ? -140.725 276.866 -23.646 0.50 38.99 33 LEU D C 1
ATOM 9344 O O B LEU F 2 13 ? -140.787 277.902 -24.300 0.50 38.03 33 LEU D O 1
ATOM 9349 N N B ARG F 2 14 ? -140.071 276.791 -22.494 0.50 39.53 34 ARG D N 1
ATOM 9350 C CA B ARG F 2 14 ? -139.391 277.962 -21.958 0.50 40.74 34 ARG D CA 1
ATOM 9351 C C B ARG F 2 14 ? -138.604 278.666 -23.061 0.50 40.03 34 ARG D C 1
ATOM 9352 O O B ARG F 2 14 ? -138.056 278.020 -23.954 0.50 39.33 34 ARG D O 1
ATOM 9360 N N B GLY F 2 15 ? -138.567 279.993 -23.001 0.50 38.94 35 GLY D N 1
ATOM 9361 C CA B GLY F 2 15 ? -137.809 280.787 -23.962 0.50 37.76 35 GLY D CA 1
ATOM 9362 C C B GLY F 2 15 ? -138.430 280.804 -25.345 0.50 36.96 35 GLY D C 1
ATOM 9363 O O B GLY F 2 15 ? -137.772 281.150 -26.324 0.50 37.36 35 GLY D O 1
ATOM 9364 N N B GLY F 2 16 ? -139.704 280.442 -25.432 0.50 35.89 36 GLY D N 1
ATOM 9365 C CA B GLY F 2 16 ? -140.363 280.340 -26.725 0.50 35.43 36 GLY D CA 1
ATOM 9366 C C B GLY F 2 16 ? -141.463 281.358 -26.965 0.50 34.70 36 GLY D C 1
ATOM 9367 O O B GLY F 2 16 ? -141.859 282.097 -26.060 0.50 33.81 36 GLY D O 1
ATOM 9368 N N B VAL F 2 17 ? -141.950 281.385 -28.202 0.50 33.70 37 VAL D N 1
ATOM 9369 C CA B VAL F 2 17 ? -143.074 282.221 -28.580 0.50 33.55 37 VAL D CA 1
ATOM 9370 C C B VAL F 2 17 ? -144.186 281.355 -29.158 0.50 34.28 37 VAL D C 1
ATOM 9371 O O B VAL F 2 17 ? -144.002 280.686 -30.177 0.50 33.92 37 VAL D O 1
ATOM 9375 N N B ILE F 2 18 ? -145.341 281.368 -28.501 0.50 34.02 38 ILE D N 1
ATOM 9376 C CA B ILE F 2 18 ? -146.494 280.622 -28.975 0.50 34.18 38 ILE D CA 1
ATOM 9377 C C B ILE F 2 18 ? -147.382 281.556 -29.783 0.50 34.55 38 ILE D C 1
ATOM 9378 O O B ILE F 2 18 ? -147.781 282.614 -29.299 0.50 34.91 38 ILE D O 1
ATOM 9383 N N B MET F 2 19 ? -147.682 281.168 -31.017 0.50 34.66 39 MET D N 1
ATOM 9384 C CA B MET F 2 19 ? -148.391 282.047 -31.934 0.50 35.56 39 MET D CA 1
ATOM 9385 C C B MET F 2 19 ? -149.770 281.512 -32.291 0.50 36.92 39 MET D C 1
ATOM 9386 O O B MET F 2 19 ? -149.939 280.321 -32.543 0.50 37.22 39 MET D O 1
ATOM 9391 N N B ASP F 2 20 ? -150.752 282.407 -32.315 0.50 39.15 40 ASP D N 1
ATOM 9392 C CA B ASP F 2 20 ? -152.095 282.058 -32.759 0.50 41.43 40 ASP D CA 1
ATOM 9393 C C B ASP F 2 20 ? -152.092 281.817 -34.257 0.50 42.84 40 ASP D C 1
ATOM 9394 O O B ASP F 2 20 ? -151.290 282.401 -34.985 0.50 43.84 40 ASP D O 1
ATOM 9399 N N B VAL F 2 21 ? -152.998 280.961 -34.715 0.50 44.38 41 VAL D N 1
ATOM 9400 C CA B VAL F 2 21 ? -153.110 280.652 -36.133 0.50 45.83 41 VAL D CA 1
ATOM 9401 C C B VAL F 2 21 ? -154.515 280.149 -36.456 0.50 47.62 41 VAL D C 1
ATOM 9402 O O B VAL F 2 21 ? -155.131 279.444 -35.655 0.50 47.38 41 VAL D O 1
ATOM 9406 N N B VAL F 2 22 ? -155.019 280.521 -37.628 0.50 50.53 42 VAL D N 1
ATOM 9407 C CA B VAL F 2 22 ? -156.379 280.169 -38.024 0.50 52.88 42 VAL D CA 1
ATOM 9408 C C B VAL F 2 22 ? -156.397 279.347 -39.309 0.50 54.09 42 VAL D C 1
ATOM 9409 O O B VAL F 2 22 ? -157.429 279.239 -39.970 0.50 55.07 42 VAL D O 1
ATOM 9413 N N B ASN F 2 23 ? -155.251 278.779 -39.665 0.50 55.39 43 ASN D N 1
ATOM 9414 C CA B ASN F 2 23 ? -155.163 277.909 -40.832 0.50 56.49 43 ASN D CA 1
ATOM 9415 C C B ASN F 2 23 ? -153.739 277.402 -41.029 0.50 57.41 43 ASN D C 1
ATOM 9416 O O B ASN F 2 23 ? -152.820 277.813 -40.319 0.50 57.12 43 ASN D O 1
ATOM 9421 N N B ALA F 2 24 ? -153.565 276.506 -41.995 0.50 58.73 44 ALA D N 1
ATOM 9422 C CA B ALA F 2 24 ? -152.269 275.884 -42.246 0.50 59.92 44 ALA D CA 1
ATOM 9423 C C B ALA F 2 24 ? -151.221 276.916 -42.655 0.50 60.16 44 ALA D C 1
ATOM 9424 O O B ALA F 2 24 ? -150.194 277.064 -41.994 0.50 59.91 44 ALA D O 1
ATOM 9426 N N B GLU F 2 25 ? -151.480 277.626 -43.748 0.50 61.49 45 GLU D N 1
ATOM 9427 C CA B GLU F 2 25 ? -150.542 278.626 -44.243 0.50 62.71 45 GLU D CA 1
ATOM 9428 C C B GLU F 2 25 ? -149.875 279.356 -43.081 0.50 62.82 45 GLU D C 1
ATOM 9429 O O B GLU F 2 25 ? -148.649 279.367 -42.964 0.50 63.60 45 GLU D O 1
ATOM 9431 N N B GLN F 2 26 ? -150.691 279.958 -42.221 0.50 62.24 46 GLN D N 1
ATOM 9432 C CA B GLN F 2 26 ? -150.184 280.708 -41.076 0.50 61.81 46 GLN D CA 1
ATOM 9433 C C B GLN F 2 26 ? -149.340 279.833 -40.156 0.50 59.41 46 GLN D C 1
ATOM 9434 O O B GLN F 2 26 ? -148.253 280.231 -39.736 0.50 60.32 46 GLN D O 1
ATOM 9440 N N B ALA F 2 27 ? -149.844 278.644 -39.839 0.50 56.86 47 ALA D N 1
ATOM 9441 C CA B ALA F 2 27 ? -149.119 277.720 -38.974 0.50 54.86 47 ALA D CA 1
ATOM 9442 C C B ALA F 2 27 ? -147.700 277.512 -39.488 0.50 53.29 47 ALA D C 1
ATOM 9443 O O B ALA F 2 27 ? -146.757 277.401 -38.705 0.50 52.44 47 ALA D O 1
ATOM 9445 N N B ARG F 2 28 ? -147.556 277.459 -40.808 0.50 52.38 48 ARG D N 1
ATOM 9446 C CA B ARG F 2 28 ? -146.245 277.297 -41.430 0.50 50.79 48 ARG D CA 1
ATOM 9447 C C B ARG F 2 28 ? -145.484 278.618 -41.394 0.50 48.98 48 ARG D C 1
ATOM 9448 O O B ARG F 2 28 ? -144.291 278.653 -41.099 0.50 48.35 48 ARG D O 1
ATOM 9450 N N B ILE F 2 29 ? -146.184 279.707 -41.694 0.50 47.99 49 ILE D N 1
ATOM 9451 C CA B ILE F 2 29 ? -145.586 281.031 -41.626 0.50 47.37 49 ILE D CA 1
ATOM 9452 C C B ILE F 2 29 ? -145.135 281.314 -40.197 0.50 46.33 49 ILE D C 1
ATOM 9453 O O B ILE F 2 29 ? -144.262 282.149 -39.968 0.50 45.57 49 ILE D O 1
ATOM 9455 N N B ALA F 2 30 ? -145.733 280.605 -39.243 0.50 45.44 50 ALA D N 1
ATOM 9456 C CA B ALA F 2 30 ? -145.383 280.759 -37.832 0.50 44.86 50 ALA D CA 1
ATOM 9457 C C B ALA F 2 30 ? -144.193 279.879 -37.449 0.50 43.35 50 ALA D C 1
ATOM 9458 O O B ALA F 2 30 ? -143.269 280.334 -36.776 0.50 42.59 50 ALA D O 1
ATOM 9460 N N B GLU F 2 31 ? -144.216 278.619 -37.872 0.50 42.88 51 GLU D N 1
ATOM 9461 C CA B GLU F 2 31 ? -143.105 277.716 -37.596 0.50 42.94 51 GLU D CA 1
ATOM 9462 C C B GLU F 2 31 ? -141.860 278.177 -38.345 0.50 41.94 51 GLU D C 1
ATOM 9463 O O B GLU F 2 31 ? -140.738 278.007 -37.870 0.50 41.47 51 GLU D O 1
ATOM 9469 N N B GLU F 2 32 ? -142.068 278.764 -39.519 0.50 41.31 52 GLU D N 1
ATOM 9470 C CA B GLU F 2 32 ? -140.962 279.213 -40.355 0.50 41.19 52 GLU D CA 1
ATOM 9471 C C B GLU F 2 32 ? -140.297 280.446 -39.752 0.50 41.03 52 GLU D C 1
ATOM 9472 O O B GLU F 2 32 ? -139.193 280.822 -40.146 0.50 39.66 52 GLU D O 1
ATOM 9474 N N B ALA F 2 33 ? -140.973 281.069 -38.791 0.50 40.51 53 ALA D N 1
ATOM 9475 C CA B ALA F 2 33 ? -140.419 282.229 -38.104 0.50 40.35 53 ALA D CA 1
ATOM 9476 C C B ALA F 2 33 ? -139.729 281.812 -36.809 0.50 39.88 53 ALA D C 1
ATOM 9477 O O B ALA F 2 33 ? -139.039 282.613 -36.184 0.50 41.07 53 ALA D O 1
ATOM 9479 N N B GLY F 2 34 ? -139.924 280.560 -36.407 0.50 39.41 54 GLY D N 1
ATOM 9480 C CA B GLY F 2 34 ? -139.247 280.021 -35.231 0.50 38.53 54 GLY D CA 1
ATOM 9481 C C B GLY F 2 34 ? -140.099 279.956 -33.972 0.50 38.29 54 GLY D C 1
ATOM 9482 O O B GLY F 2 34 ? -139.572 280.004 -32.862 0.50 37.92 54 GLY D O 1
ATOM 9483 N N B ALA F 2 35 ? -141.413 279.838 -34.132 0.50 38.07 55 ALA D N 1
ATOM 9484 C CA B ALA F 2 35 ? -142.301 279.692 -32.979 0.50 37.81 55 ALA D CA 1
ATOM 9485 C C B ALA F 2 35 ? -142.047 278.354 -32.285 0.50 37.50 55 ALA D C 1
ATOM 9486 O O B ALA F 2 35 ? -141.732 277.364 -32.942 0.50 37.72 55 ALA D O 1
ATOM 9488 N N B CYS F 2 36 ? -142.176 278.322 -30.959 0.50 37.06 56 CYS D N 1
ATOM 9489 C CA B CYS F 2 36 ? -141.966 277.083 -30.212 0.50 36.64 56 CYS D CA 1
ATOM 9490 C C B CYS F 2 36 ? -143.251 276.262 -30.146 0.50 35.66 56 CYS D C 1
ATOM 9491 O O B CYS F 2 36 ? -143.280 275.188 -29.549 0.50 35.70 56 CYS D O 1
ATOM 9494 N N B ALA F 2 37 ? -144.306 276.777 -30.769 0.50 35.03 57 ALA D N 1
ATOM 9495 C CA B ALA F 2 37 ? -145.598 276.099 -30.806 0.50 34.79 57 ALA D CA 1
ATOM 9496 C C B ALA F 2 37 ? -146.660 277.028 -31.386 0.50 34.83 57 ALA D C 1
ATOM 9497 O O B ALA F 2 37 ? -146.506 278.251 -31.359 0.50 34.93 57 ALA D O 1
ATOM 9499 N N B VAL F 2 38 ? -147.731 276.449 -31.921 0.50 34.55 58 VAL D N 1
ATOM 9500 C CA B VAL F 2 38 ? -148.823 277.242 -32.480 0.50 34.92 58 VAL D CA 1
ATOM 9501 C C B VAL F 2 38 ? -150.121 276.996 -31.715 0.50 35.04 58 VAL D C 1
ATOM 9502 O O B VAL F 2 38 ? -150.304 275.942 -31.103 0.50 33.87 58 VAL D O 1
ATOM 9506 N N B MET F 2 39 ? -151.009 277.983 -31.751 0.50 35.71 59 MET D N 1
ATOM 9507 C CA B MET F 2 39 ? -152.305 277.892 -31.088 0.50 36.91 59 MET D CA 1
ATOM 9508 C C B MET F 2 39 ? -153.416 277.944 -32.127 0.50 38.43 59 MET D C 1
ATOM 9509 O O B MET F 2 39 ? -153.658 278.985 -32.735 0.50 38.15 59 MET D O 1
ATOM 9514 N N B ALA F 2 40 ? -154.094 276.819 -32.322 0.50 41.24 60 ALA D N 1
ATOM 9515 C CA B ALA F 2 40 ? -155.100 276.703 -33.373 0.50 43.91 60 ALA D CA 1
ATOM 9516 C C B ALA F 2 40 ? -156.431 277.347 -32.988 0.50 46.35 60 ALA D C 1
ATOM 9517 O O B ALA F 2 40 ? -156.953 277.123 -31.896 0.50 47.07 60 ALA D O 1
ATOM 9519 N N B LEU F 2 41 ? -156.969 278.148 -33.903 0.50 49.43 61 LEU D N 1
ATOM 9520 C CA B LEU F 2 41 ? -158.294 278.742 -33.743 0.50 51.85 61 LEU D CA 1
ATOM 9521 C C B LEU F 2 41 ? -158.911 278.977 -35.117 0.50 53.76 61 LEU D C 1
ATOM 9522 O O B LEU F 2 41 ? -158.394 278.497 -36.127 0.50 54.24 61 LEU D O 1
ATOM 9524 N N B GLU F 2 42 ? -160.018 279.711 -35.154 0.50 57.06 62 GLU D N 1
ATOM 9525 C CA B GLU F 2 42 ? -160.669 280.042 -36.418 0.50 57.95 62 GLU D CA 1
ATOM 9526 C C B GLU F 2 42 ? -161.398 281.378 -36.314 0.50 58.47 62 GLU D C 1
ATOM 9527 O O B GLU F 2 42 ? -161.435 282.152 -37.271 0.50 60.12 62 GLU D O 1
ATOM 9529 N N B GLY F 2 52 ? -168.415 290.386 -32.825 0.50 49.76 72 GLY D N 1
ATOM 9530 C CA B GLY F 2 52 ? -169.181 289.775 -31.743 0.50 50.43 72 GLY D CA 1
ATOM 9531 C C B GLY F 2 52 ? -169.664 288.386 -32.112 0.50 50.25 72 GLY D C 1
ATOM 9532 O O B GLY F 2 52 ? -169.555 287.969 -33.267 0.50 50.91 72 GLY D O 1
ATOM 9533 N N B GLY F 2 53 ? -170.200 287.666 -31.131 0.50 48.51 73 GLY D N 1
ATOM 9534 C CA B GLY F 2 53 ? -170.681 286.307 -31.354 0.50 47.47 73 GLY D CA 1
ATOM 9535 C C B GLY F 2 53 ? -169.953 285.289 -30.496 0.50 46.58 73 GLY D C 1
ATOM 9536 O O B GLY F 2 53 ? -168.751 285.405 -30.258 0.50 46.14 73 GLY D O 1
ATOM 9537 N N B VAL F 2 54 ? -170.684 284.284 -30.030 0.50 45.17 74 VAL D N 1
ATOM 9538 C CA B VAL F 2 54 ? -170.094 283.247 -29.201 0.50 44.24 74 VAL D CA 1
ATOM 9539 C C B VAL F 2 54 ? -168.870 282.664 -29.897 0.50 43.56 74 VAL D C 1
ATOM 9540 O O B VAL F 2 54 ? -168.895 282.408 -31.101 0.50 44.99 74 VAL D O 1
ATOM 9544 N N B ALA F 2 55 ? -167.795 282.475 -29.138 0.50 41.80 75 ALA D N 1
ATOM 9545 C CA B ALA F 2 55 ? -166.572 281.884 -29.672 0.50 40.73 75 ALA D CA 1
ATOM 9546 C C B ALA F 2 55 ? -166.292 280.564 -28.967 0.50 39.79 75 ALA D C 1
ATOM 9547 O O B ALA F 2 55 ? -166.198 280.512 -27.741 0.50 39.72 75 ALA D O 1
ATOM 9549 N N B ARG F 2 56 ? -166.159 279.497 -29.745 0.50 39.12 76 ARG D N 1
ATOM 9550 C CA B ARG F 2 56 ? -166.021 278.160 -29.184 0.50 39.02 76 A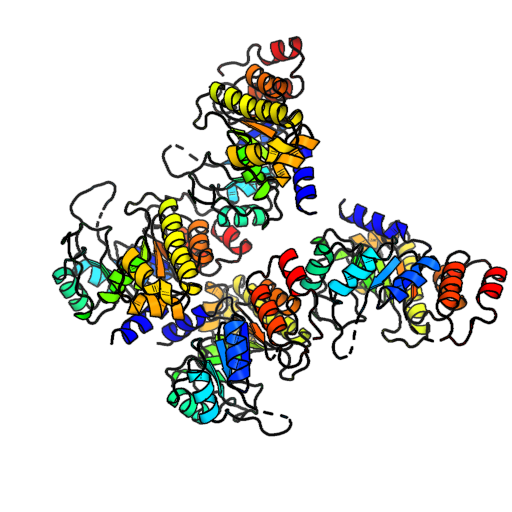RG D CA 1
ATOM 9551 C C B ARG F 2 56 ? -164.744 277.479 -29.648 0.50 39.50 76 ARG D C 1
ATOM 9552 O O B ARG F 2 56 ? -163.920 278.075 -30.339 0.50 38.69 76 ARG D O 1
ATOM 9560 N N B MET F 2 57 ? -164.592 276.221 -29.253 0.50 41.00 77 MET D N 1
ATOM 9561 C CA B MET F 2 57 ? -163.516 275.383 -29.751 0.50 42.74 77 MET D CA 1
ATOM 9562 C C B MET F 2 57 ? -163.511 275.440 -31.273 0.50 42.94 77 MET D C 1
ATOM 9563 O O B MET F 2 57 ? -164.537 275.707 -31.895 0.50 42.58 77 MET D O 1
ATOM 9568 N N B SER F 2 58 ? -162.354 275.193 -31.873 0.50 44.05 78 SER D N 1
ATOM 9569 C CA B SER F 2 58 ? -162.234 275.236 -33.321 0.50 45.01 78 SER D CA 1
ATOM 9570 C C B SER F 2 58 ? -162.628 273.899 -33.936 0.50 46.36 78 SER D C 1
ATOM 9571 O O B SER F 2 58 ? -162.590 272.861 -33.275 0.50 45.76 78 SER D O 1
ATOM 9574 N N B ASP F 2 59 ? -163.016 273.940 -35.206 0.50 49.10 79 ASP D N 1
ATOM 9575 C CA B ASP F 2 59 ? -163.386 272.742 -35.947 0.50 50.97 79 ASP D CA 1
ATOM 9576 C C B ASP F 2 59 ? -162.199 271.791 -36.028 0.50 52.49 79 ASP D C 1
ATOM 9577 O O B ASP F 2 59 ? -161.157 272.143 -36.575 0.50 53.82 79 ASP D O 1
ATOM 9582 N N B PRO F 2 60 ? -162.353 270.582 -35.470 0.50 53.97 80 PRO D N 1
ATOM 9583 C CA B PRO F 2 60 ? -161.307 269.566 -35.497 0.50 54.88 80 PRO D CA 1
ATOM 9584 C C B PRO F 2 60 ? -160.591 269.503 -36.843 0.50 55.90 80 PRO D C 1
ATOM 9585 O O B PRO F 2 60 ? -159.362 269.533 -36.895 0.50 55.97 80 PRO D O 1
ATOM 9589 N N B GLN F 2 61 ? -161.359 269.417 -37.923 0.50 57.16 81 GLN D N 1
ATOM 9590 C CA B GLN F 2 61 ? -160.781 269.340 -39.257 0.50 58.89 81 GLN D CA 1
ATOM 9591 C C B GLN F 2 61 ? -159.621 270.321 -39.385 0.50 59.88 81 GLN D C 1
ATOM 9592 O O B GLN F 2 61 ? -158.504 269.934 -39.731 0.50 59.51 81 GLN D O 1
ATOM 9594 N N B MET F 2 62 ? -159.893 271.590 -39.096 0.50 60.74 82 MET D N 1
ATOM 9595 C CA B MET F 2 62 ? -158.887 272.636 -39.231 0.50 61.57 82 MET D CA 1
ATOM 9596 C C B MET F 2 62 ? -157.745 272.417 -38.246 0.50 62.48 82 MET D C 1
ATOM 9597 O O B MET F 2 62 ? -156.615 272.835 -38.493 0.50 62.64 82 MET D O 1
ATOM 9602 N N B ILE F 2 63 ? -158.041 271.757 -37.131 0.50 63.43 83 ILE D N 1
ATOM 9603 C CA B ILE F 2 63 ? -157.020 271.451 -36.136 0.50 65.06 83 ILE D CA 1
ATOM 9604 C C B ILE F 2 63 ? -156.112 270.331 -36.629 0.50 66.19 83 ILE D C 1
ATOM 9605 O O B ILE F 2 63 ? -154.910 270.333 -36.364 0.50 65.47 83 ILE D O 1
ATOM 9610 N N B LYS F 2 64 ? -156.695 269.373 -37.343 0.50 68.45 84 LYS D N 1
ATOM 9611 C CA B LYS F 2 64 ? -155.926 268.279 -37.922 0.50 69.81 84 LYS D CA 1
ATOM 9612 C C B LYS F 2 64 ? -155.087 268.791 -39.089 0.50 68.24 84 LYS D C 1
ATOM 9613 O O B LYS F 2 64 ? -153.956 268.351 -39.292 0.50 68.45 84 LYS D O 1
ATOM 9619 N N B GLU F 2 65 ? -155.648 269.727 -39.848 0.50 67.02 85 GLU D N 1
ATOM 9620 C CA B GLU F 2 65 ? -154.951 270.320 -40.984 0.50 67.04 85 GLU D CA 1
ATOM 9621 C C B GLU F 2 65 ? -153.713 271.083 -40.524 0.50 66.15 85 GLU D C 1
ATOM 9622 O O B GLU F 2 65 ? -152.771 271.280 -41.293 0.50 65.21 85 GLU D O 1
ATOM 9628 N N B ILE F 2 66 ? -153.723 271.512 -39.266 0.50 65.03 86 ILE D N 1
ATOM 9629 C CA B ILE F 2 66 ? -152.603 272.252 -38.699 0.50 63.41 86 ILE D CA 1
ATOM 9630 C C B ILE F 2 66 ? -151.638 271.322 -37.972 0.50 62.34 86 ILE D C 1
ATOM 9631 O O B ILE F 2 66 ? -150.429 271.553 -37.964 0.50 62.18 86 ILE D O 1
ATOM 9636 N N B LYS F 2 67 ? -152.172 270.269 -37.363 0.50 61.09 87 LYS D N 1
ATOM 9637 C CA B LYS F 2 67 ? -151.346 269.312 -36.636 0.50 61.16 87 LYS D CA 1
ATOM 9638 C C B LYS F 2 67 ? -150.506 268.473 -37.597 0.50 61.73 87 LYS D C 1
ATOM 9639 O O B LYS F 2 67 ? -149.504 267.876 -37.202 0.50 60.87 87 LYS D O 1
ATOM 9641 N N B GLN F 2 68 ? -150.917 268.435 -38.861 0.50 62.21 88 GLN D N 1
ATOM 9642 C CA B GLN F 2 68 ? -150.215 267.650 -39.870 0.50 62.48 88 GLN D CA 1
ATOM 9643 C C B GLN F 2 68 ? -149.429 268.546 -40.825 0.50 62.08 88 GLN D C 1
ATOM 9644 O O B GLN F 2 68 ? -148.779 268.060 -41.750 0.50 63.04 88 GLN D O 1
ATOM 9646 N N B ALA F 2 69 ? -149.488 269.853 -40.596 0.50 60.23 89 ALA D N 1
ATOM 9647 C CA B ALA F 2 69 ? -148.795 270.805 -41.456 0.50 58.59 89 ALA D CA 1
ATOM 9648 C C B ALA F 2 69 ? -147.508 271.326 -40.816 0.50 56.86 89 ALA D C 1
ATOM 9649 O O B ALA F 2 69 ? -146.677 271.931 -41.490 0.50 57.12 89 ALA D O 1
ATOM 9651 N N B VAL F 2 70 ? -147.342 271.089 -39.518 0.50 55.20 90 VAL D N 1
ATOM 9652 C CA B VAL F 2 70 ? -146.150 271.551 -38.808 0.50 53.58 90 VAL D CA 1
ATOM 9653 C C B VAL F 2 70 ? -145.572 270.454 -37.924 0.50 51.46 90 VAL D C 1
ATOM 9654 O O B VAL F 2 70 ? -146.217 269.437 -37.681 0.50 51.24 90 VAL D O 1
ATOM 9658 N N B THR F 2 71 ? -144.354 270.671 -37.438 0.50 49.62 91 THR D N 1
ATOM 9659 C CA B THR F 2 71 ? -143.663 269.677 -36.623 0.50 48.37 91 THR D CA 1
ATOM 9660 C C B THR F 2 71 ? -143.463 270.154 -35.189 0.50 46.82 91 THR D C 1
ATOM 9661 O O B THR F 2 71 ? -142.935 269.424 -34.351 0.50 46.60 91 THR D O 1
ATOM 9665 N N B ILE F 2 72 ? -143.877 271.385 -34.910 0.50 45.64 92 ILE D N 1
ATOM 9666 C CA B ILE F 2 72 ? -143.845 271.900 -33.548 0.50 44.86 92 ILE D CA 1
ATOM 9667 C C B ILE F 2 72 ? -145.179 271.610 -32.869 0.50 43.84 92 ILE D C 1
ATOM 9668 O O B ILE F 2 72 ? -146.187 271.409 -33.542 0.50 43.28 92 ILE D O 1
ATOM 9673 N N B PRO F 2 73 ? -145.186 271.579 -31.529 0.50 43.60 93 PRO D N 1
ATOM 9674 C CA B PRO F 2 73 ? -146.405 271.278 -30.785 0.50 43.47 93 PRO D CA 1
ATOM 9675 C C B PRO F 2 73 ? -147.592 272.104 -31.270 0.50 43.98 93 PRO D C 1
ATOM 9676 O O B PRO F 2 73 ? -147.420 273.247 -31.697 0.50 43.23 93 PRO D O 1
ATOM 9680 N N B VAL F 2 74 ? -148.784 271.518 -31.212 0.50 44.36 94 VAL D N 1
ATOM 9681 C CA B VAL F 2 74 ? -150.001 272.210 -31.611 0.50 44.18 94 VAL D CA 1
ATOM 9682 C C B VAL F 2 74 ? -150.951 272.344 -30.427 0.50 43.78 94 VAL D C 1
ATOM 9683 O O B VAL F 2 74 ? -151.306 271.350 -29.790 0.50 42.28 94 VAL D O 1
ATOM 9687 N N B MET F 2 75 ? -151.351 273.580 -30.134 0.50 43.41 95 MET D N 1
ATOM 9688 C CA B MET F 2 75 ? -152.278 273.858 -29.040 0.50 43.11 95 MET D CA 1
ATOM 9689 C C B MET F 2 75 ? -153.670 274.149 -29.583 0.50 40.77 95 MET D C 1
ATOM 9690 O O B MET F 2 75 ? -153.844 274.382 -30.779 0.50 40.58 95 MET D O 1
ATOM 9695 N N B ALA F 2 76 ? -154.660 274.147 -28.697 0.50 38.29 96 ALA D N 1
ATOM 9696 C CA B ALA F 2 76 ? -156.018 274.526 -29.072 0.50 36.82 96 ALA D CA 1
ATOM 9697 C C B ALA F 2 76 ? -156.787 275.039 -27.859 0.50 35.39 96 ALA D C 1
ATOM 9698 O O B ALA F 2 76 ? -156.535 274.619 -26.729 0.50 33.87 96 ALA D O 1
ATOM 9700 N N B LYS F 2 77 ? -157.727 275.947 -28.107 0.50 34.72 97 LYS D N 1
ATOM 9701 C CA B LYS F 2 77 ? -158.512 276.560 -27.041 0.50 34.80 97 LYS D CA 1
ATOM 9702 C C B LYS F 2 77 ? -159.771 275.764 -26.730 0.50 34.27 97 LYS D C 1
ATOM 9703 O O B LYS F 2 77 ? -160.415 275.215 -27.624 0.50 34.22 97 LYS D O 1
ATOM 9709 N N B ALA F 2 78 ? -160.113 275.714 -25.448 0.50 33.76 98 ALA D N 1
ATOM 9710 C CA B ALA F 2 78 ? -161.364 275.123 -24.998 0.50 32.77 98 ALA D CA 1
ATOM 9711 C C B ALA F 2 78 ? -162.021 276.085 -24.017 0.50 31.88 98 ALA D C 1
ATOM 9712 O O B ALA F 2 78 ? -161.372 276.570 -23.088 0.50 31.16 98 ALA D O 1
ATOM 9714 N N B ARG F 2 79 ? -163.302 276.365 -24.224 0.50 30.63 99 ARG D N 1
ATOM 9715 C CA B ARG F 2 79 ? -164.006 277.311 -23.368 0.50 29.49 99 ARG D CA 1
ATOM 9716 C C B ARG F 2 79 ? -163.837 276.927 -21.900 0.50 28.40 99 ARG D C 1
ATOM 9717 O O B ARG F 2 79 ? -163.829 275.749 -21.553 0.50 27.86 99 ARG D O 1
ATOM 9725 N N B ILE F 2 80 ? -163.691 277.929 -21.043 0.50 27.87 100 ILE D N 1
ATOM 9726 C CA B ILE F 2 80 ? -163.573 277.689 -19.614 0.50 27.85 100 ILE D CA 1
ATOM 9727 C C B ILE F 2 80 ? -164.738 276.842 -19.118 0.50 27.80 100 ILE D C 1
ATOM 9728 O O B ILE F 2 80 ? -165.905 277.181 -19.327 0.50 27.94 100 ILE D O 1
ATOM 9733 N N B GLY F 2 81 ? -164.412 275.729 -18.473 0.50 27.60 101 GLY D N 1
ATOM 9734 C CA B GLY F 2 81 ? -165.423 274.849 -17.906 0.50 27.79 101 GLY D CA 1
ATOM 9735 C C B GLY F 2 81 ? -165.984 273.829 -18.882 0.50 27.49 101 GLY D C 1
ATOM 9736 O O B GLY F 2 81 ? -166.704 272.925 -18.480 0.50 26.77 101 GLY D O 1
ATOM 9737 N N B HIS F 2 82 ? -165.661 273.958 -20.165 0.50 27.80 102 HIS D N 1
ATOM 9738 C CA B HIS F 2 82 ? -166.216 273.037 -21.157 0.50 28.15 102 HIS D CA 1
ATOM 9739 C C B HIS F 2 82 ? -165.354 271.787 -21.279 0.50 28.84 102 HIS D C 1
ATOM 9740 O O B HIS F 2 82 ? -164.549 271.663 -22.203 0.50 28.30 102 HIS D O 1
ATOM 9747 N N B PHE F 2 83 ? -165.536 270.852 -20.352 0.50 29.41 103 PHE D N 1
ATOM 9748 C CA B PHE F 2 83 ? -164.676 269.680 -20.292 0.50 30.43 103 PHE D CA 1
ATOM 9749 C C B PHE F 2 83 ? -164.879 268.716 -21.460 0.50 31.32 103 PHE D C 1
ATOM 9750 O O B PHE F 2 83 ? -164.048 267.830 -21.686 0.50 32.02 103 PHE D O 1
ATOM 9758 N N B VAL F 2 84 ? -165.962 268.887 -22.212 0.50 30.84 104 VAL D N 1
ATOM 9759 C CA B VAL F 2 84 ? -166.209 268.027 -23.365 0.50 30.93 104 VAL D CA 1
ATOM 9760 C C B VAL F 2 84 ? -165.494 268.558 -24.606 0.50 31.16 104 VAL D C 1
ATOM 9761 O O B VAL F 2 84 ? -165.036 267.783 -25.448 0.50 30.51 104 VAL D O 1
ATOM 9765 N N B GLU F 2 85 ? -165.400 269.879 -24.721 0.50 31.36 105 GLU D N 1
ATOM 9766 C CA B GLU F 2 85 ? -164.588 270.481 -25.772 0.50 31.78 105 GLU D CA 1
ATOM 9767 C C B GLU F 2 85 ? -163.146 270.028 -25.586 0.50 32.11 105 GLU D C 1
ATOM 9768 O O B GLU F 2 85 ? -162.407 269.852 -26.554 0.50 32.37 105 GLU D O 1
ATOM 9774 N N B ALA F 2 86 ? -162.757 269.833 -24.330 0.50 32.20 106 ALA D N 1
ATOM 9775 C CA B ALA F 2 86 ? -161.413 269.374 -24.011 0.50 32.51 106 ALA D CA 1
ATOM 9776 C C B ALA F 2 86 ? -161.259 267.895 -24.355 0.50 32.42 106 ALA D C 1
ATOM 9777 O O B ALA F 2 86 ? -160.262 267.493 -24.953 0.50 31.94 106 ALA D O 1
ATOM 9779 N N B GLN F 2 87 ? -162.246 267.088 -23.976 0.50 32.41 107 GLN D N 1
ATOM 9780 C CA B GLN F 2 87 ? -162.234 265.666 -24.304 0.50 32.60 107 GLN D CA 1
ATOM 9781 C C B GLN F 2 87 ? -162.049 265.480 -25.808 0.50 32.81 107 GLN D C 1
ATOM 9782 O O B GLN F 2 87 ? -161.343 264.576 -26.254 0.50 33.60 107 GLN D O 1
ATOM 9788 N N B ILE F 2 88 ? -162.681 266.350 -26.583 0.50 33.06 108 ILE D N 1
ATOM 9789 C CA B ILE F 2 88 ? -162.609 266.281 -28.035 0.50 33.69 108 ILE D CA 1
ATOM 9790 C C B ILE F 2 88 ? -161.223 266.683 -28.542 0.50 34.69 108 ILE D C 1
ATOM 9791 O O B ILE F 2 88 ? -160.676 266.056 -29.452 0.50 34.42 108 ILE D O 1
ATOM 9796 N N B LEU F 2 89 ? -160.655 267.725 -27.944 0.50 34.99 109 LEU D N 1
ATOM 9797 C CA B LEU F 2 89 ? -159.321 268.183 -28.317 0.50 35.72 109 LEU D CA 1
ATOM 9798 C C B LEU F 2 89 ? -158.282 267.112 -28.009 0.50 35.89 109 LEU D C 1
ATOM 9799 O O B LEU F 2 89 ? -157.359 266.889 -28.791 0.50 36.18 109 LEU D O 1
ATOM 9804 N N B GLU F 2 90 ? -158.438 266.453 -26.865 0.50 36.27 110 GLU D N 1
ATOM 9805 C CA B GLU F 2 90 ? -157.514 265.406 -26.459 0.50 36.92 110 GLU D CA 1
ATOM 9806 C C B GLU F 2 90 ? -157.577 264.235 -27.437 0.50 37.34 110 GLU D C 1
ATOM 9807 O O B GLU F 2 90 ? -156.548 263.759 -27.915 0.50 35.75 110 GLU D O 1
ATOM 9813 N N B ALA F 2 91 ? -158.792 263.780 -27.731 0.50 37.63 111 ALA D N 1
ATOM 9814 C CA B ALA F 2 91 ? -158.997 262.662 -28.643 0.50 37.80 111 ALA D CA 1
ATOM 9815 C C B ALA F 2 91 ? -158.521 262.998 -30.056 0.50 38.79 111 ALA D C 1
ATOM 9816 O O B ALA F 2 91 ? -158.373 262.112 -30.896 0.50 38.67 111 ALA D O 1
ATOM 9818 N N B ILE F 2 92 ? -158.286 264.279 -30.315 0.50 39.57 112 ILE D N 1
ATOM 9819 C CA B ILE F 2 92 ? -157.790 264.711 -31.617 0.50 40.66 112 ILE D CA 1
ATOM 9820 C C B ILE F 2 92 ? -156.286 264.495 -31.717 0.50 41.49 112 ILE D C 1
ATOM 9821 O O B ILE F 2 92 ? -155.743 264.346 -32.811 0.50 42.64 112 ILE D O 1
ATOM 9826 N N B GLY F 2 93 ? -155.617 264.484 -30.569 0.50 41.52 113 GLY D N 1
ATOM 9827 C CA B GLY F 2 93 ? -154.184 264.244 -30.523 0.50 42.03 113 GLY D CA 1
ATOM 9828 C C B GLY F 2 93 ? -153.340 265.499 -30.658 0.50 42.15 113 GLY D C 1
ATOM 9829 O O B GLY F 2 93 ? -152.328 265.501 -31.360 0.50 42.37 113 GLY D O 1
ATOM 9830 N N B ILE F 2 94 ? -153.747 266.571 -29.987 0.50 41.66 114 ILE D N 1
ATOM 9831 C CA B ILE F 2 94 ? -152.919 267.770 -29.921 0.50 40.83 114 ILE D CA 1
ATOM 9832 C C B ILE F 2 94 ? -152.097 267.735 -28.639 0.50 39.76 114 ILE D C 1
ATOM 9833 O O B ILE F 2 94 ? -152.376 266.948 -27.735 0.50 40.06 114 ILE D O 1
ATOM 9838 N N B ASP F 2 95 ? -151.081 268.585 -28.562 0.50 38.71 115 ASP D N 1
ATOM 9839 C CA B ASP F 2 95 ? -150.100 268.496 -27.485 0.50 38.45 115 ASP D CA 1
ATOM 9840 C C B ASP F 2 95 ? -150.545 269.234 -26.221 0.50 38.22 115 ASP D C 1
ATOM 9841 O O B ASP F 2 95 ? -150.326 268.758 -25.106 0.50 37.41 115 ASP D O 1
ATOM 9846 N N B TYR F 2 96 ? -151.172 270.392 -26.399 0.50 38.25 116 TYR D N 1
ATOM 9847 C CA B TYR F 2 96 ? -151.599 271.210 -25.269 0.50 38.44 116 TYR D CA 1
ATOM 9848 C C B TYR F 2 96 ? -153.030 271.714 -25.438 0.50 36.90 116 TYR D C 1
ATOM 9849 O O B TYR F 2 96 ? -153.444 272.075 -26.537 0.50 36.52 116 TYR D O 1
ATOM 9858 N N B ILE F 2 97 ? -153.778 271.734 -24.338 0.50 35.58 117 ILE D N 1
ATOM 9859 C CA B ILE F 2 97 ? -155.102 272.340 -24.318 0.50 34.57 117 ILE D CA 1
ATOM 9860 C C B ILE F 2 97 ? -155.053 273.620 -23.505 0.50 32.93 117 ILE D C 1
ATOM 9861 O O B ILE F 2 97 ? -154.590 273.619 -22.369 0.50 32.17 117 ILE D O 1
ATOM 9866 N N B ASP F 2 98 ? -155.528 274.712 -24.087 0.50 32.43 118 ASP D N 1
ATOM 9867 C CA B ASP F 2 98 ? -155.599 275.973 -23.369 0.50 32.29 118 ASP D CA 1
ATOM 9868 C C B ASP F 2 98 ? -157.051 276.277 -23.002 0.50 31.89 118 ASP D C 1
ATOM 9869 O O B ASP F 2 98 ? -157.858 276.631 -23.862 0.50 30.98 118 ASP D O 1
ATOM 9874 N N B GLU F 2 99 ? -157.377 276.104 -21.724 0.50 31.59 119 GLU D N 1
ATOM 9875 C CA B GLU F 2 99 ? -158.678 276.497 -21.204 0.50 31.30 119 GLU D CA 1
ATOM 9876 C C B GLU F 2 99 ? -158.668 278.014 -21.112 0.50 31.22 119 GLU D C 1
ATOM 9877 O O B GLU F 2 99 ? -158.232 278.574 -20.112 0.50 31.26 119 GLU D O 1
ATOM 9883 N N B SER F 2 100 ? -159.129 278.677 -22.164 0.50 31.14 120 SER D N 1
ATOM 9884 C CA B SER F 2 100 ? -158.856 280.100 -22.337 0.50 31.23 120 SER D CA 1
ATOM 9885 C C B SER F 2 100 ? -160.073 280.991 -22.152 0.50 31.19 120 SER D C 1
ATOM 9886 O O B SER F 2 100 ? -161.154 280.693 -22.648 0.50 31.12 120 SER D O 1
ATOM 9889 N N B GLU F 2 101 ? -159.864 282.112 -21.470 0.50 31.47 121 GLU D N 1
ATOM 9890 C CA B GLU F 2 101 ? -160.931 283.060 -21.187 0.50 32.20 121 GLU D CA 1
ATOM 9891 C C B GLU F 2 101 ? -161.173 284.033 -22.341 0.50 31.80 121 GLU D C 1
ATOM 9892 O O B GLU F 2 101 ? -161.975 284.953 -22.219 0.50 31.76 121 GLU D O 1
ATOM 9898 N N B VAL F 2 102 ? -160.479 283.838 -23.459 0.50 31.27 122 VAL D N 1
ATOM 9899 C CA B VAL F 2 102 ? -160.726 284.652 -24.645 0.50 30.81 122 VAL D CA 1
ATOM 9900 C C B VAL F 2 102 ? -161.911 284.070 -25.406 0.50 30.04 122 VAL D C 1
ATOM 9901 O O B VAL F 2 102 ? -162.615 284.777 -26.127 0.50 30.24 122 VAL D O 1
ATOM 9905 N N B LEU F 2 103 ? -162.118 282.768 -25.245 0.50 28.88 123 LEU D N 1
ATOM 9906 C CA B LEU F 2 103 ? -163.311 282.113 -25.755 0.50 28.22 123 LEU D CA 1
ATOM 9907 C C B LEU F 2 103 ? -164.486 282.459 -24.847 0.50 28.01 123 LEU D C 1
ATOM 9908 O O B LEU F 2 103 ? -164.293 282.998 -23.758 0.50 27.34 123 LEU D O 1
ATOM 9913 N N B THR F 2 104 ? -165.698 282.140 -25.288 0.50 28.01 124 THR D N 1
ATOM 9914 C CA B THR F 2 104 ? -166.892 282.451 -24.511 0.50 28.26 124 THR D CA 1
ATOM 9915 C C B THR F 2 104 ? -167.019 281.532 -23.297 0.50 27.89 124 THR D C 1
ATOM 9916 O O B THR F 2 104 ? -167.210 280.328 -23.436 0.50 28.01 124 THR D O 1
ATOM 9920 N N B LEU F 2 105 ? -166.910 282.117 -22.109 0.50 28.04 125 LEU D N 1
ATOM 9921 C CA B LEU F 2 105 ? -167.040 281.380 -20.856 0.50 28.56 125 LEU D CA 1
ATOM 9922 C C B LEU F 2 105 ? -168.213 280.399 -20.927 0.50 28.77 125 LEU D C 1
ATOM 9923 O O B LEU F 2 105 ? -169.302 280.763 -21.370 0.50 28.58 125 LEU D O 1
ATOM 9928 N N B ALA F 2 106 ? -167.991 279.161 -20.493 0.50 29.01 126 ALA D N 1
ATOM 9929 C CA B ALA F 2 106 ? -169.024 278.127 -20.563 0.50 29.68 126 ALA D CA 1
ATOM 9930 C C B ALA F 2 106 ? -169.587 277.767 -19.189 0.50 30.43 126 ALA D C 1
ATOM 9931 O O B ALA F 2 106 ? -170.771 277.456 -19.059 0.50 30.06 126 ALA D O 1
ATOM 9933 N N B ASP F 2 107 ? -168.737 277.796 -18.169 0.50 31.18 127 ASP D N 1
ATOM 9934 C CA B ASP F 2 107 ? -169.173 277.536 -16.802 0.50 32.10 127 ASP D CA 1
ATOM 9935 C C B ASP F 2 107 ? -168.623 278.628 -15.896 0.50 32.78 127 ASP D C 1
ATOM 9936 O O B ASP F 2 107 ? -167.430 278.655 -15.605 0.50 33.14 127 ASP D O 1
ATOM 9941 N N B GLU F 2 108 ? -169.496 279.528 -15.455 0.50 32.91 128 GLU D N 1
ATOM 9942 C CA B GLU F 2 108 ? -169.072 280.705 -14.700 0.50 33.35 128 GLU D CA 1
ATOM 9943 C C B GLU F 2 108 ? -168.532 280.365 -13.315 0.50 33.27 128 GLU D C 1
ATOM 9944 O O B GLU F 2 108 ? -167.845 281.177 -12.702 0.50 32.85 128 GLU D O 1
ATOM 9946 N N B ASP F 2 109 ? -168.840 279.173 -12.819 0.50 33.61 129 ASP D N 1
ATOM 9947 C CA B ASP F 2 109 ? -168.543 278.847 -11.427 0.50 34.58 129 ASP D CA 1
ATOM 9948 C C B ASP F 2 109 ? -167.392 277.861 -11.256 0.50 33.65 129 ASP D C 1
ATOM 9949 O O B ASP F 2 109 ? -166.743 277.845 -10.213 0.50 33.37 129 ASP D O 1
ATOM 9954 N N B HIS F 2 110 ? -167.146 277.034 -12.267 0.50 33.15 130 HIS D N 1
ATOM 9955 C CA B HIS F 2 110 ? -166.113 276.008 -12.166 0.50 32.66 130 HIS D CA 1
ATOM 9956 C C B HIS F 2 110 ? -165.268 275.916 -13.427 0.50 32.11 130 HIS D C 1
ATOM 9957 O O B HIS F 2 110 ? -165.783 276.014 -14.543 0.50 32.09 130 HIS D O 1
ATOM 9964 N N B HIS F 2 111 ? -163.967 275.722 -13.240 0.50 31.04 131 HIS D N 1
ATOM 9965 C CA B HIS F 2 111 ? -163.078 275.429 -14.354 0.50 30.62 131 HIS D CA 1
ATOM 9966 C C B HIS F 2 111 ? -163.055 273.927 -14.598 0.50 30.43 131 HIS D C 1
ATOM 9967 O O B HIS F 2 111 ? -163.556 273.148 -13.790 0.50 29.57 131 HIS D O 1
ATOM 9974 N N B ILE F 2 112 ? -162.473 273.528 -15.722 0.50 30.42 132 ILE D N 1
ATOM 9975 C CA B ILE F 2 112 ? -162.329 272.123 -16.048 0.50 30.68 132 ILE D CA 1
ATOM 9976 C C B ILE F 2 112 ? -161.439 271.435 -15.024 0.50 30.71 132 ILE D C 1
ATOM 9977 O O B ILE F 2 112 ? -160.421 271.988 -14.600 0.50 31.26 132 ILE D O 1
ATOM 9982 N N B ASN F 2 113 ? -161.832 270.235 -14.613 0.50 30.31 133 ASN D N 1
ATOM 9983 C CA B ASN F 2 113 ? -160.958 269.402 -13.811 0.50 30.62 133 ASN D CA 1
ATOM 9984 C C B ASN F 2 113 ? -159.925 268.831 -14.771 0.50 31.23 133 ASN D C 1
ATOM 9985 O O B ASN F 2 113 ? -160.202 267.893 -15.519 0.50 30.37 133 ASN D O 1
ATOM 9990 N N B LYS F 2 114 ? -158.741 269.425 -14.765 0.50 31.74 134 LYS D N 1
ATOM 9991 C CA B LYS F 2 114 ? -157.746 269.127 -15.780 0.50 33.18 134 LYS D CA 1
ATOM 9992 C C B LYS F 2 114 ? -156.946 267.864 -15.450 0.50 34.38 134 LYS D C 1
ATOM 9993 O O B LYS F 2 114 ? -156.403 267.222 -16.343 0.50 34.12 134 LYS D O 1
ATOM 9999 N N B HIS F 2 115 ? -156.909 267.491 -14.176 0.50 35.97 135 HIS D N 1
ATOM 10000 C CA B HIS F 2 115 ? -156.257 266.251 -13.769 0.50 37.41 135 HIS D CA 1
ATOM 10001 C C B HIS F 2 115 ? -156.874 265.036 -14.467 0.50 38.11 135 HIS D C 1
ATOM 10002 O O B HIS F 2 115 ? -156.219 264.003 -14.612 0.50 38.79 135 HIS D O 1
ATOM 10009 N N B ASN F 2 116 ? -158.131 265.159 -14.891 0.50 37.83 136 ASN D N 1
ATOM 10010 C CA B ASN F 2 116 ? -158.831 264.061 -15.561 0.50 38.42 136 ASN D CA 1
ATOM 10011 C C B ASN F 2 116 ? -158.417 263.938 -17.022 0.50 37.78 136 ASN D C 1
ATOM 10012 O O B ASN F 2 116 ? -159.109 263.304 -17.820 0.50 37.96 136 ASN D O 1
ATOM 10017 N N B PHE F 2 117 ? -157.298 264.551 -17.377 0.50 36.28 137 PHE D N 1
ATOM 10018 C CA B PHE F 2 117 ? -156.830 264.511 -18.751 0.50 35.87 137 PHE D CA 1
ATOM 10019 C C B PHE F 2 117 ? -155.360 264.123 -18.799 0.50 36.06 137 PHE D C 1
ATOM 10020 O O B PHE F 2 117 ? -154.614 264.348 -17.844 0.50 35.52 137 PHE D O 1
ATOM 10028 N N B ARG F 2 118 ? -154.952 263.535 -19.918 0.50 36.52 138 ARG D N 1
ATOM 10029 C CA B ARG F 2 118 ? -153.565 263.138 -20.113 0.50 36.46 138 ARG D CA 1
ATOM 10030 C C B ARG F 2 118 ? -152.749 264.332 -20.591 0.50 36.20 138 ARG D C 1
ATOM 10031 O O B ARG F 2 118 ? -151.669 264.602 -20.071 0.50 36.80 138 ARG D O 1
ATOM 10033 N N B ILE F 2 119 ? -153.286 265.053 -21.572 0.50 35.50 139 ILE D N 1
ATOM 10034 C CA B ILE F 2 119 ? -152.598 266.197 -22.160 0.50 35.03 139 ILE D CA 1
ATOM 10035 C C B ILE F 2 119 ? -152.433 267.334 -21.154 0.50 34.37 139 ILE D C 1
ATOM 10036 O O B ILE F 2 119 ? -153.277 267.527 -20.282 0.50 34.92 139 ILE D O 1
ATOM 10038 N N B PRO F 2 120 ? -151.339 268.095 -21.278 0.50 33.51 140 PRO D N 1
ATOM 10039 C CA B PRO F 2 120 ? -151.081 269.247 -20.416 0.50 32.49 140 PRO D CA 1
ATOM 10040 C C B PRO F 2 120 ? -152.060 270.390 -20.681 0.50 31.48 140 PRO D C 1
ATOM 10041 O O B PRO F 2 120 ? -152.497 270.575 -21.819 0.50 30.95 140 PRO D O 1
ATOM 10045 N N B PHE F 2 121 ? -152.393 271.145 -19.637 0.50 30.22 141 PHE D N 1
ATOM 10046 C CA B PHE F 2 121 ? -153.312 272.278 -19.756 0.50 29.51 141 PHE D CA 1
ATOM 10047 C C B PHE F 2 121 ? -152.630 273.618 -19.499 0.50 28.35 141 PHE D C 1
ATOM 10048 O O B PHE F 2 121 ? -151.820 273.756 -18.578 0.50 27.43 141 PHE D O 1
ATOM 10056 N N B VAL F 2 122 ? -152.980 274.603 -20.318 0.50 27.47 142 VAL D N 1
ATOM 10057 C CA B VAL F 2 122 ? -152.642 275.992 -20.050 0.50 27.10 142 VAL D CA 1
ATOM 10058 C C B VAL F 2 122 ? -153.870 276.683 -19.453 0.50 27.25 142 VAL D C 1
ATOM 10059 O O B VAL F 2 122 ? -154.993 276.451 -19.902 0.50 26.84 142 VAL D O 1
ATOM 10063 N N B CYS F 2 123 ? -153.653 277.509 -18.433 0.50 27.31 143 CYS D N 1
ATOM 10064 C CA B CYS F 2 123 ? -154.718 278.326 -17.844 0.50 27.84 143 CYS D CA 1
ATOM 10065 C C B CYS F 2 123 ? -154.250 279.770 -17.687 0.50 27.83 143 CYS D C 1
ATOM 10066 O O B CYS F 2 123 ? -153.085 280.026 -17.387 0.50 27.14 143 CYS D O 1
ATOM 10069 N N B GLY F 2 124 ? -155.163 280.712 -17.889 0.50 28.33 144 GLY D N 1
ATOM 10070 C CA B GLY F 2 124 ? -154.849 282.123 -17.716 0.50 28.55 144 GLY D CA 1
ATOM 10071 C C B GLY F 2 124 ? -154.991 282.534 -16.266 0.50 29.06 144 GLY D C 1
ATOM 10072 O O B GLY F 2 124 ? -155.630 281.836 -15.478 0.50 29.75 144 GLY D O 1
ATOM 10073 N N B CYS F 2 125 ? -154.392 283.664 -15.909 0.50 28.99 145 CYS D N 1
ATOM 10074 C CA B CYS F 2 125 ? -154.519 284.204 -14.563 0.50 29.56 145 CYS D CA 1
ATOM 10075 C C B CYS F 2 125 ? -154.163 285.686 -14.544 0.50 29.97 145 CYS D C 1
ATOM 10076 O O B CYS F 2 125 ? -153.555 286.200 -15.485 0.50 29.50 145 CYS D O 1
ATOM 10079 N N B ARG F 2 126 ? -154.544 286.365 -13.466 0.50 30.50 146 ARG D N 1
ATOM 10080 C CA B ARG F 2 126 ? -154.283 287.794 -13.328 0.50 31.18 146 ARG D CA 1
ATOM 10081 C C B ARG F 2 126 ? -153.554 288.096 -12.024 0.50 30.00 146 ARG D C 1
ATOM 10082 O O B ARG F 2 126 ? -153.068 289.205 -11.814 0.50 30.41 146 ARG D O 1
ATOM 10090 N N B ASN F 2 127 ? -153.485 287.106 -11.144 0.50 28.62 147 ASN D N 1
ATOM 10091 C CA B ASN F 2 127 ? -152.789 287.272 -9.877 0.50 27.90 147 ASN D CA 1
ATOM 10092 C C B ASN F 2 127 ? -152.335 285.918 -9.343 0.50 26.64 147 ASN D C 1
ATOM 10093 O O B ASN F 2 127 ? -152.626 284.880 -9.934 0.50 26.12 147 ASN D O 1
ATOM 10098 N N B LEU F 2 128 ? -151.620 285.939 -8.224 0.50 25.76 148 LEU D N 1
ATOM 10099 C CA B LEU F 2 128 ? -150.969 284.741 -7.706 0.50 25.37 148 LEU D CA 1
ATOM 10100 C C B LEU F 2 128 ? -151.966 283.708 -7.195 0.50 25.21 148 LEU D C 1
ATOM 10101 O O B LEU F 2 128 ? -151.761 282.505 -7.364 0.50 24.75 148 LEU D O 1
ATOM 10106 N N B GLY F 2 129 ? -153.038 284.170 -6.558 0.50 25.30 149 GLY D N 1
ATOM 10107 C CA B GLY F 2 129 ? -154.056 283.256 -6.046 0.50 25.24 149 GLY D CA 1
ATOM 10108 C C B GLY F 2 129 ? -154.743 282.543 -7.193 0.50 25.39 149 GLY D C 1
ATOM 10109 O O B GLY F 2 129 ? -155.013 281.343 -7.134 0.50 25.75 149 GLY D O 1
ATOM 10110 N N B GLU F 2 130 ? -155.012 283.301 -8.247 0.50 25.63 150 GLU D N 1
ATOM 10111 C CA B GLU F 2 130 ? -155.693 282.794 -9.427 0.50 25.88 150 GLU D CA 1
ATOM 10112 C C B GLU F 2 130 ? -154.823 281.750 -10.122 0.50 25.57 150 GLU D C 1
ATOM 10113 O O B GLU F 2 130 ? -155.318 280.733 -10.614 0.50 25.18 150 GLU D O 1
ATOM 10119 N N B ALA F 2 131 ? -153.521 282.008 -10.153 0.50 24.90 151 ALA D N 1
ATOM 10120 C CA B ALA F 2 131 ? -152.568 281.080 -10.736 0.50 24.60 151 ALA D CA 1
ATOM 10121 C C B ALA F 2 131 ? -152.528 279.781 -9.939 0.50 24.11 151 ALA D C 1
ATOM 10122 O O B ALA F 2 131 ? -152.600 278.692 -10.503 0.50 24.28 151 ALA D O 1
ATOM 10124 N N B LEU F 2 132 ? -152.425 279.901 -8.621 0.50 23.87 152 LEU D N 1
ATOM 10125 C CA B LEU F 2 132 ? -152.309 278.730 -7.766 0.50 24.05 152 LEU D CA 1
ATOM 10126 C C B LEU F 2 132 ? -153.573 277.868 -7.795 0.50 24.34 152 LEU D C 1
ATOM 10127 O O B LEU F 2 132 ? -153.495 276.644 -7.679 0.50 23.96 152 LEU D O 1
ATOM 10132 N N B ARG F 2 133 ? -154.735 278.498 -7.956 0.50 24.31 153 ARG D N 1
ATOM 10133 C CA B ARG F 2 133 ? -155.988 277.748 -8.035 0.50 24.60 153 ARG D CA 1
ATOM 10134 C C B ARG F 2 133 ? -156.062 276.953 -9.335 0.50 24.64 153 ARG D C 1
ATOM 10135 O O B ARG F 2 133 ? -156.476 275.797 -9.333 0.50 24.62 153 ARG D O 1
ATOM 10143 N N B ARG F 2 134 ? -155.652 277.568 -10.440 0.50 25.09 154 ARG D N 1
ATOM 10144 C CA B ARG F 2 134 ? -155.648 276.889 -11.731 0.50 25.46 154 ARG D CA 1
ATOM 10145 C C B ARG F 2 134 ? -154.701 275.690 -11.695 0.50 26.09 154 ARG D C 1
ATOM 10146 O O B ARG F 2 134 ? -155.011 274.617 -12.221 0.50 25.57 154 ARG D O 1
ATOM 10154 N N B ILE F 2 135 ? -153.543 275.881 -11.073 0.50 26.50 155 ILE D N 1
ATOM 10155 C CA B ILE F 2 135 ? -152.559 274.813 -10.949 0.50 27.03 155 ILE D CA 1
ATOM 10156 C C B ILE F 2 135 ? -153.118 273.649 -10.136 0.50 27.31 155 ILE D C 1
ATOM 10157 O O B ILE F 2 135 ? -152.976 272.497 -10.527 0.50 26.71 155 ILE D O 1
ATOM 10162 N N B ARG F 2 136 ? -153.766 273.950 -9.015 0.50 28.25 156 ARG D N 1
ATOM 10163 C CA B ARG F 2 136 ? -154.345 272.903 -8.175 0.50 29.19 156 ARG D CA 1
ATOM 10164 C C B ARG F 2 136 ? -155.420 272.133 -8.937 0.50 28.72 156 ARG D C 1
ATOM 10165 O O B ARG F 2 136 ? -155.614 270.943 -8.703 0.50 28.96 156 ARG D O 1
ATOM 10173 N N B GLU F 2 137 ? -156.113 272.818 -9.844 0.50 28.22 157 GLU D N 1
ATOM 10174 C CA B GLU F 2 137 ? -157.086 272.180 -10.728 0.50 28.11 157 GLU D CA 1
ATOM 10175 C C B GLU F 2 137 ? -156.384 271.329 -11.780 0.50 28.05 157 GLU D C 1
ATOM 10176 O O B GLU F 2 137 ? -157.030 270.598 -12.533 0.50 27.27 157 GLU D O 1
ATOM 10182 N N B GLY F 2 138 ? -155.061 271.443 -11.842 0.50 28.22 158 GLY D N 1
ATOM 10183 C CA B GLY F 2 138 ? -154.264 270.595 -12.718 0.50 28.41 158 GLY D CA 1
ATOM 10184 C C B GLY F 2 138 ? -153.677 271.300 -13.925 0.50 28.96 158 GLY D C 1
ATOM 10185 O O B GLY F 2 138 ? -153.305 270.652 -14.897 0.50 29.53 158 GLY D O 1
ATOM 10186 N N B ALA F 2 139 ? -153.590 272.623 -13.883 0.50 29.06 159 ALA D N 1
ATOM 10187 C CA B ALA F 2 139 ? -152.942 273.358 -14.962 0.50 29.52 159 ALA D CA 1
ATOM 10188 C C B ALA F 2 139 ? -151.432 273.144 -14.897 0.50 29.90 159 ALA D C 1
ATOM 10189 O O B ALA F 2 139 ? -150.808 273.397 -13.870 0.50 30.00 159 ALA D O 1
ATOM 10191 N N B ALA F 2 140 ? -150.849 272.675 -15.996 0.50 30.79 160 ALA D N 1
ATOM 10192 C CA B ALA F 2 140 ? -149.413 272.402 -16.044 0.50 31.65 160 ALA D CA 1
ATOM 10193 C C B ALA F 2 140 ? -148.628 273.655 -16.404 0.50 32.01 160 ALA D C 1
ATOM 10194 O O B ALA F 2 140 ? -147.423 273.737 -16.171 0.50 32.09 160 ALA D O 1
ATOM 10196 N N B MET F 2 141 ? -149.321 274.627 -16.979 0.50 32.71 161 MET D N 1
ATOM 10197 C CA B MET F 2 141 ? -148.694 275.857 -17.423 0.50 33.44 161 MET D CA 1
ATOM 10198 C C B MET F 2 141 ? -149.647 277.024 -17.197 0.50 33.56 161 MET D C 1
ATOM 10199 O O B MET F 2 141 ? -150.864 276.879 -17.326 0.50 32.79 161 MET D O 1
ATOM 10204 N N B ILE F 2 142 ? -149.087 278.179 -16.854 0.50 32.90 162 ILE D N 1
ATOM 10205 C CA B ILE F 2 142 ? -149.886 279.353 -16.543 0.50 34.02 162 ILE D CA 1
ATOM 10206 C C B ILE F 2 142 ? -149.505 280.527 -17.425 0.50 34.02 162 ILE D C 1
ATOM 10207 O O B ILE F 2 142 ? -148.327 280.861 -17.553 0.50 33.72 162 ILE D O 1
ATOM 10212 N N B ARG F 2 143 ? -150.498 281.162 -18.030 0.50 34.19 163 ARG D N 1
ATOM 10213 C CA B ARG F 2 143 ? -150.237 282.397 -18.746 0.50 35.20 163 ARG D CA 1
ATOM 10214 C C B ARG F 2 143 ? -150.939 283.559 -18.058 0.50 35.12 163 ARG D C 1
ATOM 10215 O O B ARG F 2 143 ? -152.146 283.522 -17.800 0.50 33.85 163 ARG D O 1
ATOM 10223 N N B THR F 2 144 ? -150.158 284.582 -17.737 0.50 35.00 164 THR D N 1
ATOM 10224 C CA B THR F 2 144 ? -150.688 285.777 -17.109 0.50 35.40 164 THR D CA 1
ATOM 10225 C C B THR F 2 144 ? -151.205 286.689 -18.199 0.50 34.60 164 THR D C 1
ATOM 10226 O O B THR F 2 144 ? -150.427 287.225 -18.989 0.50 34.66 164 THR D O 1
ATOM 10230 N N B LYS F 2 145 ? -152.523 286.853 -18.240 0.50 34.07 165 LYS D N 1
ATOM 10231 C CA B LYS F 2 145 ? -153.180 287.561 -19.329 0.50 34.31 165 LYS D CA 1
ATOM 10232 C C B LYS F 2 145 ? -153.503 289.006 -18.976 0.50 34.03 165 LYS D C 1
ATOM 10233 O O B LYS F 2 145 ? -153.978 289.300 -17.878 0.50 34.39 165 LYS D O 1
ATOM 10239 N N B GLY F 2 146 ? -153.248 289.903 -19.922 0.50 33.90 166 GLY D N 1
ATOM 10240 C CA B GLY F 2 146 ? -153.675 291.291 -19.803 0.50 34.25 166 GLY D CA 1
ATOM 10241 C C B GLY F 2 146 ? -154.926 291.516 -20.629 0.50 33.94 166 GLY D C 1
ATOM 10242 O O B GLY F 2 146 ? -155.914 290.802 -20.464 0.50 33.76 166 GLY D O 1
ATOM 10243 N N B GLU F 2 147 ? -154.884 292.497 -21.528 0.50 33.86 167 GLU D N 1
ATOM 10244 C CA B GLU F 2 147 ? -156.002 292.756 -22.441 0.50 33.68 167 GLU D CA 1
ATOM 10245 C C B GLU F 2 147 ? -155.865 291.933 -23.719 0.50 33.01 167 GLU D C 1
ATOM 10246 O O B GLU F 2 147 ? -154.772 291.810 -24.271 0.50 32.99 167 GLU D O 1
ATOM 10252 N N B ALA F 2 148 ? -156.980 291.383 -24.189 0.50 32.36 168 ALA D N 1
ATOM 10253 C CA B ALA F 2 148 ? -156.968 290.526 -25.367 0.50 32.10 168 ALA D CA 1
ATOM 10254 C C B ALA F 2 148 ? -157.473 291.249 -26.610 0.50 31.13 168 ALA D C 1
ATOM 10255 O O B ALA F 2 148 ? -158.638 291.623 -26.683 0.50 31.51 168 ALA D O 1
ATOM 10257 N N B GLY F 2 149 ? -156.588 291.435 -27.585 0.50 30.38 169 GLY D N 1
ATOM 10258 C CA B GLY F 2 149 ? -156.964 292.010 -28.869 0.50 29.83 169 GLY D CA 1
ATOM 10259 C C B GLY F 2 149 ? -157.060 293.523 -28.867 0.50 29.77 169 GLY D C 1
ATOM 10260 O O B GLY F 2 149 ? -157.919 294.090 -29.537 0.50 29.65 169 GLY D O 1
ATOM 10261 N N B THR F 2 150 ? -156.179 294.183 -28.119 0.50 29.32 170 THR D N 1
ATOM 10262 C CA B THR F 2 150 ? -156.168 295.644 -28.069 0.50 29.39 170 THR D CA 1
ATOM 10263 C C B THR F 2 150 ? -154.829 296.224 -28.516 0.50 29.72 170 THR D C 1
ATOM 10264 O O B THR F 2 150 ? -154.730 297.417 -28.813 0.50 29.67 170 THR D O 1
ATOM 10268 N N B GLY F 2 151 ? -153.801 295.381 -28.556 0.50 29.18 171 GLY D N 1
ATOM 10269 C CA B GLY F 2 151 ? -152.457 295.830 -28.893 0.50 29.26 171 GLY D CA 1
ATOM 10270 C C B GLY F 2 151 ? -151.822 296.612 -27.758 0.50 29.61 171 GLY D C 1
ATOM 10271 O O B GLY F 2 151 ? -150.745 297.186 -27.912 0.50 29.20 171 GLY D O 1
ATOM 10272 N N B ASN F 2 152 ? -152.491 296.635 -26.610 0.50 29.49 172 ASN D N 1
ATOM 10273 C CA B ASN F 2 152 ? -151.989 297.364 -25.455 0.50 29.69 172 ASN D CA 1
ATOM 10274 C C B ASN F 2 152 ? -151.538 296.382 -24.379 0.50 29.82 172 ASN D C 1
ATOM 10275 O O B ASN F 2 152 ? -152.301 295.510 -23.976 0.50 29.98 172 ASN D O 1
ATOM 10280 N N B ILE F 2 153 ? -150.299 296.530 -23.921 0.50 29.92 173 ILE D N 1
ATOM 10281 C CA B ILE F 2 153 ? -149.707 295.587 -22.975 0.50 29.99 173 ILE D CA 1
ATOM 10282 C C B ILE F 2 153 ? -149.804 296.060 -21.529 0.50 29.27 173 ILE D C 1
ATOM 10283 O O B ILE F 2 153 ? -149.293 295.404 -20.622 0.50 28.41 173 ILE D O 1
ATOM 10288 N N B ILE F 2 154 ? -150.453 297.198 -21.311 0.50 28.71 174 ILE D N 1
ATOM 10289 C CA B ILE F 2 154 ? -150.492 297.786 -19.979 0.50 28.94 174 ILE D CA 1
ATOM 10290 C C B ILE F 2 154 ? -151.001 296.800 -18.931 0.50 28.98 174 ILE D C 1
ATOM 10291 O O B ILE F 2 154 ? -150.448 296.717 -17.838 0.50 28.77 174 ILE D O 1
ATOM 10296 N N B GLU F 2 155 ? -152.050 296.054 -19.256 0.50 29.64 175 GLU D N 1
ATOM 10297 C CA B GLU F 2 155 ? -152.656 295.154 -18.274 0.50 30.90 175 GLU D CA 1
ATOM 10298 C C B GLU F 2 155 ? -151.797 293.920 -18.041 0.50 29.67 175 GLU D C 1
ATOM 10299 O O B GLU F 2 155 ? -151.747 293.396 -16.929 0.50 29.82 175 GLU D O 1
ATOM 10305 N N B ALA F 2 156 ? -151.125 293.456 -19.090 0.50 28.62 176 ALA D N 1
ATOM 10306 C CA B ALA F 2 156 ? -150.206 292.335 -18.956 0.50 27.89 176 ALA D CA 1
ATOM 10307 C C B ALA F 2 156 ? -149.080 292.713 -18.002 0.50 27.63 176 ALA D C 1
ATOM 10308 O O B ALA F 2 156 ? -148.716 291.937 -17.118 0.50 27.17 176 ALA D O 1
ATOM 10310 N N B VAL F 2 157 ? -148.530 293.912 -18.179 0.50 27.16 177 VAL D N 1
ATOM 10311 C CA B VAL F 2 157 ? -147.486 294.398 -17.285 0.50 27.16 177 VAL D CA 1
ATOM 10312 C C B VAL F 2 157 ? -147.993 294.390 -15.848 0.50 27.21 177 VAL D C 1
ATOM 10313 O O B VAL F 2 157 ? -147.291 293.962 -14.927 0.50 26.22 177 VAL D O 1
ATOM 10317 N N B ARG F 2 158 ? -149.221 294.860 -15.664 0.50 27.81 178 ARG D N 1
ATOM 10318 C CA B ARG F 2 158 ? -149.822 294.907 -14.342 0.50 28.62 178 ARG D CA 1
ATOM 10319 C C B ARG F 2 158 ? -149.876 293.515 -13.720 0.50 27.81 178 ARG D C 1
ATOM 10320 O O B ARG F 2 158 ? -149.463 293.318 -12.582 0.50 27.20 178 ARG D O 1
ATOM 10328 N N B HIS F 2 159 ? -150.389 292.545 -14.468 0.50 27.70 179 HIS D N 1
ATOM 10329 C CA B HIS F 2 159 ? -150.580 291.208 -13.923 0.50 27.59 179 HIS D CA 1
ATOM 10330 C C B HIS F 2 159 ? -149.244 290.501 -13.690 0.50 27.12 179 HIS D C 1
ATOM 10331 O O B HIS F 2 159 ? -149.061 289.827 -12.678 0.50 26.31 179 HIS D O 1
ATOM 10338 N N B VAL F 2 160 ? -148.309 290.665 -14.620 0.50 26.59 180 VAL D N 1
ATOM 10339 C CA B VAL F 2 160 ? -146.980 290.091 -14.457 0.50 26.61 180 VAL D CA 1
ATOM 10340 C C B VAL F 2 160 ? -146.324 290.623 -13.185 0.50 26.05 180 VAL D C 1
ATOM 10341 O O B VAL F 2 160 ? -145.833 289.851 -12.363 0.50 26.17 180 VAL D O 1
ATOM 10345 N N B ARG F 2 161 ? -146.328 291.940 -13.010 0.50 25.67 181 ARG D N 1
ATOM 10346 C CA B ARG F 2 161 ? -145.749 292.529 -11.808 0.50 25.58 181 ARG D CA 1
ATOM 10347 C C B ARG F 2 161 ? -146.519 292.093 -10.568 0.50 25.19 181 ARG D C 1
ATOM 10348 O O B ARG F 2 161 ? -145.949 291.978 -9.483 0.50 24.97 181 ARG D O 1
ATOM 10356 N N B SER F 2 162 ? -147.817 291.859 -10.726 0.50 24.72 182 SER D N 1
ATOM 10357 C CA B SER F 2 162 ? -148.645 291.448 -9.601 0.50 25.09 182 SER D CA 1
ATOM 10358 C C B SER F 2 162 ? -148.199 290.081 -9.082 0.50 24.72 182 SER D C 1
ATOM 10359 O O B SER F 2 162 ? -147.930 289.910 -7.894 0.50 24.41 182 SER D O 1
ATOM 10362 N N B VAL F 2 163 ? -148.118 289.117 -9.987 0.50 24.43 183 VAL D N 1
ATOM 10363 C CA B VAL F 2 163 ? -147.736 287.758 -9.635 0.50 24.60 183 VAL D CA 1
ATOM 10364 C C B VAL F 2 163 ? -146.296 287.684 -9.130 0.50 24.62 183 VAL D C 1
ATOM 10365 O O B VAL F 2 163 ? -146.033 287.155 -8.051 0.50 24.21 183 VAL D O 1
ATOM 10369 N N B ASN F 2 164 ? -145.364 288.213 -9.914 0.50 24.80 184 ASN D N 1
ATOM 10370 C CA B ASN F 2 164 ? -143.957 288.173 -9.537 0.50 25.24 184 ASN D CA 1
ATOM 10371 C C B ASN F 2 164 ? -143.735 288.957 -8.254 0.50 24.88 184 ASN D C 1
ATOM 10372 O O B ASN F 2 164 ? -142.864 288.620 -7.455 0.50 24.65 184 ASN D O 1
ATOM 10377 N N B GLY F 2 165 ? -144.537 289.999 -8.059 0.50 24.58 185 GLY D N 1
ATOM 10378 C CA B GLY F 2 165 ? -144.449 290.819 -6.857 0.50 24.50 185 GLY D CA 1
ATOM 10379 C C B GLY F 2 165 ? -144.802 290.061 -5.588 0.50 24.78 185 GLY D C 1
ATOM 10380 O O B GLY F 2 165 ? -144.056 290.100 -4.605 0.50 24.60 185 GLY D O 1
ATOM 10381 N N B ASP F 2 166 ? -145.947 289.383 -5.595 0.50 24.78 186 ASP D N 1
ATOM 10382 C CA B ASP F 2 166 ? -146.380 288.623 -4.428 0.50 25.09 186 ASP D CA 1
ATOM 10383 C C B ASP F 2 166 ? -145.460 287.432 -4.186 0.50 24.87 186 ASP D C 1
ATOM 10384 O O B ASP F 2 166 ? -145.230 287.037 -3.043 0.50 25.20 186 ASP D O 1
ATOM 10389 N N B ILE F 2 167 ? -144.939 286.854 -5.262 0.50 24.74 187 ILE D N 1
ATOM 10390 C CA B ILE F 2 167 ? -144.005 285.745 -5.135 0.50 25.22 187 ILE D CA 1
ATOM 10391 C C B ILE F 2 167 ? -142.782 286.193 -4.339 0.50 25.12 187 ILE D C 1
ATOM 10392 O O B ILE F 2 167 ? -142.340 285.500 -3.422 0.50 24.44 187 ILE D O 1
ATOM 10397 N N B ARG F 2 168 ? -142.254 287.366 -4.672 0.50 25.23 188 ARG D N 1
ATOM 10398 C CA B ARG F 2 168 ? -141.113 287.915 -3.946 0.50 25.62 188 ARG D CA 1
ATOM 10399 C C B ARG F 2 168 ? -141.487 288.219 -2.491 0.50 25.55 188 ARG D C 1
ATOM 10400 O O B ARG F 2 168 ? -140.684 288.016 -1.580 0.50 25.51 188 ARG D O 1
ATOM 10408 N N B VAL F 2 169 ? -142.708 288.692 -2.273 0.50 25.48 189 VAL D N 1
ATOM 10409 C CA B VAL F 2 169 ? -143.199 288.932 -0.921 0.50 25.77 189 VAL D CA 1
ATOM 10410 C C B VAL F 2 169 ? -143.276 287.609 -0.157 0.50 26.02 189 VAL D C 1
ATOM 10411 O O B VAL F 2 169 ? -142.871 287.513 1.001 0.50 24.75 189 VAL D O 1
ATOM 10415 N N B LEU F 2 170 ? -143.802 286.586 -0.819 0.50 26.69 190 LEU D N 1
ATOM 10416 C CA B LEU F 2 170 ? -143.968 285.282 -0.199 0.50 27.60 190 LEU D CA 1
ATOM 10417 C C B LEU F 2 170 ? -142.616 284.653 0.132 0.50 28.15 190 LEU D C 1
ATOM 10418 O O B LEU F 2 170 ? -142.442 284.047 1.191 0.50 27.64 190 LEU D O 1
ATOM 10423 N N B ARG F 2 171 ? -141.656 284.817 -0.771 0.50 28.50 191 ARG D N 1
ATOM 10424 C CA B ARG F 2 171 ? -140.345 284.192 -0.627 0.50 29.34 191 ARG D CA 1
ATOM 10425 C C B ARG F 2 171 ? -139.711 284.466 0.734 0.50 29.69 191 ARG D C 1
ATOM 10426 O O B ARG F 2 171 ? -139.180 283.560 1.376 0.50 30.18 191 ARG D O 1
ATOM 10428 N N B ASN F 2 172 ? -139.775 285.717 1.173 0.50 29.81 192 ASN D N 1
ATOM 10429 C CA B ASN F 2 172 ? -139.060 286.149 2.367 0.50 30.33 192 ASN D CA 1
ATOM 10430 C C B ASN F 2 172 ? -139.977 286.315 3.578 0.50 30.66 192 ASN D C 1
ATOM 10431 O O B ASN F 2 172 ? -139.553 286.802 4.626 0.50 30.70 192 ASN D O 1
ATOM 10436 N N B MET F 2 173 ? -141.233 285.915 3.430 0.50 30.57 193 MET D N 1
ATOM 10437 C CA B MET F 2 173 ? -142.234 286.125 4.469 0.50 31.15 193 MET D CA 1
ATOM 10438 C C B MET F 2 173 ? -142.010 285.221 5.680 0.50 31.16 193 MET D C 1
ATOM 10439 O O B MET F 2 173 ? -141.536 284.094 5.547 0.50 31.76 193 MET D O 1
ATOM 10444 N N B ASP F 2 174 ? -142.356 285.727 6.859 0.50 31.13 194 ASP D N 1
ATOM 10445 C CA B ASP F 2 174 ? -142.332 284.931 8.081 0.50 32.07 194 ASP D CA 1
ATOM 10446 C C B ASP F 2 174 ? -143.247 283.716 7.915 0.50 31.55 194 ASP D C 1
ATOM 10447 O O B ASP F 2 174 ? -144.410 283.864 7.537 0.50 30.65 194 ASP D O 1
ATOM 10452 N N B ASP F 2 175 ? -142.724 282.521 8.188 0.50 31.28 195 ASP D N 1
ATOM 10453 C CA B ASP F 2 175 ? -143.485 281.282 7.960 0.50 31.32 195 ASP D CA 1
ATOM 10454 C C B ASP F 2 175 ? -144.805 281.253 8.721 0.50 30.66 195 ASP D C 1
ATOM 10455 O O B ASP F 2 175 ? -145.782 280.674 8.252 0.50 31.16 195 ASP D O 1
ATOM 10460 N N B ASP F 2 176 ? -144.836 281.872 9.894 0.50 29.77 196 ASP D N 1
ATOM 10461 C CA B ASP F 2 176 ? -146.044 281.870 10.703 0.50 29.53 196 ASP D CA 1
ATOM 10462 C C B ASP F 2 176 ? -147.173 282.628 10.014 0.50 28.94 196 ASP D C 1
ATOM 10463 O O B ASP F 2 176 ? -148.341 282.284 10.168 0.50 28.22 196 ASP D O 1
ATOM 10468 N N B GLU F 2 177 ? -146.818 283.652 9.244 0.50 28.31 197 GLU D N 1
ATOM 10469 C CA B GLU F 2 177 ? -147.810 284.526 8.627 0.50 27.90 197 GLU D CA 1
ATOM 10470 C C B GLU F 2 177 ? -148.344 283.965 7.307 0.50 27.34 197 GLU D C 1
ATOM 10471 O O B GLU F 2 177 ? -149.292 284.506 6.734 0.50 26.51 197 GLU D O 1
ATOM 10477 N N B VAL F 2 178 ? -147.753 282.874 6.834 0.50 26.96 198 VAL D N 1
ATOM 10478 C CA B VAL F 2 178 ? -148.129 282.322 5.533 0.50 27.19 198 VAL D CA 1
ATOM 10479 C C B VAL F 2 178 ? -149.552 281.757 5.523 0.50 26.81 198 VAL D C 1
ATOM 10480 O O B VAL F 2 178 ? -150.240 281.835 4.508 0.50 26.70 198 VAL D O 1
ATOM 10484 N N B PHE F 2 179 ? -149.996 281.199 6.645 0.50 26.90 199 PHE D N 1
ATOM 10485 C CA B PHE F 2 179 ? -151.356 280.668 6.731 0.50 27.17 199 PHE D CA 1
ATOM 10486 C C B PHE F 2 179 ? -152.358 281.747 6.329 0.50 27.16 199 PHE D C 1
ATOM 10487 O O B PHE F 2 179 ? -153.217 281.528 5.475 0.50 26.57 199 PHE D O 1
ATOM 10495 N N B THR F 2 180 ? -152.229 282.918 6.939 0.50 27.29 200 THR D N 1
ATOM 10496 C CA B THR F 2 180 ? -153.133 284.027 6.667 0.50 27.91 200 THR D CA 1
ATOM 10497 C C B THR F 2 180 ? -152.976 284.542 5.238 0.50 28.26 200 THR D C 1
ATOM 10498 O O B THR F 2 180 ? -153.950 284.957 4.608 0.50 27.37 200 THR D O 1
ATOM 10502 N N B PHE F 2 181 ? -151.752 284.501 4.724 0.50 29.11 201 PHE D N 1
ATOM 10503 C CA B PHE F 2 181 ? -151.494 284.934 3.356 0.50 29.85 201 PHE D CA 1
ATOM 10504 C C B PHE F 2 181 ? -152.231 284.043 2.358 0.50 29.61 201 PHE D C 1
ATOM 10505 O O B PHE F 2 181 ? -152.774 284.528 1.362 0.50 27.93 201 PHE D O 1
ATOM 10513 N N B ALA F 2 182 ? -152.249 282.740 2.629 0.50 29.39 202 ALA D N 1
ATOM 10514 C CA B ALA F 2 182 ? -152.933 281.789 1.763 0.50 30.09 202 ALA D CA 1
ATOM 10515 C C B ALA F 2 182 ? -154.436 282.050 1.777 0.50 30.60 202 ALA D C 1
ATOM 10516 O O B ALA F 2 182 ? -155.106 281.964 0.744 0.50 30.09 202 ALA D O 1
ATOM 10518 N N B LYS F 2 183 ? -154.961 282.370 2.953 0.50 31.24 203 LYS D N 1
ATOM 10519 C CA B LYS F 2 183 ? -156.369 282.708 3.087 0.50 32.48 203 LYS D CA 1
ATOM 10520 C C B LYS F 2 183 ? -156.714 283.919 2.220 0.50 32.84 203 LYS D C 1
ATOM 10521 O O B LYS F 2 183 ? -157.685 283.894 1.467 0.50 32.82 203 LYS D O 1
ATOM 10527 N N B LYS F 2 184 ? -155.910 284.973 2.324 0.50 33.03 204 LYS D N 1
ATOM 10528 C CA B LYS F 2 184 ? -156.167 286.211 1.592 0.50 33.97 204 LYS D CA 1
ATOM 10529 C C B LYS F 2 184 ? -156.069 286.012 0.083 0.50 34.51 204 LYS D C 1
ATOM 10530 O O B LYS F 2 184 ? -156.808 286.636 -0.683 0.50 34.69 204 LYS D O 1
ATOM 10532 N N B LEU F 2 185 ? -155.156 285.148 -0.344 0.50 34.36 205 LEU D N 1
ATOM 10533 C CA B LEU F 2 185 ? -155.009 284.837 -1.758 0.50 34.57 205 LEU D CA 1
ATOM 10534 C C B LEU F 2 185 ? -156.132 283.917 -2.219 0.50 34.70 205 LEU D C 1
ATOM 10535 O O B LEU F 2 185 ? -156.395 283.797 -3.415 0.50 35.00 205 LEU D O 1
ATOM 10540 N N B ALA F 2 186 ? -156.789 283.269 -1.262 0.50 34.41 206 ALA D N 1
ATOM 10541 C CA B ALA F 2 186 ? -157.770 282.238 -1.575 0.50 34.47 206 ALA D CA 1
ATOM 10542 C C B ALA F 2 186 ? -157.101 281.135 -2.393 0.50 34.24 206 ALA D C 1
ATOM 10543 O O B ALA F 2 186 ? -157.620 280.707 -3.427 0.50 33.56 206 ALA D O 1
ATOM 10545 N N B ALA F 2 187 ? -155.939 280.688 -1.925 0.50 33.30 207 ALA D N 1
ATOM 10546 C CA B ALA F 2 187 ? -155.171 279.664 -2.620 0.50 33.08 207 ALA D CA 1
ATOM 10547 C C B ALA F 2 187 ? -154.820 278.523 -1.677 0.50 32.61 207 ALA D C 1
ATOM 10548 O O B ALA F 2 187 ? -154.767 278.713 -0.463 0.50 32.37 207 ALA D O 1
ATOM 10550 N N B PRO F 2 188 ? -154.572 277.330 -2.238 0.50 32.12 208 PRO D N 1
ATOM 10551 C CA B PRO F 2 188 ? -154.194 276.159 -1.449 0.50 32.10 208 PRO D CA 1
ATOM 10552 C C B PRO F 2 188 ? -152.879 276.374 -0.708 0.50 32.40 208 PRO D C 1
ATOM 10553 O O B PRO F 2 188 ? -151.881 276.771 -1.313 0.50 31.83 208 PRO D O 1
ATOM 10557 N N B TYR F 2 189 ? -152.883 276.111 0.595 0.50 32.48 209 TYR D N 1
ATOM 10558 C CA B TYR F 2 189 ? -151.706 276.340 1.419 0.50 32.84 209 TYR D CA 1
ATOM 10559 C C B TYR F 2 189 ? -150.495 275.566 0.900 0.50 33.10 209 TYR D C 1
ATOM 10560 O O B TYR F 2 189 ? -149.389 276.104 0.835 0.50 32.28 209 TYR D O 1
ATOM 10569 N N B ASP F 2 190 ? -150.705 274.307 0.529 0.50 33.30 210 ASP D N 1
ATOM 10570 C CA B ASP F 2 190 ? -149.609 273.474 0.055 0.50 34.00 210 ASP D CA 1
ATOM 10571 C C B ASP F 2 190 ? -148.872 274.146 -1.101 0.50 32.84 210 ASP D C 1
ATOM 10572 O O B ASP F 2 190 ? -147.647 274.266 -1.079 0.50 32.29 210 ASP D O 1
ATOM 10577 N N B LEU F 2 191 ? -149.618 274.588 -2.109 0.50 32.14 211 LEU D N 1
ATOM 10578 C CA B LEU F 2 191 ? -149.013 275.228 -3.273 0.50 31.95 211 LEU D CA 1
ATOM 10579 C C B LEU F 2 191 ? -148.347 276.556 -2.922 0.50 31.31 211 LEU D C 1
ATOM 10580 O O B LEU F 2 191 ? -147.378 276.962 -3.569 0.50 30.71 211 LEU D O 1
ATOM 10585 N N B VAL F 2 192 ? -148.863 277.235 -1.905 0.50 30.53 212 VAL D N 1
ATOM 10586 C CA B VAL F 2 192 ? -148.275 278.498 -1.477 0.50 30.32 212 VAL D CA 1
ATOM 10587 C C B VAL F 2 192 ? -146.892 278.242 -0.885 0.50 30.77 212 VAL D C 1
ATOM 10588 O O B VAL F 2 192 ? -145.913 278.863 -1.297 0.50 29.48 212 VAL D O 1
ATOM 10592 N N B MET F 2 193 ? -146.816 277.320 0.074 0.50 30.84 213 MET D N 1
ATOM 10593 C CA B MET F 2 193 ? -145.541 276.967 0.689 0.50 31.60 213 MET D CA 1
ATOM 10594 C C B MET F 2 193 ? -144.576 276.417 -0.352 0.50 31.67 213 MET D C 1
ATOM 10595 O O B MET F 2 193 ? -143.379 276.683 -0.293 0.50 31.48 213 MET D O 1
ATOM 10600 N N B GLN F 2 194 ? -145.099 275.643 -1.298 0.50 32.01 214 GLN D N 1
ATOM 10601 C CA B GLN F 2 194 ? -144.293 275.159 -2.408 0.50 32.11 214 GLN D CA 1
ATOM 10602 C C B GLN F 2 194 ? -143.680 276.360 -3.118 0.50 31.45 214 GLN D C 1
ATOM 10603 O O B GLN F 2 194 ? -142.455 276.488 -3.209 0.50 31.56 214 GLN D O 1
ATOM 10609 N N B THR F 2 195 ? -144.545 277.250 -3.598 0.50 29.50 215 THR D N 1
ATOM 10610 C CA B THR F 2 195 ? -144.117 278.460 -4.285 0.50 28.40 215 THR D CA 1
ATOM 10611 C C B THR F 2 195 ? -143.096 279.237 -3.461 0.50 27.77 215 THR D C 1
ATOM 10612 O O B THR F 2 195 ? -142.139 279.788 -4.007 0.50 27.62 215 THR D O 1
ATOM 10616 N N B LYS F 2 196 ? -143.295 279.279 -2.147 0.50 26.95 216 LYS D N 1
ATOM 10617 C CA B LYS F 2 196 ? -142.354 279.969 -1.269 0.50 27.10 216 LYS D CA 1
ATOM 10618 C C B LYS F 2 196 ? -140.993 279.275 -1.279 0.50 27.09 216 LYS D C 1
ATOM 10619 O O B LYS F 2 196 ? -139.956 279.930 -1.203 0.50 27.05 216 LYS D O 1
ATOM 10625 N N B GLN F 2 197 ? -141.003 277.948 -1.378 0.50 27.06 217 GLN D N 1
ATOM 10626 C CA B GLN F 2 197 ? -139.762 277.172 -1.379 0.50 27.10 217 GLN D CA 1
ATOM 10627 C C B GLN F 2 197 ? -139.015 277.323 -2.704 0.50 26.65 217 GLN D C 1
ATOM 10628 O O B GLN F 2 197 ? -137.798 277.511 -2.724 0.50 26.68 217 GLN D O 1
ATOM 10630 N N B LEU F 2 198 ? -139.747 277.248 -3.808 0.50 26.13 218 LEU D N 1
ATOM 10631 C CA B LEU F 2 198 ? -139.139 277.344 -5.133 0.50 26.30 218 LEU D CA 1
ATOM 10632 C C B LEU F 2 198 ? -138.699 278.768 -5.475 0.50 25.94 218 LEU D C 1
ATOM 10633 O O B LEU F 2 198 ? -137.766 278.968 -6.255 0.50 26.07 218 LEU D O 1
ATOM 10638 N N B GLY F 2 199 ? -139.368 279.757 -4.892 0.50 25.36 219 GLY D N 1
ATOM 10639 C CA B GLY F 2 199 ? -139.072 281.154 -5.185 0.50 24.84 219 GLY D CA 1
ATOM 10640 C C B GLY F 2 199 ? -139.633 281.595 -6.524 0.50 24.69 219 GLY D C 1
ATOM 10641 O O B GLY F 2 199 ? -139.280 282.658 -7.036 0.50 25.03 219 GLY D O 1
ATOM 10642 N N B ARG F 2 200 ? -140.503 280.771 -7.099 0.50 24.28 220 ARG D N 1
ATOM 10643 C CA B ARG F 2 200 ? -141.168 281.103 -8.352 0.50 24.29 220 ARG D CA 1
ATOM 10644 C C B ARG F 2 200 ? -142.416 280.243 -8.532 0.50 24.83 220 ARG D C 1
ATOM 10645 O O B ARG F 2 200 ? -142.705 279.387 -7.703 0.50 24.78 220 ARG D O 1
ATOM 10653 N N B LEU F 2 201 ? -143.159 280.474 -9.611 0.50 25.88 221 LEU D N 1
ATOM 10654 C CA B LEU F 2 201 ? -144.277 279.602 -9.956 0.50 26.85 221 LEU D CA 1
ATOM 10655 C C B LEU F 2 201 ? -143.763 278.174 -10.092 0.50 27.10 221 LEU D C 1
ATOM 10656 O O B LEU F 2 201 ? -142.708 277.952 -10.679 0.50 26.46 221 LEU D O 1
ATOM 10661 N N B PRO F 2 202 ? -144.503 277.197 -9.547 0.50 28.06 222 PRO D N 1
ATOM 10662 C CA B PRO F 2 202 ? -144.098 275.796 -9.687 0.50 28.35 222 PRO D CA 1
ATOM 10663 C C B PRO F 2 202 ? -144.367 275.235 -11.082 0.50 28.43 222 PRO D C 1
ATOM 10664 O O B PRO F 2 202 ? -144.219 274.036 -11.305 0.50 28.11 222 PRO D O 1
ATOM 10668 N N B VAL F 2 203 ? -144.760 276.102 -12.008 0.50 28.23 223 VAL D N 1
ATOM 10669 C CA B VAL F 2 203 ? -144.990 275.698 -13.387 0.50 28.29 223 VAL D CA 1
ATOM 10670 C C B VAL F 2 203 ? -144.517 276.803 -14.318 0.50 28.36 223 VAL D C 1
ATOM 10671 O O B VAL F 2 203 ? -144.256 277.924 -13.879 0.50 28.04 223 VAL D O 1
ATOM 10675 N N B VAL F 2 204 ? -144.422 276.484 -15.605 0.50 28.30 224 VAL D N 1
ATOM 10676 C CA B VAL F 2 204 ? -144.009 277.454 -16.611 0.50 29.04 224 VAL D CA 1
ATOM 10677 C C B VAL F 2 204 ? -144.975 278.637 -16.651 0.50 28.84 224 VAL D C 1
ATOM 10678 O O B VAL F 2 204 ? -146.189 278.463 -16.544 0.50 28.15 224 VAL D O 1
ATOM 10682 N N B GLN F 2 205 ? -144.427 279.839 -16.804 0.50 28.87 225 GLN D N 1
ATOM 10683 C CA B GLN F 2 205 ? -145.232 281.060 -16.780 0.50 28.97 225 GLN D CA 1
ATOM 10684 C C B GLN F 2 205 ? -144.945 281.954 -17.987 0.50 28.87 225 GLN D C 1
ATOM 10685 O O B GLN F 2 205 ? -143.853 282.513 -18.114 0.50 28.49 225 GLN D O 1
ATOM 10687 N N B PHE F 2 206 ? -145.936 282.082 -18.866 0.50 28.77 226 PHE D N 1
ATOM 10688 C CA B PHE F 2 206 ? -145.827 282.932 -20.046 0.50 29.48 226 PHE D CA 1
ATOM 10689 C C B PHE F 2 206 ? -146.630 284.219 -19.869 0.50 29.98 226 PHE D C 1
ATOM 10690 O O B PHE F 2 206 ? -147.452 284.335 -18.958 0.50 29.98 226 PHE D O 1
ATOM 10698 N N B ALA F 2 207 ? -146.386 285.185 -20.747 0.50 30.00 227 ALA D N 1
ATOM 10699 C CA B ALA F 2 207 ? -147.163 286.415 -20.762 0.50 30.18 227 ALA D CA 1
ATOM 10700 C C B ALA F 2 207 ? -148.013 286.444 -22.022 0.50 30.67 227 ALA D C 1
ATOM 10701 O O B ALA F 2 207 ? -147.617 285.913 -23.060 0.50 29.88 227 ALA D O 1
ATOM 10703 N N B ALA F 2 208 ? -149.186 287.057 -21.928 0.50 30.75 228 ALA D N 1
ATOM 10704 C CA B ALA F 2 208 ? -150.089 287.125 -23.063 0.50 31.49 228 ALA D CA 1
ATOM 10705 C C B ALA F 2 208 ? -151.037 288.306 -22.924 0.50 31.85 228 ALA D C 1
ATOM 10706 O O B ALA F 2 208 ? -151.544 288.583 -21.836 0.50 32.09 228 ALA D O 1
ATOM 10708 N N B GLY F 2 209 ? -151.270 289.001 -24.032 0.50 31.81 229 GLY D N 1
ATOM 10709 C CA B GLY F 2 209 ? -152.193 290.125 -24.041 0.50 31.99 229 GLY D CA 1
ATOM 10710 C C B GLY F 2 209 ? -151.524 291.432 -24.410 0.50 32.04 229 GLY D C 1
ATOM 10711 O O B GLY F 2 209 ? -150.811 292.028 -23.603 0.50 31.81 229 GLY D O 1
ATOM 10712 N N B GLY F 2 210 ? -151.756 291.875 -25.640 0.50 32.15 230 GLY D N 1
ATOM 10713 C CA B GLY F 2 210 ? -151.284 293.179 -26.089 0.50 32.55 230 GLY D CA 1
ATOM 10714 C C B GLY F 2 210 ? -149.829 293.186 -26.508 0.50 32.50 230 GLY D C 1
ATOM 10715 O O B GLY F 2 210 ? -149.234 294.248 -26.684 0.50 32.46 230 GLY D O 1
ATOM 10716 N N B VAL F 2 211 ? -149.246 292.001 -26.659 0.50 32.56 231 VAL D N 1
ATOM 10717 C CA B VAL F 2 211 ? -147.871 291.896 -27.134 0.50 32.37 231 VAL D CA 1
ATOM 10718 C C B VAL F 2 211 ? -147.854 292.082 -28.647 0.50 32.37 231 VAL D C 1
ATOM 10719 O O B VAL F 2 211 ? -148.135 291.150 -29.396 0.50 31.70 231 VAL D O 1
ATOM 10723 N N B ALA F 2 212 ? -147.526 293.290 -29.093 0.50 32.69 232 ALA D N 1
ATOM 10724 C CA B ALA F 2 212 ? -147.581 293.617 -30.511 0.50 32.88 232 ALA D CA 1
ATOM 10725 C C B ALA F 2 212 ? -146.186 293.746 -31.119 0.50 33.16 232 ALA D C 1
ATOM 10726 O O B ALA F 2 212 ? -145.924 293.221 -32.201 0.50 33.34 232 ALA D O 1
ATOM 10728 N N B THR F 2 213 ? -145.294 294.443 -30.421 0.50 32.82 233 THR D N 1
ATOM 10729 C CA B THR F 2 213 ? -143.957 294.701 -30.942 0.50 32.73 233 THR D CA 1
ATOM 10730 C C B THR F 2 213 ? -142.888 293.882 -30.229 0.50 32.64 233 THR D C 1
ATOM 10731 O O B THR F 2 213 ? -143.111 293.358 -29.138 0.50 32.95 233 THR D O 1
ATOM 10735 N N B PRO F 2 214 ? -141.712 293.776 -30.855 0.50 32.33 234 PRO D N 1
ATOM 10736 C CA B PRO F 2 214 ? -140.555 293.093 -30.287 0.50 31.83 234 PRO D CA 1
ATOM 10737 C C B PRO F 2 214 ? -140.189 293.640 -28.915 0.50 30.83 234 PRO D C 1
ATOM 10738 O O B PRO F 2 214 ? -139.836 292.875 -28.016 0.50 30.46 234 PRO D O 1
ATOM 10742 N N B ALA F 2 215 ? -140.270 294.958 -28.757 0.50 29.74 235 ALA D N 1
ATOM 10743 C CA B ALA F 2 215 ? -139.968 295.587 -27.475 0.50 29.28 235 ALA D CA 1
ATOM 10744 C C B ALA F 2 215 ? -140.884 295.043 -26.384 0.50 28.77 235 ALA D C 1
ATOM 10745 O O B ALA F 2 215 ? -140.439 294.768 -25.269 0.50 28.66 235 ALA D O 1
ATOM 10747 N N B ASP F 2 216 ? -142.164 294.890 -26.709 0.50 28.39 236 ASP D N 1
ATOM 10748 C CA B ASP F 2 216 ? -143.129 294.350 -25.760 0.50 28.57 236 ASP D CA 1
ATOM 10749 C C B ASP F 2 216 ? -142.696 292.965 -25.289 0.50 28.84 236 ASP D C 1
ATOM 10750 O O B ASP F 2 216 ? -142.678 292.681 -24.090 0.50 28.53 236 ASP D O 1
ATOM 10755 N N B ALA F 2 217 ? -142.350 292.110 -26.247 0.50 28.58 237 ALA D N 1
ATOM 10756 C CA B ALA F 2 217 ? -141.982 290.730 -25.954 0.50 28.91 237 ALA D CA 1
ATOM 10757 C C B ALA F 2 217 ? -140.765 290.663 -25.043 0.50 28.74 237 ALA D C 1
ATOM 10758 O O B ALA F 2 217 ? -140.737 289.884 -24.097 0.50 28.84 237 ALA D O 1
ATOM 10760 N N B ALA F 2 218 ? -139.761 291.484 -25.333 0.50 28.99 238 ALA D N 1
ATOM 10761 C CA B ALA F 2 218 ? -138.547 291.520 -24.525 0.50 29.01 238 ALA D CA 1
ATOM 10762 C C B ALA F 2 218 ? -138.831 292.052 -23.123 0.50 28.89 238 ALA D C 1
ATOM 10763 O O B ALA F 2 218 ? -138.236 291.596 -22.143 0.50 28.21 238 ALA D O 1
ATOM 10765 N N B LEU F 2 219 ? -139.742 293.016 -23.024 0.50 28.66 239 LEU D N 1
ATOM 10766 C CA B LEU F 2 219 ? -140.101 293.578 -21.725 0.50 28.57 239 LEU D CA 1
ATOM 10767 C C B LEU F 2 219 ? -140.663 292.494 -20.809 0.50 27.43 239 LEU D C 1
ATOM 10768 O O B LEU F 2 219 ? -140.334 292.437 -19.628 0.50 26.85 239 LEU D O 1
ATOM 10773 N N B MET F 2 220 ? -141.514 291.637 -21.361 0.50 27.18 240 MET D N 1
ATOM 10774 C CA B MET F 2 220 ? -142.113 290.555 -20.593 0.50 27.51 240 MET D CA 1
ATOM 10775 C C B MET F 2 220 ? -141.032 289.612 -20.073 0.50 28.34 240 MET D C 1
ATOM 10776 O O B MET F 2 220 ? -141.067 289.186 -18.915 0.50 27.70 240 MET D O 1
ATOM 10781 N N B MET F 2 221 ? -140.067 289.289 -20.928 0.50 29.38 241 MET D N 1
ATOM 10782 C CA B MET F 2 221 ? -138.968 288.420 -20.518 0.50 30.25 241 MET D CA 1
ATOM 10783 C C B MET F 2 221 ? -138.148 289.083 -19.416 0.50 30.53 241 MET D C 1
ATOM 10784 O O B MET F 2 221 ? -137.795 288.439 -18.429 0.50 30.64 241 MET D O 1
ATOM 10789 N N B GLN F 2 222 ? -137.857 290.372 -19.572 0.50 30.92 242 GLN D N 1
ATOM 10790 C CA B GLN F 2 222 ? -137.068 291.091 -18.572 0.50 31.57 242 GLN D CA 1
ATOM 10791 C C B GLN F 2 222 ? -137.807 291.183 -17.238 0.50 32.10 242 GLN D C 1
ATOM 10792 O O B GLN F 2 222 ? -137.179 291.221 -16.179 0.50 32.03 242 GLN D O 1
ATOM 10798 N N B LEU F 2 223 ? -139.136 291.216 -17.289 0.50 32.44 243 LEU D N 1
ATOM 10799 C CA B LEU F 2 223 ? -139.938 291.210 -16.069 0.50 33.30 243 LEU D CA 1
ATOM 10800 C C B LEU F 2 223 ? -139.813 289.867 -15.353 0.50 34.09 243 LEU D C 1
ATOM 10801 O O B LEU F 2 223 ? -139.996 289.785 -14.137 0.50 34.32 243 LEU D O 1
ATOM 10806 N N B GLY F 2 224 ? -139.511 288.816 -16.113 0.50 34.09 244 GLY D N 1
ATOM 10807 C CA B GLY F 2 224 ? -139.293 287.492 -15.539 0.50 34.33 244 GLY D CA 1
ATOM 10808 C C B GLY F 2 224 ? -140.242 286.412 -16.033 0.50 34.62 244 GLY D C 1
ATOM 10809 O O B GLY F 2 224 ? -140.534 285.461 -15.309 0.50 35.02 244 GLY D O 1
ATOM 10810 N N B CYS F 2 225 ? -140.724 286.542 -17.263 0.50 34.60 245 CYS D N 1
ATOM 10811 C CA B CYS F 2 225 ? -141.588 285.519 -17.845 0.50 35.23 245 CYS D CA 1
ATOM 10812 C C B CYS F 2 225 ? -140.768 284.476 -18.598 0.50 35.08 245 CYS D C 1
ATOM 10813 O O B CYS F 2 225 ? -139.654 284.754 -19.039 0.50 35.36 245 CYS D O 1
ATOM 10816 N N B ASP F 2 226 ? -141.329 283.280 -18.747 0.50 34.55 246 ASP D N 1
ATOM 10817 C CA B ASP F 2 226 ? -140.639 282.175 -19.406 0.50 34.32 246 ASP D CA 1
ATOM 10818 C C B ASP F 2 226 ? -140.840 282.199 -20.918 0.50 33.97 246 ASP D C 1
ATOM 10819 O O B ASP F 2 226 ? -140.171 281.471 -21.652 0.50 34.60 246 ASP D O 1
ATOM 10824 N N B GLY F 2 227 ? -141.766 283.037 -21.377 0.50 32.89 247 GLY D N 1
ATOM 10825 C CA B GLY F 2 227 ? -142.079 283.151 -22.798 0.50 32.36 247 GLY D CA 1
ATOM 10826 C C B GLY F 2 227 ? -143.285 284.049 -23.001 0.50 32.44 247 GLY D C 1
ATOM 10827 O O B GLY F 2 227 ? -143.752 284.688 -22.058 0.50 31.77 247 GLY D O 1
ATOM 10828 N N B VAL F 2 228 ? -143.799 284.101 -24.227 0.50 32.41 248 VAL D N 1
ATOM 10829 C CA B VAL F 2 228 ? -144.956 284.940 -24.521 0.50 32.98 248 VAL D CA 1
ATOM 10830 C C B VAL F 2 228 ? -145.893 284.304 -25.547 0.50 33.31 248 VAL D C 1
ATOM 10831 O O B VAL F 2 228 ? -145.460 283.528 -26.402 0.50 32.87 248 VAL D O 1
ATOM 10835 N N B PHE F 2 229 ? -147.180 284.631 -25.438 0.50 33.55 249 PHE D N 1
ATOM 10836 C CA B PHE F 2 229 ? -148.155 284.336 -26.483 0.50 33.94 249 PHE D CA 1
ATOM 10837 C C B PHE F 2 229 ? -148.291 285.561 -27.377 0.50 35.10 249 PHE D C 1
ATOM 10838 O O B PHE F 2 229 ? -148.119 286.691 -26.918 0.50 35.77 249 PHE D O 1
ATOM 10846 N N B VAL F 2 230 ? -148.606 285.338 -28.649 0.50 36.22 250 VAL D N 1
ATOM 10847 C CA B VAL F 2 230 ? -148.939 286.428 -29.557 0.50 37.68 250 VAL D CA 1
ATOM 10848 C C B VAL F 2 230 ? -150.181 286.062 -30.364 0.50 39.01 250 VAL D C 1
ATOM 10849 O O B VAL F 2 230 ? -150.275 284.960 -30.908 0.50 39.14 250 VAL D O 1
ATOM 10853 N N B GLY F 2 231 ? -151.133 286.988 -30.440 0.50 40.07 251 GLY D N 1
ATOM 10854 C CA B GLY F 2 231 ? -152.391 286.742 -31.143 0.50 40.90 251 GLY D CA 1
ATOM 10855 C C B GLY F 2 231 ? -152.370 287.218 -32.583 0.50 40.74 251 GLY D C 1
ATOM 10856 O O B GLY F 2 231 ? -153.172 286.771 -33.404 0.50 40.51 251 GLY D O 1
ATOM 10857 N N B ILE F 2 234 ? -149.067 289.847 -34.211 0.50 112.28 254 ILE D N 1
ATOM 10858 C CA B ILE F 2 234 ? -148.195 289.580 -35.348 0.50 111.96 254 ILE D CA 1
ATOM 10859 C C B ILE F 2 234 ? -149.000 289.538 -36.640 0.50 111.65 254 ILE D C 1
ATOM 10860 O O B ILE F 2 234 ? -148.630 290.160 -37.636 0.50 111.58 254 ILE D O 1
ATOM 10862 N N B PHE F 2 235 ? -150.108 288.806 -36.617 0.50 111.76 255 PHE D N 1
ATOM 10863 C CA B PHE F 2 235 ? -150.947 288.660 -37.799 0.50 112.21 255 PHE D CA 1
ATOM 10864 C C B PHE F 2 235 ? -151.800 289.900 -38.044 0.50 113.29 255 PHE D C 1
ATOM 10865 O O B PHE F 2 235 ? -152.266 290.131 -39.160 0.50 112.66 255 PHE D O 1
ATOM 10873 N N B LYS F 2 236 ? -151.999 290.697 -36.999 0.50 113.68 256 LYS D N 1
ATOM 10874 C CA B LYS F 2 236 ? -152.742 291.944 -37.126 0.50 113.71 256 LYS D CA 1
ATOM 10875 C C B LYS F 2 236 ? -151.814 293.055 -37.612 0.50 112.84 256 LYS D C 1
ATOM 10876 O O B LYS F 2 236 ? -152.089 294.239 -37.413 0.50 113.50 256 LYS D O 1
ATOM 10878 N N B SER F 2 237 ? -150.716 292.662 -38.251 0.50 111.08 257 SER D N 1
ATOM 10879 C CA B SER F 2 237 ? -149.709 293.613 -38.716 0.50 108.79 257 SER D CA 1
ATOM 10880 C C B SER F 2 237 ? -149.647 293.676 -40.242 0.50 106.62 257 SER D C 1
ATOM 10881 O O B SER F 2 237 ? -150.395 292.984 -40.935 0.50 105.94 257 SER D O 1
ATOM 10883 N N B GLY F 2 238 ? -148.744 294.507 -40.755 0.50 103.73 258 GLY D N 1
ATOM 10884 C CA B GLY F 2 238 ? -148.610 294.714 -42.195 0.50 101.09 258 GLY D CA 1
ATOM 10885 C C B GLY F 2 238 ? -147.718 293.690 -42.872 0.50 98.30 258 GLY D C 1
ATOM 10886 O O B GLY F 2 238 ? -147.774 293.518 -44.089 0.50 98.34 258 GLY D O 1
ATOM 10887 N N B ASP F 2 239 ? -146.885 293.014 -42.086 0.50 94.99 259 ASP D N 1
ATOM 10888 C CA B ASP F 2 239 ? -146.021 291.959 -42.611 0.50 91.88 259 ASP D CA 1
ATOM 10889 C C B ASP F 2 239 ? -145.766 290.900 -41.543 0.50 87.55 259 ASP D C 1
ATOM 10890 O O B ASP F 2 239 ? -144.854 291.039 -40.726 0.50 88.13 259 ASP D O 1
ATOM 10895 N N B PRO F 2 240 ? -146.577 289.833 -41.551 0.50 81.91 260 PRO D N 1
ATOM 10896 C CA B PRO F 2 240 ? -146.539 288.762 -40.555 0.50 77.95 260 PRO D CA 1
ATOM 10897 C C B PRO F 2 240 ? -145.176 288.078 -40.432 0.50 72.95 260 PRO D C 1
ATOM 10898 O O B PRO F 2 240 ? -144.583 288.082 -39.353 0.50 73.14 260 PRO D O 1
ATOM 10902 N N B ALA F 2 241 ? -144.689 287.496 -41.523 0.50 67.33 261 ALA D N 1
ATOM 10903 C CA B ALA F 2 241 ? -143.441 286.737 -41.488 0.50 63.11 261 ALA D CA 1
ATOM 10904 C C B ALA F 2 241 ? -142.323 287.524 -40.810 0.50 60.34 261 ALA D C 1
ATOM 10905 O O B ALA F 2 241 ? -141.651 287.014 -39.912 0.50 59.91 261 ALA D O 1
ATOM 10907 N N B ARG F 2 242 ? -142.123 288.765 -41.243 0.50 56.39 262 ARG D N 1
ATOM 10908 C CA B ARG F 2 242 ? -141.080 289.609 -40.673 0.50 54.31 262 ARG D CA 1
ATOM 10909 C C B ARG F 2 242 ? -141.332 289.855 -39.186 0.50 52.28 262 ARG D C 1
ATOM 10910 O O B ARG F 2 242 ? -140.436 289.685 -38.358 0.50 51.30 262 ARG D O 1
ATOM 10912 N N B ARG F 2 243 ? -142.556 290.251 -38.854 0.50 50.58 263 ARG D N 1
ATOM 10913 C CA B ARG F 2 243 ? -142.917 290.553 -37.473 0.50 49.28 263 ARG D CA 1
ATOM 10914 C C B ARG F 2 243 ? -142.723 289.338 -36.568 0.50 47.81 263 ARG D C 1
ATOM 10915 O O B ARG F 2 243 ? -142.175 289.451 -35.472 0.50 46.67 263 ARG D O 1
ATOM 10917 N N B ALA F 2 244 ? -143.173 288.178 -37.032 0.50 46.92 264 ALA D N 1
ATOM 10918 C CA B ALA F 2 244 ? -143.078 286.955 -36.245 0.50 46.06 264 ALA D CA 1
ATOM 10919 C C B ALA F 2 244 ? -141.629 286.654 -35.882 0.50 45.23 264 ALA D C 1
ATOM 10920 O O B ALA F 2 244 ? -141.305 286.431 -34.713 0.50 45.40 264 ALA D O 1
ATOM 10922 N N B ARG F 2 245 ? -140.759 286.650 -36.887 0.50 43.60 265 ARG D N 1
ATOM 10923 C CA B ARG F 2 245 ? -139.349 286.352 -36.672 0.50 42.46 265 ARG D CA 1
ATOM 10924 C C B ARG F 2 245 ? -138.730 287.340 -35.690 0.50 40.99 265 ARG D C 1
ATOM 10925 O O B ARG F 2 245 ? -137.951 286.956 -34.819 0.50 41.19 265 ARG D O 1
ATOM 10927 N N B ALA F 2 246 ? -139.078 288.614 -35.834 0.50 39.74 266 ALA D N 1
ATOM 10928 C CA B ALA F 2 246 ? -138.539 289.650 -34.958 0.50 39.58 266 ALA D CA 1
ATOM 10929 C C B ALA F 2 246 ? -138.921 289.381 -33.507 0.50 39.26 266 ALA D C 1
ATOM 10930 O O B ALA F 2 246 ? -138.082 289.450 -32.609 0.50 39.01 266 ALA D O 1
ATOM 10932 N N B ILE F 2 247 ? -140.193 289.070 -33.281 0.50 39.17 267 ILE D N 1
ATOM 10933 C CA B ILE F 2 247 ? -140.675 288.788 -31.935 0.50 39.15 267 ILE D CA 1
ATOM 10934 C C B ILE F 2 247 ? -139.979 287.558 -31.372 0.50 38.86 267 ILE D C 1
ATOM 10935 O O B ILE F 2 247 ? -139.577 287.542 -30.209 0.50 38.88 267 ILE D O 1
ATOM 10940 N N B VAL F 2 248 ? -139.823 286.530 -32.200 0.50 39.23 268 VAL D N 1
ATOM 10941 C CA B VAL F 2 248 ? -139.103 285.332 -31.782 0.50 39.13 268 VAL D CA 1
ATOM 10942 C C B VAL F 2 248 ? -137.677 285.689 -31.376 0.50 38.88 268 VAL D C 1
ATOM 10943 O O B VAL F 2 248 ? -137.209 285.297 -30.308 0.50 39.15 268 VAL D O 1
ATOM 10947 N N B GLN F 2 249 ? -136.992 286.445 -32.226 0.50 39.32 269 GLN D N 1
ATOM 10948 C CA B GLN F 2 249 ? -135.629 286.871 -31.934 0.50 39.41 269 GLN D CA 1
ATOM 10949 C C B GLN F 2 249 ? -135.583 287.734 -30.675 0.50 38.63 269 GLN D C 1
ATOM 10950 O O B GLN F 2 249 ? -134.641 287.644 -29.884 0.50 37.66 269 GLN D O 1
ATOM 10956 N N B ALA F 2 250 ? -136.603 288.569 -30.493 0.50 37.28 270 ALA D N 1
ATOM 10957 C CA B ALA F 2 250 ? -136.666 289.452 -29.331 0.50 36.96 270 ALA D CA 1
ATOM 10958 C C B ALA F 2 250 ? -136.699 288.643 -28.044 0.50 36.38 270 ALA D C 1
ATOM 10959 O O B ALA F 2 250 ? -136.042 288.990 -27.065 0.50 35.66 270 ALA D O 1
ATOM 10961 N N B VAL F 2 251 ? -137.469 287.562 -28.048 0.50 36.43 271 VAL D N 1
ATOM 10962 C CA B VAL F 2 251 ? -137.596 286.719 -26.867 0.50 36.74 271 VAL D CA 1
ATOM 10963 C C B VAL F 2 251 ? -136.296 285.969 -26.593 0.50 37.26 271 VAL D C 1
ATOM 10964 O O B VAL F 2 251 ? -135.932 285.740 -25.439 0.50 37.10 271 VAL D O 1
ATOM 10968 N N B THR F 2 252 ? -135.594 285.597 -27.658 0.50 37.87 272 THR D N 1
ATOM 10969 C CA B THR F 2 252 ? -134.345 284.854 -27.526 0.50 38.56 272 THR D CA 1
ATOM 10970 C C B THR F 2 252 ? -133.190 285.756 -27.091 0.50 39.69 272 THR D C 1
ATOM 10971 O O B THR F 2 252 ? -132.313 285.328 -26.344 0.50 40.41 272 THR D O 1
ATOM 10975 N N B HIS F 2 253 ? -133.189 287.004 -27.554 0.50 41.30 273 HIS D N 1
ATOM 10976 C CA B HIS F 2 253 ? -132.127 287.946 -27.202 0.50 42.77 273 HIS D CA 1
ATOM 10977 C C B HIS F 2 253 ? -132.677 289.121 -26.399 0.50 42.21 273 HIS D C 1
ATOM 10978 O O B HIS F 2 253 ? -132.319 290.271 -26.646 0.50 41.00 273 HIS D O 1
ATOM 10985 N N B TYR F 2 254 ? -133.530 288.827 -25.425 0.50 42.55 274 TYR D N 1
ATOM 10986 C CA B TYR F 2 254 ? -134.274 289.868 -24.722 0.50 43.01 274 TYR D CA 1
ATOM 10987 C C B TYR F 2 254 ? -133.400 290.760 -23.845 0.50 43.48 274 TYR D C 1
ATOM 10988 O O B TYR F 2 254 ? -133.911 291.643 -23.157 0.50 43.39 274 TYR D O 1
ATOM 10997 N N B SER F 2 255 ? -132.090 290.537 -23.870 0.50 43.89 275 SER D N 1
ATOM 10998 C CA B SER F 2 255 ? -131.171 291.343 -23.069 0.50 44.41 275 SER D CA 1
ATOM 10999 C C B SER F 2 255 ? -130.251 292.174 -23.958 0.50 44.11 275 SER D C 1
ATOM 11000 O O B SER F 2 255 ? -129.461 292.983 -23.466 0.50 44.28 275 SER D O 1
ATOM 11003 N N B ASP F 2 256 ? -130.366 291.974 -25.267 0.50 43.93 276 ASP D N 1
ATOM 11004 C CA B ASP F 2 256 ? -129.478 292.614 -26.235 0.50 44.05 276 ASP D CA 1
ATOM 11005 C C B ASP F 2 256 ? -130.168 293.772 -26.949 0.50 43.01 276 ASP D C 1
ATOM 11006 O O B ASP F 2 256 ? -130.767 293.589 -28.006 0.50 42.36 276 ASP D O 1
ATOM 11011 N N B PRO F 2 257 ? -130.083 294.976 -26.368 0.50 43.39 277 PRO D N 1
ATOM 11012 C CA B PRO F 2 257 ? -130.711 296.153 -26.962 0.50 43.69 277 PRO D CA 1
ATOM 11013 C C B PRO F 2 257 ? -130.236 296.391 -28.390 0.50 43.86 277 PRO D C 1
ATOM 11014 O O B PRO F 2 257 ? -131.035 296.740 -29.262 0.50 43.83 277 PRO D O 1
ATOM 11018 N N B GLU F 2 258 ? -128.941 296.204 -28.620 0.50 44.22 278 GLU D N 1
ATOM 11019 C CA B GLU F 2 258 ? -128.370 296.358 -29.951 0.50 45.11 278 GLU D CA 1
ATOM 11020 C C B GLU F 2 258 ? -129.057 295.406 -30.925 0.50 45.16 278 GLU D C 1
ATOM 11021 O O B GLU F 2 258 ? -129.280 295.744 -32.086 0.50 45.45 278 GLU D O 1
ATOM 11023 N N B MET F 2 259 ? -129.394 294.216 -30.440 0.50 45.36 279 MET D N 1
ATOM 11024 C CA B MET F 2 259 ? -130.106 293.233 -31.246 0.50 46.91 279 MET D CA 1
ATOM 11025 C C B MET F 2 259 ? -131.567 293.638 -31.413 0.50 45.57 279 MET D C 1
ATOM 11026 O O B MET F 2 259 ? -132.139 293.507 -32.496 0.50 45.74 279 MET D O 1
ATOM 11031 N N B LEU F 2 260 ? -132.166 294.132 -30.334 0.50 44.12 280 LEU D N 1
ATOM 11032 C CA B LEU F 2 260 ? -133.573 294.516 -30.350 0.50 43.58 280 LEU D CA 1
ATOM 11033 C C B LEU F 2 260 ? -133.820 295.674 -31.315 0.50 42.37 280 LEU D C 1
ATOM 11034 O O B LEU F 2 260 ? -134.912 295.816 -31.856 0.50 41.19 280 LEU D O 1
ATOM 11039 N N B VAL F 2 261 ? -132.798 296.495 -31.531 0.50 42.86 281 VAL D N 1
ATOM 11040 C CA B VAL F 2 261 ? -132.897 297.597 -32.484 0.50 43.27 281 VAL D CA 1
ATOM 11041 C C B VAL F 2 261 ? -133.002 297.079 -33.917 0.50 43.87 281 VAL D C 1
ATOM 11042 O O B VAL F 2 261 ? -133.767 297.607 -34.724 0.50 43.29 281 VAL D O 1
ATOM 11046 N N B GLU F 2 262 ? -132.234 296.040 -34.225 0.50 44.86 282 GLU D N 1
ATOM 11047 C CA B GLU F 2 262 ? -132.228 295.464 -35.567 0.50 46.10 282 GLU D CA 1
ATOM 11048 C C B GLU F 2 262 ? -133.582 294.862 -35.927 0.50 47.10 282 GLU D C 1
ATOM 11049 O O B GLU F 2 262 ? -134.130 295.142 -36.993 0.50 48.16 282 GLU D O 1
ATOM 11051 N N B VAL F 2 263 ? -134.120 294.036 -35.035 0.50 47.85 283 VAL D N 1
ATOM 11052 C CA B VAL F 2 263 ? -135.354 293.308 -35.317 0.50 48.37 283 VAL D CA 1
ATOM 11053 C C B VAL F 2 263 ? -136.577 294.221 -35.283 0.50 49.78 283 VAL D C 1
ATOM 11054 O O B VAL F 2 263 ? -137.627 293.883 -35.829 0.50 50.20 283 VAL D O 1
ATOM 11058 N N B SER F 2 264 ? -136.440 295.377 -34.642 0.50 51.61 284 SER D N 1
ATOM 11059 C CA B SER F 2 264 ? -137.523 296.352 -34.591 0.50 52.75 284 SER D CA 1
ATOM 11060 C C B SER F 2 264 ? -137.391 297.345 -35.739 0.50 54.37 284 SER D C 1
ATOM 11061 O O B SER F 2 264 ? -138.266 298.182 -35.956 0.50 54.36 284 SER D O 1
ATOM 11064 N N B CYS F 2 265 ? -136.291 297.240 -36.475 0.50 57.41 285 CYS D N 1
ATOM 11065 C CA B CYS F 2 265 ? -135.964 298.211 -37.511 0.50 60.38 285 CYS D CA 1
ATOM 11066 C C B CYS F 2 265 ? -136.784 297.966 -38.775 0.50 62.23 285 CYS D C 1
ATOM 11067 O O B CYS F 2 265 ? -136.639 296.935 -39.431 0.50 61.81 285 CYS D O 1
ATOM 11070 N N B GLY F 2 266 ? -137.647 298.923 -39.105 0.50 65.11 286 GLY D N 1
ATOM 11071 C CA B GLY F 2 266 ? -138.475 298.843 -40.306 0.50 66.88 286 GLY D CA 1
ATOM 11072 C C B GLY F 2 266 ? -139.277 297.559 -40.387 0.50 68.97 286 GLY D C 1
ATOM 11073 O O B GLY F 2 266 ? -139.171 296.813 -41.360 0.50 69.00 286 GLY D O 1
ATOM 11074 N N B LEU F 2 267 ? -140.086 297.303 -39.364 0.50 70.93 287 LEU D N 1
ATOM 11075 C CA B LEU F 2 267 ? -140.905 296.096 -39.322 0.50 72.18 287 LEU D CA 1
ATOM 11076 C C B LEU F 2 267 ? -142.304 296.366 -39.870 0.50 73.08 287 LEU D C 1
ATOM 11077 O O B LEU F 2 267 ? -143.196 295.526 -39.756 0.50 72.53 287 LEU D O 1
ATOM 11079 N N B GLY F 2 268 ? -142.489 297.540 -40.465 0.50 74.45 288 GLY D N 1
ATOM 11080 C CA B GLY F 2 268 ? -143.781 297.917 -41.031 0.50 75.66 288 GLY D CA 1
ATOM 11081 C C B GLY F 2 268 ? -144.756 298.395 -39.971 0.50 76.24 288 GLY D C 1
ATOM 11082 O O B GLY F 2 268 ? -144.369 298.649 -38.830 0.50 74.97 288 GLY D O 1
ATOM 11083 N N B GLU F 2 269 ? -146.026 298.518 -40.350 0.50 77.35 289 GLU D N 1
ATOM 11084 C CA B GLU F 2 269 ? -147.065 298.954 -39.423 0.50 78.00 289 GLU D CA 1
ATOM 11085 C C B GLU F 2 269 ? -147.450 297.814 -38.483 0.50 79.14 289 GLU D C 1
ATOM 11086 O O B GLU F 2 269 ? -147.684 296.687 -38.921 0.50 78.91 289 GLU D O 1
ATOM 11088 N N B ALA F 2 270 ? -147.513 298.115 -37.189 0.50 80.17 290 ALA D N 1
ATOM 11089 C CA B ALA F 2 270 ? -147.836 297.113 -36.179 0.50 80.37 290 ALA D CA 1
ATOM 11090 C C B ALA F 2 270 ? -149.343 296.891 -36.088 0.50 80.53 290 ALA D C 1
ATOM 11091 O O B ALA F 2 270 ? -150.094 297.801 -35.694 0.50 81.94 290 ALA D O 1
ATOM 11093 N N B SER G 2 1 ? -120.709 313.796 -10.902 0.50 57.47 21 SER F N 1
ATOM 11094 C CA B SER G 2 1 ? -121.942 312.962 -10.835 0.50 57.34 21 SER F CA 1
ATOM 11095 C C B SER G 2 1 ? -122.501 312.723 -12.233 0.50 56.82 21 SER F C 1
ATOM 11096 O O B SER G 2 1 ? -122.733 313.670 -12.984 0.50 57.79 21 SER F O 1
ATOM 11099 N N B PRO G 2 2 ? -122.710 311.448 -12.593 0.50 55.80 22 PRO F N 1
ATOM 11100 C CA B PRO G 2 2 ? -123.299 311.117 -13.888 0.50 54.99 22 PRO F CA 1
ATOM 11101 C C B PRO G 2 2 ? -124.653 311.799 -14.087 0.50 53.84 22 PRO F C 1
ATOM 11102 O O B PRO G 2 2 ? -125.012 312.148 -15.211 0.50 53.31 22 PRO F O 1
ATOM 11106 N N B PHE G 2 3 ? -125.393 311.984 -12.997 0.50 52.81 23 PHE F N 1
ATOM 11107 C CA B PHE G 2 3 ? -126.682 312.664 -13.056 0.50 51.75 23 PHE F CA 1
ATOM 11108 C C B PHE G 2 3 ? -126.488 314.151 -13.333 0.50 50.74 23 PHE F C 1
ATOM 11109 O O B PHE G 2 3 ? -127.138 314.719 -14.209 0.50 49.71 23 PHE F O 1
ATOM 11117 N N B SER G 2 4 ? -125.587 314.776 -12.583 0.50 50.74 24 SER F N 1
ATOM 11118 C CA B SER G 2 4 ? -125.285 316.187 -12.784 0.50 50.60 24 SER F CA 1
ATOM 11119 C C B SER G 2 4 ? -124.803 316.431 -14.211 0.50 49.21 24 SER F C 1
ATOM 11120 O O B SER G 2 4 ? -124.977 317.522 -14.750 0.50 49.06 24 SER F O 1
ATOM 11123 N N B VAL G 2 5 ? -124.209 315.410 -14.824 0.50 48.29 25 VAL F N 1
ATOM 11124 C CA B VAL G 2 5 ? -123.770 315.507 -16.213 0.50 47.64 25 VAL F CA 1
ATOM 11125 C C B VAL G 2 5 ? -124.969 315.513 -17.151 0.50 46.69 25 VAL F C 1
ATOM 11126 O O B VAL G 2 5 ? -125.033 316.312 -18.086 0.50 45.70 25 VAL F O 1
ATOM 11130 N N B LYS G 2 6 ? -125.920 314.619 -16.899 0.50 46.02 26 LYS F N 1
ATOM 11131 C CA B LYS G 2 6 ? -127.133 314.560 -17.704 0.50 45.85 26 LYS F CA 1
ATOM 11132 C C B LYS G 2 6 ? -127.890 315.875 -17.592 0.50 44.57 26 LYS F C 1
ATOM 11133 O O B LYS G 2 6 ? -128.393 316.402 -18.582 0.50 43.17 26 LYS F O 1
ATOM 11139 N N B VAL G 2 7 ? -127.967 316.400 -16.375 0.50 44.34 27 VAL F N 1
ATOM 11140 C CA B VAL G 2 7 ? -128.620 317.677 -16.137 0.50 45.09 27 VAL F CA 1
ATOM 11141 C C B VAL G 2 7 ? -127.999 318.744 -17.030 0.50 45.49 27 VAL F C 1
ATOM 11142 O O B VAL G 2 7 ? -128.704 319.561 -17.622 0.50 44.03 27 VAL F O 1
ATOM 11146 N N B GLY G 2 8 ? -126.673 318.719 -17.130 0.50 46.68 28 GLY F N 1
ATOM 11147 C CA B GLY G 2 8 ? -125.944 319.677 -17.954 0.50 46.85 28 GLY F CA 1
ATOM 11148 C C B GLY G 2 8 ? -126.258 319.533 -19.431 0.50 47.92 28 GLY F C 1
ATOM 11149 O O B GLY G 2 8 ? -126.334 320.523 -20.157 0.50 48.81 28 GLY F O 1
ATOM 11150 N N B LEU G 2 9 ? -126.440 318.298 -19.883 0.50 49.29 29 LEU F N 1
ATOM 11151 C CA B LEU G 2 9 ? -126.738 318.047 -21.288 0.50 50.71 29 LEU F CA 1
ATOM 11152 C C B LEU G 2 9 ? -128.083 318.653 -21.674 0.50 51.88 29 LEU F C 1
ATOM 11153 O O B LEU G 2 9 ? -128.364 318.864 -22.854 0.50 51.05 29 LEU F O 1
ATOM 11158 N N B ALA G 2 10 ? -128.911 318.929 -20.671 0.50 52.53 30 ALA F N 1
ATOM 11159 C CA B ALA G 2 10 ? -130.247 319.459 -20.910 0.50 53.24 30 ALA F CA 1
ATOM 11160 C C B ALA G 2 10 ? -130.248 320.982 -20.870 0.50 53.14 30 ALA F C 1
ATOM 11161 O O B ALA G 2 10 ? -130.963 321.629 -21.632 0.50 51.97 30 ALA F O 1
ATOM 11163 N N B GLN G 2 11 ? -129.446 321.549 -19.976 0.50 54.36 31 GLN F N 1
ATOM 11164 C CA B GLN G 2 11 ? -129.370 322.997 -19.832 0.50 55.79 31 GLN F CA 1
ATOM 11165 C C B GLN G 2 11 ? -128.981 323.653 -21.149 0.50 56.07 31 GLN F C 1
ATOM 11166 O O B GLN G 2 11 ? -129.384 324.780 -21.436 0.50 56.54 31 GLN F O 1
ATOM 11172 N N B MET G 2 12 ? -128.200 322.937 -21.949 0.50 56.08 32 MET F N 1
ATOM 11173 C CA B MET G 2 12 ? -127.766 323.441 -23.243 0.50 56.33 32 MET F CA 1
ATOM 11174 C C B MET G 2 12 ? -128.972 323.786 -24.111 0.50 53.86 32 MET F C 1
ATOM 11175 O O B MET G 2 12 ? -128.826 324.331 -25.205 0.50 54.09 32 MET F O 1
ATOM 11180 N N B LEU G 2 13 ? -130.165 323.468 -23.618 0.50 50.96 33 LEU F N 1
ATOM 11181 C CA B LEU G 2 13 ? -131.391 323.731 -24.363 0.50 47.97 33 LEU F CA 1
ATOM 11182 C C B LEU G 2 13 ? -132.110 324.953 -23.804 0.50 45.09 33 LEU F C 1
ATOM 11183 O O B LEU G 2 13 ? -132.995 325.514 -24.448 0.50 44.58 33 LEU F O 1
ATOM 11188 N N B ARG G 2 14 ? -131.726 325.363 -22.601 0.50 43.09 34 ARG F N 1
ATOM 11189 C CA B ARG G 2 14 ? -132.363 326.500 -21.949 0.50 42.00 34 ARG F CA 1
ATOM 11190 C C B ARG G 2 14 ? -132.498 327.670 -22.920 0.50 41.35 34 ARG F C 1
ATOM 11191 O O B ARG G 2 14 ? -131.503 328.219 -23.392 0.50 40.40 34 ARG F O 1
ATOM 11193 N N B GLY G 2 15 ? -133.739 328.038 -23.223 0.50 40.38 35 GLY F N 1
ATOM 11194 C CA B GLY G 2 15 ? -134.017 329.167 -24.102 0.50 39.11 35 GLY F CA 1
ATOM 11195 C C B GLY G 2 15 ? -134.352 328.743 -25.518 0.50 38.35 35 GLY F C 1
ATOM 11196 O O B GLY G 2 15 ? -134.177 329.513 -26.460 0.50 38.32 35 GLY F O 1
ATOM 11197 N N B GLY G 2 16 ? -134.844 327.519 -25.678 0.50 37.46 36 GLY F N 1
ATOM 11198 C CA B GLY G 2 16 ? -135.151 327.005 -27.005 0.50 36.69 36 GLY F CA 1
ATOM 11199 C C B GLY G 2 16 ? -136.571 326.504 -27.182 0.50 36.35 36 GLY F C 1
ATOM 11200 O O B GLY G 2 16 ? -137.388 326.548 -26.258 0.50 37.27 36 GLY F O 1
ATOM 11201 N N B VAL G 2 17 ? -136.856 326.021 -28.386 0.50 35.30 37 VAL F N 1
ATOM 11202 C CA B VAL G 2 17 ? -138.164 325.490 -28.727 0.50 34.60 37 VAL F CA 1
ATOM 11203 C C B VAL G 2 17 ? -138.024 324.100 -29.332 0.50 35.19 37 VAL F C 1
ATOM 11204 O O B VAL G 2 17 ? -137.435 323.937 -30.402 0.50 35.33 37 VAL F O 1
ATOM 11208 N N B ILE G 2 18 ? -138.570 323.101 -28.649 0.50 34.96 38 ILE F N 1
ATOM 11209 C CA B ILE G 2 18 ? -138.526 321.731 -29.139 0.50 35.22 38 ILE F CA 1
ATOM 11210 C C B ILE G 2 18 ? -139.780 321.442 -29.952 0.50 35.58 38 ILE F C 1
ATOM 11211 O O B ILE G 2 18 ? -140.886 321.788 -29.541 0.50 35.73 38 ILE F O 1
ATOM 11216 N N B MET G 2 19 ? -139.603 320.818 -31.111 0.50 35.88 39 MET F N 1
ATOM 11217 C CA B MET G 2 19 ? -140.703 320.625 -32.044 0.50 36.86 39 MET F CA 1
ATOM 11218 C C B MET G 2 19 ? -140.904 319.158 -32.398 0.50 38.23 39 MET F C 1
ATOM 11219 O O B MET G 2 19 ? -139.947 318.448 -32.702 0.50 38.27 39 MET F O 1
ATOM 11224 N N B ASP G 2 20 ? -142.157 318.715 -32.356 0.50 40.39 40 ASP F N 1
ATOM 11225 C CA B ASP G 2 20 ? -142.520 317.379 -32.809 0.50 42.79 40 ASP F CA 1
ATOM 11226 C C B ASP G 2 20 ? -142.366 317.283 -34.321 0.50 44.05 40 ASP F C 1
ATOM 11227 O O B ASP G 2 20 ? -142.725 318.209 -35.048 0.50 44.11 40 ASP F O 1
ATOM 11232 N N B VAL G 2 21 ? -141.838 316.157 -34.791 0.50 45.06 41 VAL F N 1
ATOM 11233 C CA B VAL G 2 21 ? -141.657 315.932 -36.222 0.50 46.45 41 VAL F CA 1
ATOM 11234 C C B VAL G 2 21 ? -141.904 314.462 -36.552 0.50 47.89 41 VAL F C 1
ATOM 11235 O O B VAL G 2 21 ? -141.771 313.596 -35.686 0.50 47.27 41 VAL F O 1
ATOM 11239 N N B VAL G 2 22 ? -142.267 314.182 -37.800 0.50 50.34 42 VAL F N 1
ATOM 11240 C CA B VAL G 2 22 ? -142.613 312.819 -38.200 0.50 52.44 42 VAL F CA 1
ATOM 11241 C C B VAL G 2 22 ? -141.845 312.352 -39.436 0.50 53.41 42 VAL F C 1
ATOM 11242 O O B VAL G 2 22 ? -141.931 311.188 -39.825 0.50 54.28 42 VAL F O 1
ATOM 11246 N N B ASN G 2 23 ? -141.094 313.256 -40.054 0.50 54.71 43 ASN F N 1
ATOM 11247 C CA B ASN G 2 23 ? -140.302 312.903 -41.225 0.50 55.09 43 ASN F CA 1
ATOM 11248 C C B ASN G 2 23 ? -139.076 313.797 -41.335 0.50 56.10 43 ASN F C 1
ATOM 11249 O O B ASN G 2 23 ? -138.935 314.765 -40.588 0.50 57.31 43 ASN F O 1
ATOM 11254 N N B ALA G 2 24 ? -138.189 313.466 -42.267 0.50 56.66 44 ALA F N 1
ATOM 11255 C CA B ALA G 2 24 ? -136.983 314.253 -42.484 0.50 57.60 44 ALA F CA 1
ATOM 11256 C C B ALA G 2 24 ? -137.352 315.669 -42.906 0.50 57.68 44 ALA F C 1
ATOM 11257 O O B ALA G 2 24 ? -136.681 316.632 -42.537 0.50 58.73 44 ALA F O 1
ATOM 11259 N N B GLU G 2 25 ? -138.424 315.788 -43.682 0.50 58.15 45 GLU F N 1
ATOM 11260 C CA B GLU G 2 25 ? -138.901 317.087 -44.140 0.50 58.69 45 GLU F CA 1
ATOM 11261 C C B GLU G 2 25 ? -139.177 318.003 -42.951 0.50 58.34 45 GLU F C 1
ATOM 11262 O O B GLU G 2 25 ? -138.500 319.015 -42.763 0.50 58.76 45 GLU F O 1
ATOM 11264 N N B GLN G 2 26 ? -140.171 317.636 -42.149 0.50 57.92 46 GLN F N 1
ATOM 11265 C CA B GLN G 2 26 ? -140.542 318.426 -40.979 0.50 57.58 46 GLN F CA 1
ATOM 11266 C C B GLN G 2 26 ? -139.326 318.715 -40.104 0.50 55.98 46 GLN F C 1
ATOM 11267 O O B GLN G 2 26 ? -139.133 319.843 -39.651 0.50 56.10 46 GLN F O 1
ATOM 11273 N N B ALA G 2 27 ? -138.507 317.694 -39.871 0.50 54.48 47 ALA F N 1
ATOM 11274 C CA B ALA G 2 27 ? -137.322 317.840 -39.031 0.50 53.11 47 ALA F CA 1
ATOM 11275 C C B ALA G 2 27 ? -136.416 318.947 -39.557 0.50 52.20 47 ALA F C 1
ATOM 11276 O O B ALA G 2 27 ? -135.875 319.741 -38.785 0.50 50.59 47 ALA F O 1
ATOM 11278 N N B ARG G 2 28 ? -136.251 318.991 -40.875 0.50 52.11 48 ARG F N 1
ATOM 11279 C CA B ARG G 2 28 ? -135.426 320.012 -41.511 0.50 52.29 48 ARG F CA 1
ATOM 11280 C C B ARG G 2 28 ? -136.126 321.368 -41.467 0.50 51.61 48 ARG F C 1
ATOM 11281 O O B ARG G 2 28 ? -135.507 322.388 -41.161 0.50 51.43 48 ARG F O 1
ATOM 11283 N N B ILE G 2 29 ? -137.421 321.373 -41.771 0.50 51.19 49 ILE F N 1
ATOM 11284 C CA B ILE G 2 29 ? -138.212 322.596 -41.716 0.50 51.36 49 ILE F CA 1
ATOM 11285 C C B ILE G 2 29 ? -138.252 323.144 -40.291 0.50 51.59 49 ILE F C 1
ATOM 11286 O O B ILE G 2 29 ? -138.530 324.325 -40.080 0.50 51.52 49 ILE F O 1
ATOM 11288 N N B ALA G 2 30 ? -137.970 322.281 -39.319 0.50 51.31 50 ALA F N 1
ATOM 11289 C CA B ALA G 2 30 ? -137.964 322.678 -37.913 0.50 51.21 50 ALA F CA 1
ATOM 11290 C C B ALA G 2 30 ? -136.597 323.217 -37.503 0.50 50.55 50 ALA F C 1
ATOM 11291 O O B ALA G 2 30 ? -136.498 324.195 -36.761 0.50 50.22 50 ALA F O 1
ATOM 11293 N N B GLU G 2 31 ? -135.541 322.572 -37.984 0.50 50.47 51 GLU F N 1
ATOM 11294 C CA B GLU G 2 31 ? -134.190 323.036 -37.711 0.50 50.57 51 GLU F CA 1
ATOM 11295 C C B GLU G 2 31 ? -133.958 324.379 -38.390 0.50 50.08 51 GLU F C 1
ATOM 11296 O O B GLU G 2 31 ? -133.289 325.256 -37.841 0.50 49.88 51 GLU F O 1
ATOM 11302 N N B GLU G 2 32 ? -134.519 324.533 -39.586 0.50 49.02 52 GLU F N 1
ATOM 11303 C CA B GLU G 2 32 ? -134.345 325.753 -40.366 0.50 49.00 52 GLU F CA 1
ATOM 11304 C C B GLU G 2 32 ? -135.032 326.935 -39.693 0.50 48.82 52 GLU F C 1
ATOM 11305 O O B GLU G 2 32 ? -134.588 328.076 -39.821 0.50 48.95 52 GLU F O 1
ATOM 11307 N N B ALA G 2 33 ? -136.114 326.657 -38.972 0.50 47.85 53 ALA F N 1
ATOM 11308 C CA B ALA G 2 33 ? -136.856 327.698 -38.271 0.50 46.81 53 ALA F CA 1
ATOM 11309 C C B ALA G 2 33 ? -136.134 328.135 -36.999 0.50 45.85 53 ALA F C 1
ATOM 11310 O O B ALA G 2 33 ? -136.387 329.222 -36.480 0.50 47.36 53 ALA F O 1
ATOM 11312 N N B GLY G 2 34 ? -135.243 327.285 -36.496 0.50 44.29 54 GLY F N 1
ATOM 11313 C CA B GLY G 2 34 ? -134.434 327.627 -35.327 0.50 42.93 54 GLY F CA 1
ATOM 11314 C C B GLY G 2 34 ? -134.695 326.776 -34.091 0.50 42.14 54 GLY F C 1
ATOM 11315 O O B GLY G 2 34 ? -134.290 327.140 -32.990 0.50 40.41 54 GLY F O 1
ATOM 11316 N N B ALA G 2 35 ? -135.364 325.641 -34.266 0.50 41.92 55 ALA F N 1
ATOM 11317 C CA B ALA G 2 35 ? -135.632 324.738 -33.146 0.50 42.00 55 ALA F CA 1
ATOM 11318 C C B ALA G 2 35 ? -134.326 324.296 -32.492 0.50 42.20 55 ALA F C 1
ATOM 11319 O O B ALA G 2 35 ? -133.348 324.018 -33.184 0.50 43.41 55 ALA F O 1
ATOM 11321 N N B CYS G 2 36 ? -134.307 324.235 -31.162 0.50 41.56 56 CYS F N 1
ATOM 11322 C CA B CYS G 2 36 ? -133.109 323.815 -30.435 0.50 41.53 56 CYS F CA 1
ATOM 11323 C C B CYS G 2 36 ? -133.023 322.291 -30.359 0.50 40.65 56 CYS F C 1
ATOM 11324 O O B CYS G 2 36 ? -132.110 321.740 -29.745 0.50 40.06 56 CYS F O 1
ATOM 11327 N N B ALA G 2 37 ? -133.979 321.619 -30.991 0.50 39.94 57 ALA F N 1
ATOM 11328 C CA B ALA G 2 37 ? -134.036 320.163 -30.987 0.50 39.02 57 ALA F CA 1
ATOM 11329 C C B ALA G 2 37 ? -135.373 319.706 -31.554 0.50 38.69 57 ALA F C 1
ATOM 11330 O O B ALA G 2 37 ? -136.351 320.456 -31.535 0.50 38.07 57 ALA F O 1
ATOM 11332 N N B VAL G 2 38 ? -135.412 318.480 -32.068 0.50 38.29 58 VAL F N 1
ATOM 11333 C CA B VAL G 2 38 ? -136.645 317.915 -32.607 0.50 38.37 58 VAL F CA 1
ATOM 11334 C C B VAL G 2 38 ? -137.062 316.672 -31.822 0.50 38.35 58 VAL F C 1
ATOM 11335 O O B VAL G 2 38 ? -136.226 315.985 -31.234 0.50 37.98 58 VAL F O 1
ATOM 11339 N N B MET G 2 39 ? -138.362 316.396 -31.814 0.50 38.40 59 MET F N 1
ATOM 11340 C CA B MET G 2 39 ? -138.896 315.223 -31.133 0.50 38.84 59 MET F CA 1
ATOM 11341 C C B MET G 2 39 ? -139.535 314.295 -32.158 0.50 39.56 59 MET F C 1
ATOM 11342 O O B MET G 2 39 ? -140.612 314.579 -32.680 0.50 39.23 59 MET F O 1
ATOM 11347 N N B ALA G 2 40 ? -138.863 313.185 -32.441 0.50 40.92 60 ALA F N 1
ATOM 11348 C CA B ALA G 2 40 ? -139.292 312.268 -33.488 0.50 42.23 60 ALA F CA 1
ATOM 11349 C C B ALA G 2 40 ? -140.480 311.422 -33.047 0.50 43.45 60 ALA F C 1
ATOM 11350 O O B ALA G 2 40 ? -140.498 310.889 -31.938 0.50 43.76 60 ALA F O 1
ATOM 11352 N N B LEU G 2 41 ? -141.468 311.299 -33.928 0.50 45.12 61 LEU F N 1
ATOM 11353 C CA B LEU G 2 41 ? -142.651 310.495 -33.648 0.50 46.41 61 LEU F CA 1
ATOM 11354 C C B LEU G 2 41 ? -143.519 310.352 -34.892 0.50 47.61 61 LEU F C 1
ATOM 11355 O O B LEU G 2 41 ? -143.730 311.315 -35.630 0.50 49.35 61 LEU F O 1
ATOM 11357 N N B GLU G 2 42 ? -144.019 309.143 -35.122 0.50 49.28 62 GLU F N 1
ATOM 11358 C CA B GLU G 2 42 ? -144.915 308.890 -36.244 0.50 49.54 62 GLU F CA 1
ATOM 11359 C C B GLU G 2 42 ? -146.356 309.157 -35.817 0.50 48.75 62 GLU F C 1
ATOM 11360 O O B GLU G 2 42 ? -147.112 309.811 -36.538 0.50 50.20 62 GLU F O 1
ATOM 11362 N N B GLY G 2 53 ? -156.225 304.547 -31.153 0.50 39.99 73 GLY F N 1
ATOM 11363 C CA B GLY G 2 53 ? -155.448 303.315 -31.055 0.50 39.45 73 GLY F CA 1
ATOM 11364 C C B GLY G 2 53 ? -154.347 303.415 -30.017 0.50 39.03 73 GLY F C 1
ATOM 11365 O O B GLY G 2 53 ? -154.371 304.288 -29.148 0.50 38.14 73 GLY F O 1
ATOM 11366 N N B VAL G 2 54 ? -153.379 302.508 -30.104 0.50 38.61 74 VAL F N 1
ATOM 11367 C CA B VAL G 2 54 ? -152.240 302.517 -29.199 0.50 37.83 74 VAL F CA 1
ATOM 11368 C C B VAL G 2 54 ? -151.090 303.290 -29.831 0.50 37.69 74 VAL F C 1
ATOM 11369 O O B VAL G 2 54 ? -150.785 303.108 -31.009 0.50 38.59 74 VAL F O 1
ATOM 11373 N N B ALA G 2 55 ? -150.463 304.163 -29.051 0.50 36.38 75 ALA F N 1
ATOM 11374 C CA B ALA G 2 55 ? -149.336 304.946 -29.539 0.50 35.40 75 ALA F CA 1
ATOM 11375 C C B ALA G 2 55 ? -148.061 304.484 -28.851 0.50 34.59 75 ALA F C 1
ATOM 11376 O O B ALA G 2 55 ? -147.959 304.516 -27.623 0.50 33.63 75 ALA F O 1
ATOM 11378 N N B ARG G 2 56 ? -147.089 304.055 -29.649 0.50 34.19 76 ARG F N 1
ATOM 11379 C CA B ARG G 2 56 ? -145.868 303.467 -29.117 0.50 34.15 76 ARG F CA 1
ATOM 11380 C C B ARG G 2 56 ? -144.642 304.247 -29.552 0.50 34.62 76 ARG F C 1
ATOM 11381 O O B ARG G 2 56 ? -144.750 305.273 -30.219 0.50 33.92 76 ARG F O 1
ATOM 11389 N N B MET G 2 57 ? -143.472 303.753 -29.161 0.50 35.56 77 MET F N 1
ATOM 11390 C CA B MET G 2 57 ? -142.210 304.284 -29.655 0.50 36.56 77 MET F CA 1
ATOM 11391 C C B MET G 2 57 ? -142.240 304.255 -31.181 0.50 36.38 77 MET F C 1
ATOM 11392 O O B MET G 2 57 ? -142.864 303.380 -31.778 0.50 35.95 77 MET F O 1
ATOM 11397 N N B SER G 2 58 ? -141.577 305.217 -31.812 0.50 36.92 78 SER F N 1
ATOM 11398 C CA B SER G 2 58 ? -141.518 305.266 -33.267 0.50 37.45 78 SER F CA 1
ATOM 11399 C C B SER G 2 58 ? -140.557 304.218 -33.819 0.50 38.14 78 SER F C 1
ATOM 11400 O O B SER G 2 58 ? -139.682 303.718 -33.110 0.50 37.38 78 SER F O 1
ATOM 11403 N N B ASP G 2 59 ? -140.734 303.888 -35.093 0.50 39.63 79 ASP F N 1
ATOM 11404 C CA B ASP G 2 59 ? -139.885 302.913 -35.764 0.50 40.18 79 ASP F CA 1
ATOM 11405 C C B ASP G 2 59 ? -138.430 303.373 -35.719 0.50 40.69 79 ASP F C 1
ATOM 11406 O O B ASP G 2 59 ? -138.135 304.535 -35.992 0.50 40.48 79 ASP F O 1
ATOM 11411 N N B PRO G 2 60 ? -137.513 302.461 -35.364 0.50 42.11 80 PRO F N 1
ATOM 11412 C CA B PRO G 2 60 ? -136.110 302.868 -35.287 0.50 43.99 80 PRO F CA 1
ATOM 11413 C C B PRO G 2 60 ? -135.571 303.414 -36.610 0.50 44.79 80 PRO F C 1
ATOM 11414 O O B PRO G 2 60 ? -134.584 304.151 -36.618 0.50 44.19 80 PRO F O 1
ATOM 11416 N N B GLN G 2 61 ? -136.221 303.060 -37.714 0.50 46.26 81 GLN F N 1
ATOM 11417 C CA B GLN G 2 61 ? -135.786 303.502 -39.037 0.50 47.62 81 GLN F CA 1
ATOM 11418 C C B GLN G 2 61 ? -136.135 304.967 -39.284 0.50 48.76 81 GLN F C 1
ATOM 11419 O O B GLN G 2 61 ? -135.296 305.746 -39.739 0.50 48.45 81 GLN F O 1
ATOM 11421 N N B MET G 2 62 ? -137.378 305.337 -38.987 0.50 49.41 82 MET F N 1
ATOM 11422 C CA B MET G 2 62 ? -137.838 306.702 -39.215 0.50 50.45 82 MET F CA 1
ATOM 11423 C C B MET G 2 62 ? -137.116 307.669 -38.286 0.50 50.91 82 MET F C 1
ATOM 11424 O O B MET G 2 62 ? -137.038 308.865 -38.562 0.50 50.60 82 MET F O 1
ATOM 11429 N N B ILE G 2 63 ? -136.586 307.144 -37.186 0.50 51.94 83 ILE F N 1
ATOM 11430 C CA B ILE G 2 63 ? -135.827 307.954 -36.240 0.50 53.42 83 ILE F CA 1
ATOM 11431 C C B ILE G 2 63 ? -134.405 308.190 -36.741 0.50 54.63 83 ILE F C 1
ATOM 11432 O O B ILE G 2 63 ? -133.877 309.297 -36.636 0.50 54.39 83 ILE F O 1
ATOM 11437 N N B LYS G 2 64 ? -133.788 307.145 -37.281 0.50 56.71 84 LYS F N 1
ATOM 11438 C CA B LYS G 2 64 ? -132.427 307.247 -37.801 0.50 58.26 84 LYS F CA 1
ATOM 11439 C C B LYS G 2 64 ? -132.367 308.218 -38.976 0.50 58.94 84 LYS F C 1
ATOM 11440 O O B LYS G 2 64 ? -131.409 308.979 -39.115 0.50 59.16 84 LYS F O 1
ATOM 11442 N N B GLU G 2 65 ? -133.396 308.187 -39.817 0.50 59.62 85 GLU F N 1
ATOM 11443 C CA B GLU G 2 65 ? -133.467 309.068 -40.976 0.50 60.49 85 GLU F CA 1
ATOM 11444 C C B GLU G 2 65 ? -133.506 310.528 -40.544 0.50 59.67 85 GLU F C 1
ATOM 11445 O O B GLU G 2 65 ? -132.937 311.397 -41.204 0.50 59.86 85 GLU F O 1
ATOM 11451 N N B ILE G 2 66 ? -134.182 310.791 -39.432 0.50 58.51 86 ILE F N 1
ATOM 11452 C CA B ILE G 2 66 ? -134.266 312.139 -38.891 0.50 57.64 86 ILE F CA 1
ATOM 11453 C C B ILE G 2 66 ? -132.967 312.526 -38.191 0.50 57.44 86 ILE F C 1
ATOM 11454 O O B ILE G 2 66 ? -132.550 313.685 -38.235 0.50 57.76 86 ILE F O 1
ATOM 11459 N N B LYS G 2 67 ? -132.325 311.552 -37.553 0.50 56.53 87 LYS F N 1
ATOM 11460 C CA B LYS G 2 67 ? -131.081 311.805 -36.835 0.50 56.70 87 LYS F CA 1
ATOM 11461 C C B LYS G 2 67 ? -129.942 312.120 -37.803 0.50 57.08 87 LYS F C 1
ATOM 11462 O O B LYS G 2 67 ? -128.934 312.711 -37.416 0.50 56.73 87 LYS F O 1
ATOM 11464 N N B GLN G 2 68 ? -130.112 311.725 -39.062 0.50 56.69 88 GLN F N 1
ATOM 11465 C CA B GLN G 2 68 ? -129.082 311.931 -40.075 0.50 57.00 88 GLN F CA 1
ATOM 11466 C C B GLN G 2 68 ? -129.423 313.104 -40.990 0.50 56.62 88 GLN F C 1
ATOM 11467 O O B GLN G 2 68 ? -128.652 313.447 -41.887 0.50 58.17 88 GLN F O 1
ATOM 11469 N N B ALA G 2 69 ? -130.577 313.721 -40.761 0.50 55.26 89 ALA F N 1
ATOM 11470 C CA B ALA G 2 69 ? -131.025 314.827 -41.600 0.50 53.59 89 ALA F CA 1
ATOM 11471 C C B ALA G 2 69 ? -130.994 316.159 -40.854 0.50 52.46 89 ALA F C 1
ATOM 11472 O O B ALA G 2 69 ? -131.458 317.172 -41.373 0.50 52.94 89 ALA F O 1
ATOM 11474 N N B VAL G 2 70 ? -130.445 316.162 -39.644 0.50 50.91 90 VAL F N 1
ATOM 11475 C CA B VAL G 2 70 ? -130.387 317.385 -38.849 0.50 49.87 90 VAL F CA 1
ATOM 11476 C C B VAL G 2 70 ? -129.139 317.437 -37.981 0.50 48.58 90 VAL F C 1
ATOM 11477 O O B VAL G 2 70 ? -128.512 316.415 -37.710 0.50 48.37 90 VAL F O 1
ATOM 11481 N N B THR G 2 71 ? -128.794 318.641 -37.538 0.50 47.77 91 THR F N 1
ATOM 11482 C CA B THR G 2 71 ? -127.585 318.860 -36.757 0.50 47.47 91 THR F CA 1
ATOM 11483 C C B THR G 2 71 ? -127.896 319.008 -35.271 0.50 47.08 91 THR F C 1
ATOM 11484 O O B THR G 2 71 ? -127.059 318.705 -34.419 0.50 47.68 91 THR F O 1
ATOM 11488 N N B ILE G 2 72 ? -129.100 319.480 -34.965 0.50 46.47 92 ILE F N 1
ATOM 11489 C CA B ILE G 2 72 ? -129.515 319.679 -33.580 0.50 45.18 92 ILE F CA 1
ATOM 11490 C C B ILE G 2 72 ? -129.832 318.345 -32.905 0.50 43.98 92 ILE F C 1
ATOM 11491 O O B ILE G 2 72 ? -130.056 317.342 -33.581 0.50 43.55 92 ILE F O 1
ATOM 11496 N N B PRO G 2 73 ? -129.845 318.334 -31.563 0.50 43.10 93 PRO F N 1
ATOM 11497 C CA B PRO G 2 73 ? -130.178 317.142 -30.782 0.50 42.73 93 PRO F CA 1
ATOM 11498 C C B PRO G 2 73 ? -131.514 316.529 -31.192 0.50 42.23 93 PRO F C 1
ATOM 11499 O O B PRO G 2 73 ? -132.446 317.255 -31.546 0.50 41.10 93 PRO F O 1
ATOM 11503 N N B VAL G 2 74 ? -131.601 315.203 -31.144 0.50 41.53 94 VAL F N 1
ATOM 11504 C CA B VAL G 2 74 ? -132.828 314.503 -31.503 0.50 41.10 94 VAL F CA 1
ATOM 11505 C C B VAL G 2 74 ? -133.407 313.768 -30.298 0.50 40.90 94 VAL F C 1
ATOM 11506 O O B VAL G 2 74 ? -132.701 313.029 -29.610 0.50 40.42 94 VAL F O 1
ATOM 11510 N N B MET G 2 75 ? -134.693 313.987 -30.043 0.50 41.10 95 MET F N 1
ATOM 11511 C CA B MET G 2 75 ? -135.391 313.303 -28.961 0.50 40.69 95 MET F CA 1
ATOM 11512 C C B MET G 2 75 ? -136.363 312.281 -29.532 0.50 38.47 95 MET F C 1
ATOM 11513 O O B MET G 2 75 ? -136.767 312.376 -30.689 0.50 37.94 95 MET F O 1
ATOM 11518 N N B ALA G 2 76 ? -136.742 311.308 -28.711 0.50 36.03 96 ALA F N 1
ATOM 11519 C CA B ALA G 2 76 ? -137.767 310.346 -29.095 0.50 34.41 96 ALA F CA 1
ATOM 11520 C C B ALA G 2 76 ? -138.581 309.943 -27.871 0.50 32.95 96 ALA F C 1
ATOM 11521 O O B ALA G 2 76 ? -138.066 309.918 -26.756 0.50 32.13 96 ALA F O 1
ATOM 11523 N N B LYS G 2 77 ? -139.855 309.634 -28.087 0.50 32.24 97 LYS F N 1
ATOM 11524 C CA B LYS G 2 77 ? -140.758 309.309 -26.990 0.50 31.75 97 LYS F CA 1
ATOM 11525 C C B LYS G 2 77 ? -140.772 307.816 -26.696 0.50 31.10 97 LYS F C 1
ATOM 11526 O O B LYS G 2 77 ? -140.824 306.991 -27.606 0.50 31.11 97 LYS F O 1
ATOM 11532 N N B ALA G 2 78 ? -140.720 307.484 -25.412 0.50 30.16 98 ALA F N 1
ATOM 11533 C CA B ALA G 2 78 ? -140.924 306.120 -24.953 0.50 29.68 98 ALA F CA 1
ATOM 11534 C C B ALA G 2 78 ? -142.186 306.090 -24.101 0.50 29.16 98 ALA F C 1
ATOM 11535 O O B ALA G 2 78 ? -142.502 307.063 -23.410 0.50 28.98 98 ALA F O 1
ATOM 11537 N N B ARG G 2 79 ? -142.913 304.980 -24.152 0.50 28.05 99 ARG F N 1
ATOM 11538 C CA B ARG G 2 79 ? -144.114 304.843 -23.341 0.50 27.33 99 ARG F CA 1
ATOM 11539 C C B ARG G 2 79 ? -143.743 304.808 -21.867 0.50 26.58 99 ARG F C 1
ATOM 11540 O O B ARG G 2 79 ? -142.730 304.227 -21.487 0.50 26.59 99 ARG F O 1
ATOM 11548 N N B ILE G 2 80 ? -144.562 305.441 -21.039 0.50 26.27 100 ILE F N 1
ATOM 11549 C CA B ILE G 2 80 ? -144.339 305.431 -19.604 0.50 26.22 100 ILE F CA 1
ATOM 11550 C C B ILE G 2 80 ? -144.171 304.001 -19.090 0.50 26.02 100 ILE F C 1
ATOM 11551 O O B ILE G 2 80 ? -145.044 303.151 -19.270 0.50 25.37 100 ILE F O 1
ATOM 11556 N N B GLY G 2 81 ? -143.032 303.744 -18.458 0.50 26.09 101 GLY F N 1
ATOM 11557 C CA B GLY G 2 81 ? -142.757 302.440 -17.871 0.50 26.55 101 GLY F CA 1
ATOM 11558 C C B GLY G 2 81 ? -142.134 301.443 -18.830 0.50 26.72 101 GLY F C 1
ATOM 11559 O O B GLY G 2 81 ? -141.691 300.375 -18.413 0.50 26.44 101 GLY F O 1
ATOM 11560 N N B HIS G 2 82 ? -142.091 301.773 -20.117 0.50 27.31 102 HIS F N 1
ATOM 11561 C CA B HIS G 2 82 ? -141.561 300.833 -21.102 0.50 27.86 102 HIS F CA 1
ATOM 11562 C C B HIS G 2 82 ? -140.048 300.964 -21.212 0.50 28.67 102 HIS F C 1
ATOM 11563 O O B HIS G 2 82 ? -139.529 301.601 -22.135 0.50 28.35 102 HIS F O 1
ATOM 11570 N N B PHE G 2 83 ? -139.338 300.352 -20.271 0.50 29.08 103 PHE F N 1
ATOM 11571 C CA B PHE G 2 83 ? -137.894 300.502 -20.210 0.50 29.59 103 PHE F CA 1
ATOM 11572 C C B PHE G 2 83 ? -137.185 299.865 -21.408 0.50 29.91 103 PHE F C 1
ATOM 11573 O O B PHE G 2 83 ? -136.063 300.247 -21.740 0.50 30.13 103 PHE F O 1
ATOM 11581 N N B VAL G 2 84 ? -137.837 298.913 -22.070 0.50 29.86 104 VAL F N 1
ATOM 11582 C CA B VAL G 2 84 ? -137.225 298.254 -23.220 0.50 29.98 104 VAL F CA 1
ATOM 11583 C C B VAL G 2 84 ? -137.335 299.114 -24.476 0.50 30.16 104 VAL F C 1
ATOM 11584 O O B VAL G 2 84 ? -136.510 299.008 -25.381 0.50 29.87 104 VAL F O 1
ATOM 11588 N N B GLU G 2 85 ? -138.356 299.962 -24.538 0.50 30.06 105 GLU F N 1
ATOM 11589 C CA B GLU G 2 85 ? -138.435 300.946 -25.608 0.50 30.26 105 GLU F CA 1
ATOM 11590 C C B GLU G 2 85 ? -137.312 301.956 -25.414 0.50 30.31 105 GLU F C 1
ATOM 11591 O O B GLU G 2 85 ? -136.671 302.382 -26.374 0.50 30.51 105 GLU F O 1
ATOM 11597 N N B ALA G 2 86 ? -137.068 302.324 -24.161 0.50 29.98 106 ALA F N 1
ATOM 11598 C CA B ALA G 2 86 ? -135.972 303.225 -23.837 0.50 30.13 106 ALA F CA 1
ATOM 11599 C C B ALA G 2 86 ? -134.637 302.604 -24.257 0.50 30.50 106 ALA F C 1
ATOM 11600 O O B ALA G 2 86 ? -133.892 303.189 -25.040 0.50 29.81 106 ALA F O 1
ATOM 11602 N N B GLN G 2 87 ? -134.343 301.415 -23.737 0.50 31.03 107 GLN F N 1
ATOM 11603 C CA B GLN G 2 87 ? -133.124 300.699 -24.103 0.50 31.57 107 GLN F CA 1
ATOM 11604 C C B GLN G 2 87 ? -132.880 300.764 -25.608 0.50 31.99 107 GLN F C 1
ATOM 11605 O O B GLN G 2 87 ? -131.759 300.998 -26.057 0.50 31.99 107 GLN F O 1
ATOM 11611 N N B ILE G 2 88 ? -133.936 300.549 -26.385 0.50 32.59 108 ILE F N 1
ATOM 11612 C CA B ILE G 2 88 ? -133.829 300.576 -27.837 0.50 33.52 108 ILE F CA 1
ATOM 11613 C C B ILE G 2 88 ? -133.474 301.974 -28.341 0.50 34.53 108 ILE F C 1
ATOM 11614 O O B ILE G 2 88 ? -132.639 302.131 -29.237 0.50 34.18 108 ILE F O 1
ATOM 11619 N N B LEU G 2 89 ? -134.100 302.990 -27.759 0.50 34.60 109 LEU F N 1
ATOM 11620 C CA B LEU G 2 89 ? -133.818 304.368 -28.140 0.50 35.58 109 LEU F CA 1
ATOM 11621 C C B LEU G 2 89 ? -132.369 304.735 -27.847 0.50 35.88 109 LEU F C 1
ATOM 11622 O O B LEU G 2 89 ? -131.710 305.387 -28.656 0.50 35.78 109 LEU F O 1
ATOM 11627 N N B GLU G 2 90 ? -131.873 304.319 -26.688 0.50 36.29 110 GLU F N 1
ATOM 11628 C CA B GLU G 2 90 ? -130.501 304.619 -26.316 0.50 37.45 110 GLU F CA 1
ATOM 11629 C C B GLU G 2 90 ? -129.536 303.966 -27.301 0.50 37.49 110 GLU F C 1
ATOM 11630 O O B GLU G 2 90 ? -128.597 304.604 -27.779 0.50 36.81 110 GLU F O 1
ATOM 11636 N N B ALA G 2 91 ? -129.785 302.697 -27.607 0.50 37.47 111 ALA F N 1
ATOM 11637 C CA B ALA G 2 91 ? -128.935 301.942 -28.521 0.50 37.68 111 ALA F CA 1
ATOM 11638 C C B ALA G 2 91 ? -128.969 302.536 -29.929 0.50 38.44 111 ALA F C 1
ATOM 11639 O O B ALA G 2 91 ? -128.146 302.187 -30.778 0.50 37.79 111 ALA F O 1
ATOM 11641 N N B ILE G 2 92 ? -129.918 303.433 -30.175 0.50 38.41 112 ILE F N 1
ATOM 11642 C CA B ILE G 2 92 ? -130.007 304.100 -31.469 0.50 39.11 112 ILE F CA 1
ATOM 11643 C C B ILE G 2 92 ? -129.166 305.375 -31.469 0.50 39.95 112 ILE F C 1
ATOM 11644 O O B ILE G 2 92 ? -129.024 306.037 -32.496 0.50 41.18 112 ILE F O 1
ATOM 11649 N N B GLY G 2 93 ? -128.610 305.715 -30.311 0.50 40.00 113 GLY F N 1
ATOM 11650 C CA B GLY G 2 93 ? -127.746 306.883 -30.193 0.50 40.82 113 GLY F CA 1
ATOM 11651 C C B GLY G 2 93 ? -128.516 308.187 -30.102 0.50 40.98 113 GLY F C 1
ATOM 11652 O O B GLY G 2 93 ? -127.971 309.260 -30.361 0.50 40.36 113 GLY F O 1
ATOM 11653 N N B ILE G 2 94 ? -129.790 308.099 -29.733 0.50 40.82 114 ILE F N 1
ATOM 11654 C CA B ILE G 2 94 ? -130.618 309.284 -29.582 0.50 40.73 114 ILE F CA 1
ATOM 11655 C C B ILE G 2 94 ? -129.997 310.184 -28.520 0.50 39.83 114 ILE F C 1
ATOM 11656 O O B ILE G 2 94 ? -129.238 309.719 -27.671 0.50 40.22 114 ILE F O 1
ATOM 11661 N N B ASP G 2 95 ? -130.311 311.472 -28.566 0.50 38.97 115 ASP F N 1
ATOM 11662 C CA B ASP G 2 95 ? -129.735 312.419 -27.620 0.50 38.43 115 ASP F CA 1
ATOM 11663 C C B ASP G 2 95 ? -130.569 312.496 -26.342 0.50 38.12 115 ASP F C 1
ATOM 11664 O O B ASP G 2 95 ? -130.028 312.582 -25.239 0.50 37.26 115 ASP F O 1
ATOM 11669 N N B TYR G 2 96 ? -131.887 312.456 -26.496 0.50 38.15 116 TYR F N 1
ATOM 11670 C CA B TYR G 2 96 ? -132.787 312.526 -25.351 0.50 38.76 116 TYR F CA 1
ATOM 11671 C C B TYR G 2 96 ? -133.944 311.542 -25.494 0.50 37.41 116 TYR F C 1
ATOM 11672 O O B TYR G 2 96 ? -134.450 311.318 -26.592 0.50 37.49 116 TYR F O 1
ATOM 11681 N N B ILE G 2 97 ? -134.363 310.964 -24.373 0.50 36.21 117 ILE F N 1
ATOM 11682 C CA B ILE G 2 97 ? -135.542 310.112 -24.349 0.50 35.21 117 ILE F CA 1
ATOM 11683 C C B ILE G 2 97 ? -136.653 310.801 -23.569 0.50 34.07 117 ILE F C 1
ATOM 11684 O O B ILE G 2 97 ? -136.435 311.279 -22.459 0.50 33.01 117 ILE F O 1
ATOM 11689 N N B ASP G 2 98 ? -137.842 310.858 -24.156 0.50 33.51 118 ASP F N 1
ATOM 11690 C CA B ASP G 2 98 ? -138.997 311.428 -23.474 0.50 33.28 118 ASP F CA 1
ATOM 11691 C C B ASP G 2 98 ? -139.938 310.314 -23.028 0.50 32.59 118 ASP F C 1
ATOM 11692 O O B ASP G 2 98 ? -140.666 309.746 -23.838 0.50 31.99 118 ASP F O 1
ATOM 11697 N N B GLU G 2 99 ? -139.902 309.988 -21.741 0.50 32.41 119 GLU F N 1
ATOM 11698 C CA B GLU G 2 99 ? -140.877 309.071 -21.171 0.50 32.19 119 GLU F CA 1
ATOM 11699 C C B GLU G 2 99 ? -142.198 309.827 -21.103 0.50 31.69 119 GLU F C 1
ATOM 11700 O O B GLU G 2 99 ? -142.495 310.484 -20.110 0.50 31.06 119 GLU F O 1
ATOM 11706 N N B SER G 2 100 ? -142.982 309.738 -22.173 0.50 31.93 120 SER F N 1
ATOM 11707 C CA B SER G 2 100 ? -144.080 310.676 -22.394 0.50 32.29 120 SER F CA 1
ATOM 11708 C C B SER G 2 100 ? -145.463 310.082 -22.174 0.50 32.56 120 SER F C 1
ATOM 11709 O O B SER G 2 100 ? -145.778 309.021 -22.698 0.50 32.45 120 SER F O 1
ATOM 11712 N N B GLU G 2 101 ? -146.294 310.800 -21.423 0.50 33.20 121 GLU F N 1
ATOM 11713 C CA B GLU G 2 101 ? -147.669 310.380 -21.162 0.50 33.89 121 GLU F CA 1
ATOM 11714 C C B GLU G 2 101 ? -148.582 310.618 -22.364 0.50 33.19 121 GLU F C 1
ATOM 11715 O O B GLU G 2 101 ? -149.765 310.285 -22.329 0.50 32.92 121 GLU F O 1
ATOM 11721 N N B VAL G 2 102 ? -148.036 311.200 -23.424 0.50 32.68 122 VAL F N 1
ATOM 11722 C CA B VAL G 2 102 ? -148.799 311.400 -24.647 0.50 32.78 122 VAL F CA 1
ATOM 11723 C C B VAL G 2 102 ? -148.941 310.075 -25.386 0.50 32.00 122 VAL F C 1
ATOM 11724 O O B VAL G 2 102 ? -149.898 309.863 -26.134 0.50 31.09 122 VAL F O 1
ATOM 11728 N N B LEU G 2 103 ? -147.979 309.184 -25.173 0.50 30.94 123 LEU F N 1
ATOM 11729 C CA B LEU G 2 103 ? -148.053 307.842 -25.730 0.50 30.20 123 LEU F CA 1
ATOM 11730 C C B LEU G 2 103 ? -148.897 306.972 -24.811 0.50 29.64 123 LEU F C 1
ATOM 11731 O O B LEU G 2 103 ? -149.283 307.399 -23.723 0.50 28.92 123 LEU F O 1
ATOM 11736 N N B THR G 2 104 ? -149.170 305.749 -25.249 0.50 29.62 124 THR F N 1
ATOM 11737 C CA B THR G 2 104 ? -150.045 304.843 -24.516 0.50 29.52 124 THR F CA 1
ATOM 11738 C C B THR G 2 104 ? -149.349 304.263 -23.287 0.50 29.38 124 THR F C 1
ATOM 11739 O O B THR G 2 104 ? -148.439 303.450 -23.404 0.50 29.88 124 THR F O 1
ATOM 11743 N N B LEU G 2 105 ? -149.784 304.701 -22.110 0.50 29.09 125 LEU F N 1
ATOM 11744 C CA B LEU G 2 105 ? -149.253 304.219 -20.838 0.50 29.20 125 LEU F CA 1
ATOM 11745 C C B LEU G 2 105 ? -148.938 302.721 -20.909 0.50 28.75 125 LEU F C 1
ATOM 11746 O O B LEU G 2 105 ? -149.768 301.932 -21.350 0.50 28.54 125 LEU F O 1
ATOM 11751 N N B ALA G 2 106 ? -147.737 302.330 -20.491 0.50 28.60 126 ALA F N 1
ATOM 11752 C CA B ALA G 2 106 ? -147.335 300.920 -20.548 0.50 28.55 126 ALA F CA 1
ATOM 11753 C C B ALA G 2 106 ? -147.306 300.276 -19.165 0.50 28.80 126 ALA F C 1
ATOM 11754 O O B ALA G 2 106 ? -147.561 299.081 -19.023 0.50 28.58 126 ALA F O 1
ATOM 11756 N N B ASP G 2 107 ? -146.979 301.068 -18.151 0.50 29.38 127 ASP F N 1
ATOM 11757 C CA B ASP G 2 107 ? -146.991 300.595 -16.774 0.50 30.27 127 ASP F CA 1
ATOM 11758 C C B ASP G 2 107 ? -147.666 301.652 -15.907 0.50 30.84 127 ASP F C 1
ATOM 11759 O O B ASP G 2 107 ? -147.141 302.748 -15.735 0.50 31.01 127 ASP F O 1
ATOM 11764 N N B GLU G 2 108 ? -148.836 301.320 -15.372 0.50 31.07 128 GLU F N 1
ATOM 11765 C CA B GLU G 2 108 ? -149.670 302.302 -14.685 0.50 30.75 128 GLU F CA 1
ATOM 11766 C C B GLU G 2 108 ? -149.172 302.615 -13.280 0.50 30.09 128 GLU F C 1
ATOM 11767 O O B GLU G 2 108 ? -149.577 303.608 -12.680 0.50 29.93 128 GLU F O 1
ATOM 11769 N N B ASP G 2 109 ? -148.291 301.771 -12.756 0.50 29.19 129 ASP F N 1
ATOM 11770 C CA B ASP G 2 109 ? -147.874 301.892 -11.365 0.50 28.71 129 ASP F CA 1
ATOM 11771 C C B ASP G 2 109 ? -146.405 302.289 -11.199 0.50 27.91 129 ASP F C 1
ATOM 11772 O O B ASP G 2 109 ? -145.997 302.738 -10.130 0.50 27.16 129 ASP F O 1
ATOM 11777 N N B HIS G 2 110 ? -145.608 302.124 -12.248 0.50 27.45 130 HIS F N 1
ATOM 11778 C CA B HIS G 2 110 ? -144.190 302.444 -12.157 0.50 27.35 130 HIS F CA 1
ATOM 11779 C C B HIS G 2 110 ? -143.693 303.156 -13.404 0.50 27.42 130 HIS F C 1
ATOM 11780 O O B HIS G 2 110 ? -144.134 302.863 -14.514 0.50 27.60 130 HIS F O 1
ATOM 11787 N N B HIS G 2 111 ? -142.777 304.099 -13.206 0.50 27.48 131 HIS F N 1
ATOM 11788 C CA B HIS G 2 111 ? -142.075 304.729 -14.311 0.50 28.15 131 HIS F CA 1
ATOM 11789 C C B HIS G 2 111 ? -140.768 303.990 -14.555 0.50 28.11 131 HIS F C 1
ATOM 11790 O O B HIS G 2 111 ? -140.343 303.177 -13.736 0.50 28.21 131 HIS F O 1
ATOM 11797 N N B ILE G 2 112 ? -140.130 304.282 -15.680 0.50 27.54 132 ILE F N 1
ATOM 11798 C CA B ILE G 2 112 ? -138.828 303.718 -15.988 0.50 27.77 132 ILE F CA 1
ATOM 11799 C C B ILE G 2 112 ? -137.803 304.141 -14.946 0.50 27.80 132 ILE F C 1
ATOM 11800 O O B ILE G 2 112 ? -137.783 305.296 -14.512 0.50 27.26 132 ILE F O 1
ATOM 11805 N N B ASN G 2 113 ? -136.955 303.204 -14.538 0.50 28.30 133 ASN F N 1
ATOM 11806 C CA B ASN G 2 113 ? -135.820 303.550 -13.701 0.50 29.18 133 ASN F CA 1
ATOM 11807 C C B ASN G 2 113 ? -134.767 304.180 -14.599 0.50 29.84 133 ASN F C 1
ATOM 11808 O O B ASN G 2 113 ? -134.002 303.482 -15.263 0.50 29.41 133 ASN F O 1
ATOM 11813 N N B LYS G 2 114 ? -134.745 305.507 -14.614 0.50 30.03 134 LYS F N 1
ATOM 11814 C CA B LYS G 2 114 ? -133.952 306.257 -15.574 0.50 30.90 134 LYS F CA 1
ATOM 11815 C C B LYS G 2 114 ? -132.472 306.307 -15.193 0.50 31.92 134 LYS F C 1
ATOM 11816 O O B LYS G 2 114 ? -131.618 306.561 -16.038 0.50 31.84 134 LYS F O 1
ATOM 11822 N N B HIS G 2 115 ? -132.167 306.044 -13.928 0.50 33.94 135 HIS F N 1
ATOM 11823 C CA B HIS G 2 115 ? -130.777 306.003 -13.484 0.50 35.69 135 HIS F CA 1
ATOM 11824 C C B HIS G 2 115 ? -129.997 304.869 -14.146 0.50 36.42 135 HIS F C 1
ATOM 11825 O O B HIS G 2 115 ? -128.765 304.865 -14.123 0.50 36.81 135 HIS F O 1
ATOM 11832 N N B ASN G 2 116 ? -130.712 303.913 -14.735 0.50 36.40 136 ASN F N 1
ATOM 11833 C CA B ASN G 2 116 ? -130.076 302.766 -15.383 0.50 36.75 136 ASN F CA 1
ATOM 11834 C C B ASN G 2 116 ? -129.698 303.063 -16.829 0.50 36.51 136 ASN F C 1
ATOM 11835 O O B ASN G 2 116 ? -129.315 302.162 -17.574 0.50 36.91 136 ASN F O 1
ATOM 11840 N N B PHE G 2 117 ? -129.817 304.322 -17.232 0.50 35.07 137 PHE F N 1
ATOM 11841 C CA B PHE G 2 117 ? -129.515 304.702 -18.603 0.50 34.43 137 PHE F CA 1
ATOM 11842 C C B PHE G 2 117 ? -128.432 305.773 -18.635 0.50 34.51 137 PHE F C 1
ATOM 11843 O O B PHE G 2 117 ? -128.228 306.498 -17.660 0.50 34.35 137 PHE F O 1
ATOM 11851 N N B ARG G 2 118 ? -127.732 305.860 -19.760 0.50 34.68 138 ARG F N 1
ATOM 11852 C CA B ARG G 2 118 ? -126.684 306.854 -19.931 0.50 35.03 138 ARG F CA 1
ATOM 11853 C C B ARG G 2 118 ? -127.281 308.153 -20.467 0.50 34.60 138 ARG F C 1
ATOM 11854 O O B ARG G 2 118 ? -126.963 309.237 -19.982 0.50 34.64 138 ARG F O 1
ATOM 11856 N N B ILE G 2 119 ? -128.160 308.031 -21.457 0.50 34.18 139 ILE F N 1
ATOM 11857 C CA B ILE G 2 119 ? -128.792 309.189 -22.080 0.50 33.71 139 ILE F CA 1
ATOM 11858 C C B ILE G 2 119 ? -129.727 309.911 -21.110 0.50 33.46 139 ILE F C 1
ATOM 11859 O O B ILE G 2 119 ? -130.271 309.303 -20.193 0.50 32.84 139 ILE F O 1
ATOM 11861 N N B PRO G 2 120 ? -129.913 311.223 -21.315 0.50 33.51 140 PRO F N 1
ATOM 11862 C CA B PRO G 2 120 ? -130.769 312.047 -20.462 0.50 33.04 140 PRO F CA 1
ATOM 11863 C C B PRO G 2 120 ? -132.250 311.837 -20.753 0.50 31.93 140 PRO F C 1
ATOM 11864 O O B PRO G 2 120 ? -132.632 311.684 -21.911 0.50 32.03 140 PRO F O 1
ATOM 11868 N N B PHE G 2 121 ? -133.071 311.838 -19.707 0.50 30.92 141 PHE F N 1
ATOM 11869 C CA B PHE G 2 121 ? -134.513 311.643 -19.853 0.50 30.08 141 PHE F CA 1
ATOM 11870 C C B PHE G 2 121 ? -135.314 312.910 -19.574 0.50 29.55 141 PHE F C 1
ATOM 11871 O O B PHE G 2 121 ? -134.989 313.682 -18.669 0.50 29.39 141 PHE F O 1
ATOM 11879 N N B VAL G 2 122 ? -136.375 313.095 -20.351 0.50 29.12 142 VAL F N 1
ATOM 11880 C CA B VAL G 2 122 ? -137.383 314.106 -20.072 0.50 29.70 142 VAL F CA 1
ATOM 11881 C C B VAL G 2 122 ? -138.669 313.427 -19.598 0.50 29.14 142 VAL F C 1
ATOM 11882 O O B VAL G 2 122 ? -139.131 312.469 -20.216 0.50 28.63 142 VAL F O 1
ATOM 11886 N N B CYS G 2 123 ? -139.241 313.927 -18.506 0.50 28.91 143 CYS F N 1
ATOM 11887 C CA B CYS G 2 123 ? -140.530 313.438 -18.015 0.50 28.97 143 CYS F CA 1
ATOM 11888 C C B CYS G 2 123 ? -141.510 314.590 -17.829 0.50 28.88 143 CYS F C 1
ATOM 11889 O O B CYS G 2 123 ? -141.105 315.734 -17.615 0.50 28.73 143 CYS F O 1
ATOM 11892 N N B GLY G 2 124 ? -142.800 314.279 -17.906 0.50 28.52 144 GLY F N 1
ATOM 11893 C CA B GLY G 2 124 ? -143.841 315.281 -17.713 0.50 28.70 144 GLY F CA 1
ATOM 11894 C C B GLY G 2 124 ? -144.278 315.353 -16.263 0.50 28.85 144 GLY F C 1
ATOM 11895 O O B GLY G 2 124 ? -143.985 314.456 -15.475 0.50 29.13 144 GLY F O 1
ATOM 11896 N N B CYS G 2 125 ? -144.976 316.424 -15.905 0.50 28.50 145 CYS F N 1
ATOM 11897 C CA B CYS G 2 125 ? -145.515 316.563 -14.561 0.50 28.76 145 CYS F CA 1
ATOM 11898 C C B CYS G 2 125 ? -146.641 317.587 -14.555 0.50 28.34 145 CYS F C 1
ATOM 11899 O O B CYS G 2 125 ? -146.778 318.373 -15.490 0.50 28.49 145 CYS F O 1
ATOM 11902 N N B ARG G 2 126 ? -147.437 317.576 -13.492 0.50 28.21 146 ARG F N 1
ATOM 11903 C CA B ARG G 2 126 ? -148.552 318.507 -13.352 0.50 28.54 146 ARG F CA 1
ATOM 11904 C C B ARG G 2 126 ? -148.377 319.378 -12.115 0.50 27.58 146 ARG F C 1
ATOM 11905 O O B ARG G 2 126 ? -148.925 320.474 -12.040 0.50 27.64 146 ARG F O 1
ATOM 11913 N N B ASN G 2 127 ? -147.613 318.884 -11.146 0.50 26.70 147 ASN F N 1
ATOM 11914 C CA B ASN G 2 127 ? -147.333 319.636 -9.926 0.50 26.33 147 ASN F CA 1
ATOM 11915 C C B ASN G 2 127 ? -145.921 319.344 -9.438 0.50 25.79 147 ASN F C 1
ATOM 11916 O O B ASN G 2 127 ? -145.207 318.533 -10.028 0.50 25.85 147 ASN F O 1
ATOM 11921 N N B LEU G 2 128 ? -145.522 320.010 -8.360 0.50 25.27 148 LEU F N 1
ATOM 11922 C CA B LEU G 2 128 ? -144.155 319.927 -7.870 0.50 25.32 148 LEU F CA 1
ATOM 11923 C C B LEU G 2 128 ? -143.795 318.505 -7.452 0.50 25.91 148 LEU F C 1
ATOM 11924 O O B LEU G 2 128 ? -142.721 318.007 -7.791 0.50 25.47 148 LEU F O 1
ATOM 11929 N N B GLY G 2 129 ? -144.691 317.859 -6.713 0.50 26.26 149 GLY F N 1
ATOM 11930 C CA B GLY G 2 129 ? -144.459 316.493 -6.252 0.50 26.80 149 GLY F CA 1
ATOM 11931 C C B GLY G 2 129 ? -144.153 315.542 -7.396 0.50 26.94 149 GLY F C 1
ATOM 11932 O O B GLY G 2 129 ? -143.207 314.757 -7.333 0.50 27.26 149 GLY F O 1
ATOM 11933 N N B GLU G 2 130 ? -144.957 315.623 -8.448 0.50 27.00 150 GLU F N 1
ATOM 11934 C CA B GLU G 2 130 ? -144.816 314.745 -9.598 0.50 27.57 150 GLU F CA 1
ATOM 11935 C C B GLU G 2 130 ? -143.492 315.020 -10.299 0.50 26.97 150 GLU F C 1
ATOM 11936 O O B GLU G 2 130 ? -142.886 314.123 -10.888 0.50 26.55 150 GLU F O 1
ATOM 11942 N N B ALA G 2 131 ? -143.050 316.270 -10.234 0.50 26.28 151 ALA F N 1
ATOM 11943 C CA B ALA G 2 131 ? -141.775 316.660 -10.815 0.50 26.04 151 ALA F CA 1
ATOM 11944 C C B ALA G 2 131 ? -140.617 316.069 -10.018 0.50 25.77 151 ALA F C 1
ATOM 11945 O O B ALA G 2 131 ? -139.688 315.501 -10.587 0.50 25.32 151 ALA F O 1
ATOM 11947 N N B LEU G 2 132 ? -140.676 316.209 -8.699 0.50 25.80 152 LEU F N 1
ATOM 11948 C CA B LEU G 2 132 ? -139.595 315.743 -7.841 0.50 26.53 152 LEU F CA 1
ATOM 11949 C C B LEU G 2 132 ? -139.500 314.215 -7.811 0.50 26.46 152 LEU F C 1
ATOM 11950 O O B LEU G 2 132 ? -138.413 313.659 -7.644 0.50 26.01 152 LEU F O 1
ATOM 11955 N N B ARG G 2 133 ? -140.632 313.538 -7.973 0.50 26.47 153 ARG F N 1
ATOM 11956 C CA B ARG G 2 133 ? -140.628 312.079 -8.046 0.50 26.77 153 ARG F CA 1
ATOM 11957 C C B ARG G 2 133 ? -139.967 311.603 -9.338 0.50 26.63 153 ARG F C 1
ATOM 11958 O O B ARG G 2 133 ? -139.186 310.653 -9.327 0.50 26.60 153 ARG F O 1
ATOM 11966 N N B ARG G 2 134 ? -140.269 312.268 -10.449 0.50 26.46 154 ARG F N 1
ATOM 11967 C CA B ARG G 2 134 ? -139.660 311.916 -11.724 0.50 26.47 154 ARG F CA 1
ATOM 11968 C C B ARG G 2 134 ? -138.147 312.125 -11.660 0.50 26.83 154 ARG F C 1
ATOM 11969 O O B ARG G 2 134 ? -137.372 311.298 -12.144 0.50 25.68 154 ARG F O 1
ATOM 11977 N N B ILE G 2 135 ? -137.733 313.234 -11.053 0.50 27.33 155 ILE F N 1
ATOM 11978 C CA B ILE G 2 135 ? -136.314 313.547 -10.923 0.50 28.14 155 ILE F CA 1
ATOM 11979 C C B ILE G 2 135 ? -135.604 312.505 -10.065 0.50 28.69 155 ILE F C 1
ATOM 11980 O O B ILE G 2 135 ? -134.484 312.103 -10.368 0.50 28.68 155 ILE F O 1
ATOM 11985 N N B ARG G 2 136 ? -136.254 312.061 -8.997 0.50 29.64 156 ARG F N 1
ATOM 11986 C CA B ARG G 2 136 ? -135.654 311.058 -8.131 0.50 30.42 156 ARG F CA 1
ATOM 11987 C C B ARG G 2 136 ? -135.473 309.751 -8.893 0.50 30.17 156 ARG F C 1
ATOM 11988 O O B ARG G 2 136 ? -134.571 308.973 -8.595 0.50 30.16 156 ARG F O 1
ATOM 11996 N N B GLU G 2 137 ? -136.339 309.516 -9.873 0.50 30.07 157 GLU F N 1
ATOM 11997 C CA B GLU G 2 137 ? -136.252 308.322 -10.701 0.50 30.25 157 GLU F CA 1
ATOM 11998 C C B GLU G 2 137 ? -135.146 308.457 -11.743 0.50 30.85 157 GLU F C 1
ATOM 11999 O O B GLU G 2 137 ? -134.721 307.465 -12.338 0.50 31.13 157 GLU F O 1
ATOM 12005 N N B GLY G 2 138 ? -134.691 309.685 -11.974 0.50 30.72 158 GLY F N 1
ATOM 12006 C CA B GLY G 2 138 ? -133.566 309.913 -12.873 0.50 31.34 158 GLY F CA 1
ATOM 12007 C C B GLY G 2 138 ? -133.751 311.035 -13.879 0.50 31.69 158 GLY F C 1
ATOM 12008 O O B GLY G 2 138 ? -132.770 311.563 -14.407 0.50 30.97 158 GLY F O 1
ATOM 12009 N N B ALA G 2 139 ? -135.000 311.401 -14.157 0.50 32.08 159 ALA F N 1
ATOM 12010 C CA B ALA G 2 139 ? -135.285 312.440 -15.148 0.50 32.51 159 ALA F CA 1
ATOM 12011 C C B ALA G 2 139 ? -134.310 313.608 -15.017 0.50 32.91 159 ALA F C 1
ATOM 12012 O O B ALA G 2 139 ? -134.092 314.125 -13.924 0.50 32.35 159 ALA F O 1
ATOM 12014 N N B ALA G 2 140 ? -133.729 314.019 -16.141 0.50 34.19 160 ALA F N 1
ATOM 12015 C CA B ALA G 2 140 ? -132.747 315.101 -16.155 0.50 35.46 160 ALA F CA 1
ATOM 12016 C C B ALA G 2 140 ? -133.371 316.374 -16.703 0.50 36.49 160 ALA F C 1
ATOM 12017 O O B ALA G 2 140 ? -132.690 317.373 -16.913 0.50 36.64 160 ALA F O 1
ATOM 12019 N N B MET G 2 141 ? -134.673 316.328 -16.941 0.50 37.85 161 MET F N 1
ATOM 12020 C CA B MET G 2 141 ? -135.380 317.463 -17.505 0.50 39.20 161 MET F CA 1
ATOM 12021 C C B MET G 2 141 ? -136.877 317.246 -17.360 0.50 38.97 161 MET F C 1
ATOM 12022 O O B MET G 2 141 ? -137.385 316.152 -17.612 0.50 38.77 161 MET F O 1
ATOM 12027 N N B ILE G 2 142 ? -137.578 318.294 -16.951 0.50 38.47 162 ILE F N 1
ATOM 12028 C CA B ILE G 2 142 ? -138.998 318.195 -16.668 0.50 39.15 162 ILE F CA 1
ATOM 12029 C C B ILE G 2 142 ? -139.797 319.087 -17.599 0.50 39.30 162 ILE F C 1
ATOM 12030 O O B ILE G 2 142 ? -139.449 320.250 -17.807 0.50 39.04 162 ILE F O 1
ATOM 12035 N N B ARG G 2 143 ? -140.866 318.543 -18.166 0.50 38.89 163 ARG F N 1
ATOM 12036 C CA B ARG G 2 143 ? -141.808 319.370 -18.893 0.50 39.95 163 ARG F CA 1
ATOM 12037 C C B ARG G 2 143 ? -143.160 319.359 -18.196 0.50 39.70 163 ARG F C 1
ATOM 12038 O O B ARG G 2 143 ? -143.841 318.334 -18.138 0.50 39.33 163 ARG F O 1
ATOM 12046 N N B THR G 2 144 ? -143.530 320.509 -17.646 0.50 39.49 164 THR F N 1
ATOM 12047 C CA B THR G 2 144 ? -144.841 320.671 -17.048 0.50 39.26 164 THR F CA 1
ATOM 12048 C C B THR G 2 144 ? -145.856 320.608 -18.170 0.50 38.49 164 THR F C 1
ATOM 12049 O O B THR G 2 144 ? -145.932 321.512 -19.002 0.50 38.78 164 THR F O 1
ATOM 12053 N N B LYS G 2 145 ? -146.623 319.525 -18.198 0.50 37.67 165 LYS F N 1
ATOM 12054 C CA B LYS G 2 145 ? -147.571 319.292 -19.272 0.50 37.04 165 LYS F CA 1
ATOM 12055 C C B LYS G 2 145 ? -148.969 319.746 -18.885 0.50 36.82 165 LYS F C 1
ATOM 12056 O O B LYS G 2 145 ? -149.436 319.490 -17.775 0.50 36.73 165 LYS F O 1
ATOM 12062 N N B GLY G 2 146 ? -149.634 320.420 -19.812 0.50 35.81 166 GLY F N 1
ATOM 12063 C CA B GLY G 2 146 ? -151.031 320.767 -19.636 0.50 36.07 166 GLY F CA 1
ATOM 12064 C C B GLY G 2 146 ? -151.900 319.853 -20.473 0.50 35.75 166 GLY F C 1
ATOM 12065 O O B GLY G 2 146 ? -152.016 318.658 -20.200 0.50 35.69 166 GLY F O 1
ATOM 12066 N N B GLU G 2 147 ? -152.483 320.422 -21.519 0.50 35.56 167 GLU F N 1
ATOM 12067 C CA B GLU G 2 147 ? -153.433 319.724 -22.366 0.50 36.20 167 GLU F CA 1
ATOM 12068 C C B GLU G 2 147 ? -152.773 319.448 -23.711 0.50 36.16 167 GLU F C 1
ATOM 12069 O O B GLU G 2 147 ? -152.058 320.299 -24.244 0.50 36.18 167 GLU F O 1
ATOM 12075 N N B ALA G 2 148 ? -153.004 318.256 -24.254 0.50 35.83 168 ALA F N 1
ATOM 12076 C CA B ALA G 2 148 ? -152.325 317.836 -25.474 0.50 35.79 168 ALA F CA 1
ATOM 12077 C C B ALA G 2 148 ? -153.289 317.620 -26.635 0.50 35.11 168 ALA F C 1
ATOM 12078 O O B ALA G 2 148 ? -154.242 316.853 -26.528 0.50 34.86 168 ALA F O 1
ATOM 12080 N N B GLY G 2 149 ? -153.026 318.302 -27.747 0.50 34.75 169 GLY F N 1
ATOM 12081 C CA B GLY G 2 149 ? -153.810 318.122 -28.965 0.50 33.91 169 GLY F CA 1
ATOM 12082 C C B GLY G 2 149 ? -155.093 318.925 -28.974 0.50 33.23 169 GLY F C 1
ATOM 12083 O O B GLY G 2 149 ? -156.039 318.587 -29.684 0.50 33.40 169 GLY F O 1
ATOM 12084 N N B THR G 2 150 ? -155.132 319.994 -28.187 0.50 32.34 170 THR F N 1
ATOM 12085 C CA B THR G 2 150 ? -156.318 320.839 -28.130 0.50 32.49 170 THR F CA 1
ATOM 12086 C C B THR G 2 150 ? -156.024 322.234 -28.667 0.50 32.42 170 THR F C 1
ATOM 12087 O O B THR G 2 150 ? -156.905 322.896 -29.212 0.50 31.99 170 THR F O 1
ATOM 12091 N N B GLY G 2 151 ? -154.780 322.674 -28.512 0.50 32.18 171 GLY F N 1
ATOM 12092 C CA B GLY G 2 151 ? -154.404 324.032 -28.867 0.50 32.37 171 GLY F CA 1
ATOM 12093 C C B GLY G 2 151 ? -154.824 325.016 -27.792 0.50 32.61 171 GLY F C 1
ATOM 12094 O O B GLY G 2 151 ? -154.794 326.228 -28.004 0.50 33.38 171 GLY F O 1
ATOM 12095 N N B ASN G 2 152 ? -155.220 324.493 -26.633 0.50 32.41 172 ASN F N 1
ATOM 12096 C CA B ASN G 2 152 ? -155.632 325.336 -25.512 0.50 32.04 172 ASN F CA 1
ATOM 12097 C C B ASN G 2 152 ? -154.567 325.343 -24.422 0.50 31.81 172 ASN F C 1
ATOM 12098 O O B ASN G 2 152 ? -154.197 324.299 -23.891 0.50 32.39 172 ASN F O 1
ATOM 12103 N N B ILE G 2 153 ? -154.100 326.538 -24.082 0.50 31.23 173 ILE F N 1
ATOM 12104 C CA B ILE G 2 153 ? -152.953 326.714 -23.202 0.50 30.96 173 ILE F CA 1
ATOM 12105 C C B ILE G 2 153 ? -153.338 326.712 -21.720 0.50 30.35 173 ILE F C 1
ATOM 12106 O O B ILE G 2 153 ? -152.468 326.715 -20.847 0.50 29.80 173 ILE F O 1
ATOM 12111 N N B ILE G 2 154 ? -154.638 326.690 -21.440 0.50 29.24 174 ILE F N 1
ATOM 12112 C CA B ILE G 2 154 ? -155.140 326.894 -20.079 0.50 29.28 174 ILE F CA 1
ATOM 12113 C C B ILE G 2 154 ? -154.591 325.913 -19.045 0.50 29.49 174 ILE F C 1
ATOM 12114 O O B ILE G 2 154 ? -154.327 326.289 -17.902 0.50 28.87 174 ILE F O 1
ATOM 12119 N N B GLU G 2 155 ? -154.428 324.656 -19.435 0.50 29.85 175 GLU F N 1
ATOM 12120 C CA B GLU G 2 155 ? -153.970 323.640 -18.494 0.50 30.64 175 GLU F CA 1
ATOM 12121 C C B GLU G 2 155 ? -152.479 323.770 -18.210 0.50 29.21 175 GLU F C 1
ATOM 12122 O O B GLU G 2 155 ? -152.039 323.597 -17.075 0.50 28.73 175 GLU F O 1
ATOM 12128 N N B ALA G 2 156 ? -151.704 324.087 -19.241 0.50 28.66 176 ALA F N 1
ATOM 12129 C CA B ALA G 2 156 ? -150.273 324.293 -19.071 0.50 28.03 176 ALA F CA 1
ATOM 12130 C C B ALA G 2 156 ? -150.028 325.464 -18.127 0.50 27.81 176 ALA F C 1
ATOM 12131 O O B ALA G 2 156 ? -149.129 325.424 -17.287 0.50 27.28 176 ALA F O 1
ATOM 12133 N N B VAL G 2 157 ? -150.837 326.508 -18.261 0.50 27.41 177 VAL F N 1
ATOM 12134 C CA B VAL G 2 157 ? -150.719 327.666 -17.389 0.50 27.41 177 VAL F CA 1
ATOM 12135 C C B VAL G 2 157 ? -150.995 327.268 -15.943 0.50 27.19 177 VAL F C 1
ATOM 12136 O O B VAL G 2 157 ? -150.297 327.696 -15.026 0.50 27.29 177 VAL F O 1
ATOM 12140 N N B ARG G 2 158 ? -152.009 326.438 -15.744 0.50 27.67 178 ARG F N 1
ATOM 12141 C CA B ARG G 2 158 ? -152.358 325.987 -14.401 0.50 28.76 178 ARG F CA 1
ATOM 12142 C C B ARG G 2 158 ? -151.194 325.250 -13.747 0.50 28.18 178 ARG F C 1
ATOM 12143 O O B ARG G 2 158 ? -150.873 325.487 -12.588 0.50 28.05 178 ARG F O 1
ATOM 12151 N N B HIS G 2 159 ? -150.563 324.356 -14.498 0.50 28.44 179 HIS F N 1
ATOM 12152 C CA B HIS G 2 159 ? -149.502 323.520 -13.947 0.50 28.31 179 HIS F CA 1
ATOM 12153 C C B HIS G 2 159 ? -148.202 324.296 -13.749 0.50 28.04 179 HIS F C 1
ATOM 12154 O O B HIS G 2 159 ? -147.496 324.085 -12.770 0.50 27.26 179 HIS F O 1
ATOM 12161 N N B VAL G 2 160 ? -147.888 325.200 -14.672 0.50 28.39 180 VAL F N 1
ATOM 12162 C CA B VAL G 2 160 ? -146.716 326.052 -14.506 0.50 28.38 180 VAL F CA 1
ATOM 12163 C C B VAL G 2 160 ? -146.878 326.908 -13.252 0.50 28.11 180 VAL F C 1
ATOM 12164 O O B VAL G 2 160 ? -145.952 327.030 -12.452 0.50 27.97 180 VAL F O 1
ATOM 12168 N N B ARG G 2 161 ? -148.060 327.486 -13.066 0.50 28.25 181 ARG F N 1
ATOM 12169 C CA B ARG G 2 161 ? -148.324 328.263 -11.858 0.50 28.63 181 ARG F CA 1
ATOM 12170 C C B ARG G 2 161 ? -148.296 327.369 -10.623 0.50 28.22 181 ARG F C 1
ATOM 12171 O O B ARG G 2 161 ? -147.834 327.778 -9.560 0.50 28.03 181 ARG F O 1
ATOM 12179 N N B SER G 2 162 ? -148.792 326.146 -10.764 0.50 28.16 182 SER F N 1
ATOM 12180 C CA B SER G 2 162 ? -148.762 325.195 -9.658 0.50 28.67 182 SER F CA 1
ATOM 12181 C C B SER G 2 162 ? -147.327 324.961 -9.191 0.50 27.87 182 SER F C 1
ATOM 12182 O O B SER G 2 162 ? -146.986 325.207 -8.034 0.50 27.50 182 SER F O 1
ATOM 12185 N N B VAL G 2 163 ? -146.484 324.495 -10.102 0.50 27.43 183 VAL F N 1
ATOM 12186 C CA B VAL G 2 163 ? -145.103 324.170 -9.768 0.50 27.35 183 VAL F CA 1
ATOM 12187 C C B VAL G 2 163 ? -144.341 325.385 -9.238 0.50 27.53 183 VAL F C 1
ATOM 12188 O O B VAL G 2 163 ? -143.742 325.334 -8.165 0.50 27.34 183 VAL F O 1
ATOM 12192 N N B ASN G 2 164 ? -144.368 326.482 -9.986 0.50 27.53 184 ASN F N 1
ATOM 12193 C CA B ASN G 2 164 ? -143.618 327.672 -9.600 0.50 28.00 184 ASN F CA 1
ATOM 12194 C C B ASN G 2 164 ? -144.173 328.292 -8.320 0.50 27.69 184 ASN F C 1
ATOM 12195 O O B ASN G 2 164 ? -143.428 328.856 -7.523 0.50 28.16 184 ASN F O 1
ATOM 12200 N N B GLY G 2 165 ? -145.481 328.175 -8.126 0.50 27.67 185 GLY F N 1
ATOM 12201 C CA B GLY G 2 165 ? -146.120 328.661 -6.912 0.50 27.65 185 GLY F CA 1
ATOM 12202 C C B GLY G 2 165 ? -145.678 327.871 -5.696 0.50 27.76 185 GLY F C 1
ATOM 12203 O O B GLY G 2 165 ? -145.355 328.446 -4.654 0.50 27.09 185 GLY F O 1
ATOM 12204 N N B ASP G 2 166 ? -145.667 326.548 -5.822 0.50 27.74 186 ASP F N 1
ATOM 12205 C CA B ASP G 2 166 ? -145.199 325.690 -4.737 0.50 28.54 186 ASP F CA 1
ATOM 12206 C C B ASP G 2 166 ? -143.730 325.957 -4.434 0.50 28.89 186 ASP F C 1
ATOM 12207 O O B ASP G 2 166 ? -143.324 325.986 -3.273 0.50 28.90 186 ASP F O 1
ATOM 12212 N N B ILE G 2 167 ? -142.935 326.161 -5.479 0.50 29.43 187 ILE F N 1
ATOM 12213 C CA B ILE G 2 167 ? -141.517 326.434 -5.296 0.50 30.72 187 ILE F CA 1
ATOM 12214 C C B ILE G 2 167 ? -141.320 327.708 -4.476 0.50 31.38 187 ILE F C 1
ATOM 12215 O O B ILE G 2 167 ? -140.456 327.761 -3.607 0.50 30.50 187 ILE F O 1
ATOM 12220 N N B ARG G 2 168 ? -142.137 328.723 -4.740 0.50 33.22 188 ARG F N 1
ATOM 12221 C CA B ARG G 2 168 ? -142.040 329.984 -4.008 0.50 35.07 188 ARG F CA 1
ATOM 12222 C C B ARG G 2 168 ? -142.459 329.818 -2.552 0.50 35.00 188 ARG F C 1
ATOM 12223 O O B ARG G 2 168 ? -141.852 330.402 -1.650 0.50 34.50 188 ARG F O 1
ATOM 12231 N N B VAL G 2 169 ? -143.499 329.025 -2.326 0.50 34.61 189 VAL F N 1
ATOM 12232 C CA B VAL G 2 169 ? -143.936 328.719 -0.973 0.50 34.88 189 VAL F CA 1
ATOM 12233 C C B VAL G 2 169 ? -142.808 328.008 -0.230 0.50 35.23 189 VAL F C 1
ATOM 12234 O O B VAL G 2 169 ? -142.492 328.331 0.916 0.50 34.01 189 VAL F O 1
ATOM 12238 N N B LEU G 2 170 ? -142.198 327.039 -0.899 0.50 36.09 190 LEU F N 1
ATOM 12239 C CA B LEU G 2 170 ? -141.140 326.247 -0.296 0.50 37.40 190 LEU F CA 1
ATOM 12240 C C B LEU G 2 170 ? -139.954 327.127 0.082 0.50 37.60 190 LEU F C 1
ATOM 12241 O O B LEU G 2 170 ? -139.314 326.914 1.110 0.50 37.13 190 LEU F O 1
ATOM 12246 N N B ARG G 2 171 ? -139.679 328.130 -0.744 0.50 37.90 191 ARG F N 1
ATOM 12247 C CA B ARG G 2 171 ? -138.499 328.972 -0.561 0.50 38.60 191 ARG F CA 1
ATOM 12248 C C B ARG G 2 171 ? -138.462 329.661 0.802 0.50 38.65 191 ARG F C 1
ATOM 12249 O O B ARG G 2 171 ? -137.401 329.802 1.409 0.50 37.96 191 ARG F O 1
ATOM 12251 N N B ASN G 2 172 ? -139.623 330.084 1.281 0.50 38.50 192 ASN F N 1
ATOM 12252 C CA B ASN G 2 172 ? -139.698 330.933 2.459 0.50 38.71 192 ASN F CA 1
ATOM 12253 C C B ASN G 2 172 ? -140.221 330.171 3.675 0.50 37.94 192 ASN F C 1
ATOM 12254 O O B ASN G 2 172 ? -140.413 330.746 4.747 0.50 37.78 192 ASN F O 1
ATOM 12259 N N B MET G 2 173 ? -140.450 328.875 3.506 0.50 36.42 193 MET F N 1
ATOM 12260 C CA B MET G 2 173 ? -141.075 328.073 4.545 0.50 36.20 193 MET F CA 1
ATOM 12261 C C B MET G 2 173 ? -140.161 327.861 5.748 0.50 35.14 193 MET F C 1
ATOM 12262 O O B MET G 2 173 ? -138.943 327.759 5.610 0.50 34.98 193 MET F O 1
ATOM 12267 N N B ASP G 2 174 ? -140.763 327.799 6.929 0.50 34.42 194 ASP F N 1
ATOM 12268 C CA B ASP G 2 174 ? -140.041 327.443 8.143 0.50 35.05 194 ASP F CA 1
ATOM 12269 C C B ASP G 2 174 ? -139.466 326.028 8.004 0.50 34.59 194 ASP F C 1
ATOM 12270 O O B ASP G 2 174 ? -140.203 325.073 7.761 0.50 33.64 194 ASP F O 1
ATOM 12275 N N B ASP G 2 175 ? -138.150 325.900 8.143 0.50 34.34 195 ASP F N 1
ATOM 12276 C CA B ASP G 2 175 ? -137.483 324.608 7.966 0.50 34.51 195 ASP F CA 1
ATOM 12277 C C B ASP G 2 175 ? -138.205 323.478 8.704 0.50 33.78 195 ASP F C 1
ATOM 12278 O O B ASP G 2 175 ? -138.321 322.369 8.190 0.50 34.21 195 ASP F O 1
ATOM 12283 N N B ASP G 2 176 ? -138.698 323.762 9.905 0.50 33.05 196 ASP F N 1
ATOM 12284 C CA B ASP G 2 176 ? -139.316 322.731 10.734 0.50 32.59 196 ASP F CA 1
ATOM 12285 C C B ASP G 2 176 ? -140.637 322.242 10.157 0.50 31.96 196 ASP F C 1
ATOM 12286 O O B ASP G 2 176 ? -141.232 321.302 10.677 0.50 30.88 196 ASP F O 1
ATOM 12291 N N B GLU G 2 177 ? -141.096 322.884 9.088 0.50 31.28 197 GLU F N 1
ATOM 12292 C CA B GLU G 2 177 ? -142.370 322.525 8.480 0.50 31.15 197 GLU F CA 1
ATOM 12293 C C B GLU G 2 177 ? -142.178 321.811 7.144 0.50 30.53 197 GLU F C 1
ATOM 12294 O O B GLU G 2 177 ? -143.128 321.261 6.583 0.50 29.71 197 GLU F O 1
ATOM 12300 N N B VAL G 2 178 ? -140.948 321.802 6.644 0.50 29.80 198 VAL F N 1
ATOM 12301 C CA B VAL G 2 178 ? -140.677 321.222 5.331 0.50 29.95 198 VAL F CA 1
ATOM 12302 C C B VAL G 2 178 ? -140.930 319.714 5.289 0.50 29.77 198 VAL F C 1
ATOM 12303 O O B VAL G 2 178 ? -141.357 319.189 4.263 0.50 29.43 198 VAL F O 1
ATOM 12307 N N B PHE G 2 179 ? -140.673 319.019 6.394 0.50 29.90 199 PHE F N 1
ATOM 12308 C CA B PHE G 2 179 ? -140.887 317.573 6.440 0.50 30.68 199 PHE F CA 1
ATOM 12309 C C B PHE G 2 179 ? -142.334 317.250 6.084 0.50 30.51 199 PHE F C 1
ATOM 12310 O O B PHE G 2 179 ? -142.607 316.497 5.148 0.50 29.98 199 PHE F O 1
ATOM 12318 N N B THR G 2 180 ? -143.259 317.835 6.834 0.50 30.24 200 THR F N 1
ATOM 12319 C CA B THR G 2 180 ? -144.676 317.629 6.588 0.50 30.39 200 THR F CA 1
ATOM 12320 C C B THR G 2 180 ? -145.047 318.052 5.172 0.50 30.40 200 THR F C 1
ATOM 12321 O O B THR G 2 180 ? -145.889 317.428 4.531 0.50 29.53 200 THR F O 1
ATOM 12325 N N B PHE G 2 181 ? -144.407 319.108 4.681 0.50 31.02 201 PHE F N 1
ATOM 12326 C CA B PHE G 2 181 ? -144.653 319.573 3.321 0.50 31.45 201 PHE F CA 1
ATOM 12327 C C B PHE G 2 181 ? -144.250 318.507 2.306 0.50 31.29 201 PHE F C 1
ATOM 12328 O O B PHE G 2 181 ? -144.940 318.295 1.306 0.50 30.39 201 PHE F O 1
ATOM 12336 N N B ALA G 2 182 ? -143.133 317.837 2.567 0.50 31.30 202 ALA F N 1
ATOM 12337 C CA B ALA G 2 182 ? -142.656 316.777 1.688 0.50 31.91 202 ALA F CA 1
ATOM 12338 C C B ALA G 2 182 ? -143.657 315.624 1.664 0.50 32.12 202 ALA F C 1
ATOM 12339 O O B ALA G 2 182 ? -143.953 315.065 0.609 0.50 31.26 202 ALA F O 1
ATOM 12341 N N B LYS G 2 183 ? -144.178 315.278 2.834 0.50 32.94 203 LYS F N 1
ATOM 12342 C CA B LYS G 2 183 ? -145.183 314.228 2.938 0.50 33.97 203 LYS F CA 1
ATOM 12343 C C B LYS G 2 183 ? -146.430 314.572 2.120 0.50 34.12 203 LYS F C 1
ATOM 12344 O O B LYS G 2 183 ? -146.963 313.724 1.405 0.50 34.25 203 LYS F O 1
ATOM 12350 N N B LYS G 2 184 ? -146.889 315.817 2.224 0.50 33.78 204 LYS F N 1
ATOM 12351 C CA B LYS G 2 184 ? -148.099 316.246 1.520 0.50 34.07 204 LYS F CA 1
ATOM 12352 C C B LYS G 2 184 ? -147.864 316.366 0.019 0.50 34.40 204 LYS F C 1
ATOM 12353 O O B LYS G 2 184 ? -148.804 316.279 -0.768 0.50 34.24 204 LYS F O 1
ATOM 12355 N N B LEU G 2 185 ? -146.611 316.573 -0.376 0.50 34.75 205 LEU F N 1
ATOM 12356 C CA B LEU G 2 185 ? -146.253 316.582 -1.790 0.50 35.12 205 LEU F CA 1
ATOM 12357 C C B LEU G 2 185 ? -146.065 315.157 -2.296 0.50 35.71 205 LEU F C 1
ATOM 12358 O O B LEU G 2 185 ? -146.150 314.899 -3.496 0.50 36.26 205 LEU F O 1
ATOM 12363 N N B ALA G 2 186 ? -145.798 314.238 -1.373 0.50 36.02 206 ALA F N 1
ATOM 12364 C CA B ALA G 2 186 ? -145.443 312.871 -1.728 0.50 37.05 206 ALA F CA 1
ATOM 12365 C C B ALA G 2 186 ? -144.148 312.875 -2.534 0.50 37.25 206 ALA F C 1
ATOM 12366 O O B ALA G 2 186 ? -144.046 312.221 -3.571 0.50 36.96 206 ALA F O 1
ATOM 12368 N N B ALA G 2 187 ? -143.161 313.621 -2.051 0.50 37.62 207 ALA F N 1
ATOM 12369 C CA B ALA G 2 187 ? -141.897 313.768 -2.759 0.50 38.11 207 ALA F CA 1
ATOM 12370 C C B ALA G 2 187 ? -140.724 313.513 -1.829 0.50 38.18 207 ALA F C 1
ATOM 12371 O O B ALA G 2 187 ? -140.850 313.655 -0.613 0.50 38.77 207 ALA F O 1
ATOM 12373 N N B PRO G 2 188 ? -139.571 313.140 -2.403 0.50 37.66 208 PRO F N 1
ATOM 12374 C CA B PRO G 2 188 ? -138.361 312.900 -1.627 0.50 37.53 208 PRO F CA 1
ATOM 12375 C C B PRO G 2 188 ? -137.930 314.154 -0.880 0.50 37.24 208 PRO F C 1
ATOM 12376 O O B PRO G 2 188 ? -137.861 315.231 -1.470 0.50 36.16 208 PRO F O 1
ATOM 12380 N N B TYR G 2 189 ? -137.638 314.007 0.406 0.50 38.04 209 TYR F N 1
ATOM 12381 C CA B TYR G 2 189 ? -137.304 315.147 1.248 0.50 38.58 209 TYR F CA 1
ATOM 12382 C C B TYR G 2 189 ? -136.036 315.854 0.779 0.50 39.28 209 TYR F C 1
ATOM 12383 O O B TYR G 2 189 ? -135.968 317.084 0.774 0.50 38.87 209 TYR F O 1
ATOM 12392 N N B ASP G 2 190 ? -135.030 315.079 0.387 0.50 39.78 210 ASP F N 1
ATOM 12393 C CA B ASP G 2 190 ? -133.761 315.655 -0.038 0.50 40.79 210 ASP F CA 1
ATOM 12394 C C B ASP G 2 190 ? -133.949 316.566 -1.250 0.50 39.71 210 ASP F C 1
ATOM 12395 O O B ASP G 2 190 ? -133.465 317.699 -1.266 0.50 38.64 210 ASP F O 1
ATOM 12400 N N B LEU G 2 191 ? -134.656 316.072 -2.263 0.50 38.62 211 LEU F N 1
ATOM 12401 C CA B LEU G 2 191 ? -134.924 316.866 -3.456 0.50 37.93 211 LEU F CA 1
ATOM 12402 C C B LEU G 2 191 ? -135.722 318.123 -3.119 0.50 37.70 211 LEU F C 1
ATOM 12403 O O B LEU G 2 191 ? -135.574 319.158 -3.774 0.50 36.49 211 LEU F O 1
ATOM 12408 N N B VAL G 2 192 ? -136.571 318.032 -2.100 0.50 37.33 212 VAL F N 1
ATOM 12409 C CA B VAL G 2 192 ? -137.375 319.175 -1.685 0.50 37.18 212 VAL F CA 1
ATOM 12410 C C B VAL G 2 192 ? -136.492 320.250 -1.052 0.50 37.58 212 VAL F C 1
ATOM 12411 O O B VAL G 2 192 ? -136.635 321.434 -1.358 0.50 36.71 212 VAL F O 1
ATOM 12415 N N B MET G 2 193 ? -135.578 319.837 -0.177 0.50 37.99 213 MET F N 1
ATOM 12416 C CA B MET G 2 193 ? -134.649 320.776 0.449 0.50 38.81 213 MET F CA 1
ATOM 12417 C C B MET G 2 193 ? -133.701 321.362 -0.589 0.50 39.13 213 MET F C 1
ATOM 12418 O O B MET G 2 193 ? -133.350 322.538 -0.523 0.50 39.24 213 MET F O 1
ATOM 12423 N N B GLN G 2 194 ? -133.292 320.541 -1.550 0.50 40.02 214 GLN F N 1
ATOM 12424 C CA B GLN G 2 194 ? -132.427 321.004 -2.630 0.50 40.54 214 GLN F CA 1
ATOM 12425 C C B GLN G 2 194 ? -133.151 322.048 -3.474 0.50 40.21 214 GLN F C 1
ATOM 12426 O O B GLN G 2 194 ? -132.536 322.982 -3.994 0.50 40.95 214 GLN F O 1
ATOM 12432 N N B THR G 2 195 ? -134.463 321.883 -3.608 0.50 38.37 215 THR F N 1
ATOM 12433 C CA B THR G 2 195 ? -135.282 322.818 -4.368 0.50 37.30 215 THR F CA 1
ATOM 12434 C C B THR G 2 195 ? -135.503 324.106 -3.581 0.50 36.50 215 THR F C 1
ATOM 12435 O O B THR G 2 195 ? -135.584 325.191 -4.158 0.50 35.66 215 THR F O 1
ATOM 12439 N N B LYS G 2 196 ? -135.603 323.980 -2.262 0.50 35.61 216 LYS F N 1
ATOM 12440 C CA B LYS G 2 196 ? -135.753 325.140 -1.392 0.50 35.47 216 LYS F CA 1
ATOM 12441 C C B LYS G 2 196 ? -134.471 325.965 -1.382 0.50 35.75 216 LYS F C 1
ATOM 12442 O O B LYS G 2 196 ? -134.512 327.194 -1.429 0.50 35.52 216 LYS F O 1
ATOM 12448 N N B GLN G 2 197 ? -133.334 325.279 -1.324 0.50 36.08 217 GLN F N 1
ATOM 12449 C CA B GLN G 2 197 ? -132.033 325.945 -1.301 0.50 36.23 217 GLN F CA 1
ATOM 12450 C C B GLN G 2 197 ? -131.732 326.647 -2.623 0.50 36.26 217 GLN F C 1
ATOM 12451 O O B GLN G 2 197 ? -131.176 327.742 -2.630 0.50 37.11 217 GLN F O 1
ATOM 12453 N N B LEU G 2 198 ? -132.099 326.023 -3.738 0.50 35.73 218 LEU F N 1
ATOM 12454 C CA B LEU G 2 198 ? -131.817 326.593 -5.055 0.50 35.39 218 LEU F CA 1
ATOM 12455 C C B LEU G 2 198 ? -132.813 327.687 -5.444 0.50 34.48 218 LEU F C 1
ATOM 12456 O O B LEU G 2 198 ? -132.451 328.655 -6.108 0.50 34.18 218 LEU F O 1
ATOM 12461 N N B GLY G 2 199 ? -134.067 327.531 -5.036 0.50 33.21 219 GLY F N 1
ATOM 12462 C CA B GLY G 2 199 ? -135.099 328.505 -5.374 0.50 32.14 219 GLY F CA 1
ATOM 12463 C C B GLY G 2 199 ? -135.737 328.213 -6.719 0.50 31.49 219 GLY F C 1
ATOM 12464 O O B GLY G 2 199 ? -136.410 329.065 -7.298 0.50 31.42 219 GLY F O 1
ATOM 12465 N N B ARG G 2 200 ? -135.518 327.003 -7.220 0.50 30.63 220 ARG F N 1
ATOM 12466 C CA B ARG G 2 200 ? -136.106 326.571 -8.484 0.50 30.21 220 ARG F CA 1
ATOM 12467 C C B ARG G 2 200 ? -135.969 325.059 -8.622 0.50 30.01 220 ARG F C 1
ATOM 12468 O O B ARG G 2 200 ? -135.362 324.408 -7.771 0.50 29.60 220 ARG F O 1
ATOM 12476 N N B LEU G 2 201 ? -136.544 324.500 -9.684 0.50 30.72 221 LEU F N 1
ATOM 12477 C CA B LEU G 2 201 ? -136.347 323.088 -10.000 0.50 30.71 221 LEU F CA 1
ATOM 12478 C C B LEU G 2 201 ? -134.855 322.838 -10.176 0.50 30.63 221 LEU F C 1
ATOM 12479 O O B LEU G 2 201 ? -134.159 323.652 -10.777 0.50 30.15 221 LEU F O 1
ATOM 12484 N N B PRO G 2 202 ? -134.355 321.714 -9.643 0.50 31.42 222 PRO F N 1
ATOM 12485 C CA B PRO G 2 202 ? -132.942 321.374 -9.798 0.50 31.48 222 PRO F CA 1
ATOM 12486 C C B PRO G 2 202 ? -132.610 320.846 -11.190 0.50 31.27 222 PRO F C 1
ATOM 12487 O O B PRO G 2 202 ? -131.527 320.300 -11.403 0.50 31.14 222 PRO F O 1
ATOM 12491 N N B VAL G 2 203 ? -133.543 321.001 -12.125 0.50 30.44 223 VAL F N 1
ATOM 12492 C CA B VAL G 2 203 ? -133.309 320.606 -13.505 0.50 30.07 223 VAL F CA 1
ATOM 12493 C C B VAL G 2 203 ? -134.042 321.550 -14.444 0.50 30.37 223 VAL F C 1
ATOM 12494 O O B VAL G 2 203 ? -134.899 322.326 -14.014 0.50 29.88 223 VAL F O 1
ATOM 12498 N N B VAL G 2 204 ? -133.698 321.479 -15.725 0.50 30.64 224 VAL F N 1
ATOM 12499 C CA B VAL G 2 204 ? -134.369 322.263 -16.755 0.50 31.54 224 VAL F CA 1
ATOM 12500 C C B VAL G 2 204 ? -135.879 322.014 -16.729 0.50 31.35 224 VAL F C 1
ATOM 12501 O O B VAL G 2 204 ? -136.332 320.887 -16.504 0.50 30.32 224 VAL F O 1
ATOM 12505 N N B GLN G 2 205 ? -136.651 323.073 -16.960 0.50 30.83 225 GLN F N 1
ATOM 12506 C CA B GLN G 2 205 ? -138.107 322.988 -16.915 0.50 30.67 225 GLN F CA 1
ATOM 12507 C C B GLN G 2 205 ? -138.743 323.672 -18.118 0.50 30.52 225 GLN F C 1
ATOM 12508 O O B GLN G 2 205 ? -138.700 324.899 -18.240 0.50 30.50 225 GLN F O 1
ATOM 12510 N N B PHE G 2 206 ? -139.335 322.872 -19.000 0.50 29.52 226 PHE F N 1
ATOM 12511 C CA B PHE G 2 206 ? -140.043 323.389 -20.162 0.50 29.69 226 PHE F CA 1
ATOM 12512 C C B PHE G 2 206 ? -141.551 323.316 -19.954 0.50 29.69 226 PHE F C 1
ATOM 12513 O O B PHE G 2 206 ? -142.029 322.703 -18.997 0.50 29.03 226 PHE F O 1
ATOM 12521 N N B ALA G 2 207 ? -142.290 323.946 -20.863 0.50 29.66 227 ALA F N 1
ATOM 12522 C CA B ALA G 2 207 ? -143.744 323.886 -20.858 0.50 29.74 227 ALA F CA 1
ATOM 12523 C C B ALA G 2 207 ? -144.205 323.148 -22.107 0.50 29.79 227 ALA F C 1
ATOM 12524 O O B ALA G 2 207 ? -143.548 323.209 -23.146 0.50 30.43 227 ALA F O 1
ATOM 12526 N N B ALA G 2 208 ? -145.329 322.450 -22.007 0.50 29.21 228 ALA F N 1
ATOM 12527 C CA B ALA G 2 208 ? -145.835 321.678 -23.132 0.50 29.60 228 ALA F CA 1
ATOM 12528 C C B ALA G 2 208 ? -147.340 321.479 -23.044 0.50 29.90 228 ALA F C 1
ATOM 12529 O O B ALA G 2 208 ? -147.870 321.117 -21.996 0.50 29.75 228 ALA F O 1
ATOM 12531 N N B GLY G 2 209 ? -148.026 321.720 -24.154 0.50 30.31 229 GLY F N 1
ATOM 12532 C CA B GLY G 2 209 ? -149.459 321.494 -24.216 0.50 31.19 229 GLY F CA 1
ATOM 12533 C C B GLY G 2 209 ? -150.237 322.728 -24.616 0.50 31.81 229 GLY F C 1
ATOM 12534 O O B GLY G 2 209 ? -150.381 323.668 -23.834 0.50 31.67 229 GLY F O 1
ATOM 12535 N N B GLY G 2 210 ? -150.739 322.718 -25.846 0.50 32.43 230 GLY F N 1
ATOM 12536 C CA B GLY G 2 210 ? -151.621 323.771 -26.327 0.50 33.36 230 GLY F CA 1
ATOM 12537 C C B GLY G 2 210 ? -150.901 324.995 -26.862 0.50 33.81 230 GLY F C 1
ATOM 12538 O O B GLY G 2 210 ? -151.527 325.882 -27.438 0.50 34.45 230 GLY F O 1
ATOM 12539 N N B VAL G 2 211 ? -149.588 325.057 -26.668 0.50 34.23 231 VAL F N 1
ATOM 12540 C CA B VAL G 2 211 ? -148.814 326.196 -27.144 0.50 34.43 231 VAL F CA 1
ATOM 12541 C C B VAL G 2 211 ? -149.023 326.340 -28.648 0.50 34.51 231 VAL F C 1
ATOM 12542 O O B VAL G 2 211 ? -148.425 325.616 -29.435 0.50 33.96 231 VAL F O 1
ATOM 12546 N N B ALA G 2 212 ? -149.876 327.280 -29.043 0.50 34.66 232 ALA F N 1
ATOM 12547 C CA B ALA G 2 212 ? -150.299 327.379 -30.435 0.50 34.71 232 ALA F CA 1
ATOM 12548 C C B ALA G 2 212 ? -149.836 328.667 -31.119 0.50 35.16 232 ALA F C 1
ATOM 12549 O O B ALA G 2 212 ? -149.721 328.712 -32.342 0.50 35.58 232 ALA F O 1
ATOM 12551 N N B THR G 2 213 ? -149.573 329.710 -30.337 0.50 35.07 233 THR F N 1
ATOM 12552 C CA B THR G 2 213 ? -149.178 330.998 -30.904 0.50 35.20 233 THR F CA 1
ATOM 12553 C C B THR G 2 213 ? -147.943 331.580 -30.227 0.50 34.86 233 THR F C 1
ATOM 12554 O O B THR G 2 213 ? -147.583 331.187 -29.117 0.50 34.95 233 THR F O 1
ATOM 12558 N N B PRO G 2 214 ? -147.285 332.528 -30.905 0.50 34.34 234 PRO F N 1
ATOM 12559 C CA B PRO G 2 214 ? -146.157 333.237 -30.322 0.50 33.77 234 PRO F CA 1
ATOM 12560 C C B PRO G 2 214 ? -146.484 333.743 -28.925 0.50 32.77 234 PRO F C 1
ATOM 12561 O O B PRO G 2 214 ? -145.673 333.607 -28.011 0.50 33.39 234 PRO F O 1
ATOM 12565 N N B ALA G 2 215 ? -147.668 334.324 -28.766 0.50 31.67 235 ALA F N 1
ATOM 12566 C CA B ALA G 2 215 ? -148.088 334.849 -27.473 0.50 30.86 235 ALA F CA 1
ATOM 12567 C C B ALA G 2 215 ? -148.069 333.744 -26.415 0.50 29.79 235 ALA F C 1
ATOM 12568 O O B ALA G 2 215 ? -147.585 333.951 -25.306 0.50 29.27 235 ALA F O 1
ATOM 12570 N N B ASP G 2 216 ? -148.595 332.575 -26.764 0.50 29.02 236 ASP F N 1
ATOM 12571 C CA B ASP G 2 216 ? -148.579 331.424 -25.864 0.50 28.94 236 ASP F CA 1
ATOM 12572 C C B ASP G 2 216 ? -147.168 331.126 -25.375 0.50 28.95 236 ASP F C 1
ATOM 12573 O O B ASP G 2 216 ? -146.943 330.890 -24.187 0.50 28.29 236 ASP F O 1
ATOM 12578 N N B ALA G 2 217 ? -146.219 331.130 -26.305 0.50 29.14 237 ALA F N 1
ATOM 12579 C CA B ALA G 2 217 ? -144.847 330.758 -25.998 0.50 29.66 237 ALA F CA 1
ATOM 12580 C C B ALA G 2 217 ? -144.201 331.761 -25.052 0.50 29.65 237 ALA F C 1
ATOM 12581 O O B ALA G 2 217 ? -143.597 331.378 -24.053 0.50 29.61 237 ALA F O 1
ATOM 12583 N N B ALA G 2 218 ? -144.331 333.046 -25.367 0.50 29.18 238 ALA F N 1
ATOM 12584 C CA B ALA G 2 218 ? -143.742 334.092 -24.537 0.50 29.07 238 ALA F CA 1
ATOM 12585 C C B ALA G 2 218 ? -144.349 334.071 -23.139 0.50 28.54 238 ALA F C 1
ATOM 12586 O O B ALA G 2 218 ? -143.659 334.305 -22.146 0.50 28.13 238 ALA F O 1
ATOM 12588 N N B LEU G 2 219 ? -145.645 333.795 -23.067 0.50 28.44 239 LEU F N 1
ATOM 12589 C CA B LEU G 2 219 ? -146.328 333.707 -21.785 0.50 28.64 239 LEU F CA 1
ATOM 12590 C C B LEU G 2 219 ? -145.644 332.675 -20.892 0.50 28.08 239 LEU F C 1
ATOM 12591 O O B LEU G 2 219 ? -145.345 332.948 -19.731 0.50 27.42 239 LEU F O 1
ATOM 12596 N N B MET G 2 220 ? -145.392 331.490 -21.440 0.50 28.37 240 MET F N 1
ATOM 12597 C CA B MET G 2 220 ? -144.743 330.425 -20.678 0.50 28.87 240 MET F CA 1
ATOM 12598 C C B MET G 2 220 ? -143.386 330.892 -20.171 0.50 29.24 240 MET F C 1
ATOM 12599 O O B MET G 2 220 ? -143.023 330.646 -19.017 0.50 29.03 240 MET F O 1
ATOM 12604 N N B MET G 2 221 ? -142.637 331.572 -21.032 0.50 29.71 241 MET F N 1
ATOM 12605 C CA B MET G 2 221 ? -141.322 332.073 -20.650 0.50 30.38 241 MET F CA 1
ATOM 12606 C C B MET G 2 221 ? -141.458 333.145 -19.571 0.50 30.74 241 MET F C 1
ATOM 12607 O O B MET G 2 221 ? -140.696 333.163 -18.609 0.50 30.99 241 MET F O 1
ATOM 12612 N N B GLN G 2 222 ? -142.435 334.034 -19.718 0.50 31.32 242 GLN F N 1
ATOM 12613 C CA B GLN G 2 222 ? -142.630 335.089 -18.726 0.50 31.88 242 GLN F CA 1
ATOM 12614 C C B GLN G 2 222 ? -143.078 334.510 -17.390 0.50 32.22 242 GLN F C 1
ATOM 12615 O O B GLN G 2 222 ? -142.865 335.118 -16.345 0.50 32.53 242 GLN F O 1
ATOM 12621 N N B LEU G 2 223 ? -143.691 333.331 -17.422 0.50 33.13 243 LEU F N 1
ATOM 12622 C CA B LEU G 2 223 ? -144.085 332.653 -16.188 0.50 33.97 243 LEU F CA 1
ATOM 12623 C C B LEU G 2 223 ? -142.871 332.023 -15.503 0.50 34.73 243 LEU F C 1
ATOM 12624 O O B LEU G 2 223 ? -142.847 331.872 -14.280 0.50 35.46 243 LEU F O 1
ATOM 12629 N N B GLY G 2 224 ? -141.864 331.660 -16.292 0.50 34.83 244 GLY F N 1
ATOM 12630 C CA B GLY G 2 224 ? -140.615 331.138 -15.741 0.50 34.85 244 GLY F CA 1
ATOM 12631 C C B GLY G 2 224 ? -140.156 329.812 -16.327 0.50 34.52 244 GLY F C 1
ATOM 12632 O O B GLY G 2 224 ? -139.393 329.086 -15.694 0.50 34.65 244 GLY F O 1
ATOM 12633 N N B CYS G 2 225 ? -140.608 329.493 -17.536 0.50 34.21 245 CYS F N 1
ATOM 12634 C CA B CYS G 2 225 ? -140.201 328.256 -18.198 0.50 34.28 245 CYS F CA 1
ATOM 12635 C C B CYS G 2 225 ? -138.934 328.469 -19.019 0.50 33.82 245 CYS F C 1
ATOM 12636 O O B CYS G 2 225 ? -138.791 329.483 -19.704 0.50 33.43 245 CYS F O 1
ATOM 12639 N N B ASP G 2 226 ? -138.023 327.503 -18.949 0.50 33.34 246 ASP F N 1
ATOM 12640 C CA B ASP G 2 226 ? -136.749 327.583 -19.655 0.50 33.18 246 ASP F CA 1
ATOM 12641 C C B ASP G 2 226 ? -136.907 327.286 -21.142 0.50 32.60 246 ASP F C 1
ATOM 12642 O O B ASP G 2 226 ? -135.925 327.276 -21.883 0.50 33.43 246 ASP F O 1
ATOM 12647 N N B GLY G 2 227 ? -138.139 327.037 -21.574 0.50 32.05 247 GLY F N 1
ATOM 12648 C CA B GLY G 2 227 ? -138.409 326.706 -22.970 0.50 31.42 247 GLY F CA 1
ATOM 12649 C C B GLY G 2 227 ? -139.776 326.075 -23.154 0.50 31.52 247 GLY F C 1
ATOM 12650 O O B GLY G 2 227 ? -140.540 325.937 -22.198 0.50 31.14 247 GLY F O 1
ATOM 12651 N N B VAL G 2 228 ? -140.092 325.688 -24.385 0.50 31.40 248 VAL F N 1
ATOM 12652 C CA B VAL G 2 228 ? -141.398 325.117 -24.681 0.50 32.16 248 VAL F CA 1
ATOM 12653 C C B VAL G 2 228 ? -141.323 324.004 -25.720 0.50 32.40 248 VAL F C 1
ATOM 12654 O O B VAL G 2 228 ? -140.417 323.977 -26.555 0.50 32.11 248 VAL F O 1
ATOM 12658 N N B PHE G 2 229 ? -142.285 323.087 -25.649 0.50 33.06 249 PHE F N 1
ATOM 12659 C CA B PHE G 2 229 ? -142.492 322.078 -26.682 0.50 33.60 249 PHE F CA 1
ATOM 12660 C C B PHE G 2 229 ? -143.623 322.522 -27.593 0.50 34.88 249 PHE F C 1
ATOM 12661 O O B PHE G 2 229 ? -144.541 323.215 -27.156 0.50 35.64 249 PHE F O 1
ATOM 12669 N N B VAL G 2 230 ? -143.564 322.105 -28.853 0.50 35.92 250 VAL F N 1
ATOM 12670 C CA B VAL G 2 230 ? -144.636 322.378 -29.797 0.50 37.17 250 VAL F CA 1
ATOM 12671 C C B VAL G 2 230 ? -144.981 321.103 -30.563 0.50 37.68 250 VAL F C 1
ATOM 12672 O O B VAL G 2 230 ? -144.118 320.507 -31.207 0.50 38.05 250 VAL F O 1
ATOM 12676 N N B GLY G 2 231 ? -146.242 320.687 -30.486 0.50 37.92 251 GLY F N 1
ATOM 12677 C CA B GLY G 2 231 ? -146.689 319.457 -31.139 0.50 38.02 251 GLY F CA 1
ATOM 12678 C C B GLY G 2 231 ? -147.143 319.675 -32.570 0.50 37.40 251 GLY F C 1
ATOM 12679 O O B GLY G 2 231 ? -147.059 318.772 -33.402 0.50 35.80 251 GLY F O 1
ATOM 12680 N N B GLY G 2 238 ? -151.544 325.784 -41.120 0.50 58.19 258 GLY F N 1
ATOM 12681 C CA B GLY G 2 238 ? -151.488 327.047 -41.851 0.50 59.08 258 GLY F CA 1
ATOM 12682 C C B GLY G 2 238 ? -150.211 327.172 -42.658 0.50 58.76 258 GLY F C 1
ATOM 12683 O O B GLY G 2 238 ? -150.121 326.665 -43.777 0.50 58.87 258 GLY F O 1
ATOM 12684 N N B ASP G 2 239 ? -149.225 327.858 -42.091 0.50 58.19 259 ASP F N 1
ATOM 12685 C CA B ASP G 2 239 ? -147.901 327.947 -42.696 0.50 58.10 259 ASP F CA 1
ATOM 12686 C C B ASP G 2 239 ? -146.863 327.512 -41.670 0.50 55.76 259 ASP F C 1
ATOM 12687 O O B ASP G 2 239 ? -146.278 328.344 -40.974 0.50 55.51 259 ASP F O 1
ATOM 12692 N N B PRO G 2 240 ? -146.638 326.194 -41.573 0.50 52.96 260 PRO F N 1
ATOM 12693 C CA B PRO G 2 240 ? -145.769 325.577 -40.575 0.50 50.87 260 PRO F CA 1
ATOM 12694 C C B PRO G 2 240 ? -144.424 326.281 -40.404 0.50 48.42 260 PRO F C 1
ATOM 12695 O O B PRO G 2 240 ? -144.018 326.563 -39.277 0.50 48.45 260 PRO F O 1
ATOM 12699 N N B ALA G 2 241 ? -143.738 326.561 -41.506 0.50 46.30 261 ALA F N 1
ATOM 12700 C CA B ALA G 2 241 ? -142.437 327.212 -41.429 0.50 45.32 261 ALA F CA 1
ATOM 12701 C C B ALA G 2 241 ? -142.573 328.585 -40.780 0.50 44.68 261 ALA F C 1
ATOM 12702 O O B ALA G 2 241 ? -141.831 328.927 -39.858 0.50 44.76 261 ALA F O 1
ATOM 12704 N N B ARG G 2 242 ? -143.532 329.368 -41.264 0.50 43.71 262 ARG F N 1
ATOM 12705 C CA B ARG G 2 242 ? -143.757 330.709 -40.743 0.50 43.51 262 ARG F CA 1
ATOM 12706 C C B ARG G 2 242 ? -143.991 330.678 -39.234 0.50 42.58 262 ARG F C 1
ATOM 12707 O O B ARG G 2 242 ? -143.333 331.393 -38.478 0.50 42.34 262 ARG F O 1
ATOM 12709 N N B ARG G 2 243 ? -144.931 329.845 -38.801 0.50 42.26 263 ARG F N 1
ATOM 12710 C CA B ARG G 2 243 ? -145.281 329.758 -37.386 0.50 41.74 263 ARG F CA 1
ATOM 12711 C C B ARG G 2 243 ? -144.084 329.317 -36.547 0.50 40.86 263 ARG F C 1
ATOM 12712 O O B ARG G 2 243 ? -143.828 329.865 -35.476 0.50 40.16 263 ARG F O 1
ATOM 12714 N N B ALA G 2 244 ? -143.348 328.330 -37.043 0.50 40.45 264 ALA F N 1
ATOM 12715 C CA B ALA G 2 244 ? -142.203 327.796 -36.317 0.50 40.07 264 ALA F CA 1
ATOM 12716 C C B ALA G 2 244 ? -141.191 328.888 -35.979 0.50 39.46 264 ALA F C 1
ATOM 12717 O O B ALA G 2 244 ? -140.809 329.050 -34.820 0.50 39.65 264 ALA F O 1
ATOM 12719 N N B ARG G 2 245 ? -140.752 329.632 -36.990 0.50 38.66 265 ARG F N 1
ATOM 12720 C CA B ARG G 2 245 ? -139.787 330.703 -36.773 0.50 37.81 265 ARG F CA 1
ATOM 12721 C C B ARG G 2 245 ? -140.356 331.734 -35.804 0.50 36.86 265 ARG F C 1
ATOM 12722 O O B ARG G 2 245 ? -139.659 332.211 -34.905 0.50 36.41 265 ARG F O 1
ATOM 12724 N N B ALA G 2 246 ? -141.628 332.069 -35.988 0.50 36.62 266 ALA F N 1
ATOM 12725 C CA B ALA G 2 246 ? -142.296 333.036 -35.123 0.50 36.48 266 ALA F CA 1
ATOM 12726 C C B ALA G 2 246 ? -142.263 332.575 -33.669 0.50 35.90 266 ALA F C 1
ATOM 12727 O O B ALA G 2 246 ? -141.928 333.345 -32.772 0.50 35.60 266 ALA F O 1
ATOM 12729 N N B ILE G 2 247 ? -142.608 331.314 -33.439 0.50 35.84 267 ILE F N 1
ATOM 12730 C CA B ILE G 2 247 ? -142.605 330.773 -32.087 0.50 36.37 267 ILE F CA 1
ATOM 12731 C C B ILE G 2 247 ? -141.191 330.755 -31.519 0.50 35.93 267 ILE F C 1
ATOM 12732 O O B ILE G 2 247 ? -140.983 331.053 -30.344 0.50 35.14 267 ILE F O 1
ATOM 12737 N N B VAL G 2 248 ? -140.219 330.416 -32.361 0.50 36.16 268 VAL F N 1
ATOM 12738 C CA B VAL G 2 248 ? -138.821 330.416 -31.945 0.50 36.42 268 VAL F CA 1
ATOM 12739 C C B VAL G 2 248 ? -138.388 331.816 -31.521 0.50 36.71 268 VAL F C 1
ATOM 12740 O O B VAL G 2 248 ? -137.737 331.988 -30.490 0.50 37.09 268 VAL F O 1
ATOM 12744 N N B GLN G 2 249 ? -138.757 332.815 -32.316 0.50 37.50 269 GLN F N 1
ATOM 12745 C CA B GLN G 2 249 ? -138.420 334.202 -32.003 0.50 38.41 269 GLN F CA 1
ATOM 12746 C C B GLN G 2 249 ? -139.139 334.667 -30.740 0.50 38.18 269 GLN F C 1
ATOM 12747 O O B GLN G 2 249 ? -138.575 335.401 -29.923 0.50 37.84 269 GLN F O 1
ATOM 12753 N N B ALA G 2 250 ? -140.385 334.235 -30.584 0.50 37.65 270 ALA F N 1
ATOM 12754 C CA B ALA G 2 250 ? -141.162 334.571 -29.399 0.50 38.13 270 ALA F CA 1
ATOM 12755 C C B ALA G 2 250 ? -140.430 334.128 -28.137 0.50 38.39 270 ALA F C 1
ATOM 12756 O O B ALA G 2 250 ? -140.395 334.853 -27.142 0.50 39.21 270 ALA F O 1
ATOM 12758 N N B VAL G 2 251 ? -139.844 332.937 -28.181 0.50 38.44 271 VAL F N 1
ATOM 12759 C CA B VAL G 2 251 ? -139.152 332.389 -27.021 0.50 39.21 271 VAL F CA 1
ATOM 12760 C C B VAL G 2 251 ? -137.846 333.129 -26.749 0.50 39.96 271 VAL F C 1
ATOM 12761 O O B VAL G 2 251 ? -137.504 333.392 -25.597 0.50 39.45 271 VAL F O 1
ATOM 12765 N N B THR G 2 252 ? -137.122 333.471 -27.811 0.50 41.11 272 THR F N 1
ATOM 12766 C CA B THR G 2 252 ? -135.854 334.177 -27.663 0.50 41.85 272 THR F CA 1
ATOM 12767 C C B THR G 2 252 ? -136.071 335.636 -27.264 0.50 43.10 272 THR F C 1
ATOM 12768 O O B THR G 2 252 ? -135.258 336.212 -26.545 0.50 43.49 272 THR F O 1
ATOM 12772 N N B HIS G 2 253 ? -137.169 336.228 -27.725 0.50 44.18 273 HIS F N 1
ATOM 12773 C CA B HIS G 2 253 ? -137.494 337.609 -27.373 0.50 45.30 273 HIS F CA 1
ATOM 12774 C C B HIS G 2 253 ? -138.849 337.671 -26.676 0.50 44.76 273 HIS F C 1
ATOM 12775 O O B HIS G 2 253 ? -139.775 338.330 -27.154 0.50 44.39 273 HIS F O 1
ATOM 12782 N N B TYR G 2 254 ? -138.957 336.996 -25.537 0.50 43.67 274 TYR F N 1
ATOM 12783 C CA B TYR G 2 254 ? -140.249 336.825 -24.885 0.50 42.91 274 TYR F CA 1
ATOM 12784 C C B TYR G 2 254 ? -140.721 338.053 -24.107 0.50 42.63 274 TYR F C 1
ATOM 12785 O O B TYR G 2 254 ? -141.910 338.188 -23.831 0.50 43.14 274 TYR F O 1
ATOM 12794 N N B SER G 2 255 ? -139.804 338.951 -23.763 0.50 42.61 275 SER F N 1
ATOM 12795 C CA B SER G 2 255 ? -140.180 340.159 -23.029 0.50 42.67 275 SER F CA 1
ATOM 12796 C C B SER G 2 255 ? -140.060 341.422 -23.887 0.50 42.17 275 SER F C 1
ATOM 12797 O O B SER G 2 255 ? -139.768 342.500 -23.370 0.50 42.44 275 SER F O 1
ATOM 12800 N N B ASP G 2 256 ? -140.288 341.286 -25.191 0.50 41.85 276 ASP F N 1
ATOM 12801 C CA B ASP G 2 256 ? -140.250 342.431 -26.103 0.50 41.56 276 ASP F CA 1
ATOM 12802 C C B ASP G 2 256 ? -141.503 342.468 -26.967 0.50 40.96 276 ASP F C 1
ATOM 12803 O O B ASP G 2 256 ? -141.563 341.829 -28.015 0.50 40.20 276 ASP F O 1
ATOM 12808 N N B PRO G 2 257 ? -142.511 343.227 -26.524 0.50 42.06 277 PRO F N 1
ATOM 12809 C CA B PRO G 2 257 ? -143.816 343.317 -27.173 0.50 42.95 277 PRO F CA 1
ATOM 12810 C C B PRO G 2 257 ? -143.727 343.682 -28.653 0.50 43.84 277 PRO F C 1
ATOM 12811 O O B PRO G 2 257 ? -144.507 343.178 -29.462 0.50 43.45 277 PRO F O 1
ATOM 12815 N N B GLU G 2 258 ? -142.784 344.553 -29.000 0.50 45.53 278 GLU F N 1
ATOM 12816 C CA B GLU G 2 258 ? -142.588 344.956 -30.389 0.50 46.52 278 GLU F CA 1
ATOM 12817 C C B GLU G 2 258 ? -142.324 343.732 -31.254 0.50 46.84 278 GLU F C 1
ATOM 12818 O O B GLU G 2 258 ? -142.979 343.525 -32.277 0.50 46.32 278 GLU F O 1
ATOM 12820 N N B MET G 2 259 ? -141.357 342.923 -30.834 0.50 47.68 279 MET F N 1
ATOM 12821 C CA B MET G 2 259 ? -141.041 341.679 -31.523 0.50 48.63 279 MET F CA 1
ATOM 12822 C C B MET G 2 259 ? -142.271 340.781 -31.614 0.50 48.19 279 MET F C 1
ATOM 12823 O O B MET G 2 259 ? -142.642 340.322 -32.696 0.50 48.19 279 MET F O 1
ATOM 12828 N N B LEU G 2 260 ? -142.899 340.530 -30.470 0.50 47.18 280 LEU F N 1
ATOM 12829 C CA B LEU G 2 260 ? -144.054 339.643 -30.419 0.50 46.89 280 LEU F CA 1
ATOM 12830 C C B LEU G 2 260 ? -145.111 340.080 -31.424 0.50 46.64 280 LEU F C 1
ATOM 12831 O O B LEU G 2 260 ? -145.719 339.251 -32.100 0.50 45.21 280 LEU F O 1
ATOM 12836 N N B VAL G 2 261 ? -145.319 341.389 -31.524 0.50 47.36 281 VAL F N 1
ATOM 12837 C CA B VAL G 2 261 ? -146.271 341.938 -32.480 0.50 47.82 281 VAL F CA 1
ATOM 12838 C C B VAL G 2 261 ? -145.834 341.640 -33.910 0.50 47.84 281 VAL F C 1
ATOM 12839 O O B VAL G 2 261 ? -146.650 341.282 -34.756 0.50 46.85 281 VAL F O 1
ATOM 12843 N N B GLU G 2 262 ? -144.539 341.781 -34.171 0.50 49.05 282 GLU F N 1
ATOM 12844 C CA B GLU G 2 262 ? -144.004 341.606 -35.518 0.50 50.31 282 GLU F CA 1
ATOM 12845 C C B GLU G 2 262 ? -144.170 340.176 -36.033 0.50 51.50 282 GLU F C 1
ATOM 12846 O O B GLU G 2 262 ? -144.629 339.967 -37.155 0.50 52.04 282 GLU F O 1
ATOM 12848 N N B VAL G 2 263 ? -143.797 339.195 -35.217 0.50 53.08 283 VAL F N 1
ATOM 12849 C CA B VAL G 2 263 ? -143.830 337.796 -35.643 0.50 54.87 283 VAL F CA 1
ATOM 12850 C C B VAL G 2 263 ? -145.219 337.178 -35.519 0.50 56.75 283 VAL F C 1
ATOM 12851 O O B VAL G 2 263 ? -145.431 336.035 -35.924 0.50 57.30 283 VAL F O 1
ATOM 12855 N N B SER G 2 264 ? -146.161 337.930 -34.961 0.50 58.47 284 SER F N 1
ATOM 12856 C CA B SER G 2 264 ? -147.516 337.426 -34.768 0.50 60.54 284 SER F CA 1
ATOM 12857 C C B SER G 2 264 ? -148.456 337.952 -35.847 0.50 62.61 284 SER F C 1
ATOM 12858 O O B SER G 2 264 ? -149.587 337.483 -35.981 0.50 61.42 284 SER F O 1
ATOM 12861 N N B CYS G 2 265 ? -147.981 338.928 -36.614 0.50 66.51 285 CYS F N 1
ATOM 12862 C CA B CYS G 2 265 ? -148.799 339.568 -37.639 0.50 69.57 285 CYS F CA 1
ATOM 12863 C C B CYS G 2 265 ? -148.915 338.694 -38.883 0.50 72.36 285 CYS F C 1
ATOM 12864 O O B CYS G 2 265 ? -147.909 338.304 -39.475 0.50 72.38 285 CYS F O 1
ATOM 12866 N N B GLY G 2 266 ? -150.150 338.394 -39.274 0.50 76.23 286 GLY F N 1
ATOM 12867 C CA B GLY G 2 266 ? -150.409 337.575 -40.452 0.50 79.10 286 GLY F CA 1
ATOM 12868 C C B GLY G 2 266 ? -149.638 336.270 -40.427 0.50 82.43 286 GLY F C 1
ATOM 12869 O O B GLY G 2 266 ? -148.885 335.967 -41.352 0.50 83.43 286 GLY F O 1
ATOM 12870 N N . LEU G 2 267 ? -149.826 335.495 -39.363 0.50 85.82 287 LEU F N 1
ATOM 12871 C CA . LEU G 2 267 ? -149.136 334.218 -39.216 0.50 88.29 287 LEU F CA 1
ATOM 12872 C C . LEU G 2 267 ? -149.960 333.087 -39.821 0.50 90.50 287 LEU F C 1
ATOM 12873 O O . LEU G 2 267 ? -149.545 331.927 -39.806 0.50 92.18 287 LEU F O 1
ATOM 12875 N N . GLY G 2 268 ? -151.126 333.431 -40.358 0.50 91.35 288 GLY F N 1
ATOM 12876 C CA . GLY G 2 268 ? -152.016 332.442 -40.955 0.50 91.81 288 GLY F CA 1
ATOM 12877 C C . GLY G 2 268 ? -152.928 331.816 -39.918 0.50 92.00 288 GLY F C 1
ATOM 12878 O O . GLY G 2 268 ? -152.870 332.167 -38.740 0.50 91.91 288 GLY F O 1
ATOM 12879 N N B GLU G 2 269 ? -153.771 330.886 -40.356 0.50 92.27 289 GLU F N 1
ATOM 12880 C CA B GLU G 2 269 ? -154.707 330.214 -39.460 0.50 92.65 289 GLU F CA 1
ATOM 12881 C C B GLU G 2 269 ? -153.973 329.265 -38.517 0.50 92.85 289 GLU F C 1
ATOM 12882 O O B GLU G 2 269 ? -153.321 328.318 -38.957 0.50 92.61 289 GLU F O 1
ATOM 12884 N N B ALA G 2 270 ? -154.087 329.525 -37.218 0.50 92.80 290 ALA F N 1
ATOM 12885 C CA B ALA G 2 270 ? -153.419 328.712 -36.206 0.50 91.86 290 ALA F CA 1
ATOM 12886 C C B ALA G 2 270 ? -154.069 327.337 -36.094 0.50 90.63 290 ALA F C 1
ATOM 12887 O O B ALA G 2 270 ? -154.977 327.005 -36.856 0.50 89.66 290 ALA F O 1
ATOM 12889 N N B SER H 2 1 ? -120.296 305.108 -27.218 0.50 41.26 21 SER H N 1
ATOM 12890 C CA B SER H 2 1 ? -120.608 303.649 -27.257 0.50 41.76 21 SER H CA 1
ATOM 12891 C C B SER H 2 1 ? -120.270 303.000 -25.921 0.50 42.14 21 SER H C 1
ATOM 12892 O O B SER H 2 1 ? -119.332 303.415 -25.243 0.50 42.89 21 SER H O 1
ATOM 12895 N N B PRO H 2 2 ? -121.045 301.980 -25.532 0.50 42.84 22 PRO H N 1
ATOM 12896 C CA B PRO H 2 2 ? -120.814 301.282 -24.269 0.50 42.92 22 PRO H CA 1
ATOM 12897 C C B PRO H 2 2 ? -119.379 300.767 -24.135 0.50 42.51 22 PRO H C 1
ATOM 12898 O O B PRO H 2 2 ? -118.771 300.907 -23.074 0.50 41.88 22 PRO H O 1
ATOM 12902 N N B PHE H 2 3 ? -118.841 300.181 -25.201 0.50 42.68 23 PHE H N 1
ATOM 12903 C CA B PHE H 2 3 ? -117.475 299.659 -25.163 0.50 42.67 23 PHE H CA 1
ATOM 12904 C C B PHE H 2 3 ? -116.471 300.778 -24.904 0.50 43.06 23 PHE H C 1
ATOM 12905 O O B PHE H 2 3 ? -115.617 300.667 -24.025 0.50 43.95 23 PHE H O 1
ATOM 12913 N N B SER H 2 4 ? -116.581 301.860 -25.668 0.50 43.37 24 SER H N 1
ATOM 12914 C CA B SER H 2 4 ? -115.691 303.002 -25.503 0.50 43.53 24 SER H CA 1
ATOM 12915 C C B SER H 2 4 ? -115.674 303.465 -24.052 0.50 42.84 24 SER H C 1
ATOM 12916 O O B SER H 2 4 ? -114.629 303.844 -23.528 0.50 43.57 24 SER H O 1
ATOM 12919 N N B VAL H 2 5 ? -116.834 303.433 -23.406 0.50 42.61 25 VAL H N 1
ATOM 12920 C CA B VAL H 2 5 ? -116.940 303.845 -22.010 0.50 42.28 25 VAL H CA 1
ATOM 12921 C C B VAL H 2 5 ? -116.150 302.901 -21.107 0.50 41.67 25 VAL H C 1
ATOM 12922 O O B VAL H 2 5 ? -115.395 303.347 -20.242 0.50 41.40 25 VAL H O 1
ATOM 12926 N N B LYS H 2 6 ? -116.328 301.598 -21.308 0.50 40.57 26 LYS H N 1
ATOM 12927 C CA B LYS H 2 6 ? -115.591 300.603 -20.537 0.50 40.65 26 LYS H CA 1
ATOM 12928 C C B LYS H 2 6 ? -114.094 300.833 -20.692 0.50 39.21 26 LYS H C 1
ATOM 12929 O O B LYS H 2 6 ? -113.345 300.787 -19.721 0.50 38.52 26 LYS H O 1
ATOM 12935 N N B VAL H 2 7 ? -113.666 301.074 -21.925 0.50 39.16 27 VAL H N 1
ATOM 12936 C CA B VAL H 2 7 ? -112.269 301.369 -22.204 0.50 40.25 27 VAL H CA 1
ATOM 12937 C C B VAL H 2 7 ? -111.821 302.584 -21.401 0.50 40.63 27 VAL H C 1
ATOM 12938 O O B VAL H 2 7 ? -110.725 302.601 -20.843 0.50 39.42 27 VAL H O 1
ATOM 12942 N N B GLY H 2 8 ? -112.685 303.593 -21.340 0.50 41.93 28 GLY H N 1
ATOM 12943 C CA B GLY H 2 8 ? -112.410 304.802 -20.574 0.50 42.67 28 GLY H CA 1
ATOM 12944 C C B GLY H 2 8 ? -112.264 304.526 -19.091 0.50 43.86 28 GLY H C 1
ATOM 12945 O O B GLY H 2 8 ? -111.426 305.127 -18.423 0.50 44.43 28 GLY H O 1
ATOM 12946 N N B LEU H 2 9 ? -113.082 303.618 -18.571 0.50 45.63 29 LEU H N 1
ATOM 12947 C CA B LEU H 2 9 ? -113.015 303.250 -17.161 0.50 47.67 29 LEU H CA 1
ATOM 12948 C C B LEU H 2 9 ? -111.648 302.670 -16.803 0.50 50.01 29 LEU H C 1
ATOM 12949 O O B LEU H 2 9 ? -111.132 302.902 -15.708 0.50 51.27 29 LEU H O 1
ATOM 12954 N N B ALA H 2 10 ? -111.063 301.918 -17.729 0.50 51.30 30 ALA H N 1
ATOM 12955 C CA B ALA H 2 10 ? -109.795 301.245 -17.473 0.50 52.19 30 ALA H CA 1
ATOM 12956 C C B ALA H 2 10 ? -108.611 302.206 -17.557 0.50 52.88 30 ALA H C 1
ATOM 12957 O O B ALA H 2 10 ? -107.519 301.892 -17.089 0.50 52.65 30 ALA H O 1
ATOM 12959 N N B GLN H 2 11 ? -108.829 303.373 -18.153 0.50 54.76 31 GLN H N 1
ATOM 12960 C CA B GLN H 2 11 ? -107.759 304.354 -18.312 0.50 55.91 31 GLN H CA 1
ATOM 12961 C C B GLN H 2 11 ? -107.455 305.086 -17.007 0.50 56.42 31 GLN H C 1
ATOM 12962 O O B GLN H 2 11 ? -106.416 305.730 -16.877 0.50 56.83 31 GLN H O 1
ATOM 12968 N N B MET H 2 12 ? -108.360 304.982 -16.040 0.50 57.17 32 MET H N 1
ATOM 12969 C CA B MET H 2 12 ? -108.153 305.609 -14.739 0.50 57.30 32 MET H CA 1
ATOM 12970 C C B MET H 2 12 ? -107.282 304.714 -13.866 0.50 55.85 32 MET H C 1
ATOM 12971 O O B MET H 2 12 ? -107.134 304.950 -12.667 0.50 56.04 32 MET H O 1
ATOM 12976 N N B LEU H 2 13 ? -106.707 303.684 -14.478 0.50 53.97 33 LEU H N 1
ATOM 12977 C CA B LEU H 2 13 ? -105.812 302.778 -13.771 0.50 52.40 33 LEU H CA 1
ATOM 12978 C C B LEU H 2 13 ? -104.376 302.957 -14.256 0.50 50.08 33 LEU H C 1
ATOM 12979 O O B LEU H 2 13 ? -103.440 302.454 -13.637 0.50 48.83 33 LEU H O 1
ATOM 12984 N N B ARG H 2 14 ? -104.209 303.674 -15.362 0.50 48.98 34 ARG H N 1
ATOM 12985 C CA B ARG H 2 14 ? -102.885 303.904 -15.930 0.50 49.81 34 ARG H CA 1
ATOM 12986 C C B ARG H 2 14 ? -101.888 304.333 -14.861 0.50 48.20 34 ARG H C 1
ATOM 12987 O O B ARG H 2 14 ? -102.243 305.022 -13.904 0.50 47.69 34 ARG H O 1
ATOM 12995 N N B GLY H 2 15 ? -100.637 303.917 -15.037 0.50 46.17 35 GLY H N 1
ATOM 12996 C CA B GLY H 2 15 ? -99.565 304.278 -14.121 0.50 44.00 35 GLY H CA 1
ATOM 12997 C C B GLY H 2 15 ? -99.737 303.652 -12.753 0.50 42.55 35 GLY H C 1
ATOM 12998 O O B GLY H 2 15 ? -99.041 304.011 -11.808 0.50 42.69 35 GLY H O 1
ATOM 12999 N N B GLY H 2 16 ? -100.662 302.705 -12.646 0.50 40.54 36 GLY H N 1
ATOM 13000 C CA B GLY H 2 16 ? -100.976 302.097 -11.359 0.50 39.40 36 GLY H CA 1
ATOM 13001 C C B GLY H 2 16 ? -100.496 300.667 -11.193 0.50 38.63 36 GLY H C 1
ATOM 13002 O O B GLY H 2 16 ? -100.021 300.033 -12.139 0.50 37.90 36 GLY H O 1
ATOM 13003 N N B VAL H 2 17 ? -100.633 300.165 -9.970 0.50 37.45 37 VAL H N 1
ATOM 13004 C CA B VAL H 2 17 ? -100.249 298.806 -9.630 0.50 37.02 37 VAL H CA 1
ATOM 13005 C C B VAL H 2 17 ? -101.430 298.068 -9.013 0.50 37.29 37 VAL H C 1
ATOM 13006 O O B VAL H 2 17 ? -101.990 298.511 -8.011 0.50 36.89 37 VAL H O 1
ATOM 13010 N N B ILE H 2 18 ? -101.805 296.940 -9.611 0.50 37.18 38 ILE H N 1
ATOM 13011 C CA B ILE H 2 18 ? -102.899 296.126 -9.091 0.50 36.59 38 ILE H CA 1
ATOM 13012 C C B ILE H 2 18 ? -102.349 294.974 -8.261 0.50 36.77 38 ILE H C 1
ATOM 13013 O O B ILE H 2 18 ? -101.446 294.260 -8.697 0.50 36.51 38 ILE H O 1
ATOM 13018 N N B MET H 2 19 ? -102.897 294.797 -7.063 0.50 36.76 39 MET H N 1
ATOM 13019 C CA B MET H 2 19 ? -102.380 293.810 -6.126 0.50 36.90 39 MET H CA 1
ATOM 13020 C C B MET H 2 19 ? -103.410 292.737 -5.800 0.50 38.83 39 MET H C 1
ATOM 13021 O O B MET H 2 19 ? -104.583 293.034 -5.578 0.50 38.51 39 MET H O 1
ATOM 13026 N N B ASP H 2 20 ? -102.958 291.487 -5.770 0.50 40.84 40 ASP H N 1
ATOM 13027 C CA B ASP H 2 20 ? -103.804 290.377 -5.362 0.50 42.95 40 ASP H CA 1
ATOM 13028 C C B ASP H 2 20 ? -103.993 290.404 -3.851 0.50 44.36 40 ASP H C 1
ATOM 13029 O O B ASP H 2 20 ? -103.048 290.653 -3.102 0.50 44.79 40 ASP H O 1
ATOM 13034 N N B VAL H 2 21 ? -105.219 290.148 -3.407 0.50 45.46 41 VAL H N 1
ATOM 13035 C CA B VAL H 2 21 ? -105.527 290.127 -1.985 0.50 46.73 41 VAL H CA 1
ATOM 13036 C C B VAL H 2 21 ? -106.491 288.983 -1.681 0.50 48.40 41 VAL H C 1
ATOM 13037 O O B VAL H 2 21 ? -107.323 288.627 -2.516 0.50 48.72 41 VAL H O 1
ATOM 13041 N N B VAL H 2 22 ? -106.374 288.408 -0.489 0.50 51.10 42 VAL H N 1
ATOM 13042 C CA B VAL H 2 22 ? -107.192 287.258 -0.113 0.50 53.37 42 VAL H CA 1
ATOM 13043 C C B VAL H 2 22 ? -108.030 287.536 1.135 0.50 54.80 42 VAL H C 1
ATOM 13044 O O B VAL H 2 22 ? -108.923 286.761 1.477 0.50 55.90 42 VAL H O 1
ATOM 13048 N N B ASN H 2 23 ? -107.735 288.639 1.815 0.50 56.53 43 ASN H N 1
ATOM 13049 C CA B ASN H 2 23 ? -108.498 289.036 2.992 0.50 57.55 43 ASN H CA 1
ATOM 13050 C C B ASN H 2 23 ? -108.642 290.552 3.023 0.50 58.18 43 ASN H C 1
ATOM 13051 O O B ASN H 2 23 ? -108.001 291.258 2.243 0.50 58.06 43 ASN H O 1
ATOM 13056 N N B ALA H 2 24 ? -109.488 291.047 3.920 0.50 58.58 44 ALA H N 1
ATOM 13057 C CA B ALA H 2 24 ? -109.680 292.483 4.072 0.50 58.88 44 ALA H CA 1
ATOM 13058 C C B ALA H 2 24 ? -108.373 293.130 4.509 0.50 58.72 44 ALA H C 1
ATOM 13059 O O B ALA H 2 24 ? -108.015 294.210 4.041 0.50 58.72 44 ALA H O 1
ATOM 13061 N N B GLU H 2 25 ? -107.663 292.459 5.409 0.50 59.40 45 GLU H N 1
ATOM 13062 C CA B GLU H 2 25 ? -106.374 292.942 5.888 0.50 60.07 45 GLU H CA 1
ATOM 13063 C C B GLU H 2 25 ? -105.469 293.309 4.713 0.50 59.51 45 GLU H C 1
ATOM 13064 O O B GLU H 2 25 ? -105.049 294.459 4.573 0.50 60.78 45 GLU H O 1
ATOM 13066 N N B GLN H 2 26 ? -105.178 292.324 3.870 0.50 58.28 46 GLN H N 1
ATOM 13067 C CA B GLN H 2 26 ? -104.314 292.529 2.712 0.50 57.55 46 GLN H CA 1
ATOM 13068 C C B GLN H 2 26 ? -104.812 293.672 1.833 0.50 55.95 46 GLN H C 1
ATOM 13069 O O B GLN H 2 26 ? -104.018 294.450 1.306 0.50 55.93 46 GLN H O 1
ATOM 13075 N N B ALA H 2 27 ? -106.128 293.768 1.675 0.50 54.37 47 ALA H N 1
ATOM 13076 C CA B ALA H 2 27 ? -106.717 294.799 0.828 0.50 53.12 47 ALA H CA 1
ATOM 13077 C C B ALA H 2 27 ? -106.347 296.184 1.339 0.50 52.39 47 ALA H C 1
ATOM 13078 O O B ALA H 2 27 ? -106.025 297.078 0.556 0.50 51.47 47 ALA H O 1
ATOM 13080 N N B ARG H 2 28 ? -106.398 296.358 2.656 0.50 52.97 48 ARG H N 1
ATOM 13081 C CA B ARG H 2 28 ? -106.042 297.630 3.274 0.50 52.24 48 ARG H CA 1
ATOM 13082 C C B ARG H 2 28 ? -104.546 297.877 3.126 0.50 50.68 48 ARG H C 1
ATOM 13083 O O B ARG H 2 28 ? -104.123 298.949 2.697 0.50 51.36 48 ARG H O 1
ATOM 13085 N N B ILE H 2 29 ? -103.747 296.878 3.482 0.50 49.92 49 ILE H N 1
ATOM 13086 C CA B ILE H 2 29 ? -102.304 296.965 3.309 0.50 48.82 49 ILE H CA 1
ATOM 13087 C C B ILE H 2 29 ? -101.986 297.355 1.869 0.50 47.42 49 ILE H C 1
ATOM 13088 O O B ILE H 2 29 ? -101.034 298.089 1.610 0.50 47.85 49 ILE H O 1
ATOM 13090 N N B ALA H 2 30 ? -102.795 296.866 0.936 0.50 46.00 50 ALA H N 1
ATOM 13091 C CA B ALA H 2 30 ? -102.604 297.170 -0.477 0.50 45.31 50 ALA H CA 1
ATOM 13092 C C B ALA H 2 30 ? -102.983 298.615 -0.779 0.50 44.99 50 ALA H C 1
ATOM 13093 O O B ALA H 2 30 ? -102.247 299.332 -1.459 0.50 43.91 50 ALA H O 1
ATOM 13095 N N B GLU H 2 31 ? -104.136 299.043 -0.276 0.50 44.79 51 GLU H N 1
ATOM 13096 C CA B GLU H 2 31 ? -104.571 300.418 -0.475 0.50 44.96 51 GLU H CA 1
ATOM 13097 C C B GLU H 2 31 ? -103.638 301.367 0.269 0.50 43.92 51 GLU H C 1
ATOM 13098 O O B GLU H 2 31 ? -103.344 302.463 -0.208 0.50 44.00 51 GLU H O 1
ATOM 13104 N N B GLU H 2 32 ? -103.176 300.936 1.438 0.50 43.06 52 GLU H N 1
ATOM 13105 C CA B GLU H 2 32 ? -102.280 301.745 2.259 0.50 43.00 52 GLU H CA 1
ATOM 13106 C C B GLU H 2 32 ? -100.944 301.971 1.554 0.50 42.67 52 GLU H C 1
ATOM 13107 O O B GLU H 2 32 ? -100.314 303.017 1.718 0.50 42.79 52 GLU H O 1
ATOM 13109 N N B ALA H 2 33 ? -100.519 300.989 0.766 0.50 41.43 53 ALA H N 1
ATOM 13110 C CA B ALA H 2 33 ? -99.261 301.089 0.035 0.50 40.21 53 ALA H CA 1
ATOM 13111 C C B ALA H 2 33 ? -99.442 301.813 -1.293 0.50 38.51 53 ALA H C 1
ATOM 13112 O O B ALA H 2 33 ? -98.477 302.008 -2.030 0.50 39.09 53 ALA H O 1
ATOM 13114 N N B GLY H 2 34 ? -100.678 302.196 -1.603 0.50 37.06 54 GLY H N 1
ATOM 13115 C CA B GLY H 2 34 ? -100.955 303.015 -2.783 0.50 35.81 54 GLY H CA 1
ATOM 13116 C C B GLY H 2 34 ? -101.353 302.250 -4.034 0.50 34.77 54 GLY H C 1
ATOM 13117 O O B GLY H 2 34 ? -101.189 302.748 -5.147 0.50 33.37 54 GLY H O 1
ATOM 13118 N N B ALA H 2 35 ? -101.889 301.047 -3.863 0.50 34.32 55 ALA H N 1
ATOM 13119 C CA B ALA H 2 35 ? -102.355 300.259 -5.002 0.50 33.64 55 ALA H CA 1
ATOM 13120 C C B ALA H 2 35 ? -103.518 300.955 -5.700 0.50 33.22 55 ALA H C 1
ATOM 13121 O O B ALA H 2 35 ? -104.402 301.504 -5.046 0.50 33.43 55 ALA H O 1
ATOM 13123 N N B CYS H 2 36 ? -103.514 300.932 -7.030 0.50 32.29 56 CYS H N 1
ATOM 13124 C CA B CYS H 2 36 ? -104.587 301.534 -7.812 0.50 31.99 56 CYS H CA 1
ATOM 13125 C C B CYS H 2 36 ? -105.884 300.754 -7.630 0.50 31.85 56 CYS H C 1
ATOM 13126 O O B CYS H 2 36 ? -106.961 301.333 -7.504 0.50 31.64 56 CYS H O 1
ATOM 13129 N N B ALA H 2 37 ? -105.771 299.431 -7.632 0.50 32.04 57 ALA H N 1
ATOM 13130 C CA B ALA H 2 37 ? -106.921 298.558 -7.445 0.50 31.99 57 ALA H CA 1
ATOM 13131 C C B ALA H 2 37 ? -106.487 297.274 -6.759 0.50 31.94 57 ALA H C 1
ATOM 13132 O O B ALA H 2 37 ? -105.294 296.962 -6.701 0.50 32.23 57 ALA H O 1
ATOM 13134 N N B VAL H 2 38 ? -107.454 296.531 -6.233 0.50 31.34 58 VAL H N 1
ATOM 13135 C CA B VAL H 2 38 ? -107.168 295.251 -5.610 0.50 31.54 58 VAL H CA 1
ATOM 13136 C C B VAL H 2 38 ? -107.868 294.129 -6.373 0.50 31.75 58 VAL H C 1
ATOM 13137 O O B VAL H 2 38 ? -108.930 294.335 -6.963 0.50 31.22 58 VAL H O 1
ATOM 13141 N N B MET H 2 39 ? -107.261 292.948 -6.372 0.50 32.02 59 MET H N 1
ATOM 13142 C CA B MET H 2 39 ? -107.839 291.791 -7.043 0.50 32.88 59 MET H CA 1
ATOM 13143 C C B MET H 2 39 ? -108.213 290.743 -6.008 0.50 34.16 59 MET H C 1
ATOM 13144 O O B MET H 2 39 ? -107.350 290.207 -5.317 0.50 33.58 59 MET H O 1
ATOM 13149 N N B ALA H 2 40 ? -109.507 290.460 -5.905 0.50 36.43 60 ALA H N 1
ATOM 13150 C CA B ALA H 2 40 ? -110.020 289.550 -4.888 0.50 38.77 60 ALA H CA 1
ATOM 13151 C C B ALA H 2 40 ? -109.927 288.094 -5.334 0.50 41.45 60 ALA H C 1
ATOM 13152 O O B ALA H 2 40 ? -110.396 287.734 -6.413 0.50 41.69 60 ALA H O 1
ATOM 13154 N N B LEU H 2 41 ? -109.312 287.265 -4.496 0.50 45.51 61 LEU H N 1
ATOM 13155 C CA B LEU H 2 41 ? -109.206 285.834 -4.764 0.50 48.31 61 LEU H CA 1
ATOM 13156 C C B LEU H 2 41 ? -108.770 285.094 -3.509 0.50 51.12 61 LEU H C 1
ATOM 13157 O O B LEU H 2 41 ? -108.213 285.691 -2.589 0.50 52.84 61 LEU H O 1
ATOM 13162 N N B GLU H 2 42 ? -109.031 283.791 -3.470 0.50 54.39 62 GLU H N 1
ATOM 13163 C CA B GLU H 2 42 ? -108.625 282.968 -2.336 0.50 55.63 62 GLU H CA 1
ATOM 13164 C C B GLU H 2 42 ? -107.505 282.022 -2.750 0.50 56.10 62 GLU H C 1
ATOM 13165 O O B GLU H 2 42 ? -107.297 280.982 -2.125 0.50 59.77 62 GLU H O 1
ATOM 13167 N N B GLY H 2 52 ? -102.172 272.554 -5.673 0.50 45.12 72 GLY H N 1
ATOM 13168 C CA B GLY H 2 52 ? -103.068 272.203 -6.772 0.50 44.84 72 GLY H CA 1
ATOM 13169 C C B GLY H 2 52 ? -104.527 272.397 -6.402 0.50 44.06 72 GLY H C 1
ATOM 13170 O O B GLY H 2 52 ? -104.850 273.167 -5.494 0.50 44.37 72 GLY H O 1
ATOM 13171 N N B GLY H 2 53 ? -105.411 271.693 -7.105 0.50 41.95 73 GLY H N 1
ATOM 13172 C CA B GLY H 2 53 ? -106.846 271.801 -6.862 0.50 40.35 73 GLY H CA 1
ATOM 13173 C C B GLY H 2 53 ? -107.499 272.817 -7.780 0.50 39.17 73 GLY H C 1
ATOM 13174 O O B GLY H 2 53 ? -106.899 273.834 -8.120 0.50 38.12 73 GLY H O 1
ATOM 13175 N N B VAL H 2 54 ? -108.735 272.541 -8.180 0.50 37.83 74 VAL H N 1
ATOM 13176 C CA B VAL H 2 54 ? -109.466 273.429 -9.074 0.50 36.75 74 VAL H CA 1
ATOM 13177 C C B VAL H 2 54 ? -109.585 274.815 -8.454 0.50 35.66 74 VAL H C 1
ATOM 13178 O O B VAL H 2 54 ? -109.929 274.952 -7.283 0.50 37.26 74 VAL H O 1
ATOM 13182 N N B ALA H 2 55 ? -109.287 275.841 -9.240 0.50 33.92 75 ALA H N 1
ATOM 13183 C CA B ALA H 2 55 ? -109.381 277.212 -8.770 0.50 33.24 75 ALA H CA 1
ATOM 13184 C C B ALA H 2 55 ? -110.554 277.901 -9.450 0.50 32.68 75 ALA H C 1
ATOM 13185 O O B ALA H 2 55 ? -110.619 277.970 -10.678 0.50 32.20 75 ALA H O 1
ATOM 13187 N N B ARG H 2 56 ? -111.484 278.402 -8.646 0.50 32.32 76 ARG H N 1
ATOM 13188 C CA B ARG H 2 56 ? -112.688 279.027 -9.171 0.50 32.42 76 ARG H CA 1
ATOM 13189 C C B ARG H 2 56 ? -112.829 280.452 -8.658 0.50 32.82 76 ARG H C 1
ATOM 13190 O O B ARG H 2 56 ? -112.004 280.924 -7.885 0.50 31.72 76 ARG H O 1
ATOM 13198 N N B MET H 2 57 ? -113.880 281.128 -9.108 0.50 34.49 77 MET H N 1
ATOM 13199 C CA B MET H 2 57 ? -114.256 282.428 -8.575 0.50 36.55 77 MET H CA 1
ATOM 13200 C C B MET H 2 57 ? -114.298 282.336 -7.052 0.50 37.48 77 MET H C 1
ATOM 13201 O O B MET H 2 57 ? -114.643 281.296 -6.496 0.50 37.13 77 MET H O 1
ATOM 13206 N N B SER H 2 58 ? -113.931 283.416 -6.376 0.50 39.27 78 SER H N 1
ATOM 13207 C CA B SER H 2 58 ? -113.928 283.421 -4.919 0.50 40.86 78 SER H CA 1
ATOM 13208 C C B SER H 2 58 ? -115.335 283.633 -4.368 0.50 41.94 78 SER H C 1
ATOM 13209 O O B SER H 2 58 ? -116.227 284.101 -5.074 0.50 41.56 78 SER H O 1
ATOM 13212 N N B ASP H 2 59 ? -115.526 283.277 -3.103 0.50 44.44 79 ASP H N 1
ATOM 13213 C CA B ASP H 2 59 ? -116.822 283.421 -2.448 0.50 45.99 79 ASP H CA 1
ATOM 13214 C C B ASP H 2 59 ? -117.245 284.883 -2.398 0.50 46.12 79 ASP H C 1
ATOM 13215 O O B ASP H 2 59 ? -116.484 285.737 -1.950 0.50 47.02 79 ASP H O 1
ATOM 13220 N N B PRO H 2 60 ? -118.467 285.177 -2.865 0.50 47.19 80 PRO H N 1
ATOM 13221 C CA B PRO H 2 60 ? -118.980 286.544 -2.832 0.50 47.59 80 PRO H CA 1
ATOM 13222 C C B PRO H 2 60 ? -118.869 287.155 -1.440 0.50 47.83 80 PRO H C 1
ATOM 13223 O O B PRO H 2 60 ? -118.706 288.367 -1.305 0.50 48.05 80 PRO H O 1
ATOM 13227 N N B GLN H 2 61 ? -118.951 286.313 -0.416 0.50 48.29 81 GLN H N 1
ATOM 13228 C CA B GLN H 2 61 ? -118.835 286.773 0.961 0.50 49.66 81 GLN H CA 1
ATOM 13229 C C B GLN H 2 61 ? -117.541 287.554 1.164 0.50 50.57 81 GLN H C 1
ATOM 13230 O O B GLN H 2 61 ? -117.559 288.675 1.672 0.50 51.39 81 GLN H O 1
ATOM 13232 N N B MET H 2 62 ? -116.419 286.961 0.764 0.50 51.38 82 MET H N 1
ATOM 13233 C CA B MET H 2 62 ? -115.113 287.585 0.970 0.50 52.11 82 MET H CA 1
ATOM 13234 C C B MET H 2 62 ? -114.903 288.743 -0.000 0.50 51.20 82 MET H C 1
ATOM 13235 O O B MET H 2 62 ? -114.165 289.682 0.295 0.50 50.27 82 MET H O 1
ATOM 13240 N N B ILE H 2 63 ? -115.564 288.682 -1.151 0.50 50.54 83 ILE H N 1
ATOM 13241 C CA B ILE H 2 63 ? -115.508 289.775 -2.113 0.50 50.71 83 ILE H CA 1
ATOM 13242 C C B ILE H 2 63 ? -116.222 291.003 -1.552 0.50 51.06 83 ILE H C 1
ATOM 13243 O O B ILE H 2 63 ? -115.715 292.121 -1.633 0.50 50.64 83 ILE H O 1
ATOM 13248 N N B LYS H 2 64 ? -117.399 290.786 -0.977 0.50 51.78 84 LYS H N 1
ATOM 13249 C CA B LYS H 2 64 ? -118.174 291.874 -0.395 0.50 52.65 84 LYS H CA 1
ATOM 13250 C C B LYS H 2 64 ? -117.402 292.535 0.741 0.50 52.38 84 LYS H C 1
ATOM 13251 O O B LYS H 2 64 ? -117.418 293.757 0.883 0.50 52.95 84 LYS H O 1
ATOM 13253 N N B GLU H 2 65 ? -116.724 291.724 1.546 0.50 52.28 85 GLU H N 1
ATOM 13254 C CA B GLU H 2 65 ? -115.939 292.239 2.661 0.50 52.62 85 GLU H CA 1
ATOM 13255 C C B GLU H 2 65 ? -114.792 293.121 2.176 0.50 52.36 85 GLU H C 1
ATOM 13256 O O B GLU H 2 65 ? -114.439 294.105 2.825 0.50 52.57 85 GLU H O 1
ATOM 13262 N N B ILE H 2 66 ? -114.212 292.770 1.034 0.50 51.37 86 ILE H N 1
ATOM 13263 C CA B ILE H 2 66 ? -113.107 293.542 0.480 0.50 50.59 86 ILE H CA 1
ATOM 13264 C C B ILE H 2 66 ? -113.601 294.839 -0.156 0.50 50.55 86 ILE H C 1
ATOM 13265 O O B ILE H 2 66 ? -112.984 295.892 0.008 0.50 51.18 86 ILE H O 1
ATOM 13270 N N B LYS H 2 67 ? -114.717 294.766 -0.873 0.50 50.85 87 LYS H N 1
ATOM 13271 C CA B LYS H 2 67 ? -115.289 295.948 -1.510 0.50 51.53 87 LYS H CA 1
ATOM 13272 C C B LYS H 2 67 ? -115.806 296.932 -0.462 0.50 52.59 87 LYS H C 1
ATOM 13273 O O B LYS H 2 67 ? -116.140 298.075 -0.781 0.50 52.76 87 LYS H O 1
ATOM 13275 N N B GLN H 2 68 ? -115.864 296.483 0.789 0.50 52.88 88 GLN H N 1
ATOM 13276 C CA B GLN H 2 68 ? -116.371 297.309 1.881 0.50 52.99 88 GLN H CA 1
ATOM 13277 C C B GLN H 2 68 ? -115.249 297.783 2.801 0.50 52.23 88 GLN H C 1
ATOM 13278 O O B GLN H 2 68 ? -115.501 298.473 3.788 0.50 53.07 88 GLN H O 1
ATOM 13280 N N B ALA H 2 69 ? -114.014 297.410 2.479 0.50 50.65 89 ALA H N 1
ATOM 13281 C CA B ALA H 2 69 ? -112.866 297.792 3.295 0.50 49.20 89 ALA H CA 1
ATOM 13282 C C B ALA H 2 69 ? -112.062 298.914 2.646 0.50 47.73 89 ALA H C 1
ATOM 13283 O O B ALA H 2 69 ? -111.449 299.728 3.334 0.50 46.75 89 ALA H O 1
ATOM 13285 N N B VAL H 2 70 ? -112.074 298.956 1.319 0.50 46.48 90 VAL H N 1
ATOM 13286 C CA B VAL H 2 70 ? -111.263 299.915 0.580 0.50 45.48 90 VAL H CA 1
ATOM 13287 C C B VAL H 2 70 ? -112.136 300.794 -0.301 0.50 44.29 90 VAL H C 1
ATOM 13288 O O B VAL H 2 70 ? -113.269 300.437 -0.615 0.50 45.04 90 VAL H O 1
ATOM 13292 N N B THR H 2 71 ? -111.599 301.941 -0.703 0.50 43.45 91 THR H N 1
ATOM 13293 C CA B THR H 2 71 ? -112.337 302.885 -1.529 0.50 43.19 91 THR H CA 1
ATOM 13294 C C B THR H 2 71 ? -111.791 302.917 -2.952 0.50 42.26 91 THR H C 1
ATOM 13295 O O B THR H 2 71 ? -112.239 303.708 -3.779 0.50 42.45 91 THR H O 1
ATOM 13299 N N B ILE H 2 72 ? -110.812 302.065 -3.234 0.50 41.57 92 ILE H N 1
ATOM 13300 C CA B ILE H 2 72 ? -110.305 301.933 -4.593 0.50 40.37 92 ILE H CA 1
ATOM 13301 C C B ILE H 2 72 ? -111.065 300.819 -5.305 0.50 38.96 92 ILE H C 1
ATOM 13302 O O B ILE H 2 72 ? -111.688 299.983 -4.659 0.50 37.02 92 ILE H O 1
ATOM 13307 N N B PRO H 2 73 ? -111.023 300.815 -6.646 0.50 38.82 93 PRO H N 1
ATOM 13308 C CA B PRO H 2 73 ? -111.727 299.824 -7.462 0.50 38.81 93 PRO H CA 1
ATOM 13309 C C B PRO H 2 73 ? -111.395 298.387 -7.066 0.50 39.00 93 PRO H C 1
ATOM 13310 O O B PRO H 2 73 ? -110.237 298.070 -6.790 0.50 38.01 93 PRO H O 1
ATOM 13314 N N B VAL H 2 74 ? -112.413 297.531 -7.039 0.50 38.92 94 VAL H N 1
ATOM 13315 C CA B VAL H 2 74 ? -112.229 296.125 -6.697 0.50 38.72 94 VAL H CA 1
ATOM 13316 C C B VAL H 2 74 ? -112.457 295.237 -7.917 0.50 38.25 94 VAL H C 1
ATOM 13317 O O B VAL H 2 74 ? -113.486 295.333 -8.589 0.50 38.29 94 VAL H O 1
ATOM 13321 N N B MET H 2 75 ? -111.481 294.380 -8.198 0.50 37.74 95 MET H N 1
ATOM 13322 C CA B MET H 2 75 ? -111.565 293.444 -9.308 0.50 37.54 95 MET H CA 1
ATOM 13323 C C B MET H 2 75 ? -111.711 292.028 -8.766 0.50 35.82 95 MET H C 1
ATOM 13324 O O B MET H 2 75 ? -111.388 291.764 -7.609 0.50 35.60 95 MET H O 1
ATOM 13329 N N B ALA H 2 76 ? -112.194 291.118 -9.604 0.50 33.51 96 ALA H N 1
ATOM 13330 C CA B ALA H 2 76 ? -112.308 289.718 -9.217 0.50 32.30 96 ALA H CA 1
ATOM 13331 C C B ALA H 2 76 ? -112.157 288.801 -10.427 0.50 30.77 96 ALA H C 1
ATOM 13332 O O B ALA H 2 76 ? -112.455 289.187 -11.556 0.50 29.21 96 ALA H O 1
ATOM 13334 N N B LYS H 2 77 ? -111.695 287.583 -10.176 0.50 30.12 97 LYS H N 1
ATOM 13335 C CA B LYS H 2 77 ? -111.451 286.624 -11.241 0.50 30.02 97 LYS H CA 1
ATOM 13336 C C B LYS H 2 77 ? -112.666 285.764 -11.538 0.50 29.21 97 LYS H C 1
ATOM 13337 O O B LYS H 2 77 ? -113.432 285.407 -10.641 0.50 29.02 97 LYS H O 1
ATOM 13343 N N B ALA H 2 78 ? -112.824 285.442 -12.817 0.50 28.39 98 ALA H N 1
ATOM 13344 C CA B ALA H 2 78 ? -113.760 284.431 -13.269 0.50 27.75 98 ALA H CA 1
ATOM 13345 C C B ALA H 2 78 ? -112.984 283.450 -14.138 0.50 27.50 98 ALA H C 1
ATOM 13346 O O B ALA H 2 78 ? -112.032 283.837 -14.823 0.50 27.84 98 ALA H O 1
ATOM 13348 N N B ARG H 2 79 ? -113.373 282.181 -14.108 0.50 26.48 99 ARG H N 1
ATOM 13349 C CA B ARG H 2 79 ? -112.698 281.178 -14.920 0.50 25.77 99 ARG H CA 1
ATOM 13350 C C B ARG H 2 79 ? -112.936 281.475 -16.393 0.50 25.10 99 ARG H C 1
ATOM 13351 O O B ARG H 2 79 ? -113.997 281.975 -16.770 0.50 24.51 99 ARG H O 1
ATOM 13359 N N B ILE H 2 80 ? -111.946 281.175 -17.223 0.50 24.71 100 ILE H N 1
ATOM 13360 C CA B ILE H 2 80 ? -112.072 281.404 -18.654 0.50 24.58 100 ILE H CA 1
ATOM 13361 C C B ILE H 2 80 ? -113.299 280.673 -19.191 0.50 24.18 100 ILE H C 1
ATOM 13362 O O B ILE H 2 80 ? -113.452 279.470 -18.995 0.50 23.62 100 ILE H O 1
ATOM 13367 N N B GLY H 2 81 ? -114.178 281.416 -19.853 0.50 24.06 101 GLY H N 1
ATOM 13368 C CA B GLY H 2 81 ? -115.381 280.842 -20.442 0.50 24.25 101 GLY H CA 1
ATOM 13369 C C B GLY H 2 81 ? -116.545 280.678 -19.476 0.50 24.24 101 GLY H C 1
ATOM 13370 O O B GLY H 2 81 ? -117.647 280.330 -19.887 0.50 23.59 101 GLY H O 1
ATOM 13371 N N B HIS H 2 82 ? -116.315 280.920 -18.190 0.50 24.68 102 HIS H N 1
ATOM 13372 C CA B HIS H 2 82 ? -117.376 280.730 -17.207 0.50 25.06 102 HIS H CA 1
ATOM 13373 C C B HIS H 2 82 ? -118.224 281.991 -17.102 0.50 25.66 102 HIS H C 1
ATOM 13374 O O B HIS H 2 82 ? -118.056 282.798 -16.181 0.50 25.32 102 HIS H O 1
ATOM 13381 N N B PHE H 2 83 ? -119.142 282.154 -18.048 0.50 26.21 103 PHE H N 1
ATOM 13382 C CA B PHE H 2 83 ? -119.915 283.384 -18.132 0.50 27.15 103 PHE H CA 1
ATOM 13383 C C B PHE H 2 83 ? -120.879 283.554 -16.960 0.50 27.74 103 PHE H C 1
ATOM 13384 O O B PHE H 2 83 ? -121.257 284.675 -16.626 0.50 28.75 103 PHE H O 1
ATOM 13392 N N B VAL H 2 84 ? -121.264 282.458 -16.316 0.50 28.35 104 VAL H N 1
ATOM 13393 C CA B VAL H 2 84 ? -122.170 282.563 -15.179 0.50 29.10 104 VAL H CA 1
ATOM 13394 C C B VAL H 2 84 ? -121.437 283.102 -13.955 0.50 30.12 104 VAL H C 1
ATOM 13395 O O B VAL H 2 84 ? -121.995 283.885 -13.185 0.50 30.38 104 VAL H O 1
ATOM 13399 N N B GLU H 2 85 ? -120.185 282.694 -13.773 0.50 30.70 105 GLU H N 1
ATOM 13400 C CA B GLU H 2 85 ? -119.376 283.264 -12.705 0.50 31.08 105 GLU H CA 1
ATOM 13401 C C B GLU H 2 85 ? -119.308 284.774 -12.897 0.50 30.67 105 GLU H C 1
ATOM 13402 O O B GLU H 2 85 ? -119.489 285.540 -11.952 0.50 30.90 105 GLU H O 1
ATOM 13408 N N B ALA H 2 86 ? -119.058 285.195 -14.131 0.50 29.92 106 ALA H N 1
ATOM 13409 C CA B ALA H 2 86 ? -119.012 286.613 -14.452 0.50 30.16 106 ALA H CA 1
ATOM 13410 C C B ALA H 2 86 ? -120.316 287.292 -14.029 0.50 30.38 106 ALA H C 1
ATOM 13411 O O B ALA H 2 86 ? -120.298 288.272 -13.285 0.50 30.12 106 ALA H O 1
ATOM 13413 N N B GLN H 2 87 ? -121.441 286.759 -14.502 0.50 30.87 107 GLN H N 1
ATOM 13414 C CA B GLN H 2 87 ? -122.760 287.296 -14.153 0.50 31.09 107 GLN H CA 1
ATOM 13415 C C B GLN H 2 87 ? -122.885 287.516 -12.649 0.50 30.89 107 GLN H C 1
ATOM 13416 O O B GLN H 2 87 ? -123.430 288.525 -12.200 0.50 31.51 107 GLN H O 1
ATOM 13422 N N B ILE H 2 88 ? -122.385 286.562 -11.876 0.50 30.42 108 ILE H N 1
ATOM 13423 C CA B ILE H 2 88 ? -122.465 286.639 -10.426 0.50 31.26 108 ILE H CA 1
ATOM 13424 C C B ILE H 2 88 ? -121.596 287.766 -9.875 0.50 32.12 108 ILE H C 1
ATOM 13425 O O B ILE H 2 88 ? -121.977 288.444 -8.918 0.50 31.98 108 ILE H O 1
ATOM 13430 N N B LEU H 2 89 ? -120.434 287.973 -10.485 0.50 32.72 109 LEU H N 1
ATOM 13431 C CA B LEU H 2 89 ? -119.536 289.045 -10.065 0.50 33.85 109 LEU H CA 1
ATOM 13432 C C B LEU H 2 89 ? -120.122 290.408 -10.408 0.50 34.41 109 LEU H C 1
ATOM 13433 O O B LEU H 2 89 ? -120.012 291.357 -9.632 0.50 34.99 109 LEU H O 1
ATOM 13438 N N B GLU H 2 90 ? -120.744 290.502 -11.576 0.50 35.65 110 GLU H N 1
ATOM 13439 C CA B GLU H 2 90 ? -121.357 291.746 -12.011 0.50 37.17 110 GLU H CA 1
ATOM 13440 C C B GLU H 2 90 ? -122.530 292.114 -11.110 0.50 38.37 110 GLU H C 1
ATOM 13441 O O B GLU H 2 90 ? -122.769 293.292 -10.836 0.50 37.81 110 GLU H O 1
ATOM 13447 N N B ALA H 2 91 ? -123.253 291.098 -10.650 0.50 38.62 111 ALA H N 1
ATOM 13448 C CA B ALA H 2 91 ? -124.449 291.309 -9.846 0.50 39.69 111 ALA H CA 1
ATOM 13449 C C B ALA H 2 91 ? -124.113 291.758 -8.427 0.50 41.30 111 ALA H C 1
ATOM 13450 O O B ALA H 2 91 ? -124.975 292.276 -7.717 0.50 41.70 111 ALA H O 1
ATOM 13452 N N B ILE H 2 92 ? -122.867 291.557 -8.009 0.50 42.20 112 ILE H N 1
ATOM 13453 C CA B ILE H 2 92 ? -122.455 291.966 -6.669 0.50 43.70 112 ILE H CA 1
ATOM 13454 C C B ILE H 2 92 ? -121.653 293.264 -6.696 0.50 43.75 112 ILE H C 1
ATOM 13455 O O B ILE H 2 92 ? -121.052 293.652 -5.694 0.50 44.30 112 ILE H O 1
ATOM 13460 N N B GLY H 2 93 ? -121.650 293.931 -7.845 0.50 43.43 113 GLY H N 1
ATOM 13461 C CA B GLY H 2 93 ? -121.069 295.263 -7.959 0.50 44.30 113 GLY H CA 1
ATOM 13462 C C B GLY H 2 93 ? -119.551 295.316 -7.923 0.50 44.76 113 GLY H C 1
ATOM 13463 O O B GLY H 2 93 ? -118.971 296.198 -7.289 0.50 45.87 113 GLY H O 1
ATOM 13464 N N B ILE H 2 94 ? -118.901 294.376 -8.601 0.50 44.52 114 ILE H N 1
ATOM 13465 C CA B ILE H 2 94 ? -117.459 294.449 -8.791 0.50 43.50 114 ILE H CA 1
ATOM 13466 C C B ILE H 2 94 ? -117.169 295.510 -9.847 0.50 42.37 114 ILE H C 1
ATOM 13467 O O B ILE H 2 94 ? -117.978 295.732 -10.748 0.50 43.44 114 ILE H O 1
ATOM 13469 N N B ASP H 2 95 ? -116.021 296.168 -9.736 0.50 40.58 115 ASP H N 1
ATOM 13470 C CA B ASP H 2 95 ? -115.658 297.226 -10.673 0.50 39.19 115 ASP H CA 1
ATOM 13471 C C B ASP H 2 95 ? -115.061 296.648 -11.950 0.50 38.27 115 ASP H C 1
ATOM 13472 O O B ASP H 2 95 ? -115.267 297.180 -13.040 0.50 37.37 115 ASP H O 1
ATOM 13477 N N B TYR H 2 96 ? -114.322 295.554 -11.810 0.50 37.51 116 TYR H N 1
ATOM 13478 C CA B TYR H 2 96 ? -113.726 294.889 -12.960 0.50 37.64 116 TYR H CA 1
ATOM 13479 C C B TYR H 2 96 ? -113.777 293.375 -12.800 0.50 35.69 116 TYR H C 1
ATOM 13480 O O B TYR H 2 96 ? -113.675 292.854 -11.690 0.50 35.62 116 TYR H O 1
ATOM 13489 N N B ILE H 2 97 ? -113.938 292.678 -13.921 0.50 34.70 117 ILE H N 1
ATOM 13490 C CA B ILE H 2 97 ? -113.894 291.223 -13.938 0.50 33.59 117 ILE H CA 1
ATOM 13491 C C B ILE H 2 97 ? -112.653 290.755 -14.688 0.50 32.67 117 ILE H C 1
ATOM 13492 O O B ILE H 2 97 ? -112.393 291.191 -15.807 0.50 32.56 117 ILE H O 1
ATOM 13497 N N B ASP H 2 98 ? -111.890 289.867 -14.064 0.50 31.90 118 ASP H N 1
ATOM 13498 C CA B ASP H 2 98 ? -110.693 289.317 -14.681 0.50 31.40 118 ASP H CA 1
ATOM 13499 C C B ASP H 2 98 ? -110.958 287.890 -15.151 0.50 31.05 118 ASP H C 1
ATOM 13500 O O B ASP H 2 98 ? -110.906 286.949 -14.362 0.50 31.20 118 ASP H O 1
ATOM 13505 N N B GLU H 2 99 ? -111.264 287.733 -16.433 0.50 30.78 119 GLU H N 1
ATOM 13506 C CA B GLU H 2 99 ? -111.371 286.403 -17.016 0.50 30.87 119 GLU H CA 1
ATOM 13507 C C B GLU H 2 99 ? -109.953 285.864 -17.102 0.50 31.05 119 GLU H C 1
ATOM 13508 O O B GLU H 2 99 ? -109.276 286.052 -18.105 0.50 30.64 119 GLU H O 1
ATOM 13514 N N B SER H 2 100 ? -109.499 285.212 -16.037 0.50 31.58 120 SER H N 1
ATOM 13515 C CA B SER H 2 100 ? -108.074 284.937 -15.872 0.50 31.96 120 SER H CA 1
ATOM 13516 C C B SER H 2 100 ? -107.702 283.473 -16.072 0.50 32.11 120 SER H C 1
ATOM 13517 O O B SER H 2 100 ? -108.379 282.574 -15.585 0.50 32.07 120 SER H O 1
ATOM 13520 N N B GLU H 2 101 ? -106.596 283.254 -16.772 0.50 32.37 121 GLU H N 1
ATOM 13521 C CA B GLU H 2 101 ? -106.100 281.914 -17.047 0.50 32.39 121 GLU H CA 1
ATOM 13522 C C B GLU H 2 101 ? -105.364 281.315 -15.851 0.50 31.37 121 GLU H C 1
ATOM 13523 O O B GLU H 2 101 ? -104.973 280.153 -15.883 0.50 31.20 121 GLU H O 1
ATOM 13529 N N B VAL H 2 102 ? -105.168 282.101 -14.798 0.50 30.57 122 VAL H N 1
ATOM 13530 C CA B VAL H 2 102 ? -104.533 281.579 -13.594 0.50 30.27 122 VAL H CA 1
ATOM 13531 C C B VAL H 2 102 ? -105.546 280.771 -12.788 0.50 29.13 122 VAL H C 1
ATOM 13532 O O B VAL H 2 102 ? -105.175 279.990 -11.913 0.50 29.18 122 VAL H O 1
ATOM 13536 N N B LEU H 2 103 ? -106.827 280.960 -13.087 0.50 27.86 123 LEU H N 1
ATOM 13537 C CA B LEU H 2 103 ? -107.864 280.094 -12.539 0.50 27.37 123 LEU H CA 1
ATOM 13538 C C B LEU H 2 103 ? -108.008 278.879 -13.454 0.50 26.94 123 LEU H C 1
ATOM 13539 O O B LEU H 2 103 ? -107.414 278.836 -14.529 0.50 26.21 123 LEU H O 1
ATOM 13544 N N B THR H 2 104 ? -108.785 277.892 -13.024 0.50 27.06 124 THR H N 1
ATOM 13545 C CA B THR H 2 104 ? -108.952 276.663 -13.797 0.50 27.38 124 THR H CA 1
ATOM 13546 C C B THR H 2 104 ? -109.884 276.885 -14.982 0.50 27.21 124 THR H C 1
ATOM 13547 O O B THR H 2 104 ? -111.065 277.171 -14.806 0.50 27.12 124 THR H O 1
ATOM 13551 N N B LEU H 2 105 ? -109.347 276.749 -16.189 0.50 26.97 125 LEU H N 1
ATOM 13552 C CA B LEU H 2 105 ? -110.125 276.963 -17.401 0.50 27.49 125 LEU H CA 1
ATOM 13553 C C B LEU H 2 105 ? -111.445 276.201 -17.319 0.50 27.27 125 LEU H C 1
ATOM 13554 O O B LEU H 2 105 ? -111.464 275.017 -16.997 0.50 27.07 125 LEU H O 1
ATOM 13559 N N B ALA H 2 106 ? -112.550 276.880 -17.608 0.50 27.22 126 ALA H N 1
ATOM 13560 C CA B ALA H 2 106 ? -113.862 276.240 -17.577 0.50 27.15 126 ALA H CA 1
ATOM 13561 C C B ALA H 2 106 ? -114.303 275.847 -18.979 0.50 27.38 126 ALA H C 1
ATOM 13562 O O B ALA H 2 106 ? -115.092 274.923 -19.156 0.50 27.02 126 ALA H O 1
ATOM 13564 N N B ASP H 2 107 ? -113.798 276.564 -19.973 0.50 27.84 127 ASP H N 1
ATOM 13565 C CA B ASP H 2 107 ? -114.139 276.289 -21.356 0.50 28.39 127 ASP H CA 1
ATOM 13566 C C B ASP H 2 107 ? -112.881 276.379 -22.200 0.50 28.26 127 ASP H C 1
ATOM 13567 O O B ASP H 2 107 ? -112.187 277.393 -22.180 0.50 28.14 127 ASP H O 1
ATOM 13572 N N B GLU H 2 108 ? -112.596 275.314 -22.943 0.50 28.20 128 GLU H N 1
ATOM 13573 C CA B GLU H 2 108 ? -111.333 275.194 -23.664 0.50 28.18 128 GLU H CA 1
ATOM 13574 C C B GLU H 2 108 ? -111.329 275.929 -24.999 0.50 27.68 128 GLU H C 1
ATOM 13575 O O B GLU H 2 108 ? -110.278 276.364 -25.460 0.50 27.48 128 GLU H O 1
ATOM 13577 N N B ASP H 2 109 ? -112.496 276.068 -25.619 0.50 26.97 129 ASP H N 1
ATOM 13578 C CA B ASP H 2 109 ? -112.568 276.575 -26.991 0.50 26.47 129 ASP H CA 1
ATOM 13579 C C B ASP H 2 109 ? -113.154 277.978 -27.112 0.50 26.30 129 ASP H C 1
ATOM 13580 O O B ASP H 2 109 ? -112.987 278.636 -28.136 0.50 26.02 129 ASP H O 1
ATOM 13585 N N B HIS H 2 110 ? -113.854 278.433 -26.081 0.50 25.75 130 HIS H N 1
ATOM 13586 C CA B HIS H 2 110 ? -114.498 279.732 -26.140 0.50 25.56 130 HIS H CA 1
ATOM 13587 C C B HIS H 2 110 ? -114.231 280.540 -24.886 0.50 25.73 130 HIS H C 1
ATOM 13588 O O B HIS H 2 110 ? -114.135 279.991 -23.783 0.50 26.33 130 HIS H O 1
ATOM 13595 N N B HIS H 2 111 ? -114.101 281.848 -25.067 0.50 25.29 131 HIS H N 1
ATOM 13596 C CA B HIS H 2 111 ? -114.032 282.766 -23.945 0.50 25.51 131 HIS H CA 1
ATOM 13597 C C B HIS H 2 111 ? -115.416 283.345 -23.701 0.50 25.25 131 HIS H C 1
ATOM 13598 O O B HIS H 2 111 ? -116.304 283.223 -24.539 0.50 24.70 131 HIS H O 1
ATOM 13605 N N B ILE H 2 112 ? -115.594 283.973 -22.546 0.50 25.04 132 ILE H N 1
ATOM 13606 C CA B ILE H 2 112 ? -116.837 284.651 -22.239 0.50 25.23 132 ILE H CA 1
ATOM 13607 C C B ILE H 2 112 ? -117.121 285.715 -23.291 0.50 25.41 132 ILE H C 1
ATOM 13608 O O B ILE H 2 112 ? -116.220 286.442 -23.703 0.50 25.19 132 ILE H O 1
ATOM 13613 N N B ASN H 2 113 ? -118.369 285.803 -23.735 0.50 25.92 133 ASN H N 1
ATOM 13614 C CA B ASN H 2 113 ? -118.777 286.914 -24.585 0.50 26.61 133 ASN H CA 1
ATOM 13615 C C B ASN H 2 113 ? -118.956 288.134 -23.689 0.50 27.21 133 ASN H C 1
ATOM 13616 O O B ASN H 2 113 ? -119.986 288.290 -23.032 0.50 26.86 133 ASN H O 1
ATOM 13621 N N B LYS H 2 114 ? -117.942 288.991 -23.662 0.50 27.75 134 LYS H N 1
ATOM 13622 C CA B LYS H 2 114 ? -117.857 290.041 -22.656 0.50 28.85 134 LYS H CA 1
ATOM 13623 C C B LYS H 2 114 ? -118.753 291.236 -22.975 0.50 30.01 134 LYS H C 1
ATOM 13624 O O B LYS H 2 114 ? -119.150 291.973 -22.077 0.50 29.87 134 LYS H O 1
ATOM 13630 N N B HIS H 2 115 ? -119.088 291.420 -24.247 0.50 31.91 135 HIS H N 1
ATOM 13631 C CA B HIS H 2 115 ? -119.990 292.498 -24.631 0.50 33.78 135 HIS H CA 1
ATOM 13632 C C B HIS H 2 115 ? -121.302 292.415 -23.854 0.50 34.68 135 HIS H C 1
ATOM 13633 O O B HIS H 2 115 ? -121.900 293.439 -23.530 0.50 34.82 135 HIS H O 1
ATOM 13640 N N B ASN H 2 116 ? -121.738 291.196 -23.550 0.50 35.36 136 ASN H N 1
ATOM 13641 C CA B ASN H 2 116 ? -123.015 290.976 -22.872 0.50 36.14 136 ASN H CA 1
ATOM 13642 C C B ASN H 2 116 ? -122.985 291.431 -21.415 0.50 35.94 136 ASN H C 1
ATOM 13643 O O B ASN H 2 116 ? -123.848 291.051 -20.624 0.50 35.72 136 ASN H O 1
ATOM 13648 N N B PHE H 2 117 ? -121.994 292.238 -21.058 0.50 34.72 137 PHE H N 1
ATOM 13649 C CA B PHE H 2 117 ? -121.866 292.707 -19.686 0.50 34.33 137 PHE H CA 1
ATOM 13650 C C B PHE H 2 117 ? -121.683 294.217 -19.638 0.50 34.67 137 PHE H C 1
ATOM 13651 O O B PHE H 2 117 ? -121.219 294.829 -20.598 0.50 33.56 137 PHE H O 1
ATOM 13659 N N B ARG H 2 118 ? -122.051 294.809 -18.509 0.50 35.47 138 ARG H N 1
ATOM 13660 C CA B ARG H 2 118 ? -121.909 296.244 -18.314 0.50 36.40 138 ARG H CA 1
ATOM 13661 C C B ARG H 2 118 ? -120.587 296.547 -17.615 0.50 36.48 138 ARG H C 1
ATOM 13662 O O B ARG H 2 118 ? -120.061 297.652 -17.721 0.50 37.35 138 ARG H O 1
ATOM 13664 N N B ILE H 2 119 ? -120.056 295.557 -16.904 0.50 36.11 139 ILE H N 1
ATOM 13665 C CA B ILE H 2 119 ? -118.781 295.700 -16.206 0.50 36.17 139 ILE H CA 1
ATOM 13666 C C B ILE H 2 119 ? -117.618 295.447 -17.166 0.50 35.16 139 ILE H C 1
ATOM 13667 O O B ILE H 2 119 ? -117.667 294.524 -17.980 0.50 34.20 139 ILE H O 1
ATOM 13672 N N B PRO H 2 120 ? -116.565 296.272 -17.076 0.50 34.29 140 PRO H N 1
ATOM 13673 C CA B PRO H 2 120 ? -115.407 296.106 -17.951 0.50 32.85 140 PRO H CA 1
ATOM 13674 C C B PRO H 2 120 ? -114.611 294.849 -17.599 0.50 31.31 140 PRO H C 1
ATOM 13675 O O B PRO H 2 120 ? -114.533 294.476 -16.430 0.50 30.83 140 PRO H O 1
ATOM 13679 N N B PHE H 2 121 ? -114.037 294.202 -18.608 0.50 29.84 141 PHE H N 1
ATOM 13680 C CA B PHE H 2 121 ? -113.296 292.961 -18.403 0.50 29.21 141 PHE H CA 1
ATOM 13681 C C B PHE H 2 121 ? -111.799 293.144 -18.617 0.50 28.42 141 PHE H C 1
ATOM 13682 O O B PHE H 2 121 ? -111.372 293.910 -19.482 0.50 28.10 141 PHE H O 1
ATOM 13690 N N B VAL H 2 122 ? -111.012 292.419 -17.833 0.50 27.98 142 VAL H N 1
ATOM 13691 C CA B VAL H 2 122 ? -109.597 292.246 -18.119 0.50 27.88 142 VAL H CA 1
ATOM 13692 C C B VAL H 2 122 ? -109.362 290.822 -18.615 0.50 28.22 142 VAL H C 1
ATOM 13693 O O B VAL H 2 122 ? -109.840 289.863 -18.006 0.50 27.81 142 VAL H O 1
ATOM 13697 N N B CYS H 2 123 ? -108.633 290.693 -19.721 0.50 28.48 143 CYS H N 1
ATOM 13698 C CA B CYS H 2 123 ? -108.225 289.389 -20.234 0.50 28.98 143 CYS H CA 1
ATOM 13699 C C B CYS H 2 123 ? -106.708 289.333 -20.376 0.50 28.54 143 CYS H C 1
ATOM 13700 O O B CYS H 2 123 ? -106.052 290.363 -20.519 0.50 28.05 143 CYS H O 1
ATOM 13703 N N B GLY H 2 124 ? -106.156 288.125 -20.344 0.50 28.60 144 GLY H N 1
ATOM 13704 C CA B GLY H 2 124 ? -104.719 287.938 -20.512 0.50 28.27 144 GLY H CA 1
ATOM 13705 C C B GLY H 2 124 ? -104.367 287.674 -21.960 0.50 28.34 144 GLY H C 1
ATOM 13706 O O B GLY H 2 124 ? -105.240 287.377 -22.774 0.50 28.81 144 GLY H O 1
ATOM 13707 N N B CYS H 2 125 ? -103.086 287.788 -22.289 0.50 28.40 145 CYS H N 1
ATOM 13708 C CA B CYS H 2 125 ? -102.623 287.484 -23.634 0.50 28.64 145 CYS H CA 1
ATOM 13709 C C B CYS H 2 125 ? -101.118 287.258 -23.641 0.50 28.27 145 CYS H C 1
ATOM 13710 O O B CYS H 2 125 ? -100.417 287.648 -22.705 0.50 27.30 145 CYS H O 1
ATOM 13713 N N B ARG H 2 126 ? -100.636 286.632 -24.711 0.50 28.34 146 ARG H N 1
ATOM 13714 C CA B ARG H 2 126 ? -99.224 286.312 -24.860 0.50 28.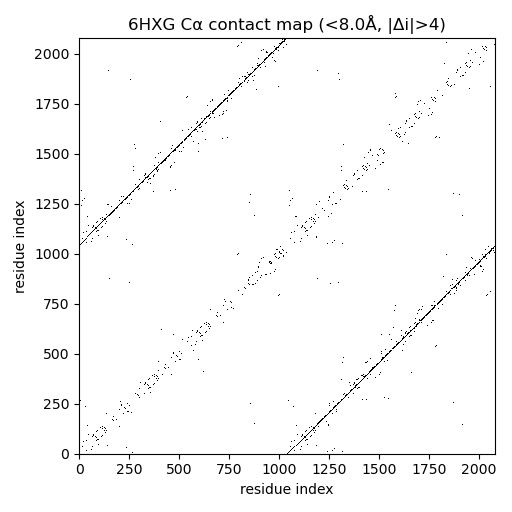74 146 ARG H CA 1
ATOM 13715 C C B ARG H 2 126 ? -98.670 286.926 -26.139 0.50 28.00 146 ARG H C 1
ATOM 13716 O O B ARG H 2 126 ? -97.458 286.985 -26.336 0.50 27.88 146 ARG H O 1
ATOM 13724 N N B ASN H 2 127 ? -99.562 287.386 -27.010 0.50 27.19 147 ASN H N 1
ATOM 13725 C CA B ASN H 2 127 ? -99.150 288.002 -28.266 0.50 26.48 147 ASN H CA 1
ATOM 13726 C C B ASN H 2 127 ? -100.250 288.915 -28.798 0.50 25.92 147 ASN H C 1
ATOM 13727 O O B ASN H 2 127 ? -101.359 288.940 -28.264 0.50 24.90 147 ASN H O 1
ATOM 13732 N N B LEU H 2 128 ? -99.934 289.663 -29.850 0.50 25.30 148 LEU H N 1
ATOM 13733 C CA B LEU H 2 128 ? -100.853 290.659 -30.387 0.50 25.50 148 LEU H CA 1
ATOM 13734 C C B LEU H 2 128 ? -102.172 290.040 -30.857 0.50 25.78 148 LEU H C 1
ATOM 13735 O O B LEU H 2 128 ? -103.248 290.493 -30.469 0.50 24.93 148 LEU H O 1
ATOM 13740 N N B GLY H 2 129 ? -102.089 289.009 -31.691 0.50 25.96 149 GLY H N 1
ATOM 13741 C CA B GLY H 2 129 ? -103.290 288.352 -32.205 0.50 26.46 149 GLY H CA 1
ATOM 13742 C C B GLY H 2 129 ? -104.254 287.980 -31.092 0.50 26.75 149 GLY H C 1
ATOM 13743 O O B GLY H 2 129 ? -105.460 288.210 -31.191 0.50 26.81 149 GLY H O 1
ATOM 13744 N N B GLU H 2 130 ? -103.714 287.406 -30.025 0.50 26.76 150 GLU H N 1
ATOM 13745 C CA B GLU H 2 130 ? -104.523 286.947 -28.908 0.50 27.39 150 GLU H CA 1
ATOM 13746 C C B GLU H 2 130 ? -105.143 288.129 -28.161 0.50 27.29 150 GLU H C 1
ATOM 13747 O O B GLU H 2 130 ? -106.293 288.065 -27.716 0.50 26.96 150 GLU H O 1
ATOM 13753 N N B ALA H 2 131 ? -104.383 289.210 -28.027 0.50 26.78 151 ALA H N 1
ATOM 13754 C CA B ALA H 2 131 ? -104.893 290.415 -27.390 0.50 26.49 151 ALA H CA 1
ATOM 13755 C C B ALA H 2 131 ? -106.071 290.973 -28.180 0.50 26.10 151 ALA H C 1
ATOM 13756 O O B ALA H 2 131 ? -107.098 291.344 -27.610 0.50 25.86 151 ALA H O 1
ATOM 13758 N N B LEU H 2 132 ? -105.921 291.022 -29.499 0.50 25.38 152 LEU H N 1
ATOM 13759 C CA B LEU H 2 132 ? -106.948 291.596 -30.351 0.50 25.65 152 LEU H CA 1
ATOM 13760 C C B LEU H 2 132 ? -108.212 290.729 -30.373 0.50 25.86 152 LEU H C 1
ATOM 13761 O O B LEU H 2 132 ? -109.324 291.252 -30.443 0.50 25.15 152 LEU H O 1
ATOM 13766 N N B ARG H 2 133 ? -108.041 289.411 -30.304 0.50 25.82 153 ARG H N 1
ATOM 13767 C CA B ARG H 2 133 ? -109.186 288.508 -30.240 0.50 26.29 153 ARG H CA 1
ATOM 13768 C C B ARG H 2 133 ? -109.966 288.727 -28.944 0.50 26.07 153 ARG H C 1
ATOM 13769 O O B ARG H 2 133 ? -111.195 288.763 -28.957 0.50 26.11 153 ARG H O 1
ATOM 13777 N N B ARG H 2 134 ? -109.253 288.884 -27.831 0.50 26.12 154 ARG H N 1
ATOM 13778 C CA B ARG H 2 134 ? -109.896 289.144 -26.546 0.50 26.45 154 ARG H CA 1
ATOM 13779 C C B ARG H 2 134 ? -110.664 290.468 -26.586 0.50 27.10 154 ARG H C 1
ATOM 13780 O O B ARG H 2 134 ? -111.781 290.573 -26.073 0.50 26.71 154 ARG H O 1
ATOM 13788 N N B ILE H 2 135 ? -110.058 291.478 -27.199 0.50 27.77 155 ILE H N 1
ATOM 13789 C CA B ILE H 2 135 ? -110.689 292.787 -27.323 0.50 27.88 155 ILE H CA 1
ATOM 13790 C C B ILE H 2 135 ? -111.955 292.705 -28.172 0.50 28.29 155 ILE H C 1
ATOM 13791 O O B ILE H 2 135 ? -112.973 293.308 -27.841 0.50 28.12 155 ILE H O 1
ATOM 13796 N N B ARG H 2 136 ? -111.895 291.951 -29.264 0.50 28.72 156 ARG H N 1
ATOM 13797 C CA B ARG H 2 136 ? -113.049 291.817 -30.144 0.50 29.17 156 ARG H CA 1
ATOM 13798 C C B ARG H 2 136 ? -114.210 291.142 -29.410 0.50 28.67 156 ARG H C 1
ATOM 13799 O O B ARG H 2 136 ? -115.374 291.386 -29.724 0.50 28.40 156 ARG H O 1
ATOM 13807 N N B GLU H 2 137 ? -113.880 290.296 -28.437 0.50 27.90 157 GLU H N 1
ATOM 13808 C CA B GLU H 2 137 ? -114.879 289.616 -27.619 0.50 27.72 157 GLU H CA 1
ATOM 13809 C C B GLU H 2 137 ? -115.456 290.541 -26.551 0.50 27.57 157 GLU H C 1
ATOM 13810 O O B GLU H 2 137 ? -116.432 290.192 -25.888 0.50 27.47 157 GLU H O 1
ATOM 13816 N N B GLY H 2 138 ? -114.840 291.706 -26.367 0.50 27.53 158 GLY H N 1
ATOM 13817 C CA B GLY H 2 138 ? -115.361 292.698 -25.430 0.50 27.43 158 GLY H CA 1
ATOM 13818 C C B GLY H 2 138 ? -114.352 293.234 -24.434 0.50 27.41 158 GLY H C 1
ATOM 13819 O O B GLY H 2 138 ? -114.548 294.308 -23.865 0.50 26.94 158 GLY H O 1
ATOM 13820 N N B ALA H 2 139 ? -113.268 292.495 -24.216 0.50 27.28 159 ALA H N 1
ATOM 13821 C CA B ALA H 2 139 ? -112.256 292.901 -23.244 0.50 27.40 159 ALA H CA 1
ATOM 13822 C C B ALA H 2 139 ? -111.948 294.394 -23.361 0.50 27.19 159 ALA H C 1
ATOM 13823 O O B ALA H 2 139 ? -111.760 294.909 -24.459 0.50 26.60 159 ALA H O 1
ATOM 13825 N N B ALA H 2 140 ? -111.897 295.082 -22.224 0.50 27.84 160 ALA H N 1
ATOM 13826 C CA B ALA H 2 140 ? -111.640 296.523 -22.208 0.50 28.85 160 ALA H CA 1
ATOM 13827 C C B ALA H 2 140 ? -110.224 296.822 -21.734 0.50 29.43 160 ALA H C 1
ATOM 13828 O O B ALA H 2 140 ? -109.747 297.951 -21.837 0.50 29.56 160 ALA H O 1
ATOM 13830 N N B MET H 2 141 ? -109.559 295.798 -21.215 0.50 30.31 161 MET H N 1
ATOM 13831 C CA B MET H 2 141 ? -108.217 295.940 -20.678 0.50 31.21 161 MET H CA 1
ATOM 13832 C C B MET H 2 141 ? -107.447 294.641 -20.890 0.50 30.64 161 MET H C 1
ATOM 13833 O O B MET H 2 141 ? -107.951 293.555 -20.601 0.50 30.09 161 MET H O 1
ATOM 13838 N N B ILE H 2 142 ? -106.227 294.759 -21.398 0.50 29.94 162 ILE H N 1
ATOM 13839 C CA B ILE H 2 142 ? -105.411 293.593 -21.709 0.50 30.22 162 ILE H CA 1
ATOM 13840 C C B ILE H 2 142 ? -104.312 293.376 -20.676 0.50 29.45 162 ILE H C 1
ATOM 13841 O O B ILE H 2 142 ? -103.596 294.306 -20.305 0.50 29.10 162 ILE H O 1
ATOM 13846 N N B ARG H 2 143 ? -104.190 292.139 -20.212 0.50 29.01 163 ARG H N 1
ATOM 13847 C CA B ARG H 2 143 ? -103.097 291.758 -19.339 0.50 28.69 163 ARG H CA 1
ATOM 13848 C C B ARG H 2 143 ? -102.142 290.855 -20.116 0.50 29.20 163 ARG H C 1
ATOM 13849 O O B ARG H 2 143 ? -102.491 289.734 -20.485 0.50 28.43 163 ARG H O 1
ATOM 13857 N N B THR H 2 144 ? -100.943 291.355 -20.393 0.50 30.11 164 THR H N 1
ATOM 13858 C CA B THR H 2 144 ? -99.947 290.547 -21.083 0.50 30.91 164 THR H CA 1
ATOM 13859 C C B THR H 2 144 ? -99.228 289.710 -20.041 0.50 30.99 164 THR H C 1
ATOM 13860 O O B THR H 2 144 ? -98.422 290.218 -19.258 0.50 31.04 164 THR H O 1
ATOM 13864 N N B LYS H 2 145 ? -99.541 288.420 -20.042 0.50 30.86 165 LYS H N 1
ATOM 13865 C CA B LYS H 2 145 ? -99.146 287.527 -18.970 0.50 31.46 165 LYS H CA 1
ATOM 13866 C C B LYS H 2 145 ? -97.928 286.699 -19.329 0.50 31.54 165 LYS H C 1
ATOM 13867 O O B LYS H 2 145 ? -97.838 286.143 -20.422 0.50 31.69 165 LYS H O 1
ATOM 13873 N N B GLY H 2 146 ? -96.998 286.608 -18.389 0.50 31.61 166 GLY H N 1
ATOM 13874 C CA B GLY H 2 146 ? -95.868 285.711 -18.534 0.50 32.30 166 GLY H CA 1
ATOM 13875 C C B GLY H 2 146 ? -96.109 284.443 -17.742 0.50 32.54 166 GLY H C 1
ATOM 13876 O O B GLY H 2 146 ? -97.022 283.674 -18.037 0.50 32.56 166 GLY H O 1
ATOM 13877 N N B GLU H 2 147 ? -95.292 284.247 -16.716 0.50 33.22 167 GLU H N 1
ATOM 13878 C CA B GLU H 2 147 ? -95.357 283.070 -15.870 0.50 34.28 167 GLU H CA 1
ATOM 13879 C C B GLU H 2 147 ? -96.082 283.429 -14.578 0.50 34.62 167 GLU H C 1
ATOM 13880 O O B GLU H 2 147 ? -95.838 284.489 -13.992 0.50 34.73 167 GLU H O 1
ATOM 13886 N N B ALA H 2 148 ? -96.969 282.542 -14.138 0.50 33.54 168 ALA H N 1
ATOM 13887 C CA B ALA H 2 148 ? -97.716 282.750 -12.903 0.50 33.34 168 ALA H CA 1
ATOM 13888 C C B ALA H 2 148 ? -97.071 282.002 -11.737 0.50 32.12 168 ALA H C 1
ATOM 13889 O O B ALA H 2 148 ? -96.862 280.793 -11.808 0.50 32.04 168 ALA H O 1
ATOM 13891 N N B GLY H 2 149 ? -96.756 282.734 -10.673 0.50 30.80 169 GLY H N 1
ATOM 13892 C CA B GLY H 2 149 ? -96.377 282.129 -9.402 0.50 30.25 169 GLY H CA 1
ATOM 13893 C C B GLY H 2 149 ? -94.955 281.607 -9.349 0.50 29.87 169 GLY H C 1
ATOM 13894 O O B GLY H 2 149 ? -94.665 280.667 -8.608 0.50 30.16 169 GLY H O 1
ATOM 13895 N N B THR H 2 150 ? -94.064 282.220 -10.119 0.50 29.08 170 THR H N 1
ATOM 13896 C CA B THR H 2 150 ? -92.674 281.778 -10.169 0.50 29.10 170 THR H CA 1
ATOM 13897 C C B THR H 2 150 ? -91.718 282.849 -9.655 0.50 29.24 170 THR H C 1
ATOM 13898 O O B THR H 2 150 ? -90.652 282.539 -9.127 0.50 29.22 170 THR H O 1
ATOM 13902 N N B GLY H 2 151 ? -92.101 284.111 -9.820 0.50 29.31 171 GLY H N 1
ATOM 13903 C CA B GLY H 2 151 ? -91.244 285.226 -9.445 0.50 29.23 171 GLY H CA 1
ATOM 13904 C C B GLY H 2 151 ? -90.186 285.480 -10.501 0.50 29.38 171 GLY H C 1
ATOM 13905 O O B GLY H 2 151 ? -89.205 286.187 -10.260 0.50 28.92 171 GLY H O 1
ATOM 13906 N N B ASN H 2 152 ? -90.388 284.895 -11.679 0.50 28.91 172 ASN H N 1
ATOM 13907 C CA B ASN H 2 152 ? -89.455 285.049 -12.786 0.50 28.27 172 ASN H CA 1
ATOM 13908 C C B ASN H 2 152 ? -90.125 285.804 -13.924 0.50 28.26 172 ASN H C 1
ATOM 13909 O O B ASN H 2 152 ? -91.079 285.313 -14.511 0.50 28.14 172 ASN H O 1
ATOM 13914 N N B ILE H 2 153 ? -89.618 286.992 -14.240 0.50 28.16 173 ILE H N 1
ATOM 13915 C CA B ILE H 2 153 ? -90.284 287.875 -15.195 0.50 28.49 173 ILE H CA 1
ATOM 13916 C C B ILE H 2 153 ? -89.923 287.600 -16.651 0.50 27.75 173 ILE H C 1
ATOM 13917 O O B ILE H 2 153 ? -90.405 288.289 -17.549 0.50 27.15 173 ILE H O 1
ATOM 13922 N N B ILE H 2 154 ? -89.087 286.595 -16.888 0.50 27.66 174 ILE H N 1
ATOM 13923 C CA B ILE H 2 154 ? -88.589 286.335 -18.237 0.50 27.82 174 ILE H CA 1
ATOM 13924 C C B ILE H 2 154 ? -89.716 286.176 -19.260 0.50 27.90 174 ILE H C 1
ATOM 13925 O O B ILE H 2 154 ? -89.601 286.641 -20.393 0.50 27.81 174 ILE H O 1
ATOM 13930 N N B GLU H 2 155 ? -90.805 285.526 -18.869 0.50 28.38 175 GLU H N 1
ATOM 13931 C CA B GLU H 2 155 ? -91.895 285.281 -19.811 0.50 29.26 175 GLU H CA 1
ATOM 13932 C C B GLU H 2 155 ? -92.696 286.547 -20.085 0.50 28.24 175 GLU H C 1
ATOM 13933 O O B GLU H 2 155 ? -93.135 286.778 -21.212 0.50 27.99 175 GLU H O 1
ATOM 13939 N N B ALA H 2 156 ? -92.874 287.371 -19.057 0.50 27.19 176 ALA H N 1
ATOM 13940 C CA B ALA H 2 156 ? -93.559 288.647 -19.218 0.50 26.45 176 ALA H CA 1
ATOM 13941 C C B ALA H 2 156 ? -92.792 289.531 -20.194 0.50 26.05 176 ALA H C 1
ATOM 13942 O O B ALA H 2 156 ? -93.384 290.174 -21.063 0.50 25.94 176 ALA H O 1
ATOM 13944 N N B VAL H 2 157 ? -91.472 289.563 -20.052 0.50 25.42 177 VAL H N 1
ATOM 13945 C CA B VAL H 2 157 ? -90.635 290.327 -20.966 0.50 25.35 177 VAL H CA 1
ATOM 13946 C C B VAL H 2 157 ? -90.842 289.831 -22.398 0.50 25.24 177 VAL H C 1
ATOM 13947 O O B VAL H 2 157 ? -91.007 290.626 -23.326 0.50 24.76 177 VAL H O 1
ATOM 13951 N N B ARG H 2 158 ? -90.847 288.513 -22.570 0.50 25.94 178 ARG H N 1
ATOM 13952 C CA B ARG H 2 158 ? -91.051 287.916 -23.887 0.50 26.48 178 ARG H CA 1
ATOM 13953 C C B ARG H 2 158 ? -92.351 288.404 -24.507 0.50 25.84 178 ARG H C 1
ATOM 13954 O O B ARG H 2 158 ? -92.382 288.819 -25.665 0.50 25.23 178 ARG H O 1
ATOM 13962 N N B HIS H 2 159 ? -93.426 288.362 -23.731 0.50 25.61 179 HIS H N 1
ATOM 13963 C CA B HIS H 2 159 ? -94.738 288.705 -24.259 0.50 25.65 179 HIS H CA 1
ATOM 13964 C C B HIS H 2 159 ? -94.887 290.203 -24.503 0.50 25.18 179 HIS H C 1
ATOM 13965 O O B HIS H 2 159 ? -95.411 290.611 -25.532 0.50 24.35 179 HIS H O 1
ATOM 13972 N N B VAL H 2 160 ? -94.421 291.020 -23.566 0.50 25.03 180 VAL H N 1
ATOM 13973 C CA B VAL H 2 160 ? -94.472 292.458 -23.755 0.50 25.17 180 VAL H CA 1
ATOM 13974 C C B VAL H 2 160 ? -93.725 292.821 -25.033 0.50 25.06 180 VAL H C 1
ATOM 13975 O O B VAL H 2 160 ? -94.255 293.529 -25.887 0.50 24.90 180 VAL H O 1
ATOM 13979 N N B ARG H 2 161 ? -92.503 292.315 -25.181 0.50 24.95 181 ARG H N 1
ATOM 13980 C CA B ARG H 2 161 ? -91.728 292.570 -26.392 0.50 24.98 181 ARG H CA 1
ATOM 13981 C C B ARG H 2 161 ? -92.433 292.031 -27.636 0.50 24.86 181 ARG H C 1
ATOM 13982 O O B ARG H 2 161 ? -92.378 292.639 -28.704 0.50 24.23 181 ARG H O 1
ATOM 13990 N N B SER H 2 162 ? -93.095 290.887 -27.495 0.50 24.79 182 SER H N 1
ATOM 13991 C CA B SER H 2 162 ? -93.827 290.291 -28.607 0.50 24.94 182 SER H CA 1
ATOM 13992 C C B SER H 2 162 ? -94.956 291.209 -29.071 0.50 24.50 182 SER H C 1
ATOM 13993 O O B SER H 2 162 ? -95.043 291.564 -30.249 0.50 24.05 182 SER H O 1
ATOM 13996 N N B VAL H 2 163 ? -95.821 291.598 -28.142 0.50 23.90 183 VAL H N 1
ATOM 13997 C CA B VAL H 2 163 ? -96.938 292.466 -28.478 0.50 23.95 183 VAL H CA 1
ATOM 13998 C C B VAL H 2 163 ? -96.443 293.797 -29.038 0.50 24.50 183 VAL H C 1
ATOM 13999 O O B VAL H 2 163 ? -96.834 294.204 -30.136 0.50 24.48 183 VAL H O 1
ATOM 14003 N N B ASN H 2 164 ? -95.572 294.467 -28.287 0.50 24.90 184 ASN H N 1
ATOM 14004 C CA B ASN H 2 164 ? -95.059 295.773 -28.693 0.50 25.19 184 ASN H CA 1
ATOM 14005 C C B ASN H 2 164 ? -94.236 295.690 -29.966 0.50 25.35 184 ASN H C 1
ATOM 14006 O O B ASN H 2 164 ? -94.222 296.625 -30.764 0.50 24.93 184 ASN H O 1
ATOM 14011 N N B GLY H 2 165 ? -93.541 294.574 -30.148 0.50 25.50 185 GLY H N 1
ATOM 14012 C CA B GLY H 2 165 ? -92.780 294.350 -31.366 0.50 25.78 185 GLY H CA 1
ATOM 14013 C C B GLY H 2 165 ? -93.683 294.347 -32.585 0.50 25.87 185 GLY H C 1
ATOM 14014 O O B GLY H 2 165 ? -93.424 295.053 -33.558 0.50 25.65 185 GLY H O 1
ATOM 14015 N N B ASP H 2 166 ? -94.745 293.548 -32.532 0.50 26.20 186 ASP H N 1
ATOM 14016 C CA B ASP H 2 166 ? -95.684 293.451 -33.647 0.50 26.74 186 ASP H CA 1
ATOM 14017 C C B ASP H 2 166 ? -96.424 294.767 -33.884 0.50 26.96 186 ASP H C 1
ATOM 14018 O O B ASP H 2 166 ? -96.695 295.133 -35.025 0.50 27.09 186 ASP H O 1
ATOM 14023 N N B ILE H 2 167 ? -96.759 295.474 -32.810 0.50 27.36 187 ILE H N 1
ATOM 14024 C CA B ILE H 2 167 ? -97.423 296.764 -32.947 0.50 28.17 187 ILE H CA 1
ATOM 14025 C C B ILE H 2 167 ? -96.561 297.720 -33.773 0.50 28.16 187 ILE H C 1
ATOM 14026 O O B ILE H 2 167 ? -97.070 298.429 -34.639 0.50 27.34 187 ILE H O 1
ATOM 14031 N N B ARG H 2 168 ? -95.255 297.722 -33.519 0.50 28.84 188 ARG H N 1
ATOM 14032 C CA B ARG H 2 168 ? -94.338 298.582 -34.270 0.50 29.40 188 ARG H CA 1
ATOM 14033 C C B ARG H 2 168 ? -94.197 298.124 -35.718 0.50 29.65 188 ARG H C 1
ATOM 14034 O O B ARG H 2 168 ? -94.067 298.945 -36.627 0.50 28.41 188 ARG H O 1
ATOM 14042 N N B VAL H 2 169 ? -94.215 296.812 -35.934 0.50 29.87 189 VAL H N 1
ATOM 14043 C CA B VAL H 2 169 ? -94.154 296.281 -37.288 0.50 30.35 189 VAL H CA 1
ATOM 14044 C C B VAL H 2 169 ? -95.398 296.726 -38.041 0.50 31.02 189 VAL H C 1
ATOM 14045 O O B VAL H 2 169 ? -95.341 297.084 -39.214 0.50 30.28 189 VAL H O 1
ATOM 14049 N N B LEU H 2 170 ? -96.525 296.707 -37.344 0.50 32.15 190 LEU H N 1
ATOM 14050 C CA B LEU H 2 170 ? -97.804 297.043 -37.941 0.50 33.62 190 LEU H CA 1
ATOM 14051 C C B LEU H 2 170 ? -97.848 298.522 -38.316 0.50 34.20 190 LEU H C 1
ATOM 14052 O O B LEU H 2 170 ? -98.369 298.891 -39.367 0.50 33.63 190 LEU H O 1
ATOM 14057 N N B ARG H 2 171 ? -97.278 299.361 -37.459 0.50 35.24 191 ARG H N 1
ATOM 14058 C CA B ARG H 2 171 ? -97.330 300.808 -37.648 0.50 36.60 191 ARG H CA 1
ATOM 14059 C C B ARG H 2 171 ? -96.829 301.246 -39.021 0.50 37.72 191 ARG H C 1
ATOM 14060 O O B ARG H 2 171 ? -97.416 302.121 -39.658 0.50 37.82 191 ARG H O 1
ATOM 14062 N N B ASN H 2 172 ? -95.745 300.630 -39.475 0.50 38.58 192 ASN H N 1
ATOM 14063 C CA B ASN H 2 172 ? -95.047 301.081 -40.672 0.50 39.49 192 ASN H CA 1
ATOM 14064 C C B ASN H 2 172 ? -95.276 300.151 -41.861 0.50 38.78 192 ASN H C 1
ATOM 14065 O O B ASN H 2 172 ? -94.657 300.311 -42.913 0.50 39.14 192 ASN H O 1
ATOM 14070 N N B MET H 2 173 ? -96.163 299.180 -41.695 0.50 37.68 193 MET H N 1
ATOM 14071 C CA B MET H 2 173 ? -96.391 298.180 -42.728 0.50 37.32 193 MET H CA 1
ATOM 14072 C C B MET H 2 173 ? -97.139 298.767 -43.921 0.50 36.66 193 MET H C 1
ATOM 14073 O O B MET H 2 173 ? -97.975 299.655 -43.768 0.50 36.14 193 MET H O 1
ATOM 14078 N N B ASP H 2 174 ? -96.827 298.265 -45.111 0.50 36.35 194 ASP H N 1
ATOM 14079 C CA B ASP H 2 174 ? -97.565 298.628 -46.312 0.50 36.72 194 ASP H CA 1
ATOM 14080 C C B ASP H 2 174 ? -99.019 298.186 -46.157 0.50 36.20 194 ASP H C 1
ATOM 14081 O O B ASP H 2 174 ? -99.295 297.056 -45.755 0.50 34.66 194 ASP H O 1
ATOM 14086 N N B ASP H 2 175 ? -99.946 299.084 -46.474 0.50 35.94 195 ASP H N 1
ATOM 14087 C CA B ASP H 2 175 ? -101.366 298.841 -46.239 0.50 36.30 195 ASP H CA 1
ATOM 14088 C C B ASP H 2 175 ? -101.879 297.623 -47.000 0.50 34.98 195 ASP H C 1
ATOM 14089 O O B ASP H 2 175 ? -102.793 296.939 -46.546 0.50 34.71 195 ASP H O 1
ATOM 14094 N N B ASP H 2 176 ? -101.286 297.352 -48.155 0.50 33.89 196 ASP H N 1
ATOM 14095 C CA B ASP H 2 176 ? -101.716 296.230 -48.978 0.50 33.33 196 ASP H CA 1
ATOM 14096 C C B ASP H 2 176 ? -101.269 294.889 -48.401 0.50 32.12 196 ASP H C 1
ATOM 14097 O O B ASP H 2 176 ? -101.646 293.840 -48.913 0.50 31.06 196 ASP H O 1
ATOM 14102 N N B GLU H 2 177 ? -100.465 294.925 -47.344 0.50 31.15 197 GLU H N 1
ATOM 14103 C CA B GLU H 2 177 ? -99.960 293.701 -46.730 0.50 30.92 197 GLU H CA 1
ATOM 14104 C C B GLU H 2 177 ? -100.622 293.428 -45.382 0.50 30.66 197 GLU H C 1
ATOM 14105 O O B GLU H 2 177 ? -100.389 292.386 -44.769 0.50 30.15 197 GLU H O 1
ATOM 14111 N N B VAL H 2 178 ? -101.449 294.360 -44.922 0.50 30.27 198 VAL H N 1
ATOM 14112 C CA B VAL H 2 178 ? -102.072 294.227 -43.610 0.50 30.54 198 VAL H CA 1
ATOM 14113 C C B VAL H 2 178 ? -103.109 293.103 -43.579 0.50 29.84 198 VAL H C 1
ATOM 14114 O O B VAL H 2 178 ? -103.312 292.470 -42.544 0.50 29.16 198 VAL H O 1
ATOM 14118 N N B PHE H 2 179 ? -103.756 292.849 -44.711 0.50 29.61 199 PHE H N 1
ATOM 14119 C CA B PHE H 2 179 ? -104.754 291.787 -44.780 0.50 30.01 199 PHE H CA 1
ATOM 14120 C C B PHE H 2 179 ? -104.110 290.446 -44.451 0.50 29.91 199 PHE H C 1
ATOM 14121 O O B PHE H 2 179 ? -104.592 289.704 -43.596 0.50 29.54 199 PHE H O 1
ATOM 14129 N N B THR H 2 180 ? -103.009 290.145 -45.128 0.50 29.50 200 THR H N 1
ATOM 14130 C CA B THR H 2 180 ? -102.285 288.908 -44.893 0.50 29.40 200 THR H CA 1
ATOM 14131 C C B THR H 2 180 ? -101.756 288.850 -43.464 0.50 29.50 200 THR H C 1
ATOM 14132 O O B THR H 2 180 ? -101.777 287.798 -42.827 0.50 28.49 200 THR H O 1
ATOM 14136 N N B PHE H 2 181 ? -101.286 289.985 -42.963 0.50 30.27 201 PHE H N 1
ATOM 14137 C CA B PHE H 2 181 ? -100.810 290.065 -41.587 0.50 31.16 201 PHE H CA 1
ATOM 14138 C C B PHE H 2 181 ? -101.926 289.701 -40.609 0.50 30.97 201 PHE H C 1
ATOM 14139 O O B PHE H 2 181 ? -101.709 288.940 -39.663 0.50 30.73 201 PHE H O 1
ATOM 14147 N N B ALA H 2 182 ? -103.119 290.242 -40.842 0.50 30.87 202 ALA H N 1
ATOM 14148 C CA B ALA H 2 182 ? -104.272 289.944 -39.996 0.50 31.10 202 ALA H CA 1
ATOM 14149 C C B ALA H 2 182 ? -104.547 288.443 -39.973 0.50 31.61 202 ALA H C 1
ATOM 14150 O O B ALA H 2 182 ? -104.834 287.865 -38.924 0.50 30.58 202 ALA H O 1
ATOM 14152 N N B LYS H 2 183 ? -104.459 287.816 -41.141 0.50 32.42 203 LYS H N 1
ATOM 14153 C CA B LYS H 2 183 ? -104.657 286.376 -41.250 0.50 33.30 203 LYS H CA 1
ATOM 14154 C C B LYS H 2 183 ? -103.620 285.615 -40.423 0.50 33.24 203 LYS H C 1
ATOM 14155 O O B LYS H 2 183 ? -103.966 284.709 -39.668 0.50 32.77 203 LYS H O 1
ATOM 14161 N N B LYS H 2 184 ? -102.352 285.990 -40.569 0.50 32.88 204 LYS H N 1
ATOM 14162 C CA B LYS H 2 184 ? -101.263 285.319 -39.860 0.50 33.33 204 LYS H CA 1
ATOM 14163 C C B LYS H 2 184 ? -101.444 285.420 -38.352 0.50 33.47 204 LYS H C 1
ATOM 14164 O O B LYS H 2 184 ? -101.127 284.487 -37.618 0.50 33.71 204 LYS H O 1
ATOM 14166 N N B LEU H 2 185 ? -101.945 286.560 -37.891 0.50 33.50 205 LEU H N 1
ATOM 14167 C CA B LEU H 2 185 ? -102.245 286.732 -36.479 0.50 33.49 205 LEU H CA 1
ATOM 14168 C C B LEU H 2 185 ? -103.555 286.032 -36.143 0.50 33.20 205 LEU H C 1
ATOM 14169 O O B LEU H 2 185 ? -103.848 285.774 -34.980 0.50 33.76 205 LEU H O 1
ATOM 14174 N N B ALA H 2 186 ? -104.338 285.730 -37.174 0.50 33.31 206 ALA H N 1
ATOM 14175 C CA B ALA H 2 186 ? -105.702 285.249 -36.989 0.50 33.10 206 ALA H CA 1
ATOM 14176 C C B ALA H 2 186 ? -106.470 286.227 -36.107 0.50 33.16 206 ALA H C 1
ATOM 14177 O O B ALA H 2 186 ? -107.112 285.829 -35.136 0.50 32.93 206 ALA H O 1
ATOM 14179 N N B ALA H 2 187 ? -106.389 287.510 -36.447 0.50 33.19 207 ALA H N 1
ATOM 14180 C CA B ALA H 2 187 ? -107.054 288.558 -35.682 0.50 33.35 207 ALA H CA 1
ATOM 14181 C C B ALA H 2 187 ? -107.985 289.369 -36.577 0.50 32.92 207 ALA H C 1
ATOM 14182 O O B ALA H 2 187 ? -107.788 289.428 -37.790 0.50 33.07 207 ALA H O 1
ATOM 14184 N N B PRO H 2 188 ? -109.003 290.002 -35.978 0.50 32.57 208 PRO H N 1
ATOM 14185 C CA B PRO H 2 188 ? -109.968 290.808 -36.723 0.50 32.75 208 PRO H CA 1
ATOM 14186 C C B PRO H 2 188 ? -109.314 291.990 -37.431 0.50 32.72 208 PRO H C 1
ATOM 14187 O O B PRO H 2 188 ? -108.618 292.784 -36.801 0.50 32.39 208 PRO H O 1
ATOM 14191 N N B TYR H 2 189 ? -109.555 292.104 -38.731 0.50 33.53 209 TYR H N 1
ATOM 14192 C CA B TYR H 2 189 ? -108.920 293.131 -39.547 0.50 33.75 209 TYR H CA 1
ATOM 14193 C C B TYR H 2 189 ? -109.211 294.544 -39.034 0.50 34.27 209 TYR H C 1
ATOM 14194 O O B TYR H 2 189 ? -108.312 295.385 -38.984 0.50 33.18 209 TYR H O 1
ATOM 14203 N N B ASP H 2 190 ? -110.459 294.807 -38.653 0.50 34.75 210 ASP H N 1
ATOM 14204 C CA B ASP H 2 190 ? -110.829 296.122 -38.125 0.50 35.05 210 ASP H CA 1
ATOM 14205 C C B ASP H 2 190 ? -109.880 296.553 -37.011 0.50 34.08 210 ASP H C 1
ATOM 14206 O O B ASP H 2 190 ? -109.330 297.653 -37.043 0.50 33.70 210 ASP H O 1
ATOM 14211 N N B LEU H 2 191 ? -109.697 295.686 -36.021 0.50 33.15 211 LEU H N 1
ATOM 14212 C CA B LEU H 2 191 ? -108.870 296.015 -34.866 0.50 33.30 211 LEU H CA 1
ATOM 14213 C C B LEU H 2 191 ? -107.397 296.139 -35.238 0.50 32.40 211 LEU H C 1
ATOM 14214 O O B LEU H 2 191 ? -106.665 296.926 -34.638 0.50 32.08 211 LEU H O 1
ATOM 14219 N N B VAL H 2 192 ? -106.965 295.363 -36.226 0.50 32.43 212 VAL H N 1
ATOM 14220 C CA B VAL H 2 192 ? -105.587 295.432 -36.693 0.50 32.34 212 VAL H CA 1
ATOM 14221 C C B VAL H 2 192 ? -105.314 296.822 -37.260 0.50 33.14 212 VAL H C 1
ATOM 14222 O O B VAL H 2 192 ? -104.326 297.459 -36.901 0.50 32.32 212 VAL H O 1
ATOM 14226 N N B MET H 2 193 ? -106.201 297.293 -38.134 0.50 34.44 213 MET H N 1
ATOM 14227 C CA B MET H 2 193 ? -106.073 298.634 -38.706 0.50 35.19 213 MET H CA 1
ATOM 14228 C C B MET H 2 193 ? -106.196 299.699 -37.621 0.50 35.74 213 MET H C 1
ATOM 14229 O O B MET H 2 193 ? -105.471 300.691 -37.627 0.50 35.42 213 MET H O 1
ATOM 14234 N N B GLN H 2 194 ? -107.114 299.487 -36.685 0.50 36.94 214 GLN H N 1
ATOM 14235 C CA B GLN H 2 194 ? -107.298 300.425 -35.587 0.50 37.99 214 GLN H CA 1
ATOM 14236 C C B GLN H 2 194 ? -106.044 300.482 -34.717 0.50 37.97 214 GLN H C 1
ATOM 14237 O O B GLN H 2 194 ? -105.724 301.524 -34.135 0.50 38.80 214 GLN H O 1
ATOM 14243 N N B THR H 2 195 ? -105.339 299.358 -34.631 0.50 36.69 215 THR H N 1
ATOM 14244 C CA B THR H 2 195 ? -104.095 299.287 -33.875 0.50 35.97 215 THR H CA 1
ATOM 14245 C C B THR H 2 195 ? -102.984 299.970 -34.665 0.50 35.52 215 THR H C 1
ATOM 14246 O O B THR H 2 195 ? -102.130 300.654 -34.102 0.50 34.75 215 THR H O 1
ATOM 14250 N N B LYS H 2 196 ? -103.009 299.781 -35.979 0.50 35.16 216 LYS H N 1
ATOM 14251 C CA B LYS H 2 196 ? -102.065 300.444 -36.863 0.50 35.77 216 LYS H CA 1
ATOM 14252 C C B LYS H 2 196 ? -102.165 301.960 -36.703 0.50 35.62 216 LYS H C 1
ATOM 14253 O O B LYS H 2 196 ? -101.155 302.643 -36.535 0.50 35.08 216 LYS H O 1
ATOM 14259 N N B GLN H 2 197 ? -103.390 302.477 -36.748 0.50 35.34 217 GLN H N 1
ATOM 14260 C CA B GLN H 2 197 ? -103.624 303.916 -36.634 0.50 35.20 217 GLN H CA 1
ATOM 14261 C C B GLN H 2 197 ? -103.102 304.472 -35.311 0.50 34.77 217 GLN H C 1
ATOM 14262 O O B GLN H 2 197 ? -102.199 305.307 -35.292 0.50 34.56 217 GLN H O 1
ATOM 14264 N N B LEU H 2 198 ? -103.675 304.009 -34.206 0.50 34.25 218 LEU H N 1
ATOM 14265 C CA B LEU H 2 198 ? -103.282 304.485 -32.883 0.50 33.90 218 LEU H CA 1
ATOM 14266 C C B LEU H 2 198 ? -101.792 304.280 -32.623 0.50 33.54 218 LEU H C 1
ATOM 14267 O O B LEU H 2 198 ? -101.204 304.962 -31.785 0.50 33.83 218 LEU H O 1
ATOM 14272 N N B GLY H 2 199 ? -101.184 303.336 -33.333 0.50 32.40 219 GLY H N 1
ATOM 14273 C CA B GLY H 2 199 ? -99.772 303.033 -33.132 0.50 31.91 219 GLY H CA 1
ATOM 14274 C C B GLY H 2 199 ? -99.543 302.339 -31.805 0.50 31.48 219 GLY H C 1
ATOM 14275 O O B GLY H 2 199 ? -98.406 302.157 -31.373 0.50 31.99 219 GLY H O 1
ATOM 14276 N N B ARG H 2 200 ? -100.638 301.954 -31.157 0.50 31.19 220 ARG H N 1
ATOM 14277 C CA B ARG H 2 200 ? -100.584 301.233 -29.891 0.50 30.35 220 ARG H CA 1
ATOM 14278 C C B ARG H 2 200 ? -101.832 300.370 -29.737 0.50 29.73 220 ARG H C 1
ATOM 14279 O O B ARG H 2 200 ? -102.736 300.414 -30.571 0.50 28.65 220 ARG H O 1
ATOM 14287 N N B LEU H 2 201 ? -101.879 299.587 -28.667 0.50 29.52 221 LEU H N 1
ATOM 14288 C CA B LEU H 2 201 ? -103.058 298.790 -28.366 0.50 29.02 221 LEU H CA 1
ATOM 14289 C C B LEU H 2 201 ? -104.245 299.722 -28.127 0.50 28.86 221 LEU H C 1
ATOM 14290 O O B LEU H 2 201 ? -104.105 300.758 -27.479 0.50 27.91 221 LEU H O 1
ATOM 14295 N N B PRO H 2 202 ? -105.418 299.363 -28.667 0.50 29.10 222 PRO H N 1
ATOM 14296 C CA B PRO H 2 202 ? -106.633 300.170 -28.526 0.50 29.04 222 PRO H CA 1
ATOM 14297 C C B PRO H 2 202 ? -107.189 300.214 -27.102 0.50 28.46 222 PRO H C 1
ATOM 14298 O O B PRO H 2 202 ? -108.185 300.891 -26.857 0.50 28.36 222 PRO H O 1
ATOM 14302 N N B VAL H 2 203 ? -106.562 299.494 -26.177 0.50 28.07 223 VAL H N 1
ATOM 14303 C CA B VAL H 2 203 ? -107.012 299.482 -24.790 0.50 27.82 223 VAL H CA 1
ATOM 14304 C C B VAL H 2 203 ? -105.817 299.533 -23.846 0.50 27.90 223 VAL H C 1
ATOM 14305 O O B VAL H 2 203 ? -104.670 299.397 -24.276 0.50 27.61 223 VAL H O 1
ATOM 14309 N N B VAL H 2 204 ? -106.091 299.726 -22.560 0.50 27.62 224 VAL H N 1
ATOM 14310 C CA B VAL H 2 204 ? -105.047 299.742 -21.543 0.50 28.30 224 VAL H CA 1
ATOM 14311 C C B VAL H 2 204 ? -104.303 298.405 -21.499 0.50 27.95 224 VAL H C 1
ATOM 14312 O O B VAL H 2 204 ? -104.911 297.340 -21.613 0.50 27.03 224 VAL H O 1
ATOM 14316 N N B GLN H 2 205 ? -102.988 298.467 -21.327 0.50 27.50 225 GLN H N 1
ATOM 14317 C CA B GLN H 2 205 ? -102.164 297.260 -21.299 0.50 27.43 225 GLN H CA 1
ATOM 14318 C C B GLN H 2 205 ? -101.260 297.213 -20.068 0.50 27.18 225 GLN H C 1
ATOM 14319 O O B GLN H 2 205 ? -100.393 298.071 -19.887 0.50 27.64 225 GLN H O 1
ATOM 14321 N N B PHE H 2 206 ? -101.470 296.207 -19.226 0.50 26.47 226 PHE H N 1
ATOM 14322 C CA B PHE H 2 206 ? -100.629 295.991 -18.057 0.50 26.89 226 PHE H CA 1
ATOM 14323 C C B PHE H 2 206 ? -99.778 294.744 -18.254 0.50 26.91 226 PHE H C 1
ATOM 14324 O O B PHE H 2 206 ? -100.042 293.937 -19.145 0.50 27.07 226 PHE H O 1
ATOM 14332 N N B ALA H 2 207 ? -98.758 294.594 -17.416 0.50 26.87 227 ALA H N 1
ATOM 14333 C CA B ALA H 2 207 ? -97.931 293.400 -17.425 0.50 26.81 227 ALA H CA 1
ATOM 14334 C C B ALA H 2 207 ? -98.222 292.588 -16.171 0.50 27.20 227 ALA H C 1
ATOM 14335 O O B ALA H 2 207 ? -98.537 293.149 -15.118 0.50 26.60 227 ALA H O 1
ATOM 14337 N N B ALA H 2 208 ? -98.120 291.269 -16.284 0.50 26.90 228 ALA H N 1
ATOM 14338 C CA B ALA H 2 208 ? -98.390 290.391 -15.155 0.50 27.66 228 ALA H CA 1
ATOM 14339 C C B ALA H 2 208 ? -97.565 289.116 -15.247 0.50 28.11 228 ALA H C 1
ATOM 14340 O O B ALA H 2 208 ? -97.365 288.572 -16.328 0.50 28.01 228 ALA H O 1
ATOM 14342 N N B GLY H 2 209 ? -97.087 288.645 -14.103 0.50 28.71 229 GLY H N 1
ATOM 14343 C CA B GLY H 2 209 ? -96.366 287.387 -14.047 0.50 29.69 229 GLY H CA 1
ATOM 14344 C C B GLY H 2 209 ? -94.899 287.571 -13.730 0.50 29.84 229 GLY H C 1
ATOM 14345 O O B GLY H 2 209 ? -94.124 288.025 -14.569 0.50 30.31 229 GLY H O 1
ATOM 14346 N N B GLY H 2 210 ? -94.520 287.223 -12.506 0.50 30.18 230 GLY H N 1
ATOM 14347 C CA B GLY H 2 210 ? -93.116 287.190 -12.121 0.50 30.32 230 GLY H CA 1
ATOM 14348 C C B GLY H 2 210 ? -92.633 288.444 -11.421 0.50 30.19 230 GLY H C 1
ATOM 14349 O O B GLY H 2 210 ? -91.597 288.426 -10.759 0.50 30.10 230 GLY H O 1
ATOM 14350 N N B VAL H 2 211 ? -93.376 289.536 -11.566 0.50 30.14 231 VAL H N 1
ATOM 14351 C CA B VAL H 2 211 ? -92.968 290.806 -10.979 0.50 30.04 231 VAL H CA 1
ATOM 14352 C C B VAL H 2 211 ? -92.763 290.639 -9.476 0.50 30.00 231 VAL H C 1
ATOM 14353 O O B VAL H 2 211 ? -93.723 290.506 -8.720 0.50 30.05 231 VAL H O 1
ATOM 14357 N N B ALA H 2 212 ? -91.507 290.640 -9.048 0.50 29.44 232 ALA H N 1
ATOM 14358 C CA B ALA H 2 212 ? -91.187 290.347 -7.659 0.50 29.57 232 ALA H CA 1
ATOM 14359 C C B ALA H 2 212 ? -90.405 291.471 -6.991 0.50 29.64 232 ALA H C 1
ATOM 14360 O O B ALA H 2 212 ? -90.310 291.519 -5.766 0.50 29.39 232 ALA H O 1
ATOM 14362 N N B THR H 2 213 ? -89.846 292.371 -7.791 0.50 29.62 233 THR H N 1
ATOM 14363 C CA B THR H 2 213 ? -89.062 293.471 -7.248 0.50 29.45 233 THR H CA 1
ATOM 14364 C C B THR H 2 213 ? -89.410 294.792 -7.918 0.50 29.45 233 THR H C 1
ATOM 14365 O O B THR H 2 213 ? -89.970 294.818 -9.014 0.50 29.56 233 THR H O 1
ATOM 14369 N N B PRO H 2 214 ? -89.070 295.902 -7.251 0.50 29.09 234 PRO H N 1
ATOM 14370 C CA B PRO H 2 214 ? -89.240 297.231 -7.814 0.50 28.47 234 PRO H CA 1
ATOM 14371 C C B PRO H 2 214 ? -88.640 297.333 -9.210 0.50 27.62 234 PRO H C 1
ATOM 14372 O O B PRO H 2 214 ? -89.267 297.883 -10.111 0.50 27.51 234 PRO H O 1
ATOM 14376 N N B ALA H 2 215 ? -87.435 296.801 -9.388 0.50 26.94 235 ALA H N 1
ATOM 14377 C CA B ALA H 2 215 ? -86.781 296.830 -10.694 0.50 26.80 235 ALA H CA 1
ATOM 14378 C C B ALA H 2 215 ? -87.632 296.142 -11.766 0.50 26.45 235 ALA H C 1
ATOM 14379 O O B ALA H 2 215 ? -87.748 296.642 -12.883 0.50 26.46 235 ALA H O 1
ATOM 14381 N N B ASP H 2 216 ? -88.224 295.000 -11.426 0.50 26.86 236 ASP H N 1
ATOM 14382 C CA B ASP H 2 216 ? -89.102 294.285 -12.357 0.50 27.19 236 ASP H CA 1
ATOM 14383 C C B ASP H 2 216 ? -90.222 295.195 -12.847 0.50 27.38 236 ASP H C 1
ATOM 14384 O O B ASP H 2 216 ? -90.500 295.278 -14.046 0.50 26.77 236 ASP H O 1
ATOM 14389 N N B ALA H 2 217 ? -90.870 295.873 -11.904 0.50 27.66 237 ALA H N 1
ATOM 14390 C CA B ALA H 2 217 ? -92.018 296.712 -12.217 0.50 27.73 237 ALA H CA 1
ATOM 14391 C C B ALA H 2 217 ? -91.628 297.875 -13.118 0.50 27.85 237 ALA H C 1
ATOM 14392 O O B ALA H 2 217 ? -92.317 298.170 -14.093 0.50 28.00 237 ALA H O 1
ATOM 14394 N N B ALA H 2 218 ? -90.520 298.534 -12.793 0.50 27.95 238 ALA H N 1
ATOM 14395 C CA B ALA H 2 218 ? -90.038 299.655 -13.589 0.50 27.90 238 ALA H CA 1
ATOM 14396 C C B ALA H 2 218 ? -89.653 299.198 -14.994 0.50 27.86 238 ALA H C 1
ATOM 14397 O O B ALA H 2 218 ? -89.833 299.927 -15.971 0.50 27.39 238 ALA H O 1
ATOM 14399 N N B LEU H 2 219 ? -89.119 297.987 -15.092 0.50 28.20 239 LEU H N 1
ATOM 14400 C CA B LEU H 2 219 ? -88.747 297.429 -16.389 0.50 28.70 239 LEU H CA 1
ATOM 14401 C C B LEU H 2 219 ? -89.976 297.307 -17.283 0.50 28.23 239 LEU H C 1
ATOM 14402 O O B LEU H 2 219 ? -89.927 297.628 -18.471 0.50 27.58 239 LEU H O 1
ATOM 14407 N N B MET H 2 220 ? -91.082 296.846 -16.706 0.50 27.87 240 MET H N 1
ATOM 14408 C CA B MET H 2 220 ? -92.319 296.700 -17.457 0.50 28.31 240 MET H CA 1
ATOM 14409 C C B MET H 2 220 ? -92.782 298.056 -17.978 0.50 28.60 240 MET H C 1
ATOM 14410 O O B MET H 2 220 ? -93.148 298.193 -19.146 0.50 28.42 240 MET H O 1
ATOM 14415 N N B MET H 2 221 ? -92.751 299.065 -17.115 0.50 29.53 241 MET H N 1
ATOM 14416 C CA B MET H 2 221 ? -93.148 300.406 -17.524 0.50 30.26 241 MET H CA 1
ATOM 14417 C C B MET H 2 221 ? -92.207 300.938 -18.604 0.50 30.53 241 MET H C 1
ATOM 14418 O O B MET H 2 221 ? -92.653 301.551 -19.572 0.50 30.37 241 MET H O 1
ATOM 14423 N N B GLN H 2 222 ? -90.909 300.695 -18.450 0.50 30.97 242 GLN H N 1
ATOM 14424 C CA B GLN H 2 222 ? -89.941 301.187 -19.429 0.50 31.60 242 GLN H CA 1
ATOM 14425 C C B GLN H 2 222 ? -90.111 300.489 -20.772 0.50 32.14 242 GLN H C 1
ATOM 14426 O O B GLN H 2 222 ? -89.772 301.049 -21.812 0.50 32.42 242 GLN H O 1
ATOM 14432 N N B LEU H 2 223 ? -90.645 299.272 -20.753 0.50 32.58 243 LEU H N 1
ATOM 14433 C CA B LEU H 2 223 ? -90.916 298.550 -21.993 0.50 33.31 243 LEU H CA 1
ATOM 14434 C C B LEU H 2 223 ? -92.148 299.106 -22.709 0.50 33.87 243 LEU H C 1
ATOM 14435 O O B LEU H 2 223 ? -92.218 299.085 -23.936 0.50 34.22 243 LEU H O 1
ATOM 14440 N N B GLY H 2 224 ? -93.119 299.602 -21.945 0.50 33.86 244 GLY H N 1
ATOM 14441 C CA B GLY H 2 224 ? -94.289 300.242 -22.539 0.50 33.78 244 GLY H CA 1
ATOM 14442 C C B GLY H 2 224 ? -95.597 299.981 -21.814 0.50 33.43 244 GLY H C 1
ATOM 14443 O O B GLY H 2 224 ? -96.633 300.538 -22.178 0.50 33.03 244 GLY H O 1
ATOM 14444 N N B CYS H 2 225 ? -95.556 299.142 -20.784 0.50 32.95 245 CYS H N 1
ATOM 14445 C CA B CYS H 2 225 ? -96.766 298.782 -20.050 0.50 33.28 245 CYS H CA 1
ATOM 14446 C C B CYS H 2 225 ? -97.378 299.978 -19.318 0.50 33.56 245 CYS H C 1
ATOM 14447 O O B CYS H 2 225 ? -96.659 300.822 -18.778 0.50 32.40 245 CYS H O 1
ATOM 14450 N N B ASP H 2 226 ? -98.709 300.033 -19.298 0.50 33.36 246 ASP H N 1
ATOM 14451 C CA B ASP H 2 226 ? -99.441 301.112 -18.634 0.50 33.64 246 ASP H CA 1
ATOM 14452 C C B ASP H 2 226 ? -99.508 300.895 -17.127 0.50 33.26 246 ASP H C 1
ATOM 14453 O O B ASP H 2 226 ? -99.989 301.755 -16.389 0.50 34.07 246 ASP H O 1
ATOM 14458 N N B GLY H 2 227 ? -99.036 299.739 -16.676 0.50 32.49 247 GLY H N 1
ATOM 14459 C CA B GLY H 2 227 ? -99.103 299.375 -15.267 0.50 32.00 247 GLY H CA 1
ATOM 14460 C C B GLY H 2 227 ? -98.785 297.904 -15.075 0.50 32.08 247 GLY H C 1
ATOM 14461 O O B GLY H 2 227 ? -98.476 297.200 -16.037 0.50 31.46 247 GLY H O 1
ATOM 14462 N N B VAL H 2 228 ? -98.860 297.432 -13.836 0.50 32.20 248 VAL H N 1
ATOM 14463 C CA B VAL H 2 228 ? -98.523 296.046 -13.543 0.50 33.05 248 VAL H CA 1
ATOM 14464 C C B VAL H 2 228 ? -99.477 295.404 -12.540 0.50 33.21 248 VAL H C 1
ATOM 14465 O O B VAL H 2 228 ? -100.097 296.091 -11.724 0.50 33.38 248 VAL H O 1
ATOM 14469 N N B PHE H 2 229 ? -99.592 294.081 -12.626 0.50 32.99 249 PHE H N 1
ATOM 14470 C CA B PHE H 2 229 ? -100.233 293.284 -11.589 0.50 33.03 249 PHE H CA 1
ATOM 14471 C C B PHE H 2 229 ? -99.155 292.698 -10.692 0.50 33.55 249 PHE H C 1
ATOM 14472 O O B PHE H 2 229 ? -98.037 292.446 -11.144 0.50 33.65 249 PHE H O 1
ATOM 14480 N N B VAL H 2 230 ? -99.494 292.475 -9.427 0.50 33.44 250 VAL H N 1
ATOM 14481 C CA B VAL H 2 230 ? -98.616 291.763 -8.511 0.50 34.19 250 VAL H CA 1
ATOM 14482 C C B VAL H 2 230 ? -99.419 290.692 -7.783 0.50 35.58 250 VAL H C 1
ATOM 14483 O O B VAL H 2 230 ? -100.537 290.946 -7.334 0.50 35.36 250 VAL H O 1
ATOM 14487 N N B GLY H 2 231 ? -98.850 289.496 -7.673 0.50 37.36 251 GLY H N 1
ATOM 14488 C CA B GLY H 2 231 ? -99.533 288.377 -7.028 0.50 38.77 251 GLY H CA 1
ATOM 14489 C C B GLY H 2 231 ? -98.951 288.025 -5.674 0.50 39.76 251 GLY H C 1
ATOM 14490 O O B GLY H 2 231 ? -99.498 288.417 -4.629 0.50 41.70 251 GLY H O 1
ATOM 14491 N N B ILE H 2 234 ? -96.270 289.784 -3.283 0.50 80.83 254 ILE H N 1
ATOM 14492 C CA B ILE H 2 234 ? -96.266 290.806 -2.246 0.50 79.95 254 ILE H CA 1
ATOM 14493 C C B ILE H 2 234 ? -96.229 290.163 -0.865 0.50 80.05 254 ILE H C 1
ATOM 14494 O O B ILE H 2 234 ? -95.194 290.156 -0.200 0.50 80.03 254 ILE H O 1
ATOM 14496 N N B PHE H 2 235 ? -97.366 289.627 -0.439 0.50 80.67 255 PHE H N 1
ATOM 14497 C CA B PHE H 2 235 ? -97.468 288.984 0.864 0.50 80.93 255 PHE H CA 1
ATOM 14498 C C B PHE H 2 235 ? -96.650 287.700 0.866 0.50 81.86 255 PHE H C 1
ATOM 14499 O O B PHE H 2 235 ? -96.438 287.083 1.910 0.50 80.26 255 PHE H O 1
ATOM 14507 N N B LYS H 2 236 ? -96.189 287.310 -0.319 0.50 83.92 256 LYS H N 1
ATOM 14508 C CA B LYS H 2 236 ? -95.274 286.187 -0.461 0.50 84.61 256 LYS H CA 1
ATOM 14509 C C B LYS H 2 236 ? -93.847 286.664 -0.205 0.50 84.85 256 LYS H C 1
ATOM 14510 O O B LYS H 2 236 ? -92.886 285.913 -0.380 0.50 85.43 256 LYS H O 1
ATOM 14512 N N B SER H 2 237 ? -93.721 287.922 0.208 0.50 83.97 257 SER H N 1
ATOM 14513 C CA B SER H 2 237 ? -92.425 288.506 0.535 0.50 82.52 257 SER H CA 1
ATOM 14514 C C B SER H 2 237 ? -92.229 288.557 2.050 0.50 82.16 257 SER H C 1
ATOM 14515 O O B SER H 2 237 ? -93.065 288.065 2.810 0.50 81.64 257 SER H O 1
ATOM 14517 N N B GLY H 2 238 ? -91.123 289.156 2.480 0.50 81.83 258 GLY H N 1
ATOM 14518 C CA B GLY H 2 238 ? -90.805 289.261 3.901 0.50 81.03 258 GLY H CA 1
ATOM 14519 C C B GLY H 2 238 ? -91.608 290.345 4.593 0.50 79.71 258 GLY H C 1
ATOM 14520 O O B GLY H 2 238 ? -92.293 290.085 5.582 0.50 80.29 258 GLY H O 1
ATOM 14521 N N B ASP H 2 239 ? -91.516 291.566 4.077 0.50 78.13 259 ASP H N 1
ATOM 14522 C CA B ASP H 2 239 ? -92.289 292.687 4.605 0.50 76.31 259 ASP H CA 1
ATOM 14523 C C B ASP H 2 239 ? -93.177 293.263 3.506 0.50 72.67 259 ASP H C 1
ATOM 14524 O O B ASP H 2 239 ? -92.782 294.194 2.803 0.50 71.92 259 ASP H O 1
ATOM 14529 N N B PRO H 2 240 ? -94.387 292.703 3.361 0.50 68.64 260 PRO H N 1
ATOM 14530 C CA B PRO H 2 240 ? -95.343 293.031 2.302 0.50 65.98 260 PRO H CA 1
ATOM 14531 C C B PRO H 2 240 ? -95.671 294.521 2.200 0.50 62.72 260 PRO H C 1
ATOM 14532 O O B PRO H 2 240 ? -95.648 295.084 1.105 0.50 61.99 260 PRO H O 1
ATOM 14536 N N B ALA H 2 241 ? -95.984 295.148 3.328 0.50 59.22 261 ALA H N 1
ATOM 14537 C CA B ALA H 2 241 ? -96.319 296.566 3.335 0.50 56.51 261 ALA H CA 1
ATOM 14538 C C B ALA H 2 241 ? -95.200 297.378 2.690 0.50 54.67 261 ALA H C 1
ATOM 14539 O O B ALA H 2 241 ? -95.455 298.273 1.882 0.50 53.94 261 ALA H O 1
ATOM 14541 N N B ARG H 2 242 ? -93.960 297.058 3.048 0.50 51.82 262 ARG H N 1
ATOM 14542 C CA B ARG H 2 242 ? -92.804 297.768 2.510 0.50 50.52 262 ARG H CA 1
ATOM 14543 C C B ARG H 2 242 ? -92.620 297.469 1.024 0.50 48.37 262 ARG H C 1
ATOM 14544 O O B ARG H 2 242 ? -92.471 298.381 0.213 0.50 47.41 262 ARG H O 1
ATOM 14546 N N B ARG H 2 243 ? -92.634 296.187 0.672 0.50 46.76 263 ARG H N 1
ATOM 14547 C CA B ARG H 2 243 ? -92.441 295.772 -0.713 0.50 45.73 263 ARG H CA 1
ATOM 14548 C C B ARG H 2 243 ? -93.523 296.353 -1.617 0.50 44.12 263 ARG H C 1
ATOM 14549 O O B ARG H 2 243 ? -93.258 296.715 -2.760 0.50 44.32 263 ARG H O 1
ATOM 14551 N N B ALA H 2 244 ? -94.741 296.444 -1.097 0.50 42.90 264 ALA H N 1
ATOM 14552 C CA B ALA H 2 244 ? -95.865 296.959 -1.871 0.50 42.11 264 ALA H CA 1
ATOM 14553 C C B ALA H 2 244 ? -95.656 298.420 -2.261 0.50 40.41 264 ALA H C 1
ATOM 14554 O O B ALA H 2 244 ? -95.812 298.788 -3.425 0.50 39.66 264 ALA H O 1
ATOM 14556 N N B ARG H 2 245 ? -95.307 299.249 -1.281 0.50 39.02 265 ARG H N 1
ATOM 14557 C CA B ARG H 2 245 ? -95.088 300.671 -1.521 0.50 37.97 265 ARG H CA 1
ATOM 14558 C C B ARG H 2 245 ? -93.940 300.888 -2.504 0.50 36.11 265 ARG H C 1
ATOM 14559 O O B ARG H 2 245 ? -94.022 301.738 -3.392 0.50 35.10 265 ARG H O 1
ATOM 14561 N N B ALA H 2 246 ? -92.872 300.115 -2.341 0.50 35.38 266 ALA H N 1
ATOM 14562 C CA B ALA H 2 246 ? -91.715 300.205 -3.227 0.50 35.25 266 ALA H CA 1
ATOM 14563 C C B ALA H 2 246 ? -92.127 299.974 -4.678 0.50 34.47 266 ALA H C 1
ATOM 14564 O O B ALA H 2 246 ? -91.759 300.734 -5.571 0.50 34.04 266 ALA H O 1
ATOM 14566 N N B ILE H 2 247 ? -92.897 298.919 -4.908 0.50 34.87 267 ILE H N 1
ATOM 14567 C CA B ILE H 2 247 ? -93.362 298.606 -6.250 0.50 34.85 267 ILE H CA 1
ATOM 14568 C C B ILE H 2 247 ? -94.256 299.725 -6.784 0.50 34.54 267 ILE H C 1
ATOM 14569 O O B ILE H 2 247 ? -94.128 300.134 -7.938 0.50 34.57 267 ILE H O 1
ATOM 14574 N N B VAL H 2 248 ? -95.147 300.238 -5.942 0.50 34.38 268 VAL H N 1
ATOM 14575 C CA B VAL H 2 248 ? -96.003 301.350 -6.349 0.50 34.52 268 VAL H CA 1
ATOM 14576 C C B VAL H 2 248 ? -95.163 302.552 -6.772 0.50 34.44 268 VAL H C 1
ATOM 14577 O O B VAL H 2 248 ? -95.411 303.156 -7.814 0.50 33.87 268 VAL H O 1
ATOM 14581 N N B GLN H 2 249 ? -94.165 302.897 -5.966 0.50 35.52 269 GLN H N 1
ATOM 14582 C CA B GLN H 2 249 ? -93.286 304.015 -6.295 0.50 36.19 269 GLN H CA 1
ATOM 14583 C C B GLN H 2 249 ? -92.477 303.712 -7.550 0.50 35.83 269 GLN H C 1
ATOM 14584 O O B GLN H 2 249 ? -92.236 304.594 -8.375 0.50 35.74 269 GLN H O 1
ATOM 14590 N N B ALA H 2 250 ? -92.059 302.460 -7.692 0.50 35.63 270 ALA H N 1
ATOM 14591 C CA B ALA H 2 250 ? -91.314 302.047 -8.875 0.50 35.69 270 ALA H CA 1
ATOM 14592 C C B ALA H 2 250 ? -92.107 302.356 -10.140 0.50 35.39 270 ALA H C 1
ATOM 14593 O O B ALA H 2 250 ? -91.555 302.850 -11.127 0.50 35.19 270 ALA H O 1
ATOM 14595 N N B VAL H 2 251 ? -93.404 302.067 -10.110 0.50 35.29 271 VAL H N 1
ATOM 14596 C CA B VAL H 2 251 ? -94.253 302.279 -11.278 0.50 35.56 271 VAL H CA 1
ATOM 14597 C C B VAL H 2 251 ? -94.424 303.764 -11.587 0.50 35.93 271 VAL H C 1
ATOM 14598 O O B VAL H 2 251 ? -94.429 304.165 -12.748 0.50 35.28 271 VAL H O 1
ATOM 14602 N N B THR H 2 252 ? -94.559 304.579 -10.547 0.50 36.83 272 THR H N 1
ATOM 14603 C CA B THR H 2 252 ? -94.742 306.017 -10.733 0.50 38.04 272 THR H CA 1
ATOM 14604 C C B THR H 2 252 ? -93.449 306.697 -11.186 0.50 39.40 272 THR H C 1
ATOM 14605 O O B THR H 2 252 ? -93.482 307.620 -11.999 0.50 39.66 272 THR H O 1
ATOM 14609 N N B HIS H 2 253 ? -92.313 306.238 -10.669 0.50 40.63 273 HIS H N 1
ATOM 14610 C CA B HIS H 2 253 ? -91.029 306.846 -11.007 0.50 42.04 273 HIS H CA 1
ATOM 14611 C C B HIS H 2 253 ? -90.131 305.874 -11.763 0.50 41.58 273 HIS H C 1
ATOM 14612 O O B HIS H 2 253 ? -88.947 305.738 -11.453 0.50 40.86 273 HIS H O 1
ATOM 14619 N N B TYR H 2 254 ? -90.694 305.219 -12.772 0.50 41.77 274 TYR H N 1
ATOM 14620 C CA B TYR H 2 254 ? -90.007 304.126 -13.454 0.50 41.45 274 TYR H CA 1
ATOM 14621 C C B TYR H 2 254 ? -88.778 304.565 -14.250 0.50 41.97 274 TYR H C 1
ATOM 14622 O O B TYR H 2 254 ? -87.948 303.734 -14.613 0.50 42.78 274 TYR H O 1
ATOM 14631 N N B SER H 2 255 ? -88.654 305.860 -14.520 0.50 42.00 275 SER H N 1
ATOM 14632 C CA B SER H 2 255 ? -87.484 306.363 -15.238 0.50 42.66 275 SER H CA 1
ATOM 14633 C C B SER H 2 255 ? -86.580 307.187 -14.324 0.50 43.10 275 SER H C 1
ATOM 14634 O O B SER H 2 255 ? -85.918 308.122 -14.772 0.50 43.58 275 SER H O 1
ATOM 14637 N N B ASP H 2 256 ? -86.552 306.835 -13.043 0.50 43.66 276 ASP H N 1
ATOM 14638 C CA B ASP H 2 256 ? -85.757 307.569 -12.067 0.50 44.41 276 ASP H CA 1
ATOM 14639 C C B ASP H 2 256 ? -84.923 306.603 -11.231 0.50 44.33 276 ASP H C 1
ATOM 14640 O O B ASP H 2 256 ? -85.366 306.135 -10.183 0.50 43.59 276 ASP H O 1
ATOM 14645 N N B PRO H 2 257 ? -83.704 306.301 -11.698 0.50 45.10 277 PRO H N 1
ATOM 14646 C CA B PRO H 2 257 ? -82.839 305.330 -11.035 0.50 45.41 277 PRO H CA 1
ATOM 14647 C C B PRO H 2 257 ? -82.586 305.679 -9.571 0.50 46.04 277 PRO H C 1
ATOM 14648 O O B PRO H 2 257 ? -82.680 304.813 -8.702 0.50 45.61 277 PRO H O 1
ATOM 14652 N N B GLU H 2 258 ? -82.268 306.942 -9.305 0.50 47.47 278 GLU H N 1
ATOM 14653 C CA B GLU H 2 258 ? -82.005 307.388 -7.942 0.50 47.97 278 GLU H CA 1
ATOM 14654 C C B GLU H 2 258 ? -83.129 306.929 -7.020 0.50 47.82 278 GLU H C 1
ATOM 14655 O O B GLU H 2 258 ? -82.883 306.406 -5.935 0.50 48.31 278 GLU H O 1
ATOM 14657 N N B MET H 2 259 ? -84.365 307.120 -7.466 0.50 47.95 279 MET H N 1
ATOM 14658 C CA B MET H 2 259 ? -85.526 306.703 -6.690 0.50 48.95 279 MET H CA 1
ATOM 14659 C C B MET H 2 259 ? -85.613 305.180 -6.602 0.50 47.41 279 MET H C 1
ATOM 14660 O O B MET H 2 259 ? -85.889 304.628 -5.537 0.50 46.89 279 MET H O 1
ATOM 14665 N N B LEU H 2 260 ? -85.377 304.504 -7.723 0.50 45.33 280 LEU H N 1
ATOM 14666 C CA B LEU H 2 260 ? -85.455 303.047 -7.765 0.50 44.89 280 LEU H CA 1
ATOM 14667 C C B LEU H 2 260 ? -84.486 302.418 -6.772 0.50 44.77 280 LEU H C 1
ATOM 14668 O O B LEU H 2 260 ? -84.778 301.379 -6.179 0.50 43.69 280 LEU H O 1
ATOM 14673 N N B VAL H 2 261 ? -83.331 303.052 -6.596 0.50 45.11 281 VAL H N 1
ATOM 14674 C CA B VAL H 2 261 ? -82.353 302.591 -5.621 0.50 45.77 281 VAL H CA 1
ATOM 14675 C C B VAL H 2 261 ? -82.869 302.824 -4.206 0.50 45.97 281 VAL H C 1
ATOM 14676 O O B VAL H 2 261 ? -82.641 302.012 -3.310 0.50 46.07 281 VAL H O 1
ATOM 14680 N N B GLU H 2 262 ? -83.575 303.934 -4.018 0.50 46.57 282 GLU H N 1
ATOM 14681 C CA B GLU H 2 262 ? -84.038 304.343 -2.696 0.50 47.53 282 GLU H CA 1
ATOM 14682 C C B GLU H 2 262 ? -85.149 303.449 -2.147 0.50 48.23 282 GLU H C 1
ATOM 14683 O O B GLU H 2 262 ? -85.267 303.280 -0.935 0.50 48.68 282 GLU H O 1
ATOM 14685 N N B VAL H 2 263 ? -85.963 302.882 -3.034 0.50 49.38 283 VAL H N 1
ATOM 14686 C CA B VAL H 2 263 ? -87.079 302.035 -2.614 0.50 50.17 283 VAL H CA 1
ATOM 14687 C C B VAL H 2 263 ? -86.724 300.552 -2.619 0.50 50.96 283 VAL H C 1
ATOM 14688 O O B VAL H 2 263 ? -87.438 299.739 -2.032 0.50 50.33 283 VAL H O 1
ATOM 14692 N N B SER H 2 264 ? -85.627 300.202 -3.284 0.50 52.29 284 SER H N 1
ATOM 14693 C CA B SER H 2 264 ? -85.186 298.811 -3.352 0.50 53.84 284 SER H CA 1
ATOM 14694 C C B SER H 2 264 ? -84.212 298.489 -2.223 0.50 55.64 284 SER H C 1
ATOM 14695 O O B SER H 2 264 ? -83.878 297.328 -1.993 0.50 55.07 284 SER H O 1
ATOM 14698 N N B CYS H 2 265 ? -83.763 299.525 -1.520 0.50 58.47 285 CYS H N 1
ATOM 14699 C CA B CYS H 2 265 ? -82.756 299.369 -0.475 0.50 60.65 285 CYS H CA 1
ATOM 14700 C C B CYS H 2 265 ? -83.349 298.739 0.782 0.50 61.86 285 CYS H C 1
ATOM 14701 O O B CYS H 2 265 ? -84.338 299.227 1.326 0.50 62.65 285 CYS H O 1
ATOM 14704 N N B GLY H 2 266 ? -82.734 297.652 1.237 0.50 63.82 286 GLY H N 1
ATOM 14705 C CA B GLY H 2 266 ? -83.185 296.960 2.438 0.50 65.35 286 GLY H CA 1
ATOM 14706 C C B GLY H 2 266 ? -84.649 296.578 2.362 0.50 67.89 286 GLY H C 1
ATOM 14707 O O B GLY H 2 266 ? -85.406 296.796 3.307 0.50 67.10 286 GLY H O 1
ATOM 14708 N N B LEU H 2 267 ? -85.050 296.005 1.231 0.50 70.83 287 LEU H N 1
ATOM 14709 C CA B LEU H 2 267 ? -86.435 295.597 1.030 0.50 73.33 287 LEU H CA 1
ATOM 14710 C C B LEU H 2 267 ? -86.723 294.280 1.745 0.50 75.04 287 LEU H C 1
ATOM 14711 O O B LEU H 2 267 ? -87.877 293.957 2.029 0.50 76.62 287 LEU H O 1
ATOM 14713 N N B GLY H 2 268 ? -85.669 293.525 2.039 0.50 75.94 288 GLY H N 1
ATOM 14714 C CA B GLY H 2 268 ? -85.815 292.239 2.713 0.50 76.85 288 GLY H CA 1
ATOM 14715 C C B GLY H 2 268 ? -85.918 291.090 1.729 0.50 77.30 288 GLY H C 1
ATOM 14716 O O B GLY H 2 268 ? -85.595 291.243 0.551 0.50 78.81 288 GLY H O 1
ATOM 14717 N N B GLU H 2 269 ? -86.371 289.935 2.210 0.50 77.44 289 GLU H N 1
ATOM 14718 C CA B GLU H 2 269 ? -86.500 288.751 1.364 0.50 77.52 289 GLU H CA 1
ATOM 14719 C C B GLU H 2 269 ? -87.605 288.938 0.326 0.50 77.39 289 GLU H C 1
ATOM 14720 O O B GLU H 2 269 ? -88.770 289.133 0.672 0.50 77.17 289 GLU H O 1
ATOM 14722 N N B ALA H 2 270 ? -87.227 288.875 -0.948 0.50 77.21 290 ALA H N 1
ATOM 14723 C CA B ALA H 2 270 ? -88.170 289.069 -2.045 0.50 76.63 290 ALA H CA 1
ATOM 14724 C C B ALA H 2 270 ? -88.737 287.737 -2.523 0.50 76.19 290 ALA H C 1
ATOM 14725 O O B ALA H 2 270 ? -88.624 286.721 -1.838 0.50 76.80 290 ALA H O 1
#

Secondary structure (DSSP, 8-state):
-HHHHEEEEEEEEEEEEEEEEEEEEEEEEEEEEEEEEEEE--EEEEEEEEEEBTEEHHHHEEEEEB-EEEEEEEEEHHHHHHEEEEEEEEEEEEEEEEEEEEEEEEEEEEEEB-EEEEEEEHHHHEEEEEEEEEEEEEEEEEEEEEEEHHHHHHEHHHHHHHHEEEEEEEEEEEEEEEEEE--EEEEEEHHHHEEBSEEEEEEEEEEBEEEEHHHHHEEEEEEEE--EEEEBSEEHHHHHHHEEEEEE-SEHHHHHHEEEEEE-/-EEEHHHHEEEEEEEEEEEEEEEEHHHHHHHEEEEEEEEEESS-HHHHHHEEEEEEEEBBHHHHEEEEEEEB-EEEEEEEEEEEEEHHHHEEEEEEEEEEEEEEEEEEEEEEEEEEEEB-EEEEEEEEEEEEEEEEEEEEEEEEEEEEEEEEEEEEHHHHHHHEEHHHHEEEEEEEEEHHHHHEEE--EEEEHHHHEEEEBSEEEEEEEEEEBSEEEEEEEEEEEEEEEE--EEEEBHHHHHEEEHHHHEEEE-HHHHEEEEEEEEEE-/-EEHHHHHEEEEEEEEEEEEEEEEEEEEEEEEEEEEEEEE--EEEEEEBEEEHHHHEEEEEB-EEEEEEEEEHHHHHHHEEEEEEEEEEEEEEEEEEEEEEEEEEEEEB-EEEEEEEHHHHHHHEEEEEEEEEEEEESSEEEEEEEEEEEEHHHHHHHHEEEEEEEEEEEHHHHHEE--EEEEEEEEEEEEBSEEEEEEEEEEBHHHHHHHHEEEEEEEEE--EEEEBEEEEEEEEHHHHEEEE-SHHHHHHEEEEEE-/-HHHHEEEEEEEEEEEEEEEEEHHHHHHHHEEEEEEEEEE--EEEEEEBEHHHHEEEEEEEB-EEEEEEEEEEEEEEEEEEEEEEEEEEEEEEEEEEEEEEEEEEEEEB-EEEEEEEEEEEEHHHHEEEEEEEEEEESSEEEEEHHHHHHHHHHEEEEEEEEEEEEEEEEEEEEEE--HHHHHEHHHHEEBSEEEEEEEEEEBSEHHHHEEEEEEEEEEE--EEEEBSEEHHHHHHHEEEEEE-EEEEEEEEEEEEE-/--HHHHHHHEEEEEEEEEEEEEEEEEEEEEEEEEEEEEEEE--EEEEEBHHHHHHEEEEEEB-EEEEEEEEEEEHHHHEEEEEEEEEEEEEEEEEEEEEEEEEEEEEEB-EEEEEEEEEEHHHHHEEEEEEEEEEEEEEEEEEEHHHHEEEEEEEEHHHHHEEEEEEEEEEHHHHEE--EEEEEEHHHHEEBSEEEEEEEEEEBSEEEEEEEEEEEEEEEE--BSEEEEEEEHHHHEEEE-EEEEEEEEEEEEE-/-EEEEEEHHHHEEEEEEEEEEEEHHHHHHEEEEEEEEEEEE--EEEEEBEEEEHHHHEEEEB-EEEEEEEEEEEEEHHHHEEEEEEEEEEEEEEEEEEEEEEEEEEEEB-EEEEEEEEHHHHEEEEEEEEEEEEEEEEEEEEEEEHHHHHHHHHHHHEEEEEEEEEEHHHHHEEEE--EHHHHHHHEEEEBSEEEEEEEEEEBHHHHHHHHHHEEEEEEE--BEEEEHHHHHHEEEEEE-SHHHHEEEEEEEE-/--EEEEEEEEEEEEEEEEEEEEEEEEEEEEEEEEEEEEEEE--EEEEEEBBEHHHHHHHEEEB-EEEEEEEEEEEEEEEEEEEEEEEEEEEEEEEEEEEEEEEEEEEEEB-EEEEEEEEEHHHHHEEEEEEEEEEEEEEEEEEEEHHHHEEEEEEEHHHHHHHEEEEEEEEEEEEEEE--EEEEEEEEEEEEBSEEEEEEEEEEBEEEEEEEEEEEEEEEEE--EEEEBEEHHHHHEEEEEEEEE-HHHHHHHEEEEEE-/-HHHHHHHHEEEEEEEEEEEEEEHHHHHHHHEEEEEEEEEE--EEEEEEBTEEEEEEEEEEEB-EEEEEEEEEEEEHHHHHEEEEEEEEEEEEEEEEEEEEEEEEEEEEB-EEEEEEEEEEEEHHHHEEEEEEEEEEEEEEEEEEEHHHHHHHHHEEEEEEEEEEEEEHHHHHEEEE--HHHHHHHHEEEEBSEEEEEEEEEEBSHHHHHHHHHEEEEEEE--EEEEBSEEEEHHHHHHHHEEE-SEEEEEEEEEEEE-

Nearest PDB structures (foldseek):
  6hxg-assembly1_E-4  TM=1.004E+00  e=4.052E-53  Arabidopsis thaliana
  6hx3-assembly1_G  TM=1.003E+00  e=8.092E-51  Arabidopsis thaliana
  6hx3-assembly1_E-6  TM=1.003E+00  e=9.674E-51  Arabidopsis thaliana
  6hxg-assembly1_G  TM=1.002E+00  e=8.244E-50  Arabidopsis thaliana
  6hxg-assembly1_A  TM=9.989E-01  e=1.274E-48  Arabidopsis thaliana

B-factor: mean 31.34, std 11.6, range [14.55, 113.71]

Radius of gyration: 32.43 Å; Cα contacts (8 Å, |Δi|>4): 16585; chains: 8; bounding box: 89×104×60 Å

GO terms:
  GO:0005829 cytosol (C, IDA)
  GO:0005829 cytosol (C, HDA)
  GO:0046982 protein heterodimerization activity (F, IPI)
  GO:0005515 protein binding (F, IPI)

Organism: Arabidopsis thaliana (NCBI:txid3702)